Protein 2KEO (pdb70)

Nearest PDB structures (foldseek):
  2keo-assembly1_A  TM=9.109E-01  e=2.434E-16  Homo sapiens
  1do9-assembly1_A  TM=5.470E-01  e=1.059E-03  Oryctolagus cuniculus
  1eue-assembly2_B  TM=5.794E-01  e=2.901E-03  Rattus norvegicus
  2m33-assembly1_A  TM=5.632E-01  e=4.644E-03  Oryctolagus cuniculus
  1j0q-assembly1_A  TM=6.008E-01  e=1.361E-02  Bos taurus

Solvent-accessible surface area: 6400 Å² total; per-residue (Å²): 212,137,86,50,64,6,63,93,58,65,34,106,106,61,76,141,104,40,5,88,21,20,55,31,113,40,75,0,11,28,2,93,57,0,65,67,60,8,150,68,139,146,31,52,1,30,128,37,50,92,81,93,39,50,74,0,0,85,36,0,43,161,100,122,79,0,111,101,41,4,134,87,9,42,62,11,65,36,39,90,81,109,87,105,67,72,127,124,102,157,170,139

Radius of gyration: 15.05 Å; Cα contacts (8 Å, |Δi|>4): 119; chains: 1; bounding box: 43×25×36 Å

CATH classification: 3.10.120.10

GO terms:
  GO:0032183 SUMO binding (F, IDA)
  GO:0006974 DNA damage response (P, IDA)
  GO:0005515 protein binding (F, IPI)
  GO:0031625 ubiquitin protein ligase binding (F, IPI)
  GO:0005654 nucleoplasm (C, TAS)
  GO:0005829 cytosol (C, IDA)
  GO:0050821 protein stabilization (P, EXP)
  GO:0061630 ubiquitin protein ligase activity (F, IDA)
  GO:0005634 nucleus (C, IDA)
  GO:0005737 cytoplasm (C, IDA)
  GO:0016567 protein ubiquitination (P, IDA)
  GO:0016020 membrane (C, HDA)

InterPro domains:
  IPR000408 Regulator of chromosome condensation, RCC1 [PF00415] (514-566)
  IPR000408 Regulator of chromosome condensation, RCC1 [PF00415] (569-612)
  IPR000408 Regulator of chromosome condensation, RCC1 [PF00415] (623-672)
  IPR000408 Regulator of chromosome condensation, RCC1 [PF00415] (675-724)
  IPR000408 Regulator of chromosome condensation, RCC1 [PF00415] (4163-4212)
  IPR000408 Regulator of chromosome condensation, RCC1 [PF00415] (4215-4263)
  IPR000408 Regulator of chromosome condensation, RCC1 [PF00415] (4267-4316)
  IPR000408 Regulator of chromosome condensation, RCC1 [PR00633] (2960-2976)
  IPR000408 Regulator of chromosome condensation, RCC1 [PR00633] (3104-3120)
  IPR000408 Regulator of chromosome condensation, RCC1 [PR00633] (3120-3134)
  IPR000408 Regulator of chromosome condensation, RCC1 [PR00633] (3213-3231)
  IPR000408 Regulator of chromosome condensation, RCC1 [PR00633] (3271-3292)
  IPR000408 Regulator of chromosome condensation, RCC1 [PS00626] (3104-3114)
  IPR000408 Regulator of chromosome condensation, RCC1 [PS50012] (514-569)
  IPR000408 Regulator of chromosome condensation, RCC1 [PS50012] (570-621)
  IPR000408 Regulator of chromosome condensation, RCC1 [PS50012] (624-675)
  IPR000408 Regulator of chromosome condensation, RCC1 [PS50012] (676-727)
  IPR000408 Regulator of chromosome condensation, RCC1 [PS50012] (2959-3010)
  IPR000408 Regulator of chromosome condensation, RCC1 [PS50012] (3011-3065)
  IPR000408 Regulator of chromosome condensation, RCC1 [PS50012] (3066-3117)

Secondary structure (DSSP, 8-state):
----EE-HHHHHHHHHHT--EEEETTEEEEHHHHHHHHTSTTSTTGGGTTS-HHHHHHHHHHSTTGGGTHHHHEEEEE--HHHHSS---TT-

Foldseek 3Di:
DDFDEDEVVNQVVCVVVVFHWDADPQFIFTQVVQLVQCCDDPHPNVVCVVPRSVVVVVVLCPVPVNVVCRVVRGPGGYDYPVVVPDDDDPPD

Organism: Homo sapiens (NCBI:txid9606)

Structure (mmCIF, N/CA/C/O backbone):
data_2KEO
#
_entry.id   2KEO
#
_cell.length_a   1.000
_cell.length_b   1.000
_cell.length_c   1.000
_cell.angle_alpha   90.00
_cell.angle_beta   90.00
_cell.angle_gamma   90.00
#
_symmetry.space_group_name_H-M   'P 1'
#
loop_
_atom_site.group_PDB
_atom_site.id
_atom_site.type_symbol
_atom_site.label_atom_id
_atom_site.label_alt_id
_atom_site.label_comp_id
_atom_site.label_asym_id
_atom_site.label_entity_id
_atom_site.label_seq_id
_atom_site.pdbx_PDB_ins_code
_atom_site.Cartn_x
_atom_site.Cartn_y
_atom_site.Cartn_z
_atom_site.occupancy
_atom_site.B_iso_or_equiv
_atom_site.auth_seq_id
_atom_site.auth_comp_id
_atom_site.auth_asym_id
_atom_site.auth_atom_id
_atom_site.pdbx_PDB_model_num
ATOM 1 N N . GLU A 1 21 ? 3.740 -2.132 -0.338 1.00 0.00 21 GLU A N 1
ATOM 2 C CA . GLU A 1 21 ? 5.204 -1.983 -0.157 1.00 0.00 21 GLU A CA 1
ATOM 3 C C . GLU A 1 21 ? 5.893 -3.348 -0.359 1.00 0.00 21 GLU A C 1
ATOM 4 O O . GLU A 1 21 ? 6.949 -3.432 -0.996 1.00 0.00 21 GLU A O 1
ATOM 16 N N . LYS A 1 22 ? 5.268 -4.421 0.162 1.00 0.00 22 LYS A N 1
ATOM 17 C CA . LYS A 1 22 ? 5.754 -5.809 0.023 1.00 0.00 22 LYS A CA 1
ATOM 18 C C . LYS A 1 22 ? 4.626 -6.702 -0.514 1.00 0.00 22 LYS A C 1
ATOM 19 O O . LYS A 1 22 ? 3.438 -6.426 -0.281 1.00 0.00 22 LYS A O 1
ATOM 38 N N . VAL A 1 23 ? 5.003 -7.765 -1.236 1.00 0.00 23 VAL A N 1
ATOM 39 C CA . VAL A 1 23 ? 4.048 -8.706 -1.822 1.00 0.00 23 VAL A CA 1
ATOM 40 C C . VAL A 1 23 ? 3.831 -9.900 -0.865 1.00 0.00 23 VAL A C 1
ATOM 41 O O . VAL A 1 23 ? 4.759 -10.666 -0.575 1.00 0.00 23 VAL A O 1
ATOM 54 N N . THR A 1 24 ? 2.607 -9.995 -0.316 1.00 0.00 24 THR A N 1
ATOM 55 C CA . THR A 1 24 ? 2.178 -11.136 0.500 1.00 0.00 24 THR A CA 1
ATOM 56 C C . THR A 1 24 ? 2.000 -12.363 -0.411 1.00 0.00 24 THR A C 1
ATOM 57 O O . THR A 1 24 ? 1.086 -12.391 -1.230 1.00 0.00 24 THR A O 1
ATOM 68 N N . LEU A 1 25 ? 2.909 -13.345 -0.287 1.00 0.00 25 LEU A N 1
ATOM 69 C CA . LEU A 1 25 ? 2.898 -14.560 -1.118 1.00 0.00 25 LEU A CA 1
ATOM 70 C C . LEU A 1 25 ? 2.237 -15.714 -0.359 1.00 0.00 25 LEU A C 1
ATOM 71 O O . LEU A 1 25 ? 2.787 -16.235 0.620 1.00 0.00 25 LEU A O 1
ATOM 87 N N . VAL A 1 26 ? 1.034 -16.069 -0.817 1.00 0.00 26 VAL A N 1
ATOM 88 C CA . VAL A 1 26 ? 0.231 -17.163 -0.271 1.00 0.00 26 VAL A CA 1
ATOM 89 C C . VAL A 1 26 ? 0.510 -18.428 -1.092 1.00 0.00 26 VAL A C 1
ATOM 90 O O . VAL A 1 26 ? 0.549 -18.380 -2.331 1.00 0.00 26 VAL A O 1
ATOM 103 N N . ARG A 1 27 ? 0.752 -19.540 -0.390 1.00 0.00 27 ARG A N 1
ATOM 104 C CA . ARG A 1 27 ? 1.014 -20.850 -1.008 1.00 0.00 27 ARG A CA 1
ATOM 105 C C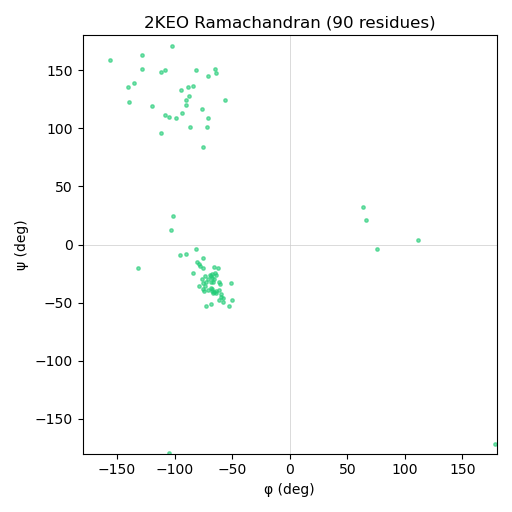 . ARG A 1 27 ? -0.244 -21.718 -0.924 1.00 0.00 27 ARG A C 1
ATOM 106 O O . ARG A 1 27 ? -1.224 -21.350 -0.256 1.00 0.00 27 ARG A O 1
ATOM 127 N N . ILE A 1 28 ? -0.206 -22.872 -1.612 1.00 0.00 28 ILE A N 1
ATOM 128 C CA . ILE A 1 28 ? -1.282 -23.880 -1.553 1.00 0.00 28 ILE A CA 1
ATOM 129 C C . ILE A 1 28 ? -1.465 -24.406 -0.110 1.00 0.00 28 ILE A C 1
ATOM 130 O O . ILE A 1 28 ? -2.589 -24.671 0.315 1.00 0.00 28 ILE A O 1
ATOM 146 N N . ALA A 1 29 ? -0.346 -24.497 0.640 1.00 0.00 29 ALA A N 1
ATOM 147 C CA . ALA A 1 29 ? -0.352 -24.895 2.065 1.00 0.00 29 ALA A CA 1
ATOM 148 C C . ALA A 1 29 ? -1.231 -23.936 2.897 1.00 0.00 29 ALA A C 1
ATOM 149 O O . ALA A 1 29 ? -2.117 -24.379 3.633 1.00 0.00 29 ALA A O 1
ATOM 156 N N . ASP A 1 30 ? -0.998 -22.619 2.724 1.00 0.00 30 ASP A N 1
ATOM 157 C CA . ASP A 1 30 ? -1.757 -21.550 3.424 1.00 0.00 30 ASP A CA 1
ATOM 158 C C . ASP A 1 30 ? -3.249 -21.629 3.086 1.00 0.00 30 ASP A C 1
ATOM 159 O O . ASP A 1 30 ? -4.101 -21.507 3.965 1.00 0.00 30 ASP A O 1
ATOM 168 N N . LEU A 1 31 ? -3.529 -21.853 1.796 1.00 0.00 31 LEU A N 1
ATOM 169 C CA . LEU A 1 31 ? -4.897 -21.941 1.253 1.00 0.00 31 LEU A CA 1
ATOM 170 C C . LEU A 1 31 ? -5.711 -23.063 1.952 1.00 0.00 31 LEU A C 1
ATOM 171 O O . LEU A 1 31 ? -6.864 -22.851 2.366 1.00 0.00 31 LEU A O 1
ATOM 187 N N . GLU A 1 32 ? -5.074 -24.238 2.100 1.00 0.00 32 GLU A N 1
ATOM 188 C CA . GLU A 1 32 ? -5.697 -25.433 2.700 1.00 0.00 32 GLU A CA 1
ATOM 189 C C . GLU A 1 32 ? -5.871 -25.301 4.231 1.00 0.00 32 GLU A C 1
ATOM 190 O O . GLU A 1 32 ? -6.975 -25.481 4.759 1.00 0.00 32 GLU A O 1
ATOM 202 N N . ASN A 1 33 ? -4.770 -24.976 4.933 1.00 0.00 33 ASN A N 1
ATOM 203 C CA . ASN A 1 33 ? -4.738 -24.967 6.413 1.00 0.00 33 ASN A CA 1
ATOM 204 C C . ASN A 1 33 ? -5.551 -23.797 7.014 1.00 0.00 33 ASN A C 1
ATOM 205 O O . ASN A 1 33 ? -6.109 -23.930 8.116 1.00 0.00 33 ASN A O 1
ATOM 216 N N . HIS A 1 34 ? -5.640 -22.664 6.284 1.00 0.00 34 HIS A N 1
ATOM 217 C CA . HIS A 1 34 ? -6.402 -21.479 6.751 1.00 0.00 34 HIS A CA 1
ATOM 218 C C . HIS A 1 34 ? -7.921 -21.737 6.646 1.00 0.00 34 HIS A C 1
ATOM 219 O O . HIS A 1 34 ? -8.708 -21.163 7.402 1.00 0.00 34 HIS A O 1
ATOM 234 N N . ASN A 1 35 ? -8.322 -22.609 5.705 1.00 0.00 35 ASN A N 1
ATOM 235 C CA . ASN A 1 35 ? -9.722 -23.071 5.593 1.00 0.00 35 ASN A CA 1
ATOM 236 C C . ASN A 1 35 ? -10.147 -23.809 6.887 1.00 0.00 35 ASN A C 1
ATOM 237 O O . ASN A 1 35 ? -11.265 -23.636 7.378 1.00 0.00 35 ASN A O 1
ATOM 248 N N . ASN A 1 36 ? -9.211 -24.605 7.441 1.00 0.00 36 ASN A N 1
ATOM 249 C CA . ASN A 1 36 ? -9.396 -25.311 8.730 1.00 0.00 36 ASN A CA 1
ATOM 250 C C . ASN A 1 36 ? -9.435 -24.304 9.908 1.00 0.00 36 ASN A C 1
ATOM 251 O O . ASN A 1 36 ? -10.123 -24.526 10.911 1.00 0.00 36 ASN A O 1
ATOM 262 N N . ASP A 1 37 ? -8.682 -23.198 9.764 1.00 0.00 37 ASP A N 1
ATOM 263 C CA . ASP A 1 37 ? -8.676 -22.067 10.730 1.00 0.00 37 ASP A CA 1
ATOM 264 C C . ASP A 1 37 ? -10.048 -21.343 10.763 1.00 0.00 37 ASP A C 1
ATOM 265 O O . ASP A 1 37 ? -10.375 -20.656 11.736 1.00 0.00 37 ASP A O 1
ATOM 274 N N . GLY A 1 38 ? -10.855 -21.531 9.706 1.00 0.00 38 GLY A N 1
ATOM 275 C CA . GLY A 1 38 ? -12.218 -20.973 9.635 1.00 0.00 38 GLY A CA 1
ATOM 276 C C . GLY A 1 38 ? -12.353 -19.882 8.585 1.00 0.00 38 GLY A C 1
ATOM 277 O O . GLY A 1 38 ? -13.415 -19.263 8.459 1.00 0.00 38 GLY A O 1
ATOM 281 N N . GLY A 1 39 ? -11.268 -19.649 7.834 1.00 0.00 39 GLY A N 1
ATOM 282 C CA . GLY A 1 39 ? -11.249 -18.676 6.748 1.00 0.00 39 GLY A CA 1
ATOM 283 C C . GLY A 1 39 ? -11.119 -19.357 5.400 1.00 0.00 39 GLY A C 1
ATOM 284 O O . GLY A 1 39 ? -10.001 -19.686 4.978 1.00 0.00 39 GLY A O 1
ATOM 288 N N . PHE A 1 40 ? -12.263 -19.586 4.726 1.00 0.00 40 PHE A N 1
ATOM 289 C CA . PHE A 1 40 ? -12.278 -20.185 3.387 1.00 0.00 40 PHE A CA 1
ATOM 290 C C . PHE A 1 40 ? -11.845 -19.122 2.367 1.00 0.00 40 PHE A C 1
ATOM 291 O O . PHE A 1 40 ? -12.505 -18.084 2.217 1.00 0.00 40 PHE A O 1
ATOM 308 N N . TRP A 1 41 ? -10.715 -19.388 1.714 1.00 0.00 41 TRP A N 1
ATOM 309 C CA . TRP A 1 41 ? -10.136 -18.525 0.682 1.00 0.00 41 TRP A CA 1
ATOM 310 C C . TRP A 1 41 ? -10.379 -19.136 -0.712 1.00 0.00 41 TRP A C 1
ATOM 311 O O . TRP A 1 41 ? -11.007 -20.195 -0.840 1.00 0.00 41 TRP A O 1
ATOM 332 N N . THR A 1 42 ? -9.889 -18.438 -1.748 1.00 0.00 42 THR A N 1
ATOM 333 C CA . THR A 1 42 ? -9.846 -18.948 -3.131 1.00 0.00 42 THR A CA 1
ATOM 334 C C . THR A 1 42 ? -8.738 -18.219 -3.904 1.00 0.00 42 THR A C 1
ATOM 335 O O . THR A 1 42 ? -8.318 -17.120 -3.512 1.00 0.00 42 THR A O 1
ATOM 346 N N . VAL A 1 43 ? -8.279 -18.834 -4.999 1.00 0.00 43 VAL A N 1
ATOM 347 C CA . VAL A 1 43 ? -7.263 -18.257 -5.889 1.00 0.00 43 VAL A CA 1
ATOM 348 C C . VAL A 1 43 ? -7.927 -17.829 -7.205 1.00 0.00 43 VAL A C 1
ATOM 349 O O . VAL A 1 43 ? -8.401 -18.679 -7.970 1.00 0.00 43 VAL A O 1
ATOM 362 N N . ILE A 1 44 ? -7.994 -16.507 -7.440 1.00 0.00 44 ILE A N 1
ATOM 363 C CA . ILE A 1 44 ? -8.514 -15.908 -8.689 1.00 0.00 44 ILE A CA 1
ATOM 364 C C . ILE A 1 44 ? -7.631 -14.696 -9.060 1.00 0.00 44 ILE A C 1
ATOM 365 O O . ILE A 1 44 ? -7.271 -13.906 -8.179 1.00 0.00 44 ILE A O 1
ATOM 381 N N . ASP A 1 45 ? -7.265 -14.589 -10.361 1.00 0.00 45 ASP A N 1
ATOM 382 C CA . ASP A 1 45 ? -6.487 -13.452 -10.933 1.00 0.00 45 ASP A CA 1
ATOM 383 C C . ASP A 1 45 ? -5.066 -13.375 -10.305 1.00 0.00 45 ASP A C 1
ATOM 384 O O . ASP A 1 45 ? -4.458 -12.304 -10.189 1.00 0.00 45 ASP A O 1
ATOM 393 N N . GLY A 1 46 ? -4.521 -14.562 -9.955 1.00 0.00 46 GLY A N 1
ATOM 394 C CA . GLY A 1 46 ? -3.203 -14.680 -9.311 1.00 0.00 46 GLY A CA 1
ATOM 395 C C . GLY A 1 46 ? -3.172 -14.083 -7.905 1.00 0.00 46 GLY A C 1
ATOM 396 O O . GLY A 1 46 ? -2.111 -13.736 -7.384 1.00 0.00 46 GLY A O 1
ATOM 400 N N . LYS A 1 47 ? -4.363 -13.951 -7.305 1.00 0.00 47 LYS A N 1
ATOM 401 C CA . LYS A 1 47 ? -4.572 -13.353 -5.982 1.00 0.00 47 LYS A CA 1
ATOM 402 C C . LYS A 1 47 ? -5.399 -14.307 -5.124 1.00 0.00 47 LYS A C 1
ATOM 403 O O . LYS A 1 47 ? -6.045 -15.224 -5.643 1.00 0.00 47 LYS A O 1
ATOM 422 N N . VAL A 1 48 ? -5.379 -14.081 -3.807 1.00 0.00 48 VAL A N 1
ATOM 423 C CA . VAL A 1 48 ? -6.141 -14.869 -2.838 1.00 0.00 48 VAL A CA 1
ATOM 424 C C . VAL A 1 48 ? -7.117 -13.948 -2.103 1.00 0.00 48 VAL A C 1
ATOM 425 O O . VAL A 1 48 ? -6.698 -12.984 -1.454 1.00 0.00 48 VAL A O 1
ATOM 438 N N . TYR A 1 49 ? -8.416 -14.245 -2.237 1.00 0.00 49 TYR A N 1
ATOM 439 C CA . TYR A 1 49 ? -9.496 -13.458 -1.625 1.00 0.00 49 TYR A CA 1
ATOM 440 C C . TYR A 1 49 ? -10.186 -14.280 -0.534 1.00 0.00 49 TYR A C 1
ATOM 441 O O . TYR A 1 49 ? -10.287 -15.509 -0.646 1.00 0.00 49 TYR A O 1
ATOM 459 N N . ASP A 1 50 ? -10.674 -13.585 0.504 1.00 0.00 50 ASP A N 1
ATOM 460 C CA . ASP A 1 50 ? -11.364 -14.207 1.643 1.00 0.00 50 ASP A CA 1
ATOM 461 C C . ASP A 1 50 ? -12.857 -14.357 1.306 1.00 0.00 50 ASP A C 1
ATOM 462 O O . ASP A 1 50 ? -13.618 -13.384 1.377 1.00 0.00 50 ASP A O 1
ATOM 471 N N . ILE A 1 51 ? -13.251 -15.577 0.921 1.00 0.00 51 ILE A N 1
ATOM 472 C CA . ILE A 1 51 ? -14.637 -15.897 0.527 1.00 0.00 51 ILE A CA 1
ATOM 473 C C . ILE A 1 51 ? -15.559 -16.021 1.747 1.00 0.00 51 ILE A C 1
ATOM 474 O O . ILE A 1 51 ? -16.754 -15.729 1.644 1.00 0.00 51 ILE A O 1
ATOM 490 N N . LYS A 1 52 ? -14.997 -16.440 2.897 1.00 0.00 52 LYS A N 1
ATOM 491 C CA . LYS A 1 52 ? -15.769 -16.624 4.142 1.00 0.00 52 LYS A CA 1
ATOM 492 C C . LYS A 1 52 ? -16.374 -15.268 4.567 1.00 0.00 52 LYS A C 1
ATOM 493 O O . LYS A 1 52 ? -17.566 -15.174 4.882 1.00 0.00 52 LYS A O 1
ATOM 512 N N . ASP A 1 53 ? -15.536 -14.226 4.561 1.00 0.00 53 ASP A N 1
ATOM 513 C CA . ASP A 1 53 ? -15.965 -12.863 4.905 1.00 0.00 53 ASP A CA 1
ATOM 514 C C . ASP A 1 53 ? -16.802 -12.254 3.760 1.00 0.00 53 ASP A C 1
ATOM 515 O O . ASP A 1 53 ? -17.759 -11.525 4.015 1.00 0.00 53 ASP A O 1
ATOM 524 N N . PHE A 1 54 ? -16.425 -12.582 2.499 1.00 0.00 54 PHE A N 1
ATOM 525 C CA . PHE A 1 54 ? -17.134 -12.125 1.275 1.00 0.00 54 PHE A CA 1
ATOM 526 C C . PHE A 1 54 ? -18.639 -12.443 1.353 1.00 0.00 54 PHE A C 1
ATOM 527 O O . PHE A 1 54 ? -19.490 -11.558 1.194 1.00 0.00 54 PHE A O 1
ATOM 544 N N . GLN A 1 55 ? -18.937 -13.722 1.620 1.00 0.00 55 GLN A N 1
ATOM 545 C CA . GLN A 1 55 ? -20.313 -14.234 1.672 1.00 0.00 55 GLN A CA 1
ATOM 546 C C . GLN A 1 55 ? -21.084 -13.641 2.866 1.00 0.00 55 GLN A C 1
ATOM 547 O O . GLN A 1 55 ? -22.297 -13.482 2.787 1.00 0.00 55 GLN A O 1
ATOM 561 N N . THR A 1 56 ? -20.366 -13.286 3.953 1.00 0.00 56 THR A N 1
ATOM 562 C CA . THR A 1 56 ? -20.973 -12.621 5.127 1.00 0.00 56 THR A CA 1
ATOM 563 C C . THR A 1 56 ? -21.526 -11.228 4.733 1.00 0.00 56 THR A C 1
ATOM 564 O O . THR A 1 56 ? -22.620 -10.832 5.157 1.00 0.00 56 THR A O 1
ATOM 575 N N . GLN A 1 57 ? -20.759 -10.507 3.887 1.00 0.00 57 GLN A N 1
ATOM 576 C CA . GLN A 1 57 ? -21.155 -9.187 3.359 1.00 0.00 57 GLN A CA 1
ATOM 577 C C . GLN A 1 57 ? -22.280 -9.352 2.319 1.00 0.00 57 GLN A C 1
ATOM 578 O O . GLN A 1 57 ? -23.166 -8.510 2.196 1.00 0.00 57 GLN A O 1
ATOM 592 N N . SER A 1 58 ? -22.238 -10.481 1.599 1.00 0.00 58 SER A N 1
ATOM 593 C CA . SER A 1 58 ? -23.246 -10.845 0.591 1.00 0.00 58 SER A CA 1
ATOM 594 C C . SER A 1 58 ? -24.606 -11.153 1.246 1.00 0.00 58 SER A C 1
ATOM 595 O O . SER A 1 58 ? -25.652 -10.975 0.625 1.00 0.00 58 SER A O 1
ATOM 603 N N . LEU A 1 59 ? -24.570 -11.603 2.512 1.00 0.00 59 LEU A N 1
ATOM 604 C CA . LEU A 1 59 ? -25.783 -11.862 3.321 1.00 0.00 59 LEU A CA 1
ATOM 605 C C . LEU A 1 59 ? -26.351 -10.558 3.929 1.00 0.00 59 LEU A C 1
ATOM 606 O O . LEU A 1 59 ? -27.502 -10.531 4.392 1.00 0.00 59 LEU A O 1
ATOM 622 N N . THR A 1 60 ? -25.537 -9.488 3.924 1.00 0.00 60 THR A N 1
ATOM 623 C CA . THR A 1 60 ? -25.915 -8.186 4.493 1.00 0.00 60 THR A CA 1
ATOM 624 C C . THR A 1 60 ? -26.587 -7.307 3.419 1.00 0.00 60 THR A C 1
ATOM 625 O O . THR A 1 60 ? -25.999 -7.080 2.358 1.00 0.00 60 THR A O 1
ATOM 636 N N . GLU A 1 61 ? -27.814 -6.827 3.712 1.00 0.00 61 GLU A N 1
ATOM 637 C CA . GLU A 1 61 ? -28.561 -5.889 2.848 1.00 0.00 61 GLU A CA 1
ATOM 638 C C . GLU A 1 61 ? -27.811 -4.538 2.748 1.00 0.00 61 GLU A C 1
ATOM 639 O O . GLU A 1 61 ? -27.115 -4.132 3.695 1.00 0.00 61 GLU A O 1
ATOM 651 N N . ASN A 1 62 ? -27.948 -3.882 1.574 1.00 0.00 62 ASN A N 1
ATOM 652 C CA . ASN A 1 62 ? -27.313 -2.579 1.236 1.00 0.00 62 ASN A CA 1
ATOM 653 C C . ASN A 1 62 ? -25.809 -2.709 0.924 1.00 0.00 62 ASN A C 1
ATOM 654 O O . ASN A 1 62 ? -25.166 -1.716 0.556 1.00 0.00 62 ASN A O 1
ATOM 665 N N . SER A 1 63 ? -25.254 -3.929 1.064 1.00 0.00 63 SER A N 1
ATOM 666 C CA . SER A 1 63 ? -23.881 -4.241 0.644 1.00 0.00 63 SER A CA 1
ATOM 667 C C . SER A 1 63 ? -23.870 -4.502 -0.868 1.00 0.00 63 SER A C 1
ATOM 668 O O . SER A 1 63 ? -24.855 -4.995 -1.425 1.00 0.00 63 SER A O 1
ATOM 676 N N . ILE A 1 64 ? -22.745 -4.191 -1.513 1.00 0.00 64 ILE A N 1
ATOM 677 C CA . ILE A 1 64 ? -22.567 -4.354 -2.970 1.00 0.00 64 ILE A CA 1
ATOM 678 C C . ILE A 1 64 ? -22.693 -5.829 -3.420 1.00 0.00 64 ILE A C 1
ATOM 679 O O . ILE A 1 64 ? -22.901 -6.106 -4.596 1.00 0.00 64 ILE A O 1
ATOM 695 N N . LEU A 1 65 ? -22.522 -6.764 -2.468 1.00 0.00 65 LEU A N 1
ATOM 696 C CA . LEU A 1 65 ? -22.539 -8.211 -2.736 1.00 0.00 65 LEU A CA 1
ATOM 697 C C . LEU A 1 65 ? -23.932 -8.820 -2.490 1.00 0.00 65 LEU A C 1
ATOM 698 O O . LEU A 1 65 ? -24.157 -9.987 -2.811 1.00 0.00 65 LEU A O 1
ATOM 714 N N . ALA A 1 66 ? -24.856 -8.026 -1.911 1.00 0.00 66 ALA A N 1
ATOM 715 C CA . ALA A 1 66 ? -26.238 -8.475 -1.602 1.00 0.00 66 ALA A CA 1
ATOM 716 C C . ALA A 1 66 ? -27.054 -8.726 -2.889 1.00 0.00 66 ALA A C 1
ATOM 717 O O . ALA A 1 66 ? -28.011 -9.508 -2.891 1.00 0.00 66 ALA A O 1
ATOM 724 N N . GLN A 1 67 ? -26.663 -8.037 -3.975 1.00 0.00 67 GLN A N 1
ATOM 725 C CA . GLN A 1 67 ? -27.222 -8.248 -5.330 1.00 0.00 67 GLN A CA 1
ATOM 726 C C . GLN A 1 67 ? -26.662 -9.544 -5.967 1.00 0.00 67 GLN A C 1
ATOM 727 O O . GLN A 1 67 ? -27.253 -10.095 -6.900 1.00 0.00 67 GLN A O 1
ATOM 741 N N . PHE A 1 68 ? -25.509 -10.014 -5.448 1.00 0.00 68 PHE A N 1
ATOM 742 C CA . PHE A 1 68 ? -24.841 -11.258 -5.892 1.00 0.00 68 PHE A CA 1
ATOM 743 C C . PHE A 1 68 ? -25.086 -12.409 -4.885 1.00 0.00 68 PHE A C 1
ATOM 744 O O . PHE A 1 68 ? -24.435 -13.453 -4.964 1.00 0.00 68 PHE A O 1
ATOM 761 N N . ALA A 1 69 ? -26.042 -12.210 -3.952 1.00 0.00 69 ALA A N 1
ATOM 762 C CA . ALA A 1 69 ? -26.322 -13.168 -2.855 1.00 0.00 69 ALA A CA 1
ATOM 763 C C . ALA A 1 69 ? -26.961 -14.474 -3.361 1.00 0.00 69 ALA A C 1
ATOM 764 O O . ALA A 1 69 ? -26.828 -15.528 -2.719 1.00 0.00 69 ALA A O 1
ATOM 771 N N . GLY A 1 70 ? -27.659 -14.395 -4.511 1.00 0.00 70 GLY A N 1
ATOM 772 C CA . GLY A 1 70 ? -28.252 -15.577 -5.150 1.00 0.00 70 GLY A CA 1
ATOM 773 C C . GLY A 1 70 ? -27.239 -16.368 -5.981 1.00 0.00 70 GLY A C 1
ATOM 774 O O . GLY A 1 70 ? -27.565 -17.425 -6.528 1.00 0.00 70 GLY A O 1
ATOM 778 N N . GLU A 1 71 ? -26.003 -15.845 -6.078 1.00 0.00 71 GLU A N 1
ATOM 779 C CA . GLU A 1 71 ? -24.904 -16.458 -6.839 1.00 0.00 71 GLU A CA 1
ATOM 780 C C . GLU A 1 71 ? -23.852 -17.042 -5.875 1.00 0.00 71 GLU A C 1
ATOM 781 O O . GLU A 1 71 ? -23.702 -16.557 -4.748 1.00 0.00 71 GLU A O 1
ATOM 793 N N . ASP A 1 72 ? -23.161 -18.109 -6.326 1.00 0.00 72 ASP A N 1
ATOM 794 C CA . ASP A 1 72 ? -22.034 -18.720 -5.600 1.00 0.00 72 ASP A CA 1
ATOM 795 C C . ASP A 1 72 ? -20.941 -17.664 -5.307 1.00 0.00 72 ASP A C 1
ATOM 796 O O . ASP A 1 72 ? -20.471 -17.028 -6.241 1.00 0.00 72 ASP A O 1
ATOM 805 N N . PRO A 1 73 ? -20.527 -17.471 -4.005 1.00 0.00 73 PRO A N 1
ATOM 806 C CA . PRO A 1 73 ? -19.585 -16.385 -3.589 1.00 0.00 73 PRO A CA 1
ATOM 807 C C . PRO A 1 73 ? -18.268 -16.300 -4.414 1.00 0.00 73 PRO A C 1
ATOM 808 O O . PRO A 1 73 ? -17.740 -15.209 -4.641 1.00 0.00 73 PRO A O 1
ATOM 819 N N . VAL A 1 74 ? -17.763 -17.461 -4.866 1.00 0.00 74 VAL A N 1
ATOM 820 C CA . VAL A 1 74 ? -16.515 -17.546 -5.664 1.00 0.00 74 VAL A CA 1
ATOM 821 C C . VAL A 1 74 ? -16.740 -16.969 -7.088 1.00 0.00 74 VAL A C 1
ATOM 822 O O . VAL A 1 74 ? -15.882 -16.266 -7.629 1.00 0.00 74 VAL A O 1
ATOM 835 N N . VAL A 1 75 ? -17.929 -17.253 -7.653 1.00 0.00 75 VAL A N 1
ATOM 836 C CA . VAL A 1 75 ? -18.352 -16.756 -8.989 1.00 0.00 75 VAL A CA 1
ATOM 837 C C . VAL A 1 75 ? -18.711 -15.256 -8.907 1.00 0.00 75 VAL A C 1
ATOM 838 O O . VAL A 1 75 ? -18.380 -14.459 -9.793 1.00 0.00 75 VAL A O 1
ATOM 851 N N . ALA A 1 76 ? -19.380 -14.905 -7.804 1.00 0.00 76 ALA A N 1
ATOM 852 C CA . ALA A 1 76 ? -19.831 -13.538 -7.493 1.00 0.00 76 ALA A CA 1
ATOM 853 C C . ALA A 1 76 ? -18.632 -12.601 -7.277 1.00 0.00 76 ALA A C 1
ATOM 854 O O . ALA A 1 76 ? -18.718 -11.395 -7.526 1.00 0.00 76 ALA A O 1
ATOM 861 N N . LEU A 1 77 ? -17.520 -13.187 -6.799 1.00 0.00 77 LEU A N 1
ATOM 862 C CA . LEU A 1 77 ? -16.235 -12.493 -6.629 1.00 0.00 77 LEU A CA 1
ATOM 863 C C . LEU A 1 77 ? -15.681 -12.041 -7.992 1.00 0.00 77 LEU A C 1
ATOM 864 O O . LEU A 1 77 ? -15.185 -10.927 -8.123 1.00 0.00 77 LEU A O 1
ATOM 880 N N . GLU A 1 78 ? -15.801 -12.925 -8.998 1.00 0.00 78 GLU A N 1
ATOM 881 C CA . GLU A 1 78 ? -15.343 -12.660 -10.383 1.00 0.00 78 GLU A CA 1
ATOM 882 C C . GLU A 1 78 ? -16.163 -11.529 -11.028 1.00 0.00 78 GLU A C 1
ATOM 883 O O . GLU A 1 78 ? -15.613 -10.662 -11.718 1.00 0.00 78 GLU A O 1
ATOM 895 N N . ALA A 1 79 ? -17.483 -11.553 -10.773 1.00 0.00 79 ALA A N 1
ATOM 896 C CA . ALA A 1 79 ? -18.426 -10.507 -11.222 1.00 0.00 79 ALA A CA 1
ATOM 897 C C . ALA A 1 79 ? -18.133 -9.167 -10.512 1.00 0.00 79 ALA A C 1
ATOM 898 O O . ALA A 1 79 ? -18.328 -8.084 -11.085 1.00 0.00 79 ALA A O 1
ATOM 905 N N . ALA A 1 80 ? -17.652 -9.268 -9.262 1.00 0.00 80 ALA A N 1
ATOM 906 C CA . ALA A 1 80 ? -17.273 -8.107 -8.445 1.00 0.00 80 ALA A CA 1
ATOM 907 C C . ALA A 1 80 ? -15.931 -7.504 -8.909 1.00 0.00 80 ALA A C 1
ATOM 908 O O . ALA A 1 80 ? -15.729 -6.291 -8.832 1.00 0.00 80 ALA A O 1
ATOM 915 N N . LEU A 1 81 ? -15.015 -8.367 -9.391 1.00 0.00 81 LEU A N 1
ATOM 916 C CA . LEU A 1 81 ? -13.734 -7.935 -9.993 1.00 0.00 81 LEU A CA 1
ATOM 917 C C . LEU A 1 81 ? -14.001 -7.204 -11.324 1.00 0.00 81 LEU A C 1
ATOM 918 O O . LEU A 1 81 ? -13.368 -6.187 -11.634 1.00 0.00 81 LEU A O 1
ATOM 934 N N . GLN A 1 82 ? -14.965 -7.748 -12.084 1.00 0.00 82 GLN A N 1
ATOM 935 C CA . GLN A 1 82 ? -15.354 -7.248 -13.412 1.00 0.00 82 GLN A CA 1
ATOM 936 C C . GLN A 1 82 ? -15.996 -5.850 -13.333 1.00 0.00 82 GLN A C 1
ATOM 937 O O . GLN A 1 82 ? -15.712 -4.982 -14.167 1.00 0.00 82 GLN A O 1
ATOM 951 N N . PHE A 1 83 ? -16.858 -5.638 -12.326 1.00 0.00 83 PHE A N 1
ATOM 952 C CA . PHE A 1 83 ? -17.614 -4.384 -12.179 1.00 0.00 83 PHE A CA 1
ATOM 953 C C . PHE A 1 83 ? -16.794 -3.344 -11.375 1.00 0.00 83 PHE A C 1
ATOM 954 O O . PHE A 1 83 ? -16.321 -3.625 -10.265 1.00 0.00 83 PHE A O 1
ATOM 971 N N . GLU A 1 84 ? -16.660 -2.135 -11.964 1.00 0.00 84 GLU A N 1
ATOM 972 C CA . GLU A 1 84 ? -15.767 -1.054 -11.486 1.00 0.00 84 GLU A CA 1
ATOM 973 C C . GLU A 1 84 ? -16.114 -0.546 -10.079 1.00 0.00 84 GLU A C 1
ATOM 974 O O . GLU A 1 84 ? -15.226 -0.132 -9.323 1.00 0.00 84 GLU A O 1
ATOM 986 N N . ASP A 1 85 ? -17.407 -0.575 -9.745 1.00 0.00 85 ASP A N 1
ATOM 987 C CA . ASP A 1 85 ? -17.894 -0.170 -8.422 1.00 0.00 85 ASP A CA 1
ATOM 988 C C . ASP A 1 85 ? -17.434 -1.182 -7.365 1.00 0.00 85 ASP A C 1
ATOM 989 O O . ASP A 1 85 ? -16.823 -0.819 -6.358 1.00 0.00 85 ASP A O 1
ATOM 998 N N . THR A 1 86 ? -17.704 -2.458 -7.645 1.00 0.00 86 THR A N 1
ATOM 999 C CA . THR A 1 86 ? -17.572 -3.547 -6.675 1.00 0.00 86 THR A CA 1
ATOM 1000 C C . THR A 1 86 ? -16.110 -4.010 -6.476 1.00 0.00 86 THR A C 1
ATOM 1001 O O . THR A 1 86 ? -15.800 -4.657 -5.459 1.00 0.00 86 THR A O 1
ATOM 1012 N N . ARG A 1 87 ? -15.203 -3.644 -7.420 1.00 0.00 87 ARG A N 1
ATOM 1013 C CA . ARG A 1 87 ? -13.784 -4.091 -7.377 1.00 0.00 87 ARG A CA 1
ATOM 1014 C C . ARG A 1 87 ? -12.972 -3.340 -6.301 1.00 0.00 87 ARG A C 1
ATOM 1015 O O . ARG A 1 87 ? -11.852 -3.739 -5.956 1.00 0.00 87 ARG A O 1
ATOM 1036 N N . GLU A 1 88 ? -13.569 -2.275 -5.758 1.00 0.00 88 GLU A N 1
ATOM 1037 C CA . GLU A 1 88 ? -12.953 -1.419 -4.733 1.00 0.00 88 GLU A CA 1
ATOM 1038 C C . GLU A 1 88 ? -12.955 -2.108 -3.355 1.00 0.00 88 GLU A C 1
ATOM 1039 O O . GLU A 1 88 ? -11.983 -2.007 -2.594 1.00 0.00 88 GLU A O 1
ATOM 1051 N N . SER A 1 89 ? -14.044 -2.832 -3.051 1.00 0.00 89 SER A N 1
ATOM 1052 C CA . SER A 1 89 ? -14.159 -3.627 -1.811 1.00 0.00 89 SER A CA 1
ATOM 1053 C C . SER A 1 89 ? -13.365 -4.941 -1.930 1.00 0.00 89 SER A C 1
ATOM 1054 O O . SER A 1 89 ? -13.053 -5.564 -0.915 1.00 0.00 89 SER A O 1
ATOM 1062 N N . MET A 1 90 ? -13.041 -5.359 -3.174 1.00 0.00 90 MET A N 1
ATOM 1063 C CA . MET A 1 90 ? -12.213 -6.566 -3.421 1.00 0.00 90 MET A CA 1
ATOM 1064 C C . MET A 1 90 ? -10.781 -6.372 -2.877 1.00 0.00 90 MET A C 1
ATOM 1065 O O . MET A 1 90 ? -10.094 -7.347 -2.568 1.00 0.00 90 MET A O 1
ATOM 1079 N N . HIS A 1 91 ? -10.357 -5.089 -2.760 1.00 0.00 91 HIS A N 1
ATOM 1080 C CA . HIS A 1 91 ? -9.076 -4.697 -2.122 1.00 0.00 91 HIS A CA 1
ATOM 1081 C C . HIS A 1 91 ? -9.058 -5.049 -0.619 1.00 0.00 91 HIS A C 1
ATOM 1082 O O . HIS A 1 91 ? -7.988 -5.250 -0.033 1.00 0.00 91 HIS A O 1
ATOM 1097 N N . ALA A 1 92 ? -10.254 -5.103 -0.010 1.00 0.00 92 ALA A N 1
ATOM 1098 C CA . ALA A 1 92 ? -10.432 -5.499 1.399 1.00 0.00 92 ALA A CA 1
ATOM 1099 C C . ALA A 1 92 ? -10.354 -7.031 1.552 1.00 0.00 92 ALA A C 1
ATOM 1100 O O . ALA A 1 92 ? -9.826 -7.532 2.550 1.00 0.00 92 ALA A O 1
ATOM 1107 N N . PHE A 1 93 ? -10.878 -7.772 0.549 1.00 0.00 93 PHE A N 1
ATOM 1108 C CA . PHE A 1 93 ? -10.935 -9.249 0.599 1.00 0.00 93 PHE A CA 1
ATOM 1109 C C . PHE A 1 93 ? -9.609 -9.883 0.143 1.00 0.00 93 PHE A C 1
ATOM 1110 O O . PHE A 1 93 ? -9.301 -11.010 0.540 1.00 0.00 93 PHE A O 1
ATOM 1127 N N . CYS A 1 94 ? -8.819 -9.152 -0.677 1.00 0.00 94 CYS A N 1
ATOM 1128 C CA . CYS A 1 94 ? -7.535 -9.658 -1.195 1.00 0.00 94 CYS A CA 1
ATOM 1129 C C . CYS A 1 94 ? -6.493 -9.694 -0.065 1.00 0.00 94 CYS A C 1
ATOM 1130 O O . CYS A 1 94 ? -5.948 -8.655 0.334 1.00 0.00 94 CYS A O 1
ATOM 1138 N N . VAL A 1 95 ? -6.273 -10.903 0.471 1.00 0.00 95 VAL A N 1
ATOM 1139 C CA . VAL A 1 95 ? -5.312 -11.151 1.557 1.00 0.00 95 VAL A CA 1
ATOM 1140 C C . VAL A 1 95 ? -3.868 -10.959 1.041 1.00 0.00 95 VAL A C 1
ATOM 1141 O O . VAL A 1 95 ? -3.004 -10.425 1.750 1.00 0.00 95 VAL A O 1
ATOM 1154 N N . GLY A 1 96 ? -3.638 -11.389 -0.214 1.00 0.00 96 GLY A N 1
ATOM 1155 C CA . GLY A 1 96 ? -2.343 -11.229 -0.872 1.00 0.00 96 GLY A CA 1
ATOM 1156 C C . GLY A 1 96 ? -2.318 -11.836 -2.264 1.00 0.00 96 GLY A C 1
ATOM 1157 O O . GLY A 1 96 ? -3.359 -12.235 -2.790 1.00 0.00 96 GLY A O 1
ATOM 1161 N N . GLN A 1 97 ? -1.120 -11.883 -2.861 1.00 0.00 97 GLN A N 1
ATOM 1162 C CA . GLN A 1 97 ? -0.881 -12.502 -4.175 1.00 0.00 97 GLN A CA 1
ATOM 1163 C C . GLN A 1 97 ? -0.555 -13.990 -3.997 1.00 0.00 97 GLN A C 1
ATOM 1164 O O . GLN A 1 97 ? 0.230 -14.352 -3.118 1.00 0.00 97 GLN A O 1
ATOM 1178 N N . TYR A 1 98 ? -1.155 -14.840 -4.832 1.00 0.00 98 TYR A N 1
ATOM 1179 C CA . TYR A 1 98 ? -0.846 -16.270 -4.854 1.00 0.00 98 TYR A CA 1
ATOM 1180 C C . TYR A 1 98 ? 0.391 -16.509 -5.727 1.00 0.00 98 TYR A C 1
ATOM 1181 O O . TYR A 1 98 ? 0.510 -15.931 -6.815 1.00 0.00 98 TYR A O 1
ATOM 1199 N N . LEU A 1 99 ? 1.303 -17.355 -5.243 1.00 0.00 99 LEU A N 1
ATOM 1200 C CA . LEU A 1 99 ? 2.471 -17.794 -6.005 1.00 0.00 99 LEU A CA 1
ATOM 1201 C C . LEU A 1 99 ? 2.661 -19.291 -5.714 1.00 0.00 99 LEU A C 1
ATOM 1202 O O . LEU A 1 99 ? 2.796 -19.694 -4.553 1.00 0.00 99 LEU A O 1
ATOM 1218 N N . GLU A 1 100 ? 2.657 -20.095 -6.784 1.00 0.00 100 GLU A N 1
ATOM 1219 C CA . GLU A 1 100 ? 2.749 -21.557 -6.711 1.00 0.00 100 GLU A CA 1
ATOM 1220 C C . GLU A 1 100 ? 4.162 -22.029 -6.275 1.00 0.00 100 GLU A C 1
ATOM 1221 O O . GLU A 1 100 ? 5.161 -21.376 -6.621 1.00 0.00 100 GLU A O 1
ATOM 1233 N N . PRO A 1 101 ? 4.257 -23.157 -5.483 1.00 0.00 101 PRO A N 1
ATOM 1234 C CA . PRO A 1 101 ? 5.549 -23.794 -5.123 1.00 0.00 101 PRO A CA 1
ATOM 1235 C C . PRO A 1 101 ? 6.445 -24.051 -6.364 1.00 0.00 101 PRO A C 1
ATOM 1236 O O . PRO A 1 101 ? 7.626 -23.696 -6.376 1.00 0.00 101 PRO A O 1
ATOM 1247 N N . ASP A 1 102 ? 5.830 -24.633 -7.409 1.00 0.00 102 ASP A N 1
ATOM 1248 C CA . ASP A 1 102 ? 6.509 -25.013 -8.668 1.00 0.00 102 ASP A CA 1
ATOM 1249 C C . ASP A 1 102 ? 6.974 -23.777 -9.465 1.00 0.00 102 ASP A C 1
ATOM 1250 O O . ASP A 1 102 ? 8.066 -23.776 -10.038 1.00 0.00 102 ASP A O 1
ATOM 1259 N N . GLN A 1 103 ? 6.129 -22.724 -9.453 1.00 0.00 103 GLN A N 1
ATOM 1260 C CA . GLN A 1 103 ? 6.263 -21.544 -10.337 1.00 0.00 103 GLN A CA 1
ATOM 1261 C C . GLN A 1 103 ? 7.601 -20.801 -10.146 1.00 0.00 103 GLN A C 1
ATOM 1262 O O . GLN A 1 103 ? 8.263 -20.448 -11.126 1.00 0.00 103 GLN A O 1
ATOM 1276 N N . GLU A 1 104 ? 8.000 -20.570 -8.887 1.00 0.00 104 GLU A N 1
ATOM 1277 C CA . GLU A 1 104 ? 9.269 -19.869 -8.579 1.00 0.00 104 GLU A CA 1
ATOM 1278 C C . GLU A 1 104 ? 10.446 -20.853 -8.446 1.00 0.00 104 GLU A C 1
ATOM 1279 O O . GLU A 1 104 ? 11.604 -20.428 -8.334 1.00 0.00 104 GLU A O 1
ATOM 1291 N N . GLY A 1 105 ? 10.139 -22.164 -8.448 1.00 0.00 105 GLY A N 1
ATOM 1292 C CA . GLY A 1 105 ? 11.152 -23.217 -8.304 1.00 0.00 105 GLY A CA 1
ATOM 1293 C C . GLY A 1 105 ? 11.521 -23.880 -9.624 1.00 0.00 105 GLY A C 1
ATOM 1294 O O . GLY A 1 105 ? 11.996 -25.022 -9.643 1.00 0.00 105 GLY A O 1
ATOM 1298 N N . VAL A 1 106 ? 11.326 -23.147 -10.730 1.00 0.00 106 VAL A N 1
ATOM 1299 C CA . VAL A 1 106 ? 11.637 -23.630 -12.087 1.00 0.00 106 VAL A CA 1
ATOM 1300 C C . VAL A 1 106 ? 12.372 -22.539 -12.890 1.00 0.00 106 VAL A C 1
ATOM 1301 O O . VAL A 1 106 ? 12.039 -21.350 -12.794 1.00 0.00 106 VAL A O 1
ATOM 1314 N N . THR A 1 107 ? 13.396 -22.954 -13.656 1.00 0.00 107 THR A N 1
ATOM 1315 C CA . THR A 1 107 ? 14.030 -22.104 -14.671 1.00 0.00 107 THR A CA 1
ATOM 1316 C C . THR A 1 107 ? 13.286 -22.310 -16.004 1.00 0.00 107 THR A C 1
ATOM 1317 O O . THR A 1 107 ? 13.163 -23.439 -16.501 1.00 0.00 107 THR A O 1
ATOM 1328 N N . ILE A 1 108 ? 12.717 -21.223 -16.532 1.00 0.00 108 ILE A N 1
ATOM 1329 C CA . ILE A 1 108 ? 11.925 -21.251 -17.770 1.00 0.00 108 ILE A CA 1
ATOM 1330 C C . ILE A 1 108 ? 12.757 -20.647 -18.920 1.00 0.00 108 ILE A C 1
ATOM 1331 O O . ILE A 1 108 ? 13.023 -19.438 -18.910 1.00 0.00 108 ILE A O 1
ATOM 1347 N N . PRO A 1 109 ? 13.224 -21.480 -19.909 1.00 0.00 109 PRO A N 1
ATOM 1348 C CA . PRO A 1 109 ? 13.814 -20.977 -21.170 1.00 0.00 109 PRO A CA 1
ATOM 1349 C C . PRO A 1 109 ? 12.762 -20.223 -22.007 1.00 0.00 109 PRO A C 1
ATOM 1350 O O . PRO A 1 109 ? 11.558 -20.526 -21.917 1.00 0.00 109 PRO A O 1
ATOM 1361 N N . ASP A 1 110 ? 13.211 -19.245 -22.802 1.00 0.00 110 ASP A N 1
ATOM 1362 C CA . ASP A 1 110 ? 12.320 -18.422 -23.635 1.00 0.00 110 ASP A CA 1
ATOM 1363 C C . ASP A 1 110 ? 11.842 -19.233 -24.861 1.00 0.00 110 ASP A C 1
ATOM 1364 O O . ASP A 1 110 ? 12.439 -19.206 -25.941 1.00 0.00 110 ASP A O 1
ATOM 1373 N N . LEU A 1 111 ? 10.780 -20.018 -24.633 1.00 0.00 111 LEU A N 1
ATOM 1374 C CA . LEU A 1 111 ? 10.149 -20.882 -25.651 1.00 0.00 111 LEU A CA 1
ATOM 1375 C C . LEU A 1 111 ? 8.615 -20.688 -25.639 1.00 0.00 111 LEU A C 1
ATOM 1376 O O . LEU A 1 111 ? 7.935 -21.021 -26.618 1.00 0.00 111 LEU A O 1
ATOM 1392 N N . GLY A 1 112 ? 8.077 -20.157 -24.520 1.00 0.00 112 GLY A N 1
ATOM 1393 C CA . GLY A 1 112 ? 6.654 -19.838 -24.417 1.00 0.00 112 GLY A CA 1
ATOM 1394 C C . GLY A 1 112 ? 6.324 -18.510 -25.115 1.00 0.00 112 GLY A C 1
ATOM 1395 O O . GLY A 1 112 ? 6.038 -18.517 -26.334 1.00 0.00 112 GLY A O 1
ATOM 1400 N N . GLU A 1 21 ? 6.197 -2.534 -0.897 1.00 0.00 21 GLU A N 2
ATOM 1401 C CA . GLU A 1 21 ? 7.426 -3.085 -1.523 1.00 0.00 21 GLU A CA 2
ATOM 1402 C C . GLU A 1 21 ? 7.496 -4.611 -1.344 1.00 0.00 21 GLU A C 2
ATOM 1403 O O . GLU A 1 21 ? 7.807 -5.340 -2.293 1.00 0.00 21 GLU A O 2
ATOM 1415 N N . LYS A 1 22 ? 7.217 -5.083 -0.114 1.00 0.00 22 LYS A N 2
ATOM 1416 C CA . LYS A 1 22 ? 7.186 -6.514 0.226 1.00 0.00 22 LYS A CA 2
ATOM 1417 C C . LYS A 1 22 ? 5.729 -6.950 0.443 1.00 0.00 22 LYS A C 2
ATOM 1418 O O . LYS A 1 22 ? 5.189 -6.825 1.549 1.00 0.00 22 LYS A O 2
ATOM 1437 N N . VAL A 1 23 ? 5.086 -7.396 -0.649 1.00 0.00 23 VAL A N 2
ATOM 1438 C CA . VAL A 1 23 ? 3.689 -7.870 -0.628 1.00 0.00 23 VAL A CA 2
ATOM 1439 C C . VAL A 1 23 ? 3.617 -9.277 -0.003 1.00 0.00 23 VAL A C 2
ATOM 1440 O O . VAL A 1 23 ? 4.544 -10.081 -0.171 1.00 0.00 23 VAL A O 2
ATOM 1453 N N . THR A 1 24 ? 2.534 -9.547 0.755 1.00 0.00 24 THR A N 2
ATOM 1454 C CA . THR A 1 24 ? 2.297 -10.867 1.355 1.00 0.00 24 THR A CA 2
ATOM 1455 C C . THR A 1 24 ? 2.063 -11.914 0.245 1.00 0.00 24 THR A C 2
ATOM 1456 O O . THR A 1 24 ? 1.039 -11.880 -0.444 1.00 0.00 24 THR A O 2
ATOM 1467 N N . LEU A 1 25 ? 3.048 -12.807 0.068 1.00 0.00 25 LEU A N 2
ATOM 1468 C CA . LEU A 1 25 ? 3.008 -13.884 -0.930 1.00 0.00 25 LEU A CA 2
ATOM 1469 C C . LEU A 1 25 ? 2.442 -15.156 -0.292 1.00 0.00 25 LEU A C 2
ATOM 1470 O O . LEU A 1 25 ? 3.107 -15.808 0.519 1.00 0.00 25 LEU A O 2
ATOM 1486 N N . VAL A 1 26 ? 1.195 -15.466 -0.643 1.00 0.00 26 VAL A N 2
ATOM 1487 C CA . VAL A 1 26 ? 0.449 -16.609 -0.117 1.00 0.00 26 VAL A CA 2
ATOM 1488 C C . VAL A 1 26 ? 0.629 -17.795 -1.073 1.00 0.00 26 VAL A C 2
ATOM 1489 O O . VAL A 1 26 ? 0.392 -17.653 -2.272 1.00 0.00 26 VAL A O 2
ATOM 1502 N N . ARG A 1 27 ? 1.071 -18.946 -0.544 1.00 0.00 27 ARG A N 2
ATOM 1503 C CA . ARG A 1 27 ? 1.265 -20.178 -1.341 1.00 0.00 27 ARG A CA 2
ATOM 1504 C C . ARG A 1 27 ? 0.011 -21.067 -1.286 1.00 0.00 27 ARG A C 2
ATOM 1505 O O . ARG A 1 27 ? -0.914 -20.816 -0.501 1.00 0.00 27 ARG A O 2
ATOM 1526 N N . ILE A 1 28 ? 0.012 -22.106 -2.140 1.00 0.00 28 ILE A N 2
ATOM 1527 C CA . ILE A 1 28 ? -1.085 -23.096 -2.248 1.00 0.00 28 ILE A CA 2
ATOM 1528 C C . ILE A 1 28 ? -1.369 -23.815 -0.902 1.00 0.00 28 ILE A C 2
ATOM 1529 O O . ILE A 1 28 ? -2.528 -24.085 -0.567 1.00 0.00 28 ILE A O 2
ATOM 1545 N N . ALA A 1 29 ? -0.297 -24.083 -0.140 1.00 0.00 29 ALA A N 2
ATOM 1546 C CA . ALA A 1 29 ? -0.381 -24.752 1.175 1.00 0.00 29 ALA A CA 2
ATOM 1547 C C . ALA A 1 29 ? -1.163 -23.893 2.193 1.00 0.00 29 ALA A C 2
ATOM 1548 O O . ALA A 1 29 ? -1.980 -24.417 2.955 1.00 0.00 29 ALA A O 2
ATOM 1555 N N . ASP A 1 30 ? -0.926 -22.567 2.153 1.00 0.00 30 ASP A N 2
ATOM 1556 C CA . ASP A 1 30 ? -1.565 -21.576 3.057 1.00 0.00 30 ASP A CA 2
ATOM 1557 C C . ASP A 1 30 ? -3.089 -21.542 2.875 1.00 0.00 30 ASP A C 2
ATOM 1558 O O . ASP A 1 30 ? -3.826 -21.313 3.843 1.00 0.00 30 ASP A O 2
ATOM 1567 N N . LEU A 1 31 ? -3.537 -21.748 1.621 1.00 0.00 31 LEU A N 2
ATOM 1568 C CA . LEU A 1 31 ? -4.970 -21.811 1.275 1.00 0.00 31 LEU A CA 2
ATOM 1569 C C . LEU A 1 31 ? -5.656 -22.940 2.071 1.00 0.00 31 LEU A C 2
ATOM 1570 O O . LEU A 1 31 ? -6.705 -22.741 2.689 1.00 0.00 31 LEU A O 2
ATOM 1586 N N . GLU A 1 32 ? -4.993 -24.109 2.058 1.00 0.00 32 GLU A N 2
ATOM 1587 C CA . GLU A 1 32 ? -5.501 -25.360 2.645 1.00 0.00 32 GLU A CA 2
ATOM 1588 C C . GLU A 1 32 ? -5.481 -25.291 4.182 1.00 0.00 32 GLU A C 2
ATOM 1589 O O . GLU A 1 32 ? -6.394 -25.787 4.858 1.00 0.00 32 GLU A O 2
ATOM 1601 N N . ASN A 1 33 ? -4.403 -24.675 4.703 1.00 0.00 33 ASN A N 2
ATOM 1602 C CA . ASN A 1 33 ? -4.194 -24.461 6.143 1.00 0.00 33 ASN A CA 2
ATOM 1603 C C . ASN A 1 33 ? -5.310 -23.565 6.710 1.00 0.00 33 ASN A C 2
ATOM 1604 O O . ASN A 1 33 ? -5.921 -23.895 7.731 1.00 0.00 33 ASN A O 2
ATOM 1615 N N . HIS A 1 34 ? -5.593 -22.452 5.997 1.00 0.00 34 HIS A N 2
ATOM 1616 C CA . HIS A 1 34 ? -6.640 -21.483 6.385 1.00 0.00 34 HIS A CA 2
ATOM 1617 C C . HIS A 1 34 ? -8.041 -22.106 6.246 1.00 0.00 34 HIS A C 2
ATOM 1618 O O . HIS A 1 34 ? -8.946 -21.809 7.043 1.00 0.00 34 HIS A O 2
ATOM 1633 N N . ASN A 1 35 ? -8.201 -22.959 5.220 1.00 0.00 35 ASN A N 2
ATOM 1634 C CA . ASN A 1 35 ? -9.461 -23.677 4.963 1.00 0.00 35 ASN A CA 2
ATOM 1635 C C . ASN A 1 35 ? -9.818 -24.570 6.160 1.00 0.00 35 ASN A C 2
ATOM 1636 O O . ASN A 1 35 ? -10.961 -24.611 6.607 1.00 0.00 35 ASN A O 2
ATOM 1647 N N . ASN A 1 36 ? -8.794 -25.254 6.686 1.00 0.00 36 ASN A N 2
ATOM 1648 C CA . ASN A 1 36 ? -8.924 -26.150 7.841 1.00 0.00 36 ASN A CA 2
ATOM 1649 C C . ASN A 1 36 ? -8.987 -25.337 9.164 1.00 0.00 36 ASN A C 2
ATOM 1650 O O . ASN A 1 36 ? -9.518 -25.813 10.169 1.00 0.00 36 ASN A O 2
ATOM 1661 N N . ASP A 1 37 ? -8.451 -24.098 9.130 1.00 0.00 37 ASP A N 2
ATOM 1662 C CA . ASP A 1 37 ? -8.362 -23.200 10.312 1.00 0.00 37 ASP A CA 2
ATOM 1663 C C . ASP A 1 37 ? -9.746 -22.623 10.704 1.00 0.00 37 ASP A C 2
ATOM 1664 O O . ASP A 1 37 ? -10.052 -22.488 11.900 1.00 0.00 37 ASP A O 2
ATOM 1673 N N . GLY A 1 38 ? -10.591 -22.319 9.695 1.00 0.00 38 GLY A N 2
ATOM 1674 C CA . GLY A 1 38 ? -11.944 -21.770 9.937 1.00 0.00 38 GLY A CA 2
ATOM 1675 C C . GLY A 1 38 ? -12.332 -20.671 8.947 1.00 0.00 38 GLY A C 2
ATOM 1676 O O . GLY A 1 38 ? -13.068 -19.736 9.302 1.00 0.00 38 GLY A O 2
ATOM 1680 N N . GLY A 1 39 ? -11.846 -20.794 7.701 1.00 0.00 39 GLY A N 2
ATOM 1681 C CA . GLY A 1 39 ? -12.153 -19.844 6.628 1.00 0.00 39 GLY A CA 2
ATOM 1682 C C . GLY A 1 39 ? -12.122 -20.520 5.271 1.00 0.00 39 GLY A C 2
ATOM 1683 O O . GLY A 1 39 ? -11.944 -21.738 5.201 1.00 0.00 39 GLY A O 2
ATOM 1687 N N . PHE A 1 40 ? -12.352 -19.756 4.190 1.00 0.00 40 PHE A N 2
ATOM 1688 C CA . PHE A 1 40 ? -12.246 -20.275 2.814 1.00 0.00 40 PHE A CA 2
ATOM 1689 C C . PHE A 1 40 ? -11.465 -19.273 1.945 1.00 0.00 40 PHE A C 2
ATOM 1690 O O . PHE A 1 40 ? -11.982 -18.203 1.647 1.00 0.00 40 PHE A O 2
ATOM 1707 N N . TRP A 1 41 ? -10.239 -19.626 1.535 1.00 0.00 41 TRP A N 2
ATOM 1708 C CA . TRP A 1 41 ? -9.433 -18.811 0.600 1.00 0.00 41 TRP A CA 2
ATOM 1709 C C . TRP A 1 41 ? -9.560 -19.353 -0.835 1.00 0.00 41 TRP A C 2
ATOM 1710 O O . TRP A 1 41 ? -9.658 -20.566 -1.057 1.00 0.00 41 TRP A O 2
ATOM 1731 N N . THR A 1 42 ? -9.560 -18.422 -1.797 1.00 0.00 42 THR A N 2
ATOM 1732 C CA . THR A 1 42 ? -9.630 -18.719 -3.231 1.00 0.00 42 THR A CA 2
ATOM 1733 C C . THR A 1 42 ? -8.627 -17.823 -3.974 1.00 0.00 42 THR A C 2
ATOM 1734 O O . THR A 1 42 ? -8.431 -16.653 -3.610 1.00 0.00 42 THR A O 2
ATOM 1745 N N . VAL A 1 43 ? -7.975 -18.382 -4.996 1.00 0.00 43 VAL A N 2
ATOM 1746 C CA . VAL A 1 43 ? -7.054 -17.631 -5.853 1.00 0.00 43 VAL A CA 2
ATOM 1747 C C . VAL A 1 43 ? -7.792 -17.170 -7.115 1.00 0.00 43 VAL A C 2
ATOM 1748 O O . VAL A 1 43 ? -8.176 -17.992 -7.950 1.00 0.00 43 VAL A O 2
ATOM 1761 N N . ILE A 1 44 ? -8.012 -15.853 -7.221 1.00 0.00 44 ILE A N 2
ATOM 1762 C CA . ILE A 1 44 ? -8.631 -15.208 -8.391 1.00 0.00 44 ILE A CA 2
ATOM 1763 C C . ILE A 1 44 ? -7.751 -14.012 -8.791 1.00 0.00 44 ILE A C 2
ATOM 1764 O O . ILE A 1 44 ? -7.362 -13.218 -7.932 1.00 0.00 44 ILE A O 2
ATOM 1780 N N . ASP A 1 45 ? -7.413 -13.935 -10.088 1.00 0.00 45 ASP A N 2
ATOM 1781 C CA . ASP A 1 45 ? -6.649 -12.820 -10.694 1.00 0.00 45 ASP A CA 2
ATOM 1782 C C . ASP A 1 45 ? -5.213 -12.703 -10.079 1.00 0.00 45 ASP A C 2
ATOM 1783 O O . ASP A 1 45 ? -4.618 -11.622 -10.032 1.00 0.00 45 ASP A O 2
ATOM 1792 N N . GLY A 1 46 ? -4.647 -13.856 -9.663 1.00 0.00 46 GLY A N 2
ATOM 1793 C CA . GLY A 1 46 ? -3.308 -13.907 -9.037 1.00 0.00 46 GLY A CA 2
ATOM 1794 C C . GLY A 1 46 ? -3.282 -13.348 -7.611 1.00 0.00 46 GLY A C 2
ATOM 1795 O O . GLY A 1 46 ? -2.213 -13.096 -7.054 1.00 0.00 46 GLY A O 2
ATOM 1799 N N . LYS A 1 47 ? -4.476 -13.146 -7.032 1.00 0.00 47 LYS A N 2
ATOM 1800 C CA . LYS A 1 47 ? -4.669 -12.653 -5.660 1.00 0.00 47 LYS A CA 2
ATOM 1801 C C . LYS A 1 47 ? -5.425 -13.708 -4.855 1.00 0.00 47 LYS A C 2
ATOM 1802 O O . LYS A 1 47 ? -6.079 -14.579 -5.431 1.00 0.00 47 LYS A O 2
ATOM 1821 N N . VAL A 1 48 ? -5.337 -13.623 -3.522 1.00 0.00 48 VAL A N 2
ATOM 1822 C CA . VAL A 1 48 ? -6.063 -14.521 -2.609 1.00 0.00 48 VAL A CA 2
ATOM 1823 C C . VAL A 1 48 ? -7.140 -13.725 -1.854 1.00 0.00 48 VAL A C 2
ATOM 1824 O O . VAL A 1 48 ? -6.818 -12.798 -1.101 1.00 0.00 48 VAL A O 2
ATOM 1837 N N . TYR A 1 49 ? -8.410 -14.092 -2.083 1.00 0.00 49 TYR A N 2
ATOM 1838 C CA . TYR A 1 49 ? -9.577 -13.486 -1.413 1.00 0.00 49 TYR A CA 2
ATOM 1839 C C . TYR A 1 49 ? -10.226 -14.522 -0.487 1.00 0.00 49 TYR A C 2
ATOM 1840 O O . TYR A 1 49 ? -10.137 -15.725 -0.748 1.00 0.00 49 TYR A O 2
ATOM 1858 N N . ASP A 1 50 ? -10.896 -14.058 0.580 1.00 0.00 50 ASP A N 2
ATOM 1859 C CA . ASP A 1 50 ? -11.590 -14.948 1.531 1.00 0.00 50 ASP A CA 2
ATOM 1860 C C . ASP A 1 50 ? -13.108 -14.968 1.242 1.00 0.00 50 ASP A C 2
ATOM 1861 O O . ASP A 1 50 ? -13.814 -13.988 1.505 1.00 0.00 50 ASP A O 2
ATOM 1870 N N . ILE A 1 51 ? -13.574 -16.103 0.679 1.00 0.00 51 ILE A N 2
ATOM 1871 C CA . ILE A 1 51 ? -15.006 -16.378 0.382 1.00 0.00 51 ILE A CA 2
ATOM 1872 C C . ILE A 1 51 ? -15.866 -16.352 1.655 1.00 0.00 51 ILE A C 2
ATOM 1873 O O . ILE A 1 51 ? -17.018 -15.891 1.621 1.00 0.00 51 ILE A O 2
ATOM 1889 N N . LYS A 1 52 ? -15.286 -16.841 2.764 1.00 0.00 52 LYS A N 2
ATOM 1890 C CA . LYS A 1 52 ? -15.976 -16.932 4.060 1.00 0.00 52 LYS A CA 2
ATOM 1891 C C . LYS A 1 52 ? -16.443 -15.515 4.490 1.00 0.00 52 LYS A C 2
ATOM 1892 O O . LYS A 1 52 ? -17.600 -15.326 4.877 1.00 0.00 52 LYS A O 2
ATOM 1911 N N . ASP A 1 53 ? -15.535 -14.528 4.392 1.00 0.00 53 ASP A N 2
ATOM 1912 C CA . ASP A 1 53 ? -15.831 -13.131 4.769 1.00 0.00 53 ASP A CA 2
ATOM 1913 C C . ASP A 1 53 ? -16.722 -12.456 3.710 1.00 0.00 53 ASP A C 2
ATOM 1914 O O . ASP A 1 53 ? -17.568 -11.642 4.056 1.00 0.00 53 ASP A O 2
ATOM 1923 N N . PHE A 1 54 ? -16.521 -12.825 2.423 1.00 0.00 54 PHE A N 2
ATOM 1924 C CA . PHE A 1 54 ? -17.316 -12.312 1.281 1.00 0.00 54 PHE A CA 2
ATOM 1925 C C . PHE A 1 54 ? -18.828 -12.499 1.531 1.00 0.00 54 PHE A C 2
ATOM 1926 O O . PHE A 1 54 ? -19.596 -11.530 1.524 1.00 0.00 54 PHE A O 2
ATOM 1943 N N . GLN A 1 55 ? -19.225 -13.753 1.792 1.00 0.00 55 GLN A N 2
ATOM 1944 C CA . GLN A 1 55 ? -20.633 -14.125 2.045 1.00 0.00 55 GLN A CA 2
ATOM 1945 C C . GLN A 1 55 ? -21.142 -13.526 3.383 1.00 0.00 55 GLN A C 2
ATOM 1946 O O . GLN A 1 55 ? -22.340 -13.257 3.534 1.00 0.00 55 GLN A O 2
ATOM 1960 N N . THR A 1 56 ? -20.211 -13.315 4.343 1.00 0.00 56 THR A N 2
ATOM 1961 C CA . THR A 1 56 ? -20.507 -12.661 5.641 1.00 0.00 56 THR A CA 2
ATOM 1962 C C . THR A 1 56 ? -20.862 -11.157 5.437 1.00 0.00 56 THR A C 2
ATOM 1963 O O . THR A 1 56 ? -21.730 -10.616 6.126 1.00 0.00 56 THR A O 2
ATOM 1974 N N . GLN A 1 57 ? -20.172 -10.491 4.485 1.00 0.00 57 GLN A N 2
ATOM 1975 C CA . GLN A 1 57 ? -20.428 -9.074 4.131 1.00 0.00 57 GLN A CA 2
ATOM 1976 C C . GLN A 1 57 ? -21.690 -8.951 3.247 1.00 0.00 57 GLN A C 2
ATOM 1977 O O . GLN A 1 57 ? -22.389 -7.930 3.273 1.00 0.00 57 GLN A O 2
ATOM 1991 N N . SER A 1 58 ? -21.974 -10.032 2.486 1.00 0.00 58 SER A N 2
ATOM 1992 C CA . SER A 1 58 ? -23.157 -10.128 1.606 1.00 0.00 58 SER A CA 2
ATOM 1993 C C . SER A 1 58 ? -24.459 -10.352 2.422 1.00 0.00 58 SER A C 2
ATOM 1994 O O . SER A 1 58 ? -25.548 -10.382 1.852 1.00 0.00 58 SER A O 2
ATOM 2002 N N . LEU A 1 59 ? -24.318 -10.500 3.762 1.00 0.00 59 LEU A N 2
ATOM 2003 C CA . LEU A 1 59 ? -25.447 -10.567 4.717 1.00 0.00 59 LEU A CA 2
ATOM 2004 C C . LEU A 1 59 ? -26.236 -9.236 4.703 1.00 0.00 59 LEU A C 2
ATOM 2005 O O . LEU A 1 59 ? -27.471 -9.226 4.795 1.00 0.00 59 LEU A O 2
ATOM 2021 N N . THR A 1 60 ? -25.497 -8.119 4.584 1.00 0.00 60 THR A N 2
ATOM 2022 C CA . THR A 1 60 ? -26.067 -6.762 4.603 1.00 0.00 60 THR A CA 2
ATOM 2023 C C . THR A 1 60 ? -26.738 -6.424 3.254 1.00 0.00 60 THR A C 2
ATOM 2024 O O . THR A 1 60 ? -26.173 -6.685 2.190 1.00 0.00 60 THR A O 2
ATOM 2035 N N . GLU A 1 61 ? -27.946 -5.830 3.332 1.00 0.00 61 GLU A N 2
ATOM 2036 C CA . GLU A 1 61 ? -28.765 -5.467 2.158 1.00 0.00 61 GLU A CA 2
ATOM 2037 C C . GLU A 1 61 ? -28.162 -4.242 1.440 1.00 0.00 61 GLU A C 2
ATOM 2038 O O . GLU A 1 61 ? -28.207 -4.142 0.212 1.00 0.00 61 GLU A O 2
ATOM 2050 N N . ASN A 1 62 ? -27.585 -3.312 2.232 1.00 0.00 62 ASN A N 2
ATOM 2051 C CA . ASN A 1 62 ? -26.898 -2.112 1.706 1.00 0.00 62 ASN A CA 2
ATOM 2052 C C . ASN A 1 62 ? -25.422 -2.446 1.424 1.00 0.00 62 ASN A C 2
ATOM 2053 O O . ASN A 1 62 ? -24.502 -1.855 2.005 1.00 0.00 62 ASN A O 2
ATOM 2064 N N . SER A 1 63 ? -25.211 -3.414 0.527 1.00 0.00 63 SER A N 2
ATOM 2065 C CA . SER A 1 63 ? -23.876 -3.884 0.130 1.00 0.00 63 SER A CA 2
ATOM 2066 C C . SER A 1 63 ? -23.801 -3.974 -1.399 1.00 0.00 63 SER A C 2
ATOM 2067 O O . SER A 1 63 ? -24.823 -4.134 -2.081 1.00 0.00 63 SER A O 2
ATOM 2075 N N . ILE A 1 64 ? -22.571 -3.876 -1.928 1.00 0.00 64 ILE A N 2
ATOM 2076 C CA . ILE A 1 64 ? -22.279 -4.080 -3.364 1.00 0.00 64 ILE A CA 2
ATOM 2077 C C . ILE A 1 64 ? -22.317 -5.585 -3.719 1.00 0.00 64 ILE A C 2
ATOM 2078 O O . ILE A 1 64 ? -22.289 -5.952 -4.891 1.00 0.00 64 ILE A O 2
ATOM 2094 N N . LEU A 1 65 ? -22.374 -6.441 -2.679 1.00 0.00 65 LEU A N 2
ATOM 2095 C CA . LEU A 1 65 ? -22.483 -7.905 -2.823 1.00 0.00 65 LEU A CA 2
ATOM 2096 C C . LEU A 1 65 ? -23.958 -8.349 -2.781 1.00 0.00 65 LEU A C 2
ATOM 2097 O O . LEU A 1 65 ? -24.256 -9.513 -3.037 1.00 0.00 65 LEU A O 2
ATOM 2113 N N . ALA A 1 66 ? -24.867 -7.404 -2.442 1.00 0.00 66 ALA A N 2
ATOM 2114 C CA . ALA A 1 66 ? -26.326 -7.659 -2.350 1.00 0.00 66 ALA A CA 2
ATOM 2115 C C . ALA A 1 66 ? -26.944 -7.916 -3.743 1.00 0.00 66 ALA A C 2
ATOM 2116 O O . ALA A 1 66 ? -27.971 -8.590 -3.870 1.00 0.00 66 ALA A O 2
ATOM 2123 N N . GLN A 1 67 ? -26.297 -7.361 -4.785 1.00 0.00 67 GLN A N 2
ATOM 2124 C CA . GLN A 1 67 ? -26.668 -7.603 -6.201 1.00 0.00 67 GLN A CA 2
ATOM 2125 C C . GLN A 1 67 ? -26.221 -9.016 -6.658 1.00 0.00 67 GLN A C 2
ATOM 2126 O O . GLN A 1 67 ? -26.644 -9.497 -7.710 1.00 0.00 67 GLN A O 2
ATOM 2140 N N . PHE A 1 68 ? -25.356 -9.659 -5.847 1.00 0.00 68 PHE A N 2
ATOM 2141 C CA . PHE A 1 68 ? -24.856 -11.031 -6.070 1.00 0.00 68 PHE A CA 2
ATOM 2142 C C . PHE A 1 68 ? -25.329 -11.984 -4.942 1.00 0.00 68 PHE A C 2
ATOM 2143 O O . PHE A 1 68 ? -24.840 -13.118 -4.839 1.00 0.00 68 PHE A O 2
ATOM 2160 N N . ALA A 1 69 ? -26.293 -11.521 -4.110 1.00 0.00 69 ALA A N 2
ATOM 2161 C CA . ALA A 1 69 ? -26.788 -12.274 -2.927 1.00 0.00 69 ALA A CA 2
ATOM 2162 C C . ALA A 1 69 ? -27.522 -13.574 -3.330 1.00 0.00 69 ALA A C 2
ATOM 2163 O O . ALA A 1 69 ? -27.529 -14.556 -2.573 1.00 0.00 69 ALA A O 2
ATOM 2170 N N . GLY A 1 70 ? -28.128 -13.565 -4.539 1.00 0.00 70 GLY A N 2
ATOM 2171 C CA . GLY A 1 70 ? -28.828 -14.735 -5.093 1.00 0.00 70 GLY A CA 2
ATOM 2172 C C . GLY A 1 70 ? -27.944 -15.567 -6.023 1.00 0.00 70 GLY A C 2
ATOM 2173 O O . GLY A 1 70 ? -28.449 -16.247 -6.926 1.00 0.00 70 GLY A O 2
ATOM 2177 N N . GLU A 1 71 ? -26.620 -15.518 -5.789 1.00 0.00 71 GLU A N 2
ATOM 2178 C CA . GLU A 1 71 ? -25.611 -16.221 -6.606 1.00 0.00 71 GLU A CA 2
ATOM 2179 C C . GLU A 1 71 ? -24.623 -16.956 -5.682 1.00 0.00 71 GLU A C 2
ATOM 2180 O O . GLU A 1 71 ? -24.461 -16.573 -4.514 1.00 0.00 71 GLU A O 2
ATOM 2192 N N . ASP A 1 72 ? -23.995 -18.026 -6.220 1.00 0.00 72 ASP A N 2
ATOM 2193 C CA . ASP A 1 72 ? -22.896 -18.764 -5.563 1.00 0.00 72 ASP A CA 2
ATOM 2194 C C . ASP A 1 72 ? -21.769 -17.776 -5.179 1.00 0.00 72 ASP A C 2
ATOM 2195 O O . ASP A 1 72 ? -21.337 -17.023 -6.048 1.00 0.00 72 ASP A O 2
ATOM 2204 N N . PRO A 1 73 ? -21.275 -17.777 -3.886 1.00 0.00 73 PRO A N 2
ATOM 2205 C CA . PRO A 1 73 ? -20.307 -16.761 -3.374 1.00 0.00 73 PRO A CA 2
ATOM 2206 C C . PRO A 1 73 ? -19.010 -16.631 -4.212 1.00 0.00 73 PRO A C 2
ATOM 2207 O O . PRO A 1 73 ? -18.462 -15.530 -4.359 1.00 0.00 73 PRO A O 2
ATOM 2218 N N . VAL A 1 74 ? -18.528 -17.762 -4.755 1.00 0.00 74 VAL A N 2
ATOM 2219 C CA . VAL A 1 74 ? -17.272 -17.801 -5.529 1.00 0.00 74 VAL A CA 2
ATOM 2220 C C . VAL A 1 74 ? -17.480 -17.184 -6.921 1.00 0.00 74 VAL A C 2
ATOM 2221 O O . VAL A 1 74 ? -16.718 -16.314 -7.339 1.00 0.00 74 VAL A O 2
ATOM 2234 N N . VAL A 1 75 ? -18.553 -17.631 -7.601 1.00 0.00 75 VAL A N 2
ATOM 2235 C CA . VAL A 1 75 ? -18.946 -17.130 -8.944 1.00 0.00 75 VAL A CA 2
ATOM 2236 C C . VAL A 1 75 ? -19.308 -15.627 -8.883 1.00 0.00 75 VAL A C 2
ATOM 2237 O O . VAL A 1 75 ? -19.046 -14.860 -9.821 1.00 0.00 75 VAL A O 2
ATOM 2250 N N . ALA A 1 76 ? -19.888 -15.241 -7.740 1.00 0.00 76 ALA A N 2
ATOM 2251 C CA . ALA A 1 76 ? -20.257 -13.857 -7.415 1.00 0.00 76 ALA A CA 2
ATOM 2252 C C . ALA A 1 76 ? -19.003 -12.978 -7.309 1.00 0.00 76 ALA A C 2
ATOM 2253 O O . ALA A 1 76 ? -18.965 -11.876 -7.853 1.00 0.00 76 ALA A O 2
ATOM 2260 N N . LEU A 1 77 ? -17.978 -13.513 -6.621 1.00 0.00 77 LEU A N 2
ATOM 2261 C CA . LEU A 1 77 ? -16.688 -12.834 -6.411 1.00 0.00 77 LEU A CA 2
ATOM 2262 C C . LEU A 1 77 ? -15.917 -12.671 -7.739 1.00 0.00 77 LEU A C 2
ATOM 2263 O O . LEU A 1 77 ? -15.363 -11.600 -8.004 1.00 0.00 77 LEU A O 2
ATOM 2279 N N . GLU A 1 78 ? -15.909 -13.738 -8.565 1.00 0.00 78 GLU A N 2
ATOM 2280 C CA . GLU A 1 78 ? -15.229 -13.743 -9.881 1.00 0.00 78 GLU A CA 2
ATOM 2281 C C . GLU A 1 78 ? -15.801 -12.632 -10.781 1.00 0.00 78 GLU A C 2
ATOM 2282 O O . GLU A 1 78 ? -15.059 -11.783 -11.285 1.00 0.00 78 GLU A O 2
ATOM 2294 N N . ALA A 1 79 ? -17.140 -12.619 -10.916 1.00 0.00 79 ALA A N 2
ATOM 2295 C CA . ALA A 1 79 ? -17.877 -11.606 -11.707 1.00 0.00 79 ALA A CA 2
ATOM 2296 C C . ALA A 1 79 ? -17.671 -10.189 -11.131 1.00 0.00 79 ALA A C 2
ATOM 2297 O O . ALA A 1 79 ? -17.585 -9.210 -11.878 1.00 0.00 79 ALA A O 2
ATOM 2304 N N . ALA A 1 80 ? -17.561 -10.115 -9.794 1.00 0.00 80 ALA A N 2
ATOM 2305 C CA . ALA A 1 80 ? -17.371 -8.852 -9.057 1.00 0.00 80 ALA A CA 2
ATOM 2306 C C . ALA A 1 80 ? -15.957 -8.271 -9.248 1.00 0.00 80 ALA A C 2
ATOM 2307 O O . ALA A 1 80 ? -15.759 -7.069 -9.076 1.00 0.00 80 ALA A O 2
ATOM 2314 N N . LEU A 1 81 ? -14.974 -9.130 -9.582 1.00 0.00 81 LEU A N 2
ATOM 2315 C CA . LEU A 1 81 ? -13.615 -8.678 -9.942 1.00 0.00 81 LEU A CA 2
ATOM 2316 C C . LEU A 1 81 ? -13.633 -7.981 -11.319 1.00 0.00 81 LEU A C 2
ATOM 2317 O O . LEU A 1 81 ? -12.979 -6.946 -11.507 1.00 0.00 81 LEU A O 2
ATOM 2333 N N . GLN A 1 82 ? -14.382 -8.567 -12.272 1.00 0.00 82 GLN A N 2
ATOM 2334 C CA . GLN A 1 82 ? -14.522 -8.019 -13.638 1.00 0.00 82 GLN A CA 2
ATOM 2335 C C . GLN A 1 82 ? -15.418 -6.761 -13.642 1.00 0.00 82 GLN A C 2
ATOM 2336 O O . GLN A 1 82 ? -15.251 -5.880 -14.495 1.00 0.00 82 GLN A O 2
ATOM 2350 N N . PHE A 1 83 ? -16.359 -6.680 -12.683 1.00 0.00 83 PHE A N 2
ATOM 2351 C CA . PHE A 1 83 ? -17.249 -5.515 -12.538 1.00 0.00 83 PHE A CA 2
ATOM 2352 C C . PHE A 1 83 ? -16.550 -4.431 -11.685 1.00 0.00 83 PHE A C 2
ATOM 2353 O O . PHE A 1 83 ? -16.243 -4.656 -10.507 1.00 0.00 83 PHE A O 2
ATOM 2370 N N . GLU A 1 84 ? -16.317 -3.255 -12.303 1.00 0.00 84 GLU A N 2
ATOM 2371 C CA . GLU A 1 84 ? -15.473 -2.184 -11.742 1.00 0.00 84 GLU A CA 2
ATOM 2372 C C . GLU A 1 84 ? -16.062 -1.554 -10.463 1.00 0.00 84 GLU A C 2
ATOM 2373 O O . GLU A 1 84 ? -15.320 -1.070 -9.603 1.00 0.00 84 GLU A O 2
ATOM 2385 N N . ASP A 1 85 ? -17.393 -1.593 -10.345 1.00 0.00 85 ASP A N 2
ATOM 2386 C CA . ASP A 1 85 ? -18.126 -1.002 -9.206 1.00 0.00 85 ASP A CA 2
ATOM 2387 C C . ASP A 1 85 ? -18.027 -1.862 -7.935 1.00 0.00 85 ASP A C 2
ATOM 2388 O O . ASP A 1 85 ? -18.232 -1.364 -6.829 1.00 0.00 85 ASP A O 2
ATOM 2397 N N . THR A 1 86 ? -17.733 -3.159 -8.100 1.00 0.00 86 THR A N 2
ATOM 2398 C CA . THR A 1 86 ? -17.722 -4.126 -6.985 1.00 0.00 86 THR A CA 2
ATOM 2399 C C . THR A 1 86 ? -16.299 -4.594 -6.613 1.00 0.00 86 THR A C 2
ATOM 2400 O O . THR A 1 86 ? -16.080 -5.050 -5.482 1.00 0.00 86 THR A O 2
ATOM 2411 N N . ARG A 1 87 ? -15.331 -4.453 -7.550 1.00 0.00 87 ARG A N 2
ATOM 2412 C CA . ARG A 1 87 ? -13.912 -4.867 -7.317 1.00 0.00 87 ARG A CA 2
ATOM 2413 C C . ARG A 1 87 ? -13.210 -3.980 -6.252 1.00 0.00 87 ARG A C 2
ATOM 2414 O O . ARG A 1 87 ? -12.122 -4.329 -5.770 1.00 0.00 87 ARG A O 2
ATOM 2435 N N . GLU A 1 88 ? -13.846 -2.834 -5.917 1.00 0.00 88 GLU A N 2
ATOM 2436 C CA . GLU A 1 88 ? -13.365 -1.879 -4.895 1.00 0.00 88 GLU A CA 2
ATOM 2437 C C . GLU A 1 88 ? -13.138 -2.556 -3.514 1.00 0.00 88 GLU A C 2
ATOM 2438 O O . GLU A 1 88 ? -12.065 -2.417 -2.914 1.00 0.00 88 GLU A O 2
ATOM 2450 N N . SER A 1 89 ? -14.139 -3.319 -3.035 1.00 0.00 89 SER A N 2
ATOM 2451 C CA . SER A 1 89 ? -14.093 -3.965 -1.700 1.00 0.00 89 SER A CA 2
ATOM 2452 C C . SER A 1 89 ? -13.202 -5.214 -1.723 1.00 0.00 89 SER A C 2
ATOM 2453 O O . SER A 1 89 ? -12.808 -5.715 -0.666 1.00 0.00 89 SER A O 2
ATOM 2461 N N . MET A 1 90 ? -12.889 -5.711 -2.939 1.00 0.00 90 MET A N 2
ATOM 2462 C CA . MET A 1 90 ? -12.031 -6.903 -3.122 1.00 0.00 90 MET A CA 2
ATOM 2463 C C . MET A 1 90 ? -10.576 -6.608 -2.725 1.00 0.00 90 MET A C 2
ATOM 2464 O O . MET A 1 90 ? -9.803 -7.529 -2.505 1.00 0.00 90 MET A O 2
ATOM 2478 N N . HIS A 1 91 ? -10.225 -5.308 -2.626 1.00 0.00 91 HIS A N 2
ATOM 2479 C CA . HIS A 1 91 ? -8.938 -4.863 -2.041 1.00 0.00 91 HIS A CA 2
ATOM 2480 C C . HIS A 1 91 ? -8.861 -5.292 -0.556 1.00 0.00 91 HIS A C 2
ATOM 2481 O O . HIS A 1 91 ? -7.812 -5.728 -0.079 1.00 0.00 91 HIS A O 2
ATOM 2496 N N . ALA A 1 92 ? -10.006 -5.175 0.150 1.00 0.00 92 ALA A N 2
ATOM 2497 C CA . ALA A 1 92 ? -10.139 -5.565 1.572 1.00 0.00 92 ALA A CA 2
ATOM 2498 C C . ALA A 1 92 ? -10.198 -7.099 1.723 1.00 0.00 92 ALA A C 2
ATOM 2499 O O . ALA A 1 92 ? -9.657 -7.651 2.688 1.00 0.00 92 ALA A O 2
ATOM 2506 N N . PHE A 1 93 ? -10.871 -7.776 0.762 1.00 0.00 93 PHE A N 2
ATOM 2507 C CA . PHE A 1 93 ? -10.966 -9.257 0.732 1.00 0.00 93 PHE A CA 2
ATOM 2508 C C . PHE A 1 93 ? -9.616 -9.895 0.350 1.00 0.00 93 PHE A C 2
ATOM 2509 O O . PHE A 1 93 ? -9.360 -11.054 0.698 1.00 0.00 93 PHE A O 2
ATOM 2526 N N . CYS A 1 94 ? -8.760 -9.123 -0.356 1.00 0.00 94 CYS A N 2
ATOM 2527 C CA . CYS A 1 94 ? -7.409 -9.557 -0.734 1.00 0.00 94 CYS A CA 2
ATOM 2528 C C . CYS A 1 94 ? -6.518 -9.571 0.513 1.00 0.00 94 CYS A C 2
ATOM 2529 O O . CYS A 1 94 ? -6.072 -8.515 0.982 1.00 0.00 94 CYS A O 2
ATOM 2537 N N . VAL A 1 95 ? -6.326 -10.773 1.078 1.00 0.00 95 VAL A N 2
ATOM 2538 C CA . VAL A 1 95 ? -5.443 -10.993 2.239 1.00 0.00 95 VAL A CA 2
ATOM 2539 C C . VAL A 1 95 ? -3.960 -10.845 1.820 1.00 0.00 95 VAL A C 2
ATOM 2540 O O . VAL A 1 95 ? -3.096 -10.508 2.636 1.00 0.00 95 VAL A O 2
ATOM 2553 N N . GLY A 1 96 ? -3.701 -11.104 0.530 1.00 0.00 96 GLY A N 2
ATOM 2554 C CA . GLY A 1 96 ? -2.371 -10.985 -0.059 1.00 0.00 96 GLY A CA 2
ATOM 2555 C C . GLY A 1 96 ? -2.364 -11.449 -1.505 1.00 0.00 96 GLY A C 2
ATOM 2556 O O . GLY A 1 96 ? -3.389 -11.925 -2.017 1.00 0.00 96 GLY A O 2
ATOM 2560 N N . GLN A 1 97 ? -1.214 -11.286 -2.170 1.00 0.00 97 GLN A N 2
ATOM 2561 C CA . GLN A 1 97 ? -1.014 -11.736 -3.556 1.00 0.00 97 GLN A CA 2
ATOM 2562 C C . GLN A 1 97 ? -0.601 -13.208 -3.544 1.00 0.00 97 GLN A C 2
ATOM 2563 O O . GLN A 1 97 ? 0.227 -13.607 -2.726 1.00 0.00 97 GLN A O 2
ATOM 2577 N N . TYR A 1 98 ? -1.177 -14.010 -4.445 1.00 0.00 98 TYR A N 2
ATOM 2578 C CA . TYR A 1 98 ? -0.811 -15.423 -4.582 1.00 0.00 98 TYR A CA 2
ATOM 2579 C C . TYR A 1 98 ? 0.525 -15.548 -5.327 1.00 0.00 98 TYR A C 2
ATOM 2580 O O . TYR A 1 98 ? 0.720 -14.920 -6.377 1.00 0.00 98 TYR A O 2
ATOM 2598 N N . LEU A 1 99 ? 1.430 -16.367 -4.776 1.00 0.00 99 LEU A N 2
ATOM 2599 C CA . LEU A 1 99 ? 2.672 -16.759 -5.438 1.00 0.00 99 LEU A CA 2
ATOM 2600 C C . LEU A 1 99 ? 2.803 -18.283 -5.299 1.00 0.00 99 LEU A C 2
ATOM 2601 O O . LEU A 1 99 ? 2.714 -18.818 -4.186 1.00 0.00 99 LEU A O 2
ATOM 2617 N N . GLU A 1 100 ? 2.984 -18.961 -6.441 1.00 0.00 100 GLU A N 2
ATOM 2618 C CA . GLU A 1 100 ? 3.188 -20.412 -6.494 1.00 0.00 100 GLU A CA 2
ATOM 2619 C C . GLU A 1 100 ? 4.579 -20.780 -5.923 1.00 0.00 100 GLU A C 2
ATOM 2620 O O . GLU A 1 100 ? 5.569 -20.104 -6.263 1.00 0.00 100 GLU A O 2
ATOM 2632 N N . PRO A 1 101 ? 4.679 -21.853 -5.067 1.00 0.00 101 PRO A N 2
ATOM 2633 C CA . PRO A 1 101 ? 5.978 -22.345 -4.544 1.00 0.00 101 PRO A CA 2
ATOM 2634 C C . PRO A 1 101 ? 6.952 -22.781 -5.676 1.00 0.00 101 PRO A C 2
ATOM 2635 O O . PRO A 1 101 ? 8.169 -22.823 -5.472 1.00 0.00 101 PRO A O 2
ATOM 2646 N N . ASP A 1 102 ? 6.381 -23.098 -6.860 1.00 0.00 102 ASP A N 2
ATOM 2647 C CA . ASP A 1 102 ? 7.124 -23.509 -8.075 1.00 0.00 102 ASP A CA 2
ATOM 2648 C C . ASP A 1 102 ? 7.568 -22.277 -8.905 1.00 0.00 102 ASP A C 2
ATOM 2649 O O . ASP A 1 102 ? 8.681 -22.256 -9.446 1.00 0.00 102 ASP A O 2
ATOM 2658 N N . GLN A 1 103 ? 6.681 -21.257 -8.979 1.00 0.00 103 GLN A N 2
ATOM 2659 C CA . GLN A 1 103 ? 6.884 -20.023 -9.792 1.00 0.00 103 GLN A CA 2
ATOM 2660 C C . GLN A 1 103 ? 8.125 -19.229 -9.321 1.00 0.00 103 GLN A C 2
ATOM 2661 O O . GLN A 1 103 ? 8.793 -18.552 -10.116 1.00 0.00 103 GLN A O 2
ATOM 2675 N N . GLU A 1 104 ? 8.412 -19.330 -8.010 1.00 0.00 104 GLU A N 2
ATOM 2676 C CA . GLU A 1 104 ? 9.584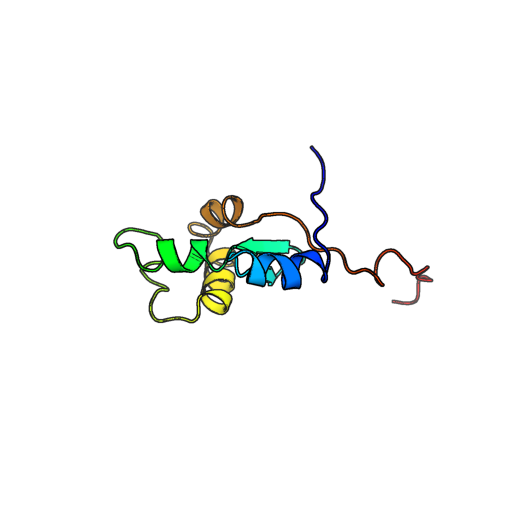 -18.692 -7.371 1.00 0.00 104 GLU A CA 2
ATOM 2677 C C . GLU A 1 104 ? 10.916 -19.207 -7.957 1.00 0.00 104 GLU A C 2
ATOM 2678 O O . GLU A 1 104 ? 11.887 -18.453 -8.050 1.00 0.00 104 GLU A O 2
ATOM 2690 N N . GLY A 1 105 ? 10.946 -20.495 -8.330 1.00 0.00 105 GLY A N 2
ATOM 2691 C CA . GLY A 1 105 ? 12.110 -21.099 -8.986 1.00 0.00 105 GLY A CA 2
ATOM 2692 C C . GLY A 1 105 ? 12.076 -20.848 -10.479 1.00 0.00 105 GLY A C 2
ATOM 2693 O O . GLY A 1 105 ? 12.726 -19.925 -10.976 1.00 0.00 105 GLY A O 2
ATOM 2697 N N . VAL A 1 106 ? 11.284 -21.661 -11.196 1.00 0.00 106 VAL A N 2
ATOM 2698 C CA . VAL A 1 106 ? 11.059 -21.484 -12.636 1.00 0.00 106 VAL A CA 2
ATOM 2699 C C . VAL A 1 106 ? 9.883 -20.505 -12.848 1.00 0.00 106 VAL A C 2
ATOM 2700 O O . VAL A 1 106 ? 8.729 -20.820 -12.552 1.00 0.00 106 VAL A O 2
ATOM 2713 N N . THR A 1 107 ? 10.203 -19.283 -13.303 1.00 0.00 107 THR A N 2
ATOM 2714 C CA . THR A 1 107 ? 9.196 -18.255 -13.604 1.00 0.00 107 THR A CA 2
ATOM 2715 C C . THR A 1 107 ? 8.851 -18.280 -15.105 1.00 0.00 107 THR A C 2
ATOM 2716 O O . THR A 1 107 ? 9.745 -18.295 -15.964 1.00 0.00 107 THR A O 2
ATOM 2727 N N . ILE A 1 108 ? 7.547 -18.329 -15.415 1.00 0.00 108 ILE A N 2
ATOM 2728 C CA . ILE A 1 108 ? 7.054 -18.373 -16.800 1.00 0.00 108 ILE A CA 2
ATOM 2729 C C . ILE A 1 108 ? 6.505 -16.981 -17.191 1.00 0.00 108 ILE A C 2
ATOM 2730 O O . ILE A 1 108 ? 5.474 -16.555 -16.657 1.00 0.00 108 ILE A O 2
ATOM 2746 N N . PRO A 1 109 ? 7.194 -16.238 -18.121 1.00 0.00 109 PRO A N 2
ATOM 2747 C CA . PRO A 1 109 ? 6.730 -14.910 -18.589 1.00 0.00 109 PRO A CA 2
ATOM 2748 C C . PRO A 1 109 ? 5.605 -15.032 -19.644 1.00 0.00 109 PRO A C 2
ATOM 2749 O O . PRO A 1 109 ? 5.285 -16.143 -20.098 1.00 0.00 109 PRO A O 2
ATOM 2760 N N . ASP A 1 110 ? 5.002 -13.882 -20.008 1.00 0.00 110 ASP A N 2
ATOM 2761 C CA . ASP A 1 110 ? 3.939 -13.808 -21.033 1.00 0.00 110 ASP A CA 2
ATOM 2762 C C . ASP A 1 110 ? 4.527 -14.075 -22.430 1.00 0.00 110 ASP A C 2
ATOM 2763 O O . ASP A 1 110 ? 4.894 -13.140 -23.157 1.00 0.00 110 ASP A O 2
ATOM 2772 N N . LEU A 1 111 ? 4.652 -15.376 -22.744 1.00 0.00 111 LEU A N 2
ATOM 2773 C CA . LEU A 1 111 ? 5.217 -15.891 -23.998 1.00 0.00 111 LEU A CA 2
ATOM 2774 C C . LEU A 1 111 ? 5.094 -17.422 -23.975 1.00 0.00 111 LEU A C 2
ATOM 2775 O O . LEU A 1 111 ? 4.449 -18.029 -24.841 1.00 0.00 111 LEU A O 2
ATOM 2791 N N . GLY A 1 112 ? 5.696 -18.025 -22.928 1.00 0.00 112 GLY A N 2
ATOM 2792 C CA . GLY A 1 112 ? 5.747 -19.472 -22.763 1.00 0.00 112 GLY A CA 2
ATOM 2793 C C . GLY A 1 112 ? 6.823 -20.096 -23.657 1.00 0.00 112 GLY A C 2
ATOM 2794 O O . GLY A 1 112 ? 6.504 -20.529 -24.781 1.00 0.00 112 GLY A O 2
ATOM 2799 N N . GLU A 1 21 ? 3.000 -1.456 -0.867 1.00 0.00 21 GLU A N 3
ATOM 2800 C CA . GLU A 1 21 ? 4.471 -1.654 -0.803 1.00 0.00 21 GLU A CA 3
ATOM 2801 C C . GLU A 1 21 ? 4.791 -3.159 -0.807 1.00 0.00 21 GLU A C 3
ATOM 2802 O O . GLU A 1 21 ? 5.220 -3.719 -1.822 1.00 0.00 21 GLU A O 3
ATOM 2814 N N . LYS A 1 22 ? 4.533 -3.806 0.346 1.00 0.00 22 LYS A N 3
ATOM 2815 C CA . LYS A 1 22 ? 4.872 -5.211 0.595 1.00 0.00 22 LYS A CA 3
ATOM 2816 C C . LYS A 1 22 ? 3.720 -6.101 0.130 1.00 0.00 22 LYS A C 3
ATOM 2817 O O . LYS A 1 22 ? 2.699 -6.233 0.827 1.00 0.00 22 LYS A O 3
ATOM 2836 N N . VAL A 1 23 ? 3.867 -6.645 -1.085 1.00 0.00 23 VAL A N 3
ATOM 2837 C CA . VAL A 1 23 ? 2.915 -7.600 -1.648 1.00 0.00 23 VAL A CA 3
ATOM 2838 C C . VAL A 1 23 ? 2.997 -8.928 -0.859 1.00 0.00 23 VAL A C 3
ATOM 2839 O O . VAL A 1 23 ? 4.028 -9.612 -0.879 1.00 0.00 23 VAL A O 3
ATOM 2852 N N . THR A 1 24 ? 1.929 -9.231 -0.096 1.00 0.00 24 THR A N 3
ATOM 2853 C CA . THR A 1 24 ? 1.859 -10.447 0.723 1.00 0.00 24 THR A CA 3
ATOM 2854 C C . THR A 1 24 ? 1.704 -11.675 -0.190 1.00 0.00 24 THR A C 3
ATOM 2855 O O . THR A 1 24 ? 0.658 -11.884 -0.809 1.00 0.00 24 THR A O 3
ATOM 2866 N N . LEU A 1 25 ? 2.782 -12.455 -0.280 1.00 0.00 25 LEU A N 3
ATOM 2867 C CA . LEU A 1 25 ? 2.849 -13.644 -1.130 1.00 0.00 25 LEU A CA 3
ATOM 2868 C C . LEU A 1 25 ? 2.275 -14.845 -0.365 1.00 0.00 25 LEU A C 3
ATOM 2869 O O . LEU A 1 25 ? 2.874 -15.326 0.604 1.00 0.00 25 LEU A O 3
ATOM 2885 N N . VAL A 1 26 ? 1.068 -15.260 -0.765 1.00 0.00 26 VAL A N 3
ATOM 2886 C CA . VAL A 1 26 ? 0.339 -16.382 -0.160 1.00 0.00 26 VAL A CA 3
ATOM 2887 C C . VAL A 1 26 ? 0.471 -17.613 -1.068 1.00 0.00 26 VAL A C 3
ATOM 2888 O O . VAL A 1 26 ? 0.225 -17.525 -2.276 1.00 0.00 26 VAL A O 3
ATOM 2901 N N . ARG A 1 27 ? 0.875 -18.747 -0.480 1.00 0.00 27 ARG A N 3
ATOM 2902 C CA . ARG A 1 27 ? 1.029 -20.025 -1.201 1.00 0.00 27 ARG A CA 3
ATOM 2903 C C . ARG A 1 27 ? -0.173 -20.943 -0.912 1.00 0.00 27 ARG A C 3
ATOM 2904 O O . ARG A 1 27 ? -0.986 -20.660 -0.020 1.00 0.00 27 ARG A O 3
ATOM 2925 N N . ILE A 1 28 ? -0.256 -22.056 -1.667 1.00 0.00 28 ILE A N 3
ATOM 2926 C CA . ILE A 1 28 ? -1.406 -22.984 -1.623 1.00 0.00 28 ILE A CA 3
ATOM 2927 C C . ILE A 1 28 ? -1.493 -23.732 -0.277 1.00 0.00 28 ILE A C 3
ATOM 2928 O O . ILE A 1 28 ? -2.591 -24.009 0.200 1.00 0.00 28 ILE A O 3
ATOM 2944 N N . ALA A 1 29 ? -0.325 -24.002 0.340 1.00 0.00 29 ALA A N 3
ATOM 2945 C CA . ALA A 1 29 ? -0.240 -24.670 1.663 1.00 0.00 29 ALA A CA 3
ATOM 2946 C C . ALA A 1 29 ? -0.992 -23.874 2.745 1.00 0.00 29 ALA A C 3
ATOM 2947 O O . ALA A 1 29 ? -1.619 -24.458 3.638 1.00 0.00 29 ALA A O 3
ATOM 2954 N N . ASP A 1 30 ? -0.935 -22.534 2.623 1.00 0.00 30 ASP A N 3
ATOM 2955 C CA . ASP A 1 30 ? -1.605 -21.606 3.546 1.00 0.00 30 ASP A CA 3
ATOM 2956 C C . ASP A 1 30 ? -3.136 -21.717 3.379 1.00 0.00 30 ASP A C 3
ATOM 2957 O O . ASP A 1 30 ? -3.869 -21.775 4.369 1.00 0.00 30 ASP A O 3
ATOM 2966 N N . LEU A 1 31 ? -3.592 -21.803 2.106 1.00 0.00 31 LEU A N 3
ATOM 2967 C CA . LEU A 1 31 ? -5.030 -21.959 1.750 1.00 0.00 31 LEU A CA 3
ATOM 2968 C C . LEU A 1 31 ? -5.654 -23.188 2.448 1.00 0.00 31 LEU A C 3
ATOM 2969 O O . LEU A 1 31 ? -6.793 -23.126 2.942 1.00 0.00 31 LEU A O 3
ATOM 2985 N N . GLU A 1 32 ? -4.872 -24.282 2.490 1.00 0.00 32 GLU A N 3
ATOM 2986 C CA . GLU A 1 32 ? -5.295 -25.566 3.076 1.00 0.00 32 GLU A CA 3
ATOM 2987 C C . GLU A 1 32 ? -5.505 -25.421 4.594 1.00 0.00 32 GLU A C 3
ATOM 2988 O O . GLU A 1 32 ? -6.469 -25.951 5.151 1.00 0.00 32 GLU A O 3
ATOM 3000 N N . ASN A 1 33 ? -4.577 -24.686 5.233 1.00 0.00 33 ASN A N 3
ATOM 3001 C CA . ASN A 1 33 ? -4.604 -24.413 6.682 1.00 0.00 33 ASN A CA 3
ATOM 3002 C C . ASN A 1 33 ? -5.900 -23.684 7.070 1.00 0.00 33 ASN A C 3
ATOM 3003 O O . ASN A 1 33 ? -6.626 -24.111 7.976 1.00 0.00 33 ASN A O 3
ATOM 3014 N N . HIS A 1 34 ? -6.196 -22.598 6.332 1.00 0.00 34 HIS A N 3
ATOM 3015 C CA . HIS A 1 34 ? -7.387 -21.754 6.574 1.00 0.00 34 HIS A CA 3
ATOM 3016 C C . HIS A 1 34 ? -8.685 -22.541 6.327 1.00 0.00 34 HIS A C 3
ATOM 3017 O O . HIS A 1 34 ? -9.675 -22.340 7.038 1.00 0.00 34 HIS A O 3
ATOM 3032 N N . ASN A 1 35 ? -8.653 -23.455 5.338 1.00 0.00 35 ASN A N 3
ATOM 3033 C CA . ASN A 1 35 ? -9.777 -24.374 5.051 1.00 0.00 35 ASN A CA 3
ATOM 3034 C C . ASN A 1 35 ? -10.093 -25.244 6.291 1.00 0.00 35 ASN A C 3
ATOM 3035 O O . ASN A 1 35 ? -11.261 -25.481 6.615 1.00 0.00 35 ASN A O 3
ATOM 3046 N N . ASN A 1 36 ? -9.022 -25.680 6.995 1.00 0.00 36 ASN A N 3
ATOM 3047 C CA . ASN A 1 36 ? -9.115 -26.533 8.197 1.00 0.00 36 ASN A CA 3
ATOM 3048 C C . ASN A 1 36 ? -9.563 -25.729 9.442 1.00 0.00 36 ASN A C 3
ATOM 3049 O O . ASN A 1 36 ? -10.017 -26.310 10.427 1.00 0.00 36 ASN A O 3
ATOM 3060 N N . ASP A 1 37 ? -9.414 -24.393 9.398 1.00 0.00 37 ASP A N 3
ATOM 3061 C CA . ASP A 1 37 ? -9.981 -23.488 10.432 1.00 0.00 37 ASP A CA 3
ATOM 3062 C C . ASP A 1 37 ? -11.452 -23.158 10.123 1.00 0.00 37 ASP A C 3
ATOM 3063 O O . ASP A 1 37 ? -12.198 -22.744 11.013 1.00 0.00 37 ASP A O 3
ATOM 3072 N N . GLY A 1 38 ? -11.853 -23.344 8.856 1.00 0.00 38 GLY A N 3
ATOM 3073 C CA . GLY A 1 38 ? -13.196 -22.981 8.389 1.00 0.00 38 GLY A CA 3
ATOM 3074 C C . GLY A 1 38 ? -13.198 -21.701 7.567 1.00 0.00 38 GLY A C 3
ATOM 3075 O O . GLY A 1 38 ? -14.197 -21.383 6.909 1.00 0.00 38 GLY A O 3
ATOM 3079 N N . GLY A 1 39 ? -12.076 -20.953 7.621 1.00 0.00 39 GLY A N 3
ATOM 3080 C CA . GLY A 1 39 ? -11.902 -19.734 6.834 1.00 0.00 39 GLY A CA 3
ATOM 3081 C C . GLY A 1 39 ? -11.590 -20.055 5.384 1.00 0.00 39 GLY A C 3
ATOM 3082 O O . GLY A 1 39 ? -10.424 -20.169 5.000 1.00 0.00 39 GLY A O 3
ATOM 3086 N N . PHE A 1 40 ? -12.642 -20.204 4.577 1.00 0.00 40 PHE A N 3
ATOM 3087 C CA . PHE A 1 40 ? -12.524 -20.657 3.189 1.00 0.00 40 PHE A CA 3
ATOM 3088 C C . PHE A 1 40 ? -11.989 -19.505 2.318 1.00 0.00 40 PHE A C 3
ATOM 3089 O O . PHE A 1 40 ? -12.661 -18.481 2.152 1.00 0.00 40 PHE A O 3
ATOM 3106 N N . TRP A 1 41 ? -10.748 -19.665 1.839 1.00 0.00 41 TRP A N 3
ATOM 3107 C CA . TRP A 1 41 ? -10.096 -18.723 0.912 1.00 0.00 41 TRP A CA 3
ATOM 3108 C C . TRP A 1 41 ? -10.183 -19.255 -0.529 1.00 0.00 41 TRP A C 3
ATOM 3109 O O . TRP A 1 41 ? -10.701 -20.357 -0.771 1.00 0.00 41 TRP A O 3
ATOM 3130 N N . THR A 1 42 ? -9.664 -18.460 -1.477 1.00 0.00 42 THR A N 3
ATOM 3131 C CA . THR A 1 42 ? -9.689 -18.778 -2.912 1.00 0.00 42 THR A CA 3
ATOM 3132 C C . THR A 1 42 ? -8.574 -18.002 -3.640 1.00 0.00 42 THR A C 3
ATOM 3133 O O . THR A 1 42 ? -8.172 -16.923 -3.194 1.00 0.00 42 THR A O 3
ATOM 3144 N N . VAL A 1 43 ? -8.070 -18.570 -4.744 1.00 0.00 43 VAL A N 3
ATOM 3145 C CA . VAL A 1 43 ? -7.135 -17.885 -5.652 1.00 0.00 43 VAL A CA 3
ATOM 3146 C C . VAL A 1 43 ? -7.908 -17.423 -6.910 1.00 0.00 43 VAL A C 3
ATOM 3147 O O . VAL A 1 43 ? -8.399 -18.244 -7.694 1.00 0.00 43 VAL A O 3
ATOM 3160 N N . ILE A 1 44 ? -8.048 -16.089 -7.058 1.00 0.00 44 ILE A N 3
ATOM 3161 C CA . ILE A 1 44 ? -8.772 -15.445 -8.174 1.00 0.00 44 ILE A CA 3
ATOM 3162 C C . ILE A 1 44 ? -7.832 -14.454 -8.883 1.00 0.00 44 ILE A C 3
ATOM 3163 O O . ILE A 1 44 ? -7.354 -13.490 -8.265 1.00 0.00 44 ILE A O 3
ATOM 3179 N N . ASP A 1 45 ? -7.557 -14.742 -10.167 1.00 0.00 45 ASP A N 3
ATOM 3180 C CA . ASP A 1 45 ? -6.757 -13.897 -11.079 1.00 0.00 45 ASP A CA 3
ATOM 3181 C C . ASP A 1 45 ? -5.371 -13.546 -10.474 1.00 0.00 45 ASP A C 3
ATOM 3182 O O . ASP A 1 45 ? -5.009 -12.372 -10.316 1.00 0.00 45 ASP A O 3
ATOM 3191 N N . GLY A 1 46 ? -4.630 -14.592 -10.064 1.00 0.00 46 GLY A N 3
ATOM 3192 C CA . GLY A 1 46 ? -3.258 -14.447 -9.542 1.00 0.00 46 GLY A CA 3
ATOM 3193 C C . GLY A 1 46 ? -3.167 -13.877 -8.126 1.00 0.00 46 GLY A C 3
ATOM 3194 O O . GLY A 1 46 ? -2.065 -13.722 -7.596 1.00 0.00 46 GLY A O 3
ATOM 3198 N N . LYS A 1 47 ? -4.323 -13.562 -7.514 1.00 0.00 47 LYS A N 3
ATOM 3199 C CA . LYS A 1 47 ? -4.415 -13.037 -6.139 1.00 0.00 47 LYS A CA 3
ATOM 3200 C C . LYS A 1 47 ? -5.086 -14.071 -5.245 1.00 0.00 47 LYS A C 3
ATOM 3201 O O . LYS A 1 47 ? -5.662 -15.042 -5.736 1.00 0.00 47 LYS A O 3
ATOM 3220 N N . VAL A 1 48 ? -5.014 -13.846 -3.927 1.00 0.00 48 VAL A N 3
ATOM 3221 C CA . VAL A 1 48 ? -5.756 -14.634 -2.940 1.00 0.00 48 VAL A CA 3
ATOM 3222 C C . VAL A 1 48 ? -6.764 -13.726 -2.230 1.00 0.00 48 VAL A C 3
ATOM 3223 O O . VAL A 1 48 ? -6.391 -12.700 -1.644 1.00 0.00 48 VAL A O 3
ATOM 3236 N N . TYR A 1 49 ? -8.035 -14.110 -2.323 1.00 0.00 49 TYR A N 3
ATOM 3237 C CA . TYR A 1 49 ? -9.156 -13.462 -1.641 1.00 0.00 49 TYR A CA 3
ATOM 3238 C C . TYR A 1 49 ? -9.769 -14.440 -0.632 1.00 0.00 49 TYR A C 3
ATOM 3239 O O . TYR A 1 49 ? -9.423 -15.629 -0.610 1.00 0.00 49 TYR A O 3
ATOM 3257 N N . ASP A 1 50 ? -10.673 -13.929 0.200 1.00 0.00 50 ASP A N 3
ATOM 3258 C CA . ASP A 1 50 ? -11.496 -14.751 1.100 1.00 0.00 50 ASP A CA 3
ATOM 3259 C C . ASP A 1 50 ? -12.890 -14.964 0.484 1.00 0.00 50 ASP A C 3
ATOM 3260 O O . ASP A 1 50 ? -13.328 -14.203 -0.379 1.00 0.00 50 ASP A O 3
ATOM 3269 N N . ILE A 1 51 ? -13.564 -16.004 0.960 1.00 0.00 51 ILE A N 3
ATOM 3270 C CA . ILE A 1 51 ? -14.992 -16.264 0.693 1.00 0.00 51 ILE A CA 3
ATOM 3271 C C . ILE A 1 51 ? -15.766 -16.217 2.024 1.00 0.00 51 ILE A C 3
ATOM 3272 O O . ILE A 1 51 ? -16.950 -15.857 2.058 1.00 0.00 51 ILE A O 3
ATOM 3288 N N . LYS A 1 52 ? -15.057 -16.573 3.111 1.00 0.00 52 LYS A N 3
ATOM 3289 C CA . LYS A 1 52 ? -15.590 -16.599 4.479 1.00 0.00 52 LYS A CA 3
ATOM 3290 C C . LYS A 1 52 ? -16.227 -15.241 4.880 1.00 0.00 52 LYS A C 3
ATOM 3291 O O . LYS A 1 52 ? -17.408 -15.180 5.235 1.00 0.00 52 LYS A O 3
ATOM 3310 N N . ASP A 1 53 ? -15.424 -14.164 4.816 1.00 0.00 53 ASP A N 3
ATOM 3311 C CA . ASP A 1 53 ? -15.872 -12.803 5.180 1.00 0.00 53 ASP A CA 3
ATOM 3312 C C . ASP A 1 53 ? -16.788 -12.233 4.077 1.00 0.00 53 ASP A C 3
ATOM 3313 O O . ASP A 1 53 ? -17.754 -11.545 4.378 1.00 0.00 53 ASP A O 3
ATOM 3322 N N . PHE A 1 54 ? -16.475 -12.575 2.806 1.00 0.00 54 PHE A N 3
ATOM 3323 C CA . PHE A 1 54 ? -17.234 -12.154 1.604 1.00 0.00 54 PHE A CA 3
ATOM 3324 C C . PHE A 1 54 ? -18.745 -12.445 1.749 1.00 0.00 54 PHE A C 3
ATOM 3325 O O . PHE A 1 54 ? -19.585 -11.549 1.593 1.00 0.00 54 PHE A O 3
ATOM 3342 N N . GLN A 1 55 ? -19.061 -13.710 2.067 1.00 0.00 55 GLN A N 3
ATOM 3343 C CA . GLN A 1 55 ? -20.449 -14.202 2.185 1.00 0.00 55 GLN A CA 3
ATOM 3344 C C . GLN A 1 55 ? -21.161 -13.559 3.395 1.00 0.00 55 GLN A C 3
ATOM 3345 O O . GLN A 1 55 ? -22.393 -13.403 3.399 1.00 0.00 55 GLN A O 3
ATOM 3359 N N . THR A 1 56 ? -20.363 -13.185 4.419 1.00 0.00 56 THR A N 3
ATOM 3360 C CA . THR A 1 56 ? -20.857 -12.455 5.598 1.00 0.00 56 THR A CA 3
ATOM 3361 C C . THR A 1 56 ? -21.281 -11.026 5.193 1.00 0.00 56 THR A C 3
ATOM 3362 O O . THR A 1 56 ? -22.331 -10.544 5.616 1.00 0.00 56 THR A O 3
ATOM 3373 N N . GLN A 1 57 ? -20.463 -10.375 4.336 1.00 0.00 57 GLN A N 3
ATOM 3374 C CA . GLN A 1 57 ? -20.746 -9.025 3.823 1.00 0.00 57 GLN A CA 3
ATOM 3375 C C . GLN A 1 57 ? -21.961 -9.051 2.875 1.00 0.00 57 GLN A C 3
ATOM 3376 O O . GLN A 1 57 ? -22.680 -8.069 2.755 1.00 0.00 57 GLN A O 3
ATOM 3390 N N . SER A 1 58 ? -22.172 -10.203 2.219 1.00 0.00 58 SER A N 3
ATOM 3391 C CA . SER A 1 58 ? -23.332 -10.444 1.345 1.00 0.00 58 SER A CA 3
ATOM 3392 C C . SER A 1 58 ? -24.623 -10.622 2.175 1.00 0.00 58 SER A C 3
ATOM 3393 O O . SER A 1 58 ? -25.718 -10.335 1.692 1.00 0.00 58 SER A O 3
ATOM 3401 N N . LEU A 1 59 ? -24.469 -11.090 3.432 1.00 0.00 59 LEU A N 3
ATOM 3402 C CA . LEU A 1 59 ? -25.594 -11.371 4.351 1.00 0.00 59 LEU A CA 3
ATOM 3403 C C . LEU A 1 59 ? -26.335 -10.076 4.780 1.00 0.00 59 LEU A C 3
ATOM 3404 O O . LEU A 1 59 ? -27.537 -10.117 5.091 1.00 0.00 59 LEU A O 3
ATOM 3420 N N . THR A 1 60 ? -25.626 -8.929 4.787 1.00 0.00 60 THR A N 3
ATOM 3421 C CA . THR A 1 60 ? -26.222 -7.633 5.180 1.00 0.00 60 THR A CA 3
ATOM 3422 C C . THR A 1 60 ? -26.867 -6.919 3.974 1.00 0.00 60 THR A C 3
ATOM 3423 O O . THR A 1 60 ? -26.454 -7.107 2.819 1.00 0.00 60 THR A O 3
ATOM 3434 N N . GLU A 1 61 ? -27.896 -6.106 4.278 1.00 0.00 61 GLU A N 3
ATOM 3435 C CA . GLU A 1 61 ? -28.605 -5.264 3.305 1.00 0.00 61 GLU A CA 3
ATOM 3436 C C . GLU A 1 61 ? -27.778 -3.989 3.008 1.00 0.00 61 GLU A C 3
ATOM 3437 O O . GLU A 1 61 ? -26.936 -3.587 3.822 1.00 0.00 61 GLU A O 3
ATOM 3449 N N . ASN A 1 62 ? -28.011 -3.397 1.812 1.00 0.00 62 ASN A N 3
ATOM 3450 C CA . ASN A 1 62 ? -27.312 -2.184 1.309 1.00 0.00 62 ASN A CA 3
ATOM 3451 C C . ASN A 1 62 ? -25.849 -2.479 0.913 1.00 0.00 62 ASN A C 3
ATOM 3452 O O . ASN A 1 62 ? -25.107 -1.561 0.550 1.00 0.00 62 ASN A O 3
ATOM 3463 N N . SER A 1 63 ? -25.459 -3.760 0.957 1.00 0.00 63 SER A N 3
ATOM 3464 C CA . SER A 1 63 ? -24.124 -4.213 0.545 1.00 0.00 63 SER A CA 3
ATOM 3465 C C . SER A 1 63 ? -24.024 -4.202 -0.988 1.00 0.00 63 SER A C 3
ATOM 3466 O O . SER A 1 63 ? -25.038 -4.313 -1.679 1.00 0.00 63 SER A O 3
ATOM 3474 N N . ILE A 1 64 ? -22.793 -4.085 -1.510 1.00 0.00 64 ILE A N 3
ATOM 3475 C CA . ILE A 1 64 ? -22.514 -4.261 -2.954 1.00 0.00 64 ILE A CA 3
ATOM 3476 C C . ILE A 1 64 ? -22.709 -5.744 -3.369 1.00 0.00 64 ILE A C 3
ATOM 3477 O O . ILE A 1 64 ? -22.889 -6.054 -4.550 1.00 0.00 64 ILE A O 3
ATOM 3493 N N . LEU A 1 65 ? -22.671 -6.638 -2.362 1.00 0.00 65 LEU A N 3
ATOM 3494 C CA . LEU A 1 65 ? -22.819 -8.092 -2.525 1.00 0.00 65 LEU A CA 3
ATOM 3495 C C . LEU A 1 65 ? -24.261 -8.548 -2.254 1.00 0.00 65 LEU A C 3
ATOM 3496 O O . LEU A 1 65 ? -24.548 -9.744 -2.346 1.00 0.00 65 LEU A O 3
ATOM 3512 N N . ALA A 1 66 ? -25.158 -7.597 -1.925 1.00 0.00 66 ALA A N 3
ATOM 3513 C CA . ALA A 1 66 ? -26.597 -7.883 -1.716 1.00 0.00 66 ALA A CA 3
ATOM 3514 C C . ALA A 1 66 ? -27.265 -8.357 -3.033 1.00 0.00 66 ALA A C 3
ATOM 3515 O O . ALA A 1 66 ? -28.247 -9.107 -3.012 1.00 0.00 66 ALA A O 3
ATOM 3522 N N . GLN A 1 67 ? -26.706 -7.908 -4.180 1.00 0.00 67 GLN A N 3
ATOM 3523 C CA . GLN A 1 67 ? -27.112 -8.366 -5.534 1.00 0.00 67 GLN A CA 3
ATOM 3524 C C . GLN A 1 67 ? -26.431 -9.704 -5.904 1.00 0.00 67 GLN A C 3
ATOM 3525 O O . GLN A 1 67 ? -26.943 -10.462 -6.730 1.00 0.00 67 GLN A O 3
ATOM 3539 N N . PHE A 1 68 ? -25.271 -9.976 -5.281 1.00 0.00 68 PHE A N 3
ATOM 3540 C CA . PHE A 1 68 ? -24.466 -11.192 -5.527 1.00 0.00 68 PHE A CA 3
ATOM 3541 C C . PHE A 1 68 ? -24.834 -12.336 -4.560 1.00 0.00 68 PHE A C 3
ATOM 3542 O O . PHE A 1 68 ? -24.227 -13.415 -4.614 1.00 0.00 68 PHE A O 3
ATOM 3559 N N . ALA A 1 69 ? -25.839 -12.101 -3.690 1.00 0.00 69 ALA A N 3
ATOM 3560 C CA . ALA A 1 69 ? -26.340 -13.113 -2.731 1.00 0.00 69 ALA A CA 3
ATOM 3561 C C . ALA A 1 69 ? -27.029 -14.283 -3.467 1.00 0.00 69 ALA A C 3
ATOM 3562 O O . ALA A 1 69 ? -27.013 -15.424 -2.988 1.00 0.00 69 ALA A O 3
ATOM 3569 N N . GLY A 1 70 ? -27.621 -13.977 -4.645 1.00 0.00 70 GLY A N 3
ATOM 3570 C CA . GLY A 1 70 ? -28.276 -14.980 -5.498 1.00 0.00 70 GLY A CA 3
ATOM 3571 C C . GLY A 1 70 ? -27.327 -15.610 -6.523 1.00 0.00 70 GLY A C 3
ATOM 3572 O O . GLY A 1 70 ? -27.766 -16.056 -7.589 1.00 0.00 70 GLY A O 3
ATOM 3576 N N . GLU A 1 71 ? -26.026 -15.635 -6.192 1.00 0.00 71 GLU A N 3
ATOM 3577 C CA . GLU A 1 71 ? -24.973 -16.257 -7.011 1.00 0.00 71 GLU A CA 3
ATOM 3578 C C . GLU A 1 71 ? -23.968 -16.947 -6.076 1.00 0.00 71 GLU A C 3
ATOM 3579 O O . GLU A 1 71 ? -23.813 -16.522 -4.922 1.00 0.00 71 GLU A O 3
ATOM 3591 N N . ASP A 1 72 ? -23.305 -18.006 -6.589 1.00 0.00 72 ASP A N 3
ATOM 3592 C CA . ASP A 1 72 ? -22.224 -18.723 -5.881 1.00 0.00 72 ASP A CA 3
ATOM 3593 C C . ASP A 1 72 ? -21.151 -17.720 -5.409 1.00 0.00 72 ASP A C 3
ATOM 3594 O O . ASP A 1 72 ? -20.682 -16.946 -6.234 1.00 0.00 72 ASP A O 3
ATOM 3603 N N . PRO A 1 73 ? -20.753 -17.720 -4.088 1.00 0.00 73 PRO A N 3
ATOM 3604 C CA . PRO A 1 73 ? -19.845 -16.686 -3.507 1.00 0.00 73 PRO A CA 3
ATOM 3605 C C . PRO A 1 73 ? -18.495 -16.525 -4.252 1.00 0.00 73 PRO A C 3
ATOM 3606 O O . PRO A 1 73 ? -17.965 -15.412 -4.351 1.00 0.00 73 PRO A O 3
ATOM 3617 N N . VAL A 1 74 ? -17.959 -17.636 -4.785 1.00 0.00 74 VAL A N 3
ATOM 3618 C CA . VAL A 1 74 ? -16.672 -17.626 -5.511 1.00 0.00 74 VAL A CA 3
ATOM 3619 C C . VAL A 1 74 ? -16.861 -16.960 -6.884 1.00 0.00 74 VAL A C 3
ATOM 3620 O O . VAL A 1 74 ? -16.114 -16.054 -7.253 1.00 0.00 74 VAL A O 3
ATOM 3633 N N . VAL A 1 75 ? -17.915 -17.406 -7.601 1.00 0.00 75 VAL A N 3
ATOM 3634 C CA . VAL A 1 75 ? -18.292 -16.878 -8.935 1.00 0.00 75 VAL A CA 3
ATOM 3635 C C . VAL A 1 75 ? -18.669 -15.383 -8.846 1.00 0.00 75 VAL A C 3
ATOM 3636 O O . VAL A 1 75 ? -18.386 -14.600 -9.757 1.00 0.00 75 VAL A O 3
ATOM 3649 N N . ALA A 1 76 ? -19.287 -15.023 -7.716 1.00 0.00 76 ALA A N 3
ATOM 3650 C CA . ALA A 1 76 ? -19.772 -13.668 -7.415 1.00 0.00 76 ALA A CA 3
ATOM 3651 C C . ALA A 1 76 ? -18.601 -12.715 -7.150 1.00 0.00 76 ALA A C 3
ATOM 3652 O O . ALA A 1 76 ? -18.668 -11.528 -7.479 1.00 0.00 76 ALA A O 3
ATOM 3659 N N . LEU A 1 77 ? -17.546 -13.253 -6.524 1.00 0.00 77 LEU A N 3
ATOM 3660 C CA . LEU A 1 77 ? -16.301 -12.515 -6.255 1.00 0.00 77 LEU A CA 3
ATOM 3661 C C . LEU A 1 77 ? -15.491 -12.323 -7.552 1.00 0.00 77 LEU A C 3
ATOM 3662 O O . LEU A 1 77 ? -14.947 -11.246 -7.788 1.00 0.00 77 LEU A O 3
ATOM 3678 N N . GLU A 1 78 ? -15.456 -13.364 -8.401 1.00 0.00 78 GLU A N 3
ATOM 3679 C CA . GLU A 1 78 ? -14.850 -13.289 -9.755 1.00 0.00 78 GLU A CA 3
ATOM 3680 C C . GLU A 1 78 ? -15.605 -12.257 -10.623 1.00 0.00 78 GLU A C 3
ATOM 3681 O O . GLU A 1 78 ? -15.002 -11.523 -11.422 1.00 0.00 78 GLU A O 3
ATOM 3693 N N . ALA A 1 79 ? -16.935 -12.204 -10.428 1.00 0.00 79 ALA A N 3
ATOM 3694 C CA . ALA A 1 79 ? -17.831 -11.241 -11.095 1.00 0.00 79 ALA A CA 3
ATOM 3695 C C . ALA A 1 79 ? -17.617 -9.825 -10.535 1.00 0.00 79 ALA A C 3
ATOM 3696 O O . ALA A 1 79 ? -17.740 -8.839 -11.266 1.00 0.00 79 ALA A O 3
ATOM 3703 N N . ALA A 1 80 ? -17.278 -9.752 -9.234 1.00 0.00 80 ALA A N 3
ATOM 3704 C CA . ALA A 1 80 ? -17.020 -8.485 -8.530 1.00 0.00 80 ALA A CA 3
ATOM 3705 C C . ALA A 1 80 ? -15.761 -7.792 -9.078 1.00 0.00 80 ALA A C 3
ATOM 3706 O O . ALA A 1 80 ? -15.769 -6.589 -9.302 1.00 0.00 80 ALA A O 3
ATOM 3713 N N . LEU A 1 81 ? -14.684 -8.573 -9.306 1.00 0.00 81 LEU A N 3
ATOM 3714 C CA . LEU A 1 81 ? -13.428 -8.047 -9.892 1.00 0.00 81 LEU A CA 3
ATOM 3715 C C . LEU A 1 81 ? -13.618 -7.646 -11.373 1.00 0.00 81 LEU A C 3
ATOM 3716 O O . LEU A 1 81 ? -12.952 -6.719 -11.857 1.00 0.00 81 LEU A O 3
ATOM 3732 N N . GLN A 1 82 ? -14.526 -8.344 -12.072 1.00 0.00 82 GLN A N 3
ATOM 3733 C CA . GLN A 1 82 ? -14.874 -8.035 -13.473 1.00 0.00 82 GLN A CA 3
ATOM 3734 C C . GLN A 1 82 ? -15.720 -6.741 -13.555 1.00 0.00 82 GLN A C 3
ATOM 3735 O O . GLN A 1 82 ? -15.697 -6.025 -14.566 1.00 0.00 82 GLN A O 3
ATOM 3749 N N . PHE A 1 83 ? -16.464 -6.450 -12.477 1.00 0.00 83 PHE A N 3
ATOM 3750 C CA . PHE A 1 83 ? -17.376 -5.296 -12.412 1.00 0.00 83 PHE A CA 3
ATOM 3751 C C . PHE A 1 83 ? -16.671 -4.101 -11.729 1.00 0.00 83 PHE A C 3
ATOM 3752 O O . PHE A 1 83 ? -16.277 -4.187 -10.564 1.00 0.00 83 PHE A O 3
ATOM 3769 N N . GLU A 1 84 ? -16.540 -2.982 -12.468 1.00 0.00 84 GLU A N 3
ATOM 3770 C CA . GLU A 1 84 ? -15.818 -1.757 -12.024 1.00 0.00 84 GLU A CA 3
ATOM 3771 C C . GLU A 1 84 ? -16.397 -1.150 -10.730 1.00 0.00 84 GLU A C 3
ATOM 3772 O O . GLU A 1 84 ? -15.678 -0.517 -9.947 1.00 0.00 84 GLU A O 3
ATOM 3784 N N . ASP A 1 85 ? -17.696 -1.380 -10.523 1.00 0.00 85 ASP A N 3
ATOM 3785 C CA . ASP A 1 85 ? -18.469 -0.798 -9.414 1.00 0.00 85 ASP A CA 3
ATOM 3786 C C . ASP A 1 85 ? -18.241 -1.551 -8.083 1.00 0.00 85 ASP A C 3
ATOM 3787 O O . ASP A 1 85 ? -18.511 -1.008 -7.009 1.00 0.00 85 ASP A O 3
ATOM 3796 N N . THR A 1 86 ? -17.757 -2.806 -8.151 1.00 0.00 86 THR A N 3
ATOM 3797 C CA . THR A 1 86 ? -17.627 -3.680 -6.956 1.00 0.00 86 THR A CA 3
ATOM 3798 C C . THR A 1 86 ? -16.183 -4.195 -6.745 1.00 0.00 86 THR A C 3
ATOM 3799 O O . THR A 1 86 ? -15.868 -4.724 -5.665 1.00 0.00 86 THR A O 3
ATOM 3810 N N . ARG A 1 87 ? -15.309 -4.017 -7.766 1.00 0.00 87 ARG A N 3
ATOM 3811 C CA . ARG A 1 87 ? -13.886 -4.464 -7.721 1.00 0.00 87 ARG A CA 3
ATOM 3812 C C . ARG A 1 87 ? -13.075 -3.636 -6.711 1.00 0.00 87 ARG A C 3
ATOM 3813 O O . ARG A 1 87 ? -12.066 -4.111 -6.169 1.00 0.00 87 ARG A O 3
ATOM 3834 N N . GLU A 1 88 ? -13.539 -2.395 -6.485 1.00 0.00 88 GLU A N 3
ATOM 3835 C CA . GLU A 1 88 ? -12.841 -1.386 -5.680 1.00 0.00 88 GLU A CA 3
ATOM 3836 C C . GLU A 1 88 ? -12.643 -1.888 -4.244 1.00 0.00 88 GLU A C 3
ATOM 3837 O O . GLU A 1 88 ? -11.515 -1.982 -3.770 1.00 0.00 88 GLU A O 3
ATOM 3849 N N . SER A 1 89 ? -13.759 -2.290 -3.605 1.00 0.00 89 SER A N 3
ATOM 3850 C CA . SER A 1 89 ? -13.780 -2.777 -2.211 1.00 0.00 89 SER A CA 3
ATOM 3851 C C . SER A 1 89 ? -12.986 -4.092 -2.032 1.00 0.00 89 SER A C 3
ATOM 3852 O O . SER A 1 89 ? -12.560 -4.415 -0.918 1.00 0.00 89 SER A O 3
ATOM 3860 N N . MET A 1 90 ? -12.755 -4.823 -3.144 1.00 0.00 90 MET A N 3
ATOM 3861 C CA . MET A 1 90 ? -12.043 -6.123 -3.130 1.00 0.00 90 MET A CA 3
ATOM 3862 C C . MET A 1 90 ? -10.528 -5.962 -2.918 1.00 0.00 90 MET A C 3
ATOM 3863 O O . MET A 1 90 ? -9.814 -6.960 -2.775 1.00 0.00 90 MET A O 3
ATOM 3877 N N . HIS A 1 91 ? -10.050 -4.699 -2.861 1.00 0.00 91 HIS A N 3
ATOM 3878 C CA . HIS A 1 91 ? -8.670 -4.384 -2.432 1.00 0.00 91 HIS A CA 3
ATOM 3879 C C . HIS A 1 91 ? -8.483 -4.698 -0.925 1.00 0.00 91 HIS A C 3
ATOM 3880 O O . HIS A 1 91 ? -7.358 -4.863 -0.452 1.00 0.00 91 HIS A O 3
ATOM 3895 N N . ALA A 1 92 ? -9.615 -4.747 -0.192 1.00 0.00 92 ALA A N 3
ATOM 3896 C CA . ALA A 1 92 ? -9.653 -5.126 1.229 1.00 0.00 92 ALA A CA 3
ATOM 3897 C C . ALA A 1 92 ? -9.825 -6.646 1.392 1.00 0.00 92 ALA A C 3
ATOM 3898 O O . ALA A 1 92 ? -9.363 -7.217 2.379 1.00 0.00 92 ALA A O 3
ATOM 3905 N N . PHE A 1 93 ? -10.500 -7.287 0.413 1.00 0.00 93 PHE A N 3
ATOM 3906 C CA . PHE A 1 93 ? -10.777 -8.745 0.438 1.00 0.00 93 PHE A CA 3
ATOM 3907 C C . PHE A 1 93 ? -9.558 -9.557 -0.031 1.00 0.00 93 PHE A C 3
ATOM 3908 O O . PHE A 1 93 ? -9.421 -10.735 0.320 1.00 0.00 93 PHE A O 3
ATOM 3925 N N . CYS A 1 94 ? -8.674 -8.923 -0.831 1.00 0.00 94 CYS A N 3
ATOM 3926 C CA . CYS A 1 94 ? -7.405 -9.534 -1.234 1.00 0.00 94 CYS A CA 3
ATOM 3927 C C . CYS A 1 94 ? -6.423 -9.470 -0.058 1.00 0.00 94 CYS A C 3
ATOM 3928 O O . CYS A 1 94 ? -6.011 -8.380 0.357 1.00 0.00 94 CYS A O 3
ATOM 3936 N N . VAL A 1 95 ? -6.110 -10.641 0.518 1.00 0.00 95 VAL A N 3
ATOM 3937 C CA . VAL A 1 95 ? -5.100 -10.770 1.586 1.00 0.00 95 VAL A CA 3
ATOM 3938 C C . VAL A 1 95 ? -3.682 -10.538 1.009 1.00 0.00 95 VAL A C 3
ATOM 3939 O O . VAL A 1 95 ? -2.760 -10.140 1.728 1.00 0.00 95 VAL A O 3
ATOM 3952 N N . GLY A 1 96 ? -3.547 -10.789 -0.308 1.00 0.00 96 GLY A N 3
ATOM 3953 C CA . GLY A 1 96 ? -2.307 -10.559 -1.035 1.00 0.00 96 GLY A CA 3
ATOM 3954 C C . GLY A 1 96 ? -2.338 -11.202 -2.413 1.00 0.00 96 GLY A C 3
ATOM 3955 O O . GLY A 1 96 ? -3.413 -11.477 -2.957 1.00 0.00 96 GLY A O 3
ATOM 3959 N N . GLN A 1 97 ? -1.145 -11.427 -2.981 1.00 0.00 97 GLN A N 3
ATOM 3960 C CA . GLN A 1 97 ? -0.964 -12.066 -4.294 1.00 0.00 97 GLN A CA 3
ATOM 3961 C C . GLN A 1 97 ? -0.542 -13.524 -4.107 1.00 0.00 97 GLN A C 3
ATOM 3962 O O . GLN A 1 97 ? 0.271 -13.827 -3.236 1.00 0.00 97 GLN A O 3
ATOM 3976 N N . TYR A 1 98 ? -1.092 -14.408 -4.943 1.00 0.00 98 TYR A N 3
ATOM 3977 C CA . TYR A 1 98 ? -0.779 -15.834 -4.924 1.00 0.00 98 TYR A CA 3
ATOM 3978 C C . TYR A 1 98 ? 0.565 -16.098 -5.631 1.00 0.00 98 TYR A C 3
ATOM 3979 O O . TYR A 1 98 ? 0.735 -15.722 -6.794 1.00 0.00 98 TYR A O 3
ATOM 3997 N N . LEU A 1 99 ? 1.499 -16.745 -4.919 1.00 0.00 99 LEU A N 3
ATOM 3998 C CA . LEU A 1 99 ? 2.765 -17.226 -5.484 1.00 0.00 99 LEU A CA 3
ATOM 3999 C C . LEU A 1 99 ? 2.761 -18.759 -5.388 1.00 0.00 99 LEU A C 3
ATOM 4000 O O . LEU A 1 99 ? 2.604 -19.314 -4.294 1.00 0.00 99 LEU A O 3
ATOM 4016 N N . GLU A 1 100 ? 2.881 -19.429 -6.547 1.00 0.00 100 GLU A N 3
ATOM 4017 C CA . GLU A 1 100 ? 2.912 -20.902 -6.640 1.00 0.00 100 GLU A CA 3
ATOM 4018 C C . GLU A 1 100 ? 4.221 -21.459 -6.027 1.00 0.00 100 GLU A C 3
ATOM 4019 O O . GLU A 1 100 ? 5.278 -20.841 -6.201 1.00 0.00 100 GLU A O 3
ATOM 4031 N N . PRO A 1 101 ? 4.183 -22.640 -5.326 1.00 0.00 101 PRO A N 3
ATOM 4032 C CA . PRO A 1 101 ? 5.407 -23.296 -4.777 1.00 0.00 101 PRO A CA 3
ATOM 4033 C C . PRO A 1 101 ? 6.498 -23.548 -5.855 1.00 0.00 101 PRO A C 3
ATOM 4034 O O . PRO A 1 101 ? 7.689 -23.508 -5.547 1.00 0.00 101 PRO A O 3
ATOM 4045 N N . ASP A 1 102 ? 6.061 -23.786 -7.113 1.00 0.00 102 ASP A N 3
ATOM 4046 C CA . ASP A 1 102 ? 6.963 -23.989 -8.280 1.00 0.00 102 ASP A CA 3
ATOM 4047 C C . ASP A 1 102 ? 7.429 -22.636 -8.870 1.00 0.00 102 ASP A C 3
ATOM 4048 O O . ASP A 1 102 ? 8.534 -22.532 -9.408 1.00 0.00 102 ASP A O 3
ATOM 4057 N N . GLN A 1 103 ? 6.578 -21.602 -8.721 1.00 0.00 103 GLN A N 3
ATOM 4058 C CA . GLN A 1 103 ? 6.800 -20.261 -9.313 1.00 0.00 103 GLN A CA 3
ATOM 4059 C C . GLN A 1 103 ? 7.993 -19.532 -8.663 1.00 0.00 103 GLN A C 3
ATOM 4060 O O . GLN A 1 103 ? 8.571 -18.621 -9.260 1.00 0.00 103 GLN A O 3
ATOM 4074 N N . GLU A 1 104 ? 8.347 -19.929 -7.425 1.00 0.00 104 GLU A N 3
ATOM 4075 C CA . GLU A 1 104 ? 9.557 -19.418 -6.745 1.00 0.00 104 GLU A CA 3
ATOM 4076 C C . GLU A 1 104 ? 10.827 -19.794 -7.551 1.00 0.00 104 GLU A C 3
ATOM 4077 O O . GLU A 1 104 ? 11.793 -19.028 -7.606 1.00 0.00 104 GLU A O 3
ATOM 4089 N N . GLY A 1 105 ? 10.789 -20.977 -8.185 1.00 0.00 105 GLY A N 3
ATOM 4090 C CA . GLY A 1 105 ? 11.878 -21.449 -9.038 1.00 0.00 105 GLY A CA 3
ATOM 4091 C C . GLY A 1 105 ? 11.843 -20.808 -10.420 1.00 0.00 105 GLY A C 3
ATOM 4092 O O . GLY A 1 105 ? 12.749 -20.055 -10.781 1.00 0.00 105 GLY A O 3
ATOM 4096 N N . VAL A 1 106 ? 10.772 -21.088 -11.187 1.00 0.00 106 VAL A N 3
ATOM 4097 C CA . VAL A 1 106 ? 10.659 -20.644 -12.594 1.00 0.00 106 VAL A CA 3
ATOM 4098 C C . VAL A 1 106 ? 9.756 -19.396 -12.724 1.00 0.00 106 VAL A C 3
ATOM 4099 O O . VAL A 1 106 ? 8.802 -19.218 -11.964 1.00 0.00 106 VAL A O 3
ATOM 4112 N N . THR A 1 107 ? 10.087 -18.529 -13.694 1.00 0.00 107 THR A N 3
ATOM 4113 C CA . THR A 1 107 ? 9.219 -17.425 -14.121 1.00 0.00 107 THR A CA 3
ATOM 4114 C C . THR A 1 107 ? 8.651 -17.777 -15.514 1.00 0.00 107 THR A C 3
ATOM 4115 O O . THR A 1 107 ? 9.394 -18.222 -16.401 1.00 0.00 107 THR A O 3
ATOM 4126 N N . ILE A 1 108 ? 7.330 -17.626 -15.684 1.00 0.00 108 ILE A N 3
ATOM 4127 C CA . ILE A 1 108 ? 6.632 -18.008 -16.926 1.00 0.00 108 ILE A CA 3
ATOM 4128 C C . ILE A 1 108 ? 6.779 -16.881 -17.979 1.00 0.00 108 ILE A C 3
ATOM 4129 O O . ILE A 1 108 ? 6.420 -15.728 -17.696 1.00 0.00 108 ILE A O 3
ATOM 4145 N N . PRO A 1 109 ? 7.338 -17.185 -19.198 1.00 0.00 109 PRO A N 3
ATOM 4146 C CA . PRO A 1 109 ? 7.517 -16.180 -20.266 1.00 0.00 109 PRO A CA 3
ATOM 4147 C C . PRO A 1 109 ? 6.180 -15.780 -20.919 1.00 0.00 109 PRO A C 3
ATOM 4148 O O . PRO A 1 109 ? 5.408 -16.640 -21.371 1.00 0.00 109 PRO A O 3
ATOM 4159 N N . ASP A 1 110 ? 5.906 -14.469 -20.946 1.00 0.00 110 ASP A N 3
ATOM 4160 C CA . ASP A 1 110 ? 4.688 -13.919 -21.550 1.00 0.00 110 ASP A CA 3
ATOM 4161 C C . ASP A 1 110 ? 4.880 -13.799 -23.067 1.00 0.00 110 ASP A C 3
ATOM 4162 O O . ASP A 1 110 ? 5.662 -12.965 -23.533 1.00 0.00 110 ASP A O 3
ATOM 4171 N N . LEU A 1 111 ? 4.202 -14.671 -23.821 1.00 0.00 111 LEU A N 3
ATOM 4172 C CA . LEU A 1 111 ? 4.187 -14.627 -25.301 1.00 0.00 111 LEU A CA 3
ATOM 4173 C C . LEU A 1 111 ? 2.938 -13.877 -25.819 1.00 0.00 111 LEU A C 3
ATOM 4174 O O . LEU A 1 111 ? 2.858 -13.535 -27.002 1.00 0.00 111 LEU A O 3
ATOM 4190 N N . GLY A 1 112 ? 1.973 -13.631 -24.906 1.00 0.00 112 GLY A N 3
ATOM 4191 C CA . GLY A 1 112 ? 0.737 -12.924 -25.235 1.00 0.00 112 GLY A CA 3
ATOM 4192 C C . GLY A 1 112 ? -0.161 -12.724 -24.014 1.00 0.00 112 GLY A C 3
ATOM 4193 O O . GLY A 1 112 ? -0.134 -13.570 -23.101 1.00 0.00 112 GLY A O 3
ATOM 4198 N N . GLU A 1 21 ? 6.336 -1.430 -1.503 1.00 0.00 21 GLU A N 4
ATOM 4199 C CA . GLU A 1 21 ? 7.059 -1.686 -0.231 1.00 0.00 21 GLU A CA 4
ATOM 4200 C C . GLU A 1 21 ? 7.292 -3.202 -0.063 1.00 0.00 21 GLU A C 4
ATOM 4201 O O . GLU A 1 21 ? 8.365 -3.717 -0.411 1.00 0.00 21 GLU A O 4
ATOM 4213 N N . LYS A 1 22 ? 6.265 -3.916 0.453 1.00 0.00 22 LYS A N 4
ATOM 4214 C CA . LYS A 1 22 ? 6.311 -5.365 0.754 1.00 0.00 22 LYS A CA 4
ATOM 4215 C C . LYS A 1 22 ? 4.960 -6.009 0.394 1.00 0.00 22 LYS A C 4
ATOM 4216 O O . LYS A 1 22 ? 3.930 -5.323 0.373 1.00 0.00 22 LYS A O 4
ATOM 4235 N N . VAL A 1 23 ? 4.963 -7.335 0.146 1.00 0.00 23 VAL A N 4
ATOM 4236 C CA . VAL A 1 23 ? 3.749 -8.070 -0.265 1.00 0.00 23 VAL A CA 4
ATOM 4237 C C . VAL A 1 23 ? 3.761 -9.522 0.276 1.00 0.00 23 VAL A C 4
ATOM 4238 O O . VAL A 1 23 ? 4.732 -10.261 0.081 1.00 0.00 23 VAL A O 4
ATOM 4251 N N . THR A 1 24 ? 2.681 -9.907 0.984 1.00 0.00 24 THR A N 4
ATOM 4252 C CA . THR A 1 24 ? 2.515 -11.259 1.535 1.00 0.00 24 THR A CA 4
ATOM 4253 C C . THR A 1 24 ? 2.224 -12.270 0.409 1.00 0.00 24 THR A C 4
ATOM 4254 O O . THR A 1 24 ? 1.205 -12.168 -0.284 1.00 0.00 24 THR A O 4
ATOM 4265 N N . LEU A 1 25 ? 3.151 -13.222 0.223 1.00 0.00 25 LEU A N 4
ATOM 4266 C CA . LEU A 1 25 ? 3.049 -14.271 -0.798 1.00 0.00 25 LEU A CA 4
ATOM 4267 C C . LEU A 1 25 ? 2.462 -15.545 -0.175 1.00 0.00 25 LEU A C 4
ATOM 4268 O O . LEU A 1 25 ? 3.129 -16.244 0.592 1.00 0.00 25 LEU A O 4
ATOM 4284 N N . VAL A 1 26 ? 1.183 -15.790 -0.477 1.00 0.00 26 VAL A N 4
ATOM 4285 C CA . VAL A 1 26 ? 0.431 -16.966 -0.024 1.00 0.00 26 VAL A CA 4
ATOM 4286 C C . VAL A 1 26 ? 0.484 -18.041 -1.127 1.00 0.00 26 VAL A C 4
ATOM 4287 O O . VAL A 1 26 ? 0.080 -17.787 -2.268 1.00 0.00 26 VAL A O 4
ATOM 4300 N N . ARG A 1 27 ? 1.005 -19.227 -0.781 1.00 0.00 27 ARG A N 4
ATOM 4301 C CA . ARG A 1 27 ? 1.064 -20.383 -1.694 1.00 0.00 27 ARG A CA 4
ATOM 4302 C C . ARG A 1 27 ? -0.308 -21.071 -1.773 1.00 0.00 27 ARG A C 4
ATOM 4303 O O . ARG A 1 27 ? -1.212 -20.780 -0.970 1.00 0.00 27 ARG A O 4
ATOM 4324 N N . ILE A 1 28 ? -0.441 -21.993 -2.746 1.00 0.00 28 ILE A N 4
ATOM 4325 C CA . ILE A 1 28 ? -1.647 -22.830 -2.903 1.00 0.00 28 ILE A CA 4
ATOM 4326 C C . ILE A 1 28 ? -1.944 -23.615 -1.608 1.00 0.00 28 ILE A C 4
ATOM 4327 O O . ILE A 1 28 ? -3.069 -23.597 -1.113 1.00 0.00 28 ILE A O 4
ATOM 4343 N N . ALA A 1 29 ? -0.894 -24.227 -1.034 1.00 0.00 29 ALA A N 4
ATOM 4344 C CA . ALA A 1 29 ? -0.990 -25.048 0.188 1.00 0.00 29 ALA A CA 4
ATOM 4345 C C . ALA A 1 29 ? -1.524 -24.232 1.383 1.00 0.00 29 ALA A C 4
ATOM 4346 O O . ALA A 1 29 ? -2.324 -24.732 2.170 1.00 0.00 29 ALA A O 4
ATOM 4353 N N . ASP A 1 30 ? -1.098 -22.954 1.472 1.00 0.00 30 ASP A N 4
ATOM 4354 C CA . ASP A 1 30 ? -1.459 -22.061 2.593 1.00 0.00 30 ASP A CA 4
ATOM 4355 C C . ASP A 1 30 ? -2.966 -21.742 2.601 1.00 0.00 30 ASP A C 4
ATOM 4356 O O . ASP A 1 30 ? -3.613 -21.826 3.647 1.00 0.00 30 ASP A O 4
ATOM 4365 N N . LEU A 1 31 ? -3.525 -21.385 1.426 1.00 0.00 31 LEU A N 4
ATOM 4366 C CA . LEU A 1 31 ? -4.960 -21.036 1.306 1.00 0.00 31 LEU A CA 4
ATOM 4367 C C . LEU A 1 31 ? -5.867 -22.291 1.436 1.00 0.00 31 LEU A C 4
ATOM 4368 O O . LEU A 1 31 ? -6.985 -22.200 1.972 1.00 0.00 31 LEU A O 4
ATOM 4384 N N . GLU A 1 32 ? -5.364 -23.459 0.965 1.00 0.00 32 GLU A N 4
ATOM 4385 C CA . GLU A 1 32 ? -6.052 -24.766 1.129 1.00 0.00 32 GLU A CA 4
ATOM 4386 C C . GLU A 1 32 ? -6.163 -25.143 2.618 1.00 0.00 32 GLU A C 4
ATOM 4387 O O . GLU A 1 32 ? -7.231 -25.528 3.102 1.00 0.00 32 GLU A O 4
ATOM 4399 N N . ASN A 1 33 ? -5.033 -25.014 3.326 1.00 0.00 33 ASN A N 4
ATOM 4400 C CA . ASN A 1 33 ? -4.902 -25.413 4.738 1.00 0.00 33 ASN A CA 4
ATOM 4401 C C . ASN A 1 33 ? -5.546 -24.382 5.673 1.00 0.00 33 ASN A C 4
ATOM 4402 O O . ASN A 1 33 ? -5.945 -24.726 6.793 1.00 0.00 33 ASN A O 4
ATOM 4413 N N . HIS A 1 34 ? -5.670 -23.119 5.201 1.00 0.00 34 HIS A N 4
ATOM 4414 C CA . HIS A 1 34 ? -6.361 -22.064 5.965 1.00 0.00 34 HIS A CA 4
ATOM 4415 C C . HIS A 1 34 ? -7.884 -22.313 5.950 1.00 0.00 34 HIS A C 4
ATOM 4416 O O . HIS A 1 34 ? -8.585 -21.916 6.882 1.00 0.00 34 HIS A O 4
ATOM 4431 N N . ASN A 1 35 ? -8.383 -22.969 4.876 1.00 0.00 35 ASN A N 4
ATOM 4432 C CA . ASN A 1 35 ? -9.800 -23.397 4.774 1.00 0.00 35 ASN A CA 4
ATOM 4433 C C . ASN A 1 35 ? -10.148 -24.360 5.935 1.00 0.00 35 ASN A C 4
ATOM 4434 O O . ASN A 1 35 ? -11.158 -24.175 6.627 1.00 0.00 35 ASN A O 4
ATOM 4445 N N . ASN A 1 36 ? -9.266 -25.353 6.149 1.00 0.00 36 ASN A N 4
ATOM 4446 C CA . ASN A 1 36 ? -9.399 -26.341 7.245 1.00 0.00 36 ASN A CA 4
ATOM 4447 C C . ASN A 1 36 ? -9.128 -25.684 8.626 1.00 0.00 36 ASN A C 4
ATOM 4448 O O . ASN A 1 36 ? -9.636 -26.142 9.657 1.00 0.00 36 ASN A O 4
ATOM 4459 N N . ASP A 1 37 ? -8.319 -24.605 8.620 1.00 0.00 37 ASP A N 4
ATOM 4460 C CA . ASP A 1 37 ? -7.999 -23.802 9.829 1.00 0.00 37 ASP A CA 4
ATOM 4461 C C . ASP A 1 37 ? -9.243 -23.042 10.343 1.00 0.00 37 ASP A C 4
ATOM 4462 O O . ASP A 1 37 ? -9.366 -22.769 11.541 1.00 0.00 37 ASP A O 4
ATOM 4471 N N . GLY A 1 38 ? -10.144 -22.688 9.409 1.00 0.00 38 GLY A N 4
ATOM 4472 C CA . GLY A 1 38 ? -11.385 -21.967 9.728 1.00 0.00 38 GLY A CA 4
ATOM 4473 C C . GLY A 1 38 ? -11.528 -20.673 8.933 1.00 0.00 38 GLY A C 4
ATOM 4474 O O . GLY A 1 38 ? -12.079 -19.679 9.440 1.00 0.00 38 GLY A O 4
ATOM 4478 N N . GLY A 1 39 ? -11.046 -20.690 7.676 1.00 0.00 39 GLY A N 4
ATOM 4479 C CA . GLY A 1 39 ? -11.092 -19.517 6.814 1.00 0.00 39 GLY A CA 4
ATOM 4480 C C . GLY A 1 39 ? -10.904 -19.861 5.351 1.00 0.00 39 GLY A C 4
ATOM 4481 O O . GLY A 1 39 ? -9.769 -20.036 4.898 1.00 0.00 39 GLY A O 4
ATOM 4485 N N . PHE A 1 40 ? -12.013 -19.931 4.594 1.00 0.00 40 PHE A N 4
ATOM 4486 C CA . PHE A 1 40 ? -11.976 -20.335 3.179 1.00 0.00 40 PHE A CA 4
ATOM 4487 C C . PHE A 1 40 ? -11.437 -19.178 2.333 1.00 0.00 40 PHE A C 4
ATOM 4488 O O . PHE A 1 40 ? -12.080 -18.127 2.209 1.00 0.00 40 PHE A O 4
ATOM 4505 N N . TRP A 1 41 ? -10.219 -19.378 1.821 1.00 0.00 41 TRP A N 4
ATOM 4506 C CA . TRP A 1 41 ? -9.558 -18.459 0.893 1.00 0.00 41 TRP A CA 4
ATOM 4507 C C . TRP A 1 41 ? -9.631 -19.026 -0.531 1.00 0.00 41 TRP A C 4
ATOM 4508 O O . TRP A 1 41 ? -9.769 -20.246 -0.725 1.00 0.00 41 TRP A O 4
ATOM 4529 N N . THR A 1 42 ? -9.511 -18.129 -1.513 1.00 0.00 42 THR A N 4
ATOM 4530 C CA . THR A 1 42 ? -9.585 -18.469 -2.933 1.00 0.00 42 THR A CA 4
ATOM 4531 C C . THR A 1 42 ? -8.682 -17.518 -3.741 1.00 0.00 42 THR A C 4
ATOM 4532 O O . THR A 1 42 ? -8.549 -16.334 -3.397 1.00 0.00 42 THR A O 4
ATOM 4543 N N . VAL A 1 43 ? -8.032 -18.047 -4.797 1.00 0.00 43 VAL A N 4
ATOM 4544 C CA . VAL A 1 43 ? -7.156 -17.249 -5.677 1.00 0.00 43 VAL A CA 4
ATOM 4545 C C . VAL A 1 43 ? -7.922 -16.789 -6.933 1.00 0.00 43 VAL A C 4
ATOM 4546 O O . VAL A 1 43 ? -8.457 -17.606 -7.686 1.00 0.00 43 VAL A O 4
ATOM 4559 N N . ILE A 1 44 ? -7.997 -15.459 -7.106 1.00 0.00 44 ILE A N 4
ATOM 4560 C CA . ILE A 1 44 ? -8.607 -14.793 -8.271 1.00 0.00 44 ILE A CA 4
ATOM 4561 C C . ILE A 1 44 ? -7.684 -13.630 -8.700 1.00 0.00 44 ILE A C 4
ATOM 4562 O O . ILE A 1 44 ? -7.308 -12.801 -7.864 1.00 0.00 44 ILE A O 4
ATOM 4578 N N . ASP A 1 45 ? -7.280 -13.631 -9.985 1.00 0.00 45 ASP A N 4
ATOM 4579 C CA . ASP A 1 45 ? -6.450 -12.563 -10.606 1.00 0.00 45 ASP A CA 4
ATOM 4580 C C . ASP A 1 45 ? -5.051 -12.456 -9.925 1.00 0.00 45 ASP A C 4
ATOM 4581 O O . ASP A 1 45 ? -4.456 -11.373 -9.834 1.00 0.00 45 ASP A O 4
ATOM 4590 N N . GLY A 1 46 ? -4.532 -13.612 -9.465 1.00 0.00 46 GLY A N 4
ATOM 4591 C CA . GLY A 1 46 ? -3.219 -13.685 -8.800 1.00 0.00 46 GLY A CA 4
ATOM 4592 C C . GLY A 1 46 ? -3.210 -13.063 -7.406 1.00 0.00 46 GLY A C 4
ATOM 4593 O O . GLY A 1 46 ? -2.151 -12.712 -6.871 1.00 0.00 46 GLY A O 4
ATOM 4597 N N . LYS A 1 47 ? -4.408 -12.922 -6.826 1.00 0.00 47 LYS A N 4
ATOM 4598 C CA . LYS A 1 47 ? -4.613 -12.379 -5.476 1.00 0.00 47 LYS A CA 4
ATOM 4599 C C . LYS A 1 47 ? -5.412 -13.386 -4.662 1.00 0.00 47 LYS A C 4
ATOM 4600 O O . LYS A 1 47 ? -6.283 -14.066 -5.209 1.00 0.00 47 LYS A O 4
ATOM 4619 N N . VAL A 1 48 ? -5.125 -13.476 -3.365 1.00 0.00 48 VAL A N 4
ATOM 4620 C CA . VAL A 1 48 ? -5.875 -14.349 -2.451 1.00 0.00 48 VAL A CA 4
ATOM 4621 C C . VAL A 1 48 ? -6.894 -13.495 -1.681 1.00 0.00 48 VAL A C 4
ATOM 4622 O O . VAL A 1 48 ? -6.515 -12.530 -1.005 1.00 0.00 48 VAL A O 4
ATOM 4635 N N . TYR A 1 49 ? -8.183 -13.827 -1.845 1.00 0.00 49 TYR A N 4
ATOM 4636 C CA . TYR A 1 49 ? -9.301 -13.182 -1.126 1.00 0.00 49 TYR A CA 4
ATOM 4637 C C . TYR A 1 49 ? -9.933 -14.200 -0.165 1.00 0.00 49 TYR A C 4
ATOM 4638 O O . TYR A 1 49 ? -9.679 -15.404 -0.275 1.00 0.00 49 TYR A O 4
ATOM 4656 N N . ASP A 1 50 ? -10.759 -13.715 0.771 1.00 0.00 50 ASP A N 4
ATOM 4657 C CA . ASP A 1 50 ? -11.588 -14.582 1.633 1.00 0.00 50 ASP A CA 4
ATOM 4658 C C . ASP A 1 50 ? -12.987 -14.760 1.014 1.00 0.00 50 ASP A C 4
ATOM 4659 O O . ASP A 1 50 ? -13.413 -13.990 0.140 1.00 0.00 50 ASP A O 4
ATOM 4668 N N . ILE A 1 51 ? -13.677 -15.797 1.476 1.00 0.00 51 ILE A N 4
ATOM 4669 C CA . ILE A 1 51 ? -15.084 -16.078 1.143 1.00 0.00 51 ILE A CA 4
ATOM 4670 C C . ILE A 1 51 ? -15.950 -15.982 2.416 1.00 0.00 51 ILE A C 4
ATOM 4671 O O . ILE A 1 51 ? -17.126 -15.613 2.349 1.00 0.00 51 ILE A O 4
ATOM 4687 N N . LYS A 1 52 ? -15.332 -16.297 3.569 1.00 0.00 52 LYS A N 4
ATOM 4688 C CA . LYS A 1 52 ? -16.006 -16.328 4.883 1.00 0.00 52 LYS A CA 4
ATOM 4689 C C . LYS A 1 52 ? -16.670 -14.965 5.250 1.00 0.00 52 LYS A C 4
ATOM 4690 O O . LYS A 1 52 ? -17.862 -14.911 5.588 1.00 0.00 52 LYS A O 4
ATOM 4709 N N . ASP A 1 53 ? -15.884 -13.880 5.173 1.00 0.00 53 ASP A N 4
ATOM 4710 C CA . ASP A 1 53 ? -16.316 -12.515 5.525 1.00 0.00 53 ASP A CA 4
ATOM 4711 C C . ASP A 1 53 ? -17.163 -11.910 4.380 1.00 0.00 53 ASP A C 4
ATOM 4712 O O . ASP A 1 53 ? -18.066 -11.095 4.614 1.00 0.00 53 ASP A O 4
ATOM 4721 N N . PHE A 1 54 ? -16.829 -12.333 3.141 1.00 0.00 54 PHE A N 4
ATOM 4722 C CA . PHE A 1 54 ? -17.548 -11.968 1.901 1.00 0.00 54 PHE A CA 4
ATOM 4723 C C . PHE A 1 54 ? -19.060 -12.252 2.024 1.00 0.00 54 PHE A C 4
ATOM 4724 O O . PHE A 1 54 ? -19.887 -11.333 1.942 1.00 0.00 54 PHE A O 4
ATOM 4741 N N . GLN A 1 55 ? -19.392 -13.532 2.244 1.00 0.00 55 GLN A N 4
ATOM 4742 C CA . GLN A 1 55 ? -20.786 -14.020 2.274 1.00 0.00 55 GLN A CA 4
ATOM 4743 C C . GLN A 1 55 ? -21.590 -13.417 3.448 1.00 0.00 55 GLN A C 4
ATOM 4744 O O . GLN A 1 55 ? -22.814 -13.260 3.353 1.00 0.00 55 GLN A O 4
ATOM 4758 N N . THR A 1 56 ? -20.885 -13.079 4.544 1.00 0.00 56 THR A N 4
ATOM 4759 C CA . THR A 1 56 ? -21.477 -12.392 5.708 1.00 0.00 56 THR A CA 4
ATOM 4760 C C . THR A 1 56 ? -21.987 -10.989 5.294 1.00 0.00 56 THR A C 4
ATOM 4761 O O . THR A 1 56 ? -23.103 -10.586 5.635 1.00 0.00 56 THR A O 4
ATOM 4772 N N . GLN A 1 57 ? -21.148 -10.269 4.527 1.00 0.00 57 GLN A N 4
ATOM 4773 C CA . GLN A 1 57 ? -21.468 -8.926 4.009 1.00 0.00 57 GLN A CA 4
ATOM 4774 C C . GLN A 1 57 ? -22.422 -8.976 2.796 1.00 0.00 57 GLN A C 4
ATOM 4775 O O . GLN A 1 57 ? -22.977 -7.949 2.405 1.00 0.00 57 GLN A O 4
ATOM 4789 N N . SER A 1 58 ? -22.602 -10.176 2.208 1.00 0.00 58 SER A N 4
ATOM 4790 C CA . SER A 1 58 ? -23.610 -10.404 1.148 1.00 0.00 58 SER A CA 4
ATOM 4791 C C . SER A 1 58 ? -25.044 -10.369 1.729 1.00 0.00 58 SER A C 4
ATOM 4792 O O . SER A 1 58 ? -26.020 -10.173 0.990 1.00 0.00 58 SER A O 4
ATOM 4800 N N . LEU A 1 59 ? -25.145 -10.559 3.062 1.00 0.00 59 LEU A N 4
ATOM 4801 C CA . LEU A 1 59 ? -26.417 -10.498 3.811 1.00 0.00 59 LEU A CA 4
ATOM 4802 C C . LEU A 1 59 ? -26.808 -9.037 4.148 1.00 0.00 59 LEU A C 4
ATOM 4803 O O . LEU A 1 59 ? -27.892 -8.790 4.683 1.00 0.00 59 LEU A O 4
ATOM 4819 N N . THR A 1 60 ? -25.913 -8.081 3.838 1.00 0.00 60 THR A N 4
ATOM 4820 C CA . THR A 1 60 ? -26.124 -6.646 4.099 1.00 0.00 60 THR A CA 4
ATOM 4821 C C . THR A 1 60 ? -26.772 -5.985 2.871 1.00 0.00 60 THR A C 4
ATOM 4822 O O . THR A 1 60 ? -26.329 -6.219 1.742 1.00 0.00 60 THR A O 4
ATOM 4833 N N . GLU A 1 61 ? -27.825 -5.175 3.117 1.00 0.00 61 GLU A N 4
ATOM 4834 C CA . GLU A 1 61 ? -28.612 -4.486 2.066 1.00 0.00 61 GLU A CA 4
ATOM 4835 C C . GLU A 1 61 ? -27.749 -3.488 1.273 1.00 0.00 61 GLU A C 4
ATOM 4836 O O . GLU A 1 61 ? -27.740 -3.510 0.035 1.00 0.00 61 GLU A O 4
ATOM 4848 N N . ASN A 1 62 ? -27.008 -2.624 1.994 1.00 0.00 62 ASN A N 4
ATOM 4849 C CA . ASN A 1 62 ? -26.164 -1.577 1.373 1.00 0.00 62 ASN A CA 4
ATOM 4850 C C . ASN A 1 62 ? -24.757 -2.143 1.022 1.00 0.00 62 ASN A C 4
ATOM 4851 O O . ASN A 1 62 ? -23.719 -1.517 1.272 1.00 0.00 62 ASN A O 4
ATOM 4862 N N . SER A 1 63 ? -24.743 -3.339 0.422 1.00 0.00 63 SER A N 4
ATOM 4863 C CA . SER A 1 63 ? -23.541 -3.966 -0.138 1.00 0.00 63 SER A CA 4
ATOM 4864 C C . SER A 1 63 ? -23.772 -4.268 -1.624 1.00 0.00 63 SER A C 4
ATOM 4865 O O . SER A 1 63 ? -24.892 -4.600 -2.035 1.00 0.00 63 SER A O 4
ATOM 4873 N N . ILE A 1 64 ? -22.702 -4.132 -2.415 1.00 0.00 64 ILE A N 4
ATOM 4874 C CA . ILE A 1 64 ? -22.649 -4.586 -3.815 1.00 0.00 64 ILE A CA 4
ATOM 4875 C C . ILE A 1 64 ? -22.907 -6.112 -3.908 1.00 0.00 64 ILE A C 4
ATOM 4876 O O . ILE A 1 64 ? -23.371 -6.617 -4.926 1.00 0.00 64 ILE A O 4
ATOM 4892 N N . LEU A 1 65 ? -22.594 -6.822 -2.808 1.00 0.00 65 LEU A N 4
ATOM 4893 C CA . LEU A 1 65 ? -22.722 -8.286 -2.701 1.00 0.00 65 LEU A CA 4
ATOM 4894 C C . LEU A 1 65 ? -24.187 -8.722 -2.499 1.00 0.00 65 LEU A C 4
ATOM 4895 O O . LEU A 1 65 ? -24.499 -9.913 -2.561 1.00 0.00 65 LEU A O 4
ATOM 4911 N N . ALA A 1 66 ? -25.075 -7.742 -2.240 1.00 0.00 66 ALA A N 4
ATOM 4912 C CA . ALA A 1 66 ? -26.517 -7.987 -2.055 1.00 0.00 66 ALA A CA 4
ATOM 4913 C C . ALA A 1 66 ? -27.220 -8.274 -3.399 1.00 0.00 66 ALA A C 4
ATOM 4914 O O . ALA A 1 66 ? -28.313 -8.853 -3.413 1.00 0.00 66 ALA A O 4
ATOM 4921 N N . GLN A 1 67 ? -26.600 -7.860 -4.528 1.00 0.00 67 GLN A N 4
ATOM 4922 C CA . GLN A 1 67 ? -27.078 -8.245 -5.878 1.00 0.00 67 GLN A CA 4
ATOM 4923 C C . GLN A 1 67 ? -26.652 -9.699 -6.176 1.00 0.00 67 GLN A C 4
ATOM 4924 O O . GLN A 1 67 ? -27.331 -10.427 -6.907 1.00 0.00 67 GLN A O 4
ATOM 4938 N N . PHE A 1 68 ? -25.515 -10.101 -5.571 1.00 0.00 68 PHE A N 4
ATOM 4939 C CA . PHE A 1 68 ? -24.948 -11.456 -5.681 1.00 0.00 68 PHE A CA 4
ATOM 4940 C C . PHE A 1 68 ? -25.532 -12.396 -4.599 1.00 0.00 68 PHE A C 4
ATOM 4941 O O . PHE A 1 68 ? -25.109 -13.555 -4.486 1.00 0.00 68 PHE A O 4
ATOM 4958 N N . ALA A 1 69 ? -26.478 -11.883 -3.784 1.00 0.00 69 ALA A N 4
ATOM 4959 C CA . ALA A 1 69 ? -27.153 -12.680 -2.744 1.00 0.00 69 ALA A CA 4
ATOM 4960 C C . ALA A 1 69 ? -28.043 -13.755 -3.395 1.00 0.00 69 ALA A C 4
ATOM 4961 O O . ALA A 1 69 ? -28.881 -13.436 -4.255 1.00 0.00 69 ALA A O 4
ATOM 4968 N N . GLY A 1 70 ? -27.836 -15.022 -2.995 1.00 0.00 70 GLY A N 4
ATOM 4969 C CA . GLY A 1 70 ? -28.506 -16.179 -3.608 1.00 0.00 70 GLY A CA 4
ATOM 4970 C C . GLY A 1 70 ? -27.587 -16.956 -4.552 1.00 0.00 70 GLY A C 4
ATOM 4971 O O . GLY A 1 70 ? -27.826 -18.138 -4.836 1.00 0.00 70 GLY A O 4
ATOM 4975 N N . GLU A 1 71 ? -26.533 -16.275 -5.035 1.00 0.00 71 GLU A N 4
ATOM 4976 C CA . GLU A 1 71 ? -25.504 -16.856 -5.920 1.00 0.00 71 GLU A CA 4
ATOM 4977 C C . GLU A 1 71 ? -24.358 -17.450 -5.071 1.00 0.00 71 GLU A C 4
ATOM 4978 O O . GLU A 1 71 ? -24.194 -17.078 -3.897 1.00 0.00 71 GLU A O 4
ATOM 4990 N N . ASP A 1 72 ? -23.590 -18.384 -5.665 1.00 0.00 72 ASP A N 4
ATOM 4991 C CA . ASP A 1 72 ? -22.377 -18.950 -5.041 1.00 0.00 72 ASP A CA 4
ATOM 4992 C C . ASP A 1 72 ? -21.340 -17.824 -4.791 1.00 0.00 72 ASP A C 4
ATOM 4993 O O . ASP A 1 72 ? -21.082 -17.028 -5.701 1.00 0.00 72 ASP A O 4
ATOM 5002 N N . PRO A 1 73 ? -20.731 -17.747 -3.563 1.00 0.00 73 PRO A N 4
ATOM 5003 C CA . PRO A 1 73 ? -19.844 -16.617 -3.167 1.00 0.00 73 PRO A CA 4
ATOM 5004 C C . PRO A 1 73 ? -18.547 -16.514 -4.006 1.00 0.00 73 PRO A C 4
ATOM 5005 O O . PRO A 1 73 ? -18.047 -15.408 -4.235 1.00 0.00 73 PRO A O 4
ATOM 5016 N N . VAL A 1 74 ? -18.014 -17.666 -4.465 1.00 0.00 74 VAL A N 4
ATOM 5017 C CA . VAL A 1 74 ? -16.767 -17.703 -5.262 1.00 0.00 74 VAL A CA 4
ATOM 5018 C C . VAL A 1 74 ? -17.048 -17.195 -6.686 1.00 0.00 74 VAL A C 4
ATOM 5019 O O . VAL A 1 74 ? -16.314 -16.354 -7.201 1.00 0.00 74 VAL A O 4
ATOM 5032 N N . VAL A 1 75 ? -18.154 -17.691 -7.280 1.00 0.00 75 VAL A N 4
ATOM 5033 C CA . VAL A 1 75 ? -18.619 -17.273 -8.628 1.00 0.00 75 VAL A CA 4
ATOM 5034 C C . VAL A 1 75 ? -18.941 -15.765 -8.644 1.00 0.00 75 VAL A C 4
ATOM 5035 O O . VAL A 1 75 ? -18.612 -15.045 -9.598 1.00 0.00 75 VAL A O 4
ATOM 5048 N N . ALA A 1 76 ? -19.565 -15.315 -7.545 1.00 0.00 76 ALA A N 4
ATOM 5049 C CA . ALA A 1 76 ? -19.931 -13.906 -7.315 1.00 0.00 76 ALA A CA 4
ATOM 5050 C C . ALA A 1 76 ? -18.683 -13.013 -7.220 1.00 0.00 76 ALA A C 4
ATOM 5051 O O . ALA A 1 76 ? -18.664 -11.898 -7.745 1.00 0.00 76 ALA A O 4
ATOM 5058 N N . LEU A 1 77 ? -17.646 -13.538 -6.547 1.00 0.00 77 LEU A N 4
ATOM 5059 C CA . LEU A 1 77 ? -16.371 -12.834 -6.334 1.00 0.00 77 LEU A CA 4
ATOM 5060 C C . LEU A 1 77 ? -15.562 -12.746 -7.650 1.00 0.00 77 LEU A C 4
ATOM 5061 O O . LEU A 1 77 ? -14.947 -11.721 -7.935 1.00 0.00 77 LEU A O 4
ATOM 5077 N N . GLU A 1 78 ? -15.606 -13.819 -8.464 1.00 0.00 78 GLU A N 4
ATOM 5078 C CA . GLU A 1 78 ? -14.948 -13.852 -9.793 1.00 0.00 78 GLU A CA 4
ATOM 5079 C C . GLU A 1 78 ? -15.591 -12.816 -10.734 1.00 0.00 78 GLU A C 4
ATOM 5080 O O . GLU A 1 78 ? -14.892 -12.068 -11.424 1.00 0.00 78 GLU A O 4
ATOM 5092 N N . ALA A 1 79 ? -16.936 -12.776 -10.716 1.00 0.00 79 ALA A N 4
ATOM 5093 C CA . ALA A 1 79 ? -17.740 -11.800 -11.480 1.00 0.00 79 ALA A CA 4
ATOM 5094 C C . ALA A 1 79 ? -17.463 -10.364 -10.998 1.00 0.00 79 ALA A C 4
ATOM 5095 O O . ALA A 1 79 ? -17.469 -9.411 -11.788 1.00 0.00 79 ALA A O 4
ATOM 5102 N N . ALA A 1 80 ? -17.196 -10.242 -9.687 1.00 0.00 80 ALA A N 4
ATOM 5103 C CA . ALA A 1 80 ? -16.926 -8.961 -9.028 1.00 0.00 80 ALA A CA 4
ATOM 5104 C C . ALA A 1 80 ? -15.593 -8.347 -9.490 1.00 0.00 80 ALA A C 4
ATOM 5105 O O . ALA A 1 80 ? -15.524 -7.148 -9.727 1.00 0.00 80 ALA A O 4
ATOM 5112 N N . LEU A 1 81 ? -14.538 -9.174 -9.631 1.00 0.00 81 LEU A N 4
ATOM 5113 C CA . LEU A 1 81 ? -13.216 -8.696 -10.117 1.00 0.00 81 LEU A CA 4
ATOM 5114 C C . LEU A 1 81 ? -13.266 -8.270 -11.606 1.00 0.00 81 LEU A C 4
ATOM 5115 O O . LEU A 1 81 ? -12.439 -7.467 -12.056 1.00 0.00 81 LEU A O 4
ATOM 5131 N N . GLN A 1 82 ? -14.247 -8.809 -12.352 1.00 0.00 82 GLN A N 4
ATOM 5132 C CA . GLN A 1 82 ? -14.452 -8.493 -13.785 1.00 0.00 82 GLN A CA 4
ATOM 5133 C C . GLN A 1 82 ? -15.254 -7.184 -13.983 1.00 0.00 82 GLN A C 4
ATOM 5134 O O . GLN A 1 82 ? -15.355 -6.683 -15.112 1.00 0.00 82 GLN A O 4
ATOM 5148 N N . PHE A 1 83 ? -15.817 -6.626 -12.889 1.00 0.00 83 PHE A N 4
ATOM 5149 C CA . PHE A 1 83 ? -16.583 -5.362 -12.928 1.00 0.00 83 PHE A CA 4
ATOM 5150 C C . PHE A 1 83 ? -15.998 -4.364 -11.900 1.00 0.00 83 PHE A C 4
ATOM 5151 O O . PHE A 1 83 ? -15.909 -4.669 -10.713 1.00 0.00 83 PHE A O 4
ATOM 5168 N N . GLU A 1 84 ? -15.633 -3.165 -12.385 1.00 0.00 84 GLU A N 4
ATOM 5169 C CA . GLU A 1 84 ? -14.855 -2.155 -11.626 1.00 0.00 84 GLU A CA 4
ATOM 5170 C C . GLU A 1 84 ? -15.525 -1.711 -10.306 1.00 0.00 84 GLU A C 4
ATOM 5171 O O . GLU A 1 84 ? -14.849 -1.569 -9.283 1.00 0.00 84 GLU A O 4
ATOM 5183 N N . ASP A 1 85 ? -16.847 -1.501 -10.345 1.00 0.00 85 ASP A N 4
ATOM 5184 C CA . ASP A 1 85 ? -17.642 -1.077 -9.168 1.00 0.00 85 ASP A CA 4
ATOM 5185 C C . ASP A 1 85 ? -17.574 -2.117 -8.048 1.00 0.00 85 ASP A C 4
ATOM 5186 O O . ASP A 1 85 ? -17.546 -1.777 -6.857 1.00 0.00 85 ASP A O 4
ATOM 5195 N N . THR A 1 86 ? -17.537 -3.390 -8.453 1.00 0.00 86 THR A N 4
ATOM 5196 C CA . THR A 1 86 ? -17.578 -4.525 -7.535 1.00 0.00 86 THR A CA 4
ATOM 5197 C C . THR A 1 86 ? -16.173 -5.107 -7.234 1.00 0.00 86 THR A C 4
ATOM 5198 O O . THR A 1 86 ? -16.054 -5.978 -6.370 1.00 0.00 86 THR A O 4
ATOM 5209 N N . ARG A 1 87 ? -15.106 -4.616 -7.917 1.00 0.00 87 ARG A N 4
ATOM 5210 C CA . ARG A 1 87 ? -13.725 -5.145 -7.717 1.00 0.00 87 ARG A CA 4
ATOM 5211 C C . ARG A 1 87 ? -13.004 -4.358 -6.612 1.00 0.00 87 ARG A C 4
ATOM 5212 O O . ARG A 1 87 ? -12.082 -4.863 -5.970 1.00 0.00 87 ARG A O 4
ATOM 5233 N N . GLU A 1 88 ? -13.434 -3.103 -6.414 1.00 0.00 88 GLU A N 4
ATOM 5234 C CA . GLU A 1 88 ? -12.757 -2.148 -5.522 1.00 0.00 88 GLU A CA 4
ATOM 5235 C C . GLU A 1 88 ? -13.017 -2.434 -4.038 1.00 0.00 88 GLU A C 4
ATOM 5236 O O . GLU A 1 88 ? -12.202 -2.081 -3.181 1.00 0.00 88 GLU A O 4
ATOM 5248 N N . SER A 1 89 ? -14.143 -3.097 -3.746 1.00 0.00 89 SER A N 4
ATOM 5249 C CA . SER A 1 89 ? -14.439 -3.591 -2.391 1.00 0.00 89 SER A CA 4
ATOM 5250 C C . SER A 1 89 ? -13.527 -4.790 -2.051 1.00 0.00 89 SER A C 4
ATOM 5251 O O . SER A 1 89 ? -13.250 -5.053 -0.886 1.00 0.00 89 SER A O 4
ATOM 5259 N N . MET A 1 90 ? -13.030 -5.486 -3.102 1.00 0.00 90 MET A N 4
ATOM 5260 C CA . MET A 1 90 ? -12.157 -6.679 -2.950 1.00 0.00 90 MET A CA 4
ATOM 5261 C C . MET A 1 90 ? -10.728 -6.288 -2.551 1.00 0.00 90 MET A C 4
ATOM 5262 O O . MET A 1 90 ? -9.917 -7.143 -2.198 1.00 0.00 90 MET A O 4
ATOM 5276 N N . HIS A 1 91 ? -10.449 -4.975 -2.588 1.00 0.00 91 HIS A N 4
ATOM 5277 C CA . HIS A 1 91 ? -9.218 -4.385 -2.026 1.00 0.00 91 HIS A CA 4
ATOM 5278 C C . HIS A 1 91 ? -9.245 -4.445 -0.479 1.00 0.00 91 HIS A C 4
ATOM 5279 O O . HIS A 1 91 ? -8.215 -4.269 0.176 1.00 0.00 91 HIS A O 4
ATOM 5294 N N . ALA A 1 92 ? -10.447 -4.665 0.085 1.00 0.00 92 ALA A N 4
ATOM 5295 C CA . ALA A 1 92 ? -10.645 -4.946 1.519 1.00 0.00 92 ALA A CA 4
ATOM 5296 C C . ALA A 1 92 ? -10.548 -6.462 1.801 1.00 0.00 92 ALA A C 4
ATOM 5297 O O . ALA A 1 92 ? -10.006 -6.873 2.830 1.00 0.00 92 ALA A O 4
ATOM 5304 N N . PHE A 1 93 ? -11.071 -7.289 0.866 1.00 0.00 93 PHE A N 4
ATOM 5305 C CA . PHE A 1 93 ? -11.135 -8.767 1.022 1.00 0.00 93 PHE A CA 4
ATOM 5306 C C . PHE A 1 93 ? -9.789 -9.449 0.683 1.00 0.00 93 PHE A C 4
ATOM 5307 O O . PHE A 1 93 ? -9.602 -10.632 0.991 1.00 0.00 93 PHE A O 4
ATOM 5324 N N . CYS A 1 94 ? -8.869 -8.709 0.031 1.00 0.00 94 CYS A N 4
ATOM 5325 C CA . CYS A 1 94 ? -7.546 -9.235 -0.347 1.00 0.00 94 CYS A CA 4
ATOM 5326 C C . CYS A 1 94 ? -6.674 -9.458 0.901 1.00 0.00 94 CYS A C 4
ATOM 5327 O O . CYS A 1 94 ? -6.156 -8.507 1.491 1.00 0.00 94 CYS A O 4
ATOM 5335 N N . VAL A 1 95 ? -6.562 -10.731 1.316 1.00 0.00 95 VAL A N 4
ATOM 5336 C CA . VAL A 1 95 ? -5.745 -11.137 2.475 1.00 0.00 95 VAL A CA 4
ATOM 5337 C C . VAL A 1 95 ? -4.240 -11.173 2.114 1.00 0.00 95 VAL A C 4
ATOM 5338 O O . VAL A 1 95 ? -3.378 -11.228 3.000 1.00 0.00 95 VAL A O 4
ATOM 5351 N N . GLY A 1 96 ? -3.948 -11.155 0.799 1.00 0.00 96 GLY A N 4
ATOM 5352 C CA . GLY A 1 96 ? -2.581 -11.107 0.289 1.00 0.00 96 GLY A CA 4
ATOM 5353 C C . GLY A 1 96 ? -2.527 -11.369 -1.208 1.00 0.00 96 GLY A C 4
ATOM 5354 O O . GLY A 1 96 ? -3.569 -11.419 -1.876 1.00 0.00 96 GLY A O 4
ATOM 5358 N N . GLN A 1 97 ? -1.307 -11.507 -1.736 1.00 0.00 97 GLN A N 4
ATOM 5359 C CA . GLN A 1 97 ? -1.064 -11.875 -3.141 1.00 0.00 97 GLN A CA 4
ATOM 5360 C C . GLN A 1 97 ? -0.751 -13.374 -3.208 1.00 0.00 97 GLN A C 4
ATOM 5361 O O . GLN A 1 97 ? -0.217 -13.935 -2.252 1.00 0.00 97 GLN A O 4
ATOM 5375 N N . TYR A 1 98 ? -1.090 -14.009 -4.328 1.00 0.00 98 TYR A N 4
ATOM 5376 C CA . TYR A 1 98 ? -0.812 -15.432 -4.554 1.00 0.00 98 TYR A CA 4
ATOM 5377 C C . TYR A 1 98 ? 0.600 -15.621 -5.129 1.00 0.00 98 TYR A C 4
ATOM 5378 O O . TYR A 1 98 ? 1.140 -14.728 -5.790 1.00 0.00 98 TYR A O 4
ATOM 5396 N N . LEU A 1 99 ? 1.187 -16.790 -4.850 1.00 0.00 99 LEU A N 4
ATOM 5397 C CA . LEU A 1 99 ? 2.457 -17.223 -5.424 1.00 0.00 99 LEU A CA 4
ATOM 5398 C C . LEU A 1 99 ? 2.412 -18.751 -5.593 1.00 0.00 99 LEU A C 4
ATOM 5399 O O . LEU A 1 99 ? 2.189 -19.484 -4.625 1.00 0.00 99 LEU A O 4
ATOM 5415 N N . GLU A 1 100 ? 2.586 -19.222 -6.838 1.00 0.00 100 GLU A N 4
ATOM 5416 C CA . GLU A 1 100 ? 2.709 -20.650 -7.147 1.00 0.00 100 GLU A CA 4
ATOM 5417 C C . GLU A 1 100 ? 4.073 -21.173 -6.648 1.00 0.00 100 GLU A C 4
ATOM 5418 O O . GLU A 1 100 ? 5.100 -20.553 -6.949 1.00 0.00 100 GLU A O 4
ATOM 5430 N N . PRO A 1 101 ? 4.106 -22.300 -5.865 1.00 0.00 101 PRO A N 4
ATOM 5431 C CA . PRO A 1 101 ? 5.375 -22.925 -5.403 1.00 0.00 101 PRO A CA 4
ATOM 5432 C C . PRO A 1 101 ? 6.362 -23.219 -6.576 1.00 0.00 101 PRO A C 4
ATOM 5433 O O . PRO A 1 101 ? 7.581 -23.135 -6.403 1.00 0.00 101 PRO A O 4
ATOM 5444 N N . ASP A 1 102 ? 5.804 -23.534 -7.770 1.00 0.00 102 ASP A N 4
ATOM 5445 C CA . ASP A 1 102 ? 6.591 -23.784 -9.006 1.00 0.00 102 ASP A CA 4
ATOM 5446 C C . ASP A 1 102 ? 7.096 -22.468 -9.632 1.00 0.00 102 ASP A C 4
ATOM 5447 O O . ASP A 1 102 ? 8.179 -22.439 -10.232 1.00 0.00 102 ASP A O 4
ATOM 5456 N N . GLN A 1 103 ? 6.302 -21.382 -9.483 1.00 0.00 103 GLN A N 4
ATOM 5457 C CA . GLN A 1 103 ? 6.665 -20.046 -10.003 1.00 0.00 103 GLN A CA 4
ATOM 5458 C C . GLN A 1 103 ? 7.935 -19.529 -9.304 1.00 0.00 103 GLN A C 4
ATOM 5459 O O . GLN A 1 103 ? 8.734 -18.792 -9.899 1.00 0.00 103 GLN A O 4
ATOM 5473 N N . GLU A 1 104 ? 8.114 -19.934 -8.032 1.00 0.00 104 GLU A N 4
ATOM 5474 C CA . GLU A 1 104 ? 9.378 -19.750 -7.324 1.00 0.00 104 GLU A CA 4
ATOM 5475 C C . GLU A 1 104 ? 10.417 -20.730 -7.913 1.00 0.00 104 GLU A C 4
ATOM 5476 O O . GLU A 1 104 ? 10.398 -21.928 -7.602 1.00 0.00 104 GLU A O 4
ATOM 5488 N N . GLY A 1 105 ? 11.265 -20.218 -8.825 1.00 0.00 105 GLY A N 4
ATOM 5489 C CA . GLY A 1 105 ? 12.281 -21.015 -9.499 1.00 0.00 105 GLY A CA 4
ATOM 5490 C C . GLY A 1 105 ? 13.169 -20.158 -10.387 1.00 0.00 105 GLY A C 4
ATOM 5491 O O . GLY A 1 105 ? 13.129 -18.917 -10.318 1.00 0.00 105 GLY A O 4
ATOM 5495 N N . VAL A 1 106 ? 13.970 -20.828 -11.215 1.00 0.00 106 VAL A N 4
ATOM 5496 C CA . VAL A 1 106 ? 14.884 -20.191 -12.173 1.00 0.00 106 VAL A CA 4
ATOM 5497 C C . VAL A 1 106 ? 14.099 -19.567 -13.348 1.00 0.00 106 VAL A C 4
ATOM 5498 O O . VAL A 1 106 ? 13.031 -20.068 -13.730 1.00 0.00 106 VAL A O 4
ATOM 5511 N N . THR A 1 107 ? 14.624 -18.456 -13.890 1.00 0.00 107 THR A N 4
ATOM 5512 C CA . THR A 1 107 ? 14.123 -17.852 -15.133 1.00 0.00 107 THR A CA 4
ATOM 5513 C C . THR A 1 107 ? 15.109 -18.176 -16.272 1.00 0.00 107 THR A C 4
ATOM 5514 O O . THR A 1 107 ? 16.326 -17.991 -16.125 1.00 0.00 107 THR A O 4
ATOM 5525 N N . ILE A 1 108 ? 14.591 -18.710 -17.388 1.00 0.00 108 ILE A N 4
ATOM 5526 C CA . ILE A 1 108 ? 15.404 -19.025 -18.573 1.00 0.00 108 ILE A CA 4
ATOM 5527 C C . ILE A 1 108 ? 15.508 -17.775 -19.472 1.00 0.00 108 ILE A C 4
ATOM 5528 O O . ILE A 1 108 ? 14.471 -17.241 -19.879 1.00 0.00 108 ILE A O 4
ATOM 5544 N N . PRO A 1 109 ? 16.754 -17.257 -19.751 1.00 0.00 109 PRO A N 4
ATOM 5545 C CA . PRO A 1 109 ? 16.961 -16.175 -20.741 1.00 0.00 109 PRO A CA 4
ATOM 5546 C C . PRO A 1 109 ? 16.529 -16.614 -22.158 1.00 0.00 109 PRO A C 4
ATOM 5547 O O . PRO A 1 109 ? 17.226 -17.396 -22.817 1.00 0.00 109 PRO A O 4
ATOM 5558 N N . ASP A 1 110 ? 15.347 -16.135 -22.586 1.00 0.00 110 ASP A N 4
ATOM 5559 C CA . ASP A 1 110 ? 14.763 -16.468 -23.892 1.00 0.00 110 ASP A CA 4
ATOM 5560 C C . ASP A 1 110 ? 15.493 -15.691 -24.998 1.00 0.00 110 ASP A C 4
ATOM 5561 O O . ASP A 1 110 ? 15.129 -14.558 -25.337 1.00 0.00 110 ASP A O 4
ATOM 5570 N N . LEU A 1 111 ? 16.591 -16.293 -25.475 1.00 0.00 111 LEU A N 4
ATOM 5571 C CA . LEU A 1 111 ? 17.449 -15.726 -26.533 1.00 0.00 111 LEU A CA 4
ATOM 5572 C C . LEU A 1 111 ? 16.747 -15.844 -27.903 1.00 0.00 111 LEU A C 4
ATOM 5573 O O . LEU A 1 111 ? 16.812 -14.932 -28.735 1.00 0.00 111 LEU A O 4
ATOM 5589 N N . GLY A 1 112 ? 16.047 -16.968 -28.091 1.00 0.00 112 GLY A N 4
ATOM 5590 C CA . GLY A 1 112 ? 15.378 -17.311 -29.351 1.00 0.00 112 GLY A CA 4
ATOM 5591 C C . GLY A 1 112 ? 16.017 -18.542 -29.999 1.00 0.00 112 GLY A C 4
ATOM 5592 O O . GLY A 1 112 ? 16.550 -19.401 -29.254 1.00 0.00 112 GLY A O 4
ATOM 5597 N N . GLU A 1 21 ? -0.045 -1.277 0.042 1.00 0.00 21 GLU A N 5
ATOM 5598 C CA . GLU A 1 21 ? 1.186 -1.038 -0.756 1.00 0.00 21 GLU A CA 5
ATOM 5599 C C . GLU A 1 21 ? 1.823 -2.391 -1.112 1.00 0.00 21 GLU A C 5
ATOM 5600 O O . GLU A 1 21 ? 1.760 -2.833 -2.271 1.00 0.00 21 GLU A O 5
ATOM 5612 N N . LYS A 1 22 ? 2.418 -3.060 -0.097 1.00 0.00 22 LYS A N 5
ATOM 5613 C CA . LYS A 1 22 ? 3.006 -4.405 -0.262 1.00 0.00 22 LYS A CA 5
ATOM 5614 C C . LYS A 1 22 ? 1.900 -5.461 -0.355 1.00 0.00 22 LYS A C 5
ATOM 5615 O O . LYS A 1 22 ? 0.829 -5.305 0.248 1.00 0.00 22 LYS A O 5
ATOM 5634 N N . VAL A 1 23 ? 2.165 -6.535 -1.115 1.00 0.00 23 VAL A N 5
ATOM 5635 C CA . VAL A 1 23 ? 1.225 -7.649 -1.282 1.00 0.00 23 VAL A CA 5
ATOM 5636 C C . VAL A 1 23 ? 1.765 -8.883 -0.517 1.00 0.00 23 VAL A C 5
ATOM 5637 O O . VAL A 1 23 ? 2.955 -9.215 -0.609 1.00 0.00 23 VAL A O 5
ATOM 5650 N N . THR A 1 24 ? 0.892 -9.507 0.293 1.00 0.00 24 THR A N 5
ATOM 5651 C CA . THR A 1 24 ? 1.245 -10.653 1.140 1.00 0.00 24 THR A CA 5
ATOM 5652 C C . THR A 1 24 ? 1.261 -11.943 0.306 1.00 0.00 24 THR A C 5
ATOM 5653 O O . THR A 1 24 ? 0.238 -12.329 -0.258 1.00 0.00 24 THR A O 5
ATOM 5664 N N . LEU A 1 25 ? 2.428 -12.600 0.221 1.00 0.00 25 LEU A N 5
ATOM 5665 C CA . LEU A 1 25 ? 2.559 -13.842 -0.546 1.00 0.00 25 LEU A CA 5
ATOM 5666 C C . LEU A 1 25 ? 1.984 -15.015 0.267 1.00 0.00 25 LEU A C 5
ATOM 5667 O O . LEU A 1 25 ? 2.623 -15.534 1.183 1.00 0.00 25 LEU A O 5
ATOM 5683 N N . VAL A 1 26 ? 0.751 -15.390 -0.087 1.00 0.00 26 VAL A N 5
ATOM 5684 C CA . VAL A 1 26 ? 0.047 -16.532 0.492 1.00 0.00 26 VAL A CA 5
ATOM 5685 C C . VAL A 1 26 ? 0.332 -17.748 -0.391 1.00 0.00 26 VAL A C 5
ATOM 5686 O O . VAL A 1 26 ? -0.071 -17.795 -1.560 1.00 0.00 26 VAL A O 5
ATOM 5699 N N . ARG A 1 27 ? 1.039 -18.715 0.189 1.00 0.00 27 ARG A N 5
ATOM 5700 C CA . ARG A 1 27 ? 1.491 -19.921 -0.514 1.00 0.00 27 ARG A CA 5
ATOM 5701 C C . ARG A 1 27 ? 0.405 -21.001 -0.494 1.00 0.00 27 ARG A C 5
ATOM 5702 O O . ARG A 1 27 ? -0.651 -20.819 0.117 1.00 0.00 27 ARG A O 5
ATOM 5723 N N . ILE A 1 28 ? 0.684 -22.126 -1.179 1.00 0.00 28 ILE A N 5
ATOM 5724 C CA . ILE A 1 28 ? -0.199 -23.309 -1.184 1.00 0.00 28 ILE A CA 5
ATOM 5725 C C . ILE A 1 28 ? -0.422 -23.831 0.253 1.00 0.00 28 ILE A C 5
ATOM 5726 O O . ILE A 1 28 ? -1.523 -24.225 0.617 1.00 0.00 28 ILE A O 5
ATOM 5742 N N . ALA A 1 29 ? 0.642 -23.764 1.063 1.00 0.00 29 ALA A N 5
ATOM 5743 C CA . ALA A 1 29 ? 0.630 -24.199 2.467 1.00 0.00 29 ALA A CA 5
ATOM 5744 C C . ALA A 1 29 ? -0.321 -23.326 3.316 1.00 0.00 29 ALA A C 5
ATOM 5745 O O . ALA A 1 29 ? -1.061 -23.837 4.161 1.00 0.00 29 ALA A O 5
ATOM 5752 N N . ASP A 1 30 ? -0.310 -22.008 3.050 1.00 0.00 30 ASP A N 5
ATOM 5753 C CA . ASP A 1 30 ? -1.162 -21.030 3.765 1.00 0.00 30 ASP A CA 5
ATOM 5754 C C . ASP A 1 30 ? -2.622 -21.139 3.303 1.00 0.00 30 ASP A C 5
ATOM 5755 O O . ASP A 1 30 ? -3.547 -21.061 4.120 1.00 0.00 30 ASP A O 5
ATOM 5764 N N . LEU A 1 31 ? -2.812 -21.339 1.985 1.00 0.00 31 LEU A N 5
ATOM 5765 C CA . LEU A 1 31 ? -4.151 -21.402 1.365 1.00 0.00 31 LEU A CA 5
ATOM 5766 C C . LEU A 1 31 ? -4.917 -22.653 1.851 1.00 0.00 31 LEU A C 5
ATOM 5767 O O . LEU A 1 31 ? -6.054 -22.543 2.319 1.00 0.00 31 LEU A O 5
ATOM 5783 N N . GLU A 1 32 ? -4.250 -23.824 1.768 1.00 0.00 32 GLU A N 5
ATOM 5784 C CA . GLU A 1 32 ? -4.844 -25.132 2.121 1.00 0.00 32 GLU A CA 5
ATOM 5785 C C . GLU A 1 32 ? -5.193 -25.224 3.619 1.00 0.00 32 GLU A C 5
ATOM 5786 O O . GLU A 1 32 ? -6.305 -25.624 3.972 1.00 0.00 32 GLU A O 5
ATOM 5798 N N . ASN A 1 33 ? -4.233 -24.836 4.483 1.00 0.00 33 ASN A N 5
ATOM 5799 C CA . ASN A 1 33 ? -4.391 -24.940 5.951 1.00 0.00 33 ASN A CA 5
ATOM 5800 C C . ASN A 1 33 ? -5.479 -23.982 6.475 1.00 0.00 33 ASN A C 5
ATOM 5801 O O . ASN A 1 33 ? -6.361 -24.408 7.228 1.00 0.00 33 ASN A O 5
ATOM 5812 N N . HIS A 1 34 ? -5.429 -22.701 6.043 1.00 0.00 34 HIS A N 5
ATOM 5813 C CA . HIS A 1 34 ? -6.392 -21.668 6.497 1.00 0.00 34 HIS A CA 5
ATOM 5814 C C . HIS A 1 34 ? -7.823 -22.019 6.036 1.00 0.00 34 HIS A C 5
ATOM 5815 O O . HIS A 1 34 ? -8.796 -21.791 6.764 1.00 0.00 34 HIS A O 5
ATOM 5830 N N . ASN A 1 35 ? -7.922 -22.588 4.818 1.00 0.00 35 ASN A N 5
ATOM 5831 C CA . ASN A 1 35 ? -9.198 -23.065 4.248 1.00 0.00 35 ASN A CA 5
ATOM 5832 C C . ASN A 1 35 ? -9.738 -24.245 5.076 1.00 0.00 35 ASN A C 5
ATOM 5833 O O . ASN A 1 35 ? -10.941 -24.330 5.349 1.00 0.00 35 ASN A O 5
ATOM 5844 N N . ASN A 1 36 ? -8.809 -25.126 5.502 1.00 0.00 36 ASN A N 5
ATOM 5845 C CA . ASN A 1 36 ? -9.125 -26.328 6.300 1.00 0.00 36 ASN A CA 5
ATOM 5846 C C . ASN A 1 36 ? -9.621 -25.954 7.718 1.00 0.00 36 ASN A C 5
ATOM 5847 O O . ASN A 1 36 ? -10.429 -26.684 8.309 1.00 0.00 36 ASN A O 5
ATOM 5858 N N . ASP A 1 37 ? -9.155 -24.798 8.246 1.00 0.00 37 ASP A N 5
ATOM 5859 C CA . ASP A 1 37 ? -9.619 -24.253 9.552 1.00 0.00 37 ASP A CA 5
ATOM 5860 C C . ASP A 1 37 ? -11.109 -23.852 9.503 1.00 0.00 37 ASP A C 5
ATOM 5861 O O . ASP A 1 37 ? -11.778 -23.791 10.541 1.00 0.00 37 ASP A O 5
ATOM 5870 N N . GLY A 1 38 ? -11.607 -23.584 8.288 1.00 0.00 38 GLY A N 5
ATOM 5871 C CA . GLY A 1 38 ? -12.981 -23.131 8.064 1.00 0.00 38 GLY A CA 5
ATOM 5872 C C . GLY A 1 38 ? -13.010 -21.808 7.328 1.00 0.00 38 GLY A C 5
ATOM 5873 O O . GLY A 1 38 ? -13.987 -21.490 6.637 1.00 0.00 38 GLY A O 5
ATOM 5877 N N . GLY A 1 39 ? -11.927 -21.028 7.497 1.00 0.00 39 GLY A N 5
ATOM 5878 C CA . GLY A 1 39 ? -11.745 -19.762 6.801 1.00 0.00 39 GLY A CA 5
ATOM 5879 C C . GLY A 1 39 ? -11.498 -19.971 5.320 1.00 0.00 39 GLY A C 5
ATOM 5880 O O . GLY A 1 39 ? -10.342 -20.079 4.895 1.00 0.00 39 GLY A O 5
ATOM 5884 N N . PHE A 1 40 ? -12.581 -20.006 4.531 1.00 0.00 40 PHE A N 5
ATOM 5885 C CA . PHE A 1 40 ? -12.512 -20.372 3.114 1.00 0.00 40 PHE A CA 5
ATOM 5886 C C . PHE A 1 40 ? -11.893 -19.200 2.342 1.00 0.00 40 PHE A C 5
ATOM 5887 O O . PHE A 1 40 ? -12.457 -18.101 2.292 1.00 0.00 40 PHE A O 5
ATOM 5904 N N . TRP A 1 41 ? -10.691 -19.446 1.821 1.00 0.00 41 TRP A N 5
ATOM 5905 C CA . TRP A 1 41 ? -9.999 -18.545 0.902 1.00 0.00 41 TRP A CA 5
ATOM 5906 C C . TRP A 1 41 ? -10.076 -19.132 -0.513 1.00 0.00 41 TRP A C 5
ATOM 5907 O O . TRP A 1 41 ? -10.229 -20.342 -0.680 1.00 0.00 41 TRP A O 5
ATOM 5928 N N . THR A 1 42 ? -9.973 -18.264 -1.520 1.00 0.00 42 THR A N 5
ATOM 5929 C CA . THR A 1 42 ? -9.976 -18.661 -2.942 1.00 0.00 42 THR A CA 5
ATOM 5930 C C . THR A 1 42 ? -8.781 -18.017 -3.653 1.00 0.00 42 THR A C 5
ATOM 5931 O O . THR A 1 42 ? -8.218 -17.040 -3.156 1.00 0.00 42 THR A O 5
ATOM 5942 N N . VAL A 1 43 ? -8.401 -18.567 -4.814 1.00 0.00 43 VAL A N 5
ATOM 5943 C CA . VAL A 1 43 ? -7.375 -17.972 -5.680 1.00 0.00 43 VAL A CA 5
ATOM 5944 C C . VAL A 1 43 ? -8.021 -17.573 -7.021 1.00 0.00 43 VAL A C 5
ATOM 5945 O O . VAL A 1 43 ? -8.430 -18.425 -7.814 1.00 0.00 43 VAL A O 5
ATOM 5958 N N . ILE A 1 44 ? -8.151 -16.250 -7.235 1.00 0.00 44 ILE A N 5
ATOM 5959 C CA . ILE A 1 44 ? -8.715 -15.641 -8.456 1.00 0.00 44 ILE A CA 5
ATOM 5960 C C . ILE A 1 44 ? -7.783 -14.488 -8.878 1.00 0.00 44 ILE A C 5
ATOM 5961 O O . ILE A 1 44 ? -7.373 -13.700 -8.026 1.00 0.00 44 ILE A O 5
ATOM 5977 N N . ASP A 1 45 ? -7.441 -14.412 -10.179 1.00 0.00 45 ASP A N 5
ATOM 5978 C CA . ASP A 1 45 ? -6.564 -13.351 -10.763 1.00 0.00 45 ASP A CA 5
ATOM 5979 C C . ASP A 1 45 ? -5.129 -13.424 -10.150 1.00 0.00 45 ASP A C 5
ATOM 5980 O O . ASP A 1 45 ? -4.378 -12.437 -10.108 1.00 0.00 45 ASP A O 5
ATOM 5989 N N . GLY A 1 46 ? -4.734 -14.657 -9.758 1.00 0.00 46 GLY A N 5
ATOM 5990 C CA . GLY A 1 46 ? -3.469 -14.910 -9.053 1.00 0.00 46 GLY A CA 5
ATOM 5991 C C . GLY A 1 46 ? -3.401 -14.260 -7.670 1.00 0.00 46 GLY A C 5
ATOM 5992 O O . GLY A 1 46 ? -2.320 -14.079 -7.116 1.00 0.00 46 GLY A O 5
ATOM 5996 N N . LYS A 1 47 ? -4.574 -13.905 -7.117 1.00 0.00 47 LYS A N 5
ATOM 5997 C CA . LYS A 1 47 ? -4.713 -13.259 -5.800 1.00 0.00 47 LYS A CA 5
ATOM 5998 C C . LYS A 1 47 ? -5.495 -14.195 -4.881 1.00 0.00 47 LYS A C 5
ATOM 5999 O O . LYS A 1 47 ? -6.320 -14.979 -5.351 1.00 0.00 47 LYS A O 5
ATOM 6018 N N . VAL A 1 48 ? -5.257 -14.097 -3.572 1.00 0.00 48 VAL A N 5
ATOM 6019 C CA . VAL A 1 48 ? -6.034 -14.835 -2.566 1.00 0.00 48 VAL A CA 5
ATOM 6020 C C . VAL A 1 48 ? -7.054 -13.892 -1.905 1.00 0.00 48 VAL A C 5
ATOM 6021 O O . VAL A 1 48 ? -6.679 -12.847 -1.354 1.00 0.00 48 VAL A O 5
ATOM 6034 N N . TYR A 1 49 ? -8.343 -14.269 -1.991 1.00 0.00 49 TYR A N 5
ATOM 6035 C CA . TYR A 1 49 ? -9.465 -13.498 -1.426 1.00 0.00 49 TYR A CA 5
ATOM 6036 C C . TYR A 1 49 ? -10.140 -14.286 -0.291 1.00 0.00 49 TYR A C 5
ATOM 6037 O O . TYR A 1 49 ? -10.087 -15.516 -0.269 1.00 0.00 49 TYR A O 5
ATOM 6055 N N . ASP A 1 50 ? -10.798 -13.557 0.627 1.00 0.00 50 ASP A N 5
ATOM 6056 C CA . ASP A 1 50 ? -11.525 -14.147 1.761 1.00 0.00 50 ASP A CA 5
ATOM 6057 C C . ASP A 1 50 ? -13.012 -14.315 1.387 1.00 0.00 50 ASP A C 5
ATOM 6058 O O . ASP A 1 50 ? -13.760 -13.330 1.294 1.00 0.00 50 ASP A O 5
ATOM 6067 N N . ILE A 1 51 ? -13.414 -15.575 1.160 1.00 0.00 51 ILE A N 5
ATOM 6068 C CA . ILE A 1 51 ? -14.783 -15.941 0.733 1.00 0.00 51 ILE A CA 5
ATOM 6069 C C . ILE A 1 51 ? -15.794 -15.864 1.888 1.00 0.00 51 ILE A C 5
ATOM 6070 O O . ILE A 1 51 ? -16.936 -15.416 1.681 1.00 0.00 51 ILE A O 5
ATOM 6086 N N . LYS A 1 52 ? -15.392 -16.301 3.095 1.00 0.00 52 LYS A N 5
ATOM 6087 C CA . LYS A 1 52 ? -16.329 -16.367 4.235 1.00 0.00 52 LYS A CA 5
ATOM 6088 C C . LYS A 1 52 ? -16.764 -14.952 4.675 1.00 0.00 52 LYS A C 5
ATOM 6089 O O . LYS A 1 52 ? -17.896 -14.762 5.121 1.00 0.00 52 LYS A O 5
ATOM 6108 N N . ASP A 1 53 ? -15.857 -13.966 4.521 1.00 0.00 53 ASP A N 5
ATOM 6109 C CA . ASP A 1 53 ? -16.160 -12.558 4.822 1.00 0.00 53 ASP A CA 5
ATOM 6110 C C . ASP A 1 53 ? -17.071 -11.978 3.727 1.00 0.00 53 ASP A C 5
ATOM 6111 O O . ASP A 1 53 ? -17.982 -11.213 4.022 1.00 0.00 53 ASP A O 5
ATOM 6120 N N . PHE A 1 54 ? -16.794 -12.388 2.469 1.00 0.00 54 PHE A N 5
ATOM 6121 C CA . PHE A 1 54 ? -17.544 -11.965 1.265 1.00 0.00 54 PHE A CA 5
ATOM 6122 C C . PHE A 1 54 ? -19.053 -12.211 1.437 1.00 0.00 54 PHE A C 5
ATOM 6123 O O . PHE A 1 54 ? -19.861 -11.293 1.292 1.00 0.00 54 PHE A O 5
ATOM 6140 N N . GLN A 1 55 ? -19.404 -13.458 1.769 1.00 0.00 55 GLN A N 5
ATOM 6141 C CA . GLN A 1 55 ? -20.808 -13.890 1.905 1.00 0.00 55 GLN A CA 5
ATOM 6142 C C . GLN A 1 55 ? -21.498 -13.276 3.153 1.00 0.00 55 GLN A C 5
ATOM 6143 O O . GLN A 1 55 ? -22.723 -13.088 3.156 1.00 0.00 55 GLN A O 5
ATOM 6157 N N . THR A 1 56 ? -20.712 -12.955 4.202 1.00 0.00 56 THR A N 5
ATOM 6158 C CA . THR A 1 56 ? -21.225 -12.240 5.396 1.00 0.00 56 THR A CA 5
ATOM 6159 C C . THR A 1 56 ? -21.508 -10.752 5.051 1.00 0.00 56 THR A C 5
ATOM 6160 O O . THR A 1 56 ? -22.424 -10.131 5.610 1.00 0.00 56 THR A O 5
ATOM 6171 N N . GLN A 1 57 ? -20.698 -10.180 4.139 1.00 0.00 57 GLN A N 5
ATOM 6172 C CA . GLN A 1 57 ? -20.940 -8.833 3.592 1.00 0.00 57 GLN A CA 5
ATOM 6173 C C . GLN A 1 57 ? -22.188 -8.860 2.682 1.00 0.00 57 GLN A C 5
ATOM 6174 O O . GLN A 1 57 ? -22.960 -7.907 2.660 1.00 0.00 57 GLN A O 5
ATOM 6188 N N . SER A 1 58 ? -22.382 -9.987 1.955 1.00 0.00 58 SER A N 5
ATOM 6189 C CA . SER A 1 58 ? -23.548 -10.190 1.066 1.00 0.00 58 SER A CA 5
ATOM 6190 C C . SER A 1 58 ? -24.864 -10.249 1.878 1.00 0.00 58 SER A C 5
ATOM 6191 O O . SER A 1 58 ? -25.938 -9.919 1.364 1.00 0.00 58 SER A O 5
ATOM 6199 N N . LEU A 1 59 ? -24.742 -10.679 3.156 1.00 0.00 59 LEU A N 5
ATOM 6200 C CA . LEU A 1 59 ? -25.846 -10.684 4.142 1.00 0.00 59 LEU A CA 5
ATOM 6201 C C . LEU A 1 59 ? -26.330 -9.237 4.373 1.00 0.00 59 LEU A C 5
ATOM 6202 O O . LEU A 1 59 ? -27.538 -8.968 4.416 1.00 0.00 59 LEU A O 5
ATOM 6218 N N . THR A 1 60 ? -25.362 -8.321 4.530 1.00 0.00 60 THR A N 5
ATOM 6219 C CA . THR A 1 60 ? -25.632 -6.892 4.709 1.00 0.00 60 THR A CA 5
ATOM 6220 C C . THR A 1 60 ? -26.241 -6.293 3.419 1.00 0.00 60 THR A C 5
ATOM 6221 O O . THR A 1 60 ? -25.628 -6.337 2.349 1.00 0.00 60 THR A O 5
ATOM 6232 N N . GLU A 1 61 ? -27.462 -5.746 3.560 1.00 0.00 61 GLU A N 5
ATOM 6233 C CA . GLU A 1 61 ? -28.241 -5.169 2.446 1.00 0.00 61 GLU A CA 5
ATOM 6234 C C . GLU A 1 61 ? -27.547 -3.917 1.865 1.00 0.00 61 GLU A C 5
ATOM 6235 O O . GLU A 1 61 ? -27.642 -3.632 0.666 1.00 0.00 61 GLU A O 5
ATOM 6247 N N . ASN A 1 62 ? -26.837 -3.192 2.749 1.00 0.00 62 ASN A N 5
ATOM 6248 C CA . ASN A 1 62 ? -26.124 -1.944 2.419 1.00 0.00 62 ASN A CA 5
ATOM 6249 C C . ASN A 1 62 ? -24.899 -2.206 1.515 1.00 0.00 62 ASN A C 5
ATOM 6250 O O . ASN A 1 62 ? -24.373 -1.273 0.890 1.00 0.00 62 ASN A O 5
ATOM 6261 N N . SER A 1 63 ? -24.432 -3.469 1.469 1.00 0.00 63 SER A N 5
ATOM 6262 C CA . SER A 1 63 ? -23.263 -3.860 0.664 1.00 0.00 63 SER A CA 5
ATOM 6263 C C . SER A 1 63 ? -23.632 -3.947 -0.827 1.00 0.00 63 SER A C 5
ATOM 6264 O O . SER A 1 63 ? -24.785 -4.205 -1.184 1.00 0.00 63 SER A O 5
ATOM 6272 N N . ILE A 1 64 ? -22.618 -3.725 -1.684 1.00 0.00 64 ILE A N 5
ATOM 6273 C CA . ILE A 1 64 ? -22.710 -3.964 -3.139 1.00 0.00 64 ILE A CA 5
ATOM 6274 C C . ILE A 1 64 ? -22.999 -5.454 -3.431 1.00 0.00 64 ILE A C 5
ATOM 6275 O O . ILE A 1 64 ? -23.609 -5.791 -4.441 1.00 0.00 64 ILE A O 5
ATOM 6291 N N . LEU A 1 65 ? -22.574 -6.329 -2.493 1.00 0.00 65 LEU A N 5
ATOM 6292 C CA . LEU A 1 65 ? -22.695 -7.792 -2.612 1.00 0.00 65 LEU A CA 5
ATOM 6293 C C . LEU A 1 65 ? -24.132 -8.278 -2.325 1.00 0.00 65 LEU A C 5
ATOM 6294 O O . LEU A 1 65 ? -24.391 -9.483 -2.358 1.00 0.00 65 LEU A O 5
ATOM 6310 N N . ALA A 1 66 ? -25.050 -7.337 -2.032 1.00 0.00 66 ALA A N 5
ATOM 6311 C CA . ALA A 1 66 ? -26.496 -7.625 -1.894 1.00 0.00 66 ALA A CA 5
ATOM 6312 C C . ALA A 1 66 ? -27.090 -8.161 -3.221 1.00 0.00 66 ALA A C 5
ATOM 6313 O O . ALA A 1 66 ? -28.034 -8.959 -3.216 1.00 0.00 66 ALA A O 5
ATOM 6320 N N . GLN A 1 67 ? -26.504 -7.711 -4.355 1.00 0.00 67 GLN A N 5
ATOM 6321 C CA . GLN A 1 67 ? -26.868 -8.197 -5.708 1.00 0.00 67 GLN A CA 5
ATOM 6322 C C . GLN A 1 67 ? -26.310 -9.624 -5.946 1.00 0.00 67 GLN A C 5
ATOM 6323 O O . GLN A 1 67 ? -26.855 -10.389 -6.746 1.00 0.00 67 GLN A O 5
ATOM 6337 N N . PHE A 1 68 ? -25.202 -9.947 -5.248 1.00 0.00 68 PHE A N 5
ATOM 6338 C CA . PHE A 1 68 ? -24.508 -11.249 -5.344 1.00 0.00 68 PHE A CA 5
ATOM 6339 C C . PHE A 1 68 ? -25.016 -12.240 -4.274 1.00 0.00 68 PHE A C 5
ATOM 6340 O O . PHE A 1 68 ? -24.619 -13.412 -4.269 1.00 0.00 68 PHE A O 5
ATOM 6357 N N . ALA A 1 69 ? -25.879 -11.754 -3.359 1.00 0.00 69 ALA A N 5
ATOM 6358 C CA . ALA A 1 69 ? -26.544 -12.598 -2.350 1.00 0.00 69 ALA A CA 5
ATOM 6359 C C . ALA A 1 69 ? -27.497 -13.596 -3.047 1.00 0.00 69 ALA A C 5
ATOM 6360 O O . ALA A 1 69 ? -28.560 -13.211 -3.546 1.00 0.00 69 ALA A O 5
ATOM 6367 N N . GLY A 1 70 ? -27.068 -14.868 -3.127 1.00 0.00 70 GLY A N 5
ATOM 6368 C CA . GLY A 1 70 ? -27.798 -15.921 -3.851 1.00 0.00 70 GLY A CA 5
ATOM 6369 C C . GLY A 1 70 ? -26.894 -16.633 -4.841 1.00 0.00 70 GLY A C 5
ATOM 6370 O O . GLY A 1 70 ? -27.058 -17.826 -5.113 1.00 0.00 70 GLY A O 5
ATOM 6374 N N . GLU A 1 71 ? -25.935 -15.874 -5.386 1.00 0.00 71 GLU A N 5
ATOM 6375 C CA . GLU A 1 71 ? -24.896 -16.402 -6.285 1.00 0.00 71 GLU A CA 5
ATOM 6376 C C . GLU A 1 71 ? -23.816 -17.128 -5.459 1.00 0.00 71 GLU A C 5
ATOM 6377 O O . GLU A 1 71 ? -23.602 -16.785 -4.288 1.00 0.00 71 GLU A O 5
ATOM 6389 N N . ASP A 1 72 ? -23.158 -18.139 -6.071 1.00 0.00 72 ASP A N 5
ATOM 6390 C CA . ASP A 1 72 ? -21.981 -18.814 -5.479 1.00 0.00 72 ASP A CA 5
ATOM 6391 C C . ASP A 1 72 ? -20.909 -17.754 -5.148 1.00 0.00 72 ASP A C 5
ATOM 6392 O O . ASP A 1 72 ? -20.563 -16.977 -6.031 1.00 0.00 72 ASP A O 5
ATOM 6401 N N . PRO A 1 73 ? -20.369 -17.716 -3.888 1.00 0.00 73 PRO A N 5
ATOM 6402 C CA . PRO A 1 73 ? -19.487 -16.610 -3.420 1.00 0.00 73 PRO A CA 5
ATOM 6403 C C . PRO A 1 73 ? -18.214 -16.408 -4.287 1.00 0.00 73 PRO A C 5
ATOM 6404 O O . PRO A 1 73 ? -17.734 -15.281 -4.423 1.00 0.00 73 PRO A O 5
ATOM 6415 N N . VAL A 1 74 ? -17.687 -17.506 -4.872 1.00 0.00 74 VAL A N 5
ATOM 6416 C CA . VAL A 1 74 ? -16.485 -17.462 -5.742 1.00 0.00 74 VAL A CA 5
ATOM 6417 C C . VAL A 1 74 ? -16.851 -16.881 -7.122 1.00 0.00 74 VAL A C 5
ATOM 6418 O O . VAL A 1 74 ? -16.212 -15.941 -7.597 1.00 0.00 74 VAL A O 5
ATOM 6431 N N . VAL A 1 75 ? -17.924 -17.443 -7.723 1.00 0.00 75 VAL A N 5
ATOM 6432 C CA . VAL A 1 75 ? -18.475 -16.996 -9.030 1.00 0.00 75 VAL A CA 5
ATOM 6433 C C . VAL A 1 75 ? -18.891 -15.503 -8.977 1.00 0.00 75 VAL A C 5
ATOM 6434 O O . VAL A 1 75 ? -18.718 -14.747 -9.948 1.00 0.00 75 VAL A O 5
ATOM 6447 N N . ALA A 1 76 ? -19.393 -15.103 -7.804 1.00 0.00 76 ALA A N 5
ATOM 6448 C CA . ALA A 1 76 ? -19.849 -13.736 -7.511 1.00 0.00 76 ALA A CA 5
ATOM 6449 C C . ALA A 1 76 ? -18.662 -12.776 -7.356 1.00 0.00 76 ALA A C 5
ATOM 6450 O O . ALA A 1 76 ? -18.750 -11.604 -7.729 1.00 0.00 76 ALA A O 5
ATOM 6457 N N . LEU A 1 77 ? -17.559 -13.294 -6.791 1.00 0.00 77 LEU A N 5
ATOM 6458 C CA . LEU A 1 77 ? -16.322 -12.524 -6.565 1.00 0.00 77 LEU A CA 5
ATOM 6459 C C . LEU A 1 77 ? -15.618 -12.254 -7.912 1.00 0.00 77 LEU A C 5
ATOM 6460 O O . LEU A 1 77 ? -15.041 -11.185 -8.108 1.00 0.00 77 LEU A O 5
ATOM 6476 N N . GLU A 1 78 ? -15.695 -13.231 -8.832 1.00 0.00 78 GLU A N 5
ATOM 6477 C CA . GLU A 1 78 ? -15.172 -13.097 -10.207 1.00 0.00 78 GLU A CA 5
ATOM 6478 C C . GLU A 1 78 ? -15.982 -12.042 -10.989 1.00 0.00 78 GLU A C 5
ATOM 6479 O O . GLU A 1 78 ? -15.415 -11.241 -11.737 1.00 0.00 78 GLU A O 5
ATOM 6491 N N . ALA A 1 79 ? -17.314 -12.063 -10.789 1.00 0.00 79 ALA A N 5
ATOM 6492 C CA . ALA A 1 79 ? -18.244 -11.079 -11.375 1.00 0.00 79 ALA A CA 5
ATOM 6493 C C . ALA A 1 79 ? -18.008 -9.681 -10.769 1.00 0.00 79 ALA A C 5
ATOM 6494 O O . ALA A 1 79 ? -18.171 -8.658 -11.446 1.00 0.00 79 ALA A O 5
ATOM 6501 N N . ALA A 1 80 ? -17.614 -9.660 -9.485 1.00 0.00 80 ALA A N 5
ATOM 6502 C CA . ALA A 1 80 ? -17.300 -8.420 -8.758 1.00 0.00 80 ALA A CA 5
ATOM 6503 C C . ALA A 1 80 ? -15.992 -7.796 -9.277 1.00 0.00 80 ALA A C 5
ATOM 6504 O O . ALA A 1 80 ? -15.904 -6.584 -9.441 1.00 0.00 80 ALA A O 5
ATOM 6511 N N . LEU A 1 81 ? -14.986 -8.651 -9.548 1.00 0.00 81 LEU A N 5
ATOM 6512 C CA . LEU A 1 81 ? -13.715 -8.234 -10.181 1.00 0.00 81 LEU A CA 5
ATOM 6513 C C . LEU A 1 81 ? -13.957 -7.727 -11.614 1.00 0.00 81 LEU A C 5
ATOM 6514 O O . LEU A 1 81 ? -13.312 -6.774 -12.064 1.00 0.00 81 LEU A O 5
ATOM 6530 N N . GLN A 1 82 ? -14.905 -8.378 -12.307 1.00 0.00 82 GLN A N 5
ATOM 6531 C CA . GLN A 1 82 ? -15.275 -8.046 -13.694 1.00 0.00 82 GLN A CA 5
ATOM 6532 C C . GLN A 1 82 ? -15.919 -6.642 -13.777 1.00 0.00 82 GLN A C 5
ATOM 6533 O O . GLN A 1 82 ? -15.679 -5.891 -14.738 1.00 0.00 82 GLN A O 5
ATOM 6547 N N . PHE A 1 83 ? -16.717 -6.283 -12.752 1.00 0.00 83 PHE A N 5
ATOM 6548 C CA . PHE A 1 83 ? -17.454 -5.007 -12.726 1.00 0.00 83 PHE A CA 5
ATOM 6549 C C . PHE A 1 83 ? -16.648 -3.955 -11.929 1.00 0.00 83 PHE A C 5
ATOM 6550 O O . PHE A 1 83 ? -16.198 -4.215 -10.811 1.00 0.00 83 PHE A O 5
ATOM 6567 N N . GLU A 1 84 ? -16.512 -2.757 -12.515 1.00 0.00 84 GLU A N 5
ATOM 6568 C CA . GLU A 1 84 ? -15.583 -1.705 -12.049 1.00 0.00 84 GLU A CA 5
ATOM 6569 C C . GLU A 1 84 ? -15.951 -1.141 -10.665 1.00 0.00 84 GLU A C 5
ATOM 6570 O O . GLU A 1 84 ? -15.065 -0.846 -9.856 1.00 0.00 84 GLU A O 5
ATOM 6582 N N . ASP A 1 85 ? -17.255 -1.014 -10.400 1.00 0.00 85 ASP A N 5
ATOM 6583 C CA . ASP A 1 85 ? -17.760 -0.438 -9.139 1.00 0.00 85 ASP A CA 5
ATOM 6584 C C . ASP A 1 85 ? -17.606 -1.432 -7.977 1.00 0.00 85 ASP A C 5
ATOM 6585 O O . ASP A 1 85 ? -17.401 -1.029 -6.835 1.00 0.00 85 ASP A O 5
ATOM 6594 N N . THR A 1 86 ? -17.715 -2.731 -8.281 1.00 0.00 86 THR A N 5
ATOM 6595 C CA . THR A 1 86 ? -17.755 -3.789 -7.260 1.00 0.00 86 THR A CA 5
ATOM 6596 C C . THR A 1 86 ? -16.358 -4.399 -6.952 1.00 0.00 86 THR A C 5
ATOM 6597 O O . THR A 1 86 ? -16.211 -5.139 -5.965 1.00 0.00 86 THR A O 5
ATOM 6608 N N . ARG A 1 87 ? -15.330 -4.076 -7.774 1.00 0.00 87 ARG A N 5
ATOM 6609 C CA . ARG A 1 87 ? -13.965 -4.673 -7.628 1.00 0.00 87 ARG A CA 5
ATOM 6610 C C . ARG A 1 87 ? -13.147 -4.027 -6.488 1.00 0.00 87 ARG A C 5
ATOM 6611 O O . ARG A 1 87 ? -12.135 -4.585 -6.049 1.00 0.00 87 ARG A O 5
ATOM 6632 N N . GLU A 1 88 ? -13.596 -2.863 -6.004 1.00 0.00 88 GLU A N 5
ATOM 6633 C CA . GLU A 1 88 ? -12.897 -2.109 -4.937 1.00 0.00 88 GLU A CA 5
ATOM 6634 C C . GLU A 1 88 ? -13.117 -2.734 -3.540 1.00 0.00 88 GLU A C 5
ATOM 6635 O O . GLU A 1 88 ? -12.284 -2.562 -2.640 1.00 0.00 88 GLU A O 5
ATOM 6647 N N . SER A 1 89 ? -14.244 -3.447 -3.359 1.00 0.00 89 SER A N 5
ATOM 6648 C CA . SER A 1 89 ? -14.489 -4.241 -2.137 1.00 0.00 89 SER A CA 5
ATOM 6649 C C . SER A 1 89 ? -13.623 -5.507 -2.140 1.00 0.00 89 SER A C 5
ATOM 6650 O O . SER A 1 89 ? -13.224 -5.995 -1.077 1.00 0.00 89 SER A O 5
ATOM 6658 N N . MET A 1 90 ? -13.312 -6.020 -3.351 1.00 0.00 90 MET A N 5
ATOM 6659 C CA . MET A 1 90 ? -12.450 -7.207 -3.526 1.00 0.00 90 MET A CA 5
ATOM 6660 C C . MET A 1 90 ? -11.019 -6.908 -3.040 1.00 0.00 90 MET A C 5
ATOM 6661 O O . MET A 1 90 ? -10.295 -7.816 -2.639 1.00 0.00 90 MET A O 5
ATOM 6675 N N . HIS A 1 91 ? -10.642 -5.613 -3.077 1.00 0.00 91 HIS A N 5
ATOM 6676 C CA . HIS A 1 91 ? -9.355 -5.117 -2.542 1.00 0.00 91 HIS A CA 5
ATOM 6677 C C . HIS A 1 91 ? -9.240 -5.421 -1.031 1.00 0.00 91 HIS A C 5
ATOM 6678 O O . HIS A 1 91 ? -8.161 -5.761 -0.530 1.00 0.00 91 HIS A O 5
ATOM 6693 N N . ALA A 1 92 ? -10.384 -5.311 -0.326 1.00 0.00 92 ALA A N 5
ATOM 6694 C CA . ALA A 1 92 ? -10.474 -5.594 1.118 1.00 0.00 92 ALA A CA 5
ATOM 6695 C C . ALA A 1 92 ? -10.455 -7.109 1.408 1.00 0.00 92 ALA A C 5
ATOM 6696 O O . ALA A 1 92 ? -9.948 -7.533 2.448 1.00 0.00 92 ALA A O 5
ATOM 6703 N N . PHE A 1 93 ? -11.024 -7.921 0.493 1.00 0.00 93 PHE A N 5
ATOM 6704 C CA . PHE A 1 93 ? -11.012 -9.398 0.629 1.00 0.00 93 PHE A CA 5
ATOM 6705 C C . PHE A 1 93 ? -9.651 -9.980 0.227 1.00 0.00 93 PHE A C 5
ATOM 6706 O O . PHE A 1 93 ? -9.284 -11.065 0.684 1.00 0.00 93 PHE A O 5
ATOM 6723 N N . CYS A 1 94 ? -8.906 -9.236 -0.616 1.00 0.00 94 CYS A N 5
ATOM 6724 C CA . CYS A 1 94 ? -7.581 -9.650 -1.086 1.00 0.00 94 CYS A CA 5
ATOM 6725 C C . CYS A 1 94 ? -6.588 -9.560 0.076 1.00 0.00 94 CYS A C 5
ATOM 6726 O O . CYS A 1 94 ? -6.089 -8.476 0.399 1.00 0.00 94 CYS A O 5
ATOM 6734 N N . VAL A 1 95 ? -6.381 -10.704 0.750 1.00 0.00 95 VAL A N 5
ATOM 6735 C CA . VAL A 1 95 ? -5.413 -10.834 1.850 1.00 0.00 95 VAL A CA 5
ATOM 6736 C C . VAL A 1 95 ? -3.967 -10.780 1.300 1.00 0.00 95 VAL A C 5
ATOM 6737 O O . VAL A 1 95 ? -3.025 -10.447 2.024 1.00 0.00 95 VAL A O 5
ATOM 6750 N N . GLY A 1 96 ? -3.825 -11.108 -0.003 1.00 0.00 96 GLY A N 5
ATOM 6751 C CA . GLY A 1 96 ? -2.553 -11.001 -0.705 1.00 0.00 96 GLY A CA 5
ATOM 6752 C C . GLY A 1 96 ? -2.580 -11.656 -2.082 1.00 0.00 96 GLY A C 5
ATOM 6753 O O . GLY A 1 96 ? -3.649 -11.855 -2.658 1.00 0.00 96 GLY A O 5
ATOM 6757 N N . GLN A 1 97 ? -1.382 -11.955 -2.608 1.00 0.00 97 GLN A N 5
ATOM 6758 C CA . GLN A 1 97 ? -1.180 -12.667 -3.888 1.00 0.00 97 GLN A CA 5
ATOM 6759 C C . GLN A 1 97 ? -0.938 -14.155 -3.603 1.00 0.00 97 GLN A C 5
ATOM 6760 O O . GLN A 1 97 ? -0.325 -14.491 -2.590 1.00 0.00 97 GLN A O 5
ATOM 6774 N N . TYR A 1 98 ? -1.413 -15.034 -4.494 1.00 0.00 98 TYR A N 5
ATOM 6775 C CA . TYR A 1 98 ? -1.125 -16.464 -4.408 1.00 0.00 98 TYR A CA 5
ATOM 6776 C C . TYR A 1 98 ? 0.269 -16.750 -4.977 1.00 0.00 98 TYR A C 5
ATOM 6777 O O . TYR A 1 98 ? 0.495 -16.641 -6.191 1.00 0.00 98 TYR A O 5
ATOM 6795 N N . LEU A 1 99 ? 1.200 -17.081 -4.083 1.00 0.00 99 LEU A N 5
ATOM 6796 C CA . LEU A 1 99 ? 2.549 -17.508 -4.443 1.00 0.00 99 LEU A CA 5
ATOM 6797 C C . LEU A 1 99 ? 2.557 -19.041 -4.549 1.00 0.00 99 LEU A C 5
ATOM 6798 O O . LEU A 1 99 ? 2.332 -19.742 -3.558 1.00 0.00 99 LEU A O 5
ATOM 6814 N N . GLU A 1 100 ? 2.785 -19.549 -5.763 1.00 0.00 100 GLU A N 5
ATOM 6815 C CA . GLU A 1 100 ? 2.942 -20.994 -6.006 1.00 0.00 100 GLU A CA 5
ATOM 6816 C C . GLU A 1 100 ? 4.392 -21.394 -5.617 1.00 0.00 100 GLU A C 5
ATOM 6817 O O . GLU A 1 100 ? 5.302 -20.598 -5.860 1.00 0.00 100 GLU A O 5
ATOM 6829 N N . PRO A 1 101 ? 4.628 -22.597 -4.971 1.00 0.00 101 PRO A N 5
ATOM 6830 C CA . PRO A 1 101 ? 5.981 -23.081 -4.556 1.00 0.00 101 PRO A CA 5
ATOM 6831 C C . PRO A 1 101 ? 7.118 -22.784 -5.577 1.00 0.00 101 PRO A C 5
ATOM 6832 O O . PRO A 1 101 ? 8.143 -22.188 -5.219 1.00 0.00 101 PRO A O 5
ATOM 6843 N N . ASP A 1 102 ? 6.894 -23.157 -6.853 1.00 0.00 102 ASP A N 5
ATOM 6844 C CA . ASP A 1 102 ? 7.913 -23.041 -7.927 1.00 0.00 102 ASP A CA 5
ATOM 6845 C C . ASP A 1 102 ? 7.632 -21.823 -8.857 1.00 0.00 102 ASP A C 5
ATOM 6846 O O . ASP A 1 102 ? 8.083 -21.777 -10.006 1.00 0.00 102 ASP A O 5
ATOM 6855 N N . GLN A 1 103 ? 6.888 -20.821 -8.343 1.00 0.00 103 GLN A N 5
ATOM 6856 C CA . GLN A 1 103 ? 6.634 -19.551 -9.070 1.00 0.00 103 GLN A CA 5
ATOM 6857 C C . GLN A 1 103 ? 7.842 -18.600 -8.915 1.00 0.00 103 GLN A C 5
ATOM 6858 O O . GLN A 1 103 ? 8.110 -17.757 -9.789 1.00 0.00 103 GLN A O 5
ATOM 6872 N N . GLU A 1 104 ? 8.564 -18.762 -7.797 1.00 0.00 104 GLU A N 5
ATOM 6873 C CA . GLU A 1 104 ? 9.777 -17.991 -7.491 1.00 0.00 104 GLU A CA 5
ATOM 6874 C C . GLU A 1 104 ? 10.907 -18.414 -8.445 1.00 0.00 104 GLU A C 5
ATOM 6875 O O . GLU A 1 104 ? 11.558 -19.442 -8.241 1.00 0.00 104 GLU A O 5
ATOM 6887 N N . GLY A 1 105 ? 11.069 -17.631 -9.522 1.00 0.00 105 GLY A N 5
ATOM 6888 C CA . GLY A 1 105 ? 12.006 -17.932 -10.604 1.00 0.00 105 GLY A CA 5
ATOM 6889 C C . GLY A 1 105 ? 11.278 -18.148 -11.923 1.00 0.00 105 GLY A C 5
ATOM 6890 O O . GLY A 1 105 ? 11.640 -19.045 -12.700 1.00 0.00 105 GLY A O 5
ATOM 6894 N N . VAL A 1 106 ? 10.228 -17.333 -12.163 1.00 0.00 106 VAL A N 5
ATOM 6895 C CA . VAL A 1 106 ? 9.409 -17.400 -13.395 1.00 0.00 106 VAL A CA 5
ATOM 6896 C C . VAL A 1 106 ? 10.268 -17.116 -14.646 1.00 0.00 106 VAL A C 5
ATOM 6897 O O . VAL A 1 106 ? 10.962 -16.092 -14.713 1.00 0.00 106 VAL A O 5
ATOM 6910 N N . THR A 1 107 ? 10.255 -18.052 -15.616 1.00 0.00 107 THR A N 5
ATOM 6911 C CA . THR A 1 107 ? 11.053 -17.907 -16.839 1.00 0.00 107 THR A CA 5
ATOM 6912 C C . THR A 1 107 ? 10.367 -16.917 -17.806 1.00 0.00 107 THR A C 5
ATOM 6913 O O . THR A 1 107 ? 9.169 -17.038 -18.109 1.00 0.00 107 THR A O 5
ATOM 6924 N N . ILE A 1 108 ? 11.130 -15.898 -18.226 1.00 0.00 108 ILE A N 5
ATOM 6925 C CA . ILE A 1 108 ? 10.704 -14.896 -19.210 1.00 0.00 108 ILE A CA 5
ATOM 6926 C C . ILE A 1 108 ? 11.541 -15.107 -20.495 1.00 0.00 108 ILE A C 5
ATOM 6927 O O . ILE A 1 108 ? 12.679 -14.627 -20.580 1.00 0.00 108 ILE A O 5
ATOM 6943 N N . PRO A 1 109 ? 11.029 -15.899 -21.488 1.00 0.00 109 PRO A N 5
ATOM 6944 C CA . PRO A 1 109 ? 11.756 -16.174 -22.740 1.00 0.00 109 PRO A CA 5
ATOM 6945 C C . PRO A 1 109 ? 11.688 -14.974 -23.704 1.00 0.00 109 PRO A C 5
ATOM 6946 O O . PRO A 1 109 ? 10.773 -14.853 -24.529 1.00 0.00 109 PRO A O 5
ATOM 6957 N N . ASP A 1 110 ? 12.638 -14.052 -23.531 1.00 0.00 110 ASP A N 5
ATOM 6958 C CA . ASP A 1 110 ? 12.767 -12.861 -24.377 1.00 0.00 110 ASP A CA 5
ATOM 6959 C C . ASP A 1 110 ? 13.513 -13.214 -25.676 1.00 0.00 110 ASP A C 5
ATOM 6960 O O . ASP A 1 110 ? 14.752 -13.243 -25.709 1.00 0.00 110 ASP A O 5
ATOM 6969 N N . LEU A 1 111 ? 12.738 -13.541 -26.727 1.00 0.00 111 LEU A N 5
ATOM 6970 C CA . LEU A 1 111 ? 13.278 -13.743 -28.094 1.00 0.00 111 LEU A CA 5
ATOM 6971 C C . LEU A 1 111 ? 13.576 -12.377 -28.753 1.00 0.00 111 LEU A C 5
ATOM 6972 O O . LEU A 1 111 ? 14.274 -12.312 -29.773 1.00 0.00 111 LEU A O 5
ATOM 6988 N N . GLY A 1 112 ? 13.017 -11.304 -28.161 1.00 0.00 112 GLY A N 5
ATOM 6989 C CA . GLY A 1 112 ? 13.306 -9.931 -28.546 1.00 0.00 112 GLY A CA 5
ATOM 6990 C C . GLY A 1 112 ? 12.428 -9.444 -29.700 1.00 0.00 112 GLY A C 5
ATOM 6991 O O . GLY A 1 112 ? 11.304 -8.967 -29.442 1.00 0.00 112 GLY A O 5
ATOM 6996 N N . GLU A 1 21 ? 0.198 -1.217 0.093 1.00 0.00 21 GLU A N 6
ATOM 6997 C CA . GLU A 1 21 ? 1.301 -1.182 -0.894 1.00 0.00 21 GLU A CA 6
ATOM 6998 C C . GLU A 1 21 ? 2.095 -2.494 -0.832 1.00 0.00 21 GLU A C 6
ATOM 6999 O O . GLU A 1 21 ? 2.230 -3.189 -1.847 1.00 0.00 21 GLU A O 6
ATOM 7011 N N . LYS A 1 22 ? 2.635 -2.823 0.363 1.00 0.00 22 LYS A N 6
ATOM 7012 C CA . LYS A 1 22 ? 3.284 -4.127 0.599 1.00 0.00 22 LYS A CA 6
ATOM 7013 C C . LYS A 1 22 ? 2.205 -5.229 0.595 1.00 0.00 22 LYS A C 6
ATOM 7014 O O . LYS A 1 22 ? 1.029 -4.953 0.893 1.00 0.00 22 LYS A O 6
ATOM 7033 N N . VAL A 1 23 ? 2.598 -6.460 0.260 1.00 0.00 23 VAL A N 6
ATOM 7034 C CA . VAL A 1 23 ? 1.652 -7.569 0.080 1.00 0.00 23 VAL A CA 6
ATOM 7035 C C . VAL A 1 23 ? 2.132 -8.827 0.830 1.00 0.00 23 VAL A C 6
ATOM 7036 O O . VAL A 1 23 ? 3.333 -9.011 1.060 1.00 0.00 23 VAL A O 6
ATOM 7049 N N . THR A 1 24 ? 1.168 -9.650 1.255 1.00 0.00 24 THR A N 6
ATOM 7050 C CA . THR A 1 24 ? 1.421 -10.952 1.870 1.00 0.00 24 THR A CA 6
ATOM 7051 C C . THR A 1 24 ? 1.441 -12.022 0.768 1.00 0.00 24 THR A C 6
ATOM 7052 O O . THR A 1 24 ? 0.435 -12.234 0.086 1.00 0.00 24 THR A O 6
ATOM 7063 N N . LEU A 1 25 ? 2.606 -12.655 0.562 1.00 0.00 25 LEU A N 6
ATOM 7064 C CA . LEU A 1 25 ? 2.743 -13.740 -0.413 1.00 0.00 25 LEU A CA 6
ATOM 7065 C C . LEU A 1 25 ? 2.196 -15.041 0.189 1.00 0.00 25 LEU A C 6
ATOM 7066 O O . LEU A 1 25 ? 2.776 -15.605 1.127 1.00 0.00 25 LEU A O 6
ATOM 7082 N N . VAL A 1 26 ? 1.065 -15.487 -0.359 1.00 0.00 26 VAL A N 6
ATOM 7083 C CA . VAL A 1 26 ? 0.338 -16.662 0.109 1.00 0.00 26 VAL A CA 6
ATOM 7084 C C . VAL A 1 26 ? 0.830 -17.884 -0.673 1.00 0.00 26 VAL A C 6
ATOM 7085 O O . VAL A 1 26 ? 0.743 -17.920 -1.908 1.00 0.00 26 VAL A O 6
ATOM 7098 N N . ARG A 1 27 ? 1.382 -18.858 0.058 1.00 0.00 27 ARG A N 6
ATOM 7099 C CA . ARG A 1 27 ? 1.911 -20.092 -0.533 1.00 0.00 27 ARG A CA 6
ATOM 7100 C C . ARG A 1 27 ? 0.767 -21.092 -0.806 1.00 0.00 27 ARG A C 6
ATOM 7101 O O . ARG A 1 27 ? -0.332 -20.967 -0.244 1.00 0.00 27 ARG A O 6
ATOM 7122 N N . ILE A 1 28 ? 1.051 -22.079 -1.669 1.00 0.00 28 ILE A N 6
ATOM 7123 C CA . ILE A 1 28 ? 0.071 -23.103 -2.100 1.00 0.00 28 ILE A CA 6
ATOM 7124 C C . ILE A 1 28 ? -0.465 -23.931 -0.900 1.00 0.00 28 ILE A C 6
ATOM 7125 O O . ILE A 1 28 ? -1.657 -24.262 -0.841 1.00 0.00 28 ILE A O 6
ATOM 7141 N N . ALA A 1 29 ? 0.422 -24.211 0.073 1.00 0.00 29 ALA A N 6
ATOM 7142 C CA . ALA A 1 29 ? 0.083 -24.977 1.288 1.00 0.00 29 ALA A CA 6
ATOM 7143 C C . ALA A 1 29 ? -0.777 -24.151 2.269 1.00 0.00 29 ALA A C 6
ATOM 7144 O O . ALA A 1 29 ? -1.635 -24.709 2.963 1.00 0.00 29 ALA A O 6
ATOM 7151 N N . ASP A 1 30 ? -0.556 -22.814 2.295 1.00 0.00 30 ASP A N 6
ATOM 7152 C CA . ASP A 1 30 ? -1.241 -21.888 3.239 1.00 0.00 30 ASP A CA 6
ATOM 7153 C C . ASP A 1 30 ? -2.765 -21.964 3.055 1.00 0.00 30 ASP A C 6
ATOM 7154 O O . ASP A 1 30 ? -3.515 -22.044 4.032 1.00 0.00 30 ASP A O 6
ATOM 7163 N N . LEU A 1 31 ? -3.180 -21.988 1.780 1.00 0.00 31 LEU A N 6
ATOM 7164 C CA . LEU A 1 31 ? -4.591 -22.123 1.361 1.00 0.00 31 LEU A CA 6
ATOM 7165 C C . LEU A 1 31 ? -5.269 -23.341 2.024 1.00 0.00 31 LEU A C 6
ATOM 7166 O O . LEU A 1 31 ? -6.398 -23.249 2.517 1.00 0.00 31 LEU A O 6
ATOM 7182 N N . GLU A 1 32 ? -4.537 -24.467 2.042 1.00 0.00 32 GLU A N 6
ATOM 7183 C CA . GLU A 1 32 ? -5.038 -25.759 2.542 1.00 0.00 32 GLU A CA 6
ATOM 7184 C C . GLU A 1 32 ? -5.170 -25.758 4.084 1.00 0.00 32 GLU A C 6
ATOM 7185 O O . GLU A 1 32 ? -6.125 -26.327 4.633 1.00 0.00 32 GLU A O 6
ATOM 7197 N N . ASN A 1 33 ? -4.206 -25.103 4.770 1.00 0.00 33 ASN A N 6
ATOM 7198 C CA . ASN A 1 33 ? -4.215 -24.972 6.249 1.00 0.00 33 ASN A CA 6
ATOM 7199 C C . ASN A 1 33 ? -5.356 -24.050 6.709 1.00 0.00 33 ASN A C 6
ATOM 7200 O O . ASN A 1 33 ? -6.020 -24.326 7.717 1.00 0.00 33 ASN A O 6
ATOM 7211 N N . HIS A 1 34 ? -5.573 -22.958 5.952 1.00 0.00 34 HIS A N 6
ATOM 7212 C CA . HIS A 1 34 ? -6.662 -21.996 6.215 1.00 0.00 34 HIS A CA 6
ATOM 7213 C C . HIS A 1 34 ? -8.023 -22.664 5.977 1.00 0.00 34 HIS A C 6
ATOM 7214 O O . HIS A 1 34 ? -8.946 -22.487 6.767 1.00 0.00 34 HIS A O 6
ATOM 7229 N N . ASN A 1 35 ? -8.106 -23.480 4.909 1.00 0.00 35 ASN A N 6
ATOM 7230 C CA . ASN A 1 35 ? -9.319 -24.256 4.583 1.00 0.00 35 ASN A CA 6
ATOM 7231 C C . ASN A 1 35 ? -9.669 -25.212 5.748 1.00 0.00 35 ASN A C 6
ATOM 7232 O O . ASN A 1 35 ? -10.840 -25.361 6.120 1.00 0.00 35 ASN A O 6
ATOM 7243 N N . ASN A 1 36 ? -8.620 -25.823 6.329 1.00 0.00 36 ASN A N 6
ATOM 7244 C CA . ASN A 1 36 ? -8.739 -26.739 7.483 1.00 0.00 36 ASN A CA 6
ATOM 7245 C C . ASN A 1 36 ? -9.150 -25.977 8.770 1.00 0.00 36 ASN A C 6
ATOM 7246 O O . ASN A 1 36 ? -9.844 -26.523 9.633 1.00 0.00 36 ASN A O 6
ATOM 7257 N N . ASP A 1 37 ? -8.714 -24.712 8.870 1.00 0.00 37 ASP A N 6
ATOM 7258 C CA . ASP A 1 37 ? -9.032 -23.817 10.011 1.00 0.00 37 ASP A CA 6
ATOM 7259 C C . ASP A 1 37 ? -10.494 -23.321 9.944 1.00 0.00 37 ASP A C 6
ATOM 7260 O O . ASP A 1 37 ? -11.134 -23.073 10.978 1.00 0.00 37 ASP A O 6
ATOM 7269 N N . GLY A 1 38 ? -11.007 -23.195 8.712 1.00 0.00 38 GLY A N 6
ATOM 7270 C CA . GLY A 1 38 ? -12.319 -22.590 8.449 1.00 0.00 38 GLY A CA 6
ATOM 7271 C C . GLY A 1 38 ? -12.189 -21.258 7.709 1.00 0.00 38 GLY A C 6
ATOM 7272 O O . GLY A 1 38 ? -13.198 -20.662 7.311 1.00 0.00 38 GLY A O 6
ATOM 7276 N N . GLY A 1 39 ? -10.934 -20.788 7.556 1.00 0.00 39 GLY A N 6
ATOM 7277 C CA . GLY A 1 39 ? -10.612 -19.624 6.734 1.00 0.00 39 GLY A CA 6
ATOM 7278 C C . GLY A 1 39 ? -10.664 -19.964 5.251 1.00 0.00 39 GLY A C 6
ATOM 7279 O O . GLY A 1 39 ? -9.629 -20.261 4.645 1.00 0.00 39 GLY A O 6
ATOM 7283 N N . PHE A 1 40 ? -11.873 -19.929 4.662 1.00 0.00 40 PHE A N 6
ATOM 7284 C CA . PHE A 1 40 ? -12.084 -20.380 3.281 1.00 0.00 40 PHE A CA 6
ATOM 7285 C C . PHE A 1 40 ? -11.542 -19.310 2.313 1.00 0.00 40 PHE A C 6
ATOM 7286 O O . PHE A 1 40 ? -12.124 -18.225 2.185 1.00 0.00 40 PHE A O 6
ATOM 7303 N N . TRP A 1 41 ? -10.400 -19.630 1.679 1.00 0.00 41 TRP A N 6
ATOM 7304 C CA . TRP A 1 41 ? -9.686 -18.745 0.741 1.00 0.00 41 TRP A CA 6
ATOM 7305 C C . TRP A 1 41 ? -9.767 -19.302 -0.689 1.00 0.00 41 TRP A C 6
ATOM 7306 O O . TRP A 1 41 ? -10.024 -20.492 -0.886 1.00 0.00 41 TRP A O 6
ATOM 7327 N N . THR A 1 42 ? -9.522 -18.421 -1.666 1.00 0.00 42 THR A N 6
ATOM 7328 C CA . THR A 1 42 ? -9.593 -18.730 -3.098 1.00 0.00 42 THR A CA 6
ATOM 7329 C C . THR A 1 42 ? -8.582 -17.849 -3.855 1.00 0.00 42 THR A C 6
ATOM 7330 O O . THR A 1 42 ? -8.329 -16.703 -3.460 1.00 0.00 42 THR A O 6
ATOM 7341 N N . VAL A 1 43 ? -7.973 -18.404 -4.917 1.00 0.00 43 VAL A N 6
ATOM 7342 C CA . VAL A 1 43 ? -7.009 -17.680 -5.768 1.00 0.00 43 VAL A CA 6
ATOM 7343 C C . VAL A 1 43 ? -7.613 -17.443 -7.156 1.00 0.00 43 VAL A C 6
ATOM 7344 O O . VAL A 1 43 ? -7.964 -18.394 -7.865 1.00 0.00 43 VAL A O 6
ATOM 7357 N N . ILE A 1 44 ? -7.748 -16.163 -7.521 1.00 0.00 44 ILE A N 6
ATOM 7358 C CA . ILE A 1 44 ? -8.276 -15.730 -8.823 1.00 0.00 44 ILE A CA 6
ATOM 7359 C C . ILE A 1 44 ? -7.279 -14.745 -9.467 1.00 0.00 44 ILE A C 6
ATOM 7360 O O . ILE A 1 44 ? -7.149 -13.596 -9.014 1.00 0.00 44 ILE A O 6
ATOM 7376 N N . ASP A 1 45 ? -6.557 -15.235 -10.499 1.00 0.00 45 ASP A N 6
ATOM 7377 C CA . ASP A 1 45 ? -5.555 -14.462 -11.265 1.00 0.00 45 ASP A CA 6
ATOM 7378 C C . ASP A 1 45 ? -4.458 -13.863 -10.334 1.00 0.00 45 ASP A C 6
ATOM 7379 O O . ASP A 1 45 ? -4.249 -12.644 -10.267 1.00 0.00 45 ASP A O 6
ATOM 7388 N N . GLY A 1 46 ? -3.827 -14.757 -9.545 1.00 0.00 46 GLY A N 6
ATOM 7389 C CA . GLY A 1 46 ? -2.706 -14.404 -8.653 1.00 0.00 46 GLY A CA 6
ATOM 7390 C C . GLY A 1 46 ? -3.100 -13.538 -7.453 1.00 0.00 46 GLY A C 6
ATOM 7391 O O . GLY A 1 46 ? -2.238 -13.041 -6.733 1.00 0.00 46 GLY A O 6
ATOM 7395 N N . LYS A 1 47 ? -4.407 -13.364 -7.236 1.00 0.00 47 LYS A N 6
ATOM 7396 C CA . LYS A 1 47 ? -4.952 -12.543 -6.145 1.00 0.00 47 LYS A CA 6
ATOM 7397 C C . LYS A 1 47 ? -5.771 -13.439 -5.213 1.00 0.00 47 LYS A C 6
ATOM 7398 O O . LYS A 1 47 ? -6.692 -14.125 -5.667 1.00 0.00 47 LYS A O 6
ATOM 7417 N N . VAL A 1 48 ? -5.431 -13.438 -3.916 1.00 0.00 48 VAL A N 6
ATOM 7418 C CA . VAL A 1 48 ? -6.117 -14.274 -2.914 1.00 0.00 48 VAL A CA 6
ATOM 7419 C C . VAL A 1 48 ? -7.185 -13.447 -2.189 1.00 0.00 48 VAL A C 6
ATOM 7420 O O . VAL A 1 48 ? -6.899 -12.351 -1.683 1.00 0.00 48 VAL A O 6
ATOM 7433 N N . TYR A 1 49 ? -8.413 -13.982 -2.169 1.00 0.00 49 TYR A N 6
ATOM 7434 C CA . TYR A 1 49 ? -9.560 -13.397 -1.459 1.00 0.00 49 TYR A CA 6
ATOM 7435 C C . TYR A 1 49 ? -10.186 -14.465 -0.555 1.00 0.00 49 TYR A C 6
ATOM 7436 O O . TYR A 1 49 ? -9.911 -15.660 -0.708 1.00 0.00 49 TYR A O 6
ATOM 7454 N N . ASP A 1 50 ? -11.011 -14.025 0.398 1.00 0.00 50 ASP A N 6
ATOM 7455 C CA . ASP A 1 50 ? -11.838 -14.927 1.218 1.00 0.00 50 ASP A CA 6
ATOM 7456 C C . ASP A 1 50 ? -13.228 -15.085 0.588 1.00 0.00 50 ASP A C 6
ATOM 7457 O O . ASP A 1 50 ? -13.659 -14.273 -0.242 1.00 0.00 50 ASP A O 6
ATOM 7466 N N . ILE A 1 51 ? -13.902 -16.160 0.987 1.00 0.00 51 ILE A N 6
ATOM 7467 C CA . ILE A 1 51 ? -15.297 -16.446 0.622 1.00 0.00 51 ILE A CA 6
ATOM 7468 C C . ILE A 1 51 ? -16.185 -16.365 1.880 1.00 0.00 51 ILE A C 6
ATOM 7469 O O . ILE A 1 51 ? -17.368 -16.018 1.794 1.00 0.00 51 ILE A O 6
ATOM 7485 N N . LYS A 1 52 ? -15.580 -16.642 3.057 1.00 0.00 52 LYS A N 6
ATOM 7486 C CA . LYS A 1 52 ? -16.313 -16.744 4.336 1.00 0.00 52 LYS A CA 6
ATOM 7487 C C . LYS A 1 52 ? -16.830 -15.369 4.827 1.00 0.00 52 LYS A C 6
ATOM 7488 O O . LYS A 1 52 ? -18.002 -15.242 5.192 1.00 0.00 52 LYS A O 6
ATOM 7507 N N . ASP A 1 53 ? -15.945 -14.345 4.836 1.00 0.00 53 ASP A N 6
ATOM 7508 C CA . ASP A 1 53 ? -16.310 -12.975 5.253 1.00 0.00 53 ASP A CA 6
ATOM 7509 C C . ASP A 1 53 ? -17.132 -12.310 4.137 1.00 0.00 53 ASP A C 6
ATOM 7510 O O . ASP A 1 53 ? -18.076 -11.575 4.409 1.00 0.00 53 ASP A O 6
ATOM 7519 N N . PHE A 1 54 ? -16.747 -12.621 2.882 1.00 0.00 54 PHE A N 6
ATOM 7520 C CA . PHE A 1 54 ? -17.431 -12.173 1.652 1.00 0.00 54 PHE A CA 6
ATOM 7521 C C . PHE A 1 54 ? -18.956 -12.432 1.703 1.00 0.00 54 PHE A C 6
ATOM 7522 O O . PHE A 1 54 ? -19.762 -11.506 1.547 1.00 0.00 54 PHE A O 6
ATOM 7539 N N . GLN A 1 55 ? -19.329 -13.701 1.944 1.00 0.00 55 GLN A N 6
ATOM 7540 C CA . GLN A 1 55 ? -20.744 -14.128 1.996 1.00 0.00 55 GLN A CA 6
ATOM 7541 C C . GLN A 1 55 ? -21.468 -13.515 3.224 1.00 0.00 55 GLN A C 6
ATOM 7542 O O . GLN A 1 55 ? -22.689 -13.310 3.200 1.00 0.00 55 GLN A O 6
ATOM 7556 N N . THR A 1 56 ? -20.696 -13.222 4.290 1.00 0.00 56 THR A N 6
ATOM 7557 C CA . THR A 1 56 ? -21.194 -12.494 5.478 1.00 0.00 56 THR A CA 6
ATOM 7558 C C . THR A 1 56 ? -21.514 -11.012 5.127 1.00 0.00 56 THR A C 6
ATOM 7559 O O . THR A 1 56 ? -22.404 -10.403 5.719 1.00 0.00 56 THR A O 6
ATOM 7570 N N . GLN A 1 57 ? -20.757 -10.423 4.174 1.00 0.00 57 GLN A N 6
ATOM 7571 C CA . GLN A 1 57 ? -20.990 -9.034 3.722 1.00 0.00 57 GLN A CA 6
ATOM 7572 C C . GLN A 1 57 ? -22.218 -8.951 2.788 1.00 0.00 57 GLN A C 6
ATOM 7573 O O . GLN A 1 57 ? -22.811 -7.880 2.632 1.00 0.00 57 GLN A O 6
ATOM 7587 N N . SER A 1 58 ? -22.593 -10.097 2.180 1.00 0.00 58 SER A N 6
ATOM 7588 C CA . SER A 1 58 ? -23.837 -10.223 1.389 1.00 0.00 58 SER A CA 6
ATOM 7589 C C . SER A 1 58 ? -25.090 -10.141 2.302 1.00 0.00 58 SER A C 6
ATOM 7590 O O . SER A 1 58 ? -26.204 -9.912 1.822 1.00 0.00 58 SER A O 6
ATOM 7598 N N . LEU A 1 59 ? -24.879 -10.346 3.622 1.00 0.00 59 LEU A N 6
ATOM 7599 C CA . LEU A 1 59 ? -25.922 -10.175 4.656 1.00 0.00 59 LEU A CA 6
ATOM 7600 C C . LEU A 1 59 ? -26.281 -8.680 4.829 1.00 0.00 59 LEU A C 6
ATOM 7601 O O . LEU A 1 59 ? -27.392 -8.345 5.253 1.00 0.00 59 LEU A O 6
ATOM 7617 N N . THR A 1 60 ? -25.335 -7.785 4.497 1.00 0.00 60 THR A N 6
ATOM 7618 C CA . THR A 1 60 ? -25.549 -6.339 4.590 1.00 0.00 60 THR A CA 6
ATOM 7619 C C . THR A 1 60 ? -26.206 -5.863 3.282 1.00 0.00 60 THR A C 6
ATOM 7620 O O . THR A 1 60 ? -25.630 -6.019 2.202 1.00 0.00 60 THR A O 6
ATOM 7631 N N . GLU A 1 61 ? -27.434 -5.328 3.393 1.00 0.00 61 GLU A N 6
ATOM 7632 C CA . GLU A 1 61 ? -28.233 -4.877 2.234 1.00 0.00 61 GLU A CA 6
ATOM 7633 C C . GLU A 1 61 ? -27.590 -3.642 1.557 1.00 0.00 61 GLU A C 6
ATOM 7634 O O . GLU A 1 61 ? -27.746 -3.436 0.347 1.00 0.00 61 GLU A O 6
ATOM 7646 N N . ASN A 1 62 ? -26.853 -2.829 2.344 1.00 0.00 62 ASN A N 6
ATOM 7647 C CA . ASN A 1 62 ? -26.067 -1.699 1.813 1.00 0.00 62 ASN A CA 6
ATOM 7648 C C . ASN A 1 62 ? -24.654 -2.204 1.434 1.00 0.00 62 ASN A C 6
ATOM 7649 O O . ASN A 1 62 ? -23.639 -1.835 2.046 1.00 0.00 62 ASN A O 6
ATOM 7660 N N . SER A 1 63 ? -24.631 -3.115 0.455 1.00 0.00 63 SER A N 6
ATOM 7661 C CA . SER A 1 63 ? -23.412 -3.727 -0.098 1.00 0.00 63 SER A CA 6
ATOM 7662 C C . SER A 1 63 ? -23.651 -4.019 -1.580 1.00 0.00 63 SER A C 6
ATOM 7663 O O . SER A 1 63 ? -24.799 -4.220 -2.001 1.00 0.00 63 SER A O 6
ATOM 7671 N N . ILE A 1 64 ? -22.564 -4.042 -2.355 1.00 0.00 64 ILE A N 6
ATOM 7672 C CA . ILE A 1 64 ? -22.574 -4.502 -3.759 1.00 0.00 64 ILE A CA 6
ATOM 7673 C C . ILE A 1 64 ? -23.006 -5.985 -3.851 1.00 0.00 64 ILE A C 6
ATOM 7674 O O . ILE A 1 64 ? -23.542 -6.423 -4.861 1.00 0.00 64 ILE A O 6
ATOM 7690 N N . LEU A 1 65 ? -22.779 -6.734 -2.754 1.00 0.00 65 LEU A N 6
ATOM 7691 C CA . LEU A 1 65 ? -23.024 -8.186 -2.672 1.00 0.00 65 LEU A CA 6
ATOM 7692 C C . LEU A 1 65 ? -24.490 -8.513 -2.330 1.00 0.00 65 LEU A C 6
ATOM 7693 O O . LEU A 1 65 ? -24.850 -9.688 -2.217 1.00 0.00 65 LEU A O 6
ATOM 7709 N N . ALA A 1 66 ? -25.323 -7.467 -2.165 1.00 0.00 66 ALA A N 6
ATOM 7710 C CA . ALA A 1 66 ? -26.771 -7.623 -1.909 1.00 0.00 66 ALA A CA 6
ATOM 7711 C C . ALA A 1 66 ? -27.515 -8.034 -3.202 1.00 0.00 66 ALA A C 6
ATOM 7712 O O . ALA A 1 66 ? -28.540 -8.723 -3.145 1.00 0.00 66 ALA A O 6
ATOM 7719 N N . GLN A 1 67 ? -26.983 -7.601 -4.369 1.00 0.00 67 GLN A N 6
ATOM 7720 C CA . GLN A 1 67 ? -27.486 -8.028 -5.702 1.00 0.00 67 GLN A CA 6
ATOM 7721 C C . GLN A 1 67 ? -26.832 -9.360 -6.136 1.00 0.00 67 GLN A C 6
ATOM 7722 O O . GLN A 1 67 ? -27.184 -9.927 -7.178 1.00 0.00 67 GLN A O 6
ATOM 7736 N N . PHE A 1 68 ? -25.848 -9.823 -5.344 1.00 0.00 68 PHE A N 6
ATOM 7737 C CA . PHE A 1 68 ? -25.188 -11.131 -5.524 1.00 0.00 68 PHE A CA 6
ATOM 7738 C C . PHE A 1 68 ? -25.606 -12.107 -4.400 1.00 0.00 68 PHE A C 6
ATOM 7739 O O . PHE A 1 68 ? -25.050 -13.204 -4.283 1.00 0.00 68 PHE A O 6
ATOM 7756 N N . ALA A 1 69 ? -26.589 -11.692 -3.574 1.00 0.00 69 ALA A N 6
ATOM 7757 C CA . ALA A 1 69 ? -27.136 -12.529 -2.489 1.00 0.00 69 ALA A CA 6
ATOM 7758 C C . ALA A 1 69 ? -27.997 -13.661 -3.087 1.00 0.00 69 ALA A C 6
ATOM 7759 O O . ALA A 1 69 ? -28.894 -13.395 -3.898 1.00 0.00 69 ALA A O 6
ATOM 7766 N N . GLY A 1 70 ? -27.697 -14.920 -2.711 1.00 0.00 70 GLY A N 6
ATOM 7767 C CA . GLY A 1 70 ? -28.338 -16.107 -3.306 1.00 0.00 70 GLY A CA 6
ATOM 7768 C C . GLY A 1 70 ? -27.441 -16.767 -4.349 1.00 0.00 70 GLY A C 6
ATOM 7769 O O . GLY A 1 70 ? -27.474 -17.990 -4.530 1.00 0.00 70 GLY A O 6
ATOM 7773 N N . GLU A 1 71 ? -26.634 -15.937 -5.036 1.00 0.00 71 GLU A N 6
ATOM 7774 C CA . GLU A 1 71 ? -25.654 -16.387 -6.043 1.00 0.00 71 GLU A CA 6
ATOM 7775 C C . GLU A 1 71 ? -24.431 -17.016 -5.343 1.00 0.00 71 GLU A C 6
ATOM 7776 O O . GLU A 1 71 ? -24.131 -16.684 -4.187 1.00 0.00 71 GLU A O 6
ATOM 7788 N N . ASP A 1 72 ? -23.759 -17.942 -6.053 1.00 0.00 72 ASP A N 6
ATOM 7789 C CA . ASP A 1 72 ? -22.515 -18.590 -5.593 1.00 0.00 72 ASP A CA 6
ATOM 7790 C C . ASP A 1 72 ? -21.453 -17.513 -5.271 1.00 0.00 72 ASP A C 6
ATOM 7791 O O . ASP A 1 72 ? -21.149 -16.696 -6.139 1.00 0.00 72 ASP A O 6
ATOM 7800 N N . PRO A 1 73 ? -20.880 -17.495 -4.027 1.00 0.00 73 PRO A N 6
ATOM 7801 C CA . PRO A 1 73 ? -19.974 -16.407 -3.568 1.00 0.00 73 PRO A CA 6
ATOM 7802 C C . PRO A 1 73 ? -18.633 -16.339 -4.339 1.00 0.00 73 PRO A C 6
ATOM 7803 O O . PRO A 1 73 ? -18.011 -15.282 -4.386 1.00 0.00 73 PRO A O 6
ATOM 7814 N N . VAL A 1 74 ? -18.198 -17.464 -4.938 1.00 0.00 74 VAL A N 6
ATOM 7815 C CA . VAL A 1 74 ? -16.969 -17.495 -5.762 1.00 0.00 74 VAL A CA 6
ATOM 7816 C C . VAL A 1 74 ? -17.251 -16.816 -7.112 1.00 0.00 74 VAL A C 6
ATOM 7817 O O . VAL A 1 74 ? -16.503 -15.949 -7.541 1.00 0.00 74 VAL A O 6
ATOM 7830 N N . VAL A 1 75 ? -18.379 -17.205 -7.731 1.00 0.00 75 VAL A N 6
ATOM 7831 C CA . VAL A 1 75 ? -18.853 -16.637 -9.013 1.00 0.00 75 VAL A CA 6
ATOM 7832 C C . VAL A 1 75 ? -19.215 -15.145 -8.859 1.00 0.00 75 VAL A C 6
ATOM 7833 O O . VAL A 1 75 ? -19.004 -14.344 -9.774 1.00 0.00 75 VAL A O 6
ATOM 7846 N N . ALA A 1 76 ? -19.731 -14.796 -7.675 1.00 0.00 76 ALA A N 6
ATOM 7847 C CA . ALA A 1 76 ? -20.099 -13.417 -7.307 1.00 0.00 76 ALA A CA 6
ATOM 7848 C C . ALA A 1 76 ? -18.840 -12.559 -7.106 1.00 0.00 76 ALA A C 6
ATOM 7849 O O . ALA A 1 76 ? -18.824 -11.370 -7.438 1.00 0.00 76 ALA A O 6
ATOM 7856 N N . LEU A 1 77 ? -17.792 -13.198 -6.559 1.00 0.00 77 LEU A N 6
ATOM 7857 C CA . LEU A 1 77 ? -16.471 -12.584 -6.357 1.00 0.00 77 LEU A CA 6
ATOM 7858 C C . LEU A 1 77 ? -15.779 -12.337 -7.711 1.00 0.00 77 LEU A C 6
ATOM 7859 O O . LEU A 1 77 ? -15.206 -11.277 -7.928 1.00 0.00 77 LEU A O 6
ATOM 7875 N N . GLU A 1 78 ? -15.875 -13.328 -8.620 1.00 0.00 78 GLU A N 6
ATOM 7876 C CA . GLU A 1 78 ? -15.294 -13.252 -9.979 1.00 0.00 78 GLU A CA 6
ATOM 7877 C C . GLU A 1 78 ? -15.999 -12.165 -10.805 1.00 0.00 78 GLU A C 6
ATOM 7878 O O . GLU A 1 78 ? -15.343 -11.380 -11.486 1.00 0.00 78 GLU A O 6
ATOM 7890 N N . ALA A 1 79 ? -17.338 -12.111 -10.688 1.00 0.00 79 ALA A N 6
ATOM 7891 C CA . ALA A 1 79 ? -18.175 -11.081 -11.338 1.00 0.00 79 ALA A CA 6
ATOM 7892 C C . ALA A 1 79 ? -17.820 -9.685 -10.798 1.00 0.00 79 ALA A C 6
ATOM 7893 O O . ALA A 1 79 ? -17.780 -8.703 -11.549 1.00 0.00 79 ALA A O 6
ATOM 7900 N N . ALA A 1 80 ? -17.527 -9.632 -9.485 1.00 0.00 80 ALA A N 6
ATOM 7901 C CA . ALA A 1 80 ? -17.107 -8.401 -8.803 1.00 0.00 80 ALA A CA 6
ATOM 7902 C C . ALA A 1 80 ? -15.737 -7.919 -9.313 1.00 0.00 80 ALA A C 6
ATOM 7903 O O . ALA A 1 80 ? -15.542 -6.730 -9.560 1.00 0.00 80 ALA A O 6
ATOM 7910 N N . LEU A 1 81 ? -14.809 -8.872 -9.492 1.00 0.00 81 LEU A N 6
ATOM 7911 C CA . LEU A 1 81 ? -13.438 -8.606 -9.969 1.00 0.00 81 LEU A CA 6
ATOM 7912 C C . LEU A 1 81 ? -13.423 -8.132 -11.429 1.00 0.00 81 LEU A C 6
ATOM 7913 O O . LEU A 1 81 ? -12.575 -7.325 -11.817 1.00 0.00 81 LEU A O 6
ATOM 7929 N N . GLN A 1 82 ? -14.370 -8.650 -12.230 1.00 0.00 82 GLN A N 6
ATOM 7930 C CA . GLN A 1 82 ? -14.462 -8.354 -13.675 1.00 0.00 82 GLN A CA 6
ATOM 7931 C C . GLN A 1 82 ? -15.331 -7.109 -13.951 1.00 0.00 82 GLN A C 6
ATOM 7932 O O . GLN A 1 82 ? -15.529 -6.740 -15.116 1.00 0.00 82 GLN A O 6
ATOM 7946 N N . PHE A 1 83 ? -15.828 -6.447 -12.888 1.00 0.00 83 PHE A N 6
ATOM 7947 C CA . PHE A 1 83 ? -16.687 -5.252 -13.016 1.00 0.00 83 PHE A CA 6
ATOM 7948 C C . PHE A 1 83 ? -16.145 -4.119 -12.118 1.00 0.00 83 PHE A C 6
ATOM 7949 O O . PHE A 1 83 ? -15.976 -4.303 -10.906 1.00 0.00 83 PHE A O 6
ATOM 7966 N N . GLU A 1 84 ? -15.903 -2.947 -12.738 1.00 0.00 84 GLU A N 6
ATOM 7967 C CA . GLU A 1 84 ? -15.170 -1.805 -12.134 1.00 0.00 84 GLU A CA 6
ATOM 7968 C C . GLU A 1 84 ? -15.807 -1.278 -10.826 1.00 0.00 84 GLU A C 6
ATOM 7969 O O . GLU A 1 84 ? -15.094 -0.939 -9.879 1.00 0.00 84 GLU A O 6
ATOM 7981 N N . ASP A 1 85 ? -17.149 -1.235 -10.784 1.00 0.00 85 ASP A N 6
ATOM 7982 C CA . ASP A 1 85 ? -17.910 -0.690 -9.638 1.00 0.00 85 ASP A CA 6
ATOM 7983 C C . ASP A 1 85 ? -17.831 -1.619 -8.418 1.00 0.00 85 ASP A C 6
ATOM 7984 O O . ASP A 1 85 ? -17.895 -1.164 -7.272 1.00 0.00 85 ASP A O 6
ATOM 7993 N N . THR A 1 86 ? -17.709 -2.921 -8.686 1.00 0.00 86 THR A N 6
ATOM 7994 C CA . THR A 1 86 ? -17.763 -3.965 -7.657 1.00 0.00 86 THR A CA 6
ATOM 7995 C C . THR A 1 86 ? -16.360 -4.497 -7.272 1.00 0.00 86 THR A C 6
ATOM 7996 O O . THR A 1 86 ? -16.239 -5.261 -6.307 1.00 0.00 86 THR A O 6
ATOM 8007 N N . ARG A 1 87 ? -15.293 -4.089 -8.006 1.00 0.00 87 ARG A N 6
ATOM 8008 C CA . ARG A 1 87 ? -13.899 -4.499 -7.672 1.00 0.00 87 ARG A CA 6
ATOM 8009 C C . ARG A 1 87 ? -13.265 -3.543 -6.640 1.00 0.00 87 ARG A C 6
ATOM 8010 O O . ARG A 1 87 ? -12.115 -3.729 -6.227 1.00 0.00 87 ARG A O 6
ATOM 8031 N N . GLU A 1 88 ? -14.053 -2.543 -6.208 1.00 0.00 88 GLU A N 6
ATOM 8032 C CA . GLU A 1 88 ? -13.636 -1.533 -5.219 1.00 0.00 88 GLU A CA 6
ATOM 8033 C C . GLU A 1 88 ? -13.556 -2.149 -3.809 1.00 0.00 88 GLU A C 6
ATOM 8034 O O . GLU A 1 88 ? -12.543 -2.012 -3.108 1.00 0.00 88 GLU A O 6
ATOM 8046 N N . SER A 1 89 ? -14.633 -2.855 -3.419 1.00 0.00 89 SER A N 6
ATOM 8047 C CA . SER A 1 89 ? -14.748 -3.510 -2.098 1.00 0.00 89 SER A CA 6
ATOM 8048 C C . SER A 1 89 ? -13.820 -4.739 -2.003 1.00 0.00 89 SER A C 6
ATOM 8049 O O . SER A 1 89 ? -13.487 -5.191 -0.903 1.00 0.00 89 SER A O 6
ATOM 8057 N N . MET A 1 90 ? -13.386 -5.251 -3.174 1.00 0.00 90 MET A N 6
ATOM 8058 C CA . MET A 1 90 ? -12.490 -6.425 -3.269 1.00 0.00 90 MET A CA 6
ATOM 8059 C C . MET A 1 90 ? -11.104 -6.143 -2.660 1.00 0.00 90 MET A C 6
ATOM 8060 O O . MET A 1 90 ? -10.390 -7.075 -2.297 1.00 0.00 90 MET A O 6
ATOM 8074 N N . HIS A 1 91 ? -10.741 -4.846 -2.546 1.00 0.00 91 HIS A N 6
ATOM 8075 C CA . HIS A 1 91 ? -9.483 -4.404 -1.901 1.00 0.00 91 HIS A CA 6
ATOM 8076 C C . HIS A 1 91 ? -9.435 -4.851 -0.423 1.00 0.00 91 HIS A C 6
ATOM 8077 O O . HIS A 1 91 ? -8.364 -5.188 0.098 1.00 0.00 91 HIS A O 6
ATOM 8092 N N . ALA A 1 92 ? -10.615 -4.866 0.230 1.00 0.00 92 ALA A N 6
ATOM 8093 C CA . ALA A 1 92 ? -10.760 -5.331 1.624 1.00 0.00 92 ALA A CA 6
ATOM 8094 C C . ALA A 1 92 ? -10.536 -6.852 1.724 1.00 0.00 92 ALA A C 6
ATOM 8095 O O . ALA A 1 92 ? -9.796 -7.323 2.596 1.00 0.00 92 ALA A O 6
ATOM 8102 N N . PHE A 1 93 ? -11.160 -7.605 0.796 1.00 0.00 93 PHE A N 6
ATOM 8103 C CA . PHE A 1 93 ? -11.068 -9.086 0.752 1.00 0.00 93 PHE A CA 6
ATOM 8104 C C . PHE A 1 93 ? -9.688 -9.549 0.243 1.00 0.00 93 PHE A C 6
ATOM 8105 O O . PHE A 1 93 ? -9.327 -10.718 0.399 1.00 0.00 93 PHE A O 6
ATOM 8122 N N . CYS A 1 94 ? -8.938 -8.619 -0.385 1.00 0.00 94 CYS A N 6
ATOM 8123 C CA . CYS A 1 94 ? -7.582 -8.880 -0.896 1.00 0.00 94 CYS A CA 6
ATOM 8124 C C . CYS A 1 94 ? -6.607 -9.038 0.284 1.00 0.00 94 CYS A C 6
ATOM 8125 O O . CYS A 1 94 ? -6.026 -8.061 0.772 1.00 0.00 94 CYS A O 6
ATOM 8133 N N . VAL A 1 95 ? -6.499 -10.282 0.771 1.00 0.00 95 VAL A N 6
ATOM 8134 C CA . VAL A 1 95 ? -5.672 -10.639 1.941 1.00 0.00 95 VAL A CA 6
ATOM 8135 C C . VAL A 1 95 ? -4.175 -10.704 1.573 1.00 0.00 95 VAL A C 6
ATOM 8136 O O . VAL A 1 95 ? -3.300 -10.524 2.434 1.00 0.00 95 VAL A O 6
ATOM 8149 N N . GLY A 1 96 ? -3.909 -10.969 0.284 1.00 0.00 96 GLY A N 6
ATOM 8150 C CA . GLY A 1 96 ? -2.551 -11.062 -0.234 1.00 0.00 96 GLY A CA 6
ATOM 8151 C C . GLY A 1 96 ? -2.511 -11.541 -1.677 1.00 0.00 96 GLY A C 6
ATOM 8152 O O . GLY A 1 96 ? -3.550 -11.821 -2.276 1.00 0.00 96 GLY A O 6
ATOM 8156 N N . GLN A 1 97 ? -1.295 -11.604 -2.233 1.00 0.00 97 GLN A N 6
ATOM 8157 C CA . GLN A 1 97 ? -1.041 -12.087 -3.599 1.00 0.00 97 GLN A CA 6
ATOM 8158 C C . GLN A 1 97 ? -0.586 -13.541 -3.518 1.00 0.00 97 GLN A C 6
ATOM 8159 O O . GLN A 1 97 ? 0.266 -13.872 -2.690 1.00 0.00 97 GLN A O 6
ATOM 8173 N N . TYR A 1 98 ? -1.155 -14.398 -4.371 1.00 0.00 98 TYR A N 6
ATOM 8174 C CA . TYR A 1 98 ? -0.713 -15.788 -4.492 1.00 0.00 98 TYR A CA 6
ATOM 8175 C C . TYR A 1 98 ? 0.637 -15.832 -5.201 1.00 0.00 98 TYR A C 6
ATOM 8176 O O . TYR A 1 98 ? 0.806 -15.247 -6.278 1.00 0.00 98 TYR A O 6
ATOM 8194 N N . LEU A 1 99 ? 1.575 -16.537 -4.588 1.00 0.00 99 LEU A N 6
ATOM 8195 C CA . LEU A 1 99 ? 2.914 -16.719 -5.110 1.00 0.00 99 LEU A CA 6
ATOM 8196 C C . LEU A 1 99 ? 3.242 -18.213 -5.006 1.00 0.00 99 LEU A C 6
ATOM 8197 O O . LEU A 1 99 ? 3.067 -18.826 -3.945 1.00 0.00 99 LEU A O 6
ATOM 8213 N N . GLU A 1 100 ? 3.675 -18.790 -6.134 1.00 0.00 100 GLU A N 6
ATOM 8214 C CA . GLU A 1 100 ? 4.015 -20.211 -6.242 1.00 0.00 100 GLU A CA 6
ATOM 8215 C C . GLU A 1 100 ? 5.449 -20.462 -5.727 1.00 0.00 100 GLU A C 6
ATOM 8216 O O . GLU A 1 100 ? 6.334 -19.631 -5.966 1.00 0.00 100 GLU A O 6
ATOM 8228 N N . PRO A 1 101 ? 5.704 -21.610 -5.015 1.00 0.00 101 PRO A N 6
ATOM 8229 C CA . PRO A 1 101 ? 7.060 -21.950 -4.487 1.00 0.00 101 PRO A CA 6
ATOM 8230 C C . PRO A 1 101 ? 8.105 -22.050 -5.621 1.00 0.00 101 PRO A C 6
ATOM 8231 O O . PRO A 1 101 ? 9.279 -21.692 -5.455 1.00 0.00 101 PRO A O 6
ATOM 8242 N N . ASP A 1 102 ? 7.626 -22.542 -6.777 1.00 0.00 102 ASP A N 6
ATOM 8243 C CA . ASP A 1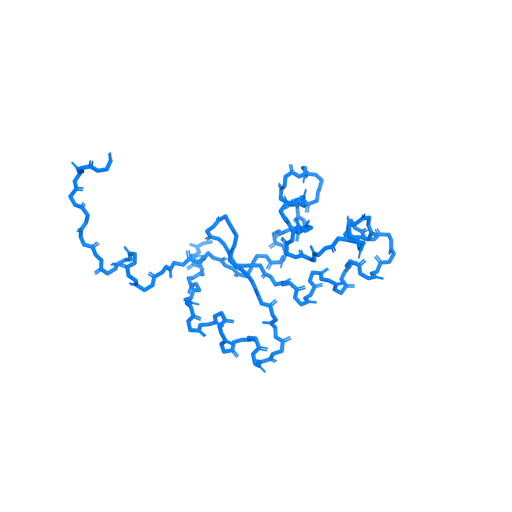 102 ? 8.403 -22.650 -8.015 1.00 0.00 102 ASP A CA 6
ATOM 8244 C C . ASP A 1 102 ? 8.661 -21.251 -8.605 1.00 0.00 102 ASP A C 6
ATOM 8245 O O . ASP A 1 102 ? 9.759 -20.971 -9.060 1.00 0.00 102 ASP A O 6
ATOM 8254 N N . GLN A 1 103 ? 7.636 -20.371 -8.536 1.00 0.00 103 GLN A N 6
ATOM 8255 C CA . GLN A 1 103 ? 7.690 -19.012 -9.124 1.00 0.00 103 GLN A CA 6
ATOM 8256 C C . GLN A 1 103 ? 8.710 -18.114 -8.396 1.00 0.00 103 GLN A C 6
ATOM 8257 O O . GLN A 1 103 ? 9.335 -17.246 -9.015 1.00 0.00 103 GLN A O 6
ATOM 8271 N N . GLU A 1 104 ? 8.875 -18.338 -7.077 1.00 0.00 104 GLU A N 6
ATOM 8272 C CA . GLU A 1 104 ? 9.856 -17.598 -6.257 1.00 0.00 104 GLU A CA 6
ATOM 8273 C C . GLU A 1 104 ? 11.278 -17.948 -6.739 1.00 0.00 104 GLU A C 6
ATOM 8274 O O . GLU A 1 104 ? 12.096 -17.060 -7.030 1.00 0.00 104 GLU A O 6
ATOM 8286 N N . GLY A 1 105 ? 11.526 -19.263 -6.859 1.00 0.00 105 GLY A N 6
ATOM 8287 C CA . GLY A 1 105 ? 12.830 -19.791 -7.256 1.00 0.00 105 GLY A CA 6
ATOM 8288 C C . GLY A 1 105 ? 13.191 -19.511 -8.711 1.00 0.00 105 GLY A C 6
ATOM 8289 O O . GLY A 1 105 ? 14.351 -19.219 -9.023 1.00 0.00 105 GLY A O 6
ATOM 8293 N N . VAL A 1 106 ? 12.189 -19.579 -9.599 1.00 0.00 106 VAL A N 6
ATOM 8294 C CA . VAL A 1 106 ? 12.381 -19.430 -11.053 1.00 0.00 106 VAL A CA 6
ATOM 8295 C C . VAL A 1 106 ? 11.121 -18.821 -11.701 1.00 0.00 106 VAL A C 6
ATOM 8296 O O . VAL A 1 106 ? 9.990 -19.189 -11.375 1.00 0.00 106 VAL A O 6
ATOM 8309 N N . THR A 1 107 ? 11.341 -17.864 -12.605 1.00 0.00 107 THR A N 6
ATOM 8310 C CA . THR A 1 107 ? 10.296 -17.280 -13.446 1.00 0.00 107 THR A CA 6
ATOM 8311 C C . THR A 1 107 ? 10.473 -17.826 -14.872 1.00 0.00 107 THR A C 6
ATOM 8312 O O . THR A 1 107 ? 11.567 -17.737 -15.454 1.00 0.00 107 THR A O 6
ATOM 8323 N N . ILE A 1 108 ? 9.399 -18.419 -15.405 1.00 0.00 108 ILE A N 6
ATOM 8324 C CA . ILE A 1 108 ? 9.404 -19.081 -16.717 1.00 0.00 108 ILE A CA 6
ATOM 8325 C C . ILE A 1 108 ? 9.498 -18.025 -17.840 1.00 0.00 108 ILE A C 6
ATOM 8326 O O . ILE A 1 108 ? 8.712 -17.062 -17.841 1.00 0.00 108 ILE A O 6
ATOM 8342 N N . PRO A 1 109 ? 10.483 -18.163 -18.796 1.00 0.00 109 PRO A N 6
ATOM 8343 C CA . PRO A 1 109 ? 10.611 -17.247 -19.953 1.00 0.00 109 PRO A CA 6
ATOM 8344 C C . PRO A 1 109 ? 9.395 -17.314 -20.897 1.00 0.00 109 PRO A C 6
ATOM 8345 O O . PRO A 1 109 ? 8.546 -18.206 -20.786 1.00 0.00 109 PRO A O 6
ATOM 8356 N N . ASP A 1 110 ? 9.352 -16.379 -21.852 1.00 0.00 110 ASP A N 6
ATOM 8357 C CA . ASP A 1 110 ? 8.292 -16.312 -22.885 1.00 0.00 110 ASP A CA 6
ATOM 8358 C C . ASP A 1 110 ? 8.627 -17.207 -24.110 1.00 0.00 110 ASP A C 6
ATOM 8359 O O . ASP A 1 110 ? 8.095 -17.002 -25.210 1.00 0.00 110 ASP A O 6
ATOM 8368 N N . LEU A 1 111 ? 9.483 -18.225 -23.883 1.00 0.00 111 LEU A N 6
ATOM 8369 C CA . LEU A 1 111 ? 9.875 -19.218 -24.896 1.00 0.00 111 LEU A CA 6
ATOM 8370 C C . LEU A 1 111 ? 8.760 -20.276 -25.055 1.00 0.00 111 LEU A C 6
ATOM 8371 O O . LEU A 1 111 ? 8.756 -21.312 -24.372 1.00 0.00 111 LEU A O 6
ATOM 8387 N N . GLY A 1 112 ? 7.785 -19.947 -25.911 1.00 0.00 112 GLY A N 6
ATOM 8388 C CA . GLY A 1 112 ? 6.659 -20.827 -26.232 1.00 0.00 112 GLY A CA 6
ATOM 8389 C C . GLY A 1 112 ? 5.696 -20.179 -27.232 1.00 0.00 112 GLY A C 6
ATOM 8390 O O . GLY A 1 112 ? 6.137 -19.312 -28.017 1.00 0.00 112 GLY A O 6
ATOM 8395 N N . GLU A 1 21 ? 5.372 -1.434 -2.323 1.00 0.00 21 GLU A N 7
ATOM 8396 C CA . GLU A 1 21 ? 4.236 -2.266 -1.886 1.00 0.00 21 GLU A CA 7
ATOM 8397 C C . GLU A 1 21 ? 4.735 -3.679 -1.564 1.00 0.00 21 GLU A C 7
ATOM 8398 O O . GLU A 1 21 ? 5.309 -4.345 -2.431 1.00 0.00 21 GLU A O 7
ATOM 8410 N N . LYS A 1 22 ? 4.559 -4.109 -0.305 1.00 0.00 22 LYS A N 7
ATOM 8411 C CA . LYS A 1 22 ? 4.794 -5.502 0.115 1.00 0.00 22 LYS A CA 7
ATOM 8412 C C . LYS A 1 22 ? 3.498 -6.301 -0.061 1.00 0.00 22 LYS A C 7
ATOM 8413 O O . LYS A 1 22 ? 2.602 -6.232 0.789 1.00 0.00 22 LYS A O 7
ATOM 8432 N N . VAL A 1 23 ? 3.369 -7.007 -1.200 1.00 0.00 23 VAL A N 7
ATOM 8433 C CA . VAL A 1 23 ? 2.218 -7.883 -1.459 1.00 0.00 23 VAL A CA 7
ATOM 8434 C C . VAL A 1 23 ? 2.475 -9.258 -0.806 1.00 0.00 23 VAL A C 7
ATOM 8435 O O . VAL A 1 23 ? 3.525 -9.875 -1.042 1.00 0.00 23 VAL A O 7
ATOM 8448 N N . THR A 1 24 ? 1.546 -9.698 0.057 1.00 0.00 24 THR A N 7
ATOM 8449 C CA . THR A 1 24 ? 1.680 -10.962 0.790 1.00 0.00 24 THR A CA 7
ATOM 8450 C C . THR A 1 24 ? 1.547 -12.151 -0.182 1.00 0.00 24 THR A C 7
ATOM 8451 O O . THR A 1 24 ? 0.460 -12.401 -0.725 1.00 0.00 24 THR A O 7
ATOM 8462 N N . LEU A 1 25 ? 2.666 -12.854 -0.420 1.00 0.00 25 LEU A N 7
ATOM 8463 C CA . LEU A 1 25 ? 2.687 -14.044 -1.272 1.00 0.00 25 LEU A CA 7
ATOM 8464 C C . LEU A 1 25 ? 2.173 -15.238 -0.460 1.00 0.00 25 LEU A C 7
ATOM 8465 O O . LEU A 1 25 ? 2.889 -15.802 0.377 1.00 0.00 25 LEU A O 7
ATOM 8481 N N . VAL A 1 26 ? 0.901 -15.579 -0.700 1.00 0.00 26 VAL A N 7
ATOM 8482 C CA . VAL A 1 26 ? 0.211 -16.680 -0.028 1.00 0.00 26 VAL A CA 7
ATOM 8483 C C . VAL A 1 26 ? 0.338 -17.916 -0.918 1.00 0.00 26 VAL A C 7
ATOM 8484 O O . VAL A 1 26 ? -0.133 -17.909 -2.060 1.00 0.00 26 VAL A O 7
ATOM 8497 N N . ARG A 1 27 ? 1.010 -18.947 -0.403 1.00 0.00 27 ARG A N 7
ATOM 8498 C CA . ARG A 1 27 ? 1.238 -20.203 -1.131 1.00 0.00 27 ARG A CA 7
ATOM 8499 C C . ARG A 1 27 ? 0.180 -21.249 -0.759 1.00 0.00 27 ARG A C 7
ATOM 8500 O O . ARG A 1 27 ? -0.629 -21.025 0.152 1.00 0.00 27 ARG A O 7
ATOM 8521 N N . ILE A 1 28 ? 0.203 -22.392 -1.478 1.00 0.00 28 ILE A N 7
ATOM 8522 C CA . ILE A 1 28 ? -0.813 -23.455 -1.344 1.00 0.00 28 ILE A CA 7
ATOM 8523 C C . ILE A 1 28 ? -0.847 -24.026 0.090 1.00 0.00 28 ILE A C 7
ATOM 8524 O O . ILE A 1 28 ? -1.929 -24.293 0.613 1.00 0.00 28 ILE A O 7
ATOM 8540 N N . ALA A 1 29 ? 0.350 -24.132 0.723 1.00 0.00 29 ALA A N 7
ATOM 8541 C CA . ALA A 1 29 ? 0.515 -24.626 2.113 1.00 0.00 29 ALA A CA 7
ATOM 8542 C C . ALA A 1 29 ? -0.364 -23.829 3.080 1.00 0.00 29 ALA A C 7
ATOM 8543 O O . ALA A 1 29 ? -1.065 -24.401 3.923 1.00 0.00 29 ALA A O 7
ATOM 8550 N N . ASP A 1 30 ? -0.337 -22.496 2.909 1.00 0.00 30 ASP A N 7
ATOM 8551 C CA . ASP A 1 30 ? -1.088 -21.556 3.752 1.00 0.00 30 ASP A CA 7
ATOM 8552 C C . ASP A 1 30 ? -2.602 -21.801 3.597 1.00 0.00 30 ASP A C 7
ATOM 8553 O O . ASP A 1 30 ? -3.327 -21.877 4.591 1.00 0.00 30 ASP A O 7
ATOM 8562 N N . LEU A 1 31 ? -3.039 -21.967 2.328 1.00 0.00 31 LEU A N 7
ATOM 8563 C CA . LEU A 1 31 ? -4.457 -22.198 1.967 1.00 0.00 31 LEU A CA 7
ATOM 8564 C C . LEU A 1 31 ? -5.023 -23.470 2.634 1.00 0.00 31 LEU A C 7
ATOM 8565 O O . LEU A 1 31 ? -6.157 -23.455 3.122 1.00 0.00 31 LEU A O 7
ATOM 8581 N N . GLU A 1 32 ? -4.222 -24.562 2.638 1.00 0.00 32 GLU A N 7
ATOM 8582 C CA . GLU A 1 32 ? -4.670 -25.889 3.128 1.00 0.00 32 GLU A CA 7
ATOM 8583 C C . GLU A 1 32 ? -5.012 -25.841 4.628 1.00 0.00 32 GLU A C 7
ATOM 8584 O O . GLU A 1 32 ? -6.100 -26.256 5.045 1.00 0.00 32 GLU A O 7
ATOM 8596 N N . ASN A 1 33 ? -4.075 -25.296 5.424 1.00 0.00 33 ASN A N 7
ATOM 8597 C CA . ASN A 1 33 ? -4.218 -25.211 6.897 1.00 0.00 33 ASN A CA 7
ATOM 8598 C C . ASN A 1 33 ? -5.271 -24.160 7.305 1.00 0.00 33 ASN A C 7
ATOM 8599 O O . ASN A 1 33 ? -5.999 -24.349 8.292 1.00 0.00 33 ASN A O 7
ATOM 8610 N N . HIS A 1 34 ? -5.364 -23.072 6.516 1.00 0.00 34 HIS A N 7
ATOM 8611 C CA . HIS A 1 34 ? -6.284 -21.948 6.803 1.00 0.00 34 HIS A CA 7
ATOM 8612 C C . HIS A 1 34 ? -7.746 -22.365 6.532 1.00 0.00 34 HIS A C 7
ATOM 8613 O O . HIS A 1 34 ? -8.667 -21.938 7.234 1.00 0.00 34 HIS A O 7
ATOM 8628 N N . ASN A 1 35 ? -7.924 -23.211 5.497 1.00 0.00 35 ASN A N 7
ATOM 8629 C CA . ASN A 1 35 ? -9.234 -23.771 5.106 1.00 0.00 35 ASN A CA 7
ATOM 8630 C C . ASN A 1 35 ? -9.763 -24.715 6.202 1.00 0.00 35 ASN A C 7
ATOM 8631 O O . ASN A 1 35 ? -10.960 -24.714 6.504 1.00 0.00 35 ASN A O 7
ATOM 8642 N N . ASN A 1 36 ? -8.840 -25.503 6.799 1.00 0.00 36 ASN A N 7
ATOM 8643 C CA . ASN A 1 36 ? -9.156 -26.466 7.881 1.00 0.00 36 ASN A CA 7
ATOM 8644 C C . ASN A 1 36 ? -9.721 -25.750 9.131 1.00 0.00 36 ASN A C 7
ATOM 8645 O O . ASN A 1 36 ? -10.559 -26.308 9.851 1.00 0.00 36 ASN A O 7
ATOM 8656 N N . ASP A 1 37 ? -9.254 -24.514 9.372 1.00 0.00 37 ASP A N 7
ATOM 8657 C CA . ASP A 1 37 ? -9.752 -23.668 10.479 1.00 0.00 37 ASP A CA 7
ATOM 8658 C C . ASP A 1 37 ? -11.232 -23.270 10.253 1.00 0.00 37 ASP A C 7
ATOM 8659 O O . ASP A 1 37 ? -12.015 -23.161 11.205 1.00 0.00 37 ASP A O 7
ATOM 8668 N N . GLY A 1 38 ? -11.595 -23.079 8.977 1.00 0.00 38 GLY A N 7
ATOM 8669 C CA . GLY A 1 38 ? -12.928 -22.616 8.583 1.00 0.00 38 GLY A CA 7
ATOM 8670 C C . GLY A 1 38 ? -12.860 -21.361 7.735 1.00 0.00 38 GLY A C 7
ATOM 8671 O O . GLY A 1 38 ? -13.834 -21.021 7.053 1.00 0.00 38 GLY A O 7
ATOM 8675 N N . GLY A 1 39 ? -11.703 -20.663 7.806 1.00 0.00 39 GLY A N 7
ATOM 8676 C CA . GLY A 1 39 ? -11.432 -19.495 6.967 1.00 0.00 39 GLY A CA 7
ATOM 8677 C C . GLY A 1 39 ? -11.257 -19.893 5.504 1.00 0.00 39 GLY A C 7
ATOM 8678 O O . GLY A 1 39 ? -10.143 -20.212 5.065 1.00 0.00 39 GLY A O 7
ATOM 8682 N N . PHE A 1 40 ? -12.382 -19.920 4.767 1.00 0.00 40 PHE A N 7
ATOM 8683 C CA . PHE A 1 40 ? -12.418 -20.378 3.372 1.00 0.00 40 PHE A CA 7
ATOM 8684 C C . PHE A 1 40 ? -11.864 -19.274 2.452 1.00 0.00 40 PHE A C 7
ATOM 8685 O O . PHE A 1 40 ? -12.489 -18.214 2.283 1.00 0.00 40 PHE A O 7
ATOM 8702 N N . TRP A 1 41 ? -10.665 -19.523 1.915 1.00 0.00 41 TRP A N 7
ATOM 8703 C CA . TRP A 1 41 ? -10.000 -18.652 0.934 1.00 0.00 41 TRP A CA 7
ATOM 8704 C C . TRP A 1 41 ? -10.066 -19.290 -0.461 1.00 0.00 41 TRP A C 7
ATOM 8705 O O . TRP A 1 41 ? -10.380 -20.484 -0.601 1.00 0.00 41 TRP A O 7
ATOM 8726 N N . THR A 1 42 ? -9.770 -18.478 -1.480 1.00 0.00 42 THR A N 7
ATOM 8727 C CA . THR A 1 42 ? -9.722 -18.910 -2.885 1.00 0.00 42 THR A CA 7
ATOM 8728 C C . THR A 1 42 ? -8.580 -18.186 -3.615 1.00 0.00 42 THR A C 7
ATOM 8729 O O . THR A 1 42 ? -8.110 -17.140 -3.155 1.00 0.00 42 THR A O 7
ATOM 8740 N N . VAL A 1 43 ? -8.149 -18.753 -4.753 1.00 0.00 43 VAL A N 7
ATOM 8741 C CA . VAL A 1 43 ? -7.212 -18.102 -5.677 1.00 0.00 43 VAL A CA 7
ATOM 8742 C C . VAL A 1 43 ? -7.924 -17.818 -7.016 1.00 0.00 43 VAL A C 7
ATOM 8743 O O . VAL A 1 43 ? -8.326 -18.746 -7.733 1.00 0.00 43 VAL A O 7
ATOM 8756 N N . ILE A 1 44 ? -8.125 -16.518 -7.305 1.00 0.00 44 ILE A N 7
ATOM 8757 C CA . ILE A 1 44 ? -8.695 -16.015 -8.573 1.00 0.00 44 ILE A CA 7
ATOM 8758 C C . ILE A 1 44 ? -7.829 -14.832 -9.044 1.00 0.00 44 ILE A C 7
ATOM 8759 O O . ILE A 1 44 ? -7.444 -13.995 -8.224 1.00 0.00 44 ILE A O 7
ATOM 8775 N N . ASP A 1 45 ? -7.526 -14.790 -10.361 1.00 0.00 45 ASP A N 7
ATOM 8776 C CA . ASP A 1 45 ? -6.693 -13.730 -10.999 1.00 0.00 45 ASP A CA 7
ATOM 8777 C C . ASP A 1 45 ? -5.244 -13.750 -10.416 1.00 0.00 45 ASP A C 7
ATOM 8778 O O . ASP A 1 45 ? -4.517 -12.748 -10.432 1.00 0.00 45 ASP A O 7
ATOM 8787 N N . GLY A 1 46 ? -4.806 -14.959 -9.992 1.00 0.00 46 GLY A N 7
ATOM 8788 C CA . GLY A 1 46 ? -3.510 -15.157 -9.332 1.00 0.00 46 GLY A CA 7
ATOM 8789 C C . GLY A 1 46 ? -3.409 -14.444 -7.977 1.00 0.00 46 GLY A C 7
ATOM 8790 O O . GLY A 1 46 ? -2.317 -14.136 -7.510 1.00 0.00 46 GLY A O 7
ATOM 8794 N N . LYS A 1 47 ? -4.576 -14.174 -7.360 1.00 0.00 47 LYS A N 7
ATOM 8795 C CA . LYS A 1 47 ? -4.700 -13.429 -6.090 1.00 0.00 47 LYS A CA 7
ATOM 8796 C C . LYS A 1 47 ? -5.474 -14.288 -5.093 1.00 0.00 47 LYS A C 7
ATOM 8797 O O . LYS A 1 47 ? -6.296 -15.105 -5.497 1.00 0.00 47 LYS A O 7
ATOM 8816 N N . VAL A 1 48 ? -5.235 -14.080 -3.797 1.00 0.00 48 VAL A N 7
ATOM 8817 C CA . VAL A 1 48 ? -5.979 -14.770 -2.726 1.00 0.00 48 VAL A CA 7
ATOM 8818 C C . VAL A 1 48 ? -6.999 -13.808 -2.098 1.00 0.00 48 VAL A C 7
ATOM 8819 O O . VAL A 1 48 ? -6.662 -12.666 -1.783 1.00 0.00 48 VAL A O 7
ATOM 8832 N N . TYR A 1 49 ? -8.253 -14.286 -1.942 1.00 0.00 49 TYR A N 7
ATOM 8833 C CA . TYR A 1 49 ? -9.362 -13.510 -1.346 1.00 0.00 49 TYR A CA 7
ATOM 8834 C C . TYR A 1 49 ? -10.017 -14.317 -0.218 1.00 0.00 49 TYR A C 7
ATOM 8835 O O . TYR A 1 49 ? -10.003 -15.555 -0.251 1.00 0.00 49 TYR A O 7
ATOM 8853 N N . ASP A 1 50 ? -10.618 -13.606 0.754 1.00 0.00 50 ASP A N 7
ATOM 8854 C CA . ASP A 1 50 ? -11.355 -14.233 1.865 1.00 0.00 50 ASP A CA 7
ATOM 8855 C C . ASP A 1 50 ? -12.846 -14.351 1.483 1.00 0.00 50 ASP A C 7
ATOM 8856 O O . ASP A 1 50 ? -13.568 -13.346 1.453 1.00 0.00 50 ASP A O 7
ATOM 8865 N N . ILE A 1 51 ? -13.286 -15.583 1.176 1.00 0.00 51 ILE A N 7
ATOM 8866 C CA . ILE A 1 51 ? -14.681 -15.884 0.785 1.00 0.00 51 ILE A CA 7
ATOM 8867 C C . ILE A 1 51 ? -15.585 -16.059 2.013 1.00 0.00 51 ILE A C 7
ATOM 8868 O O . ILE A 1 51 ? -16.790 -15.752 1.953 1.00 0.00 51 ILE A O 7
ATOM 8884 N N . LYS A 1 52 ? -14.999 -16.528 3.132 1.00 0.00 52 LYS A N 7
ATOM 8885 C CA . LYS A 1 52 ? -15.725 -16.701 4.409 1.00 0.00 52 LYS A CA 7
ATOM 8886 C C . LYS A 1 52 ? -16.290 -15.320 4.844 1.00 0.00 52 LYS A C 7
ATOM 8887 O O . LYS A 1 52 ? -17.479 -15.182 5.146 1.00 0.00 52 LYS A O 7
ATOM 8906 N N . ASP A 1 53 ? -15.422 -14.292 4.790 1.00 0.00 53 ASP A N 7
ATOM 8907 C CA . ASP A 1 53 ? -15.794 -12.902 5.109 1.00 0.00 53 ASP A CA 7
ATOM 8908 C C . ASP A 1 53 ? -16.737 -12.331 4.027 1.00 0.00 53 ASP A C 7
ATOM 8909 O O . ASP A 1 53 ? -17.706 -11.647 4.348 1.00 0.00 53 ASP A O 7
ATOM 8918 N N . PHE A 1 54 ? -16.429 -12.651 2.749 1.00 0.00 54 PHE A N 7
ATOM 8919 C CA . PHE A 1 54 ? -17.167 -12.155 1.557 1.00 0.00 54 PHE A CA 7
ATOM 8920 C C . PHE A 1 54 ? -18.676 -12.415 1.664 1.00 0.00 54 PHE A C 7
ATOM 8921 O O . PHE A 1 54 ? -19.482 -11.486 1.557 1.00 0.00 54 PHE A O 7
ATOM 8938 N N . GLN A 1 55 ? -19.029 -13.687 1.883 1.00 0.00 55 GLN A N 7
ATOM 8939 C CA . GLN A 1 55 ? -20.430 -14.151 1.939 1.00 0.00 55 GLN A CA 7
ATOM 8940 C C . GLN A 1 55 ? -21.177 -13.562 3.162 1.00 0.00 55 GLN A C 7
ATOM 8941 O O . GLN A 1 55 ? -22.405 -13.403 3.128 1.00 0.00 55 GLN A O 7
ATOM 8955 N N . THR A 1 56 ? -20.418 -13.260 4.236 1.00 0.00 56 THR A N 7
ATOM 8956 C CA . THR A 1 56 ? -20.951 -12.567 5.426 1.00 0.00 56 THR A CA 7
ATOM 8957 C C . THR A 1 56 ? -21.351 -11.114 5.054 1.00 0.00 56 THR A C 7
ATOM 8958 O O . THR A 1 56 ? -22.361 -10.590 5.535 1.00 0.00 56 THR A O 7
ATOM 8969 N N . GLN A 1 57 ? -20.550 -10.479 4.165 1.00 0.00 57 GLN A N 7
ATOM 8970 C CA . GLN A 1 57 ? -20.831 -9.128 3.643 1.00 0.00 57 GLN A CA 7
ATOM 8971 C C . GLN A 1 57 ? -21.951 -9.176 2.572 1.00 0.00 57 GLN A C 7
ATOM 8972 O O . GLN A 1 57 ? -22.641 -8.180 2.337 1.00 0.00 57 GLN A O 7
ATOM 8986 N N . SER A 1 58 ? -22.112 -10.354 1.927 1.00 0.00 58 SER A N 7
ATOM 8987 C CA . SER A 1 58 ? -23.167 -10.596 0.921 1.00 0.00 58 SER A CA 7
ATOM 8988 C C . SER A 1 58 ? -24.534 -10.816 1.589 1.00 0.00 58 SER A C 7
ATOM 8989 O O . SER A 1 58 ? -25.574 -10.683 0.940 1.00 0.00 58 SER A O 7
ATOM 8997 N N . LEU A 1 59 ? -24.510 -11.165 2.892 1.00 0.00 59 LEU A N 7
ATOM 8998 C CA . LEU A 1 59 ? -25.721 -11.367 3.704 1.00 0.00 59 LEU A CA 7
ATOM 8999 C C . LEU A 1 59 ? -26.373 -10.005 4.045 1.00 0.00 59 LEU A C 7
ATOM 9000 O O . LEU A 1 59 ? -27.584 -9.929 4.258 1.00 0.00 59 LEU A O 7
ATOM 9016 N N . THR A 1 60 ? -25.550 -8.934 4.042 1.00 0.00 60 THR A N 7
ATOM 9017 C CA . THR A 1 60 ? -25.982 -7.561 4.380 1.00 0.00 60 THR A CA 7
ATOM 9018 C C . THR A 1 60 ? -27.120 -7.045 3.454 1.00 0.00 60 THR A C 7
ATOM 9019 O O . THR A 1 60 ? -27.061 -7.240 2.233 1.00 0.00 60 THR A O 7
ATOM 9030 N N . GLU A 1 61 ? -28.128 -6.372 4.066 1.00 0.00 61 GLU A N 7
ATOM 9031 C CA . GLU A 1 61 ? -29.316 -5.802 3.376 1.00 0.00 61 GLU A CA 7
ATOM 9032 C C . GLU A 1 61 ? -28.916 -4.858 2.213 1.00 0.00 61 GLU A C 7
ATOM 9033 O O . GLU A 1 61 ? -29.462 -4.952 1.103 1.00 0.00 61 GLU A O 7
ATOM 9045 N N . ASN A 1 62 ? -27.940 -3.967 2.486 1.00 0.00 62 ASN A N 7
ATOM 9046 C CA . ASN A 1 62 ? -27.403 -2.998 1.518 1.00 0.00 62 ASN A CA 7
ATOM 9047 C C . ASN A 1 62 ? -25.922 -3.303 1.320 1.00 0.00 62 ASN A C 7
ATOM 9048 O O . ASN A 1 62 ? -25.117 -3.138 2.240 1.00 0.00 62 ASN A O 7
ATOM 9059 N N . SER A 1 63 ? -25.588 -3.766 0.127 1.00 0.00 63 SER A N 7
ATOM 9060 C CA . SER A 1 63 ? -24.222 -4.115 -0.270 1.00 0.00 63 SER A CA 7
ATOM 9061 C C . SER A 1 63 ? -24.184 -4.203 -1.802 1.00 0.00 63 SER A C 7
ATOM 9062 O O . SER A 1 63 ? -25.229 -4.364 -2.449 1.00 0.00 63 SER A O 7
ATOM 9070 N N . ILE A 1 64 ? -22.989 -4.072 -2.380 1.00 0.00 64 ILE A N 7
ATOM 9071 C CA . ILE A 1 64 ? -22.749 -4.424 -3.794 1.00 0.00 64 ILE A CA 7
ATOM 9072 C C . ILE A 1 64 ? -22.940 -5.942 -3.990 1.00 0.00 64 ILE A C 7
ATOM 9073 O O . ILE A 1 64 ? -23.229 -6.402 -5.080 1.00 0.00 64 ILE A O 7
ATOM 9089 N N . LEU A 1 65 ? -22.759 -6.694 -2.882 1.00 0.00 65 LEU A N 7
ATOM 9090 C CA . LEU A 1 65 ? -22.893 -8.153 -2.831 1.00 0.00 65 LEU A CA 7
ATOM 9091 C C . LEU A 1 65 ? -24.322 -8.578 -2.452 1.00 0.00 65 LEU A C 7
ATOM 9092 O O . LEU A 1 65 ? -24.613 -9.773 -2.389 1.00 0.00 65 LEU A O 7
ATOM 9108 N N . ALA A 1 66 ? -25.205 -7.587 -2.187 1.00 0.00 66 ALA A N 7
ATOM 9109 C CA . ALA A 1 66 ? -26.638 -7.839 -1.902 1.00 0.00 66 ALA A CA 7
ATOM 9110 C C . ALA A 1 66 ? -27.369 -8.284 -3.182 1.00 0.00 66 ALA A C 7
ATOM 9111 O O . ALA A 1 66 ? -28.318 -9.073 -3.126 1.00 0.00 66 ALA A O 7
ATOM 9118 N N . GLN A 1 67 ? -26.908 -7.768 -4.339 1.00 0.00 67 GLN A N 7
ATOM 9119 C CA . GLN A 1 67 ? -27.389 -8.211 -5.668 1.00 0.00 67 GLN A CA 7
ATOM 9120 C C . GLN A 1 67 ? -26.769 -9.574 -6.045 1.00 0.00 67 GLN A C 7
ATOM 9121 O O . GLN A 1 67 ? -27.322 -10.306 -6.868 1.00 0.00 67 GLN A O 7
ATOM 9135 N N . PHE A 1 68 ? -25.610 -9.895 -5.437 1.00 0.00 68 PHE A N 7
ATOM 9136 C CA . PHE A 1 68 ? -24.866 -11.153 -5.668 1.00 0.00 68 PHE A CA 7
ATOM 9137 C C . PHE A 1 68 ? -25.198 -12.219 -4.596 1.00 0.00 68 PHE A C 7
ATOM 9138 O O . PHE A 1 68 ? -24.584 -13.291 -4.582 1.00 0.00 68 PHE A O 7
ATOM 9155 N N . ALA A 1 69 ? -26.186 -11.919 -3.725 1.00 0.00 69 ALA A N 7
ATOM 9156 C CA . ALA A 1 69 ? -26.581 -12.805 -2.607 1.00 0.00 69 ALA A CA 7
ATOM 9157 C C . ALA A 1 69 ? -27.275 -14.095 -3.104 1.00 0.00 69 ALA A C 7
ATOM 9158 O O . ALA A 1 69 ? -27.287 -15.110 -2.397 1.00 0.00 69 ALA A O 7
ATOM 9165 N N . GLY A 1 70 ? -27.838 -14.049 -4.330 1.00 0.00 70 GLY A N 7
ATOM 9166 C CA . GLY A 1 70 ? -28.481 -15.223 -4.950 1.00 0.00 70 GLY A CA 7
ATOM 9167 C C . GLY A 1 70 ? -27.512 -16.055 -5.785 1.00 0.00 70 GLY A C 7
ATOM 9168 O O . GLY A 1 70 ? -27.937 -16.941 -6.530 1.00 0.00 70 GLY A O 7
ATOM 9172 N N . GLU A 1 71 ? -26.198 -15.768 -5.658 1.00 0.00 71 GLU A N 7
ATOM 9173 C CA . GLU A 1 71 ? -25.121 -16.434 -6.418 1.00 0.00 71 GLU A CA 7
ATOM 9174 C C . GLU A 1 71 ? -24.072 -16.997 -5.445 1.00 0.00 71 GLU A C 7
ATOM 9175 O O . GLU A 1 71 ? -23.979 -16.542 -4.292 1.00 0.00 71 GLU A O 7
ATOM 9187 N N . ASP A 1 72 ? -23.319 -18.017 -5.917 1.00 0.00 72 ASP A N 7
ATOM 9188 C CA . ASP A 1 72 ? -22.138 -18.568 -5.223 1.00 0.00 72 ASP A CA 7
ATOM 9189 C C . ASP A 1 72 ? -21.133 -17.432 -4.944 1.00 0.00 72 ASP A C 7
ATOM 9190 O O . ASP A 1 72 ? -20.797 -16.712 -5.877 1.00 0.00 72 ASP A O 7
ATOM 9199 N N . PRO A 1 73 ? -20.638 -17.263 -3.668 1.00 0.00 73 PRO A N 7
ATOM 9200 C CA . PRO A 1 73 ? -19.775 -16.112 -3.280 1.00 0.00 73 PRO A CA 7
ATOM 9201 C C . PRO A 1 73 ? -18.452 -16.018 -4.084 1.00 0.00 73 PRO A C 7
ATOM 9202 O O . PRO A 1 73 ? -17.944 -14.918 -4.318 1.00 0.00 73 PRO A O 7
ATOM 9213 N N . VAL A 1 74 ? -17.916 -17.166 -4.520 1.00 0.00 74 VAL A N 7
ATOM 9214 C CA . VAL A 1 74 ? -16.650 -17.215 -5.280 1.00 0.00 74 VAL A CA 7
ATOM 9215 C C . VAL A 1 74 ? -16.878 -16.741 -6.738 1.00 0.00 74 VAL A C 7
ATOM 9216 O O . VAL A 1 74 ? -16.048 -16.024 -7.304 1.00 0.00 74 VAL A O 7
ATOM 9229 N N . VAL A 1 75 ? -18.030 -17.138 -7.314 1.00 0.00 75 VAL A N 7
ATOM 9230 C CA . VAL A 1 75 ? -18.452 -16.704 -8.672 1.00 0.00 75 VAL A CA 7
ATOM 9231 C C . VAL A 1 75 ? -18.824 -15.203 -8.659 1.00 0.00 75 VAL A C 7
ATOM 9232 O O . VAL A 1 75 ? -18.486 -14.446 -9.576 1.00 0.00 75 VAL A O 7
ATOM 9245 N N . ALA A 1 76 ? -19.494 -14.805 -7.574 1.00 0.00 76 ALA A N 7
ATOM 9246 C CA . ALA A 1 76 ? -19.933 -13.426 -7.309 1.00 0.00 76 ALA A CA 7
ATOM 9247 C C . ALA A 1 76 ? -18.732 -12.481 -7.164 1.00 0.00 76 ALA A C 7
ATOM 9248 O O . ALA A 1 76 ? -18.797 -11.307 -7.546 1.00 0.00 76 ALA A O 7
ATOM 9255 N N . LEU A 1 77 ? -17.646 -13.024 -6.590 1.00 0.00 77 LEU A N 7
ATOM 9256 C CA . LEU A 1 77 ? -16.365 -12.328 -6.434 1.00 0.00 77 LEU A CA 7
ATOM 9257 C C . LEU A 1 77 ? -15.782 -11.943 -7.804 1.00 0.00 77 LEU A C 7
ATOM 9258 O O . LEU A 1 77 ? -15.316 -10.826 -7.974 1.00 0.00 77 LEU A O 7
ATOM 9274 N N . GLU A 1 78 ? -15.837 -12.887 -8.765 1.00 0.00 78 GLU A N 7
ATOM 9275 C CA . GLU A 1 78 ? -15.301 -12.700 -10.138 1.00 0.00 78 GLU A CA 7
ATOM 9276 C C . GLU A 1 78 ? -16.064 -11.599 -10.893 1.00 0.00 78 GLU A C 7
ATOM 9277 O O . GLU A 1 78 ? -15.459 -10.793 -11.610 1.00 0.00 78 GLU A O 7
ATOM 9289 N N . ALA A 1 79 ? -17.397 -11.591 -10.717 1.00 0.00 79 ALA A N 7
ATOM 9290 C CA . ALA A 1 79 ? -18.287 -10.555 -11.284 1.00 0.00 79 ALA A CA 7
ATOM 9291 C C . ALA A 1 79 ? -17.954 -9.171 -10.689 1.00 0.00 79 ALA A C 7
ATOM 9292 O O . ALA A 1 79 ? -17.958 -8.151 -11.388 1.00 0.00 79 ALA A O 7
ATOM 9299 N N . ALA A 1 80 ? -17.640 -9.179 -9.385 1.00 0.00 80 ALA A N 7
ATOM 9300 C CA . ALA A 1 80 ? -17.283 -7.976 -8.625 1.00 0.00 80 ALA A CA 7
ATOM 9301 C C . ALA A 1 80 ? -15.845 -7.504 -8.942 1.00 0.00 80 ALA A C 7
ATOM 9302 O O . ALA A 1 80 ? -15.535 -6.327 -8.803 1.00 0.00 80 ALA A O 7
ATOM 9309 N N . LEU A 1 81 ? -14.974 -8.442 -9.365 1.00 0.00 81 LEU A N 7
ATOM 9310 C CA . LEU A 1 81 ? -13.599 -8.133 -9.829 1.00 0.00 81 LEU A CA 7
ATOM 9311 C C . LEU A 1 81 ? -13.651 -7.448 -11.200 1.00 0.00 81 LEU A C 7
ATOM 9312 O O . LEU A 1 81 ? -12.884 -6.516 -11.473 1.00 0.00 81 LEU A O 7
ATOM 9328 N N . GLN A 1 82 ? -14.570 -7.940 -12.049 1.00 0.00 82 GLN A N 7
ATOM 9329 C CA . GLN A 1 82 ? -14.751 -7.464 -13.426 1.00 0.00 82 GLN A CA 7
ATOM 9330 C C . GLN A 1 82 ? -15.298 -6.025 -13.448 1.00 0.00 82 GLN A C 7
ATOM 9331 O O . GLN A 1 82 ? -14.801 -5.178 -14.207 1.00 0.00 82 GLN A O 7
ATOM 9345 N N . PHE A 1 83 ? -16.309 -5.752 -12.602 1.00 0.00 83 PHE A N 7
ATOM 9346 C CA . PHE A 1 83 ? -16.967 -4.437 -12.569 1.00 0.00 83 PHE A CA 7
ATOM 9347 C C . PHE A 1 83 ? -16.175 -3.466 -11.663 1.00 0.00 83 PHE A C 7
ATOM 9348 O O . PHE A 1 83 ? -15.814 -3.808 -10.530 1.00 0.00 83 PHE A O 7
ATOM 9365 N N . GLU A 1 84 ? -15.918 -2.259 -12.189 1.00 0.00 84 GLU A N 7
ATOM 9366 C CA . GLU A 1 84 ? -15.031 -1.252 -11.568 1.00 0.00 84 GLU A CA 7
ATOM 9367 C C . GLU A 1 84 ? -15.588 -0.698 -10.241 1.00 0.00 84 GLU A C 7
ATOM 9368 O O . GLU A 1 84 ? -14.840 -0.550 -9.266 1.00 0.00 84 GLU A O 7
ATOM 9380 N N . ASP A 1 85 ? -16.903 -0.436 -10.201 1.00 0.00 85 ASP A N 7
ATOM 9381 C CA . ASP A 1 85 ? -17.572 0.170 -9.028 1.00 0.00 85 ASP A CA 7
ATOM 9382 C C . ASP A 1 85 ? -17.595 -0.799 -7.831 1.00 0.00 85 ASP A C 7
ATOM 9383 O O . ASP A 1 85 ? -17.636 -0.368 -6.682 1.00 0.00 85 ASP A O 7
ATOM 9392 N N . THR A 1 86 ? -17.560 -2.103 -8.122 1.00 0.00 86 THR A N 7
ATOM 9393 C CA . THR A 1 86 ? -17.622 -3.155 -7.103 1.00 0.00 86 THR A CA 7
ATOM 9394 C C . THR A 1 86 ? -16.208 -3.576 -6.615 1.00 0.00 86 THR A C 7
ATOM 9395 O O . THR A 1 86 ? -16.026 -3.848 -5.423 1.00 0.00 86 THR A O 7
ATOM 9406 N N . ARG A 1 87 ? -15.198 -3.556 -7.524 1.00 0.00 87 ARG A N 7
ATOM 9407 C CA . ARG A 1 87 ? -13.833 -4.113 -7.248 1.00 0.00 87 ARG A CA 7
ATOM 9408 C C . ARG A 1 87 ? -13.069 -3.317 -6.172 1.00 0.00 87 ARG A C 7
ATOM 9409 O O . ARG A 1 87 ? -12.050 -3.792 -5.662 1.00 0.00 87 ARG A O 7
ATOM 9430 N N . GLU A 1 88 ? -13.562 -2.104 -5.848 1.00 0.00 88 GLU A N 7
ATOM 9431 C CA . GLU A 1 88 ? -13.034 -1.284 -4.733 1.00 0.00 88 GLU A CA 7
ATOM 9432 C C . GLU A 1 88 ? -13.113 -2.051 -3.392 1.00 0.00 88 GLU A C 7
ATOM 9433 O O . GLU A 1 88 ? -12.225 -1.941 -2.546 1.00 0.00 88 GLU A O 7
ATOM 9445 N N . SER A 1 89 ? -14.190 -2.832 -3.216 1.00 0.00 89 SER A N 7
ATOM 9446 C CA . SER A 1 89 ? -14.399 -3.665 -2.020 1.00 0.00 89 SER A CA 7
ATOM 9447 C C . SER A 1 89 ? -13.525 -4.932 -2.087 1.00 0.00 89 SER A C 7
ATOM 9448 O O . SER A 1 89 ? -13.020 -5.400 -1.064 1.00 0.00 89 SER A O 7
ATOM 9456 N N . MET A 1 90 ? -13.346 -5.472 -3.312 1.00 0.00 90 MET A N 7
ATOM 9457 C CA . MET A 1 90 ? -12.458 -6.639 -3.580 1.00 0.00 90 MET A CA 7
ATOM 9458 C C . MET A 1 90 ? -10.984 -6.273 -3.373 1.00 0.00 90 MET A C 7
ATOM 9459 O O . MET A 1 90 ? -10.141 -7.149 -3.149 1.00 0.00 90 MET A O 7
ATOM 9473 N N . HIS A 1 91 ? -10.703 -4.959 -3.449 1.00 0.00 91 HIS A N 7
ATOM 9474 C CA . HIS A 1 91 ? -9.392 -4.372 -3.138 1.00 0.00 91 HIS A CA 7
ATOM 9475 C C . HIS A 1 91 ? -9.090 -4.507 -1.628 1.00 0.00 91 HIS A C 7
ATOM 9476 O O . HIS A 1 91 ? -7.935 -4.429 -1.217 1.00 0.00 91 HIS A O 7
ATOM 9491 N N . ALA A 1 92 ? -10.152 -4.681 -0.815 1.00 0.00 92 ALA A N 7
ATOM 9492 C CA . ALA A 1 92 ? -10.044 -4.988 0.629 1.00 0.00 92 ALA A CA 7
ATOM 9493 C C . ALA A 1 92 ? -10.068 -6.516 0.882 1.00 0.00 92 ALA A C 7
ATOM 9494 O O . ALA A 1 92 ? -9.466 -6.988 1.849 1.00 0.00 92 ALA A O 7
ATOM 9501 N N . PHE A 1 93 ? -10.767 -7.282 0.003 1.00 0.00 93 PHE A N 7
ATOM 9502 C CA . PHE A 1 93 ? -10.890 -8.764 0.136 1.00 0.00 93 PHE A CA 7
ATOM 9503 C C . PHE A 1 93 ? -9.589 -9.477 -0.270 1.00 0.00 93 PHE A C 7
ATOM 9504 O O . PHE A 1 93 ? -9.353 -10.612 0.155 1.00 0.00 93 PHE A O 7
ATOM 9521 N N . CYS A 1 94 ? -8.759 -8.808 -1.105 1.00 0.00 94 CYS A N 7
ATOM 9522 C CA . CYS A 1 94 ? -7.483 -9.362 -1.572 1.00 0.00 94 CYS A CA 7
ATOM 9523 C C . CYS A 1 94 ? -6.475 -9.425 -0.409 1.00 0.00 94 CYS A C 7
ATOM 9524 O O . CYS A 1 94 ? -5.899 -8.406 -0.008 1.00 0.00 94 CYS A O 7
ATOM 9532 N N . VAL A 1 95 ? -6.316 -10.634 0.151 1.00 0.00 95 VAL A N 7
ATOM 9533 C CA . VAL A 1 95 ? -5.364 -10.917 1.240 1.00 0.00 95 VAL A CA 7
ATOM 9534 C C . VAL A 1 95 ? -3.911 -10.786 0.726 1.00 0.00 95 VAL A C 7
ATOM 9535 O O . VAL A 1 95 ? -2.996 -10.403 1.465 1.00 0.00 95 VAL A O 7
ATOM 9548 N N . GLY A 1 96 ? -3.725 -11.097 -0.563 1.00 0.00 96 GLY A N 7
ATOM 9549 C CA . GLY A 1 96 ? -2.436 -10.943 -1.216 1.00 0.00 96 GLY A CA 7
ATOM 9550 C C . GLY A 1 96 ? -2.446 -11.536 -2.607 1.00 0.00 96 GLY A C 7
ATOM 9551 O O . GLY A 1 96 ? -3.513 -11.721 -3.199 1.00 0.00 96 GLY A O 7
ATOM 9555 N N . GLN A 1 97 ? -1.252 -11.816 -3.125 1.00 0.00 97 GLN A N 7
ATOM 9556 C CA . GLN A 1 97 ? -1.058 -12.475 -4.420 1.00 0.00 97 GLN A CA 7
ATOM 9557 C C . GLN A 1 97 ? -0.692 -13.938 -4.165 1.00 0.00 97 GLN A C 7
ATOM 9558 O O . GLN A 1 97 ? 0.150 -14.220 -3.308 1.00 0.00 97 GLN A O 7
ATOM 9572 N N . TYR A 1 98 ? -1.331 -14.856 -4.894 1.00 0.00 98 TYR A N 7
ATOM 9573 C CA . TYR A 1 98 ? -1.034 -16.286 -4.797 1.00 0.00 98 TYR A CA 7
ATOM 9574 C C . TYR A 1 98 ? 0.282 -16.611 -5.520 1.00 0.00 98 TYR A C 7
ATOM 9575 O O . TYR A 1 98 ? 0.484 -16.210 -6.669 1.00 0.00 98 TYR A O 7
ATOM 9593 N N . LEU A 1 99 ? 1.153 -17.347 -4.829 1.00 0.00 99 LEU A N 7
ATOM 9594 C CA . LEU A 1 99 ? 2.394 -17.885 -5.382 1.00 0.00 99 LEU A CA 7
ATOM 9595 C C . LEU A 1 99 ? 2.365 -19.411 -5.233 1.00 0.00 99 LEU A C 7
ATOM 9596 O O . LEU A 1 99 ? 1.947 -19.926 -4.198 1.00 0.00 99 LEU A O 7
ATOM 9612 N N . GLU A 1 100 ? 2.745 -20.129 -6.291 1.00 0.00 100 GLU A N 7
ATOM 9613 C CA . GLU A 1 100 ? 2.929 -21.578 -6.228 1.00 0.00 100 GLU A CA 7
ATOM 9614 C C . GLU A 1 100 ? 4.361 -21.878 -5.729 1.00 0.00 100 GLU A C 7
ATOM 9615 O O . GLU A 1 100 ? 5.312 -21.216 -6.183 1.00 0.00 100 GLU A O 7
ATOM 9627 N N . PRO A 1 101 ? 4.538 -22.883 -4.812 1.00 0.00 101 PRO A N 7
ATOM 9628 C CA . PRO A 1 101 ? 5.882 -23.318 -4.335 1.00 0.00 101 PRO A CA 7
ATOM 9629 C C . PRO A 1 101 ? 6.780 -23.852 -5.484 1.00 0.00 101 PRO A C 7
ATOM 9630 O O . PRO A 1 101 ? 8.010 -23.874 -5.373 1.00 0.00 101 PRO A O 7
ATOM 9641 N N . ASP A 1 102 ? 6.133 -24.288 -6.578 1.00 0.00 102 ASP A N 7
ATOM 9642 C CA . ASP A 1 102 ? 6.799 -24.768 -7.797 1.00 0.00 102 ASP A CA 7
ATOM 9643 C C . ASP A 1 102 ? 7.153 -23.588 -8.732 1.00 0.00 102 ASP A C 7
ATOM 9644 O O . ASP A 1 102 ? 8.212 -23.586 -9.365 1.00 0.00 102 ASP A O 7
ATOM 9653 N N . GLN A 1 103 ? 6.242 -22.584 -8.788 1.00 0.00 103 GLN A N 7
ATOM 9654 C CA . GLN A 1 103 ? 6.335 -21.430 -9.728 1.00 0.00 103 GLN A CA 7
ATOM 9655 C C . GLN A 1 103 ? 7.585 -20.586 -9.451 1.00 0.00 103 GLN A C 7
ATOM 9656 O O . GLN A 1 103 ? 8.262 -20.146 -10.380 1.00 0.00 103 GLN A O 7
ATOM 9670 N N . GLU A 1 104 ? 7.868 -20.363 -8.157 1.00 0.00 104 GLU A N 7
ATOM 9671 C CA . GLU A 1 104 ? 9.057 -19.606 -7.704 1.00 0.00 104 GLU A CA 7
ATOM 9672 C C . GLU A 1 104 ? 10.364 -20.301 -8.146 1.00 0.00 104 GLU A C 7
ATOM 9673 O O . GLU A 1 104 ? 11.333 -19.631 -8.529 1.00 0.00 104 GLU A O 7
ATOM 9685 N N . GLY A 1 105 ? 10.365 -21.649 -8.122 1.00 0.00 105 GLY A N 7
ATOM 9686 C CA . GLY A 1 105 ? 11.528 -22.441 -8.509 1.00 0.00 105 GLY A CA 7
ATOM 9687 C C . GLY A 1 105 ? 11.490 -22.798 -9.986 1.00 0.00 105 GLY A C 7
ATOM 9688 O O . GLY A 1 105 ? 11.107 -23.916 -10.350 1.00 0.00 105 GLY A O 7
ATOM 9692 N N . VAL A 1 106 ? 11.863 -21.834 -10.840 1.00 0.00 106 VAL A N 7
ATOM 9693 C CA . VAL A 1 106 ? 11.948 -22.037 -12.299 1.00 0.00 106 VAL A CA 7
ATOM 9694 C C . VAL A 1 106 ? 13.127 -21.229 -12.878 1.00 0.00 106 VAL A C 7
ATOM 9695 O O . VAL A 1 106 ? 13.364 -20.079 -12.485 1.00 0.00 106 VAL A O 7
ATOM 9708 N N . THR A 1 107 ? 13.878 -21.862 -13.795 1.00 0.00 107 THR A N 7
ATOM 9709 C CA . THR A 1 107 ? 14.940 -21.220 -14.576 1.00 0.00 107 THR A CA 7
ATOM 9710 C C . THR A 1 107 ? 14.662 -21.475 -16.067 1.00 0.00 107 THR A C 7
ATOM 9711 O O . THR A 1 107 ? 14.300 -22.593 -16.459 1.00 0.00 107 THR A O 7
ATOM 9722 N N . ILE A 1 108 ? 14.763 -20.419 -16.880 1.00 0.00 108 ILE A N 7
ATOM 9723 C CA . ILE A 1 108 ? 14.572 -20.510 -18.334 1.00 0.00 108 ILE A CA 7
ATOM 9724 C C . ILE A 1 108 ? 15.951 -20.648 -19.024 1.00 0.00 108 ILE A C 7
ATOM 9725 O O . ILE A 1 108 ? 16.785 -19.734 -18.907 1.00 0.00 108 ILE A O 7
ATOM 9741 N N . PRO A 1 109 ? 16.234 -21.802 -19.731 1.00 0.00 109 PRO A N 7
ATOM 9742 C CA . PRO A 1 109 ? 17.450 -21.947 -20.574 1.00 0.00 109 PRO A CA 7
ATOM 9743 C C . PRO A 1 109 ? 17.489 -20.890 -21.705 1.00 0.00 109 PRO A C 7
ATOM 9744 O O . PRO A 1 109 ? 16.432 -20.387 -22.129 1.00 0.00 109 PRO A O 7
ATOM 9755 N N . ASP A 1 110 ? 18.706 -20.564 -22.177 1.00 0.00 110 ASP A N 7
ATOM 9756 C CA . ASP A 1 110 ? 18.929 -19.491 -23.172 1.00 0.00 110 ASP A CA 7
ATOM 9757 C C . ASP A 1 110 ? 18.204 -19.808 -24.506 1.00 0.00 110 ASP A C 7
ATOM 9758 O O . ASP A 1 110 ? 18.516 -20.795 -25.179 1.00 0.00 110 ASP A O 7
ATOM 9767 N N . LEU A 1 111 ? 17.191 -18.988 -24.823 1.00 0.00 111 LEU A N 7
ATOM 9768 C CA . LEU A 1 111 ? 16.420 -19.066 -26.077 1.00 0.00 111 LEU A CA 7
ATOM 9769 C C . LEU A 1 111 ? 15.544 -17.798 -26.177 1.00 0.00 111 LEU A C 7
ATOM 9770 O O . LEU A 1 111 ? 14.533 -17.671 -25.469 1.00 0.00 111 LEU A O 7
ATOM 9786 N N . GLY A 1 112 ? 15.975 -16.854 -27.022 1.00 0.00 112 GLY A N 7
ATOM 9787 C CA . GLY A 1 112 ? 15.202 -15.650 -27.340 1.00 0.00 112 GLY A CA 7
ATOM 9788 C C . GLY A 1 112 ? 14.309 -15.842 -28.574 1.00 0.00 112 GLY A C 7
ATOM 9789 O O . GLY A 1 112 ? 13.249 -15.192 -28.660 1.00 0.00 112 GLY A O 7
ATOM 9794 N N . GLU A 1 21 ? 3.205 -1.372 -4.284 1.00 0.00 21 GLU A N 8
ATOM 9795 C CA . GLU A 1 21 ? 3.941 -1.594 -3.016 1.00 0.00 21 GLU A CA 8
ATOM 9796 C C . GLU A 1 21 ? 4.172 -3.104 -2.803 1.00 0.00 21 GLU A C 8
ATOM 9797 O O . GLU A 1 21 ? 3.912 -3.912 -3.709 1.00 0.00 21 GLU A O 8
ATOM 9809 N N . LYS A 1 22 ? 4.682 -3.478 -1.612 1.00 0.00 22 LYS A N 8
ATOM 9810 C CA . LYS A 1 22 ? 4.845 -4.888 -1.216 1.00 0.00 22 LYS A CA 8
ATOM 9811 C C . LYS A 1 22 ? 3.482 -5.556 -1.005 1.00 0.00 22 LYS A C 8
ATOM 9812 O O . LYS A 1 22 ? 2.571 -4.957 -0.422 1.00 0.00 22 LYS A O 8
ATOM 9831 N N . VAL A 1 23 ? 3.369 -6.796 -1.495 1.00 0.00 23 VAL A N 8
ATOM 9832 C CA . VAL A 1 23 ? 2.149 -7.616 -1.374 1.00 0.00 23 VAL A CA 8
ATOM 9833 C C . VAL A 1 23 ? 2.482 -8.904 -0.600 1.00 0.00 23 VAL A C 8
ATOM 9834 O O . VAL A 1 23 ? 3.571 -9.469 -0.759 1.00 0.00 23 VAL A O 8
ATOM 9847 N N . THR A 1 24 ? 1.551 -9.336 0.266 1.00 0.00 24 THR A N 8
ATOM 9848 C CA . THR A 1 24 ? 1.693 -10.573 1.032 1.00 0.00 24 THR A CA 8
ATOM 9849 C C . THR A 1 24 ? 1.525 -11.784 0.093 1.00 0.00 24 THR A C 8
ATOM 9850 O O . THR A 1 24 ? 0.424 -12.071 -0.389 1.00 0.00 24 THR A O 8
ATOM 9861 N N . LEU A 1 25 ? 2.647 -12.470 -0.178 1.00 0.00 25 LEU A N 8
ATOM 9862 C CA . LEU A 1 25 ? 2.670 -13.676 -1.011 1.00 0.00 25 LEU A CA 8
ATOM 9863 C C . LEU A 1 25 ? 2.258 -14.875 -0.151 1.00 0.00 25 LEU A C 8
ATOM 9864 O O . LEU A 1 25 ? 2.928 -15.211 0.831 1.00 0.00 25 LEU A O 8
ATOM 9880 N N . VAL A 1 26 ? 1.145 -15.502 -0.529 1.00 0.00 26 VAL A N 8
ATOM 9881 C CA . VAL A 1 26 ? 0.545 -16.603 0.214 1.00 0.00 26 VAL A CA 8
ATOM 9882 C C . VAL A 1 26 ? 1.097 -17.918 -0.337 1.00 0.00 26 VAL A C 8
ATOM 9883 O O . VAL A 1 26 ? 1.031 -18.172 -1.547 1.00 0.00 26 VAL A O 8
ATOM 9896 N N . ARG A 1 27 ? 1.656 -18.729 0.571 1.00 0.00 27 ARG A N 8
ATOM 9897 C CA . ARG A 1 27 ? 2.202 -20.056 0.246 1.00 0.00 27 ARG A CA 8
ATOM 9898 C C . ARG A 1 27 ? 1.038 -20.985 -0.141 1.00 0.00 27 ARG A C 8
ATOM 9899 O O . ARG A 1 27 ? -0.091 -20.766 0.317 1.00 0.00 27 ARG A O 8
ATOM 9920 N N . ILE A 1 28 ? 1.302 -22.001 -0.975 1.00 0.00 28 ILE A N 8
ATOM 9921 C CA . ILE A 1 28 ? 0.262 -22.968 -1.389 1.00 0.00 28 ILE A CA 8
ATOM 9922 C C . ILE A 1 28 ? -0.311 -23.714 -0.167 1.00 0.00 28 ILE A C 8
ATOM 9923 O O . ILE A 1 28 ? -1.521 -23.814 -0.014 1.00 0.00 28 ILE A O 8
ATOM 9939 N N . ALA A 1 29 ? 0.589 -24.156 0.731 1.00 0.00 29 ALA A N 8
ATOM 9940 C CA . ALA A 1 29 ? 0.222 -24.890 1.956 1.00 0.00 29 ALA A CA 8
ATOM 9941 C C . ALA A 1 29 ? -0.489 -23.962 2.949 1.00 0.00 29 ALA A C 8
ATOM 9942 O O . ALA A 1 29 ? -1.356 -24.397 3.715 1.00 0.00 29 ALA A O 8
ATOM 9949 N N . ASP A 1 30 ? -0.106 -22.672 2.917 1.00 0.00 30 ASP A N 8
ATOM 9950 C CA . ASP A 1 30 ? -0.734 -21.631 3.748 1.00 0.00 30 ASP A CA 8
ATOM 9951 C C . ASP A 1 30 ? -2.177 -21.382 3.275 1.00 0.00 30 ASP A C 8
ATOM 9952 O O . ASP A 1 30 ? -3.073 -21.181 4.084 1.00 0.00 30 ASP A O 8
ATOM 9961 N N . LEU A 1 31 ? -2.376 -21.429 1.949 1.00 0.00 31 LEU A N 8
ATOM 9962 C CA . LEU A 1 31 ? -3.700 -21.308 1.318 1.00 0.00 31 LEU A CA 8
ATOM 9963 C C . LEU A 1 31 ? -4.591 -22.507 1.713 1.00 0.00 31 LEU A C 8
ATOM 9964 O O . LEU A 1 31 ? -5.699 -22.322 2.227 1.00 0.00 31 LEU A O 8
ATOM 9980 N N . GLU A 1 32 ? -4.048 -23.720 1.520 1.00 0.00 32 GLU A N 8
ATOM 9981 C CA . GLU A 1 32 ? -4.787 -24.986 1.666 1.00 0.00 32 GLU A CA 8
ATOM 9982 C C . GLU A 1 32 ? -5.265 -25.225 3.109 1.00 0.00 32 GLU A C 8
ATOM 9983 O O . GLU A 1 32 ? -6.455 -25.459 3.336 1.00 0.00 32 GLU A O 8
ATOM 9995 N N . ASN A 1 33 ? -4.325 -25.160 4.072 1.00 0.00 33 ASN A N 8
ATOM 9996 C CA . ASN A 1 33 ? -4.605 -25.496 5.487 1.00 0.00 33 ASN A CA 8
ATOM 9997 C C . ASN A 1 33 ? -5.417 -24.395 6.198 1.00 0.00 33 ASN A C 8
ATOM 9998 O O . ASN A 1 33 ? -6.194 -24.696 7.105 1.00 0.00 33 ASN A O 8
ATOM 10009 N N . HIS A 1 34 ? -5.255 -23.123 5.773 1.00 0.00 34 HIS A N 8
ATOM 10010 C CA . HIS A 1 34 ? -6.039 -21.990 6.332 1.00 0.00 34 HIS A CA 8
ATOM 10011 C C . HIS A 1 34 ? -7.492 -22.072 5.827 1.00 0.00 34 HIS A C 8
ATOM 10012 O O . HIS A 1 34 ? -8.437 -21.783 6.567 1.00 0.00 34 HIS A O 8
ATOM 10027 N N . ASN A 1 35 ? -7.639 -22.486 4.557 1.00 0.00 35 ASN A N 8
ATOM 10028 C CA . ASN A 1 35 ? -8.947 -22.754 3.924 1.00 0.00 35 ASN A CA 8
ATOM 10029 C C . ASN A 1 35 ? -9.648 -23.922 4.661 1.00 0.00 35 ASN A C 8
ATOM 10030 O O . ASN A 1 35 ? -10.845 -23.871 4.968 1.00 0.00 35 ASN A O 8
ATOM 10041 N N . ASN A 1 36 ? -8.833 -24.951 4.968 1.00 0.00 36 ASN A N 8
ATOM 10042 C CA . ASN A 1 36 ? -9.241 -26.175 5.695 1.00 0.00 36 ASN A CA 8
ATOM 10043 C C . ASN A 1 36 ? -9.583 -25.874 7.174 1.00 0.00 36 ASN A C 8
ATOM 10044 O O . ASN A 1 36 ? -10.379 -26.585 7.792 1.00 0.00 36 ASN A O 8
ATOM 10055 N N . ASP A 1 37 ? -8.977 -24.807 7.721 1.00 0.00 37 ASP A N 8
ATOM 10056 C CA . ASP A 1 37 ? -9.197 -24.368 9.117 1.00 0.00 37 ASP A CA 8
ATOM 10057 C C . ASP A 1 37 ? -10.641 -23.864 9.332 1.00 0.00 37 ASP A C 8
ATOM 10058 O O . ASP A 1 37 ? -11.233 -24.084 10.391 1.00 0.00 37 ASP A O 8
ATOM 10067 N N . GLY A 1 38 ? -11.198 -23.216 8.302 1.00 0.00 38 GLY A N 8
ATOM 10068 C CA . GLY A 1 38 ? -12.507 -22.560 8.394 1.00 0.00 38 GLY A CA 8
ATOM 10069 C C . GLY A 1 38 ? -12.441 -21.129 7.884 1.00 0.00 38 GLY A C 8
ATOM 10070 O O . GLY A 1 38 ? -13.455 -20.568 7.448 1.00 0.00 38 GLY A O 8
ATOM 10074 N N . GLY A 1 39 ? -11.235 -20.526 7.974 1.00 0.00 39 GLY A N 8
ATOM 10075 C CA . GLY A 1 39 ? -10.946 -19.263 7.295 1.00 0.00 39 GLY A CA 8
ATOM 10076 C C . GLY A 1 39 ? -10.874 -19.494 5.792 1.00 0.00 39 GLY A C 8
ATOM 10077 O O . GLY A 1 39 ? -9.785 -19.634 5.231 1.00 0.00 39 GLY A O 8
ATOM 10081 N N . PHE A 1 40 ? -12.046 -19.537 5.142 1.00 0.00 40 PHE A N 8
ATOM 10082 C CA . PHE A 1 40 ? -12.176 -20.060 3.782 1.00 0.00 40 PHE A CA 8
ATOM 10083 C C . PHE A 1 40 ? -11.609 -19.044 2.787 1.00 0.00 40 PHE A C 8
ATOM 10084 O O . PHE A 1 40 ? -12.131 -17.936 2.657 1.00 0.00 40 PHE A O 8
ATOM 10101 N N . TRP A 1 41 ? -10.507 -19.443 2.137 1.00 0.00 41 TRP A N 8
ATOM 10102 C CA . TRP A 1 41 ? -9.823 -18.656 1.104 1.00 0.00 41 TRP A CA 8
ATOM 10103 C C . TRP A 1 41 ? -10.078 -19.256 -0.289 1.00 0.00 41 TRP A C 8
ATOM 10104 O O . TRP A 1 41 ? -10.622 -20.361 -0.428 1.00 0.00 41 TRP A O 8
ATOM 10125 N N . THR A 1 42 ? -9.646 -18.509 -1.314 1.00 0.00 42 THR A N 8
ATOM 10126 C CA . THR A 1 42 ? -9.806 -18.877 -2.726 1.00 0.00 42 THR A CA 8
ATOM 10127 C C . THR A 1 42 ? -8.752 -18.133 -3.570 1.00 0.00 42 THR A C 8
ATOM 10128 O O . THR A 1 42 ? -8.428 -16.978 -3.282 1.00 0.00 42 THR A O 8
ATOM 10139 N N . VAL A 1 43 ? -8.204 -18.807 -4.592 1.00 0.00 43 VAL A N 8
ATOM 10140 C CA . VAL A 1 43 ? -7.246 -18.201 -5.535 1.00 0.00 43 VAL A CA 8
ATOM 10141 C C . VAL A 1 43 ? -7.958 -17.901 -6.873 1.00 0.00 43 VAL A C 8
ATOM 10142 O O . VAL A 1 43 ? -8.414 -18.814 -7.557 1.00 0.00 43 VAL A O 8
ATOM 10155 N N . ILE A 1 44 ? -8.112 -16.600 -7.199 1.00 0.00 44 ILE A N 8
ATOM 10156 C CA . ILE A 1 44 ? -8.695 -16.127 -8.476 1.00 0.00 44 ILE A CA 8
ATOM 10157 C C . ILE A 1 44 ? -7.721 -15.121 -9.130 1.00 0.00 44 ILE A C 8
ATOM 10158 O O . ILE A 1 44 ? -7.388 -14.092 -8.524 1.00 0.00 44 ILE A O 8
ATOM 10174 N N . ASP A 1 45 ? -7.264 -15.456 -10.353 1.00 0.00 45 ASP A N 8
ATOM 10175 C CA . ASP A 1 45 ? -6.368 -14.618 -11.189 1.00 0.00 45 ASP A CA 8
ATOM 10176 C C . ASP A 1 45 ? -5.007 -14.391 -10.477 1.00 0.00 45 ASP A C 8
ATOM 10177 O O . ASP A 1 45 ? -4.425 -13.295 -10.503 1.00 0.00 45 ASP A O 8
ATOM 10186 N N . GLY A 1 46 ? -4.514 -15.467 -9.833 1.00 0.00 46 GLY A N 8
ATOM 10187 C CA . GLY A 1 46 ? -3.230 -15.453 -9.121 1.00 0.00 46 GLY A CA 8
ATOM 10188 C C . GLY A 1 46 ? -3.252 -14.622 -7.838 1.00 0.00 46 GLY A C 8
ATOM 10189 O O . GLY A 1 46 ? -2.202 -14.281 -7.302 1.00 0.00 46 GLY A O 8
ATOM 10193 N N . LYS A 1 47 ? -4.463 -14.291 -7.350 1.00 0.00 47 LYS A N 8
ATOM 10194 C CA . LYS A 1 47 ? -4.672 -13.514 -6.113 1.00 0.00 47 LYS A CA 8
ATOM 10195 C C . LYS A 1 47 ? -5.449 -14.358 -5.110 1.00 0.00 47 LYS A C 8
ATOM 10196 O O . LYS A 1 47 ? -6.282 -15.162 -5.511 1.00 0.00 47 LYS A O 8
ATOM 10215 N N . VAL A 1 48 ? -5.195 -14.161 -3.810 1.00 0.00 48 VAL A N 8
ATOM 10216 C CA . VAL A 1 48 ? -5.920 -14.871 -2.745 1.00 0.00 48 VAL A CA 8
ATOM 10217 C C . VAL A 1 48 ? -6.905 -13.912 -2.064 1.00 0.00 48 VAL A C 8
ATOM 10218 O O . VAL A 1 48 ? -6.513 -12.852 -1.549 1.00 0.00 48 VAL A O 8
ATOM 10231 N N . TYR A 1 49 ? -8.183 -14.288 -2.114 1.00 0.00 49 TYR A N 8
ATOM 10232 C CA . TYR A 1 49 ? -9.286 -13.610 -1.426 1.00 0.00 49 TYR A CA 8
ATOM 10233 C C . TYR A 1 49 ? -9.916 -14.578 -0.430 1.00 0.00 49 TYR A C 8
ATOM 10234 O O . TYR A 1 49 ? -9.588 -15.763 -0.415 1.00 0.00 49 TYR A O 8
ATOM 10252 N N . ASP A 1 50 ? -10.817 -14.063 0.409 1.00 0.00 50 ASP A N 8
ATOM 10253 C CA . ASP A 1 50 ? -11.658 -14.897 1.276 1.00 0.00 50 ASP A CA 8
ATOM 10254 C C . ASP A 1 50 ? -13.077 -15.017 0.692 1.00 0.00 50 ASP A C 8
ATOM 10255 O O . ASP A 1 50 ? -13.503 -14.205 -0.139 1.00 0.00 50 ASP A O 8
ATOM 10264 N N . ILE A 1 51 ? -13.782 -16.059 1.133 1.00 0.00 51 ILE A N 8
ATOM 10265 C CA . ILE A 1 51 ? -15.223 -16.244 0.906 1.00 0.00 51 ILE A CA 8
ATOM 10266 C C . ILE A 1 51 ? -15.963 -16.170 2.261 1.00 0.00 51 ILE A C 8
ATOM 10267 O O . ILE A 1 51 ? -17.146 -15.863 2.300 1.00 0.00 51 ILE A O 8
ATOM 10283 N N . LYS A 1 52 ? -15.235 -16.406 3.373 1.00 0.00 52 LYS A N 8
ATOM 10284 C CA . LYS A 1 52 ? -15.827 -16.458 4.727 1.00 0.00 52 LYS A CA 8
ATOM 10285 C C . LYS A 1 52 ? -16.336 -15.065 5.182 1.00 0.00 52 LYS A C 8
ATOM 10286 O O . LYS A 1 52 ? -17.523 -14.910 5.500 1.00 0.00 52 LYS A O 8
ATOM 10305 N N . ASP A 1 53 ? -15.451 -14.056 5.199 1.00 0.00 53 ASP A N 8
ATOM 10306 C CA . ASP A 1 53 ? -15.840 -12.676 5.566 1.00 0.00 53 ASP A CA 8
ATOM 10307 C C . ASP A 1 53 ? -16.782 -12.096 4.482 1.00 0.00 53 ASP A C 8
ATOM 10308 O O . ASP A 1 53 ? -17.753 -11.408 4.790 1.00 0.00 53 ASP A O 8
ATOM 10317 N N . PHE A 1 54 ? -16.483 -12.456 3.217 1.00 0.00 54 PHE A N 8
ATOM 10318 C CA . PHE A 1 54 ? -17.240 -12.064 2.007 1.00 0.00 54 PHE A CA 8
ATOM 10319 C C . PHE A 1 54 ? -18.746 -12.391 2.114 1.00 0.00 54 PHE A C 8
ATOM 10320 O O . PHE A 1 54 ? -19.601 -11.521 1.898 1.00 0.00 54 PHE A O 8
ATOM 10337 N N . GLN A 1 55 ? -19.050 -13.655 2.453 1.00 0.00 55 GLN A N 8
ATOM 10338 C CA . GLN A 1 55 ? -20.440 -14.155 2.523 1.00 0.00 55 GLN A CA 8
ATOM 10339 C C . GLN A 1 55 ? -21.189 -13.523 3.712 1.00 0.00 55 GLN A C 8
ATOM 10340 O O . GLN A 1 55 ? -22.409 -13.404 3.679 1.00 0.00 55 GLN A O 8
ATOM 10354 N N . THR A 1 56 ? -20.442 -13.131 4.765 1.00 0.00 56 THR A N 8
ATOM 10355 C CA . THR A 1 56 ? -21.005 -12.394 5.918 1.00 0.00 56 THR A CA 8
ATOM 10356 C C . THR A 1 56 ? -21.391 -10.948 5.501 1.00 0.00 56 THR A C 8
ATOM 10357 O O . THR A 1 56 ? -22.377 -10.387 5.987 1.00 0.00 56 THR A O 8
ATOM 10368 N N . GLN A 1 57 ? -20.594 -10.369 4.577 1.00 0.00 57 GLN A N 8
ATOM 10369 C CA . GLN A 1 57 ? -20.809 -9.006 4.049 1.00 0.00 57 GLN A CA 8
ATOM 10370 C C . GLN A 1 57 ? -22.030 -8.932 3.102 1.00 0.00 57 GLN A C 8
ATOM 10371 O O . GLN A 1 57 ? -22.612 -7.859 2.929 1.00 0.00 57 GLN A O 8
ATOM 10385 N N . SER A 1 58 ? -22.411 -10.070 2.486 1.00 0.00 58 SER A N 8
ATOM 10386 C CA . SER A 1 58 ? -23.611 -10.139 1.617 1.00 0.00 58 SER A CA 8
ATOM 10387 C C . SER A 1 58 ? -24.920 -10.205 2.438 1.00 0.00 58 SER A C 8
ATOM 10388 O O . SER A 1 58 ? -26.011 -10.124 1.866 1.00 0.00 58 SER A O 8
ATOM 10396 N N . LEU A 1 59 ? -24.801 -10.335 3.781 1.00 0.00 59 LEU A N 8
ATOM 10397 C CA . LEU A 1 59 ? -25.946 -10.171 4.707 1.00 0.00 59 LEU A CA 8
ATOM 10398 C C . LEU A 1 59 ? -26.267 -8.677 4.937 1.00 0.00 59 LEU A C 8
ATOM 10399 O O . LEU A 1 59 ? -27.222 -8.356 5.660 1.00 0.00 59 LEU A O 8
ATOM 10415 N N . THR A 1 60 ? -25.472 -7.769 4.340 1.00 0.00 60 THR A N 8
ATOM 10416 C CA . THR A 1 60 ? -25.825 -6.353 4.280 1.00 0.00 60 THR A CA 8
ATOM 10417 C C . THR A 1 60 ? -26.889 -6.172 3.178 1.00 0.00 60 THR A C 8
ATOM 10418 O O . THR A 1 60 ? -26.645 -6.522 2.016 1.00 0.00 60 THR A O 8
ATOM 10429 N N . GLU A 1 61 ? -28.068 -5.666 3.566 1.00 0.00 61 GLU A N 8
ATOM 10430 C CA . GLU A 1 61 ? -29.203 -5.457 2.649 1.00 0.00 61 GLU A CA 8
ATOM 10431 C C . GLU A 1 61 ? -28.862 -4.437 1.535 1.00 0.00 61 GLU A C 8
ATOM 10432 O O . GLU A 1 61 ? -29.269 -4.608 0.382 1.00 0.00 61 GLU A O 8
ATOM 10444 N N . ASN A 1 62 ? -28.088 -3.396 1.882 1.00 0.00 62 ASN A N 8
ATOM 10445 C CA . ASN A 1 62 ? -27.611 -2.391 0.916 1.00 0.00 62 ASN A CA 8
ATOM 10446 C C . ASN A 1 62 ? -26.096 -2.553 0.755 1.00 0.00 62 ASN A C 8
ATOM 10447 O O . ASN A 1 62 ? -25.312 -1.944 1.484 1.00 0.00 62 ASN A O 8
ATOM 10458 N N . SER A 1 63 ? -25.699 -3.438 -0.170 1.00 0.00 63 SER A N 8
ATOM 10459 C CA . SER A 1 63 ? -24.285 -3.747 -0.464 1.00 0.00 63 SER A CA 8
ATOM 10460 C C . SER A 1 63 ? -24.130 -4.081 -1.954 1.00 0.00 63 SER A C 8
ATOM 10461 O O . SER A 1 63 ? -25.118 -4.374 -2.641 1.00 0.00 63 SER A O 8
ATOM 10469 N N . ILE A 1 64 ? -22.877 -4.073 -2.444 1.00 0.00 64 ILE A N 8
ATOM 10470 C CA . ILE A 1 64 ? -22.550 -4.540 -3.808 1.00 0.00 64 ILE A CA 8
ATOM 10471 C C . ILE A 1 64 ? -22.747 -6.069 -3.933 1.00 0.00 64 ILE A C 8
ATOM 10472 O O . ILE A 1 64 ? -22.817 -6.600 -5.033 1.00 0.00 64 ILE A O 8
ATOM 10488 N N . LEU A 1 65 ? -22.802 -6.762 -2.777 1.00 0.00 65 LEU A N 8
ATOM 10489 C CA . LEU A 1 65 ? -22.936 -8.226 -2.701 1.00 0.00 65 LEU A CA 8
ATOM 10490 C C . LEU A 1 65 ? -24.401 -8.644 -2.496 1.00 0.00 65 LEU A C 8
ATOM 10491 O O . LEU A 1 65 ? -24.713 -9.831 -2.560 1.00 0.00 65 LEU A O 8
ATOM 10507 N N . ALA A 1 66 ? -25.288 -7.658 -2.234 1.00 0.00 66 ALA A N 8
ATOM 10508 C CA . ALA A 1 66 ? -26.747 -7.889 -2.077 1.00 0.00 66 ALA A CA 8
ATOM 10509 C C . ALA A 1 66 ? -27.386 -8.296 -3.425 1.00 0.00 66 ALA A C 8
ATOM 10510 O O . ALA A 1 66 ? -28.333 -9.087 -3.467 1.00 0.00 66 ALA A O 8
ATOM 10517 N N . GLN A 1 67 ? -26.838 -7.739 -4.522 1.00 0.00 67 GLN A N 8
ATOM 10518 C CA . GLN A 1 67 ? -27.250 -8.074 -5.908 1.00 0.00 67 GLN A CA 8
ATOM 10519 C C . GLN A 1 67 ? -26.669 -9.435 -6.351 1.00 0.00 67 GLN A C 8
ATOM 10520 O O . GLN A 1 67 ? -27.153 -10.036 -7.310 1.00 0.00 67 GLN A O 8
ATOM 10534 N N . PHE A 1 68 ? -25.606 -9.886 -5.655 1.00 0.00 68 PHE A N 8
ATOM 10535 C CA . PHE A 1 68 ? -24.902 -11.152 -5.945 1.00 0.00 68 PHE A CA 8
ATOM 10536 C C . PHE A 1 68 ? -25.210 -12.218 -4.871 1.00 0.00 68 PHE A C 8
ATOM 10537 O O . PHE A 1 68 ? -24.611 -13.298 -4.886 1.00 0.00 68 PHE A O 8
ATOM 10554 N N . ALA A 1 69 ? -26.153 -11.905 -3.959 1.00 0.00 69 ALA A N 8
ATOM 10555 C CA . ALA A 1 69 ? -26.499 -12.778 -2.816 1.00 0.00 69 ALA A CA 8
ATOM 10556 C C . ALA A 1 69 ? -27.124 -14.109 -3.288 1.00 0.00 69 ALA A C 8
ATOM 10557 O O . ALA A 1 69 ? -26.842 -15.178 -2.728 1.00 0.00 69 ALA A O 8
ATOM 10564 N N . GLY A 1 70 ? -27.956 -14.024 -4.348 1.00 0.00 70 GLY A N 8
ATOM 10565 C CA . GLY A 1 70 ? -28.614 -15.197 -4.939 1.00 0.00 70 GLY A CA 8
ATOM 10566 C C . GLY A 1 70 ? -27.704 -16.010 -5.859 1.00 0.00 70 GLY A C 8
ATOM 10567 O O . GLY A 1 70 ? -28.082 -17.097 -6.302 1.00 0.00 70 GLY A O 8
ATOM 10571 N N . GLU A 1 71 ? -26.505 -15.482 -6.152 1.00 0.00 71 GLU A N 8
ATOM 10572 C CA . GLU A 1 71 ? -25.477 -16.186 -6.947 1.00 0.00 71 GLU A CA 8
ATOM 10573 C C . GLU A 1 71 ? -24.486 -16.887 -5.998 1.00 0.00 71 GLU A C 8
ATOM 10574 O O . GLU A 1 71 ? -24.352 -16.485 -4.838 1.00 0.00 71 GLU A O 8
ATOM 10586 N N . ASP A 1 72 ? -23.826 -17.953 -6.506 1.00 0.00 72 ASP A N 8
ATOM 10587 C CA . ASP A 1 72 ? -22.716 -18.660 -5.817 1.00 0.00 72 ASP A CA 8
ATOM 10588 C C . ASP A 1 72 ? -21.665 -17.648 -5.310 1.00 0.00 72 ASP A C 8
ATOM 10589 O O . ASP A 1 72 ? -21.243 -16.812 -6.096 1.00 0.00 72 ASP A O 8
ATOM 10598 N N . PRO A 1 73 ? -21.211 -17.720 -4.013 1.00 0.00 73 PRO A N 8
ATOM 10599 C CA . PRO A 1 73 ? -20.325 -16.682 -3.409 1.00 0.00 73 PRO A CA 8
ATOM 10600 C C . PRO A 1 73 ? -18.955 -16.536 -4.120 1.00 0.00 73 PRO A C 8
ATOM 10601 O O . PRO A 1 73 ? -18.416 -15.432 -4.206 1.00 0.00 73 PRO A O 8
ATOM 10612 N N . VAL A 1 74 ? -18.409 -17.650 -4.646 1.00 0.00 74 VAL A N 8
ATOM 10613 C CA . VAL A 1 74 ? -17.098 -17.644 -5.334 1.00 0.00 74 VAL A CA 8
ATOM 10614 C C . VAL A 1 74 ? -17.241 -17.001 -6.730 1.00 0.00 74 VAL A C 8
ATOM 10615 O O . VAL A 1 74 ? -16.404 -16.198 -7.146 1.00 0.00 74 VAL A O 8
ATOM 10628 N N . VAL A 1 75 ? -18.350 -17.345 -7.420 1.00 0.00 75 VAL A N 8
ATOM 10629 C CA . VAL A 1 75 ? -18.712 -16.764 -8.739 1.00 0.00 75 VAL A CA 8
ATOM 10630 C C . VAL A 1 75 ? -19.100 -15.271 -8.583 1.00 0.00 75 VAL A C 8
ATOM 10631 O O . VAL A 1 75 ? -18.833 -14.449 -9.464 1.00 0.00 75 VAL A O 8
ATOM 10644 N N . ALA A 1 76 ? -19.694 -14.949 -7.428 1.00 0.00 76 ALA A N 8
ATOM 10645 C CA . ALA A 1 76 ? -20.126 -13.586 -7.060 1.00 0.00 76 ALA A CA 8
ATOM 10646 C C . ALA A 1 76 ? -18.911 -12.682 -6.829 1.00 0.00 76 ALA A C 8
ATOM 10647 O O . ALA A 1 76 ? -18.933 -11.489 -7.154 1.00 0.00 76 ALA A O 8
ATOM 10654 N N . LEU A 1 77 ? -17.862 -13.283 -6.245 1.00 0.00 77 LEU A N 8
ATOM 10655 C CA . LEU A 1 77 ? -16.570 -12.631 -6.023 1.00 0.00 77 LEU A CA 8
ATOM 10656 C C . LEU A 1 77 ? -15.906 -12.297 -7.375 1.00 0.00 77 LEU A C 8
ATOM 10657 O O . LEU A 1 77 ? -15.386 -11.203 -7.546 1.00 0.00 77 LEU A O 8
ATOM 10673 N N . GLU A 1 78 ? -15.970 -13.250 -8.335 1.00 0.00 78 GLU A N 8
ATOM 10674 C CA . GLU A 1 78 ? -15.421 -13.071 -9.705 1.00 0.00 78 GLU A CA 8
ATOM 10675 C C . GLU A 1 78 ? -16.146 -11.945 -10.463 1.00 0.00 78 GLU A C 8
ATOM 10676 O O . GLU A 1 78 ? -15.515 -11.151 -11.166 1.00 0.00 78 GLU A O 8
ATOM 10688 N N . ALA A 1 79 ? -17.477 -11.897 -10.300 1.00 0.00 79 ALA A N 8
ATOM 10689 C CA . ALA A 1 79 ? -18.339 -10.866 -10.909 1.00 0.00 79 ALA A CA 8
ATOM 10690 C C . ALA A 1 79 ? -18.024 -9.485 -10.310 1.00 0.00 79 ALA A C 8
ATOM 10691 O O . ALA A 1 79 ? -18.070 -8.459 -11.001 1.00 0.00 79 ALA A O 8
ATOM 10698 N N . ALA A 1 80 ? -17.678 -9.494 -9.016 1.00 0.00 80 ALA A N 8
ATOM 10699 C CA . ALA A 1 80 ? -17.287 -8.292 -8.280 1.00 0.00 80 ALA A CA 8
ATOM 10700 C C . ALA A 1 80 ? -15.835 -7.872 -8.618 1.00 0.00 80 ALA A C 8
ATOM 10701 O O . ALA A 1 80 ? -15.482 -6.706 -8.506 1.00 0.00 80 ALA A O 8
ATOM 10708 N N . LEU A 1 81 ? -14.997 -8.836 -9.024 1.00 0.00 81 LEU A N 8
ATOM 10709 C CA . LEU A 1 81 ? -13.629 -8.561 -9.528 1.00 0.00 81 LEU A CA 8
ATOM 10710 C C . LEU A 1 81 ? -13.682 -7.997 -10.958 1.00 0.00 81 LEU A C 8
ATOM 10711 O O . LEU A 1 81 ? -12.820 -7.205 -11.360 1.00 0.00 81 LEU A O 8
ATOM 10727 N N . GLN A 1 82 ? -14.709 -8.429 -11.705 1.00 0.00 82 GLN A N 8
ATOM 10728 C CA . GLN A 1 82 ? -14.894 -8.078 -13.117 1.00 0.00 82 GLN A CA 8
ATOM 10729 C C . GLN A 1 82 ? -15.392 -6.630 -13.257 1.00 0.00 82 GLN A C 8
ATOM 10730 O O . GLN A 1 82 ? -14.870 -5.865 -14.074 1.00 0.00 82 GLN A O 8
ATOM 10744 N N . PHE A 1 83 ? -16.392 -6.258 -12.441 1.00 0.00 83 PHE A N 8
ATOM 10745 C CA . PHE A 1 83 ? -17.048 -4.940 -12.538 1.00 0.00 83 PHE A CA 8
ATOM 10746 C C . PHE A 1 83 ? -16.212 -3.859 -11.802 1.00 0.00 83 PHE A C 8
ATOM 10747 O O . PHE A 1 83 ? -15.708 -4.093 -10.697 1.00 0.00 83 PHE A O 8
ATOM 10764 N N . GLU A 1 84 ? -16.098 -2.677 -12.434 1.00 0.00 84 GLU A N 8
ATOM 10765 C CA . GLU A 1 84 ? -15.178 -1.589 -12.017 1.00 0.00 84 GLU A CA 8
ATOM 10766 C C . GLU A 1 84 ? -15.539 -0.968 -10.653 1.00 0.00 84 GLU A C 8
ATOM 10767 O O . GLU A 1 84 ? -14.650 -0.606 -9.872 1.00 0.00 84 GLU A O 8
ATOM 10779 N N . ASP A 1 85 ? -16.841 -0.841 -10.387 1.00 0.00 85 ASP A N 8
ATOM 10780 C CA . ASP A 1 85 ? -17.358 -0.282 -9.119 1.00 0.00 85 ASP A CA 8
ATOM 10781 C C . ASP A 1 85 ? -17.010 -1.203 -7.940 1.00 0.00 85 ASP A C 8
ATOM 10782 O O . ASP A 1 85 ? -16.556 -0.752 -6.884 1.00 0.00 85 ASP A O 8
ATOM 10791 N N . THR A 1 86 ? -17.211 -2.498 -8.166 1.00 0.00 86 THR A N 8
ATOM 10792 C CA . THR A 1 86 ? -17.155 -3.526 -7.131 1.00 0.00 86 THR A CA 8
ATOM 10793 C C . THR A 1 86 ? -15.711 -3.981 -6.811 1.00 0.00 86 THR A C 8
ATOM 10794 O O . THR A 1 86 ? -15.429 -4.382 -5.672 1.00 0.00 86 THR A O 8
ATOM 10805 N N . ARG A 1 87 ? -14.800 -3.894 -7.812 1.00 0.00 87 ARG A N 8
ATOM 10806 C CA . ARG A 1 87 ? -13.413 -4.423 -7.698 1.00 0.00 87 ARG A CA 8
ATOM 10807 C C . ARG A 1 87 ? -12.595 -3.672 -6.626 1.00 0.00 87 ARG A C 8
ATOM 10808 O O . ARG A 1 87 ? -11.684 -4.238 -6.016 1.00 0.00 87 ARG A O 8
ATOM 10829 N N . GLU A 1 88 ? -12.959 -2.409 -6.383 1.00 0.00 88 GLU A N 8
ATOM 10830 C CA . GLU A 1 88 ? -12.263 -1.534 -5.419 1.00 0.00 88 GLU A CA 8
ATOM 10831 C C . GLU A 1 88 ? -12.706 -1.854 -3.971 1.00 0.00 88 GLU A C 8
ATOM 10832 O O . GLU A 1 88 ? -11.995 -1.551 -3.007 1.00 0.00 88 GLU A O 8
ATOM 10844 N N . SER A 1 89 ? -13.898 -2.453 -3.841 1.00 0.00 89 SER A N 8
ATOM 10845 C CA . SER A 1 89 ? -14.400 -3.004 -2.568 1.00 0.00 89 SER A CA 8
ATOM 10846 C C . SER A 1 89 ? -13.785 -4.400 -2.305 1.00 0.00 89 SER A C 8
ATOM 10847 O O . SER A 1 89 ? -13.594 -4.796 -1.149 1.00 0.00 89 SER A O 8
ATOM 10855 N N . MET A 1 90 ? -13.447 -5.122 -3.400 1.00 0.00 90 MET A N 8
ATOM 10856 C CA . MET A 1 90 ? -12.767 -6.446 -3.340 1.00 0.00 90 MET A CA 8
ATOM 10857 C C . MET A 1 90 ? -11.351 -6.339 -2.733 1.00 0.00 90 MET A C 8
ATOM 10858 O O . MET A 1 90 ? -10.758 -7.347 -2.336 1.00 0.00 90 MET A O 8
ATOM 10872 N N . HIS A 1 91 ? -10.832 -5.099 -2.691 1.00 0.00 91 HIS A N 8
ATOM 10873 C CA . HIS A 1 91 ? -9.550 -4.745 -2.054 1.00 0.00 91 HIS A CA 8
ATOM 10874 C C . HIS A 1 91 ? -9.533 -5.136 -0.553 1.00 0.00 91 HIS A C 8
ATOM 10875 O O . HIS A 1 91 ? -8.486 -5.509 -0.009 1.00 0.00 91 HIS A O 8
ATOM 10890 N N . ALA A 1 92 ? -10.711 -5.035 0.096 1.00 0.00 92 ALA A N 8
ATOM 10891 C CA . ALA A 1 92 ? -10.903 -5.438 1.506 1.00 0.00 92 ALA A CA 8
ATOM 10892 C C . ALA A 1 92 ? -10.747 -6.964 1.678 1.00 0.00 92 ALA A C 8
ATOM 10893 O O . ALA A 1 92 ? -10.201 -7.433 2.676 1.00 0.00 92 ALA A O 8
ATOM 10900 N N . PHE A 1 93 ? -11.232 -7.718 0.678 1.00 0.00 93 PHE A N 8
ATOM 10901 C CA . PHE A 1 93 ? -11.215 -9.199 0.688 1.00 0.00 93 PHE A CA 8
ATOM 10902 C C . PHE A 1 93 ? -9.880 -9.746 0.160 1.00 0.00 93 PHE A C 8
ATOM 10903 O O . PHE A 1 93 ? -9.598 -10.939 0.306 1.00 0.00 93 PHE A O 8
ATOM 10920 N N . CYS A 1 94 ? -9.072 -8.863 -0.467 1.00 0.00 94 CYS A N 8
ATOM 10921 C CA . CYS A 1 94 ? -7.733 -9.209 -0.965 1.00 0.00 94 CYS A CA 8
ATOM 10922 C C . CYS A 1 94 ? -6.774 -9.398 0.222 1.00 0.00 94 CYS A C 8
ATOM 10923 O O . CYS A 1 94 ? -6.203 -8.428 0.741 1.00 0.00 94 CYS A O 8
ATOM 10931 N N . VAL A 1 95 ? -6.655 -10.659 0.684 1.00 0.00 95 VAL A N 8
ATOM 10932 C CA . VAL A 1 95 ? -5.798 -11.022 1.832 1.00 0.00 95 VAL A CA 8
ATOM 10933 C C . VAL A 1 95 ? -4.332 -11.214 1.377 1.00 0.00 95 VAL A C 8
ATOM 10934 O O . VAL A 1 95 ? -3.418 -11.293 2.212 1.00 0.00 95 VAL A O 8
ATOM 10947 N N . GLY A 1 96 ? -4.130 -11.287 0.043 1.00 0.00 96 GLY A N 8
ATOM 10948 C CA . GLY A 1 96 ? -2.794 -11.312 -0.550 1.00 0.00 96 GLY A CA 8
ATOM 10949 C C . GLY A 1 96 ? -2.806 -11.736 -2.009 1.00 0.00 96 GLY A C 8
ATOM 10950 O O . GLY A 1 96 ? -3.866 -11.801 -2.639 1.00 0.00 96 GLY A O 8
ATOM 10954 N N . GLN A 1 97 ? -1.607 -11.991 -2.546 1.00 0.00 97 GLN A N 8
ATOM 10955 C CA . GLN A 1 97 ? -1.400 -12.556 -3.892 1.00 0.00 97 GLN A CA 8
ATOM 10956 C C . GLN A 1 97 ? -0.902 -13.994 -3.734 1.00 0.00 97 GLN A C 8
ATOM 10957 O O . GLN A 1 97 ? -0.085 -14.259 -2.858 1.00 0.00 97 GLN A O 8
ATOM 10971 N N . TYR A 1 98 ? -1.388 -14.910 -4.581 1.00 0.00 98 TYR A N 8
ATOM 10972 C CA . TYR A 1 98 ? -0.965 -16.321 -4.555 1.00 0.00 98 TYR A CA 8
ATOM 10973 C C . TYR A 1 98 ? 0.468 -16.460 -5.081 1.00 0.00 98 TYR A C 8
ATOM 10974 O O . TYR A 1 98 ? 0.842 -15.840 -6.090 1.00 0.00 98 TYR A O 8
ATOM 10992 N N . LEU A 1 99 ? 1.256 -17.276 -4.380 1.00 0.00 99 LEU A N 8
ATOM 10993 C CA . LEU A 1 99 ? 2.582 -17.684 -4.811 1.00 0.00 99 LEU A CA 8
ATOM 10994 C C . LEU A 1 99 ? 2.564 -19.208 -5.011 1.00 0.00 99 LEU A C 8
ATOM 10995 O O . LEU A 1 99 ? 2.237 -19.969 -4.092 1.00 0.00 99 LEU A O 8
ATOM 11011 N N . GLU A 1 100 ? 2.893 -19.619 -6.242 1.00 0.00 100 GLU A N 8
ATOM 11012 C CA . GLU A 1 100 ? 3.057 -21.021 -6.621 1.00 0.00 100 GLU A CA 8
ATOM 11013 C C . GLU A 1 100 ? 4.384 -21.561 -6.023 1.00 0.00 100 GLU A C 8
ATOM 11014 O O . GLU A 1 100 ? 5.421 -20.903 -6.171 1.00 0.00 100 GLU A O 8
ATOM 11026 N N . PRO A 1 101 ? 4.388 -22.777 -5.374 1.00 0.00 101 PRO A N 8
ATOM 11027 C CA . PRO A 1 101 ? 5.562 -23.289 -4.596 1.00 0.00 101 PRO A CA 8
ATOM 11028 C C . PRO A 1 101 ? 6.795 -23.604 -5.467 1.00 0.00 101 PRO A C 8
ATOM 11029 O O . PRO A 1 101 ? 7.895 -23.808 -4.942 1.00 0.00 101 PRO A O 8
ATOM 11040 N N . ASP A 1 102 ? 6.597 -23.666 -6.789 1.00 0.00 102 ASP A N 8
ATOM 11041 C CA . ASP A 1 102 ? 7.670 -23.995 -7.744 1.00 0.00 102 ASP A CA 8
ATOM 11042 C C . ASP A 1 102 ? 8.154 -22.727 -8.475 1.00 0.00 102 ASP A C 8
ATOM 11043 O O . ASP A 1 102 ? 9.263 -22.701 -9.004 1.00 0.00 102 ASP A O 8
ATOM 11052 N N . GLN A 1 103 ? 7.318 -21.665 -8.436 1.00 0.00 103 GLN A N 8
ATOM 11053 C CA . GLN A 1 103 ? 7.508 -20.432 -9.229 1.00 0.00 103 GLN A CA 8
ATOM 11054 C C . GLN A 1 103 ? 8.778 -19.650 -8.823 1.00 0.00 103 GLN A C 8
ATOM 11055 O O . GLN A 1 103 ? 9.381 -18.969 -9.660 1.00 0.00 103 GLN A O 8
ATOM 11069 N N . GLU A 1 104 ? 9.189 -19.768 -7.545 1.00 0.00 104 GLU A N 8
ATOM 11070 C CA . GLU A 1 104 ? 10.375 -19.055 -7.020 1.00 0.00 104 GLU A CA 8
ATOM 11071 C C . GLU A 1 104 ? 11.707 -19.705 -7.475 1.00 0.00 104 GLU A C 8
ATOM 11072 O O . GLU A 1 104 ? 12.782 -19.186 -7.159 1.00 0.00 104 GLU A O 8
ATOM 11084 N N . GLY A 1 105 ? 11.628 -20.832 -8.213 1.00 0.00 105 GLY A N 8
ATOM 11085 C CA . GLY A 1 105 ? 12.818 -21.509 -8.748 1.00 0.00 105 GLY A CA 8
ATOM 11086 C C . GLY A 1 105 ? 12.461 -22.570 -9.783 1.00 0.00 105 GLY A C 8
ATOM 11087 O O . GLY A 1 105 ? 12.894 -23.727 -9.679 1.00 0.00 105 GLY A O 8
ATOM 11091 N N . VAL A 1 106 ? 11.658 -22.171 -10.787 1.00 0.00 106 VAL A N 8
ATOM 11092 C CA . VAL A 1 106 ? 11.185 -23.076 -11.850 1.00 0.00 106 VAL A CA 8
ATOM 11093 C C . VAL A 1 106 ? 12.158 -23.085 -13.054 1.00 0.00 106 VAL A C 8
ATOM 11094 O O . VAL A 1 106 ? 12.339 -22.072 -13.739 1.00 0.00 106 VAL A O 8
ATOM 11107 N N . THR A 1 107 ? 12.818 -24.240 -13.274 1.00 0.00 107 THR A N 8
ATOM 11108 C CA . THR A 1 107 ? 13.571 -24.522 -14.515 1.00 0.00 107 THR A CA 8
ATOM 11109 C C . THR A 1 107 ? 12.672 -25.370 -15.442 1.00 0.00 107 THR A C 8
ATOM 11110 O O . THR A 1 107 ? 11.803 -26.115 -14.958 1.00 0.00 107 THR A O 8
ATOM 11121 N N . ILE A 1 108 ? 12.858 -25.247 -16.766 1.00 0.00 108 IL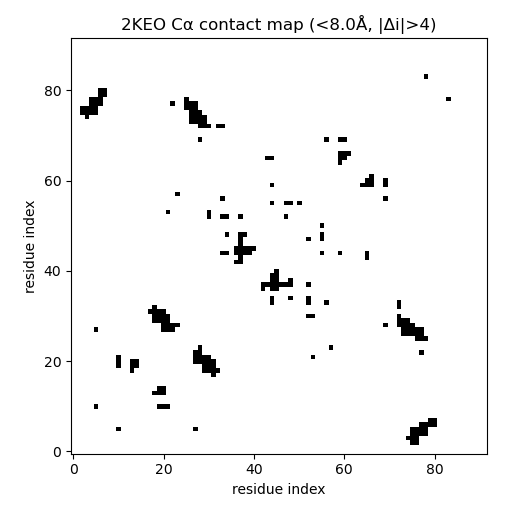E A N 8
ATOM 11122 C CA . ILE A 1 108 ? 12.000 -25.924 -17.767 1.00 0.00 108 ILE A CA 8
ATOM 11123 C C . ILE A 1 108 ? 12.870 -26.844 -18.665 1.00 0.00 108 ILE A C 8
ATOM 11124 O O . ILE A 1 108 ? 13.890 -26.388 -19.185 1.00 0.00 108 ILE A O 8
ATOM 11140 N N . PRO A 1 109 ? 12.511 -28.173 -18.819 1.00 0.00 109 PRO A N 8
ATOM 11141 C CA . PRO A 1 109 ? 13.202 -29.088 -19.769 1.00 0.00 109 PRO A CA 8
ATOM 11142 C C . PRO A 1 109 ? 12.988 -28.642 -21.232 1.00 0.00 109 PRO A C 8
ATOM 11143 O O . PRO A 1 109 ? 11.878 -28.224 -21.590 1.00 0.00 109 PRO A O 8
ATOM 11154 N N . ASP A 1 110 ? 14.064 -28.713 -22.047 1.00 0.00 110 ASP A N 8
ATOM 11155 C CA . ASP A 1 110 ? 14.064 -28.293 -23.474 1.00 0.00 110 ASP A CA 8
ATOM 11156 C C . ASP A 1 110 ? 13.719 -26.797 -23.633 1.00 0.00 110 ASP A C 8
ATOM 11157 O O . ASP A 1 110 ? 13.197 -26.380 -24.674 1.00 0.00 110 ASP A O 8
ATOM 11166 N N . LEU A 1 111 ? 14.059 -25.999 -22.604 1.00 0.00 111 LEU A N 8
ATOM 11167 C CA . LEU A 1 111 ? 13.850 -24.540 -22.607 1.00 0.00 111 LEU A CA 8
ATOM 11168 C C . LEU A 1 111 ? 14.754 -23.881 -23.670 1.00 0.00 111 LEU A C 8
ATOM 11169 O O . LEU A 1 111 ? 14.322 -22.991 -24.410 1.00 0.00 111 LEU A O 8
ATOM 11185 N N . GLY A 1 112 ? 16.005 -24.360 -23.729 1.00 0.00 112 GLY A N 8
ATOM 11186 C CA . GLY A 1 112 ? 16.990 -23.917 -24.717 1.00 0.00 112 GLY A CA 8
ATOM 11187 C C . GLY A 1 112 ? 18.084 -24.965 -24.936 1.00 0.00 112 GLY A C 8
ATOM 11188 O O . GLY A 1 112 ? 19.224 -24.594 -25.284 1.00 0.00 112 GLY A O 8
ATOM 11193 N N . GLU A 1 21 ? 3.332 -2.872 -3.874 1.00 0.00 21 GLU A N 9
ATOM 11194 C CA . GLU A 1 21 ? 4.809 -2.971 -3.898 1.00 0.00 21 GLU A CA 9
ATOM 11195 C C . GLU A 1 21 ? 5.261 -4.124 -2.984 1.00 0.00 21 GLU A C 9
ATOM 11196 O O . GLU A 1 21 ? 5.924 -5.068 -3.440 1.00 0.00 21 GLU A O 9
ATOM 11208 N N . LYS A 1 22 ? 4.892 -4.046 -1.686 1.00 0.00 22 LYS A N 9
ATOM 11209 C CA . LYS A 1 22 ? 5.060 -5.167 -0.744 1.00 0.00 22 LYS A CA 9
ATOM 11210 C C . LYS A 1 22 ? 3.863 -6.116 -0.896 1.00 0.00 22 LYS A C 9
ATOM 11211 O O . LYS A 1 22 ? 2.746 -5.662 -1.199 1.00 0.00 22 LYS A O 9
ATOM 11230 N N . VAL A 1 23 ? 4.081 -7.427 -0.685 1.00 0.00 23 VAL A N 9
ATOM 11231 C CA . VAL A 1 23 ? 3.047 -8.440 -0.947 1.00 0.00 23 VAL A CA 9
ATOM 11232 C C . VAL A 1 23 ? 3.158 -9.652 0.007 1.00 0.00 23 VAL A C 9
ATOM 11233 O O . VAL A 1 23 ? 4.257 -10.143 0.299 1.00 0.00 23 VAL A O 9
ATOM 11246 N N . THR A 1 24 ? 1.995 -10.098 0.511 1.00 0.00 24 THR A N 9
ATOM 11247 C CA . THR A 1 24 ? 1.850 -11.365 1.226 1.00 0.00 24 THR A CA 9
ATOM 11248 C C . THR A 1 24 ? 1.712 -12.492 0.183 1.00 0.00 24 THR A C 9
ATOM 11249 O O . THR A 1 24 ? 0.691 -12.583 -0.506 1.00 0.00 24 THR A O 9
ATOM 11260 N N . LEU A 1 25 ? 2.751 -13.323 0.054 1.00 0.00 25 LEU A N 9
ATOM 11261 C CA . LEU A 1 25 ? 2.781 -14.427 -0.917 1.00 0.00 25 LEU A CA 9
ATOM 11262 C C . LEU A 1 25 ? 2.275 -15.716 -0.247 1.00 0.00 25 LEU A C 9
ATOM 11263 O O . LEU A 1 25 ? 2.983 -16.345 0.551 1.00 0.00 25 LEU A O 9
ATOM 11279 N N . VAL A 1 26 ? 1.023 -16.075 -0.561 1.00 0.00 26 VAL A N 9
ATOM 11280 C CA . VAL A 1 26 ? 0.349 -17.260 -0.020 1.00 0.00 26 VAL A CA 9
ATOM 11281 C C . VAL A 1 26 ? 0.567 -18.430 -0.985 1.00 0.00 26 VAL A C 9
ATOM 11282 O O . VAL A 1 26 ? 0.121 -18.391 -2.136 1.00 0.00 26 VAL A O 9
ATOM 11295 N N . ARG A 1 27 ? 1.271 -19.454 -0.501 1.00 0.00 27 ARG A N 9
ATOM 11296 C CA . ARG A 1 27 ? 1.556 -20.684 -1.253 1.00 0.00 27 ARG A CA 9
ATOM 11297 C C . ARG A 1 27 ? 0.360 -21.647 -1.111 1.00 0.00 27 ARG A C 9
ATOM 11298 O O . ARG A 1 27 ? -0.496 -21.442 -0.235 1.00 0.00 27 ARG A O 9
ATOM 11319 N N . ILE A 1 28 ? 0.304 -22.682 -1.979 1.00 0.00 28 ILE A N 9
ATOM 11320 C CA . ILE A 1 28 ? -0.818 -23.646 -2.028 1.00 0.00 28 ILE A CA 9
ATOM 11321 C C . ILE A 1 28 ? -1.143 -24.240 -0.644 1.00 0.00 28 ILE A C 9
ATOM 11322 O O . ILE A 1 28 ? -2.301 -24.248 -0.241 1.00 0.00 28 ILE A O 9
ATOM 11338 N N . ALA A 1 29 ? -0.093 -24.641 0.100 1.00 0.00 29 ALA A N 9
ATOM 11339 C CA . ALA A 1 29 ? -0.238 -25.275 1.430 1.00 0.00 29 ALA A CA 9
ATOM 11340 C C . ALA A 1 29 ? -0.974 -24.351 2.424 1.00 0.00 29 ALA A C 9
ATOM 11341 O O . ALA A 1 29 ? -1.889 -24.790 3.130 1.00 0.00 29 ALA A O 9
ATOM 11348 N N . ASP A 1 30 ? -0.589 -23.057 2.426 1.00 0.00 30 ASP A N 9
ATOM 11349 C CA . ASP A 1 30 ? -1.199 -22.041 3.313 1.00 0.00 30 ASP A CA 9
ATOM 11350 C C . ASP A 1 30 ? -2.664 -21.778 2.914 1.00 0.00 30 ASP A C 9
ATOM 11351 O O . ASP A 1 30 ? -3.518 -21.563 3.775 1.00 0.00 30 ASP A O 9
ATOM 11360 N N . LEU A 1 31 ? -2.938 -21.836 1.598 1.00 0.00 31 LEU A N 9
ATOM 11361 C CA . LEU A 1 31 ? -4.303 -21.687 1.052 1.00 0.00 31 LEU A CA 9
ATOM 11362 C C . LEU A 1 31 ? -5.213 -22.837 1.562 1.00 0.00 31 LEU A C 9
ATOM 11363 O O . LEU A 1 31 ? -6.357 -22.594 1.968 1.00 0.00 31 LEU A O 9
ATOM 11379 N N . GLU A 1 32 ? -4.660 -24.079 1.567 1.00 0.00 32 GLU A N 9
ATOM 11380 C CA . GLU A 1 32 ? -5.406 -25.310 1.925 1.00 0.00 32 GLU A CA 9
ATOM 11381 C C . GLU A 1 32 ? -5.796 -25.323 3.416 1.00 0.00 32 GLU A C 9
ATOM 11382 O O . GLU A 1 32 ? -6.980 -25.442 3.759 1.00 0.00 32 GLU A O 9
ATOM 11394 N N . ASN A 1 33 ? -4.786 -25.172 4.294 1.00 0.00 33 ASN A N 9
ATOM 11395 C CA . ASN A 1 33 ? -4.968 -25.311 5.757 1.00 0.00 33 ASN A CA 9
ATOM 11396 C C . ASN A 1 33 ? -5.764 -24.134 6.351 1.00 0.00 33 ASN A C 9
ATOM 11397 O O . ASN A 1 33 ? -6.541 -24.332 7.289 1.00 0.00 33 ASN A O 9
ATOM 11408 N N . HIS A 1 34 ? -5.563 -22.911 5.802 1.00 0.00 34 HIS A N 9
ATOM 11409 C CA . HIS A 1 34 ? -6.275 -21.697 6.274 1.00 0.00 34 HIS A CA 9
ATOM 11410 C C . HIS A 1 34 ? -7.762 -21.768 5.885 1.00 0.00 34 HIS A C 9
ATOM 11411 O O . HIS A 1 34 ? -8.631 -21.346 6.663 1.00 0.00 34 HIS A O 9
ATOM 11426 N N . ASN A 1 35 ? -8.037 -22.329 4.688 1.00 0.00 35 ASN A N 9
ATOM 11427 C CA . ASN A 1 35 ? -9.418 -22.557 4.201 1.00 0.00 35 ASN A CA 9
ATOM 11428 C C . ASN A 1 35 ? -10.204 -23.420 5.215 1.00 0.00 35 ASN A C 9
ATOM 11429 O O . ASN A 1 35 ? -11.374 -23.155 5.507 1.00 0.00 35 ASN A O 9
ATOM 11440 N N . ASN A 1 36 ? -9.513 -24.439 5.766 1.00 0.00 36 ASN A N 9
ATOM 11441 C CA . ASN A 1 36 ? -10.075 -25.393 6.741 1.00 0.00 36 ASN A CA 9
ATOM 11442 C C . ASN A 1 36 ? -9.956 -24.873 8.192 1.00 0.00 36 ASN A C 9
ATOM 11443 O O . ASN A 1 36 ? -10.608 -25.405 9.095 1.00 0.00 36 ASN A O 9
ATOM 11454 N N . ASP A 1 37 ? -9.106 -23.846 8.408 1.00 0.00 37 ASP A N 9
ATOM 11455 C CA . ASP A 1 37 ? -8.914 -23.200 9.735 1.00 0.00 37 ASP A CA 9
ATOM 11456 C C . ASP A 1 37 ? -10.191 -22.444 10.157 1.00 0.00 37 ASP A C 9
ATOM 11457 O O . ASP A 1 37 ? -10.524 -22.362 11.347 1.00 0.00 37 ASP A O 9
ATOM 11466 N N . GLY A 1 38 ? -10.908 -21.916 9.154 1.00 0.00 38 GLY A N 9
ATOM 11467 C CA . GLY A 1 38 ? -12.145 -21.164 9.363 1.00 0.00 38 GLY A CA 9
ATOM 11468 C C . GLY A 1 38 ? -12.255 -19.998 8.400 1.00 0.00 38 GLY A C 9
ATOM 11469 O O . GLY A 1 38 ? -13.360 -19.591 8.034 1.00 0.00 38 GLY A O 9
ATOM 11473 N N . GLY A 1 39 ? -11.094 -19.470 7.979 1.00 0.00 39 GLY A N 9
ATOM 11474 C CA . GLY A 1 39 ? -11.037 -18.431 6.959 1.00 0.00 39 GLY A CA 9
ATOM 11475 C C . GLY A 1 39 ? -11.103 -19.049 5.579 1.00 0.00 39 GLY A C 9
ATOM 11476 O O . GLY A 1 39 ? -10.077 -19.494 5.059 1.00 0.00 39 GLY A O 9
ATOM 11480 N N . PHE A 1 40 ? -12.307 -19.060 4.976 1.00 0.00 40 PHE A N 9
ATOM 11481 C CA . PHE A 1 40 ? -12.545 -19.758 3.705 1.00 0.00 40 PHE A CA 9
ATOM 11482 C C . PHE A 1 40 ? -11.877 -18.938 2.597 1.00 0.00 40 PHE A C 9
ATOM 11483 O O . PHE A 1 40 ? -12.226 -17.782 2.396 1.00 0.00 40 PHE A O 9
ATOM 11500 N N . TRP A 1 41 ? -10.900 -19.544 1.915 1.00 0.00 41 TRP A N 9
ATOM 11501 C CA . TRP A 1 41 ? -10.002 -18.851 0.978 1.00 0.00 41 TRP A CA 9
ATOM 11502 C C . TRP A 1 41 ? -10.121 -19.420 -0.442 1.00 0.00 41 TRP A C 9
ATOM 11503 O O . TRP A 1 41 ? -10.494 -20.584 -0.635 1.00 0.00 41 TRP A O 9
ATOM 11524 N N . THR A 1 42 ? -9.785 -18.564 -1.417 1.00 0.00 42 THR A N 9
ATOM 11525 C CA . THR A 1 42 ? -9.750 -18.907 -2.843 1.00 0.00 42 THR A CA 9
ATOM 11526 C C . THR A 1 42 ? -8.701 -18.044 -3.563 1.00 0.00 42 THR A C 9
ATOM 11527 O O . THR A 1 42 ? -8.411 -16.922 -3.130 1.00 0.00 42 THR A O 9
ATOM 11538 N N . VAL A 1 43 ? -8.135 -18.578 -4.655 1.00 0.00 43 VAL A N 9
ATOM 11539 C CA . VAL A 1 43 ? -7.287 -17.805 -5.574 1.00 0.00 43 VAL A CA 9
ATOM 11540 C C . VAL A 1 43 ? -8.131 -17.347 -6.774 1.00 0.00 43 VAL A C 9
ATOM 11541 O O . VAL A 1 43 ? -8.701 -18.171 -7.490 1.00 0.00 43 VAL A O 9
ATOM 11554 N N . ILE A 1 44 ? -8.251 -16.016 -6.930 1.00 0.00 44 ILE A N 9
ATOM 11555 C CA . ILE A 1 44 ? -8.942 -15.365 -8.065 1.00 0.00 44 ILE A CA 9
ATOM 11556 C C . ILE A 1 44 ? -8.092 -14.156 -8.503 1.00 0.00 44 ILE A C 9
ATOM 11557 O O . ILE A 1 44 ? -7.670 -13.382 -7.643 1.00 0.00 44 ILE A O 9
ATOM 11573 N N . ASP A 1 45 ? -7.836 -14.019 -9.825 1.00 0.00 45 ASP A N 9
ATOM 11574 C CA . ASP A 1 45 ? -7.035 -12.895 -10.403 1.00 0.00 45 ASP A CA 9
ATOM 11575 C C . ASP A 1 45 ? -5.578 -12.908 -9.840 1.00 0.00 45 ASP A C 9
ATOM 11576 O O . ASP A 1 45 ? -4.891 -11.879 -9.755 1.00 0.00 45 ASP A O 9
ATOM 11585 N N . GLY A 1 46 ? -5.109 -14.128 -9.499 1.00 0.00 46 GLY A N 9
ATOM 11586 C CA . GLY A 1 46 ? -3.795 -14.335 -8.881 1.00 0.00 46 GLY A CA 9
ATOM 11587 C C . GLY A 1 46 ? -3.709 -13.868 -7.426 1.00 0.00 46 GLY A C 9
ATOM 11588 O O . GLY A 1 46 ? -2.648 -13.955 -6.812 1.00 0.00 46 GLY A O 9
ATOM 11592 N N . LYS A 1 47 ? -4.828 -13.365 -6.883 1.00 0.00 47 LYS A N 9
ATOM 11593 C CA . LYS A 1 47 ? -4.929 -12.885 -5.495 1.00 0.00 47 LYS A CA 9
ATOM 11594 C C . LYS A 1 47 ? -5.518 -14.000 -4.618 1.00 0.00 47 LYS A C 9
ATOM 11595 O O . LYS A 1 47 ? -5.966 -15.021 -5.134 1.00 0.00 47 LYS A O 9
ATOM 11614 N N . VAL A 1 48 ? -5.533 -13.773 -3.302 1.00 0.00 48 VAL A N 9
ATOM 11615 C CA . VAL A 1 48 ? -6.205 -14.642 -2.323 1.00 0.00 48 VAL A CA 9
ATOM 11616 C C . VAL A 1 48 ? -7.257 -13.808 -1.591 1.00 0.00 48 VAL A C 9
ATOM 11617 O O . VAL A 1 48 ? -6.915 -12.816 -0.946 1.00 0.00 48 VAL A O 9
ATOM 11630 N N . TYR A 1 49 ? -8.530 -14.210 -1.703 1.00 0.00 49 TYR A N 9
ATOM 11631 C CA . TYR A 1 49 ? -9.657 -13.514 -1.056 1.00 0.00 49 TYR A CA 9
ATOM 11632 C C . TYR A 1 49 ? -10.265 -14.392 0.044 1.00 0.00 49 TYR A C 9
ATOM 11633 O O . TYR A 1 49 ? -10.265 -15.625 -0.071 1.00 0.00 49 TYR A O 9
ATOM 11651 N N . ASP A 1 50 ? -10.800 -13.742 1.096 1.00 0.00 50 ASP A N 9
ATOM 11652 C CA . ASP A 1 50 ? -11.517 -14.426 2.180 1.00 0.00 50 ASP A CA 9
ATOM 11653 C C . ASP A 1 50 ? -13.020 -14.467 1.863 1.00 0.00 50 ASP A C 9
ATOM 11654 O O . ASP A 1 50 ? -13.736 -13.473 2.036 1.00 0.00 50 ASP A O 9
ATOM 11663 N N . ILE A 1 51 ? -13.452 -15.622 1.342 1.00 0.00 51 ILE A N 9
ATOM 11664 C CA . ILE A 1 51 ? -14.860 -15.940 1.046 1.00 0.00 51 ILE A CA 9
ATOM 11665 C C . ILE A 1 51 ? -15.741 -15.928 2.320 1.00 0.00 51 ILE A C 9
ATOM 11666 O O . ILE A 1 51 ? -16.942 -15.651 2.230 1.00 0.00 51 ILE A O 9
ATOM 11682 N N . LYS A 1 52 ? -15.145 -16.214 3.500 1.00 0.00 52 LYS A N 9
ATOM 11683 C CA . LYS A 1 52 ? -15.884 -16.185 4.782 1.00 0.00 52 LYS A CA 9
ATOM 11684 C C . LYS A 1 52 ? -16.475 -14.771 5.032 1.00 0.00 52 LYS A C 9
ATOM 11685 O O . LYS A 1 52 ? -17.682 -14.620 5.289 1.00 0.00 52 LYS A O 9
ATOM 11704 N N . ASP A 1 53 ? -15.601 -13.747 4.929 1.00 0.00 53 ASP A N 9
ATOM 11705 C CA . ASP A 1 53 ? -15.985 -12.328 5.098 1.00 0.00 53 ASP A CA 9
ATOM 11706 C C . ASP A 1 53 ? -16.901 -11.872 3.946 1.00 0.00 53 ASP A C 9
ATOM 11707 O O . ASP A 1 53 ? -17.858 -11.129 4.172 1.00 0.00 53 ASP A O 9
ATOM 11716 N N . PHE A 1 54 ? -16.581 -12.336 2.719 1.00 0.00 54 PHE A N 9
ATOM 11717 C CA . PHE A 1 54 ? -17.396 -12.104 1.501 1.00 0.00 54 PHE A CA 9
ATOM 11718 C C . PHE A 1 54 ? -18.879 -12.438 1.760 1.00 0.00 54 PHE A C 9
ATOM 11719 O O . PHE A 1 54 ? -19.778 -11.638 1.483 1.00 0.00 54 PHE A O 9
ATOM 11736 N N . GLN A 1 55 ? -19.106 -13.608 2.351 1.00 0.00 55 GLN A N 9
ATOM 11737 C CA . GLN A 1 55 ? -20.456 -14.108 2.648 1.00 0.00 55 GLN A CA 9
ATOM 11738 C C . GLN A 1 55 ? -21.124 -13.341 3.794 1.00 0.00 55 GLN A C 9
ATOM 11739 O O . GLN A 1 55 ? -22.349 -13.193 3.812 1.00 0.00 55 GLN A O 9
ATOM 11753 N N . THR A 1 56 ? -20.315 -12.856 4.740 1.00 0.00 56 THR A N 9
ATOM 11754 C CA . THR A 1 56 ? -20.796 -11.964 5.815 1.00 0.00 56 THR A CA 9
ATOM 11755 C C . THR A 1 56 ? -21.344 -10.641 5.207 1.00 0.00 56 THR A C 9
ATOM 11756 O O . THR A 1 56 ? -22.354 -10.095 5.671 1.00 0.00 56 THR A O 9
ATOM 11767 N N . GLN A 1 57 ? -20.667 -10.151 4.147 1.00 0.00 57 GLN A N 9
ATOM 11768 C CA . GLN A 1 57 ? -21.057 -8.925 3.437 1.00 0.00 57 GLN A CA 9
ATOM 11769 C C . GLN A 1 57 ? -22.245 -9.175 2.471 1.00 0.00 57 GLN A C 9
ATOM 11770 O O . GLN A 1 57 ? -22.992 -8.252 2.162 1.00 0.00 57 GLN A O 9
ATOM 11784 N N . SER A 1 58 ? -22.415 -10.425 1.985 1.00 0.00 58 SER A N 9
ATOM 11785 C CA . SER A 1 58 ? -23.581 -10.798 1.141 1.00 0.00 58 SER A CA 9
ATOM 11786 C C . SER A 1 58 ? -24.794 -11.197 2.016 1.00 0.00 58 SER A C 9
ATOM 11787 O O . SER A 1 58 ? -25.904 -11.388 1.504 1.00 0.00 58 SER A O 9
ATOM 11795 N N . LEU A 1 59 ? -24.557 -11.324 3.337 1.00 0.00 59 LEU A N 9
ATOM 11796 C CA . LEU A 1 59 ? -25.604 -11.588 4.341 1.00 0.00 59 LEU A CA 9
ATOM 11797 C C . LEU A 1 59 ? -26.401 -10.289 4.597 1.00 0.00 59 LEU A C 9
ATOM 11798 O O . LEU A 1 59 ? -27.634 -10.314 4.690 1.00 0.00 59 LEU A O 9
ATOM 11814 N N . THR A 1 60 ? -25.671 -9.155 4.701 1.00 0.00 60 THR A N 9
ATOM 11815 C CA . THR A 1 60 ? -26.265 -7.843 5.029 1.00 0.00 60 THR A CA 9
ATOM 11816 C C . THR A 1 60 ? -27.015 -7.228 3.825 1.00 0.00 60 THR A C 9
ATOM 11817 O O . THR A 1 60 ? -26.750 -7.575 2.665 1.00 0.00 60 THR A O 9
ATOM 11828 N N . GLU A 1 61 ? -27.955 -6.312 4.145 1.00 0.00 61 GLU A N 9
ATOM 11829 C CA . GLU A 1 61 ? -28.911 -5.729 3.184 1.00 0.00 61 GLU A CA 9
ATOM 11830 C C . GLU A 1 61 ? -28.192 -4.833 2.165 1.00 0.00 61 GLU A C 9
ATOM 11831 O O . GLU A 1 61 ? -28.026 -5.206 1.004 1.00 0.00 61 GLU A O 9
ATOM 11843 N N . ASN A 1 62 ? -27.763 -3.643 2.626 1.00 0.00 62 ASN A N 9
ATOM 11844 C CA . ASN A 1 62 ? -27.106 -2.647 1.771 1.00 0.00 62 ASN A CA 9
ATOM 11845 C C . ASN A 1 62 ? -25.599 -2.943 1.707 1.00 0.00 62 ASN A C 9
ATOM 11846 O O . ASN A 1 62 ? -24.841 -2.653 2.642 1.00 0.00 62 ASN A O 9
ATOM 11857 N N . SER A 1 63 ? -25.200 -3.577 0.593 1.00 0.00 63 SER A N 9
ATOM 11858 C CA . SER A 1 63 ? -23.824 -4.007 0.329 1.00 0.00 63 SER A CA 9
ATOM 11859 C C . SER A 1 63 ? -23.602 -4.124 -1.188 1.00 0.00 63 SER A C 9
ATOM 11860 O O . SER A 1 63 ? -24.560 -4.200 -1.967 1.00 0.00 63 SER A O 9
ATOM 11868 N N . ILE A 1 64 ? -22.322 -4.179 -1.585 1.00 0.00 64 ILE A N 9
ATOM 11869 C CA . ILE A 1 64 ? -21.910 -4.428 -2.9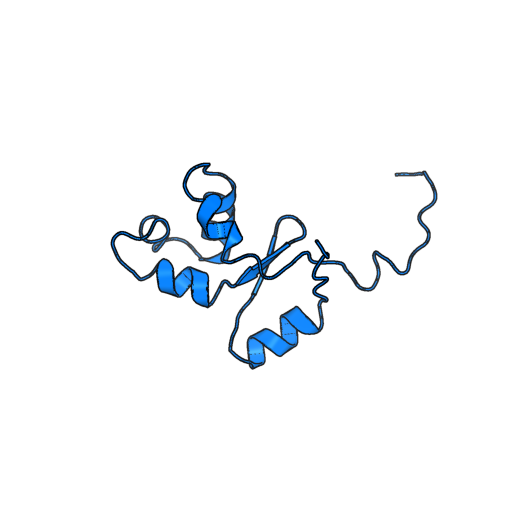81 1.00 0.00 64 ILE A CA 9
ATOM 11870 C C . ILE A 1 64 ? -22.257 -5.870 -3.426 1.00 0.00 64 ILE A C 9
ATOM 11871 O O . ILE A 1 64 ? -22.294 -6.163 -4.621 1.00 0.00 64 ILE A O 9
ATOM 11887 N N . LEU A 1 65 ? -22.493 -6.763 -2.438 1.00 0.00 65 LEU A N 9
ATOM 11888 C CA . LEU A 1 65 ? -22.731 -8.204 -2.672 1.00 0.00 65 LEU A CA 9
ATOM 11889 C C . LEU A 1 65 ? -24.212 -8.584 -2.524 1.00 0.00 65 LEU A C 9
ATOM 11890 O O . LEU A 1 65 ? -24.557 -9.770 -2.586 1.00 0.00 65 LEU A O 9
ATOM 11906 N N . ALA A 1 66 ? -25.081 -7.574 -2.343 1.00 0.00 66 ALA A N 9
ATOM 11907 C CA . ALA A 1 66 ? -26.546 -7.776 -2.321 1.00 0.00 66 ALA A CA 9
ATOM 11908 C C . ALA A 1 66 ? -27.064 -8.072 -3.748 1.00 0.00 66 ALA A C 9
ATOM 11909 O O . ALA A 1 66 ? -28.082 -8.747 -3.930 1.00 0.00 66 ALA A O 9
ATOM 11916 N N . GLN A 1 67 ? -26.330 -7.559 -4.758 1.00 0.00 67 GLN A N 9
ATOM 11917 C CA . GLN A 1 67 ? -26.582 -7.844 -6.193 1.00 0.00 67 GLN A CA 9
ATOM 11918 C C . GLN A 1 67 ? -25.995 -9.215 -6.621 1.00 0.00 67 GLN A C 9
ATOM 11919 O O . GLN A 1 67 ? -26.176 -9.645 -7.765 1.00 0.00 67 GLN A O 9
ATOM 11933 N N . PHE A 1 68 ? -25.273 -9.881 -5.693 1.00 0.00 68 PHE A N 9
ATOM 11934 C CA . PHE A 1 68 ? -24.684 -11.223 -5.904 1.00 0.00 68 PHE A CA 9
ATOM 11935 C C . PHE A 1 68 ? -25.301 -12.249 -4.920 1.00 0.00 68 PHE A C 9
ATOM 11936 O O . PHE A 1 68 ? -24.834 -13.393 -4.828 1.00 0.00 68 PHE A O 9
ATOM 11953 N N . ALA A 1 69 ? -26.364 -11.830 -4.203 1.00 0.00 69 ALA A N 9
ATOM 11954 C CA . ALA A 1 69 ? -27.047 -12.660 -3.188 1.00 0.00 69 ALA A CA 9
ATOM 11955 C C . ALA A 1 69 ? -27.819 -13.820 -3.859 1.00 0.00 69 ALA A C 9
ATOM 11956 O O . ALA A 1 69 ? -28.885 -13.603 -4.460 1.00 0.00 69 ALA A O 9
ATOM 11963 N N . GLY A 1 70 ? -27.249 -15.037 -3.783 1.00 0.00 70 GLY A N 9
ATOM 11964 C CA . GLY A 1 70 ? -27.808 -16.235 -4.428 1.00 0.00 70 GLY A CA 9
ATOM 11965 C C . GLY A 1 70 ? -26.762 -16.934 -5.293 1.00 0.00 70 GLY A C 9
ATOM 11966 O O . GLY A 1 70 ? -26.710 -18.170 -5.356 1.00 0.00 70 GLY A O 9
ATOM 11970 N N . GLU A 1 71 ? -25.922 -16.113 -5.953 1.00 0.00 71 GLU A N 9
ATOM 11971 C CA . GLU A 1 71 ? -24.815 -16.581 -6.816 1.00 0.00 71 GLU A CA 9
ATOM 11972 C C . GLU A 1 71 ? -23.698 -17.213 -5.960 1.00 0.00 71 GLU A C 9
ATOM 11973 O O . GLU A 1 71 ? -23.486 -16.791 -4.814 1.00 0.00 71 GLU A O 9
ATOM 11985 N N . ASP A 1 72 ? -23.015 -18.236 -6.522 1.00 0.00 72 ASP A N 9
ATOM 11986 C CA . ASP A 1 72 ? -21.883 -18.930 -5.860 1.00 0.00 72 ASP A CA 9
ATOM 11987 C C . ASP A 1 72 ? -20.818 -17.913 -5.401 1.00 0.00 72 ASP A C 9
ATOM 11988 O O . ASP A 1 72 ? -20.430 -17.070 -6.200 1.00 0.00 72 ASP A O 9
ATOM 11997 N N . PRO A 1 73 ? -20.337 -17.989 -4.114 1.00 0.00 73 PRO A N 9
ATOM 11998 C CA . PRO A 1 73 ? -19.374 -17.011 -3.525 1.00 0.00 73 PRO A CA 9
ATOM 11999 C C . PRO A 1 73 ? -18.157 -16.685 -4.426 1.00 0.00 73 PRO A C 9
ATOM 12000 O O . PRO A 1 73 ? -17.794 -15.516 -4.615 1.00 0.00 73 PRO A O 9
ATOM 12011 N N . VAL A 1 74 ? -17.555 -17.744 -4.990 1.00 0.00 74 VAL A N 9
ATOM 12012 C CA . VAL A 1 74 ? -16.303 -17.650 -5.758 1.00 0.00 74 VAL A CA 9
ATOM 12013 C C . VAL A 1 74 ? -16.570 -17.033 -7.155 1.00 0.00 74 VAL A C 9
ATOM 12014 O O . VAL A 1 74 ? -15.843 -16.133 -7.598 1.00 0.00 74 VAL A O 9
ATOM 12027 N N . VAL A 1 75 ? -17.652 -17.502 -7.807 1.00 0.00 75 VAL A N 9
ATOM 12028 C CA . VAL A 1 75 ? -18.086 -17.006 -9.143 1.00 0.00 75 VAL A CA 9
ATOM 12029 C C . VAL A 1 75 ? -18.554 -15.532 -9.064 1.00 0.00 75 VAL A C 9
ATOM 12030 O O . VAL A 1 75 ? -18.280 -14.726 -9.961 1.00 0.00 75 VAL A O 9
ATOM 12043 N N . ALA A 1 76 ? -19.230 -15.205 -7.951 1.00 0.00 76 ALA A N 9
ATOM 12044 C CA . ALA A 1 76 ? -19.789 -13.865 -7.671 1.00 0.00 76 ALA A CA 9
ATOM 12045 C C . ALA A 1 76 ? -18.673 -12.836 -7.469 1.00 0.00 76 ALA A C 9
ATOM 12046 O O . ALA A 1 76 ? -18.834 -11.658 -7.791 1.00 0.00 76 ALA A O 9
ATOM 12053 N N . LEU A 1 77 ? -17.545 -13.312 -6.924 1.00 0.00 77 LEU A N 9
ATOM 12054 C CA . LEU A 1 77 ? -16.348 -12.494 -6.691 1.00 0.00 77 LEU A CA 9
ATOM 12055 C C . LEU A 1 77 ? -15.656 -12.174 -8.035 1.00 0.00 77 LEU A C 9
ATOM 12056 O O . LEU A 1 77 ? -15.140 -11.073 -8.219 1.00 0.00 77 LEU A O 9
ATOM 12072 N N . GLU A 1 78 ? -15.672 -13.143 -8.972 1.00 0.00 78 GLU A N 9
ATOM 12073 C CA . GLU A 1 78 ? -15.125 -12.946 -10.334 1.00 0.00 78 GLU A CA 9
ATOM 12074 C C . GLU A 1 78 ? -15.995 -11.953 -11.135 1.00 0.00 78 GLU A C 9
ATOM 12075 O O . GLU A 1 78 ? -15.476 -11.107 -11.873 1.00 0.00 78 GLU A O 9
ATOM 12087 N N . ALA A 1 79 ? -17.323 -12.070 -10.951 1.00 0.00 79 ALA A N 9
ATOM 12088 C CA . ALA A 1 79 ? -18.317 -11.140 -11.522 1.00 0.00 79 ALA A CA 9
ATOM 12089 C C . ALA A 1 79 ? -18.159 -9.736 -10.907 1.00 0.00 79 ALA A C 9
ATOM 12090 O O . ALA A 1 79 ? -18.392 -8.718 -11.569 1.00 0.00 79 ALA A O 9
ATOM 12097 N N . ALA A 1 80 ? -17.743 -9.712 -9.627 1.00 0.00 80 ALA A N 9
ATOM 12098 C CA . ALA A 1 80 ? -17.446 -8.473 -8.893 1.00 0.00 80 ALA A CA 9
ATOM 12099 C C . ALA A 1 80 ? -16.141 -7.825 -9.390 1.00 0.00 80 ALA A C 9
ATOM 12100 O O . ALA A 1 80 ? -16.039 -6.605 -9.431 1.00 0.00 80 ALA A O 9
ATOM 12107 N N . LEU A 1 81 ? -15.147 -8.653 -9.773 1.00 0.00 81 LEU A N 9
ATOM 12108 C CA . LEU A 1 81 ? -13.866 -8.158 -10.331 1.00 0.00 81 LEU A CA 9
ATOM 12109 C C . LEU A 1 81 ? -14.040 -7.672 -11.778 1.00 0.00 81 LEU A C 9
ATOM 12110 O O . LEU A 1 81 ? -13.252 -6.847 -12.264 1.00 0.00 81 LEU A O 9
ATOM 12126 N N . GLN A 1 82 ? -15.073 -8.198 -12.457 1.00 0.00 82 GLN A N 9
ATOM 12127 C CA . GLN A 1 82 ? -15.466 -7.743 -13.795 1.00 0.00 82 GLN A CA 9
ATOM 12128 C C . GLN A 1 82 ? -16.186 -6.383 -13.698 1.00 0.00 82 GLN A C 9
ATOM 12129 O O . GLN A 1 82 ? -15.973 -5.493 -14.533 1.00 0.00 82 GLN A O 9
ATOM 12143 N N . PHE A 1 83 ? -17.028 -6.236 -12.662 1.00 0.00 83 PHE A N 9
ATOM 12144 C CA . PHE A 1 83 ? -17.785 -5.005 -12.415 1.00 0.00 83 PHE A CA 9
ATOM 12145 C C . PHE A 1 83 ? -16.893 -3.976 -11.684 1.00 0.00 83 PHE A C 9
ATOM 12146 O O . PHE A 1 83 ? -16.500 -4.183 -10.532 1.00 0.00 83 PHE A O 9
ATOM 12163 N N . GLU A 1 84 ? -16.598 -2.863 -12.385 1.00 0.00 84 GLU A N 9
ATOM 12164 C CA . GLU A 1 84 ? -15.642 -1.825 -11.944 1.00 0.00 84 GLU A CA 9
ATOM 12165 C C . GLU A 1 84 ? -15.987 -1.225 -10.563 1.00 0.00 84 GLU A C 9
ATOM 12166 O O . GLU A 1 84 ? -15.092 -0.868 -9.790 1.00 0.00 84 GLU A O 9
ATOM 12178 N N . ASP A 1 85 ? -17.289 -1.150 -10.270 1.00 0.00 85 ASP A N 9
ATOM 12179 C CA . ASP A 1 85 ? -17.811 -0.585 -9.015 1.00 0.00 85 ASP A CA 9
ATOM 12180 C C . ASP A 1 85 ? -17.455 -1.468 -7.798 1.00 0.00 85 ASP A C 9
ATOM 12181 O O . ASP A 1 85 ? -17.088 -0.960 -6.736 1.00 0.00 85 ASP A O 9
ATOM 12190 N N . THR A 1 86 ? -17.557 -2.793 -7.973 1.00 0.00 86 THR A N 9
ATOM 12191 C CA . THR A 1 86 ? -17.437 -3.769 -6.871 1.00 0.00 86 THR A CA 9
ATOM 12192 C C . THR A 1 86 ? -16.002 -4.354 -6.737 1.00 0.00 86 THR A C 9
ATOM 12193 O O . THR A 1 86 ? -15.649 -4.889 -5.675 1.00 0.00 86 THR A O 9
ATOM 12204 N N . ARG A 1 87 ? -15.173 -4.224 -7.801 1.00 0.00 87 ARG A N 9
ATOM 12205 C CA . ARG A 1 87 ? -13.791 -4.787 -7.828 1.00 0.00 87 ARG A CA 9
ATOM 12206 C C . ARG A 1 87 ? -12.848 -3.997 -6.910 1.00 0.00 87 ARG A C 9
ATOM 12207 O O . ARG A 1 87 ? -11.952 -4.565 -6.274 1.00 0.00 87 ARG A O 9
ATOM 12228 N N . GLU A 1 88 ? -13.079 -2.680 -6.854 1.00 0.00 88 GLU A N 9
ATOM 12229 C CA . GLU A 1 88 ? -12.237 -1.727 -6.113 1.00 0.00 88 GLU A CA 9
ATOM 12230 C C . GLU A 1 88 ? -12.382 -1.919 -4.591 1.00 0.00 88 GLU A C 9
ATOM 12231 O O . GLU A 1 88 ? -11.464 -1.612 -3.829 1.00 0.00 88 GLU A O 9
ATOM 12243 N N . SER A 1 89 ? -13.546 -2.453 -4.174 1.00 0.00 89 SER A N 9
ATOM 12244 C CA . SER A 1 89 ? -13.848 -2.740 -2.763 1.00 0.00 89 SER A CA 9
ATOM 12245 C C . SER A 1 89 ? -13.207 -4.081 -2.323 1.00 0.00 89 SER A C 9
ATOM 12246 O O . SER A 1 89 ? -13.026 -4.324 -1.122 1.00 0.00 89 SER A O 9
ATOM 12254 N N . MET A 1 90 ? -12.815 -4.927 -3.309 1.00 0.00 90 MET A N 9
ATOM 12255 C CA . MET A 1 90 ? -12.185 -6.249 -3.048 1.00 0.00 90 MET A CA 9
ATOM 12256 C C . MET A 1 90 ? -10.737 -6.126 -2.527 1.00 0.00 90 MET A C 9
ATOM 12257 O O . MET A 1 90 ? -10.085 -7.146 -2.252 1.00 0.00 90 MET A O 9
ATOM 12271 N N . HIS A 1 91 ? -10.253 -4.876 -2.372 1.00 0.00 91 HIS A N 9
ATOM 12272 C CA . HIS A 1 91 ? -8.964 -4.580 -1.718 1.00 0.00 91 HIS A CA 9
ATOM 12273 C C . HIS A 1 91 ? -8.982 -5.031 -0.237 1.00 0.00 91 HIS A C 9
ATOM 12274 O O . HIS A 1 91 ? -7.960 -5.461 0.309 1.00 0.00 91 HIS A O 9
ATOM 12289 N N . ALA A 1 92 ? -10.170 -4.931 0.391 1.00 0.00 92 ALA A N 9
ATOM 12290 C CA . ALA A 1 92 ? -10.377 -5.315 1.800 1.00 0.00 92 ALA A CA 9
ATOM 12291 C C . ALA A 1 92 ? -10.501 -6.841 1.949 1.00 0.00 92 ALA A C 9
ATOM 12292 O O . ALA A 1 92 ? -10.267 -7.385 3.028 1.00 0.00 92 ALA A O 9
ATOM 12299 N N . PHE A 1 93 ? -10.888 -7.517 0.853 1.00 0.00 93 PHE A N 9
ATOM 12300 C CA . PHE A 1 93 ? -11.097 -8.980 0.833 1.00 0.00 93 PHE A CA 9
ATOM 12301 C C . PHE A 1 93 ? -9.797 -9.718 0.443 1.00 0.00 93 PHE A C 9
ATOM 12302 O O . PHE A 1 93 ? -9.617 -10.882 0.817 1.00 0.00 93 PHE A O 9
ATOM 12319 N N . CYS A 1 94 ? -8.891 -9.032 -0.299 1.00 0.00 94 CYS A N 9
ATOM 12320 C CA . CYS A 1 94 ? -7.608 -9.619 -0.734 1.00 0.00 94 CYS A CA 9
ATOM 12321 C C . CYS A 1 94 ? -6.595 -9.575 0.420 1.00 0.00 94 CYS A C 9
ATOM 12322 O O . CYS A 1 94 ? -6.110 -8.504 0.802 1.00 0.00 94 CYS A O 9
ATOM 12330 N N . VAL A 1 95 ? -6.331 -10.755 0.998 1.00 0.00 95 VAL A N 9
ATOM 12331 C CA . VAL A 1 95 ? -5.363 -10.927 2.093 1.00 0.00 95 VAL A CA 9
ATOM 12332 C C . VAL A 1 95 ? -3.916 -10.870 1.544 1.00 0.00 95 VAL A C 9
ATOM 12333 O O . VAL A 1 95 ? -2.985 -10.452 2.249 1.00 0.00 95 VAL A O 9
ATOM 12346 N N . GLY A 1 96 ? -3.747 -11.286 0.276 1.00 0.00 96 GLY A N 9
ATOM 12347 C CA . GLY A 1 96 ? -2.448 -11.232 -0.399 1.00 0.00 96 GLY A CA 9
ATOM 12348 C C . GLY A 1 96 ? -2.523 -11.710 -1.840 1.00 0.00 96 GLY A C 9
ATOM 12349 O O . GLY A 1 96 ? -3.616 -11.816 -2.400 1.00 0.00 96 GLY A O 9
ATOM 12353 N N . GLN A 1 97 ? -1.354 -11.959 -2.449 1.00 0.00 97 GLN A N 9
ATOM 12354 C CA . GLN A 1 97 ? -1.236 -12.609 -3.769 1.00 0.00 97 GLN A CA 9
ATOM 12355 C C . GLN A 1 97 ? -0.916 -14.094 -3.566 1.00 0.00 97 GLN A C 9
ATOM 12356 O O . GLN A 1 97 ? -0.100 -14.442 -2.716 1.00 0.00 97 GLN A O 9
ATOM 12370 N N . TYR A 1 98 ? -1.551 -14.947 -4.363 1.00 0.00 98 TYR A N 9
ATOM 12371 C CA . TYR A 1 98 ? -1.262 -16.380 -4.408 1.00 0.00 98 TYR A CA 9
ATOM 12372 C C . TYR A 1 98 ? -0.001 -16.636 -5.240 1.00 0.00 98 TYR A C 9
ATOM 12373 O O . TYR A 1 98 ? 0.047 -16.293 -6.427 1.00 0.00 98 TYR A O 9
ATOM 12391 N N . LEU A 1 99 ? 1.021 -17.209 -4.603 1.00 0.00 99 LEU A N 9
ATOM 12392 C CA . LEU A 1 99 ? 2.212 -17.702 -5.291 1.00 0.00 99 LEU A CA 9
ATOM 12393 C C . LEU A 1 99 ? 2.055 -19.226 -5.454 1.00 0.00 99 LEU A C 9
ATOM 12394 O O . LEU A 1 99 ? 2.024 -19.960 -4.460 1.00 0.00 99 LEU A O 9
ATOM 12410 N N . GLU A 1 100 ? 1.940 -19.685 -6.707 1.00 0.00 100 GLU A N 9
ATOM 12411 C CA . GLU A 1 100 ? 1.908 -21.116 -7.032 1.00 0.00 100 GLU A CA 9
ATOM 12412 C C . GLU A 1 100 ? 3.358 -21.659 -7.050 1.00 0.00 100 GLU A C 9
ATOM 12413 O O . GLU A 1 100 ? 4.219 -21.049 -7.688 1.00 0.00 100 GLU A O 9
ATOM 12425 N N . PRO A 1 101 ? 3.655 -22.798 -6.332 1.00 0.00 101 PRO A N 9
ATOM 12426 C CA . PRO A 1 101 ? 5.024 -23.396 -6.261 1.00 0.00 101 PRO A CA 9
ATOM 12427 C C . PRO A 1 101 ? 5.659 -23.658 -7.653 1.00 0.00 101 PRO A C 9
ATOM 12428 O O . PRO A 1 101 ? 6.881 -23.541 -7.820 1.00 0.00 101 PRO A O 9
ATOM 12439 N N . ASP A 1 102 ? 4.799 -23.996 -8.637 1.00 0.00 102 ASP A N 9
ATOM 12440 C CA . ASP A 1 102 ? 5.208 -24.246 -10.039 1.00 0.00 102 ASP A CA 9
ATOM 12441 C C . ASP A 1 102 ? 5.742 -22.954 -10.683 1.00 0.00 102 ASP A C 9
ATOM 12442 O O . ASP A 1 102 ? 6.793 -22.967 -11.323 1.00 0.00 102 ASP A O 9
ATOM 12451 N N . GLN A 1 103 ? 5.014 -21.839 -10.456 1.00 0.00 103 GLN A N 9
ATOM 12452 C CA . GLN A 1 103 ? 5.361 -20.497 -10.989 1.00 0.00 103 GLN A CA 9
ATOM 12453 C C . GLN A 1 103 ? 6.762 -20.055 -10.512 1.00 0.00 103 GLN A C 9
ATOM 12454 O O . GLN A 1 103 ? 7.505 -19.386 -11.244 1.00 0.00 103 GLN A O 9
ATOM 12468 N N . GLU A 1 104 ? 7.095 -20.453 -9.279 1.00 0.00 104 GLU A N 9
ATOM 12469 C CA . GLU A 1 104 ? 8.385 -20.155 -8.652 1.00 0.00 104 GLU A CA 9
ATOM 12470 C C . GLU A 1 104 ? 9.483 -21.100 -9.171 1.00 0.00 104 GLU A C 9
ATOM 12471 O O . GLU A 1 104 ? 10.619 -20.669 -9.425 1.00 0.00 104 GLU A O 9
ATOM 12483 N N . GLY A 1 105 ? 9.124 -22.388 -9.329 1.00 0.00 105 GLY A N 9
ATOM 12484 C CA . GLY A 1 105 ? 10.071 -23.430 -9.743 1.00 0.00 105 GLY A CA 9
ATOM 12485 C C . GLY A 1 105 ? 10.549 -23.265 -11.185 1.00 0.00 105 GLY A C 9
ATOM 12486 O O . GLY A 1 105 ? 11.743 -23.027 -11.431 1.00 0.00 105 GLY A O 9
ATOM 12490 N N . VAL A 1 106 ? 9.602 -23.382 -12.128 1.00 0.00 106 VAL A N 9
ATOM 12491 C CA . VAL A 1 106 ? 9.851 -23.194 -13.567 1.00 0.00 106 VAL A CA 9
ATOM 12492 C C . VAL A 1 106 ? 8.526 -22.883 -14.300 1.00 0.00 106 VAL A C 9
ATOM 12493 O O . VAL A 1 106 ? 7.492 -23.516 -14.047 1.00 0.00 106 VAL A O 9
ATOM 12506 N N . THR A 1 107 ? 8.579 -21.888 -15.196 1.00 0.00 107 THR A N 9
ATOM 12507 C CA . THR A 1 107 ? 7.473 -21.530 -16.094 1.00 0.00 107 THR A CA 9
ATOM 12508 C C . THR A 1 107 ? 7.903 -21.804 -17.550 1.00 0.00 107 THR A C 9
ATOM 12509 O O . THR A 1 107 ? 8.962 -21.346 -17.990 1.00 0.00 107 THR A O 9
ATOM 12520 N N . ILE A 1 108 ? 7.105 -22.610 -18.276 1.00 0.00 108 ILE A N 9
ATOM 12521 C CA . ILE A 1 108 ? 7.386 -22.959 -19.683 1.00 0.00 108 ILE A CA 9
ATOM 12522 C C . ILE A 1 108 ? 6.703 -21.940 -20.628 1.00 0.00 108 ILE A C 9
ATOM 12523 O O . ILE A 1 108 ? 5.475 -21.806 -20.591 1.00 0.00 108 ILE A O 9
ATOM 12539 N N . PRO A 1 109 ? 7.486 -21.176 -21.459 1.00 0.00 109 PRO A N 9
ATOM 12540 C CA . PRO A 1 109 ? 6.926 -20.276 -22.476 1.00 0.00 109 PRO A CA 9
ATOM 12541 C C . PRO A 1 109 ? 6.673 -21.003 -23.823 1.00 0.00 109 PRO A C 9
ATOM 12542 O O . PRO A 1 109 ? 7.608 -21.274 -24.589 1.00 0.00 109 PRO A O 9
ATOM 12553 N N . ASP A 1 110 ? 5.398 -21.345 -24.073 1.00 0.00 110 ASP A N 9
ATOM 12554 C CA . ASP A 1 110 ? 4.963 -22.019 -25.320 1.00 0.00 110 ASP A CA 9
ATOM 12555 C C . ASP A 1 110 ? 4.968 -21.038 -26.517 1.00 0.00 110 ASP A C 9
ATOM 12556 O O . ASP A 1 110 ? 4.552 -19.881 -26.382 1.00 0.00 110 ASP A O 9
ATOM 12565 N N . LEU A 1 111 ? 5.437 -21.518 -27.683 1.00 0.00 111 LEU A N 9
ATOM 12566 C CA . LEU A 1 111 ? 5.427 -20.752 -28.943 1.00 0.00 111 LEU A CA 9
ATOM 12567 C C . LEU A 1 111 ? 4.113 -21.034 -29.707 1.00 0.00 111 LEU A C 9
ATOM 12568 O O . LEU A 1 111 ? 3.507 -20.124 -30.282 1.00 0.00 111 LEU A O 9
ATOM 12584 N N . GLY A 1 112 ? 3.685 -22.306 -29.689 1.00 0.00 112 GLY A N 9
ATOM 12585 C CA . GLY A 1 112 ? 2.493 -22.758 -30.415 1.00 0.00 112 GLY A CA 9
ATOM 12586 C C . GLY A 1 112 ? 2.745 -24.051 -31.195 1.00 0.00 112 GLY A C 9
ATOM 12587 O O . GLY A 1 112 ? 3.897 -24.283 -31.611 1.00 0.00 112 GLY A O 9
ATOM 12592 N N . GLU A 1 21 ? -1.831 -1.825 1.433 1.00 0.00 21 GLU A N 10
ATOM 12593 C CA . GLU A 1 21 ? -0.701 -1.705 2.388 1.00 0.00 21 GLU A CA 10
ATOM 12594 C C . GLU A 1 21 ? 0.474 -2.579 1.925 1.00 0.00 21 GLU A C 10
ATOM 12595 O O . GLU A 1 21 ? 1.540 -2.065 1.552 1.00 0.00 21 GLU A O 10
ATOM 12607 N N . LYS A 1 22 ? 0.258 -3.903 1.935 1.00 0.00 22 LYS A N 10
ATOM 12608 C CA . LYS A 1 22 ? 1.296 -4.901 1.616 1.00 0.00 22 LYS A CA 10
ATOM 12609 C C . LYS A 1 22 ? 0.779 -5.884 0.556 1.00 0.00 22 LYS A C 10
ATOM 12610 O O . LYS A 1 22 ? -0.395 -5.843 0.151 1.00 0.00 22 LYS A O 10
ATOM 12629 N N . VAL A 1 23 ? 1.680 -6.758 0.120 1.00 0.00 23 VAL A N 10
ATOM 12630 C CA . VAL A 1 23 ? 1.365 -7.894 -0.733 1.00 0.00 23 VAL A CA 10
ATOM 12631 C C . VAL A 1 23 ? 1.875 -9.166 -0.029 1.00 0.00 23 VAL A C 10
ATOM 12632 O O . VAL A 1 23 ? 3.056 -9.527 -0.115 1.00 0.00 23 VAL A O 10
ATOM 12645 N N . THR A 1 24 ? 0.971 -9.801 0.739 1.00 0.00 24 THR A N 10
ATOM 12646 C CA . THR A 1 24 ? 1.264 -11.050 1.446 1.00 0.00 24 THR A CA 10
ATOM 12647 C C . THR A 1 24 ? 1.344 -12.197 0.428 1.00 0.00 24 THR A C 10
ATOM 12648 O O . THR A 1 24 ? 0.329 -12.574 -0.173 1.00 0.00 24 THR A O 10
ATOM 12659 N N . LEU A 1 25 ? 2.563 -12.709 0.201 1.00 0.00 25 LEU A N 10
ATOM 12660 C CA . LEU A 1 25 ? 2.795 -13.811 -0.738 1.00 0.00 25 LEU A CA 10
ATOM 12661 C C . LEU A 1 25 ? 2.396 -15.134 -0.068 1.00 0.00 25 LEU A C 10
ATOM 12662 O O . LEU A 1 25 ? 3.120 -15.661 0.785 1.00 0.00 25 LEU A O 10
ATOM 12678 N N . VAL A 1 26 ? 1.203 -15.614 -0.437 1.00 0.00 26 VAL A N 10
ATOM 12679 C CA . VAL A 1 26 ? 0.604 -16.833 0.107 1.00 0.00 26 VAL A CA 10
ATOM 12680 C C . VAL A 1 26 ? 0.938 -18.003 -0.826 1.00 0.00 26 VAL A C 10
ATOM 12681 O O . VAL A 1 26 ? 0.865 -17.861 -2.050 1.00 0.00 26 VAL A O 10
ATOM 12694 N N . ARG A 1 27 ? 1.323 -19.139 -0.243 1.00 0.00 27 ARG A N 10
ATOM 12695 C CA . ARG A 1 27 ? 1.720 -20.350 -0.989 1.00 0.00 27 ARG A CA 10
ATOM 12696 C C . ARG A 1 27 ? 0.597 -21.406 -0.875 1.00 0.00 27 ARG A C 10
ATOM 12697 O O . ARG A 1 27 ? -0.320 -21.254 -0.053 1.00 0.00 27 ARG A O 10
ATOM 12718 N N . ILE A 1 28 ? 0.673 -22.457 -1.715 1.00 0.00 28 ILE A N 10
ATOM 12719 C CA . ILE A 1 28 ? -0.392 -23.472 -1.885 1.00 0.00 28 ILE A CA 10
ATOM 12720 C C . ILE A 1 28 ? -0.822 -24.144 -0.555 1.00 0.00 28 ILE A C 10
ATOM 12721 O O . ILE A 1 28 ? -2.022 -24.320 -0.315 1.00 0.00 28 ILE A O 10
ATOM 12737 N N . ALA A 1 29 ? 0.153 -24.472 0.316 1.00 0.00 29 ALA A N 10
ATOM 12738 C CA . ALA A 1 29 ? -0.133 -25.129 1.611 1.00 0.00 29 ALA A CA 10
ATOM 12739 C C . ALA A 1 29 ? -0.819 -24.163 2.591 1.00 0.00 29 ALA A C 10
ATOM 12740 O O . ALA A 1 29 ? -1.674 -24.580 3.359 1.00 0.00 29 ALA A O 10
ATOM 12747 N N . ASP A 1 30 ? -0.449 -22.861 2.538 1.00 0.00 30 ASP A N 10
ATOM 12748 C CA . ASP A 1 30 ? -1.052 -21.806 3.396 1.00 0.00 30 ASP A CA 10
ATOM 12749 C C . ASP A 1 30 ? -2.547 -21.644 3.083 1.00 0.00 30 ASP A C 10
ATOM 12750 O O . ASP A 1 30 ? -3.348 -21.355 3.976 1.00 0.00 30 ASP A O 10
ATOM 12759 N N . LEU A 1 31 ? -2.902 -21.837 1.793 1.00 0.00 31 LEU A N 10
ATOM 12760 C CA . LEU A 1 31 ? -4.304 -21.848 1.329 1.00 0.00 31 LEU A CA 10
ATOM 12761 C C . LEU A 1 31 ? -5.075 -22.998 2.006 1.00 0.00 31 LEU A C 10
ATOM 12762 O O . LEU A 1 31 ? -6.057 -22.761 2.701 1.00 0.00 31 LEU A O 10
ATOM 12778 N N . GLU A 1 32 ? -4.555 -24.233 1.820 1.00 0.00 32 GLU A N 10
ATOM 12779 C CA . GLU A 1 32 ? -5.202 -25.479 2.281 1.00 0.00 32 GLU A CA 10
ATOM 12780 C C . GLU A 1 32 ? -5.347 -25.512 3.811 1.00 0.00 32 GLU A C 10
ATOM 12781 O O . GLU A 1 32 ? -6.376 -25.928 4.336 1.00 0.00 32 GLU A O 10
ATOM 12793 N N . ASN A 1 33 ? -4.305 -25.039 4.501 1.00 0.00 33 ASN A N 10
ATOM 12794 C CA . ASN A 1 33 ? -4.219 -25.065 5.975 1.00 0.00 33 ASN A CA 10
ATOM 12795 C C . ASN A 1 33 ? -5.161 -24.030 6.609 1.00 0.00 33 ASN A C 10
ATOM 12796 O O . ASN A 1 33 ? -5.776 -24.307 7.636 1.00 0.00 33 ASN A O 10
ATOM 12807 N N . HIS A 1 34 ? -5.279 -22.845 5.975 1.00 0.00 34 HIS A N 10
ATOM 12808 C CA . HIS A 1 34 ? -6.181 -21.766 6.446 1.00 0.00 34 HIS A CA 10
ATOM 12809 C C . HIS A 1 34 ? -7.652 -22.144 6.159 1.00 0.00 34 HIS A C 10
ATOM 12810 O O . HIS A 1 34 ? -8.543 -21.909 6.985 1.00 0.00 34 HIS A O 10
ATOM 12825 N N . ASN A 1 35 ? -7.861 -22.758 4.978 1.00 0.00 35 ASN A N 10
ATOM 12826 C CA . ASN A 1 35 ? -9.194 -23.119 4.442 1.00 0.00 35 ASN A CA 10
ATOM 12827 C C . ASN A 1 35 ? -9.839 -24.223 5.288 1.00 0.00 35 ASN A C 10
ATOM 12828 O O . ASN A 1 35 ? -10.990 -24.097 5.722 1.00 0.00 35 ASN A O 10
ATOM 12839 N N . ASN A 1 36 ? -9.061 -25.289 5.525 1.00 0.00 36 ASN A N 10
ATOM 12840 C CA . ASN A 1 36 ? -9.494 -26.461 6.310 1.00 0.00 36 ASN A CA 10
ATOM 12841 C C . ASN A 1 36 ? -9.656 -26.088 7.804 1.00 0.00 36 ASN A C 10
ATOM 12842 O O . ASN A 1 36 ? -10.471 -26.681 8.513 1.00 0.00 36 ASN A O 10
ATOM 12853 N N . ASP A 1 37 ? -8.876 -25.084 8.266 1.00 0.00 37 ASP A N 10
ATOM 12854 C CA . ASP A 1 37 ? -8.939 -24.582 9.661 1.00 0.00 37 ASP A CA 10
ATOM 12855 C C . ASP A 1 37 ? -10.277 -23.846 9.933 1.00 0.00 37 ASP A C 10
ATOM 12856 O O . ASP A 1 37 ? -10.713 -23.747 11.084 1.00 0.00 37 ASP A O 10
ATOM 12865 N N . GLY A 1 38 ? -10.917 -23.331 8.856 1.00 0.00 38 GLY A N 10
ATOM 12866 C CA . GLY A 1 38 ? -12.254 -22.714 8.943 1.00 0.00 38 GLY A CA 10
ATOM 12867 C C . GLY A 1 38 ? -12.400 -21.457 8.088 1.00 0.00 38 GLY A C 10
ATOM 12868 O O . GLY A 1 38 ? -13.517 -21.099 7.687 1.00 0.00 38 GLY A O 10
ATOM 12872 N N . GLY A 1 39 ? -11.277 -20.768 7.842 1.00 0.00 39 GLY A N 10
ATOM 12873 C CA . GLY A 1 39 ? -11.272 -19.539 7.040 1.00 0.00 39 GLY A CA 10
ATOM 12874 C C 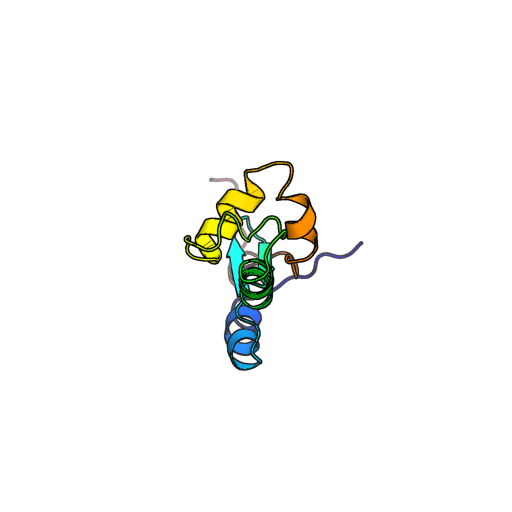. GLY A 1 39 ? -11.115 -19.868 5.569 1.00 0.00 39 GLY A C 10
ATOM 12875 O O . GLY A 1 39 ? -10.004 -20.158 5.127 1.00 0.00 39 GLY A O 10
ATOM 12879 N N . PHE A 1 40 ? -12.211 -19.797 4.793 1.00 0.00 40 PHE A N 10
ATOM 12880 C CA . PHE A 1 40 ? -12.232 -20.326 3.420 1.00 0.00 40 PHE A CA 10
ATOM 12881 C C . PHE A 1 40 ? -11.458 -19.372 2.486 1.00 0.00 40 PHE A C 10
ATOM 12882 O O . PHE A 1 40 ? -11.925 -18.273 2.194 1.00 0.00 40 PHE A O 10
ATOM 12899 N N . TRP A 1 41 ? -10.268 -19.817 2.046 1.00 0.00 41 TRP A N 10
ATOM 12900 C CA . TRP A 1 41 ? -9.390 -19.061 1.134 1.00 0.00 41 TRP A CA 10
ATOM 12901 C C . TRP A 1 41 ? -9.396 -19.702 -0.255 1.00 0.00 41 TRP A C 10
ATOM 12902 O O . TRP A 1 41 ? -9.367 -20.933 -0.380 1.00 0.00 41 TRP A O 10
ATOM 12923 N N . THR A 1 42 ? -9.440 -18.845 -1.285 1.00 0.00 42 THR A N 10
ATOM 12924 C CA . THR A 1 42 ? -9.350 -19.251 -2.692 1.00 0.00 42 THR A CA 10
ATOM 12925 C C . THR A 1 42 ? -8.590 -18.169 -3.479 1.00 0.00 42 THR A C 10
ATOM 12926 O O . THR A 1 42 ? -8.533 -17.001 -3.061 1.00 0.00 42 THR A O 10
ATOM 12937 N N . VAL A 1 43 ? -7.992 -18.568 -4.613 1.00 0.00 43 VAL A N 10
ATOM 12938 C CA . VAL A 1 43 ? -7.184 -17.673 -5.458 1.00 0.00 43 VAL A CA 10
ATOM 12939 C C . VAL A 1 43 ? -7.932 -17.356 -6.759 1.00 0.00 43 VAL A C 10
ATOM 12940 O O . VAL A 1 43 ? -8.252 -18.265 -7.532 1.00 0.00 43 VAL A O 10
ATOM 12953 N N . ILE A 1 44 ? -8.232 -16.066 -6.968 1.00 0.00 44 ILE A N 10
ATOM 12954 C CA . ILE A 1 44 ? -8.833 -15.555 -8.211 1.00 0.00 44 ILE A CA 10
ATOM 12955 C C . ILE A 1 44 ? -7.950 -14.405 -8.744 1.00 0.00 44 ILE A C 10
ATOM 12956 O O . ILE A 1 44 ? -7.620 -13.487 -7.985 1.00 0.00 44 ILE A O 10
ATOM 12972 N N . ASP A 1 45 ? -7.547 -14.499 -10.032 1.00 0.00 45 ASP A N 10
ATOM 12973 C CA . ASP A 1 45 ? -6.735 -13.467 -10.746 1.00 0.00 45 ASP A CA 10
ATOM 12974 C C . ASP A 1 45 ? -5.329 -13.302 -10.088 1.00 0.00 45 ASP A C 10
ATOM 12975 O O . ASP A 1 45 ? -4.708 -12.231 -10.126 1.00 0.00 45 ASP A O 10
ATOM 12984 N N . GLY A 1 46 ? -4.826 -14.416 -9.513 1.00 0.00 46 GLY A N 10
ATOM 12985 C CA . GLY A 1 46 ? -3.515 -14.454 -8.846 1.00 0.00 46 GLY A CA 10
ATOM 12986 C C . GLY A 1 46 ? -3.524 -13.844 -7.439 1.00 0.00 46 GLY A C 10
ATOM 12987 O O . GLY A 1 46 ? -2.487 -13.793 -6.781 1.00 0.00 46 GLY A O 10
ATOM 12991 N N . LYS A 1 47 ? -4.699 -13.390 -6.975 1.00 0.00 47 LYS A N 10
ATOM 12992 C CA . LYS A 1 47 ? -4.879 -12.780 -5.640 1.00 0.00 47 LYS A CA 10
ATOM 12993 C C . LYS A 1 47 ? -5.670 -13.735 -4.734 1.00 0.00 47 LYS A C 10
ATOM 12994 O O . LYS A 1 47 ? -6.503 -14.504 -5.213 1.00 0.00 47 LYS A O 10
ATOM 13013 N N . VAL A 1 48 ? -5.397 -13.670 -3.422 1.00 0.00 48 VAL A N 10
ATOM 13014 C CA . VAL A 1 48 ? -6.055 -14.508 -2.403 1.00 0.00 48 VAL A CA 10
ATOM 13015 C C . VAL A 1 48 ? -7.173 -13.710 -1.707 1.00 0.00 48 VAL A C 10
ATOM 13016 O O . VAL A 1 48 ? -6.970 -12.547 -1.327 1.00 0.00 48 VAL A O 10
ATOM 13029 N N . TYR A 1 49 ? -8.349 -14.352 -1.548 1.00 0.00 49 TYR A N 10
ATOM 13030 C CA . TYR A 1 49 ? -9.551 -13.742 -0.939 1.00 0.00 49 TYR A CA 10
ATOM 13031 C C . TYR A 1 49 ? -10.169 -14.721 0.073 1.00 0.00 49 TYR A C 10
ATOM 13032 O O . TYR A 1 49 ? -9.949 -15.933 -0.025 1.00 0.00 49 TYR A O 10
ATOM 13050 N N . ASP A 1 50 ? -10.962 -14.191 1.029 1.00 0.00 50 ASP A N 10
ATOM 13051 C CA . ASP A 1 50 ? -11.718 -15.016 1.992 1.00 0.00 50 ASP A CA 10
ATOM 13052 C C . ASP A 1 50 ? -13.214 -14.988 1.618 1.00 0.00 50 ASP A C 10
ATOM 13053 O O . ASP A 1 50 ? -13.853 -13.932 1.654 1.00 0.00 50 ASP A O 10
ATOM 13062 N N . ILE A 1 51 ? -13.748 -16.164 1.252 1.00 0.00 51 ILE A N 10
ATOM 13063 C CA . ILE A 1 51 ? -15.143 -16.347 0.800 1.00 0.00 51 ILE A CA 10
ATOM 13064 C C . ILE A 1 51 ? -16.154 -16.179 1.957 1.00 0.00 51 ILE A C 10
ATOM 13065 O O . ILE A 1 51 ? -17.261 -15.666 1.751 1.00 0.00 51 ILE A O 10
ATOM 13081 N N . LYS A 1 52 ? -15.753 -16.586 3.167 1.00 0.00 52 LYS A N 10
ATOM 13082 C CA . LYS A 1 52 ? -16.627 -16.548 4.358 1.00 0.00 52 LYS A CA 10
ATOM 13083 C C . LYS A 1 52 ? -16.897 -15.085 4.782 1.00 0.00 52 LYS A C 10
ATOM 13084 O O . LYS A 1 52 ? -18.042 -14.709 5.048 1.00 0.00 52 LYS A O 10
ATOM 13103 N N . ASP A 1 53 ? -15.823 -14.269 4.785 1.00 0.00 53 ASP A N 10
ATOM 13104 C CA . ASP A 1 53 ? -15.878 -12.822 5.118 1.00 0.00 53 ASP A CA 10
ATOM 13105 C C . ASP A 1 53 ? -16.679 -12.061 4.043 1.00 0.00 53 ASP A C 10
ATOM 13106 O O . ASP A 1 53 ? -17.468 -11.156 4.349 1.00 0.00 53 ASP A O 10
ATOM 13115 N N . PHE A 1 54 ? -16.442 -12.458 2.778 1.00 0.00 54 PHE A N 10
ATOM 13116 C CA . PHE A 1 54 ? -17.187 -11.993 1.587 1.00 0.00 54 PHE A CA 10
ATOM 13117 C C . PHE A 1 54 ? -18.715 -12.166 1.779 1.00 0.00 54 PHE A C 10
ATOM 13118 O O . PHE A 1 54 ? -19.487 -11.228 1.583 1.00 0.00 54 PHE A O 10
ATOM 13135 N N . GLN A 1 55 ? -19.123 -13.372 2.200 1.00 0.00 55 GLN A N 10
ATOM 13136 C CA . GLN A 1 55 ? -20.548 -13.736 2.398 1.00 0.00 55 GLN A CA 10
ATOM 13137 C C . GLN A 1 55 ? -21.161 -13.039 3.619 1.00 0.00 55 GLN A C 10
ATOM 13138 O O . GLN A 1 55 ? -22.365 -12.742 3.638 1.00 0.00 55 GLN A O 10
ATOM 13152 N N . THR A 1 56 ? -20.330 -12.787 4.638 1.00 0.00 56 THR A N 10
ATOM 13153 C CA . THR A 1 56 ? -20.740 -12.013 5.825 1.00 0.00 56 THR A CA 10
ATOM 13154 C C . THR A 1 56 ? -21.080 -10.554 5.425 1.00 0.00 56 THR A C 10
ATOM 13155 O O . THR A 1 56 ? -22.012 -9.952 5.964 1.00 0.00 56 THR A O 10
ATOM 13166 N N . GLN A 1 57 ? -20.330 -10.022 4.438 1.00 0.00 57 GLN A N 10
ATOM 13167 C CA . GLN A 1 57 ? -20.589 -8.700 3.835 1.00 0.00 57 GLN A CA 10
ATOM 13168 C C . GLN A 1 57 ? -21.807 -8.746 2.887 1.00 0.00 57 GLN A C 10
ATOM 13169 O O . GLN A 1 57 ? -22.495 -7.737 2.708 1.00 0.00 57 GLN A O 10
ATOM 13183 N N . SER A 1 58 ? -22.066 -9.931 2.287 1.00 0.00 58 SER A N 10
ATOM 13184 C CA . SER A 1 58 ? -23.232 -10.152 1.395 1.00 0.00 58 SER A CA 10
ATOM 13185 C C . SER A 1 58 ? -24.550 -10.114 2.185 1.00 0.00 58 SER A C 10
ATOM 13186 O O . SER A 1 58 ? -25.601 -9.755 1.638 1.00 0.00 58 SER A O 10
ATOM 13194 N N . LEU A 1 59 ? -24.466 -10.472 3.487 1.00 0.00 59 LEU A N 10
ATOM 13195 C CA . LEU A 1 59 ? -25.612 -10.460 4.417 1.00 0.00 59 LEU A CA 10
ATOM 13196 C C . LEU A 1 59 ? -26.163 -9.023 4.608 1.00 0.00 59 LEU A C 10
ATOM 13197 O O . LEU A 1 59 ? -27.351 -8.833 4.889 1.00 0.00 59 LEU A O 10
ATOM 13213 N N . THR A 1 60 ? -25.286 -8.017 4.430 1.00 0.00 60 THR A N 10
ATOM 13214 C CA . THR A 1 60 ? -25.661 -6.607 4.548 1.00 0.00 60 THR A CA 10
ATOM 13215 C C . THR A 1 60 ? -26.405 -6.137 3.268 1.00 0.00 60 THR A C 10
ATOM 13216 O O . THR A 1 60 ? -25.947 -6.397 2.143 1.00 0.00 60 THR A O 10
ATOM 13227 N N . GLU A 1 61 ? -27.553 -5.454 3.463 1.00 0.00 61 GLU A N 10
ATOM 13228 C CA . GLU A 1 61 ? -28.452 -5.048 2.367 1.00 0.00 61 GLU A CA 10
ATOM 13229 C C . GLU A 1 61 ? -27.894 -3.843 1.575 1.00 0.00 61 GLU A C 10
ATOM 13230 O O . GLU A 1 61 ? -28.065 -3.761 0.354 1.00 0.00 61 GLU A O 10
ATOM 13242 N N . ASN A 1 62 ? -27.216 -2.917 2.277 1.00 0.00 62 ASN A N 10
ATOM 13243 C CA . ASN A 1 62 ? -26.628 -1.701 1.652 1.00 0.00 62 ASN A CA 10
ATOM 13244 C C . ASN A 1 62 ? -25.284 -2.002 0.956 1.00 0.00 62 ASN A C 10
ATOM 13245 O O . ASN A 1 62 ? -24.736 -1.127 0.284 1.00 0.00 62 ASN A O 10
ATOM 13256 N N . SER A 1 63 ? -24.756 -3.231 1.137 1.00 0.00 63 SER A N 10
ATOM 13257 C CA . SER A 1 63 ? -23.538 -3.703 0.448 1.00 0.00 63 SER A CA 10
ATOM 13258 C C . SER A 1 63 ? -23.844 -4.047 -1.022 1.00 0.00 63 SER A C 10
ATOM 13259 O O . SER A 1 63 ? -24.970 -4.434 -1.358 1.00 0.00 63 SER A O 10
ATOM 13267 N N . ILE A 1 64 ? -22.820 -3.909 -1.880 1.00 0.00 64 ILE A N 10
ATOM 13268 C CA . ILE A 1 64 ? -22.898 -4.249 -3.316 1.00 0.00 64 ILE A CA 10
ATOM 13269 C C . ILE A 1 64 ? -23.159 -5.751 -3.545 1.00 0.00 64 ILE A C 10
ATOM 13270 O O . ILE A 1 64 ? -23.681 -6.141 -4.587 1.00 0.00 64 ILE A O 10
ATOM 13286 N N . LEU A 1 65 ? -22.803 -6.577 -2.542 1.00 0.00 65 LEU A N 10
ATOM 13287 C CA . LEU A 1 65 ? -22.943 -8.042 -2.598 1.00 0.00 65 LEU A CA 10
ATOM 13288 C C . LEU A 1 65 ? -24.391 -8.499 -2.342 1.00 0.00 65 LEU A C 10
ATOM 13289 O O . LEU A 1 65 ? -24.667 -9.705 -2.319 1.00 0.00 65 LEU A O 10
ATOM 13305 N N . ALA A 1 66 ? -25.307 -7.523 -2.149 1.00 0.00 66 ALA A N 10
ATOM 13306 C CA . ALA A 1 66 ? -26.760 -7.777 -2.061 1.00 0.00 66 ALA A CA 10
ATOM 13307 C C . ALA A 1 66 ? -27.309 -8.295 -3.411 1.00 0.00 66 ALA A C 10
ATOM 13308 O O . ALA A 1 66 ? -28.239 -9.109 -3.439 1.00 0.00 66 ALA A O 10
ATOM 13315 N N . GLN A 1 67 ? -26.712 -7.810 -4.528 1.00 0.00 67 GLN A N 10
ATOM 13316 C CA . GLN A 1 67 ? -27.070 -8.261 -5.899 1.00 0.00 67 GLN A CA 10
ATOM 13317 C C . GLN A 1 67 ? -26.445 -9.643 -6.198 1.00 0.00 67 GLN A C 10
ATOM 13318 O O . GLN A 1 67 ? -26.928 -10.384 -7.065 1.00 0.00 67 GLN A O 10
ATOM 13332 N N . PHE A 1 68 ? -25.369 -9.971 -5.461 1.00 0.00 68 PHE A N 10
ATOM 13333 C CA . PHE A 1 68 ? -24.599 -11.226 -5.617 1.00 0.00 68 PHE A CA 10
ATOM 13334 C C . PHE A 1 68 ? -25.034 -12.287 -4.584 1.00 0.00 68 PHE A C 10
ATOM 13335 O O . PHE A 1 68 ? -24.442 -13.369 -4.527 1.00 0.00 68 PHE A O 10
ATOM 13352 N N . ALA A 1 69 ? -26.073 -11.975 -3.784 1.00 0.00 69 ALA A N 10
ATOM 13353 C CA . ALA A 1 69 ? -26.611 -12.896 -2.761 1.00 0.00 69 ALA A CA 10
ATOM 13354 C C . ALA A 1 69 ? -27.407 -14.056 -3.411 1.00 0.00 69 ALA A C 10
ATOM 13355 O O . ALA A 1 69 ? -27.638 -15.095 -2.780 1.00 0.00 69 ALA A O 10
ATOM 13362 N N . GLY A 1 70 ? -27.840 -13.846 -4.674 1.00 0.00 70 GLY A N 10
ATOM 13363 C CA . GLY A 1 70 ? -28.513 -14.883 -5.476 1.00 0.00 70 GLY A CA 10
ATOM 13364 C C . GLY A 1 70 ? -27.542 -15.699 -6.328 1.00 0.00 70 GLY A C 10
ATOM 13365 O O . GLY A 1 70 ? -27.958 -16.608 -7.050 1.00 0.00 70 GLY A O 10
ATOM 13369 N N . GLU A 1 71 ? -26.239 -15.372 -6.235 1.00 0.00 71 GLU A N 10
ATOM 13370 C CA . GLU A 1 71 ? -25.165 -15.991 -7.039 1.00 0.00 71 GLU A CA 10
ATOM 13371 C C . GLU A 1 71 ? -24.285 -16.878 -6.138 1.00 0.00 71 GLU A C 10
ATOM 13372 O O . GLU A 1 71 ? -24.267 -16.700 -4.910 1.00 0.00 71 GLU A O 10
ATOM 13384 N N . ASP A 1 72 ? -23.581 -17.848 -6.768 1.00 0.00 72 ASP A N 10
ATOM 13385 C CA . ASP A 1 72 ? -22.557 -18.683 -6.107 1.00 0.00 72 ASP A CA 10
ATOM 13386 C C . ASP A 1 72 ? -21.468 -17.766 -5.492 1.00 0.00 72 ASP A C 10
ATOM 13387 O O . ASP A 1 72 ? -20.980 -16.891 -6.200 1.00 0.00 72 ASP A O 10
ATOM 13396 N N . PRO A 1 73 ? -21.081 -17.964 -4.182 1.00 0.00 73 PRO A N 10
ATOM 13397 C CA . PRO A 1 73 ? -20.079 -17.116 -3.464 1.00 0.00 73 PRO A CA 10
ATOM 13398 C C . PRO A 1 73 ? -18.785 -16.793 -4.261 1.00 0.00 73 PRO A C 10
ATOM 13399 O O . PRO A 1 73 ? -18.377 -15.627 -4.358 1.00 0.00 73 PRO A O 10
ATOM 13410 N N . VAL A 1 74 ? -18.145 -17.836 -4.829 1.00 0.00 74 VAL A N 10
ATOM 13411 C CA . VAL A 1 74 ? -16.843 -17.684 -5.520 1.00 0.00 74 VAL A CA 10
ATOM 13412 C C . VAL A 1 74 ? -17.042 -17.001 -6.893 1.00 0.00 74 VAL A C 10
ATOM 13413 O O . VAL A 1 74 ? -16.290 -16.093 -7.252 1.00 0.00 74 VAL A O 10
ATOM 13426 N N . VAL A 1 75 ? -18.102 -17.425 -7.614 1.00 0.00 75 VAL A N 10
ATOM 13427 C CA . VAL A 1 75 ? -18.483 -16.862 -8.939 1.00 0.00 75 VAL A CA 10
ATOM 13428 C C . VAL A 1 75 ? -18.910 -15.385 -8.816 1.00 0.00 75 VAL A C 10
ATOM 13429 O O . VAL A 1 75 ? -18.721 -14.588 -9.738 1.00 0.00 75 VAL A O 10
ATOM 13442 N N . ALA A 1 76 ? -19.458 -15.050 -7.648 1.00 0.00 76 ALA A N 10
ATOM 13443 C CA . ALA A 1 76 ? -19.909 -13.697 -7.293 1.00 0.00 76 ALA A CA 10
ATOM 13444 C C . ALA A 1 76 ? -18.706 -12.775 -7.072 1.00 0.00 76 ALA A C 10
ATOM 13445 O O . ALA A 1 76 ? -18.750 -11.591 -7.411 1.00 0.00 76 ALA A O 10
ATOM 13452 N N . LEU A 1 77 ? -17.632 -13.347 -6.500 1.00 0.00 77 LEU A N 10
ATOM 13453 C CA . LEU A 1 77 ? -16.367 -12.636 -6.261 1.00 0.00 77 LEU A CA 10
ATOM 13454 C C . LEU A 1 77 ? -15.641 -12.405 -7.607 1.00 0.00 77 LEU A C 10
ATOM 13455 O O . LEU A 1 77 ? -15.062 -11.341 -7.821 1.00 0.00 77 LEU A O 10
ATOM 13471 N N . GLU A 1 78 ? -15.724 -13.408 -8.516 1.00 0.00 78 GLU A N 10
ATOM 13472 C CA . GLU A 1 78 ? -15.172 -13.312 -9.889 1.00 0.00 78 GLU A CA 10
ATOM 13473 C C . GLU A 1 78 ? -15.896 -12.208 -10.682 1.00 0.00 78 GLU A C 10
ATOM 13474 O O . GLU A 1 78 ? -15.259 -11.410 -11.370 1.00 0.00 78 GLU A O 10
ATOM 13486 N N . ALA A 1 79 ? -17.233 -12.182 -10.542 1.00 0.00 79 ALA A N 10
ATOM 13487 C CA . ALA A 1 79 ? -18.116 -11.200 -11.208 1.00 0.00 79 ALA A CA 10
ATOM 13488 C C . ALA A 1 79 ? -17.876 -9.786 -10.660 1.00 0.00 79 ALA A C 10
ATOM 13489 O O . ALA A 1 79 ? -17.957 -8.797 -11.394 1.00 0.00 79 ALA A O 10
ATOM 13496 N N . ALA A 1 80 ? -17.574 -9.719 -9.352 1.00 0.00 80 ALA A N 10
ATOM 13497 C CA . ALA A 1 80 ? -17.303 -8.461 -8.642 1.00 0.00 80 ALA A CA 10
ATOM 13498 C C . ALA A 1 80 ? -15.963 -7.851 -9.083 1.00 0.00 80 ALA A C 10
ATOM 13499 O O . ALA A 1 80 ? -15.875 -6.642 -9.289 1.00 0.00 80 ALA A O 10
ATOM 13506 N N . LEU A 1 81 ? -14.928 -8.708 -9.229 1.00 0.00 81 LEU A N 10
ATOM 13507 C CA . LEU A 1 81 ? -13.604 -8.304 -9.770 1.00 0.00 81 LEU A CA 10
ATOM 13508 C C . LEU A 1 81 ? -13.746 -7.794 -11.210 1.00 0.00 81 LEU A C 10
ATOM 13509 O O . LEU A 1 81 ? -13.217 -6.736 -11.565 1.00 0.00 81 LEU A O 10
ATOM 13525 N N . GLN A 1 82 ? -14.499 -8.570 -12.006 1.00 0.00 82 GLN A N 10
ATOM 13526 C CA . GLN A 1 82 ? -14.754 -8.301 -13.427 1.00 0.00 82 GLN A CA 10
ATOM 13527 C C . GLN A 1 82 ? -15.479 -6.955 -13.621 1.00 0.00 82 GLN A C 10
ATOM 13528 O O . GLN A 1 82 ? -15.183 -6.215 -14.568 1.00 0.00 82 GLN A O 10
ATOM 13542 N N . PHE A 1 83 ? -16.409 -6.632 -12.700 1.00 0.00 83 PHE A N 10
ATOM 13543 C CA . PHE A 1 83 ? -17.203 -5.402 -12.777 1.00 0.00 83 PHE A CA 10
ATOM 13544 C C . PHE A 1 83 ? -16.475 -4.258 -12.039 1.00 0.00 83 PHE A C 10
ATOM 13545 O O . PHE A 1 83 ? -16.244 -4.323 -10.828 1.00 0.00 83 PHE A O 10
ATOM 13562 N N . GLU A 1 84 ? -16.134 -3.220 -12.815 1.00 0.00 84 GLU A N 10
ATOM 13563 C CA . GLU A 1 84 ? -15.322 -2.055 -12.400 1.00 0.00 84 GLU A CA 10
ATOM 13564 C C . GLU A 1 84 ? -15.852 -1.340 -11.143 1.00 0.00 84 GLU A C 10
ATOM 13565 O O . GLU A 1 84 ? -15.073 -0.749 -10.386 1.00 0.00 84 GLU A O 10
ATOM 13577 N N . ASP A 1 85 ? -17.175 -1.379 -10.944 1.00 0.00 85 ASP A N 10
ATOM 13578 C CA . ASP A 1 85 ? -17.827 -0.711 -9.813 1.00 0.00 85 ASP A CA 10
ATOM 13579 C C . ASP A 1 85 ? -17.645 -1.525 -8.528 1.00 0.00 85 ASP A C 10
ATOM 13580 O O . ASP A 1 85 ? -17.230 -0.989 -7.503 1.00 0.00 85 ASP A O 10
ATOM 13589 N N . THR A 1 86 ? -17.919 -2.831 -8.614 1.00 0.00 86 THR A N 10
ATOM 13590 C CA . THR A 1 86 ? -18.012 -3.716 -7.441 1.00 0.00 86 THR A CA 10
ATOM 13591 C C . THR A 1 86 ? -16.645 -4.264 -6.973 1.00 0.00 86 THR A C 10
ATOM 13592 O O . THR A 1 86 ? -16.560 -4.845 -5.888 1.00 0.00 86 THR A O 10
ATOM 13603 N N . ARG A 1 87 ? -15.578 -4.046 -7.774 1.00 0.00 87 ARG A N 10
ATOM 13604 C CA . ARG A 1 87 ? -14.204 -4.548 -7.448 1.00 0.00 87 ARG A CA 10
ATOM 13605 C C . ARG A 1 87 ? -13.611 -3.845 -6.199 1.00 0.00 87 ARG A C 10
ATOM 13606 O O . ARG A 1 87 ? -12.654 -4.342 -5.591 1.00 0.00 87 ARG A O 10
ATOM 13627 N N . GLU A 1 88 ? -14.209 -2.695 -5.818 1.00 0.00 88 GLU A N 10
ATOM 13628 C CA . GLU A 1 88 ? -13.736 -1.843 -4.704 1.00 0.00 88 GLU A CA 10
ATOM 13629 C C . GLU A 1 88 ? -13.882 -2.514 -3.320 1.00 0.00 88 GLU A C 10
ATOM 13630 O O . GLU A 1 88 ? -13.186 -2.131 -2.386 1.00 0.00 88 GLU A O 10
ATOM 13642 N N . SER A 1 89 ? -14.801 -3.492 -3.182 1.00 0.00 89 SER A N 10
ATOM 13643 C CA . SER A 1 89 ? -14.944 -4.281 -1.932 1.00 0.00 89 SER A CA 10
ATOM 13644 C C . SER A 1 89 ? -13.903 -5.422 -1.886 1.00 0.00 89 SER A C 10
ATOM 13645 O O . SER A 1 89 ? -13.419 -5.787 -0.811 1.00 0.00 89 SER A O 10
ATOM 13653 N N . MET A 1 90 ? -13.549 -5.964 -3.076 1.00 0.00 90 MET A N 10
ATOM 13654 C CA . MET A 1 90 ? -12.526 -7.030 -3.220 1.00 0.00 90 MET A CA 10
ATOM 13655 C C . MET A 1 90 ? -11.116 -6.459 -3.041 1.00 0.00 90 MET A C 10
ATOM 13656 O O . MET A 1 90 ? -10.156 -7.213 -2.847 1.00 0.00 90 MET A O 10
ATOM 13670 N N . HIS A 1 91 ? -11.019 -5.119 -3.120 1.00 0.00 91 HIS A N 10
ATOM 13671 C CA . HIS A 1 91 ? -9.823 -4.358 -2.727 1.00 0.00 91 HIS A CA 10
ATOM 13672 C C . HIS A 1 91 ? -9.482 -4.653 -1.252 1.00 0.00 91 HIS A C 10
ATOM 13673 O O . HIS A 1 91 ? -8.322 -4.878 -0.902 1.00 0.00 91 HIS A O 10
ATOM 13688 N N . ALA A 1 92 ? -10.531 -4.664 -0.402 1.00 0.00 92 ALA A N 10
ATOM 13689 C CA . ALA A 1 92 ? -10.411 -5.001 1.034 1.00 0.00 92 ALA A CA 10
ATOM 13690 C C . ALA A 1 92 ? -10.174 -6.511 1.238 1.00 0.00 92 ALA A C 10
ATOM 13691 O O . ALA A 1 92 ? -9.391 -6.907 2.107 1.00 0.00 92 ALA A O 10
ATOM 13698 N N . PHE A 1 93 ? -10.853 -7.350 0.425 1.00 0.00 93 PHE A N 10
ATOM 13699 C CA . PHE A 1 93 ? -10.735 -8.833 0.522 1.00 0.00 93 PHE A CA 10
ATOM 13700 C C . PHE A 1 93 ? -9.363 -9.339 0.013 1.00 0.00 93 PHE A C 10
ATOM 13701 O O . PHE A 1 93 ? -8.988 -10.490 0.286 1.00 0.00 93 PHE A O 10
ATOM 13718 N N . CYS A 1 94 ? -8.647 -8.476 -0.745 1.00 0.00 94 CYS A N 10
ATOM 13719 C CA . CYS A 1 94 ? -7.288 -8.752 -1.242 1.00 0.00 94 CYS A CA 10
ATOM 13720 C C . CYS A 1 94 ? -6.289 -8.703 -0.067 1.00 0.00 94 CYS A C 10
ATOM 13721 O O . CYS A 1 94 ? -5.693 -7.656 0.228 1.00 0.00 94 CYS A O 10
ATOM 13729 N N . VAL A 1 95 ? -6.185 -9.841 0.645 1.00 0.00 95 VAL A N 10
ATOM 13730 C CA . VAL A 1 95 ? -5.268 -10.006 1.792 1.00 0.00 95 VAL A CA 10
ATOM 13731 C C . VAL A 1 95 ? -3.805 -10.079 1.305 1.00 0.00 95 VAL A C 10
ATOM 13732 O O . VAL A 1 95 ? -2.876 -9.603 1.980 1.00 0.00 95 VAL A O 10
ATOM 13745 N N . GLY A 1 96 ? -3.627 -10.645 0.101 1.00 0.00 96 GLY A N 10
ATOM 13746 C CA . GLY A 1 96 ? -2.317 -10.798 -0.512 1.00 0.00 96 GLY A CA 10
ATOM 13747 C C . GLY A 1 96 ? -2.400 -11.387 -1.908 1.00 0.00 96 GLY A C 10
ATOM 13748 O O . GLY A 1 96 ? -3.493 -11.601 -2.436 1.00 0.00 96 GLY A O 10
ATOM 13752 N N . GLN A 1 97 ? -1.232 -11.640 -2.503 1.00 0.00 97 GLN A N 10
ATOM 13753 C CA . GLN A 1 97 ? -1.096 -12.290 -3.812 1.00 0.00 97 GLN A CA 10
ATOM 13754 C C . GLN A 1 97 ? -0.570 -13.710 -3.613 1.00 0.00 97 GLN A C 10
ATOM 13755 O O . GLN A 1 97 ? 0.328 -13.932 -2.806 1.00 0.00 97 GLN A O 10
ATOM 13769 N N . TYR A 1 98 ? -1.141 -14.656 -4.351 1.00 0.00 98 TYR A N 10
ATOM 13770 C CA . TYR A 1 98 ? -0.663 -16.036 -4.393 1.00 0.00 98 TYR A CA 10
ATOM 13771 C C . TYR A 1 98 ? 0.625 -16.127 -5.221 1.00 0.00 98 TYR A C 10
ATOM 13772 O O . TYR A 1 98 ? 0.642 -15.751 -6.399 1.00 0.00 98 TYR A O 10
ATOM 13790 N N . LEU A 1 99 ? 1.696 -16.609 -4.581 1.00 0.00 99 LEU A N 10
ATOM 13791 C CA . LEU A 1 99 ? 2.931 -16.999 -5.262 1.00 0.00 99 LEU A CA 10
ATOM 13792 C C . LEU A 1 99 ? 2.917 -18.535 -5.389 1.00 0.00 99 LEU A C 10
ATOM 13793 O O . LEU A 1 99 ? 2.898 -19.249 -4.376 1.00 0.00 99 LEU A O 10
ATOM 13809 N N . GLU A 1 100 ? 2.910 -19.029 -6.645 1.00 0.00 100 GLU A N 10
ATOM 13810 C CA . GLU A 1 100 ? 2.978 -20.467 -6.954 1.00 0.00 100 GLU A CA 10
ATOM 13811 C C . GLU A 1 100 ? 4.396 -21.002 -6.632 1.00 0.00 100 GLU A C 10
ATOM 13812 O O . GLU A 1 100 ? 5.373 -20.400 -7.077 1.00 0.00 100 GLU A O 10
ATOM 13824 N N . PRO A 1 101 ? 4.537 -22.129 -5.857 1.00 0.00 101 PRO A N 10
ATOM 13825 C CA . PRO A 1 101 ? 5.867 -22.679 -5.453 1.00 0.00 101 PRO A CA 10
ATOM 13826 C C . PRO A 1 101 ? 6.784 -23.006 -6.662 1.00 0.00 101 PRO A C 10
ATOM 13827 O O . PRO A 1 101 ? 8.017 -22.982 -6.547 1.00 0.00 101 PRO A O 10
ATOM 13838 N N . ASP A 1 102 ? 6.160 -23.281 -7.822 1.00 0.00 102 ASP A N 10
ATOM 13839 C CA . ASP A 1 102 ? 6.877 -23.625 -9.067 1.00 0.00 102 ASP A CA 10
ATOM 13840 C C . ASP A 1 102 ? 7.284 -22.367 -9.852 1.00 0.00 102 ASP A C 10
ATOM 13841 O O . ASP A 1 102 ? 8.286 -22.393 -10.560 1.00 0.00 102 ASP A O 10
ATOM 13850 N N . GLN A 1 103 ? 6.506 -21.269 -9.689 1.00 0.00 103 GLN A N 10
ATOM 13851 C CA . GLN A 1 103 ? 6.691 -19.986 -10.431 1.00 0.00 103 GLN A CA 10
ATOM 13852 C C . GLN A 1 103 ? 8.134 -19.433 -10.302 1.00 0.00 103 GLN A C 10
ATOM 13853 O O . GLN A 1 103 ? 8.656 -18.795 -11.225 1.00 0.00 103 GLN A O 10
ATOM 13867 N N . GLU A 1 104 ? 8.762 -19.708 -9.143 1.00 0.00 104 GLU A N 10
ATOM 13868 C CA . GLU A 1 104 ? 10.148 -19.304 -8.840 1.00 0.00 104 GLU A CA 10
ATOM 13869 C C . GLU A 1 104 ? 11.168 -20.040 -9.740 1.00 0.00 104 GLU A C 10
ATOM 13870 O O . GLU A 1 104 ? 12.142 -19.440 -10.211 1.00 0.00 104 GLU A O 10
ATOM 13882 N N . GLY A 1 105 ? 10.934 -21.342 -9.969 1.00 0.00 105 GLY A N 10
ATOM 13883 C CA . GLY A 1 105 ? 11.894 -22.205 -10.679 1.00 0.00 105 GLY A CA 10
ATOM 13884 C C . GLY A 1 105 ? 11.705 -22.249 -12.194 1.00 0.00 105 GLY A C 10
ATOM 13885 O O . GLY A 1 105 ? 12.686 -22.422 -12.934 1.00 0.00 105 GLY A O 10
ATOM 13889 N N . VAL A 1 106 ? 10.445 -22.131 -12.655 1.00 0.00 106 VAL A N 10
ATOM 13890 C CA . VAL A 1 106 ? 10.115 -22.184 -14.088 1.00 0.00 106 VAL A CA 10
ATOM 13891 C C . VAL A 1 106 ? 10.481 -20.851 -14.786 1.00 0.00 106 VAL A C 10
ATOM 13892 O O . VAL A 1 106 ? 9.886 -19.799 -14.528 1.00 0.00 106 VAL A O 10
ATOM 13905 N N . THR A 1 107 ? 11.524 -20.908 -15.622 1.00 0.00 107 THR A N 10
ATOM 13906 C CA . THR A 1 107 ? 11.977 -19.792 -16.466 1.00 0.00 107 THR A CA 10
ATOM 13907 C C . THR A 1 107 ? 12.243 -20.315 -17.892 1.00 0.00 107 THR A C 10
ATOM 13908 O O . THR A 1 107 ? 12.831 -21.391 -18.056 1.00 0.00 107 THR A O 10
ATOM 13919 N N . ILE A 1 108 ? 11.775 -19.587 -18.924 1.00 0.00 108 ILE A N 10
ATOM 13920 C CA . ILE A 1 108 ? 11.992 -19.975 -20.333 1.00 0.00 108 ILE A CA 10
ATOM 13921 C C . ILE A 1 108 ? 13.306 -19.346 -20.841 1.00 0.00 108 ILE A C 10
ATOM 13922 O O . ILE A 1 108 ? 13.385 -18.120 -20.944 1.00 0.00 108 ILE A O 10
ATOM 13938 N N . PRO A 1 109 ? 14.359 -20.161 -21.151 1.00 0.00 109 PRO A N 10
ATOM 13939 C CA . PRO A 1 109 ? 15.614 -19.650 -21.745 1.00 0.00 109 PRO A CA 10
ATOM 13940 C C . PRO A 1 109 ? 15.468 -19.406 -23.264 1.00 0.00 109 PRO A C 10
ATOM 13941 O O . PRO A 1 109 ? 14.398 -19.644 -23.839 1.00 0.00 109 PRO A O 10
ATOM 13952 N N . ASP A 1 110 ? 16.536 -18.905 -23.899 1.00 0.00 110 ASP A N 10
ATOM 13953 C CA . ASP A 1 110 ? 16.579 -18.750 -25.366 1.00 0.00 110 ASP A CA 10
ATOM 13954 C C . ASP A 1 110 ? 16.859 -20.114 -26.022 1.00 0.00 110 ASP A C 10
ATOM 13955 O O . ASP A 1 110 ? 17.750 -20.843 -25.570 1.00 0.00 110 ASP A O 10
ATOM 13964 N N . LEU A 1 111 ? 16.099 -20.435 -27.082 1.00 0.00 111 LEU A N 10
ATOM 13965 C CA . LEU A 1 111 ? 16.253 -21.680 -27.857 1.00 0.00 111 LEU A CA 10
ATOM 13966 C C . LEU A 1 111 ? 15.545 -21.505 -29.210 1.00 0.00 111 LEU A C 10
ATOM 13967 O O . LEU A 1 111 ? 16.148 -21.678 -30.267 1.00 0.00 111 LEU A O 10
ATOM 13983 N N . GLY A 1 112 ? 14.252 -21.163 -29.143 1.00 0.00 112 GLY A N 10
ATOM 13984 C CA . GLY A 1 112 ? 13.430 -20.955 -30.334 1.00 0.00 112 GLY A CA 10
ATOM 13985 C C . GLY A 1 112 ? 12.000 -20.568 -29.947 1.00 0.00 112 GLY A C 10
ATOM 13986 O O . GLY A 1 112 ? 11.721 -19.361 -29.763 1.00 0.00 112 GLY A O 10
ATOM 13991 N N . GLU A 1 21 ? 2.488 -0.568 2.695 1.00 0.00 21 GLU A N 11
ATOM 13992 C CA . GLU A 1 21 ? 3.057 -0.694 4.064 1.00 0.00 21 GLU A CA 11
ATOM 13993 C C . GLU A 1 21 ? 3.416 -2.158 4.379 1.00 0.00 21 GLU A C 11
ATOM 13994 O O . GLU A 1 21 ? 4.294 -2.425 5.215 1.00 0.00 21 GLU A O 11
ATOM 14006 N N . LYS A 1 22 ? 2.747 -3.104 3.688 1.00 0.00 22 LYS A N 11
ATOM 14007 C CA . LYS A 1 22 ? 2.933 -4.552 3.900 1.00 0.00 22 LYS A CA 11
ATOM 14008 C C . LYS A 1 22 ? 2.593 -5.350 2.626 1.00 0.00 22 LYS A C 11
ATOM 14009 O O . LYS A 1 22 ? 2.028 -4.808 1.668 1.00 0.00 22 LYS A O 11
ATOM 14028 N N . VAL A 1 23 ? 2.925 -6.648 2.645 1.00 0.00 23 VAL A N 11
ATOM 14029 C CA . VAL A 1 23 ? 2.525 -7.606 1.603 1.00 0.00 23 VAL A CA 11
ATOM 14030 C C . VAL A 1 23 ? 2.296 -8.989 2.248 1.00 0.00 23 VAL A C 11
ATOM 14031 O O . VAL A 1 23 ? 3.067 -9.418 3.119 1.00 0.00 23 VAL A O 11
ATOM 14044 N N . THR A 1 24 ? 1.198 -9.654 1.860 1.00 0.00 24 THR A N 11
ATOM 14045 C CA . THR A 1 24 ? 0.903 -11.033 2.261 1.00 0.00 24 THR A CA 11
ATOM 14046 C C . THR A 1 24 ? 1.006 -11.919 1.015 1.00 0.00 24 THR A C 11
ATOM 14047 O O . THR A 1 24 ? 0.188 -11.816 0.096 1.00 0.00 24 THR A O 11
ATOM 14058 N N . LEU A 1 25 ? 2.050 -12.749 0.975 1.00 0.00 25 LEU A N 11
ATOM 14059 C CA . LEU A 1 25 ? 2.280 -13.709 -0.107 1.00 0.00 25 LEU A CA 11
ATOM 14060 C C . LEU A 1 25 ? 1.793 -15.085 0.350 1.00 0.00 25 LEU A C 11
ATOM 14061 O O . LEU A 1 25 ? 2.456 -15.752 1.152 1.00 0.00 25 LEU A O 11
ATOM 14077 N N . VAL A 1 26 ? 0.618 -15.486 -0.150 1.00 0.00 26 VAL A N 11
ATOM 14078 C CA . VAL A 1 26 ? -0.038 -16.735 0.243 1.00 0.00 26 VAL A CA 11
ATOM 14079 C C . VAL A 1 26 ? 0.364 -17.842 -0.733 1.00 0.00 26 VAL A C 11
ATOM 14080 O O . VAL A 1 26 ? 0.083 -17.753 -1.928 1.00 0.00 26 VAL A O 11
ATOM 14093 N N . ARG A 1 27 ? 1.037 -18.864 -0.210 1.00 0.00 27 ARG A N 11
ATOM 14094 C CA . ARG A 1 27 ? 1.397 -20.067 -0.972 1.00 0.00 27 ARG A CA 11
ATOM 14095 C C . ARG A 1 27 ? 0.289 -21.120 -0.840 1.00 0.00 27 ARG A C 11
ATOM 14096 O O . ARG A 1 27 ? -0.569 -21.004 0.039 1.00 0.00 27 ARG A O 11
ATOM 14117 N N . ILE A 1 28 ? 0.314 -22.139 -1.724 1.00 0.00 28 ILE A N 11
ATOM 14118 C CA . ILE A 1 28 ? -0.697 -23.229 -1.737 1.00 0.00 28 ILE A CA 11
ATOM 14119 C C . ILE A 1 28 ? -0.737 -23.986 -0.386 1.00 0.00 28 ILE A C 11
ATOM 14120 O O . ILE A 1 28 ? -1.808 -24.391 0.060 1.00 0.00 28 ILE A O 11
ATOM 14136 N N . ALA A 1 29 ? 0.435 -24.109 0.271 1.00 0.00 29 ALA A N 11
ATOM 14137 C CA . ALA A 1 29 ? 0.559 -24.729 1.612 1.00 0.00 29 ALA A CA 11
ATOM 14138 C C . ALA A 1 29 ? -0.286 -23.956 2.645 1.00 0.00 29 ALA A C 11
ATOM 14139 O O . ALA A 1 29 ? -1.112 -24.537 3.353 1.00 0.00 29 ALA A O 11
ATOM 14146 N N . ASP A 1 30 ? -0.097 -22.621 2.662 1.00 0.00 30 ASP A N 11
ATOM 14147 C CA . ASP A 1 30 ? -0.814 -21.700 3.576 1.00 0.00 30 ASP A CA 11
ATOM 14148 C C . ASP A 1 30 ? -2.316 -21.650 3.233 1.00 0.00 30 ASP A C 11
ATOM 14149 O O . ASP A 1 30 ? -3.159 -21.517 4.123 1.00 0.00 30 ASP A O 11
ATOM 14158 N N . LEU A 1 31 ? -2.617 -21.785 1.932 1.00 0.00 31 LEU A N 11
ATOM 14159 C CA . LEU A 1 31 ? -3.993 -21.807 1.402 1.00 0.00 31 LEU A CA 11
ATOM 14160 C C . LEU A 1 31 ? -4.780 -22.999 1.993 1.00 0.00 31 LEU A C 11
ATOM 14161 O O . LEU A 1 31 ? -5.917 -22.837 2.440 1.00 0.00 31 LEU A O 11
ATOM 14177 N N . GLU A 1 32 ? -4.131 -24.183 2.009 1.00 0.00 32 GLU A N 11
ATOM 14178 C CA . GLU A 1 32 ? -4.697 -25.431 2.571 1.00 0.00 32 GLU A CA 11
ATOM 14179 C C . GLU A 1 32 ? -4.957 -25.287 4.076 1.00 0.00 32 GLU A C 11
ATOM 14180 O O . GLU A 1 32 ? -6.081 -25.478 4.547 1.00 0.00 32 GLU A O 11
ATOM 14192 N N . ASN A 1 33 ? -3.895 -24.896 4.793 1.00 0.00 33 ASN A N 11
ATOM 14193 C CA . ASN A 1 33 ? -3.880 -24.803 6.264 1.00 0.00 33 ASN A CA 11
ATOM 14194 C C . ASN A 1 33 ? -4.952 -23.828 6.780 1.00 0.00 33 ASN A C 11
ATOM 14195 O O . ASN A 1 33 ? -5.753 -24.174 7.653 1.00 0.00 33 ASN A O 11
ATOM 14206 N N . HIS A 1 34 ? -4.984 -22.625 6.184 1.00 0.00 34 HIS A N 11
ATOM 14207 C CA . HIS A 1 34 ? -5.886 -21.538 6.608 1.00 0.00 34 HIS A CA 11
ATOM 14208 C C . HIS A 1 34 ? -7.353 -21.873 6.272 1.00 0.00 34 HIS A C 11
ATOM 14209 O O . HIS A 1 34 ? -8.272 -21.477 7.001 1.00 0.00 34 HIS A O 11
ATOM 14224 N N . ASN A 1 35 ? -7.542 -22.608 5.165 1.00 0.00 35 ASN A N 11
ATOM 14225 C CA . ASN A 1 35 ? -8.867 -23.076 4.719 1.00 0.00 35 ASN A CA 11
ATOM 14226 C C . ASN A 1 35 ? -9.464 -24.056 5.753 1.00 0.00 35 ASN A C 11
ATOM 14227 O O . ASN A 1 35 ? -10.620 -23.914 6.168 1.00 0.00 35 ASN A O 11
ATOM 14238 N N . ASN A 1 36 ? -8.636 -25.029 6.183 1.00 0.00 36 ASN A N 11
ATOM 14239 C CA . ASN A 1 36 ? -9.027 -26.066 7.159 1.00 0.00 36 ASN A CA 11
ATOM 14240 C C . ASN A 1 36 ? -9.158 -25.476 8.578 1.00 0.00 36 ASN A C 11
ATOM 14241 O O . ASN A 1 36 ? -9.869 -26.029 9.429 1.00 0.00 36 ASN A O 11
ATOM 14252 N N . ASP A 1 37 ? -8.453 -24.353 8.816 1.00 0.00 37 ASP A N 11
ATOM 14253 C CA . ASP A 1 37 ? -8.535 -23.572 10.071 1.00 0.00 37 ASP A CA 11
ATOM 14254 C C . ASP A 1 37 ? -9.925 -22.905 10.210 1.00 0.00 37 ASP A C 11
ATOM 14255 O O . ASP A 1 37 ? -10.371 -22.604 11.320 1.00 0.00 37 ASP A O 11
ATOM 14264 N N . GLY A 1 38 ? -10.598 -22.681 9.068 1.00 0.00 38 GLY A N 11
ATOM 14265 C CA . GLY A 1 38 ? -11.956 -22.120 9.047 1.00 0.00 38 GLY A CA 11
ATOM 14266 C C . GLY A 1 38 ? -12.073 -20.950 8.090 1.00 0.00 38 GLY A C 11
ATOM 14267 O O . GLY A 1 38 ? -13.150 -20.679 7.551 1.00 0.00 38 GLY A O 11
ATOM 14271 N N . GLY A 1 39 ? -10.945 -20.256 7.882 1.00 0.00 39 GLY A N 11
ATOM 14272 C CA . GLY A 1 39 ? -10.881 -19.130 6.962 1.00 0.00 39 GLY A CA 11
ATOM 14273 C C . GLY A 1 39 ? -10.796 -19.599 5.517 1.00 0.00 39 GLY A C 11
ATOM 14274 O O . GLY A 1 39 ? -9.695 -19.819 4.997 1.00 0.00 39 GLY A O 11
ATOM 14278 N N . PHE A 1 40 ? -11.966 -19.741 4.870 1.00 0.00 40 PHE A N 11
ATOM 14279 C CA . PHE A 1 40 ? -12.066 -20.282 3.511 1.00 0.00 40 PHE A CA 11
ATOM 14280 C C . PHE A 1 40 ? -11.591 -19.211 2.518 1.00 0.00 40 PHE A C 11
ATOM 14281 O O . PHE A 1 40 ? -12.242 -18.174 2.353 1.00 0.00 40 PHE A O 11
ATOM 14298 N N . TRP A 1 41 ? -10.427 -19.469 1.918 1.00 0.00 41 TRP A N 11
ATOM 14299 C CA . TRP A 1 41 ? -9.838 -18.629 0.869 1.00 0.00 41 TRP A CA 11
ATOM 14300 C C . TRP A 1 41 ? -10.000 -19.304 -0.506 1.00 0.00 41 TRP A C 11
ATOM 14301 O O . TRP A 1 41 ? -10.429 -20.457 -0.595 1.00 0.00 41 TRP A O 11
ATOM 14322 N N . THR A 1 42 ? -9.634 -18.569 -1.562 1.00 0.00 42 THR A N 11
ATOM 14323 C CA . THR A 1 42 ? -9.703 -19.031 -2.956 1.00 0.00 42 THR A CA 11
ATOM 14324 C C . THR A 1 42 ? -8.743 -18.180 -3.814 1.00 0.00 42 THR A C 11
ATOM 14325 O O . THR A 1 42 ? -8.676 -16.955 -3.653 1.00 0.00 42 THR A O 11
ATOM 14336 N N . VAL A 1 43 ? -7.972 -18.839 -4.694 1.00 0.00 43 VAL A N 11
ATOM 14337 C CA . VAL A 1 43 ? -7.027 -18.161 -5.597 1.00 0.00 43 VAL A CA 11
ATOM 14338 C C . VAL A 1 43 ? -7.709 -17.868 -6.944 1.00 0.00 43 VAL A C 11
ATOM 14339 O O . VAL A 1 43 ? -8.059 -18.791 -7.690 1.00 0.00 43 VAL A O 11
ATOM 14352 N N . ILE A 1 44 ? -7.934 -16.569 -7.218 1.00 0.00 44 ILE A N 11
ATOM 14353 C CA . ILE A 1 44 ? -8.515 -16.084 -8.478 1.00 0.00 44 ILE A CA 11
ATOM 14354 C C . ILE A 1 44 ? -7.549 -15.061 -9.124 1.00 0.00 44 ILE A C 11
ATOM 14355 O O . ILE A 1 44 ? -7.305 -13.990 -8.553 1.00 0.00 44 ILE A O 11
ATOM 14371 N N . ASP A 1 45 ? -6.974 -15.442 -10.289 1.00 0.00 45 ASP A N 11
ATOM 14372 C CA . ASP A 1 45 ? -6.141 -14.561 -11.157 1.00 0.00 45 ASP A CA 11
ATOM 14373 C C . ASP A 1 45 ? -4.846 -14.093 -10.435 1.00 0.00 45 ASP A C 11
ATOM 14374 O O . ASP A 1 45 ? -4.467 -12.914 -10.467 1.00 0.00 45 ASP A O 11
ATOM 14383 N N . GLY A 1 46 ? -4.173 -15.055 -9.769 1.00 0.00 46 GLY A N 11
ATOM 14384 C CA . GLY A 1 46 ? -2.898 -14.801 -9.070 1.00 0.00 46 GLY A CA 11
ATOM 14385 C C . GLY A 1 46 ? -3.062 -14.022 -7.763 1.00 0.00 46 GLY A C 11
ATOM 14386 O O . GLY A 1 46 ? -2.078 -13.601 -7.152 1.00 0.00 46 GLY A O 11
ATOM 14390 N N . LYS A 1 47 ? -4.321 -13.822 -7.348 1.00 0.00 47 LYS A N 11
ATOM 14391 C CA . LYS A 1 47 ? -4.680 -13.156 -6.090 1.00 0.00 47 LYS A CA 11
ATOM 14392 C C . LYS A 1 47 ? -5.447 -14.139 -5.218 1.00 0.00 47 LYS A C 11
ATOM 14393 O O . LYS A 1 47 ? -6.050 -15.079 -5.732 1.00 0.00 47 LYS A O 11
ATOM 14412 N N . VAL A 1 48 ? -5.432 -13.917 -3.904 1.00 0.00 48 VAL A N 11
ATOM 14413 C CA . VAL A 1 48 ? -6.167 -14.749 -2.946 1.00 0.00 48 VAL A CA 11
ATOM 14414 C C . VAL A 1 48 ? -7.243 -13.890 -2.277 1.00 0.00 48 VAL A C 11
ATOM 14415 O O . VAL A 1 48 ? -6.930 -12.897 -1.612 1.00 0.00 48 VAL A O 11
ATOM 14428 N N . TYR A 1 49 ? -8.502 -14.259 -2.517 1.00 0.00 49 TYR A N 11
ATOM 14429 C CA . TYR A 1 49 ? -9.676 -13.642 -1.888 1.00 0.00 49 TYR A CA 11
ATOM 14430 C C . TYR A 1 49 ? -10.313 -14.652 -0.934 1.00 0.00 49 TYR A C 11
ATOM 14431 O O . TYR A 1 49 ? -10.124 -15.858 -1.088 1.00 0.00 49 TYR A O 11
ATOM 14449 N N . ASP A 1 50 ? -11.059 -14.163 0.055 1.00 0.00 50 ASP A N 11
ATOM 14450 C CA . ASP A 1 50 ? -11.840 -15.026 0.955 1.00 0.00 50 ASP A CA 11
ATOM 14451 C C . ASP A 1 50 ? -13.277 -15.182 0.428 1.00 0.00 50 ASP A C 11
ATOM 14452 O O . ASP A 1 50 ? -13.805 -14.304 -0.262 1.00 0.00 50 ASP A O 11
ATOM 14461 N N . ILE A 1 51 ? -13.866 -16.337 0.729 1.00 0.00 51 ILE A N 11
ATOM 14462 C CA . ILE A 1 51 ? -15.307 -16.599 0.573 1.00 0.00 51 ILE A CA 11
ATOM 14463 C C . ILE A 1 51 ? -15.977 -16.554 1.963 1.00 0.00 51 ILE A C 11
ATOM 14464 O O . ILE A 1 51 ? -17.174 -16.272 2.078 1.00 0.00 51 ILE A O 11
ATOM 14480 N N . LYS A 1 52 ? -15.162 -16.780 3.013 1.00 0.00 52 LYS A N 11
ATOM 14481 C CA . LYS A 1 52 ? -15.620 -16.879 4.410 1.00 0.00 52 LYS A CA 11
ATOM 14482 C C . LYS A 1 52 ? -16.273 -15.560 4.873 1.00 0.00 52 LYS A C 11
ATOM 14483 O O . LYS A 1 52 ? -17.443 -15.536 5.272 1.00 0.00 52 LYS A O 11
ATOM 14502 N N . ASP A 1 53 ? -15.494 -14.471 4.824 1.00 0.00 53 ASP A N 11
ATOM 14503 C CA . ASP A 1 53 ? -15.962 -13.139 5.237 1.00 0.00 53 ASP A CA 11
ATOM 14504 C C . ASP A 1 53 ? -16.877 -12.530 4.148 1.00 0.00 53 ASP A C 11
ATOM 14505 O O . ASP A 1 53 ? -17.805 -11.789 4.461 1.00 0.00 53 ASP A O 11
ATOM 14514 N N . PHE A 1 54 ? -16.608 -12.890 2.875 1.00 0.00 54 PHE A N 11
ATOM 14515 C CA . PHE A 1 54 ? -17.391 -12.455 1.690 1.00 0.00 54 PHE A CA 11
ATOM 14516 C C . PHE A 1 54 ? -18.901 -12.723 1.857 1.00 0.00 54 PHE A C 11
ATOM 14517 O O . PHE A 1 54 ? -19.729 -11.808 1.733 1.00 0.00 54 PHE A O 11
ATOM 14534 N N . GLN A 1 55 ? -19.238 -13.987 2.148 1.00 0.00 55 GLN A N 11
ATOM 14535 C CA . GLN A 1 55 ? -20.639 -14.433 2.309 1.00 0.00 55 GLN A CA 11
ATOM 14536 C C . GLN A 1 55 ? -21.283 -13.801 3.564 1.00 0.00 55 GLN A C 11
ATOM 14537 O O . GLN A 1 55 ? -22.510 -13.639 3.637 1.00 0.00 55 GLN A O 11
ATOM 14551 N N . THR A 1 56 ? -20.435 -13.467 4.551 1.00 0.00 56 THR A N 11
ATOM 14552 C CA . THR A 1 56 ? -20.853 -12.718 5.745 1.00 0.00 56 THR A CA 11
ATOM 14553 C C . THR A 1 56 ? -21.245 -11.261 5.365 1.00 0.00 56 THR A C 11
ATOM 14554 O O . THR A 1 56 ? -22.178 -10.699 5.934 1.00 0.00 56 THR A O 11
ATOM 14565 N N . GLN A 1 57 ? -20.525 -10.662 4.384 1.00 0.00 57 GLN A N 11
ATOM 14566 C CA . GLN A 1 57 ? -20.781 -9.278 3.929 1.00 0.00 57 GLN A CA 11
ATOM 14567 C C . GLN A 1 57 ? -22.017 -9.192 3.002 1.00 0.00 57 GLN A C 11
ATOM 14568 O O . GLN A 1 57 ? -22.647 -8.137 2.909 1.00 0.00 57 GLN A O 11
ATOM 14582 N N . SER A 1 58 ? -22.361 -10.303 2.317 1.00 0.00 58 SER A N 11
ATOM 14583 C CA . SER A 1 58 ? -23.561 -10.362 1.447 1.00 0.00 58 SER A CA 11
ATOM 14584 C C . SER A 1 58 ? -24.870 -10.453 2.271 1.00 0.00 58 SER A C 11
ATOM 14585 O O . SER A 1 58 ? -25.968 -10.383 1.707 1.00 0.00 58 SER A O 11
ATOM 14593 N N . LEU A 1 59 ? -24.725 -10.617 3.602 1.00 0.00 59 LEU A N 11
ATOM 14594 C CA . LEU A 1 59 ? -25.826 -10.469 4.578 1.00 0.00 59 LEU A CA 11
ATOM 14595 C C . LEU A 1 59 ? -26.333 -9.010 4.552 1.00 0.00 59 LEU A C 11
ATOM 14596 O O . LEU A 1 59 ? -27.546 -8.760 4.617 1.00 0.00 59 LEU A O 11
ATOM 14612 N N . THR A 1 60 ? -25.379 -8.061 4.450 1.00 0.00 60 THR A N 11
ATOM 14613 C CA . THR A 1 60 ? -25.663 -6.624 4.458 1.00 0.00 60 THR A CA 11
ATOM 14614 C C . THR A 1 60 ? -26.478 -6.252 3.196 1.00 0.00 60 THR A C 11
ATOM 14615 O O . THR A 1 60 ? -26.004 -6.463 2.078 1.00 0.00 60 THR A O 11
ATOM 14626 N N . GLU A 1 61 ? -27.702 -5.722 3.377 1.00 0.00 61 GLU A N 11
ATOM 14627 C CA . GLU A 1 61 ? -28.578 -5.345 2.242 1.00 0.00 61 GLU A CA 11
ATOM 14628 C C . GLU A 1 61 ? -28.083 -4.053 1.564 1.00 0.00 61 GLU A C 11
ATOM 14629 O O . GLU A 1 61 ? -28.509 -3.719 0.459 1.00 0.00 61 GLU A O 11
ATOM 14641 N N . ASN A 1 62 ? -27.186 -3.329 2.255 1.00 0.00 62 ASN A N 11
ATOM 14642 C CA . ASN A 1 62 ? -26.580 -2.083 1.756 1.00 0.00 62 ASN A CA 11
ATOM 14643 C C . ASN A 1 62 ? -25.157 -2.332 1.218 1.00 0.00 62 ASN A C 11
ATOM 14644 O O . ASN A 1 62 ? -24.428 -1.377 0.923 1.00 0.00 62 ASN A O 11
ATOM 14655 N N . SER A 1 63 ? -24.767 -3.621 1.075 1.00 0.00 63 SER A N 11
ATOM 14656 C CA . SER A 1 63 ? -23.466 -3.997 0.486 1.00 0.00 63 SER A CA 11
ATOM 14657 C C . SER A 1 63 ? -23.604 -4.096 -1.042 1.00 0.00 63 SER A C 11
ATOM 14658 O O . SER A 1 63 ? -24.721 -4.209 -1.571 1.00 0.00 63 SER A O 11
ATOM 14666 N N . ILE A 1 64 ? -22.462 -4.062 -1.739 1.00 0.00 64 ILE A N 11
ATOM 14667 C CA . ILE A 1 64 ? -22.394 -4.338 -3.187 1.00 0.00 64 ILE A CA 11
ATOM 14668 C C . ILE A 1 64 ? -22.735 -5.817 -3.481 1.00 0.00 64 ILE A C 11
ATOM 14669 O O . ILE A 1 64 ? -23.147 -6.158 -4.586 1.00 0.00 64 ILE A O 11
ATOM 14685 N N . LEU A 1 65 ? -22.572 -6.679 -2.456 1.00 0.00 65 LEU A N 11
ATOM 14686 C CA . LEU A 1 65 ? -22.805 -8.133 -2.556 1.00 0.00 65 LEU A CA 11
ATOM 14687 C C . LEU A 1 65 ? -24.287 -8.490 -2.330 1.00 0.00 65 LEU A C 11
ATOM 14688 O O . LEU A 1 65 ? -24.674 -9.648 -2.506 1.00 0.00 65 LEU A O 11
ATOM 14704 N N . ALA A 1 66 ? -25.097 -7.492 -1.925 1.00 0.00 66 ALA A N 11
ATOM 14705 C CA . ALA A 1 66 ? -26.553 -7.656 -1.715 1.00 0.00 66 ALA A CA 11
ATOM 14706 C C . ALA A 1 66 ? -27.292 -7.943 -3.035 1.00 0.00 66 ALA A C 11
ATOM 14707 O O . ALA A 1 66 ? -28.298 -8.669 -3.052 1.00 0.00 66 ALA A O 11
ATOM 14714 N N . GLN A 1 67 ? -26.785 -7.362 -4.139 1.00 0.00 67 GLN A N 11
ATOM 14715 C CA . GLN A 1 67 ? -27.325 -7.613 -5.491 1.00 0.00 67 GLN A CA 11
ATOM 14716 C C . GLN A 1 67 ? -26.866 -8.998 -6.003 1.00 0.00 67 GLN A C 11
ATOM 14717 O O . GLN A 1 67 ? -27.540 -9.617 -6.832 1.00 0.00 67 GLN A O 11
ATOM 14731 N N . PHE A 1 68 ? -25.711 -9.468 -5.492 1.00 0.00 68 PHE A N 11
ATOM 14732 C CA . PHE A 1 68 ? -25.151 -10.801 -5.808 1.00 0.00 68 PHE A CA 11
ATOM 14733 C C . PHE A 1 68 ? -25.706 -11.888 -4.853 1.00 0.00 68 PHE A C 11
ATOM 14734 O O . PHE A 1 68 ? -25.401 -13.075 -5.022 1.00 0.00 68 PHE A O 11
ATOM 14751 N N . ALA A 1 69 ? -26.498 -11.467 -3.836 1.00 0.00 69 ALA A N 11
ATOM 14752 C CA . ALA A 1 69 ? -27.164 -12.394 -2.895 1.00 0.00 69 ALA A CA 11
ATOM 14753 C C . ALA A 1 69 ? -28.242 -13.218 -3.632 1.00 0.00 69 ALA A C 11
ATOM 14754 O O . ALA A 1 69 ? -29.345 -12.727 -3.910 1.00 0.00 69 ALA A O 11
ATOM 14761 N N . GLY A 1 70 ? -27.868 -14.453 -3.991 1.00 0.00 70 GLY A N 11
ATOM 14762 C CA . GLY A 1 70 ? -28.686 -15.335 -4.830 1.00 0.00 70 GLY A CA 11
ATOM 14763 C C . GLY A 1 70 ? -27.810 -16.139 -5.772 1.00 0.00 70 GLY A C 11
ATOM 14764 O O . GLY A 1 70 ? -28.164 -17.248 -6.180 1.00 0.00 70 GLY A O 11
ATOM 14768 N N . GLU A 1 71 ? -26.667 -15.543 -6.136 1.00 0.00 71 GLU A N 11
ATOM 14769 C CA . GLU A 1 71 ? -25.605 -16.196 -6.913 1.00 0.00 71 GLU A CA 11
ATOM 14770 C C . GLU A 1 71 ? -24.549 -16.795 -5.955 1.00 0.00 71 GLU A C 11
ATOM 14771 O O . GLU A 1 71 ? -24.405 -16.340 -4.810 1.00 0.00 71 GLU A O 11
ATOM 14783 N N . ASP A 1 72 ? -23.850 -17.843 -6.432 1.00 0.00 72 ASP A N 11
ATOM 14784 C CA . ASP A 1 72 ? -22.741 -18.493 -5.710 1.00 0.00 72 ASP A CA 11
ATOM 14785 C C . ASP A 1 72 ? -21.632 -17.459 -5.388 1.00 0.00 72 ASP A C 11
ATOM 14786 O O . ASP A 1 72 ? -21.192 -16.771 -6.303 1.00 0.00 72 ASP A O 11
ATOM 14795 N N . PRO A 1 73 ? -21.180 -17.343 -4.090 1.00 0.00 73 PRO A N 11
ATOM 14796 C CA . PRO A 1 73 ? -20.128 -16.377 -3.656 1.00 0.00 73 PRO A CA 11
ATOM 14797 C C . PRO A 1 73 ? -18.857 -16.307 -4.554 1.00 0.00 73 PRO A C 11
ATOM 14798 O O . PRO A 1 73 ? -18.350 -15.212 -4.806 1.00 0.00 73 PRO A O 11
ATOM 14809 N N . VAL A 1 74 ? -18.371 -17.466 -5.048 1.00 0.00 74 VAL A N 11
ATOM 14810 C CA . VAL A 1 74 ? -17.151 -17.525 -5.901 1.00 0.00 74 VAL A CA 11
ATOM 14811 C C . VAL A 1 74 ? -17.429 -16.892 -7.279 1.00 0.00 74 VAL A C 11
ATOM 14812 O O . VAL A 1 74 ? -16.678 -16.023 -7.736 1.00 0.00 74 VAL A O 11
ATOM 14825 N N . VAL A 1 75 ? -18.542 -17.323 -7.898 1.00 0.00 75 VAL A N 11
ATOM 14826 C CA . VAL A 1 75 ? -18.989 -16.839 -9.228 1.00 0.00 75 VAL A CA 11
ATOM 14827 C C . VAL A 1 75 ? -19.277 -15.320 -9.183 1.00 0.00 75 VAL A C 11
ATOM 14828 O O . VAL A 1 75 ? -18.901 -14.560 -10.091 1.00 0.00 75 VAL A O 11
ATOM 14841 N N . ALA A 1 76 ? -19.906 -14.907 -8.074 1.00 0.00 76 ALA A N 11
ATOM 14842 C CA . ALA A 1 76 ? -20.274 -13.510 -7.789 1.00 0.00 76 ALA A CA 11
ATOM 14843 C C . ALA A 1 76 ? -19.027 -12.635 -7.560 1.00 0.00 76 ALA A C 11
ATOM 14844 O O . ALA A 1 76 ? -19.018 -11.456 -7.920 1.00 0.00 76 ALA A O 11
ATOM 14851 N N . LEU A 1 77 ? -17.979 -13.242 -6.971 1.00 0.00 77 LEU A N 11
ATOM 14852 C CA . LEU A 1 77 ? -16.700 -12.567 -6.680 1.00 0.00 77 LEU A CA 11
ATOM 14853 C C . LEU A 1 77 ? -15.974 -12.250 -8.001 1.00 0.00 77 LEU A C 11
ATOM 14854 O O . LEU A 1 77 ? -15.517 -11.129 -8.206 1.00 0.00 77 LEU A O 11
ATOM 14870 N N . GLU A 1 78 ? -15.917 -13.255 -8.898 1.00 0.00 78 GLU A N 11
ATOM 14871 C CA . GLU A 1 78 ? -15.245 -13.137 -10.212 1.00 0.00 78 GLU A CA 11
ATOM 14872 C C . GLU A 1 78 ? -15.939 -12.086 -11.103 1.00 0.00 78 GLU A C 11
ATOM 14873 O O . GLU A 1 78 ? -15.271 -11.296 -11.788 1.00 0.00 78 GLU A O 11
ATOM 14885 N N . ALA A 1 79 ? -17.284 -12.089 -11.068 1.00 0.00 79 ALA A N 11
ATOM 14886 C CA . ALA A 1 79 ? -18.123 -11.095 -11.770 1.00 0.00 79 ALA A CA 11
ATOM 14887 C C . ALA A 1 79 ? -17.870 -9.680 -11.209 1.00 0.00 79 ALA A C 11
ATOM 14888 O O . ALA A 1 79 ? -17.819 -8.694 -11.953 1.00 0.00 79 ALA A O 11
ATOM 14895 N N . ALA A 1 80 ? -17.675 -9.618 -9.882 1.00 0.00 80 ALA A N 11
ATOM 14896 C CA . ALA A 1 80 ? -17.398 -8.371 -9.153 1.00 0.00 80 ALA A CA 11
ATOM 14897 C C . ALA A 1 80 ? -15.958 -7.858 -9.387 1.00 0.00 80 ALA A C 11
ATOM 14898 O O . ALA A 1 80 ? -15.688 -6.674 -9.196 1.00 0.00 80 ALA A O 11
ATOM 14905 N N . LEU A 1 81 ? -15.033 -8.761 -9.777 1.00 0.00 81 LEU A N 11
ATOM 14906 C CA . LEU A 1 81 ? -13.659 -8.374 -10.175 1.00 0.00 81 LEU A CA 11
ATOM 14907 C C . LEU A 1 81 ? -13.676 -7.732 -11.565 1.00 0.00 81 LEU A C 11
ATOM 14908 O O . LEU A 1 81 ? -12.928 -6.785 -11.836 1.00 0.00 81 LEU A O 11
ATOM 14924 N N . GLN A 1 82 ? -14.545 -8.273 -12.435 1.00 0.00 82 GLN A N 11
ATOM 14925 C CA . GLN A 1 82 ? -14.729 -7.783 -13.810 1.00 0.00 82 GLN A CA 11
ATOM 14926 C C . GLN A 1 82 ? -15.488 -6.435 -13.807 1.00 0.00 82 GLN A C 11
ATOM 14927 O O . GLN A 1 82 ? -15.316 -5.610 -14.712 1.00 0.00 82 GLN A O 11
ATOM 14941 N N . PHE A 1 83 ? -16.315 -6.209 -12.763 1.00 0.00 83 PHE A N 11
ATOM 14942 C CA . PHE A 1 83 ? -17.114 -4.981 -12.621 1.00 0.00 83 PHE A CA 11
ATOM 14943 C C . PHE A 1 83 ? -16.360 -3.976 -11.728 1.00 0.00 83 PHE A C 11
ATOM 14944 O O . PHE A 1 83 ? -16.049 -4.268 -10.567 1.00 0.00 83 PHE A O 11
ATOM 14961 N N . GLU A 1 84 ? -16.081 -2.791 -12.292 1.00 0.00 84 GLU A N 11
ATOM 14962 C CA . GLU A 1 84 ? -15.240 -1.755 -11.665 1.00 0.00 84 GLU A CA 11
ATOM 14963 C C . GLU A 1 84 ? -15.848 -1.190 -10.361 1.00 0.00 84 GLU A C 11
ATOM 14964 O O . GLU A 1 84 ? -15.122 -0.910 -9.400 1.00 0.00 84 GLU A O 11
ATOM 14976 N N . ASP A 1 85 ? -17.183 -1.066 -10.330 1.00 0.00 85 ASP A N 11
ATOM 14977 C CA . ASP A 1 85 ? -17.917 -0.472 -9.191 1.00 0.00 85 ASP A CA 11
ATOM 14978 C C . ASP A 1 85 ? -17.930 -1.398 -7.962 1.00 0.00 85 ASP A C 11
ATOM 14979 O O . ASP A 1 85 ? -18.309 -0.966 -6.862 1.00 0.00 85 ASP A O 11
ATOM 14988 N N . THR A 1 86 ? -17.537 -2.668 -8.160 1.00 0.00 86 THR A N 11
ATOM 14989 C CA . THR A 1 86 ? -17.537 -3.686 -7.101 1.00 0.00 86 THR A CA 11
ATOM 14990 C C . THR A 1 86 ? -16.115 -4.231 -6.798 1.00 0.00 86 THR A C 11
ATOM 14991 O O . THR A 1 86 ? -15.917 -4.880 -5.763 1.00 0.00 86 THR A O 11
ATOM 15002 N N . ARG A 1 87 ? -15.125 -3.957 -7.686 1.00 0.00 87 ARG A N 11
ATOM 15003 C CA . ARG A 1 87 ? -13.725 -4.458 -7.510 1.00 0.00 87 ARG A CA 11
ATOM 15004 C C . ARG A 1 87 ? -12.980 -3.663 -6.417 1.00 0.00 87 ARG A C 11
ATOM 15005 O O . ARG A 1 87 ? -11.987 -4.137 -5.847 1.00 0.00 87 ARG A O 11
ATOM 15026 N N . GLU A 1 88 ? -13.480 -2.448 -6.140 1.00 0.00 88 GLU A N 11
ATOM 15027 C CA . GLU A 1 88 ? -12.869 -1.509 -5.179 1.00 0.00 88 GLU A CA 11
ATOM 15028 C C . GLU A 1 88 ? -12.936 -2.037 -3.725 1.00 0.00 88 GLU A C 11
ATOM 15029 O O . GLU A 1 88 ? -11.995 -1.853 -2.955 1.00 0.00 88 GLU A O 11
ATOM 15041 N N . SER A 1 89 ? -14.027 -2.733 -3.371 1.00 0.00 89 SER A N 11
ATOM 15042 C CA . SER A 1 89 ? -14.186 -3.344 -2.036 1.00 0.00 89 SER A CA 11
ATOM 15043 C C . SER A 1 89 ? -13.369 -4.652 -1.960 1.00 0.00 89 SER A C 11
ATOM 15044 O O . SER A 1 89 ? -12.976 -5.086 -0.874 1.00 0.00 89 SER A O 11
ATOM 15052 N N . MET A 1 90 ? -13.068 -5.247 -3.141 1.00 0.00 90 MET A N 11
ATOM 15053 C CA . MET A 1 90 ? -12.254 -6.482 -3.246 1.00 0.00 90 MET A CA 11
ATOM 15054 C C . MET A 1 90 ? -10.772 -6.218 -2.927 1.00 0.00 90 MET A C 11
ATOM 15055 O O . MET A 1 90 ? -9.976 -7.150 -2.882 1.00 0.00 90 MET A O 11
ATOM 15069 N N . HIS A 1 91 ? -10.414 -4.939 -2.706 1.00 0.00 91 HIS A N 11
ATOM 15070 C CA . HIS A 1 91 ? -9.094 -4.552 -2.168 1.00 0.00 91 HIS A CA 11
ATOM 15071 C C . HIS A 1 91 ? -8.984 -4.985 -0.689 1.00 0.00 91 HIS A C 11
ATOM 15072 O O . HIS A 1 91 ? -7.887 -5.244 -0.192 1.00 0.00 91 HIS A O 11
ATOM 15087 N N . ALA A 1 92 ? -10.146 -5.059 -0.004 1.00 0.00 92 ALA A N 11
ATOM 15088 C CA . ALA A 1 92 ? -10.253 -5.561 1.381 1.00 0.00 92 ALA A CA 11
ATOM 15089 C C . ALA A 1 92 ? -10.397 -7.100 1.396 1.00 0.00 92 ALA A C 11
ATOM 15090 O O . ALA A 1 92 ? -9.796 -7.773 2.238 1.00 0.00 92 ALA A O 11
ATOM 15097 N N . PHE A 1 93 ? -11.207 -7.643 0.455 1.00 0.00 93 PHE A N 11
ATOM 15098 C CA . PHE A 1 93 ? -11.412 -9.113 0.307 1.00 0.00 93 PHE A CA 11
ATOM 15099 C C . PHE A 1 93 ? -10.125 -9.821 -0.157 1.00 0.00 93 PHE A C 11
ATOM 15100 O O . PHE A 1 93 ? -9.963 -11.030 0.056 1.00 0.00 93 PHE A O 11
ATOM 15117 N N . CYS A 1 94 ? -9.221 -9.058 -0.800 1.00 0.00 94 CYS A N 11
ATOM 15118 C CA . CYS A 1 94 ? -7.886 -9.544 -1.175 1.00 0.00 94 CYS A CA 11
ATOM 15119 C C . CYS A 1 94 ? -7.039 -9.696 0.095 1.00 0.00 94 CYS A C 11
ATOM 15120 O O . CYS A 1 94 ? -6.441 -8.731 0.579 1.00 0.00 94 CYS A O 11
ATOM 15128 N N . VAL A 1 95 ? -7.060 -10.911 0.662 1.00 0.00 95 VAL A N 11
ATOM 15129 C CA . VAL A 1 95 ? -6.290 -11.255 1.872 1.00 0.00 95 VAL A CA 11
ATOM 15130 C C . VAL A 1 95 ? -4.776 -11.301 1.577 1.00 0.00 95 VAL A C 11
ATOM 15131 O O . VAL A 1 95 ? -3.953 -11.239 2.499 1.00 0.00 95 VAL A O 11
ATOM 15144 N N . GLY A 1 96 ? -4.433 -11.429 0.281 1.00 0.00 96 GLY A N 11
ATOM 15145 C CA . GLY A 1 96 ? -3.049 -11.392 -0.171 1.00 0.00 96 GLY A CA 11
ATOM 15146 C C . GLY A 1 96 ? -2.912 -11.752 -1.640 1.00 0.00 96 GLY A C 11
ATOM 15147 O O . GLY A 1 96 ? -3.905 -12.043 -2.305 1.00 0.00 96 GLY A O 11
ATOM 15151 N N . GLN A 1 97 ? -1.676 -11.694 -2.151 1.00 0.00 97 GLN A N 11
ATOM 15152 C CA . GLN A 1 97 ? -1.340 -12.129 -3.519 1.00 0.00 97 GLN A CA 11
ATOM 15153 C C . GLN A 1 97 ? -0.795 -13.562 -3.459 1.00 0.00 97 GLN A C 11
ATOM 15154 O O . GLN A 1 97 ? -0.012 -13.885 -2.560 1.00 0.00 97 GLN A O 11
ATOM 15168 N N . TYR A 1 98 ? -1.205 -14.411 -4.417 1.00 0.00 98 TYR A N 11
ATOM 15169 C CA . TYR A 1 98 ? -0.764 -15.814 -4.474 1.00 0.00 98 TYR A CA 11
ATOM 15170 C C . TYR A 1 98 ? 0.705 -15.916 -4.930 1.00 0.00 98 TYR A C 11
ATOM 15171 O O . TYR A 1 98 ? 1.171 -15.129 -5.764 1.00 0.00 98 TYR A O 11
ATOM 15189 N N . LEU A 1 99 ? 1.402 -16.911 -4.373 1.00 0.00 99 LEU A N 11
ATOM 15190 C CA . LEU A 1 99 ? 2.794 -17.215 -4.673 1.00 0.00 99 LEU A CA 11
ATOM 15191 C C . LEU A 1 99 ? 2.890 -18.747 -4.825 1.00 0.00 99 LEU A C 11
ATOM 15192 O O . LEU A 1 99 ? 2.534 -19.489 -3.909 1.00 0.00 99 LEU A O 11
ATOM 15208 N N . GLU A 1 100 ? 3.349 -19.212 -5.993 1.00 0.00 100 GLU A N 11
ATOM 15209 C CA . GLU A 1 100 ? 3.580 -20.644 -6.263 1.00 0.00 100 GLU A CA 11
ATOM 15210 C C . GLU A 1 100 ? 4.924 -21.089 -5.638 1.00 0.00 100 GLU A C 11
ATOM 15211 O O . GLU A 1 100 ? 5.928 -20.395 -5.814 1.00 0.00 100 GLU A O 11
ATOM 15223 N N . PRO A 1 101 ? 4.978 -22.235 -4.896 1.00 0.00 101 PRO A N 11
ATOM 15224 C CA . PRO A 1 101 ? 6.256 -22.768 -4.346 1.00 0.00 101 PRO A CA 11
ATOM 15225 C C . PRO A 1 101 ? 7.306 -23.041 -5.457 1.00 0.00 101 PRO A C 11
ATOM 15226 O O . PRO A 1 101 ? 8.511 -22.913 -5.229 1.00 0.00 101 PRO A O 11
ATOM 15237 N N . ASP A 1 102 ? 6.812 -23.381 -6.666 1.00 0.00 102 ASP A N 11
ATOM 15238 C CA . ASP A 1 102 ? 7.648 -23.624 -7.867 1.00 0.00 102 ASP A CA 11
ATOM 15239 C C . ASP A 1 102 ? 8.153 -22.297 -8.490 1.00 0.00 102 ASP A C 11
ATOM 15240 O O . ASP A 1 102 ? 9.212 -22.262 -9.126 1.00 0.00 102 ASP A O 11
ATOM 15249 N N . GLN A 1 103 ? 7.389 -21.209 -8.271 1.00 0.00 103 GLN A N 11
ATOM 15250 C CA . GLN A 1 103 ? 7.743 -19.843 -8.733 1.00 0.00 103 GLN A CA 11
ATOM 15251 C C . GLN A 1 103 ? 9.000 -19.333 -7.990 1.00 0.00 103 GLN A C 11
ATOM 15252 O O . GLN A 1 103 ? 9.775 -18.522 -8.524 1.00 0.00 103 GLN A O 11
ATOM 15266 N N . GLU A 1 104 ? 9.184 -19.825 -6.746 1.00 0.00 104 GLU A N 11
ATOM 15267 C CA . GLU A 1 104 ? 10.414 -19.605 -5.968 1.00 0.00 104 GLU A CA 11
ATOM 15268 C C . GLU A 1 104 ? 11.599 -20.305 -6.654 1.00 0.00 104 GLU A C 11
ATOM 15269 O O . GLU A 1 104 ? 11.707 -21.539 -6.626 1.00 0.00 104 GLU A O 11
ATOM 15281 N N . GLY A 1 105 ? 12.438 -19.505 -7.324 1.00 0.00 105 GLY A N 11
ATOM 15282 C CA . GLY A 1 105 ? 13.624 -20.010 -8.016 1.00 0.00 105 GLY A CA 11
ATOM 15283 C C . GLY A 1 105 ? 13.297 -20.535 -9.404 1.00 0.00 105 GLY A C 11
ATOM 15284 O O . GLY A 1 105 ? 13.831 -21.569 -9.827 1.00 0.00 105 GLY A O 11
ATOM 15288 N N . VAL A 1 106 ? 12.388 -19.826 -10.097 1.00 0.00 106 VAL A N 11
ATOM 15289 C CA . VAL A 1 106 ? 12.009 -20.136 -11.487 1.00 0.00 106 VAL A CA 11
ATOM 15290 C C . VAL A 1 106 ? 13.208 -19.921 -12.441 1.00 0.00 106 VAL A C 11
ATOM 15291 O O . VAL A 1 106 ? 13.868 -18.875 -12.392 1.00 0.00 106 VAL A O 11
ATOM 15304 N N . THR A 1 107 ? 13.508 -20.937 -13.276 1.00 0.00 107 THR A N 11
ATOM 15305 C CA . THR A 1 107 ? 14.562 -20.848 -14.298 1.00 0.00 107 THR A CA 11
ATOM 15306 C C . THR A 1 107 ? 14.003 -20.200 -15.583 1.00 0.00 107 THR A C 11
ATOM 15307 O O . THR A 1 107 ? 12.914 -20.558 -16.057 1.00 0.00 107 THR A O 11
ATOM 15318 N N . ILE A 1 108 ? 14.747 -19.216 -16.114 1.00 0.00 108 ILE A N 11
ATOM 15319 C CA . ILE A 1 108 ? 14.376 -18.481 -17.332 1.00 0.00 108 ILE A CA 11
ATOM 15320 C C . ILE A 1 108 ? 15.140 -19.073 -18.539 1.00 0.00 108 ILE A C 11
ATOM 15321 O O . ILE A 1 108 ? 16.370 -19.120 -18.515 1.00 0.00 108 ILE A O 11
ATOM 15337 N N . PRO A 1 109 ? 14.422 -19.565 -19.599 1.00 0.00 109 PRO A N 11
ATOM 15338 C CA . PRO A 1 109 ? 15.057 -20.052 -20.841 1.00 0.00 109 PRO A CA 11
ATOM 15339 C C . PRO A 1 109 ? 15.283 -18.925 -21.873 1.00 0.00 109 PRO A C 11
ATOM 15340 O O . PRO A 1 109 ? 14.745 -17.815 -21.734 1.00 0.00 109 PRO A O 11
ATOM 15351 N N . ASP A 1 110 ? 16.104 -19.214 -22.895 1.00 0.00 110 ASP A N 11
ATOM 15352 C CA . ASP A 1 110 ? 16.342 -18.296 -24.030 1.00 0.00 110 ASP A CA 11
ATOM 15353 C C . ASP A 1 110 ? 15.497 -18.713 -25.254 1.00 0.00 110 ASP A C 11
ATOM 15354 O O . ASP A 1 110 ? 15.251 -17.895 -26.151 1.00 0.00 110 ASP A O 11
ATOM 15363 N N . LEU A 1 111 ? 15.062 -19.996 -25.292 1.00 0.00 111 LEU A N 11
ATOM 15364 C CA . LEU A 1 111 ? 14.080 -20.479 -26.290 1.00 0.00 111 LEU A CA 11
ATOM 15365 C C . LEU A 1 111 ? 12.663 -20.055 -25.838 1.00 0.00 111 LEU A C 11
ATOM 15366 O O . LEU A 1 111 ? 11.938 -20.843 -25.220 1.00 0.00 111 LEU A O 11
ATOM 15382 N N . GLY A 1 112 ? 12.315 -18.782 -26.087 1.00 0.00 112 GLY A N 11
ATOM 15383 C CA . GLY A 1 112 ? 11.005 -18.242 -25.724 1.00 0.00 112 GLY A CA 11
ATOM 15384 C C . GLY A 1 112 ? 10.944 -16.719 -25.835 1.00 0.00 112 GLY A C 11
ATOM 15385 O O . GLY A 1 112 ? 11.698 -16.143 -26.641 1.00 0.00 112 GLY A O 11
ATOM 15390 N N . GLU A 1 21 ? 3.382 -2.182 -2.809 1.00 0.00 21 GLU A N 12
ATOM 15391 C CA . GLU A 1 21 ? 4.859 -2.227 -2.677 1.00 0.00 21 GLU A CA 12
ATOM 15392 C C . GLU A 1 21 ? 5.286 -3.577 -2.077 1.00 0.00 21 GLU A C 12
ATOM 15393 O O . GLU A 1 21 ? 6.044 -4.328 -2.703 1.00 0.00 21 GLU A O 12
ATOM 15405 N N . LYS A 1 22 ? 4.792 -3.878 -0.855 1.00 0.00 22 LYS A N 12
ATOM 15406 C CA . LYS A 1 22 ? 5.039 -5.167 -0.170 1.00 0.00 22 LYS A CA 12
ATOM 15407 C C . LYS A 1 22 ? 3.708 -5.935 -0.036 1.00 0.00 22 LYS A C 12
ATOM 15408 O O . LYS A 1 22 ? 2.973 -5.756 0.947 1.00 0.00 22 LYS A O 12
ATOM 15427 N N . VAL A 1 23 ? 3.381 -6.750 -1.059 1.00 0.00 23 VAL A N 12
ATOM 15428 C CA . VAL A 1 23 ? 2.137 -7.554 -1.084 1.00 0.00 23 VAL A CA 12
ATOM 15429 C C . VAL A 1 23 ? 2.362 -8.914 -0.368 1.00 0.00 23 VAL A C 12
ATOM 15430 O O . VAL A 1 23 ? 3.456 -9.489 -0.444 1.00 0.00 23 VAL A O 12
ATOM 15443 N N . THR A 1 24 ? 1.326 -9.392 0.353 1.00 0.00 24 THR A N 12
ATOM 15444 C CA . THR A 1 24 ? 1.368 -10.656 1.112 1.00 0.00 24 THR A CA 12
ATOM 15445 C C . THR A 1 24 ? 1.405 -11.863 0.151 1.00 0.00 24 THR A C 12
ATOM 15446 O O . THR A 1 24 ? 0.421 -12.119 -0.549 1.00 0.00 24 THR A O 12
ATOM 15457 N N . LEU A 1 25 ? 2.543 -12.582 0.097 1.00 0.00 25 LEU A N 12
ATOM 15458 C CA . LEU A 1 25 ? 2.664 -13.790 -0.738 1.00 0.00 25 LEU A CA 12
ATOM 15459 C C . LEU A 1 25 ? 2.088 -14.998 0.018 1.00 0.00 25 LEU A C 12
ATOM 15460 O O . LEU A 1 25 ? 2.733 -15.566 0.907 1.00 0.00 25 LEU A O 12
ATOM 15476 N N . VAL A 1 26 ? 0.849 -15.345 -0.341 1.00 0.00 26 VAL A N 12
ATOM 15477 C CA . VAL A 1 26 ? 0.127 -16.499 0.199 1.00 0.00 26 VAL A CA 12
ATOM 15478 C C . VAL A 1 26 ? 0.321 -17.674 -0.760 1.00 0.00 26 VAL A C 12
ATOM 15479 O O . VAL A 1 26 ? -0.114 -17.618 -1.913 1.00 0.00 26 VAL A O 12
ATOM 15492 N N . ARG A 1 27 ? 0.981 -18.725 -0.273 1.00 0.00 27 ARG A N 12
ATOM 15493 C CA . ARG A 1 27 ? 1.287 -19.928 -1.067 1.00 0.00 27 ARG A CA 12
ATOM 15494 C C . ARG A 1 27 ? 0.166 -20.965 -0.909 1.00 0.00 27 ARG A C 12
ATOM 15495 O O . ARG A 1 27 ? -0.745 -20.774 -0.093 1.00 0.00 27 ARG A O 12
ATOM 15516 N N . ILE A 1 28 ? 0.230 -22.057 -1.702 1.00 0.00 28 ILE A N 12
ATOM 15517 C CA . ILE A 1 28 ? -0.755 -23.160 -1.617 1.00 0.00 28 ILE A CA 12
ATOM 15518 C C . ILE A 1 28 ? -0.711 -23.820 -0.221 1.00 0.00 28 ILE A C 12
ATOM 15519 O O . ILE A 1 28 ? -1.734 -24.260 0.283 1.00 0.00 28 ILE A O 12
ATOM 15535 N N . ALA A 1 29 ? 0.488 -23.821 0.402 1.00 0.00 29 ALA A N 12
ATOM 15536 C CA . ALA A 1 29 ? 0.689 -24.268 1.798 1.00 0.00 29 ALA A CA 12
ATOM 15537 C C . ALA A 1 29 ? -0.271 -23.527 2.755 1.00 0.00 29 ALA A C 12
ATOM 15538 O O . ALA A 1 29 ? -1.033 -24.158 3.501 1.00 0.00 29 ALA A O 12
ATOM 15545 N N . ASP A 1 30 ? -0.252 -22.180 2.658 1.00 0.00 30 ASP A N 12
ATOM 15546 C CA . ASP A 1 30 ? -1.109 -21.270 3.457 1.00 0.00 30 ASP A CA 12
ATOM 15547 C C . ASP A 1 30 ? -2.590 -21.516 3.154 1.00 0.00 30 ASP A C 12
ATOM 15548 O O . ASP A 1 30 ? -3.419 -21.569 4.061 1.00 0.00 30 ASP A O 12
ATOM 15557 N N . LEU A 1 31 ? -2.877 -21.697 1.857 1.00 0.00 31 LEU A N 12
ATOM 15558 C CA . LEU A 1 31 ? -4.238 -21.894 1.327 1.00 0.00 31 LEU A CA 12
ATOM 15559 C C . LEU A 1 31 ? -4.897 -23.147 1.947 1.00 0.00 31 LEU A C 12
ATOM 15560 O O . LEU A 1 31 ? -6.051 -23.101 2.392 1.00 0.00 31 LEU A O 12
ATOM 15576 N N . GLU A 1 32 ? -4.116 -24.241 2.009 1.00 0.00 32 GLU A N 12
ATOM 15577 C CA . GLU A 1 32 ? -4.585 -25.548 2.497 1.00 0.00 32 GLU A CA 12
ATOM 15578 C C . GLU A 1 32 ? -4.817 -25.539 4.017 1.00 0.00 32 GLU A C 12
ATOM 15579 O O . GLU A 1 32 ? -5.888 -25.959 4.485 1.00 0.00 32 GLU A O 12
ATOM 15591 N N . ASN A 1 33 ? -3.821 -25.035 4.785 1.00 0.00 33 ASN A N 12
ATOM 15592 C CA . ASN A 1 33 ? -3.869 -25.090 6.264 1.00 0.00 33 ASN A CA 12
ATOM 15593 C C . ASN A 1 33 ? -4.910 -24.104 6.828 1.00 0.00 33 ASN A C 12
ATOM 15594 O O . ASN A 1 33 ? -5.543 -24.386 7.853 1.00 0.00 33 ASN A O 12
ATOM 15605 N N . HIS A 1 34 ? -5.084 -22.952 6.146 1.00 0.00 34 HIS A N 12
ATOM 15606 C CA . HIS A 1 34 ? -6.039 -21.909 6.569 1.00 0.00 34 HIS A CA 12
ATOM 15607 C C . HIS A 1 34 ? -7.480 -22.359 6.277 1.00 0.00 34 HIS A C 12
ATOM 15608 O O . HIS A 1 34 ? -8.395 -22.066 7.046 1.00 0.00 34 HIS A O 12
ATOM 15623 N N . ASN A 1 35 ? -7.666 -23.077 5.158 1.00 0.00 35 ASN A N 12
ATOM 15624 C CA . ASN A 1 35 ? -8.975 -23.649 4.786 1.00 0.00 35 ASN A CA 12
ATOM 15625 C C . ASN A 1 35 ? -9.356 -24.798 5.750 1.00 0.00 35 ASN A C 12
ATOM 15626 O O . ASN A 1 35 ? -10.533 -24.975 6.085 1.00 0.00 35 ASN A O 12
ATOM 15637 N N . ASN A 1 36 ? -8.335 -25.555 6.218 1.00 0.00 36 ASN A N 12
ATOM 15638 C CA . ASN A 1 36 ? -8.520 -26.634 7.219 1.00 0.00 36 ASN A CA 12
ATOM 15639 C C . ASN A 1 36 ? -8.792 -26.030 8.623 1.00 0.00 36 ASN A C 12
ATOM 15640 O O . ASN A 1 36 ? -9.443 -26.649 9.469 1.00 0.00 36 ASN A O 12
ATOM 15651 N N . ASP A 1 37 ? -8.282 -24.806 8.836 1.00 0.00 37 ASP A N 12
ATOM 15652 C CA . ASP A 1 37 ? -8.550 -23.983 10.041 1.00 0.00 37 ASP A CA 12
ATOM 15653 C C . ASP A 1 37 ? -10.037 -23.566 10.095 1.00 0.00 37 ASP A C 12
ATOM 15654 O O . ASP A 1 37 ? -10.598 -23.373 11.177 1.00 0.00 37 ASP A O 12
ATOM 15663 N N . GLY A 1 38 ? -10.653 -23.450 8.914 1.00 0.00 38 GLY A N 12
ATOM 15664 C CA . GLY A 1 38 ? -12.039 -23.004 8.772 1.00 0.00 38 GLY A CA 12
ATOM 15665 C C . GLY A 1 38 ? -12.125 -21.783 7.878 1.00 0.00 38 GLY A C 12
ATOM 15666 O O . GLY A 1 38 ? -13.175 -21.509 7.281 1.00 0.00 38 GLY A O 12
ATOM 15670 N N . GLY A 1 39 ? -11.002 -21.044 7.800 1.00 0.00 39 GLY A N 12
ATOM 15671 C CA . GLY A 1 39 ? -10.888 -19.866 6.956 1.00 0.00 39 GLY A CA 12
ATOM 15672 C C . GLY A 1 39 ? -10.868 -20.221 5.477 1.00 0.00 39 GLY A C 12
ATOM 15673 O O . GLY A 1 39 ? -9.791 -20.448 4.904 1.00 0.00 39 GLY A O 12
ATOM 15677 N N . PHE A 1 40 ? -12.060 -20.272 4.858 1.00 0.00 40 PHE A N 12
ATOM 15678 C CA . PHE A 1 40 ? -12.214 -20.702 3.464 1.00 0.00 40 PHE A CA 12
ATOM 15679 C C . PHE A 1 40 ? -11.741 -19.566 2.542 1.00 0.00 40 PHE A C 12
ATOM 15680 O O . PHE A 1 40 ? -12.389 -18.511 2.442 1.00 0.00 40 PHE A O 12
ATOM 15697 N N . TRP A 1 41 ? -10.575 -19.790 1.923 1.00 0.00 41 TRP A N 12
ATOM 15698 C CA . TRP A 1 41 ? -9.984 -18.889 0.926 1.00 0.00 41 TRP A CA 12
ATOM 15699 C C . TRP A 1 41 ? -10.164 -19.470 -0.492 1.00 0.00 41 TRP A C 12
ATOM 15700 O O . TRP A 1 41 ? -10.493 -20.652 -0.658 1.00 0.00 41 TRP A O 12
ATOM 15721 N N . THR A 1 42 ? -9.928 -18.621 -1.501 1.00 0.00 42 THR A N 12
ATOM 15722 C CA . THR A 1 42 ? -10.049 -18.974 -2.922 1.00 0.00 42 THR A CA 12
ATOM 15723 C C . THR A 1 42 ? -9.007 -18.164 -3.720 1.00 0.00 42 THR A C 12
ATOM 15724 O O . THR A 1 42 ? -8.769 -16.989 -3.421 1.00 0.00 42 THR A O 12
ATOM 15735 N N . VAL A 1 43 ? -8.355 -18.800 -4.707 1.00 0.00 43 VAL A N 12
ATOM 15736 C CA . VAL A 1 43 ? -7.345 -18.131 -5.549 1.00 0.00 43 VAL A CA 12
ATOM 15737 C C . VAL A 1 43 ? -7.983 -17.686 -6.874 1.00 0.00 43 VAL A C 12
ATOM 15738 O O . VAL A 1 43 ? -8.357 -18.522 -7.708 1.00 0.00 43 VAL A O 12
ATOM 15751 N N . ILE A 1 44 ? -8.110 -16.357 -7.048 1.00 0.00 44 ILE A N 12
ATOM 15752 C CA . ILE A 1 44 ? -8.712 -15.721 -8.238 1.00 0.00 44 ILE A CA 12
ATOM 15753 C C . ILE A 1 44 ? -7.885 -14.464 -8.586 1.00 0.00 44 ILE A C 12
ATOM 15754 O O . ILE A 1 44 ? -7.455 -13.750 -7.679 1.00 0.00 44 ILE A O 12
ATOM 15770 N N . ASP A 1 45 ? -7.645 -14.231 -9.899 1.00 0.00 45 ASP A N 12
ATOM 15771 C CA . ASP A 1 45 ? -6.963 -13.009 -10.434 1.00 0.00 45 ASP A CA 12
ATOM 15772 C C . ASP A 1 45 ? -5.494 -12.912 -9.918 1.00 0.00 45 ASP A C 12
ATOM 15773 O O . ASP A 1 45 ? -4.913 -11.828 -9.796 1.00 0.00 45 ASP A O 12
ATOM 15782 N N . GLY A 1 46 ? -4.872 -14.088 -9.684 1.00 0.00 46 GLY A N 12
ATOM 15783 C CA . GLY A 1 46 ? -3.505 -14.171 -9.144 1.00 0.00 46 GLY A CA 12
ATOM 15784 C C . GLY A 1 46 ? -3.398 -13.702 -7.692 1.00 0.00 46 GLY A C 12
ATOM 15785 O O . GLY A 1 46 ? -2.304 -13.422 -7.203 1.00 0.00 46 GLY A O 12
ATOM 15789 N N . LYS A 1 47 ? -4.555 -13.594 -7.015 1.00 0.00 47 LYS A N 12
ATOM 15790 C CA . LYS A 1 47 ? -4.673 -13.138 -5.621 1.00 0.00 47 LYS A CA 12
ATOM 15791 C C . LYS A 1 47 ? -5.292 -14.270 -4.796 1.00 0.00 47 LYS A C 12
ATOM 15792 O O . LYS A 1 47 ? -5.670 -15.317 -5.338 1.00 0.00 47 LYS A O 12
ATOM 15811 N N . VAL A 1 48 ? -5.409 -14.046 -3.483 1.00 0.00 48 VAL A N 12
ATOM 15812 C CA . VAL A 1 48 ? -6.140 -14.937 -2.573 1.00 0.00 48 VAL A CA 12
ATOM 15813 C C . VAL A 1 48 ? -7.194 -14.104 -1.826 1.00 0.00 48 VAL A C 12
ATOM 15814 O O . VAL A 1 48 ? -6.840 -13.184 -1.079 1.00 0.00 48 VAL A O 12
ATOM 15827 N N . TYR A 1 49 ? -8.475 -14.417 -2.069 1.00 0.00 49 TYR A N 12
ATOM 15828 C CA . TYR A 1 49 ? -9.628 -13.752 -1.436 1.00 0.00 49 TYR A CA 12
ATOM 15829 C C . TYR A 1 49 ? -10.278 -14.707 -0.426 1.00 0.00 49 TYR A C 12
ATOM 15830 O O . TYR A 1 49 ? -10.077 -15.914 -0.509 1.00 0.00 49 TYR A O 12
ATOM 15848 N N . ASP A 1 50 ? -11.048 -14.168 0.532 1.00 0.00 50 ASP A N 12
ATOM 15849 C CA . ASP A 1 50 ? -11.868 -14.998 1.443 1.00 0.00 50 ASP A CA 12
ATOM 15850 C C . ASP A 1 50 ? -13.270 -15.203 0.851 1.00 0.00 50 ASP A C 12
ATOM 15851 O O . ASP A 1 50 ? -13.705 -14.451 -0.034 1.00 0.00 50 ASP A O 12
ATOM 15860 N N . ILE A 1 51 ? -13.955 -16.234 1.354 1.00 0.00 51 ILE A N 12
ATOM 15861 C CA . ILE A 1 51 ? -15.362 -16.526 1.028 1.00 0.00 51 ILE A CA 12
ATOM 15862 C C . ILE A 1 51 ? -16.216 -16.516 2.318 1.00 0.00 51 ILE A C 12
ATOM 15863 O O . ILE A 1 51 ? -17.414 -16.207 2.274 1.00 0.00 51 ILE A O 12
ATOM 15879 N N . LYS A 1 52 ? -15.576 -16.812 3.467 1.00 0.00 52 LYS A N 12
ATOM 15880 C CA . LYS A 1 52 ? -16.272 -16.932 4.767 1.00 0.00 52 LYS A CA 12
ATOM 15881 C C . LYS A 1 52 ? -16.818 -15.566 5.261 1.00 0.00 52 LYS A C 12
ATOM 15882 O O . LYS A 1 52 ? -17.963 -15.482 5.702 1.00 0.00 52 LYS A O 12
ATOM 15901 N N . ASP A 1 53 ? -15.986 -14.510 5.209 1.00 0.00 53 ASP A N 12
ATOM 15902 C CA . ASP A 1 53 ? -16.404 -13.144 5.595 1.00 0.00 53 ASP A CA 12
ATOM 15903 C C . ASP A 1 53 ? -17.260 -12.517 4.473 1.00 0.00 53 ASP A C 12
ATOM 15904 O O . ASP A 1 53 ? -18.180 -11.752 4.739 1.00 0.00 53 ASP A O 12
ATOM 15913 N N . PHE A 1 54 ? -16.922 -12.888 3.221 1.00 0.00 54 PHE A N 12
ATOM 15914 C CA . PHE A 1 54 ? -17.598 -12.448 1.979 1.00 0.00 54 PHE A CA 12
ATOM 15915 C C . PHE A 1 54 ? -19.118 -12.695 2.035 1.00 0.00 54 PHE A C 12
ATOM 15916 O O . PHE A 1 54 ? -19.922 -11.796 1.758 1.00 0.00 54 PHE A O 12
ATOM 15933 N N . GLN A 1 55 ? -19.485 -13.928 2.403 1.00 0.00 55 GLN A N 12
ATOM 15934 C CA . GLN A 1 55 ? -20.894 -14.359 2.505 1.00 0.00 55 GLN A CA 12
ATOM 15935 C C . GLN A 1 55 ? -21.617 -13.635 3.668 1.00 0.00 55 GLN A C 12
ATOM 15936 O O . GLN A 1 55 ? -22.838 -13.434 3.629 1.00 0.00 55 GLN A O 12
ATOM 15950 N N . THR A 1 56 ? -20.853 -13.249 4.706 1.00 0.00 56 THR A N 12
ATOM 15951 C CA . THR A 1 56 ? -21.377 -12.477 5.846 1.00 0.00 56 THR A CA 12
ATOM 15952 C C . THR A 1 56 ? -21.651 -11.007 5.415 1.00 0.00 56 THR A C 12
ATOM 15953 O O . THR A 1 56 ? -22.594 -10.366 5.891 1.00 0.00 56 THR A O 12
ATOM 15964 N N . GLN A 1 57 ? -20.804 -10.498 4.488 1.00 0.00 57 GLN A N 12
ATOM 15965 C CA . GLN A 1 57 ? -20.918 -9.139 3.917 1.00 0.00 57 GLN A CA 12
ATOM 15966 C C . GLN A 1 57 ? -22.090 -9.033 2.914 1.00 0.00 57 GLN A C 12
ATOM 15967 O O . GLN A 1 57 ? -22.689 -7.962 2.761 1.00 0.00 57 GLN A O 12
ATOM 15981 N N . SER A 1 58 ? -22.421 -10.157 2.243 1.00 0.00 58 SER A N 12
ATOM 15982 C CA . SER A 1 58 ? -23.542 -10.217 1.274 1.00 0.00 58 SER A CA 12
ATOM 15983 C C . SER A 1 58 ? -24.917 -10.203 1.971 1.00 0.00 58 SER A C 12
ATOM 15984 O O . SER A 1 58 ? -25.950 -10.100 1.307 1.00 0.00 58 SER A O 12
ATOM 15992 N N . LEU A 1 59 ? -24.911 -10.321 3.314 1.00 0.00 59 LEU A N 12
ATOM 15993 C CA . LEU A 1 59 ? -26.133 -10.253 4.142 1.00 0.00 59 LEU A CA 12
ATOM 15994 C C . LEU A 1 59 ? -26.613 -8.793 4.335 1.00 0.00 59 LEU A C 12
ATOM 15995 O O . LEU A 1 59 ? -27.732 -8.575 4.819 1.00 0.00 59 LEU A O 12
ATOM 16011 N N . THR A 1 60 ? -25.761 -7.795 3.975 1.00 0.00 60 THR A N 12
ATOM 16012 C CA . THR A 1 60 ? -26.118 -6.362 4.074 1.00 0.00 60 THR A CA 12
ATOM 16013 C C . THR A 1 60 ? -26.940 -5.936 2.843 1.00 0.00 60 THR A C 12
ATOM 16014 O O . THR A 1 60 ? -26.554 -6.233 1.708 1.00 0.00 60 THR A O 12
ATOM 16025 N N . GLU A 1 61 ? -28.068 -5.236 3.087 1.00 0.00 61 GLU A N 12
ATOM 16026 C CA . GLU A 1 61 ? -28.993 -4.774 2.025 1.00 0.00 61 GLU A CA 12
ATOM 16027 C C . GLU A 1 61 ? -28.344 -3.688 1.142 1.00 0.00 61 GLU A C 12
ATOM 16028 O O . GLU A 1 61 ? -28.645 -3.577 -0.052 1.00 0.00 61 GLU A O 12
ATOM 16040 N N . ASN A 1 62 ? -27.442 -2.902 1.753 1.00 0.00 62 ASN A N 12
ATOM 16041 C CA . ASN A 1 62 ? -26.745 -1.792 1.097 1.00 0.00 62 ASN A CA 12
ATOM 16042 C C . ASN A 1 62 ? -25.255 -2.154 0.980 1.00 0.00 62 ASN A C 12
ATOM 16043 O O . ASN A 1 62 ? -24.416 -1.688 1.754 1.00 0.00 62 ASN A O 12
ATOM 16054 N N . SER A 1 63 ? -24.960 -3.066 0.043 1.00 0.00 63 SER A N 12
ATOM 16055 C CA . SER A 1 63 ? -23.590 -3.526 -0.264 1.00 0.00 63 SER A CA 12
ATOM 16056 C C . SER A 1 63 ? -23.497 -3.948 -1.734 1.00 0.00 63 SER A C 12
ATOM 16057 O O . SER A 1 63 ? -24.516 -4.164 -2.400 1.00 0.00 63 SER A O 12
ATOM 16065 N N . ILE A 1 64 ? -22.253 -4.087 -2.221 1.00 0.00 64 ILE A N 12
ATOM 16066 C CA . ILE A 1 64 ? -21.972 -4.542 -3.593 1.00 0.00 64 ILE A CA 12
ATOM 16067 C C . ILE A 1 64 ? -22.390 -6.013 -3.789 1.00 0.00 64 ILE A C 12
ATOM 16068 O O . ILE A 1 64 ? -22.677 -6.442 -4.898 1.00 0.00 64 ILE A O 12
ATOM 16084 N N . LEU A 1 65 ? -22.408 -6.770 -2.679 1.00 0.00 65 LEU A N 12
ATOM 16085 C CA . LEU A 1 65 ? -22.714 -8.209 -2.673 1.00 0.00 65 LEU A CA 12
ATOM 16086 C C . LEU A 1 65 ? -24.199 -8.471 -2.363 1.00 0.00 65 LEU A C 12
ATOM 16087 O O . LEU A 1 65 ? -24.609 -9.628 -2.268 1.00 0.00 65 LEU A O 12
ATOM 16103 N N . ALA A 1 66 ? -24.994 -7.395 -2.203 1.00 0.00 66 ALA A N 12
ATOM 16104 C CA . ALA A 1 66 ? -26.456 -7.494 -1.973 1.00 0.00 66 ALA A CA 12
ATOM 16105 C C . ALA A 1 66 ? -27.173 -7.947 -3.259 1.00 0.00 66 ALA A C 12
ATOM 16106 O O . ALA A 1 66 ? -28.167 -8.680 -3.216 1.00 0.00 66 ALA A O 12
ATOM 16113 N N . GLN A 1 67 ? -26.632 -7.494 -4.404 1.00 0.00 67 GLN A N 12
ATOM 16114 C CA . GLN A 1 67 ? -27.077 -7.921 -5.751 1.00 0.00 67 GLN A CA 12
ATOM 16115 C C . GLN A 1 67 ? -26.623 -9.378 -6.034 1.00 0.00 67 GLN A C 12
ATOM 16116 O O . GLN A 1 67 ? -27.212 -10.071 -6.871 1.00 0.00 67 GLN A O 12
ATOM 16130 N N . PHE A 1 68 ? -25.559 -9.808 -5.322 1.00 0.00 68 PHE A N 12
ATOM 16131 C CA . PHE A 1 68 ? -24.964 -11.152 -5.436 1.00 0.00 68 PHE A CA 12
ATOM 16132 C C . PHE A 1 68 ? -25.442 -12.070 -4.287 1.00 0.00 68 PHE A C 12
ATOM 16133 O O . PHE A 1 68 ? -24.938 -13.188 -4.137 1.00 0.00 68 PHE A O 12
ATOM 16150 N N . ALA A 1 69 ? -26.409 -11.589 -3.475 1.00 0.00 69 ALA A N 12
ATOM 16151 C CA . ALA A 1 69 ? -26.979 -12.352 -2.346 1.00 0.00 69 ALA A CA 12
ATOM 16152 C C . ALA A 1 69 ? -27.973 -13.409 -2.870 1.00 0.00 69 ALA A C 12
ATOM 16153 O O . ALA A 1 69 ? -29.190 -13.194 -2.891 1.00 0.00 69 ALA A O 12
ATOM 16160 N N . GLY A 1 70 ? -27.412 -14.529 -3.343 1.00 0.00 70 GLY A N 12
ATOM 16161 C CA . GLY A 1 70 ? -28.160 -15.573 -4.060 1.00 0.00 70 GLY A CA 12
ATOM 16162 C C . GLY A 1 70 ? -27.283 -16.253 -5.106 1.00 0.00 70 GLY A C 12
ATOM 16163 O O . GLY A 1 70 ? -27.542 -17.393 -5.507 1.00 0.00 70 GLY A O 12
ATOM 16167 N N . GLU A 1 71 ? -26.244 -15.526 -5.556 1.00 0.00 71 GLU A N 12
ATOM 16168 C CA . GLU A 1 71 ? -25.225 -16.038 -6.490 1.00 0.00 71 GLU A CA 12
ATOM 16169 C C . GLU A 1 71 ? -24.133 -16.800 -5.710 1.00 0.00 71 GLU A C 12
ATOM 16170 O O . GLU A 1 71 ? -23.892 -16.493 -4.533 1.00 0.00 71 GLU A O 12
ATOM 16182 N N . ASP A 1 72 ? -23.486 -17.789 -6.376 1.00 0.00 72 ASP A N 12
ATOM 16183 C CA . ASP A 1 72 ? -22.337 -18.535 -5.812 1.00 0.00 72 ASP A CA 12
ATOM 16184 C C . ASP A 1 72 ? -21.229 -17.542 -5.395 1.00 0.00 72 ASP A C 12
ATOM 16185 O O . ASP A 1 72 ? -20.826 -16.737 -6.229 1.00 0.00 72 ASP A O 12
ATOM 16194 N N . PRO A 1 73 ? -20.742 -17.574 -4.108 1.00 0.00 73 PRO A N 12
ATOM 16195 C CA . PRO A 1 73 ? -19.751 -16.587 -3.584 1.00 0.00 73 PRO A CA 12
ATOM 16196 C C . PRO A 1 73 ? -18.447 -16.463 -4.421 1.00 0.00 73 PRO A C 12
ATOM 16197 O O . PRO A 1 73 ? -17.902 -15.362 -4.576 1.00 0.00 73 PRO A O 12
ATOM 16208 N N . VAL A 1 74 ? -17.965 -17.591 -4.959 1.00 0.00 74 VAL A N 12
ATOM 16209 C CA . VAL A 1 74 ? -16.700 -17.648 -5.732 1.00 0.00 74 VAL A CA 12
ATOM 16210 C C . VAL A 1 74 ? -16.902 -17.032 -7.142 1.00 0.00 74 VAL A C 12
ATOM 16211 O O . VAL A 1 74 ? -16.016 -16.359 -7.683 1.00 0.00 74 VAL A O 12
ATOM 16224 N N . VAL A 1 75 ? -18.099 -17.261 -7.711 1.00 0.00 75 VAL A N 12
ATOM 16225 C CA . VAL A 1 75 ? -18.528 -16.675 -9.007 1.00 0.00 75 VAL A CA 12
ATOM 16226 C C . VAL A 1 75 ? -18.823 -15.166 -8.851 1.00 0.00 75 VAL A C 12
ATOM 16227 O O . VAL A 1 75 ? -18.500 -14.366 -9.735 1.00 0.00 75 VAL A O 12
ATOM 16240 N N . ALA A 1 76 ? -19.396 -14.805 -7.695 1.00 0.00 76 ALA A N 12
ATOM 16241 C CA . ALA A 1 76 ? -19.784 -13.421 -7.345 1.00 0.00 76 ALA A CA 12
ATOM 16242 C C . ALA A 1 76 ? -18.536 -12.554 -7.105 1.00 0.00 76 ALA A C 12
ATOM 16243 O O . ALA A 1 76 ? -18.554 -11.341 -7.330 1.00 0.00 76 ALA A O 12
ATOM 16250 N N . LEU A 1 77 ? -17.462 -13.217 -6.648 1.00 0.00 77 LEU A N 12
ATOM 16251 C CA . LEU A 1 77 ? -16.129 -12.621 -6.470 1.00 0.00 77 LEU A CA 12
ATOM 16252 C C . LEU A 1 77 ? -15.583 -12.175 -7.850 1.00 0.00 77 LEU A C 12
ATOM 16253 O O . LEU A 1 77 ? -15.126 -11.034 -8.010 1.00 0.00 77 LEU A O 12
ATOM 16269 N N . GLU A 1 78 ? -15.660 -13.091 -8.843 1.00 0.00 78 GLU A N 12
ATOM 16270 C CA . GLU A 1 78 ? -15.161 -12.837 -10.214 1.00 0.00 78 GLU A CA 12
ATOM 16271 C C . GLU A 1 78 ? -16.017 -11.782 -10.933 1.00 0.00 78 GLU A C 12
ATOM 16272 O O . GLU A 1 78 ? -15.487 -10.924 -11.632 1.00 0.00 78 GLU A O 12
ATOM 16284 N N . ALA A 1 79 ? -17.344 -11.857 -10.726 1.00 0.00 79 ALA A N 12
ATOM 16285 C CA . ALA A 1 79 ? -18.322 -10.908 -11.299 1.00 0.00 79 ALA A CA 12
ATOM 16286 C C . ALA A 1 79 ? -18.087 -9.494 -10.744 1.00 0.00 79 ALA A C 12
ATOM 16287 O O . ALA A 1 79 ? -18.266 -8.493 -11.453 1.00 0.00 79 ALA A O 12
ATOM 16294 N N . ALA A 1 80 ? -17.660 -9.439 -9.468 1.00 0.00 80 ALA A N 12
ATOM 16295 C CA . ALA A 1 80 ? -17.262 -8.191 -8.812 1.00 0.00 80 ALA A CA 12
ATOM 16296 C C . ALA A 1 80 ? -15.962 -7.638 -9.426 1.00 0.00 80 ALA A C 12
ATOM 16297 O O . ALA A 1 80 ? -15.837 -6.437 -9.626 1.00 0.00 80 ALA A O 12
ATOM 16304 N N . LEU A 1 81 ? -15.010 -8.538 -9.742 1.00 0.00 81 LEU A N 12
ATOM 16305 C CA . LEU A 1 81 ? -13.729 -8.175 -10.397 1.00 0.00 81 LEU A CA 12
ATOM 16306 C C . LEU A 1 81 ? -13.936 -7.674 -11.846 1.00 0.00 81 LEU A C 12
ATOM 16307 O O . LEU A 1 81 ? -13.140 -6.863 -12.347 1.00 0.00 81 LEU A O 12
ATOM 16323 N N . GLN A 1 82 ? -14.997 -8.176 -12.499 1.00 0.00 82 GLN A N 12
ATOM 16324 C CA . GLN A 1 82 ? -15.376 -7.782 -13.870 1.00 0.00 82 GLN A CA 12
ATOM 16325 C C . GLN A 1 82 ? -15.960 -6.360 -13.880 1.00 0.00 82 GLN A C 12
ATOM 16326 O O . GLN A 1 82 ? -15.621 -5.543 -14.747 1.00 0.00 82 GLN A O 12
ATOM 16340 N N . PHE A 1 83 ? -16.828 -6.075 -12.894 1.00 0.00 83 PHE A N 12
ATOM 16341 C CA . PHE A 1 83 ? -17.499 -4.771 -12.769 1.00 0.00 83 PHE A CA 12
ATOM 16342 C C . PHE A 1 83 ? -16.574 -3.801 -11.997 1.00 0.00 83 PHE A C 12
ATOM 16343 O O . PHE A 1 83 ? -16.300 -4.010 -10.809 1.00 0.00 83 PHE A O 12
ATOM 16360 N N . GLU A 1 84 ? -16.112 -2.735 -12.696 1.00 0.00 84 GLU A N 12
ATOM 16361 C CA . GLU A 1 84 ? -15.086 -1.784 -12.200 1.00 0.00 84 GLU A CA 12
ATOM 16362 C C . GLU A 1 84 ? -15.450 -1.158 -10.840 1.00 0.00 84 GLU A C 12
ATOM 16363 O O . GLU A 1 84 ? -14.571 -0.883 -10.014 1.00 0.00 84 GLU A O 12
ATOM 16375 N N . ASP A 1 85 ? -16.748 -0.952 -10.625 1.00 0.00 85 ASP A N 12
ATOM 16376 C CA . ASP A 1 85 ? -17.288 -0.384 -9.384 1.00 0.00 85 ASP A CA 12
ATOM 16377 C C . ASP A 1 85 ? -17.032 -1.320 -8.188 1.00 0.00 85 ASP A C 12
ATOM 16378 O O . ASP A 1 85 ? -16.470 -0.916 -7.163 1.00 0.00 85 ASP A O 12
ATOM 16387 N N . THR A 1 86 ? -17.438 -2.582 -8.351 1.00 0.00 86 THR A N 12
ATOM 16388 C CA . THR A 1 86 ? -17.438 -3.577 -7.271 1.00 0.00 86 THR A CA 12
ATOM 16389 C C . THR A 1 86 ? -16.042 -4.209 -7.045 1.00 0.00 86 THR A C 12
ATOM 16390 O O . THR A 1 86 ? -15.804 -4.832 -5.994 1.00 0.00 86 THR A O 12
ATOM 16401 N N . ARG A 1 87 ? -15.106 -4.011 -8.010 1.00 0.00 87 ARG A N 12
ATOM 16402 C CA . ARG A 1 87 ? -13.739 -4.588 -7.924 1.00 0.00 87 ARG A CA 12
ATOM 16403 C C . ARG A 1 87 ? -12.861 -3.779 -6.953 1.00 0.00 87 ARG A C 12
ATOM 16404 O O . ARG A 1 87 ? -11.821 -4.260 -6.483 1.00 0.00 87 ARG A O 12
ATOM 16425 N N . GLU A 1 88 ? -13.304 -2.548 -6.670 1.00 0.00 88 GLU A N 12
ATOM 16426 C CA . GLU A 1 88 ? -12.665 -1.649 -5.698 1.00 0.00 88 GLU A CA 12
ATOM 16427 C C . GLU A 1 88 ? -12.763 -2.246 -4.283 1.00 0.00 88 GLU A C 12
ATOM 16428 O O . GLU A 1 88 ? -11.777 -2.303 -3.548 1.00 0.00 88 GLU A O 12
ATOM 16440 N N . SER A 1 89 ? -13.968 -2.741 -3.949 1.00 0.00 89 SER A N 12
ATOM 16441 C CA . SER A 1 89 ? -14.282 -3.327 -2.631 1.00 0.00 89 SER A CA 12
ATOM 16442 C C . SER A 1 89 ? -13.601 -4.699 -2.421 1.00 0.00 89 SER A C 12
ATOM 16443 O O . SER A 1 89 ? -13.451 -5.151 -1.275 1.00 0.00 89 SER A O 12
ATOM 16451 N N . MET A 1 90 ? -13.151 -5.333 -3.525 1.00 0.00 90 MET A N 12
ATOM 16452 C CA . MET A 1 90 ? -12.422 -6.626 -3.489 1.00 0.00 90 MET A CA 12
ATOM 16453 C C . MET A 1 90 ? -11.068 -6.512 -2.744 1.00 0.00 90 MET A C 12
ATOM 16454 O O . MET A 1 90 ? -10.489 -7.537 -2.364 1.00 0.00 90 MET A O 12
ATOM 16468 N N . HIS A 1 91 ? -10.588 -5.257 -2.523 1.00 0.00 91 HIS A N 12
ATOM 16469 C CA . HIS A 1 91 ? -9.356 -4.971 -1.740 1.00 0.00 91 HIS A CA 12
ATOM 16470 C C . HIS A 1 91 ? -9.461 -5.540 -0.303 1.00 0.00 91 HIS A C 12
ATOM 16471 O O . HIS A 1 91 ? -8.464 -5.978 0.286 1.00 0.00 91 HIS A O 12
ATOM 16486 N N . ALA A 1 92 ? -10.697 -5.533 0.227 1.00 0.00 92 ALA A N 12
ATOM 16487 C CA . ALA A 1 92 ? -11.009 -5.967 1.596 1.00 0.00 92 ALA A CA 12
ATOM 16488 C C . ALA A 1 92 ? -10.877 -7.488 1.739 1.00 0.00 92 ALA A C 12
ATOM 16489 O O . ALA A 1 92 ? -10.476 -7.989 2.795 1.00 0.00 92 ALA A O 12
ATOM 16496 N N . PHE A 1 93 ? -11.204 -8.208 0.654 1.00 0.00 93 PHE A N 12
ATOM 16497 C CA . PHE A 1 93 ? -11.255 -9.677 0.659 1.00 0.00 93 PHE A CA 12
ATOM 16498 C C . PHE A 1 93 ? -9.903 -10.289 0.257 1.00 0.00 93 PHE A C 12
ATOM 16499 O O . PHE A 1 93 ? -9.580 -11.399 0.696 1.00 0.00 93 PHE A O 12
ATOM 16516 N N . CYS A 1 94 ? -9.085 -9.544 -0.531 1.00 0.00 94 CYS A N 12
ATOM 16517 C CA . CYS A 1 94 ? -7.746 -10.009 -0.932 1.00 0.00 94 CYS A CA 12
ATOM 16518 C C . CYS A 1 94 ? -6.763 -9.849 0.239 1.00 0.00 94 CYS A C 12
ATOM 16519 O O . CYS A 1 94 ? -6.373 -8.729 0.588 1.00 0.00 94 CYS A O 12
ATOM 16527 N N . VAL A 1 95 ? -6.412 -10.981 0.875 1.00 0.00 95 VAL A N 12
ATOM 16528 C CA . VAL A 1 95 ? -5.392 -11.024 1.940 1.00 0.00 95 VAL A CA 12
ATOM 16529 C C . VAL A 1 95 ? -3.983 -10.764 1.358 1.00 0.00 95 VAL A C 12
ATOM 16530 O O . VAL A 1 95 ? -3.085 -10.303 2.068 1.00 0.00 95 VAL A O 12
ATOM 16543 N N . GLY A 1 96 ? -3.819 -11.074 0.054 1.00 0.00 96 GLY A N 12
ATOM 16544 C CA . GLY A 1 96 ? -2.586 -10.785 -0.679 1.00 0.00 96 GLY A CA 12
ATOM 16545 C C . GLY A 1 96 ? -2.556 -11.441 -2.054 1.00 0.00 96 GLY A C 12
ATOM 16546 O O . GLY A 1 96 ? -3.590 -11.881 -2.559 1.00 0.00 96 GLY A O 12
ATOM 16550 N N . GLN A 1 97 ? -1.356 -11.476 -2.661 1.00 0.00 97 GLN A N 12
ATOM 16551 C CA . GLN A 1 97 ? -1.106 -12.116 -3.965 1.00 0.00 97 GLN A CA 12
ATOM 16552 C C . GLN A 1 97 ? -0.750 -13.599 -3.753 1.00 0.00 97 GLN A C 12
ATOM 16553 O O . GLN A 1 97 ? -0.027 -13.931 -2.809 1.00 0.00 97 GLN A O 12
ATOM 16567 N N . TYR A 1 98 ? -1.252 -14.475 -4.629 1.00 0.00 98 TYR A N 12
ATOM 16568 C CA . TYR A 1 98 ? -0.922 -15.907 -4.598 1.00 0.00 98 TYR A CA 12
ATOM 16569 C C . TYR A 1 98 ? 0.483 -16.159 -5.191 1.00 0.00 98 TYR A C 12
ATOM 16570 O O . TYR A 1 98 ? 0.837 -15.601 -6.240 1.00 0.00 98 TYR A O 12
ATOM 16588 N N . LEU A 1 99 ? 1.260 -17.008 -4.504 1.00 0.00 99 LEU A N 12
ATOM 16589 C CA . LEU A 1 99 ? 2.567 -17.490 -4.964 1.00 0.00 99 LEU A CA 12
ATOM 16590 C C . LEU A 1 99 ? 2.514 -19.024 -5.029 1.00 0.00 99 LEU A C 12
ATOM 16591 O O . LEU A 1 99 ? 2.053 -19.670 -4.088 1.00 0.00 99 LEU A O 12
ATOM 16607 N N . GLU A 1 100 ? 2.948 -19.599 -6.154 1.00 0.00 100 GLU A N 12
ATOM 16608 C CA . GLU A 1 100 ? 3.118 -21.052 -6.285 1.00 0.00 100 GLU A CA 12
ATOM 16609 C C . GLU A 1 100 ? 4.495 -21.453 -5.702 1.00 0.00 100 GLU A C 12
ATOM 16610 O O . GLU A 1 100 ? 5.455 -20.669 -5.820 1.00 0.00 100 GLU A O 12
ATOM 16622 N N . PRO A 1 101 ? 4.637 -22.688 -5.113 1.00 0.00 101 PRO A N 12
ATOM 16623 C CA . PRO A 1 101 ? 5.938 -23.172 -4.571 1.00 0.00 101 PRO A CA 12
ATOM 16624 C C . PRO A 1 101 ? 6.981 -23.463 -5.685 1.00 0.00 101 PRO A C 12
ATOM 16625 O O . PRO A 1 101 ? 8.150 -23.739 -5.397 1.00 0.00 101 PRO A O 12
ATOM 16636 N N . ASP A 1 102 ? 6.534 -23.391 -6.949 1.00 0.00 102 ASP A N 12
ATOM 16637 C CA . ASP A 1 102 ? 7.372 -23.609 -8.141 1.00 0.00 102 ASP A CA 12
ATOM 16638 C C . ASP A 1 102 ? 7.603 -22.276 -8.906 1.00 0.00 102 ASP A C 12
ATOM 16639 O O . ASP A 1 102 ? 8.529 -22.164 -9.718 1.00 0.00 102 ASP A O 12
ATOM 16648 N N . GLN A 1 103 ? 6.761 -21.255 -8.608 1.00 0.00 103 GLN A N 12
ATOM 16649 C CA . GLN A 1 103 ? 6.736 -19.965 -9.342 1.00 0.00 103 GLN A CA 12
ATOM 16650 C C . GLN A 1 103 ? 7.942 -19.073 -8.999 1.00 0.00 103 GLN A C 12
ATOM 16651 O O . GLN A 1 103 ? 8.407 -18.302 -9.840 1.00 0.00 103 GLN A O 12
ATOM 16665 N N . GLU A 1 104 ? 8.444 -19.183 -7.762 1.00 0.00 104 GLU A N 12
ATOM 16666 C CA . GLU A 1 104 ? 9.673 -18.472 -7.339 1.00 0.00 104 GLU A CA 12
ATOM 16667 C C . GLU A 1 104 ? 10.896 -18.981 -8.148 1.00 0.00 104 GLU A C 12
ATOM 16668 O O . GLU A 1 104 ? 11.817 -18.212 -8.471 1.00 0.00 104 GLU A O 12
ATOM 16680 N N . GLY A 1 105 ? 10.866 -20.284 -8.494 1.00 0.00 105 GLY A N 12
ATOM 16681 C CA . GLY A 1 105 ? 11.921 -20.930 -9.282 1.00 0.00 105 GLY A CA 12
ATOM 16682 C C . GLY A 1 105 ? 11.531 -21.138 -10.737 1.00 0.00 105 GLY A C 12
ATOM 16683 O O . GLY A 1 105 ? 11.977 -22.103 -11.366 1.00 0.00 105 GLY A O 12
ATOM 16687 N N . VAL A 1 106 ? 10.705 -20.222 -11.283 1.00 0.00 106 VAL A N 12
ATOM 16688 C CA . VAL A 1 106 ? 10.220 -20.302 -12.677 1.00 0.00 106 VAL A CA 12
ATOM 16689 C C . VAL A 1 106 ? 11.368 -20.023 -13.677 1.00 0.00 106 VAL A C 12
ATOM 16690 O O . VAL A 1 106 ? 12.293 -19.260 -13.381 1.00 0.00 106 VAL A O 12
ATOM 16703 N N . THR A 1 107 ? 11.304 -20.672 -14.849 1.00 0.00 107 THR A N 12
ATOM 16704 C CA . THR A 1 107 ? 12.198 -20.403 -15.980 1.00 0.00 107 THR A CA 12
ATOM 16705 C C . THR A 1 107 ? 11.329 -20.116 -17.218 1.00 0.00 107 THR A C 12
ATOM 16706 O O . THR A 1 107 ? 10.209 -20.630 -17.323 1.00 0.00 107 THR A O 12
ATOM 16717 N N . ILE A 1 108 ? 11.823 -19.263 -18.131 1.00 0.00 108 ILE A N 12
ATOM 16718 C CA . ILE A 1 108 ? 11.088 -18.866 -19.350 1.00 0.00 108 ILE A CA 12
ATOM 16719 C C . ILE A 1 108 ? 11.920 -19.260 -20.598 1.00 0.00 108 ILE A C 12
ATOM 16720 O O . ILE A 1 108 ? 12.870 -18.559 -20.955 1.00 0.00 108 ILE A O 12
ATOM 16736 N N . PRO A 1 109 ? 11.620 -20.432 -21.238 1.00 0.00 109 PRO A N 12
ATOM 16737 C CA . PRO A 1 109 ? 12.284 -20.852 -22.495 1.00 0.00 109 PRO A CA 12
ATOM 16738 C C . PRO A 1 109 ? 11.628 -20.209 -23.748 1.00 0.00 109 PRO A C 12
ATOM 16739 O O . PRO A 1 109 ? 10.440 -19.840 -23.724 1.00 0.00 109 PRO A O 12
ATOM 16750 N N . ASP A 1 110 ? 12.413 -20.085 -24.837 1.00 0.00 110 ASP A N 12
ATOM 16751 C CA . ASP A 1 110 ? 11.963 -19.465 -26.103 1.00 0.00 110 ASP A CA 12
ATOM 16752 C C . ASP A 1 110 ? 10.944 -20.377 -26.821 1.00 0.00 110 ASP A C 12
ATOM 16753 O O . ASP A 1 110 ? 11.234 -21.542 -27.107 1.00 0.00 110 ASP A O 12
ATOM 16762 N N . LEU A 1 111 ? 9.751 -19.823 -27.094 1.00 0.00 111 LEU A N 12
ATOM 16763 C CA . LEU A 1 111 ? 8.655 -20.524 -27.784 1.00 0.00 111 LEU A CA 12
ATOM 16764 C C . LEU A 1 111 ? 7.908 -19.494 -28.663 1.00 0.00 111 LEU A C 12
ATOM 16765 O O . LEU A 1 111 ? 8.056 -19.492 -29.890 1.00 0.00 111 LEU A O 12
ATOM 16781 N N . GLY A 1 112 ? 7.162 -18.579 -28.011 1.00 0.00 112 GLY A N 12
ATOM 16782 C CA . GLY A 1 112 ? 6.324 -17.601 -28.709 1.00 0.00 112 GLY A CA 12
ATOM 16783 C C . GLY A 1 112 ? 6.237 -16.285 -27.935 1.00 0.00 112 GLY A C 12
ATOM 16784 O O . GLY A 1 112 ? 7.075 -15.393 -28.171 1.00 0.00 112 GLY A O 12
ATOM 16789 N N . GLU A 1 21 ? 5.608 -0.573 -0.381 1.00 0.00 21 GLU A N 13
ATOM 16790 C CA . GLU A 1 21 ? 4.383 -1.307 -0.776 1.00 0.00 21 GLU A CA 13
ATOM 16791 C C . GLU A 1 21 ? 4.491 -2.779 -0.330 1.00 0.00 21 GLU A C 13
ATOM 16792 O O . GLU A 1 21 ? 5.232 -3.573 -0.933 1.00 0.00 21 GLU A O 13
ATOM 16804 N N . LYS A 1 22 ? 3.762 -3.121 0.746 1.00 0.00 22 LYS A N 13
ATOM 16805 C CA . LYS A 1 22 ? 3.684 -4.494 1.261 1.00 0.00 22 LYS A CA 13
ATOM 16806 C C . LYS A 1 22 ? 2.618 -5.275 0.487 1.00 0.00 22 LYS A C 13
ATOM 16807 O O . LYS A 1 22 ? 1.527 -4.753 0.214 1.00 0.00 22 LYS A O 13
ATOM 16826 N N . VAL A 1 23 ? 2.954 -6.519 0.133 1.00 0.00 23 VAL A N 13
ATOM 16827 C CA . VAL A 1 23 ? 2.060 -7.431 -0.577 1.00 0.00 23 VAL A CA 13
ATOM 16828 C C . VAL A 1 23 ? 2.377 -8.871 -0.122 1.00 0.00 23 VAL A C 13
ATOM 16829 O O . VAL A 1 23 ? 3.351 -9.492 -0.571 1.00 0.00 23 VAL A O 13
ATOM 16842 N N . THR A 1 24 ? 1.584 -9.364 0.844 1.00 0.00 24 THR A N 13
ATOM 16843 C CA . THR A 1 24 ? 1.794 -10.672 1.477 1.00 0.00 24 THR A CA 13
ATOM 16844 C C . THR A 1 24 ? 1.657 -11.823 0.455 1.00 0.00 24 THR A C 13
ATOM 16845 O O . THR A 1 24 ? 0.581 -12.051 -0.110 1.00 0.00 24 THR A O 13
ATOM 16856 N N . LEU A 1 25 ? 2.789 -12.506 0.193 1.00 0.00 25 LEU A N 13
ATOM 16857 C CA . LEU A 1 25 ? 2.854 -13.645 -0.729 1.00 0.00 25 LEU A CA 13
ATOM 16858 C C . LEU A 1 25 ? 2.316 -14.901 -0.031 1.00 0.00 25 LEU A C 13
ATOM 16859 O O . LEU A 1 25 ? 2.971 -15.462 0.860 1.00 0.00 25 LEU A O 13
ATOM 16875 N N . VAL A 1 26 ? 1.110 -15.315 -0.428 1.00 0.00 26 VAL A N 13
ATOM 16876 C CA . VAL A 1 26 ? 0.399 -16.436 0.178 1.00 0.00 26 VAL A CA 13
ATOM 16877 C C . VAL A 1 26 ? 0.707 -17.715 -0.617 1.00 0.00 26 VAL A C 13
ATOM 16878 O O . VAL A 1 26 ? 0.454 -17.788 -1.826 1.00 0.00 26 VAL A O 13
ATOM 16891 N N . ARG A 1 27 ? 1.266 -18.706 0.087 1.00 0.00 27 ARG A N 13
ATOM 16892 C CA . ARG A 1 27 ? 1.659 -20.001 -0.492 1.00 0.00 27 ARG A CA 13
ATOM 16893 C C . ARG A 1 27 ? 0.385 -20.812 -0.805 1.00 0.00 27 ARG A C 13
ATOM 16894 O O . ARG A 1 27 ? -0.625 -20.635 -0.125 1.00 0.00 27 ARG A O 13
ATOM 16915 N N . ILE A 1 28 ? 0.438 -21.695 -1.820 1.00 0.00 28 ILE A N 13
ATOM 16916 C CA . ILE A 1 28 ? -0.746 -22.499 -2.233 1.00 0.00 28 ILE A CA 13
ATOM 16917 C C . ILE A 1 28 ? -1.236 -23.412 -1.086 1.00 0.00 28 ILE A C 13
ATOM 16918 O O . ILE A 1 28 ? -2.443 -23.543 -0.855 1.00 0.00 28 ILE A O 13
ATOM 16934 N N . ALA A 1 29 ? -0.261 -23.986 -0.348 1.00 0.00 29 ALA A N 13
ATOM 16935 C CA . ALA A 1 29 ? -0.514 -24.877 0.800 1.00 0.00 29 ALA A CA 13
ATOM 16936 C C . ALA A 1 29 ? -1.244 -24.136 1.933 1.00 0.00 29 ALA A C 13
ATOM 16937 O O . ALA A 1 29 ? -2.009 -24.745 2.689 1.00 0.00 29 ALA A O 13
ATOM 16944 N N . ASP A 1 30 ? -1.004 -22.808 2.025 1.00 0.00 30 ASP A N 13
ATOM 16945 C CA . ASP A 1 30 ? -1.646 -21.942 3.031 1.00 0.00 30 ASP A CA 13
ATOM 16946 C C . ASP A 1 30 ? -3.168 -21.932 2.814 1.00 0.00 30 ASP A C 13
ATOM 16947 O O . ASP A 1 30 ? -3.924 -22.109 3.771 1.00 0.00 30 ASP A O 13
ATOM 16956 N N . LEU A 1 31 ? -3.597 -21.738 1.537 1.00 0.00 31 LEU A N 13
ATOM 16957 C CA . LEU A 1 31 ? -5.033 -21.746 1.168 1.00 0.00 31 LEU A CA 13
ATOM 16958 C C . LEU A 1 31 ? -5.676 -23.095 1.551 1.00 0.00 31 LEU A C 13
ATOM 16959 O O . LEU A 1 31 ? -6.731 -23.125 2.200 1.00 0.00 31 LEU A O 13
ATOM 16975 N N . GLU A 1 32 ? -4.985 -24.197 1.159 1.00 0.00 32 GLU A N 13
ATOM 16976 C CA . GLU A 1 32 ? -5.448 -25.591 1.369 1.00 0.00 32 GLU A CA 13
ATOM 16977 C C . GLU A 1 32 ? -5.755 -25.863 2.856 1.00 0.00 32 GLU A C 13
ATOM 16978 O O . GLU A 1 32 ? -6.782 -26.452 3.202 1.00 0.00 32 GLU A O 13
ATOM 16990 N N . ASN A 1 33 ? -4.836 -25.402 3.718 1.00 0.00 33 ASN A N 13
ATOM 16991 C CA . ASN A 1 33 ? -4.928 -25.561 5.179 1.00 0.00 33 ASN A CA 13
ATOM 16992 C C . ASN A 1 33 ? -5.994 -24.613 5.766 1.00 0.00 33 ASN A C 13
ATOM 16993 O O . ASN A 1 33 ? -6.770 -25.005 6.649 1.00 0.00 33 ASN A O 13
ATOM 17004 N N . HIS A 1 34 ? -6.042 -23.379 5.230 1.00 0.00 34 HIS A N 13
ATOM 17005 C CA . HIS A 1 34 ? -6.810 -22.261 5.827 1.00 0.00 34 HIS A CA 13
ATOM 17006 C C . HIS A 1 34 ? -8.325 -22.506 5.732 1.00 0.00 34 HIS A C 13
ATOM 17007 O O . HIS A 1 34 ? -9.066 -22.206 6.677 1.00 0.00 34 HIS A O 13
ATOM 17022 N N . ASN A 1 35 ? -8.774 -23.068 4.591 1.00 0.00 35 ASN A N 13
ATOM 17023 C CA . ASN A 1 35 ? -10.209 -23.328 4.343 1.00 0.00 35 ASN A CA 13
ATOM 17024 C C . ASN A 1 35 ? -10.728 -24.466 5.246 1.00 0.00 35 ASN A C 13
ATOM 17025 O O . ASN A 1 35 ? -11.892 -24.452 5.666 1.00 0.00 35 ASN A O 13
ATOM 17036 N N . ASN A 1 36 ? -9.842 -25.442 5.540 1.00 0.00 36 ASN A N 13
ATOM 17037 C CA . ASN A 1 36 ? -10.153 -26.590 6.426 1.00 0.00 36 ASN A CA 13
ATOM 17038 C C . ASN A 1 36 ? -10.330 -26.102 7.887 1.00 0.00 36 ASN A C 13
ATOM 17039 O O . ASN A 1 36 ? -11.103 -26.675 8.663 1.00 0.00 36 ASN A O 13
ATOM 17050 N N . ASP A 1 37 ? -9.608 -25.022 8.236 1.00 0.00 37 ASP A N 13
ATOM 17051 C CA . ASP A 1 37 ? -9.746 -24.337 9.539 1.00 0.00 37 ASP A CA 13
ATOM 17052 C C . ASP A 1 37 ? -11.102 -23.594 9.618 1.00 0.00 37 ASP A C 13
ATOM 17053 O O . ASP A 1 37 ? -11.721 -23.512 10.689 1.00 0.00 37 ASP A O 13
ATOM 17062 N N . GLY A 1 38 ? -11.562 -23.078 8.465 1.00 0.00 38 GLY A N 13
ATOM 17063 C CA . GLY A 1 38 ? -12.843 -22.367 8.364 1.00 0.00 38 GLY A CA 13
ATOM 17064 C C . GLY A 1 38 ? -12.717 -21.088 7.552 1.00 0.00 38 GLY A C 13
ATOM 17065 O O . GLY A 1 38 ? -13.696 -20.630 6.940 1.00 0.00 38 GLY A O 13
ATOM 17069 N N . GLY A 1 39 ? -11.502 -20.507 7.555 1.00 0.00 39 GLY A N 13
ATOM 17070 C CA . GLY A 1 39 ? -11.205 -19.320 6.759 1.00 0.00 39 GLY A CA 13
ATOM 17071 C C . GLY A 1 39 ? -11.009 -19.682 5.304 1.00 0.00 39 GLY A C 13
ATOM 17072 O O . GLY A 1 39 ? -9.881 -19.934 4.867 1.00 0.00 39 GLY A O 13
ATOM 17076 N N . PHE A 1 40 ? -12.108 -19.706 4.537 1.00 0.00 40 PHE A N 13
ATOM 17077 C CA . PHE A 1 40 ? -12.090 -20.208 3.166 1.00 0.00 40 PHE A CA 13
ATOM 17078 C C . PHE A 1 40 ? -11.414 -19.165 2.268 1.00 0.00 40 PHE A C 13
ATOM 17079 O O . PHE A 1 40 ? -11.947 -18.082 2.065 1.00 0.00 40 PHE A O 13
ATOM 17096 N N . TRP A 1 41 ? -10.204 -19.486 1.798 1.00 0.00 41 TRP A N 13
ATOM 17097 C CA . TRP A 1 41 ? -9.422 -18.619 0.904 1.00 0.00 41 TRP A CA 13
ATOM 17098 C C . TRP A 1 41 ? -9.460 -19.176 -0.522 1.00 0.00 41 TRP A C 13
ATOM 17099 O O . TRP A 1 41 ? -9.524 -20.395 -0.720 1.00 0.00 41 TRP A O 13
ATOM 17120 N N . THR A 1 42 ? -9.435 -18.266 -1.509 1.00 0.00 42 THR A N 13
ATOM 17121 C CA . THR A 1 42 ? -9.498 -18.622 -2.931 1.00 0.00 42 THR A CA 13
ATOM 17122 C C . THR A 1 42 ? -8.618 -17.666 -3.763 1.00 0.00 42 THR A C 13
ATOM 17123 O O . THR A 1 42 ? -8.602 -16.452 -3.523 1.00 0.00 42 THR A O 13
ATOM 17134 N N . VAL A 1 43 ? -7.863 -18.235 -4.721 1.00 0.00 43 VAL A N 13
ATOM 17135 C CA . VAL A 1 43 ? -7.065 -17.456 -5.679 1.00 0.00 43 VAL A CA 13
ATOM 17136 C C . VAL A 1 43 ? -7.928 -17.102 -6.908 1.00 0.00 43 VAL A C 13
ATOM 17137 O O . VAL A 1 43 ? -8.375 -17.977 -7.655 1.00 0.00 43 VAL A O 13
ATOM 17150 N N . ILE A 1 44 ? -8.218 -15.801 -7.044 1.00 0.00 44 ILE A N 13
ATOM 17151 C CA . ILE A 1 44 ? -8.943 -15.209 -8.179 1.00 0.00 44 ILE A CA 13
ATOM 17152 C C . ILE A 1 44 ? -8.156 -13.972 -8.646 1.00 0.00 44 ILE A C 13
ATOM 17153 O O . ILE A 1 44 ? -7.741 -13.162 -7.814 1.00 0.00 44 ILE A O 13
ATOM 17169 N N . ASP A 1 45 ? -7.909 -13.866 -9.966 1.00 0.00 45 ASP A N 13
ATOM 17170 C CA . ASP A 1 45 ? -7.196 -12.715 -10.583 1.00 0.00 45 ASP A CA 13
ATOM 17171 C C . ASP A 1 45 ? -5.742 -12.566 -10.018 1.00 0.00 45 ASP A C 13
ATOM 17172 O O . ASP A 1 45 ? -5.164 -11.472 -9.984 1.00 0.00 45 ASP A O 13
ATOM 17181 N N . GLY A 1 46 ? -5.148 -13.716 -9.624 1.00 0.00 46 GLY A N 13
ATOM 17182 C CA . GLY A 1 46 ? -3.788 -13.768 -9.054 1.00 0.00 46 GLY A CA 13
ATOM 17183 C C . GLY A 1 46 ? -3.700 -13.277 -7.608 1.00 0.00 46 GLY A C 13
ATOM 17184 O O . GLY A 1 46 ? -2.609 -13.197 -7.029 1.00 0.00 46 GLY A O 13
ATOM 17188 N N . LYS A 1 47 ? -4.859 -12.956 -7.027 1.00 0.00 47 LYS A N 13
ATOM 17189 C CA . LYS A 1 47 ? -4.983 -12.459 -5.650 1.00 0.00 47 LYS A CA 13
ATOM 17190 C C . LYS A 1 47 ? -5.679 -13.519 -4.795 1.00 0.00 47 LYS A C 13
ATOM 17191 O O . LYS A 1 47 ? -6.634 -14.150 -5.251 1.00 0.00 47 LYS A O 13
ATOM 17210 N N . VAL A 1 48 ? -5.204 -13.710 -3.563 1.00 0.00 48 VAL A N 13
ATOM 17211 C CA . VAL A 1 48 ? -5.899 -14.548 -2.579 1.00 0.00 48 VAL A CA 13
ATOM 17212 C C . VAL A 1 48 ? -6.869 -13.664 -1.790 1.00 0.00 48 VAL A C 13
ATOM 17213 O O . VAL A 1 48 ? -6.469 -12.639 -1.223 1.00 0.00 48 VAL A O 13
ATOM 17226 N N . TYR A 1 49 ? -8.150 -14.043 -1.811 1.00 0.00 49 TYR A N 13
ATOM 17227 C CA . TYR A 1 49 ? -9.217 -13.355 -1.067 1.00 0.00 49 TYR A CA 13
ATOM 17228 C C . TYR A 1 49 ? -9.712 -14.245 0.069 1.00 0.00 49 TYR A C 13
ATOM 17229 O O . TYR A 1 49 ? -9.386 -15.434 0.131 1.00 0.00 49 TYR A O 13
ATOM 17247 N N . ASP A 1 50 ? -10.525 -13.653 0.942 1.00 0.00 50 ASP A N 13
ATOM 17248 C CA . ASP A 1 50 ? -11.222 -14.369 2.010 1.00 0.00 50 ASP A CA 13
ATOM 17249 C C . ASP A 1 50 ? -12.707 -14.512 1.622 1.00 0.00 50 ASP A C 13
ATOM 17250 O O . ASP A 1 50 ? -13.295 -13.598 1.034 1.00 0.00 50 ASP A O 13
ATOM 17259 N N . ILE A 1 51 ? -13.299 -15.670 1.960 1.00 0.00 51 ILE A N 13
ATOM 17260 C CA . ILE A 1 51 ? -14.688 -16.023 1.595 1.00 0.00 51 ILE A CA 13
ATOM 17261 C C . ILE A 1 51 ? -15.585 -16.087 2.841 1.00 0.00 51 ILE A C 13
ATOM 17262 O O . ILE A 1 51 ? -16.781 -15.790 2.737 1.00 0.00 51 ILE A O 13
ATOM 17278 N N . LYS A 1 52 ? -15.024 -16.442 4.030 1.00 0.00 52 LYS A N 13
ATOM 17279 C CA . LYS A 1 52 ? -15.841 -16.513 5.272 1.00 0.00 52 LYS A CA 13
ATOM 17280 C C . LYS A 1 52 ? -16.318 -15.097 5.664 1.00 0.00 52 LYS A C 13
ATOM 17281 O O . LYS A 1 52 ? -17.396 -14.927 6.243 1.00 0.00 52 LYS A O 13
ATOM 17300 N N . ASP A 1 53 ? -15.488 -14.094 5.320 1.00 0.00 53 ASP A N 13
ATOM 17301 C CA . ASP A 1 53 ? -15.824 -12.672 5.456 1.00 0.00 53 ASP A CA 13
ATOM 17302 C C . ASP A 1 53 ? -16.815 -12.257 4.356 1.00 0.00 53 ASP A C 13
ATOM 17303 O O . ASP A 1 53 ? -17.842 -11.651 4.648 1.00 0.00 53 ASP A O 13
ATOM 17312 N N . PHE A 1 54 ? -16.479 -12.614 3.094 1.00 0.00 54 PHE A N 13
ATOM 17313 C CA . PHE A 1 54 ? -17.273 -12.285 1.877 1.00 0.00 54 PHE A CA 13
ATOM 17314 C C . PHE A 1 54 ? -18.769 -12.618 2.052 1.00 0.00 54 PHE A C 13
ATOM 17315 O O . PHE A 1 54 ? -19.645 -11.773 1.812 1.00 0.00 54 PHE A O 13
ATOM 17332 N N . GLN A 1 55 ? -19.031 -13.853 2.490 1.00 0.00 55 GLN A N 13
ATOM 17333 C CA . GLN A 1 55 ? -20.394 -14.388 2.655 1.00 0.00 55 GLN A CA 13
ATOM 17334 C C . GLN A 1 55 ? -21.141 -13.685 3.813 1.00 0.00 55 GLN A C 13
ATOM 17335 O O . GLN A 1 55 ? -22.366 -13.605 3.801 1.00 0.00 55 GLN A O 13
ATOM 17349 N N . THR A 1 56 ? -20.388 -13.190 4.814 1.00 0.00 56 THR A N 13
ATOM 17350 C CA . THR A 1 56 ? -20.939 -12.372 5.916 1.00 0.00 56 THR A CA 13
ATOM 17351 C C . THR A 1 56 ? -21.365 -10.975 5.391 1.00 0.00 56 THR A C 13
ATOM 17352 O O . THR A 1 56 ? -22.389 -10.424 5.810 1.00 0.00 56 THR A O 13
ATOM 17363 N N . GLN A 1 57 ? -20.579 -10.438 4.433 1.00 0.00 57 GLN A N 13
ATOM 17364 C CA . GLN A 1 57 ? -20.785 -9.090 3.864 1.00 0.00 57 GLN A CA 13
ATOM 17365 C C . GLN A 1 57 ? -22.002 -9.038 2.907 1.00 0.00 57 GLN A C 13
ATOM 17366 O O . GLN A 1 57 ? -22.575 -7.967 2.689 1.00 0.00 57 GLN A O 13
ATOM 17380 N N . SER A 1 58 ? -22.386 -10.202 2.339 1.00 0.00 58 SER A N 13
ATOM 17381 C CA . SER A 1 58 ? -23.541 -10.302 1.416 1.00 0.00 58 SER A CA 13
ATOM 17382 C C . SER A 1 58 ? -24.894 -10.227 2.157 1.00 0.00 58 SER A C 13
ATOM 17383 O O . SER A 1 58 ? -25.944 -10.048 1.522 1.00 0.00 58 SER A O 13
ATOM 17391 N N . LEU A 1 59 ? -24.859 -10.374 3.500 1.00 0.00 59 LEU A N 13
ATOM 17392 C CA . LEU A 1 59 ? -26.049 -10.195 4.370 1.00 0.00 59 LEU A CA 13
ATOM 17393 C C . LEU A 1 59 ? -26.435 -8.705 4.460 1.00 0.00 59 LEU A C 13
ATOM 17394 O O . LEU A 1 59 ? -27.598 -8.382 4.722 1.00 0.00 59 LEU A O 13
ATOM 17410 N N . THR A 1 60 ? -25.456 -7.807 4.238 1.00 0.00 60 THR A N 13
ATOM 17411 C CA . THR A 1 60 ? -25.695 -6.359 4.239 1.00 0.00 60 THR A CA 13
ATOM 17412 C C . THR A 1 60 ? -26.500 -5.953 2.983 1.00 0.00 60 THR A C 13
ATOM 17413 O O . THR A 1 60 ? -26.073 -6.225 1.855 1.00 0.00 60 THR A O 13
ATOM 17424 N N . GLU A 1 61 ? -27.674 -5.331 3.200 1.00 0.00 61 GLU A N 13
ATOM 17425 C CA . GLU A 1 61 ? -28.556 -4.859 2.113 1.00 0.00 61 GLU A CA 13
ATOM 17426 C C . GLU A 1 61 ? -27.895 -3.713 1.326 1.00 0.00 61 GLU A C 13
ATOM 17427 O O . GLU A 1 61 ? -28.022 -3.632 0.098 1.00 0.00 61 GLU A O 13
ATOM 17439 N N . ASN A 1 62 ? -27.176 -2.837 2.048 1.00 0.00 62 ASN A N 13
ATOM 17440 C CA . ASN A 1 62 ? -26.406 -1.745 1.442 1.00 0.00 62 ASN A CA 13
ATOM 17441 C C . ASN A 1 62 ? -24.980 -2.257 1.173 1.00 0.00 62 ASN A C 13
ATOM 17442 O O . ASN A 1 62 ? -24.062 -2.029 1.963 1.00 0.00 62 ASN A O 13
ATOM 17453 N N . SER A 1 63 ? -24.841 -3.027 0.090 1.00 0.00 63 SER A N 13
ATOM 17454 C CA . SER A 1 63 ? -23.571 -3.641 -0.322 1.00 0.00 63 SER A CA 13
ATOM 17455 C C . SER A 1 63 ? -23.623 -3.955 -1.822 1.00 0.00 63 SER A C 13
ATOM 17456 O O . SER A 1 63 ? -24.712 -4.076 -2.405 1.00 0.00 63 SER A O 13
ATOM 17464 N N . ILE A 1 64 ? -22.437 -4.090 -2.427 1.00 0.00 64 ILE A N 13
ATOM 17465 C CA . ILE A 1 64 ? -22.280 -4.588 -3.804 1.00 0.00 64 ILE A CA 13
ATOM 17466 C C . ILE A 1 64 ? -22.663 -6.085 -3.895 1.00 0.00 64 ILE A C 13
ATOM 17467 O O . ILE A 1 64 ? -23.010 -6.571 -4.968 1.00 0.00 64 ILE A O 13
ATOM 17483 N N . LEU A 1 65 ? -22.586 -6.794 -2.750 1.00 0.00 65 LEU A N 13
ATOM 17484 C CA . LEU A 1 65 ? -22.856 -8.245 -2.664 1.00 0.00 65 LEU A CA 13
ATOM 17485 C C . LEU A 1 65 ? -24.343 -8.552 -2.414 1.00 0.00 65 LEU A C 13
ATOM 17486 O O . LEU A 1 65 ? -24.723 -9.724 -2.322 1.00 0.00 65 LEU A O 13
ATOM 17502 N N . ALA A 1 66 ? -25.173 -7.495 -2.303 1.00 0.00 66 ALA A N 13
ATOM 17503 C CA . ALA A 1 66 ? -26.635 -7.632 -2.136 1.00 0.00 66 ALA A CA 13
ATOM 17504 C C . ALA A 1 66 ? -27.284 -8.218 -3.412 1.00 0.00 66 ALA A C 13
ATOM 17505 O O . ALA A 1 66 ? -28.222 -9.021 -3.334 1.00 0.00 66 ALA A O 13
ATOM 17512 N N . GLN A 1 67 ? -26.753 -7.820 -4.585 1.00 0.00 67 GLN A N 13
ATOM 17513 C CA . GLN A 1 67 ? -27.188 -8.360 -5.898 1.00 0.00 67 GLN A CA 13
ATOM 17514 C C . GLN A 1 67 ? -26.675 -9.807 -6.096 1.00 0.00 67 GLN A C 13
ATOM 17515 O O . GLN A 1 67 ? -27.279 -10.600 -6.826 1.00 0.00 67 GLN A O 13
ATOM 17529 N N . PHE A 1 68 ? -25.541 -10.129 -5.440 1.00 0.00 68 PHE A N 13
ATOM 17530 C CA . PHE A 1 68 ? -24.903 -11.460 -5.505 1.00 0.00 68 PHE A CA 13
ATOM 17531 C C . PHE A 1 68 ? -25.425 -12.395 -4.385 1.00 0.00 68 PHE A C 13
ATOM 17532 O O . PHE A 1 68 ? -24.961 -13.539 -4.269 1.00 0.00 68 PHE A O 13
ATOM 17549 N N . ALA A 1 69 ? -26.373 -11.900 -3.560 1.00 0.00 69 ALA A N 13
ATOM 17550 C CA . ALA A 1 69 ? -26.977 -12.685 -2.462 1.00 0.00 69 ALA A CA 13
ATOM 17551 C C . ALA A 1 69 ? -27.839 -13.841 -3.027 1.00 0.00 69 ALA A C 13
ATOM 17552 O O . ALA A 1 69 ? -29.005 -13.642 -3.396 1.00 0.00 69 ALA A O 13
ATOM 17559 N N . GLY A 1 70 ? -27.217 -15.030 -3.141 1.00 0.00 70 GLY A N 13
ATOM 17560 C CA . GLY A 1 70 ? -27.849 -16.224 -3.716 1.00 0.00 70 GLY A CA 13
ATOM 17561 C C . GLY A 1 70 ? -26.884 -16.990 -4.618 1.00 0.00 70 GLY A C 13
ATOM 17562 O O . GLY A 1 70 ? -27.001 -18.211 -4.787 1.00 0.00 70 GLY A O 13
ATOM 17566 N N . GLU A 1 71 ? -25.931 -16.250 -5.201 1.00 0.00 71 GLU A N 13
ATOM 17567 C CA . GLU A 1 71 ? -24.847 -16.816 -6.027 1.00 0.00 71 GLU A CA 13
ATOM 17568 C C . GLU A 1 71 ? -23.767 -17.441 -5.119 1.00 0.00 71 GLU A C 13
ATOM 17569 O O . GLU A 1 71 ? -23.607 -17.021 -3.962 1.00 0.00 71 GLU A O 13
ATOM 17581 N N . ASP A 1 72 ? -23.056 -18.464 -5.640 1.00 0.00 72 ASP A N 13
ATOM 17582 C CA . ASP A 1 72 ? -21.889 -19.076 -4.963 1.00 0.00 72 ASP A CA 13
ATOM 17583 C C . ASP A 1 72 ? -20.836 -17.988 -4.655 1.00 0.00 72 ASP A C 13
ATOM 17584 O O . ASP A 1 72 ? -20.495 -17.225 -5.555 1.00 0.00 72 ASP A O 13
ATOM 17593 N N . PRO A 1 73 ? -20.314 -17.900 -3.386 1.00 0.00 73 PRO A N 13
ATOM 17594 C CA . PRO A 1 73 ? -19.388 -16.813 -2.954 1.00 0.00 73 PRO A CA 13
ATOM 17595 C C . PRO A 1 73 ? -18.172 -16.591 -3.886 1.00 0.00 73 PRO A C 13
ATOM 17596 O O . PRO A 1 73 ? -17.797 -15.450 -4.166 1.00 0.00 73 PRO A O 13
ATOM 17607 N N . VAL A 1 74 ? -17.580 -17.692 -4.367 1.00 0.00 74 VAL A N 13
ATOM 17608 C CA . VAL A 1 74 ? -16.363 -17.650 -5.203 1.00 0.00 74 VAL A CA 13
ATOM 17609 C C . VAL A 1 74 ? -16.703 -17.159 -6.632 1.00 0.00 74 VAL A C 13
ATOM 17610 O O . VAL A 1 74 ? -15.996 -16.309 -7.183 1.00 0.00 74 VAL A O 13
ATOM 17623 N N . VAL A 1 75 ? -17.817 -17.671 -7.187 1.00 0.00 75 VAL A N 13
ATOM 17624 C CA . VAL A 1 75 ? -18.310 -17.289 -8.537 1.00 0.00 75 VAL A CA 13
ATOM 17625 C C . VAL A 1 75 ? -18.739 -15.801 -8.568 1.00 0.00 75 VAL A C 13
ATOM 17626 O O . VAL A 1 75 ? -18.468 -15.073 -9.536 1.00 0.00 75 VAL A O 13
ATOM 17639 N N . ALA A 1 76 ? -19.381 -15.374 -7.466 1.00 0.00 76 ALA A N 13
ATOM 17640 C CA . ALA A 1 76 ? -19.840 -13.986 -7.248 1.00 0.00 76 ALA A CA 13
ATOM 17641 C C . ALA A 1 76 ? -18.645 -13.029 -7.136 1.00 0.00 76 ALA A C 13
ATOM 17642 O O . ALA A 1 76 ? -18.704 -11.883 -7.589 1.00 0.00 76 ALA A O 13
ATOM 17649 N N . LEU A 1 77 ? -17.569 -13.533 -6.512 1.00 0.00 77 LEU A N 13
ATOM 17650 C CA . LEU A 1 77 ? -16.314 -12.795 -6.324 1.00 0.00 77 LEU A CA 13
ATOM 17651 C C . LEU A 1 77 ? -15.591 -12.602 -7.671 1.00 0.00 77 LEU A C 13
ATOM 17652 O O . LEU A 1 77 ? -15.039 -11.533 -7.926 1.00 0.00 77 LEU A O 13
ATOM 17668 N N . GLU A 1 78 ? -15.626 -13.638 -8.538 1.00 0.00 78 GLU A N 13
ATOM 17669 C CA . GLU A 1 78 ? -15.064 -13.560 -9.909 1.00 0.00 78 GLU A CA 13
ATOM 17670 C C . GLU A 1 78 ? -15.779 -12.466 -10.715 1.00 0.00 78 GLU A C 13
ATOM 17671 O O . GLU A 1 78 ? -15.128 -11.610 -11.318 1.00 0.00 78 GLU A O 13
ATOM 17683 N N . ALA A 1 79 ? -17.124 -12.496 -10.667 1.00 0.00 79 ALA A N 13
ATOM 176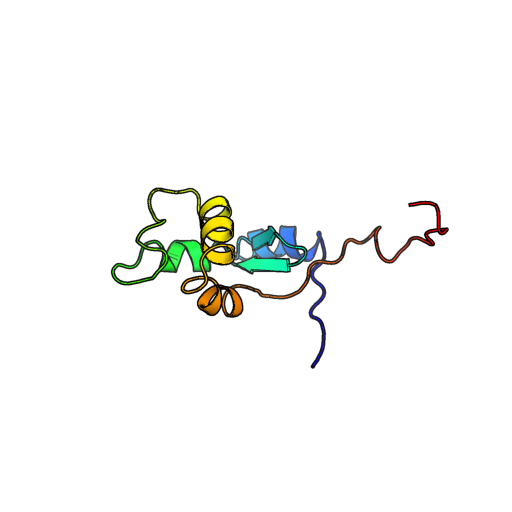84 C CA . ALA A 1 79 ? -17.995 -11.512 -11.345 1.00 0.00 79 ALA A CA 13
ATOM 17685 C C . ALA A 1 79 ? -17.772 -10.091 -10.788 1.00 0.00 79 ALA A C 13
ATOM 17686 O O . ALA A 1 79 ? -17.866 -9.095 -11.521 1.00 0.00 79 ALA A O 13
ATOM 17693 N N . ALA A 1 80 ? -17.451 -10.025 -9.483 1.00 0.00 80 ALA A N 13
ATOM 17694 C CA . ALA A 1 80 ? -17.141 -8.768 -8.790 1.00 0.00 80 ALA A CA 13
ATOM 17695 C C . ALA A 1 80 ? -15.804 -8.179 -9.273 1.00 0.00 80 ALA A C 13
ATOM 17696 O O . ALA A 1 80 ? -15.644 -6.966 -9.320 1.00 0.00 80 ALA A O 13
ATOM 17703 N N . LEU A 1 81 ? -14.839 -9.049 -9.627 1.00 0.00 81 LEU A N 13
ATOM 17704 C CA . LEU A 1 81 ? -13.557 -8.609 -10.224 1.00 0.00 81 LEU A CA 13
ATOM 17705 C C . LEU A 1 81 ? -13.772 -8.114 -11.666 1.00 0.00 81 LEU A C 13
ATOM 17706 O O . LEU A 1 81 ? -13.181 -7.108 -12.077 1.00 0.00 81 LEU A O 13
ATOM 17722 N N . GLN A 1 82 ? -14.653 -8.814 -12.404 1.00 0.00 82 GLN A N 13
ATOM 17723 C CA . GLN A 1 82 ? -14.950 -8.508 -13.816 1.00 0.00 82 GLN A CA 13
ATOM 17724 C C . GLN A 1 82 ? -15.661 -7.149 -13.964 1.00 0.00 82 GLN A C 13
ATOM 17725 O O . GLN A 1 82 ? -15.519 -6.487 -14.998 1.00 0.00 82 GLN A O 13
ATOM 17739 N N . PHE A 1 83 ? -16.428 -6.741 -12.933 1.00 0.00 83 PHE A N 13
ATOM 17740 C CA . PHE A 1 83 ? -17.119 -5.441 -12.944 1.00 0.00 83 PHE A CA 13
ATOM 17741 C C . PHE A 1 83 ? -16.305 -4.398 -12.144 1.00 0.00 83 PHE A C 13
ATOM 17742 O O . PHE A 1 83 ? -15.777 -4.692 -11.071 1.00 0.00 83 PHE A O 13
ATOM 17759 N N . GLU A 1 84 ? -16.249 -3.173 -12.687 1.00 0.00 84 GLU A N 13
ATOM 17760 C CA . GLU A 1 84 ? -15.374 -2.086 -12.212 1.00 0.00 84 GLU A CA 13
ATOM 17761 C C . GLU A 1 84 ? -15.664 -1.635 -10.758 1.00 0.00 84 GLU A C 13
ATOM 17762 O O . GLU A 1 84 ? -14.756 -1.640 -9.922 1.00 0.00 84 GLU A O 13
ATOM 17774 N N . ASP A 1 85 ? -16.921 -1.275 -10.465 1.00 0.00 85 ASP A N 13
ATOM 17775 C CA . ASP A 1 85 ? -17.324 -0.726 -9.144 1.00 0.00 85 ASP A CA 13
ATOM 17776 C C . ASP A 1 85 ? -17.139 -1.767 -8.027 1.00 0.00 85 ASP A C 13
ATOM 17777 O O . ASP A 1 85 ? -16.705 -1.443 -6.914 1.00 0.00 85 ASP A O 13
ATOM 17786 N N . THR A 1 86 ? -17.450 -3.020 -8.360 1.00 0.00 86 THR A N 13
ATOM 17787 C CA . THR A 1 86 ? -17.496 -4.122 -7.404 1.00 0.00 86 THR A CA 13
ATOM 17788 C C . THR A 1 86 ? -16.087 -4.686 -7.099 1.00 0.00 86 THR A C 13
ATOM 17789 O O . THR A 1 86 ? -15.902 -5.363 -6.085 1.00 0.00 86 THR A O 13
ATOM 17800 N N . ARG A 1 87 ? -15.087 -4.387 -7.971 1.00 0.00 87 ARG A N 13
ATOM 17801 C CA . ARG A 1 87 ? -13.693 -4.875 -7.779 1.00 0.00 87 ARG A CA 13
ATOM 17802 C C . ARG A 1 87 ? -12.967 -4.013 -6.724 1.00 0.00 87 ARG A C 13
ATOM 17803 O O . ARG A 1 87 ? -12.010 -4.459 -6.083 1.00 0.00 87 ARG A O 13
ATOM 17824 N N . GLU A 1 88 ? -13.463 -2.781 -6.547 1.00 0.00 88 GLU A N 13
ATOM 17825 C CA . GLU A 1 88 ? -12.846 -1.755 -5.693 1.00 0.00 88 GLU A CA 13
ATOM 17826 C C . GLU A 1 88 ? -12.912 -2.121 -4.205 1.00 0.00 88 GLU A C 13
ATOM 17827 O O . GLU A 1 88 ? -11.953 -1.888 -3.456 1.00 0.00 88 GLU A O 13
ATOM 17839 N N . SER A 1 89 ? -14.032 -2.722 -3.789 1.00 0.00 89 SER A N 13
ATOM 17840 C CA . SER A 1 89 ? -14.199 -3.209 -2.412 1.00 0.00 89 SER A CA 13
ATOM 17841 C C . SER A 1 89 ? -13.369 -4.492 -2.186 1.00 0.00 89 SER A C 13
ATOM 17842 O O . SER A 1 89 ? -12.971 -4.783 -1.057 1.00 0.00 89 SER A O 13
ATOM 17850 N N . MET A 1 90 ? -13.069 -5.230 -3.285 1.00 0.00 90 MET A N 13
ATOM 17851 C CA . MET A 1 90 ? -12.318 -6.512 -3.224 1.00 0.00 90 MET A CA 13
ATOM 17852 C C . MET A 1 90 ? -10.828 -6.311 -2.904 1.00 0.00 90 MET A C 13
ATOM 17853 O O . MET A 1 90 ? -10.107 -7.282 -2.669 1.00 0.00 90 MET A O 13
ATOM 17867 N N . HIS A 1 91 ? -10.380 -5.044 -2.888 1.00 0.00 91 HIS A N 13
ATOM 17868 C CA . HIS A 1 91 ? -9.046 -4.677 -2.378 1.00 0.00 91 HIS A CA 13
ATOM 17869 C C . HIS A 1 91 ? -8.963 -4.966 -0.865 1.00 0.00 91 HIS A C 13
ATOM 17870 O O . HIS A 1 91 ? -7.905 -5.352 -0.354 1.00 0.00 91 HIS A O 13
ATOM 17885 N N . ALA A 1 92 ? -10.102 -4.788 -0.170 1.00 0.00 92 ALA A N 13
ATOM 17886 C CA . ALA A 1 92 ? -10.234 -5.097 1.264 1.00 0.00 92 ALA A CA 13
ATOM 17887 C C . ALA A 1 92 ? -10.300 -6.616 1.509 1.00 0.00 92 ALA A C 13
ATOM 17888 O O . ALA A 1 92 ? -9.752 -7.111 2.494 1.00 0.00 92 ALA A O 13
ATOM 17895 N N . PHE A 1 93 ? -10.984 -7.348 0.609 1.00 0.00 93 PHE A N 13
ATOM 17896 C CA . PHE A 1 93 ? -11.136 -8.822 0.716 1.00 0.00 93 PHE A CA 13
ATOM 17897 C C . PHE A 1 93 ? -9.827 -9.551 0.356 1.00 0.00 93 PHE A C 13
ATOM 17898 O O . PHE A 1 93 ? -9.616 -10.691 0.783 1.00 0.00 93 PHE A O 13
ATOM 17915 N N . CYS A 1 94 ? -8.966 -8.883 -0.435 1.00 0.00 94 CYS A N 13
ATOM 17916 C CA . CYS A 1 94 ? -7.653 -9.413 -0.824 1.00 0.00 94 CYS A CA 13
ATOM 17917 C C . CYS A 1 94 ? -6.721 -9.430 0.393 1.00 0.00 94 CYS A C 13
ATOM 17918 O O . CYS A 1 94 ? -6.222 -8.382 0.818 1.00 0.00 94 CYS A O 13
ATOM 17926 N N . VAL A 1 95 ? -6.536 -10.628 0.966 1.00 0.00 95 VAL A N 13
ATOM 17927 C CA . VAL A 1 95 ? -5.650 -10.847 2.126 1.00 0.00 95 VAL A CA 13
ATOM 17928 C C . VAL A 1 95 ? -4.166 -10.767 1.702 1.00 0.00 95 VAL A C 13
ATOM 17929 O O . VAL A 1 95 ? -3.281 -10.554 2.541 1.00 0.00 95 VAL A O 13
ATOM 17942 N N . GLY A 1 96 ? -3.922 -10.955 0.391 1.00 0.00 96 GLY A N 13
ATOM 17943 C CA . GLY A 1 96 ? -2.593 -10.832 -0.206 1.00 0.00 96 GLY A CA 13
ATOM 17944 C C . GLY A 1 96 ? -2.568 -11.320 -1.644 1.00 0.00 96 GLY A C 13
ATOM 17945 O O . GLY A 1 96 ? -3.613 -11.700 -2.192 1.00 0.00 96 GLY A O 13
ATOM 17949 N N . GLN A 1 97 ? -1.381 -11.295 -2.270 1.00 0.00 97 GLN A N 13
ATOM 17950 C CA . GLN A 1 97 ? -1.175 -11.864 -3.614 1.00 0.00 97 GLN A CA 13
ATOM 17951 C C . GLN A 1 97 ? -0.873 -13.359 -3.474 1.00 0.00 97 GLN A C 13
ATOM 17952 O O . GLN A 1 97 ? -0.311 -13.786 -2.466 1.00 0.00 97 GLN A O 13
ATOM 17966 N N . TYR A 1 98 ? -1.243 -14.132 -4.486 1.00 0.00 98 TYR A N 13
ATOM 17967 C CA . TYR A 1 98 ? -0.904 -15.550 -4.573 1.00 0.00 98 TYR A CA 13
ATOM 17968 C C . TYR A 1 98 ? 0.558 -15.718 -5.018 1.00 0.00 98 TYR A C 13
ATOM 17969 O O . TYR A 1 98 ? 1.055 -14.951 -5.855 1.00 0.00 98 TYR A O 13
ATOM 17987 N N . LEU A 1 99 ? 1.229 -16.723 -4.447 1.00 0.00 99 LEU A N 13
ATOM 17988 C CA . LEU A 1 99 ? 2.603 -17.088 -4.796 1.00 0.00 99 LEU A CA 13
ATOM 17989 C C . LEU A 1 99 ? 2.680 -18.614 -4.970 1.00 0.00 99 LEU A C 13
ATOM 17990 O O . LEU A 1 99 ? 2.207 -19.379 -4.117 1.00 0.00 99 LEU A O 13
ATOM 18006 N N . GLU A 1 100 ? 3.263 -19.026 -6.101 1.00 0.00 100 GLU A N 13
ATOM 18007 C CA . GLU A 1 100 ? 3.538 -20.424 -6.429 1.00 0.00 100 GLU A CA 13
ATOM 18008 C C . GLU A 1 100 ? 4.896 -20.837 -5.824 1.00 0.00 100 GLU A C 13
ATOM 18009 O O . GLU A 1 100 ? 5.886 -20.114 -6.016 1.00 0.00 100 GLU A O 13
ATOM 18021 N N . PRO A 1 101 ? 4.973 -21.984 -5.075 1.00 0.00 101 PRO A N 13
ATOM 18022 C CA . PRO A 1 101 ? 6.237 -22.464 -4.449 1.00 0.00 101 PRO A CA 13
ATOM 18023 C C . PRO A 1 101 ? 7.385 -22.632 -5.472 1.00 0.00 101 PRO A C 13
ATOM 18024 O O . PRO A 1 101 ? 8.552 -22.358 -5.164 1.00 0.00 101 PRO A O 13
ATOM 18035 N N . ASP A 1 102 ? 7.018 -23.055 -6.691 1.00 0.00 102 ASP A N 13
ATOM 18036 C CA . ASP A 1 102 ? 7.967 -23.255 -7.796 1.00 0.00 102 ASP A CA 13
ATOM 18037 C C . ASP A 1 102 ? 8.485 -21.898 -8.336 1.00 0.00 102 ASP A C 13
ATOM 18038 O O . ASP A 1 102 ? 9.663 -21.776 -8.686 1.00 0.00 102 ASP A O 13
ATOM 18047 N N . GLN A 1 103 ? 7.592 -20.881 -8.357 1.00 0.00 103 GLN A N 13
ATOM 18048 C CA . GLN A 1 103 ? 7.880 -19.538 -8.922 1.00 0.00 103 GLN A CA 13
ATOM 18049 C C . GLN A 1 103 ? 9.003 -18.831 -8.144 1.00 0.00 103 GLN A C 13
ATOM 18050 O O . GLN A 1 103 ? 9.822 -18.100 -8.726 1.00 0.00 103 GLN A O 13
ATOM 18064 N N . GLU A 1 104 ? 9.018 -19.059 -6.823 1.00 0.00 104 GLU A N 13
ATOM 18065 C CA . GLU A 1 104 ? 10.032 -18.498 -5.927 1.00 0.00 104 GLU A CA 13
ATOM 18066 C C . GLU A 1 104 ? 11.423 -19.101 -6.222 1.00 0.00 104 GLU A C 13
ATOM 18067 O O . GLU A 1 104 ? 11.712 -20.250 -5.857 1.00 0.00 104 GLU A O 13
ATOM 18079 N N . GLY A 1 105 ? 12.255 -18.314 -6.924 1.00 0.00 105 GLY A N 13
ATOM 18080 C CA . GLY A 1 105 ? 13.659 -18.654 -7.154 1.00 0.00 105 GLY A CA 13
ATOM 18081 C C . GLY A 1 105 ? 14.195 -18.116 -8.476 1.00 0.00 105 GLY A C 13
ATOM 18082 O O . GLY A 1 105 ? 14.799 -17.037 -8.525 1.00 0.00 105 GLY A O 13
ATOM 18086 N N . VAL A 1 106 ? 13.962 -18.876 -9.556 1.00 0.00 106 VAL A N 13
ATOM 18087 C CA . VAL A 1 106 ? 14.528 -18.603 -10.892 1.00 0.00 106 VAL A CA 13
ATOM 18088 C C . VAL A 1 106 ? 13.403 -18.507 -11.944 1.00 0.00 106 VAL A C 13
ATOM 18089 O O . VAL A 1 106 ? 12.314 -19.069 -11.756 1.00 0.00 106 VAL A O 13
ATOM 18102 N N . THR A 1 107 ? 13.676 -17.781 -13.042 1.00 0.00 107 THR A N 13
ATOM 18103 C CA . THR A 1 107 ? 12.764 -17.656 -14.188 1.00 0.00 107 THR A CA 13
ATOM 18104 C C . THR A 1 107 ? 13.476 -18.142 -15.473 1.00 0.00 107 THR A C 13
ATOM 18105 O O . THR A 1 107 ? 14.648 -17.816 -15.707 1.00 0.00 107 THR A O 13
ATOM 18116 N N . ILE A 1 108 ? 12.778 -18.970 -16.270 1.00 0.00 108 ILE A N 13
ATOM 18117 C CA . ILE A 1 108 ? 13.263 -19.452 -17.574 1.00 0.00 108 ILE A CA 13
ATOM 18118 C C . ILE A 1 108 ? 12.569 -18.645 -18.696 1.00 0.00 108 ILE A C 13
ATOM 18119 O O . ILE A 1 108 ? 11.337 -18.531 -18.690 1.00 0.00 108 ILE A O 13
ATOM 18135 N N . PRO A 1 109 ? 13.338 -18.050 -19.666 1.00 0.00 109 PRO A N 13
ATOM 18136 C CA . PRO A 1 109 ? 12.752 -17.362 -20.841 1.00 0.00 109 PRO A CA 13
ATOM 18137 C C . PRO A 1 109 ? 12.365 -18.365 -21.953 1.00 0.00 109 PRO A C 13
ATOM 18138 O O . PRO A 1 109 ? 12.317 -19.578 -21.719 1.00 0.00 109 PRO A O 13
ATOM 18149 N N . ASP A 1 110 ? 12.059 -17.844 -23.149 1.00 0.00 110 ASP A N 13
ATOM 18150 C CA . ASP A 1 110 ? 11.817 -18.671 -24.350 1.00 0.00 110 ASP A CA 13
ATOM 18151 C C . ASP A 1 110 ? 13.143 -18.865 -25.111 1.00 0.00 110 ASP A C 13
ATOM 18152 O O . ASP A 1 110 ? 13.881 -17.892 -25.347 1.00 0.00 110 ASP A O 13
ATOM 18161 N N . LEU A 1 111 ? 13.461 -20.134 -25.433 1.00 0.00 111 LEU A N 13
ATOM 18162 C CA . LEU A 1 111 ? 14.639 -20.498 -26.247 1.00 0.00 111 LEU A CA 13
ATOM 18163 C C . LEU A 1 111 ? 14.465 -21.901 -26.863 1.00 0.00 111 LEU A C 13
ATOM 18164 O O . LEU A 1 111 ? 14.735 -22.099 -28.055 1.00 0.00 111 LEU A O 13
ATOM 18180 N N . GLY A 1 112 ? 14.020 -22.867 -26.043 1.00 0.00 112 GLY A N 13
ATOM 18181 C CA . GLY A 1 112 ? 13.825 -24.252 -26.488 1.00 0.00 112 GLY A CA 13
ATOM 18182 C C . GLY A 1 112 ? 12.366 -24.517 -26.866 1.00 0.00 112 GLY A C 13
ATOM 18183 O O . GLY A 1 112 ? 11.572 -24.915 -25.984 1.00 0.00 112 GLY A O 13
ATOM 18188 N N . GLU A 1 21 ? 2.059 -1.382 0.494 1.00 0.00 21 GLU A N 14
ATOM 18189 C CA . GLU A 1 21 ? 3.289 -1.421 -0.341 1.00 0.00 21 GLU A CA 14
ATOM 18190 C C . GLU A 1 21 ? 4.090 -2.702 -0.086 1.00 0.00 21 GLU A C 14
ATOM 18191 O O . GLU A 1 21 ? 4.688 -3.261 -1.018 1.00 0.00 21 GLU A O 14
ATOM 18203 N N . LYS A 1 22 ? 4.116 -3.152 1.185 1.00 0.00 22 LYS A N 14
ATOM 18204 C CA . LYS A 1 22 ? 4.723 -4.440 1.560 1.00 0.00 22 LYS A CA 14
ATOM 18205 C C . LYS A 1 22 ? 3.910 -5.587 0.945 1.00 0.00 22 LYS A C 14
ATOM 18206 O O . LYS A 1 22 ? 2.694 -5.454 0.746 1.00 0.00 22 LYS A O 14
ATOM 18225 N N . VAL A 1 23 ? 4.578 -6.704 0.633 1.00 0.00 23 VAL A N 14
ATOM 18226 C CA . VAL A 1 23 ? 3.926 -7.852 -0.014 1.00 0.00 23 VAL A CA 14
ATOM 18227 C C . VAL A 1 23 ? 3.661 -8.978 1.007 1.00 0.00 23 VAL A C 14
ATOM 18228 O O . VAL A 1 23 ? 4.482 -9.238 1.898 1.00 0.00 23 VAL A O 14
ATOM 18241 N N . THR A 1 24 ? 2.463 -9.575 0.914 1.00 0.00 24 THR A N 14
ATOM 18242 C CA . THR A 1 24 ? 2.126 -10.839 1.578 1.00 0.00 24 THR A CA 14
ATOM 18243 C C . THR A 1 24 ? 1.884 -11.874 0.467 1.00 0.00 24 THR A C 14
ATOM 18244 O O . THR A 1 24 ? 0.885 -11.791 -0.245 1.00 0.00 24 THR A O 14
ATOM 18255 N N . LEU A 1 25 ? 2.825 -12.820 0.295 1.00 0.00 25 LEU A N 14
ATOM 18256 C CA . LEU A 1 25 ? 2.720 -13.878 -0.724 1.00 0.00 25 LEU A CA 14
ATOM 18257 C C . LEU A 1 25 ? 2.179 -15.160 -0.091 1.00 0.00 25 LEU A C 14
ATOM 18258 O O . LEU A 1 25 ? 2.778 -15.718 0.830 1.00 0.00 25 LEU A O 14
ATOM 18274 N N . VAL A 1 26 ? 1.032 -15.588 -0.596 1.00 0.00 26 VAL A N 14
ATOM 18275 C CA . VAL A 1 26 ? 0.344 -16.805 -0.176 1.00 0.00 26 VAL A CA 14
ATOM 18276 C C . VAL A 1 26 ? 0.520 -17.843 -1.290 1.00 0.00 26 VAL A C 14
ATOM 18277 O O . VAL A 1 26 ? 0.345 -17.528 -2.466 1.00 0.00 26 VAL A O 14
ATOM 18290 N N . ARG A 1 27 ? 0.921 -19.055 -0.919 1.00 0.00 27 ARG A N 14
ATOM 18291 C CA . ARG A 1 27 ? 1.005 -20.198 -1.846 1.00 0.00 27 ARG A CA 14
ATOM 18292 C C . ARG A 1 27 ? -0.190 -21.136 -1.584 1.00 0.00 27 ARG A C 14
ATOM 18293 O O . ARG A 1 27 ? -0.923 -20.956 -0.601 1.00 0.00 27 ARG A O 14
ATOM 18314 N N . ILE A 1 28 ? -0.384 -22.128 -2.476 1.00 0.00 28 ILE A N 14
ATOM 18315 C CA . ILE A 1 28 ? -1.515 -23.084 -2.390 1.00 0.00 28 ILE A CA 14
ATOM 18316 C C . ILE A 1 28 ? -1.520 -23.857 -1.047 1.00 0.00 28 ILE A C 14
ATOM 18317 O O . ILE A 1 28 ? -2.589 -24.170 -0.516 1.00 0.00 28 ILE A O 14
ATOM 18333 N N . ALA A 1 29 ? -0.313 -24.096 -0.492 1.00 0.00 29 ALA A N 14
ATOM 18334 C CA . ALA A 1 29 ? -0.132 -24.773 0.810 1.00 0.00 29 ALA A CA 14
ATOM 18335 C C . ALA A 1 29 ? -0.874 -24.024 1.941 1.00 0.00 29 ALA A C 14
ATOM 18336 O O . ALA A 1 29 ? -1.548 -24.650 2.764 1.00 0.00 29 ALA A O 14
ATOM 18343 N N . ASP A 1 30 ? -0.777 -22.672 1.929 1.00 0.00 30 ASP A N 14
ATOM 18344 C CA . ASP A 1 30 ? -1.449 -21.801 2.925 1.00 0.00 30 ASP A CA 14
ATOM 18345 C C . ASP A 1 30 ? -2.978 -21.920 2.830 1.00 0.00 30 ASP A C 14
ATOM 18346 O O . ASP A 1 30 ? -3.664 -21.887 3.852 1.00 0.00 30 ASP A O 14
ATOM 18355 N N . LEU A 1 31 ? -3.482 -22.075 1.593 1.00 0.00 31 LEU A N 14
ATOM 18356 C CA . LEU A 1 31 ? -4.929 -22.190 1.320 1.00 0.00 31 LEU A CA 14
ATOM 18357 C C . LEU A 1 31 ? -5.482 -23.466 1.977 1.00 0.00 31 LEU A C 14
ATOM 18358 O O . LEU A 1 31 ? -6.442 -23.420 2.750 1.00 0.00 31 LEU A O 14
ATOM 18374 N N . GLU A 1 32 ? -4.801 -24.585 1.683 1.00 0.00 32 GLU A N 14
ATOM 18375 C CA . GLU A 1 32 ? -5.230 -25.941 2.062 1.00 0.00 32 GLU A CA 14
ATOM 18376 C C . GLU A 1 32 ? -5.377 -26.102 3.589 1.00 0.00 32 GLU A C 14
ATOM 18377 O O . GLU A 1 32 ? -6.390 -26.625 4.069 1.00 0.00 32 GLU A O 14
ATOM 18389 N N . ASN A 1 33 ? -4.376 -25.622 4.351 1.00 0.00 33 ASN A N 14
ATOM 18390 C CA . ASN A 1 33 ? -4.384 -25.746 5.827 1.00 0.00 33 ASN A CA 14
ATOM 18391 C C . ASN A 1 33 ? -5.338 -24.713 6.478 1.00 0.00 33 ASN A C 14
ATOM 18392 O O . ASN A 1 33 ? -5.908 -24.978 7.544 1.00 0.00 33 ASN A O 14
ATOM 18403 N N . HIS A 1 34 ? -5.506 -23.538 5.826 1.00 0.00 34 HIS A N 14
ATOM 18404 C CA . HIS A 1 34 ? -6.392 -22.456 6.333 1.00 0.00 34 HIS A CA 14
ATOM 18405 C C . HIS A 1 34 ? -7.881 -22.830 6.144 1.00 0.00 34 HIS A C 14
ATOM 18406 O O . HIS A 1 34 ? -8.755 -22.347 6.871 1.00 0.00 34 HIS A O 14
ATOM 18421 N N . ASN A 1 35 ? -8.144 -23.683 5.143 1.00 0.00 35 ASN A N 14
ATOM 18422 C CA . ASN A 1 35 ? -9.472 -24.286 4.906 1.00 0.00 35 ASN A CA 14
ATOM 18423 C C . ASN A 1 35 ? -9.902 -25.144 6.127 1.00 0.00 35 ASN A C 14
ATOM 18424 O O . ASN A 1 35 ? -11.076 -25.148 6.512 1.00 0.00 35 ASN A O 14
ATOM 18435 N N . ASN A 1 36 ? -8.919 -25.843 6.736 1.00 0.00 36 ASN A N 14
ATOM 18436 C CA . ASN A 1 36 ? -9.109 -26.631 7.984 1.00 0.00 36 ASN A CA 14
ATOM 18437 C C . ASN A 1 36 ? -9.320 -25.697 9.195 1.00 0.00 36 ASN A C 14
ATOM 18438 O O . ASN A 1 36 ? -10.049 -26.032 10.131 1.00 0.00 36 ASN A O 14
ATOM 18449 N N . ASP A 1 37 ? -8.663 -24.526 9.148 1.00 0.00 37 ASP A N 14
ATOM 18450 C CA . ASP A 1 37 ? -8.776 -23.472 10.183 1.00 0.00 37 ASP A CA 14
ATOM 18451 C C . ASP A 1 37 ? -10.212 -22.903 10.233 1.00 0.00 37 ASP A C 14
ATOM 18452 O O . ASP A 1 37 ? -10.702 -22.537 11.306 1.00 0.00 37 ASP A O 14
ATOM 18461 N N . GLY A 1 38 ? -10.876 -22.848 9.063 1.00 0.00 38 GLY A N 14
ATOM 18462 C CA . GLY A 1 38 ? -12.281 -22.427 8.962 1.00 0.00 38 GLY A CA 14
ATOM 18463 C C . GLY A 1 38 ? -12.471 -21.288 7.976 1.00 0.00 38 GLY A C 14
ATOM 18464 O O . GLY A 1 38 ? -13.559 -21.124 7.408 1.00 0.00 38 GLY A O 14
ATOM 18468 N N . GLY A 1 39 ? -11.408 -20.482 7.792 1.00 0.00 39 GLY A N 14
ATOM 18469 C CA . GLY A 1 39 ? -11.408 -19.404 6.808 1.00 0.00 39 GLY A CA 14
ATOM 18470 C C . GLY A 1 39 ? -11.282 -19.959 5.391 1.00 0.00 39 GLY A C 14
ATOM 18471 O O . GLY A 1 39 ? -10.221 -20.476 5.024 1.00 0.00 39 GLY A O 14
ATOM 18475 N N . PHE A 1 40 ? -12.374 -19.909 4.615 1.00 0.00 40 PHE A N 14
ATOM 18476 C CA . PHE A 1 40 ? -12.371 -20.406 3.233 1.00 0.00 40 PHE A CA 14
ATOM 18477 C C . PHE A 1 40 ? -11.741 -19.334 2.324 1.00 0.00 40 PHE A C 14
ATOM 18478 O O . PHE A 1 40 ? -12.342 -18.286 2.091 1.00 0.00 40 PHE A O 14
ATOM 18495 N N . TRP A 1 41 ? -10.521 -19.608 1.851 1.00 0.00 41 TRP A N 14
ATOM 18496 C CA . TRP A 1 41 ? -9.788 -18.744 0.907 1.00 0.00 41 TRP A CA 14
ATOM 18497 C C . TRP A 1 41 ? -9.920 -19.296 -0.525 1.00 0.00 41 TRP A C 14
ATOM 18498 O O . TRP A 1 41 ? -10.153 -20.494 -0.726 1.00 0.00 41 TRP A O 14
ATOM 18519 N N . THR A 1 42 ? -9.781 -18.396 -1.506 1.00 0.00 42 THR A N 14
ATOM 18520 C CA . THR A 1 42 ? -9.714 -18.738 -2.936 1.00 0.00 42 THR A CA 14
ATOM 18521 C C . THR A 1 42 ? -8.809 -17.725 -3.653 1.00 0.00 42 THR A C 14
ATOM 18522 O O . THR A 1 42 ? -8.510 -16.657 -3.105 1.00 0.00 42 THR A O 14
ATOM 18533 N N . VAL A 1 43 ? -8.382 -18.062 -4.881 1.00 0.00 43 VAL A N 14
ATOM 18534 C CA . VAL A 1 43 ? -7.448 -17.236 -5.665 1.00 0.00 43 VAL A CA 14
ATOM 18535 C C . VAL A 1 43 ? -8.080 -16.814 -6.995 1.00 0.00 43 VAL A C 14
ATOM 18536 O O . VAL A 1 43 ? -8.426 -17.662 -7.826 1.00 0.00 43 VAL A O 14
ATOM 18549 N N . ILE A 1 44 ? -8.246 -15.491 -7.166 1.00 0.00 44 ILE A N 14
ATOM 18550 C CA . ILE A 1 44 ? -8.735 -14.859 -8.407 1.00 0.00 44 ILE A CA 14
ATOM 18551 C C . ILE A 1 44 ? -7.894 -13.587 -8.656 1.00 0.00 44 ILE A C 14
ATOM 18552 O O . ILE A 1 44 ? -7.571 -12.869 -7.706 1.00 0.00 44 ILE A O 14
ATOM 18568 N N . ASP A 1 45 ? -7.507 -13.353 -9.925 1.00 0.00 45 ASP A N 14
ATOM 18569 C CA . ASP A 1 45 ? -6.748 -12.152 -10.366 1.00 0.00 45 ASP A CA 14
ATOM 18570 C C . ASP A 1 45 ? -5.347 -12.097 -9.688 1.00 0.00 45 ASP A C 14
ATOM 18571 O O . ASP A 1 45 ? -4.759 -11.028 -9.497 1.00 0.00 45 ASP A O 14
ATOM 18580 N N . GLY A 1 46 ? -4.784 -13.294 -9.393 1.00 0.00 46 GLY A N 14
ATOM 18581 C CA . GLY A 1 46 ? -3.482 -13.413 -8.713 1.00 0.00 46 GLY A CA 14
ATOM 18582 C C . GLY A 1 46 ? -3.503 -12.924 -7.261 1.00 0.00 46 GLY A C 14
ATOM 18583 O O . GLY A 1 46 ? -2.451 -12.643 -6.674 1.00 0.00 46 GLY A O 14
ATOM 18587 N N . LYS A 1 47 ? -4.714 -12.819 -6.689 1.00 0.00 47 LYS A N 14
ATOM 18588 C CA . LYS A 1 47 ? -4.942 -12.356 -5.313 1.00 0.00 47 LYS A CA 14
ATOM 18589 C C . LYS A 1 47 ? -5.732 -13.422 -4.547 1.00 0.00 47 LYS A C 14
ATOM 18590 O O . LYS A 1 47 ? -6.547 -14.138 -5.134 1.00 0.00 47 LYS A O 14
ATOM 18609 N N . VAL A 1 48 ? -5.489 -13.510 -3.238 1.00 0.00 48 VAL A N 14
ATOM 18610 C CA . VAL A 1 48 ? -6.231 -14.399 -2.333 1.00 0.00 48 VAL A CA 14
ATOM 18611 C C . VAL A 1 48 ? -7.291 -13.584 -1.582 1.00 0.00 48 VAL A C 14
ATOM 18612 O O . VAL A 1 48 ? -6.972 -12.535 -1.007 1.00 0.00 48 VAL A O 14
ATOM 18625 N N . TYR A 1 49 ? -8.543 -14.065 -1.604 1.00 0.00 49 TYR A N 14
ATOM 18626 C CA . TYR A 1 49 ? -9.683 -13.421 -0.924 1.00 0.00 49 TYR A CA 14
ATOM 18627 C C . TYR A 1 49 ? -10.308 -14.411 0.060 1.00 0.00 49 TYR A C 14
ATOM 18628 O O . TYR A 1 49 ? -10.361 -15.616 -0.226 1.00 0.00 49 TYR A O 14
ATOM 18646 N N . ASP A 1 50 ? -10.794 -13.901 1.201 1.00 0.00 50 ASP A N 14
ATOM 18647 C CA . ASP A 1 50 ? -11.529 -14.718 2.178 1.00 0.00 50 ASP A CA 14
ATOM 18648 C C . ASP A 1 50 ? -13.022 -14.737 1.807 1.00 0.00 50 ASP A C 14
ATOM 18649 O O . ASP A 1 50 ? -13.731 -13.740 1.986 1.00 0.00 50 ASP A O 14
ATOM 18658 N N . ILE A 1 51 ? -13.460 -15.875 1.247 1.00 0.00 51 ILE A N 14
ATOM 18659 C CA . ILE A 1 51 ? -14.875 -16.152 0.926 1.00 0.00 51 ILE A CA 14
ATOM 18660 C C . ILE A 1 51 ? -15.738 -16.169 2.199 1.00 0.00 51 ILE A C 14
ATOM 18661 O O . ILE A 1 51 ? -16.912 -15.786 2.154 1.00 0.00 51 ILE A O 14
ATOM 18677 N N . LYS A 1 52 ? -15.138 -16.598 3.323 1.00 0.00 52 LYS A N 14
ATOM 18678 C CA . LYS A 1 52 ? -15.814 -16.623 4.628 1.00 0.00 52 LYS A CA 14
ATOM 18679 C C . LYS A 1 52 ? -16.261 -15.190 5.031 1.00 0.00 52 LYS A C 14
ATOM 18680 O O . LYS A 1 52 ? -17.318 -15.005 5.634 1.00 0.00 52 LYS A O 14
ATOM 18699 N N . ASP A 1 53 ? -15.423 -14.188 4.696 1.00 0.00 53 ASP A N 14
ATOM 18700 C CA . ASP A 1 53 ? -15.746 -12.759 4.896 1.00 0.00 53 ASP A CA 14
ATOM 18701 C C . ASP A 1 53 ? -16.758 -12.263 3.843 1.00 0.00 53 ASP A C 14
ATOM 18702 O O . ASP A 1 53 ? -17.676 -11.519 4.174 1.00 0.00 53 ASP A O 14
ATOM 18711 N N . PHE A 1 54 ? -16.547 -12.679 2.575 1.00 0.00 54 PHE A N 14
ATOM 18712 C CA . PHE A 1 54 ? -17.394 -12.309 1.411 1.00 0.00 54 PHE A CA 14
ATOM 18713 C C . PHE A 1 54 ? -18.885 -12.570 1.701 1.00 0.00 54 PHE A C 14
ATOM 18714 O O . PHE A 1 54 ? -19.731 -11.676 1.561 1.00 0.00 54 PHE A O 14
ATOM 18731 N N . GLN A 1 55 ? -19.174 -13.796 2.148 1.00 0.00 55 GLN A N 14
ATOM 18732 C CA . GLN A 1 55 ? -20.539 -14.230 2.482 1.00 0.00 55 GLN A CA 14
ATOM 18733 C C . GLN A 1 55 ? -21.091 -13.490 3.729 1.00 0.00 55 GLN A C 14
ATOM 18734 O O . GLN A 1 55 ? -22.302 -13.315 3.852 1.00 0.00 55 GLN A O 14
ATOM 18748 N N . THR A 1 56 ? -20.196 -13.053 4.640 1.00 0.00 56 THR A N 14
ATOM 18749 C CA . THR A 1 56 ? -20.586 -12.238 5.816 1.00 0.00 56 THR A CA 14
ATOM 18750 C C . THR A 1 56 ? -21.060 -10.826 5.375 1.00 0.00 56 THR A C 14
ATOM 18751 O O . THR A 1 56 ? -22.031 -10.285 5.919 1.00 0.00 56 THR A O 14
ATOM 18762 N N . GLN A 1 57 ? -20.375 -10.253 4.361 1.00 0.00 57 GLN A N 14
ATOM 18763 C CA . GLN A 1 57 ? -20.664 -8.896 3.851 1.00 0.00 57 GLN A CA 14
ATOM 18764 C C . GLN A 1 57 ? -21.961 -8.876 3.006 1.00 0.00 57 GLN A C 14
ATOM 18765 O O . GLN A 1 57 ? -22.640 -7.843 2.930 1.00 0.00 57 GLN A O 14
ATOM 18779 N N . SER A 1 58 ? -22.305 -10.029 2.386 1.00 0.00 58 SER A N 14
ATOM 18780 C CA . SER A 1 58 ? -23.539 -10.175 1.580 1.00 0.00 58 SER A CA 14
ATOM 18781 C C . SER A 1 58 ? -24.808 -10.258 2.464 1.00 0.00 58 SER A C 14
ATOM 18782 O O . SER A 1 58 ? -25.923 -10.199 1.942 1.00 0.00 58 SER A O 14
ATOM 18790 N N . LEU A 1 59 ? -24.624 -10.408 3.800 1.00 0.00 59 LEU A N 14
ATOM 18791 C CA . LEU A 1 59 ? -25.735 -10.325 4.784 1.00 0.00 59 LEU A CA 14
ATOM 18792 C C . LEU A 1 59 ? -26.244 -8.878 4.935 1.00 0.00 59 LEU A C 14
ATOM 18793 O O . LEU A 1 59 ? -27.336 -8.666 5.468 1.00 0.00 59 LEU A O 14
ATOM 18809 N N . THR A 1 60 ? -25.446 -7.900 4.488 1.00 0.00 60 THR A N 14
ATOM 18810 C CA . THR A 1 60 ? -25.857 -6.494 4.462 1.00 0.00 60 THR A CA 14
ATOM 18811 C C . THR A 1 60 ? -26.574 -6.210 3.125 1.00 0.00 60 THR A C 14
ATOM 18812 O O . THR A 1 60 ? -26.101 -6.646 2.076 1.00 0.00 60 THR A O 14
ATOM 18823 N N . GLU A 1 61 ? -27.734 -5.530 3.176 1.00 0.00 61 GLU A N 14
ATOM 18824 C CA . GLU A 1 61 ? -28.446 -5.077 1.960 1.00 0.00 61 GLU A CA 14
ATOM 18825 C C . GLU A 1 61 ? -27.717 -3.856 1.353 1.00 0.00 61 GLU A C 14
ATOM 18826 O O . GLU A 1 61 ? -27.711 -3.657 0.135 1.00 0.00 61 GLU A O 14
ATOM 18838 N N . ASN A 1 62 ? -27.099 -3.042 2.233 1.00 0.00 62 ASN A N 14
ATOM 18839 C CA . ASN A 1 62 ? -26.256 -1.900 1.840 1.00 0.00 62 ASN A CA 14
ATOM 18840 C C . ASN A 1 62 ? -24.830 -2.392 1.526 1.00 0.00 62 ASN A C 14
ATOM 18841 O O . ASN A 1 62 ? -23.858 -2.045 2.214 1.00 0.00 62 ASN A O 14
ATOM 18852 N N . SER A 1 63 ? -24.734 -3.237 0.492 1.00 0.00 63 SER A N 14
ATOM 18853 C CA . SER A 1 63 ? -23.469 -3.804 0.023 1.00 0.00 63 SER A CA 14
ATOM 18854 C C . SER A 1 63 ? -23.522 -3.988 -1.499 1.00 0.00 63 SER A C 14
ATOM 18855 O O . SER A 1 63 ? -24.606 -4.036 -2.100 1.00 0.00 63 SER A O 14
ATOM 18863 N N . ILE A 1 64 ? -22.334 -4.099 -2.110 1.00 0.00 64 ILE A N 14
ATOM 18864 C CA . ILE A 1 64 ? -22.188 -4.480 -3.527 1.00 0.00 64 ILE A CA 14
ATOM 18865 C C . ILE A 1 64 ? -22.612 -5.956 -3.744 1.00 0.00 64 ILE A C 14
ATOM 18866 O O . ILE A 1 64 ? -22.973 -6.352 -4.853 1.00 0.00 64 ILE A O 14
ATOM 18882 N N . LEU A 1 65 ? -22.566 -6.748 -2.650 1.00 0.00 65 LEU A N 14
ATOM 18883 C CA . LEU A 1 65 ? -22.816 -8.201 -2.668 1.00 0.00 65 LEU A CA 14
ATOM 18884 C C . LEU A 1 65 ? -24.299 -8.541 -2.409 1.00 0.00 65 LEU A C 14
ATOM 18885 O O . LEU A 1 65 ? -24.648 -9.720 -2.331 1.00 0.00 65 LEU A O 14
ATOM 18901 N N . ALA A 1 66 ? -25.151 -7.505 -2.259 1.00 0.00 66 ALA A N 14
ATOM 18902 C CA . ALA A 1 66 ? -26.620 -7.677 -2.123 1.00 0.00 66 ALA A CA 14
ATOM 18903 C C . ALA A 1 66 ? -27.225 -8.302 -3.401 1.00 0.00 66 ALA A C 14
ATOM 18904 O O . ALA A 1 66 ? -28.192 -9.072 -3.336 1.00 0.00 66 ALA A O 14
ATOM 18911 N N . GLN A 1 67 ? -26.625 -7.959 -4.561 1.00 0.00 67 GLN A N 14
ATOM 18912 C CA . GLN A 1 67 ? -26.992 -8.532 -5.876 1.00 0.00 67 GLN A CA 14
ATOM 18913 C C . GLN A 1 67 ? -26.433 -9.970 -6.021 1.00 0.00 67 GLN A C 14
ATOM 18914 O O . GLN A 1 67 ? -27.018 -10.815 -6.711 1.00 0.00 67 GLN A O 14
ATOM 18928 N N . PHE A 1 68 ? -25.288 -10.225 -5.351 1.00 0.00 68 PHE A N 14
ATOM 18929 C CA . PHE A 1 68 ? -24.572 -11.518 -5.384 1.00 0.00 68 PHE A CA 14
ATOM 18930 C C . PHE A 1 68 ? -25.043 -12.460 -4.255 1.00 0.00 68 PHE A C 14
ATOM 18931 O O . PHE A 1 68 ? -24.525 -13.576 -4.124 1.00 0.00 68 PHE A O 14
ATOM 18948 N N . ALA A 1 69 ? -26.027 -12.001 -3.449 1.00 0.00 69 ALA A N 14
ATOM 18949 C CA . ALA A 1 69 ? -26.604 -12.783 -2.334 1.00 0.00 69 ALA A CA 14
ATOM 18950 C C . ALA A 1 69 ? -27.351 -14.034 -2.850 1.00 0.00 69 ALA A C 14
ATOM 18951 O O . ALA A 1 69 ? -27.479 -15.030 -2.130 1.00 0.00 69 ALA A O 14
ATOM 18958 N N . GLY A 1 70 ? -27.838 -13.970 -4.107 1.00 0.00 70 GLY A N 14
ATOM 18959 C CA . GLY A 1 70 ? -28.489 -15.111 -4.769 1.00 0.00 70 GLY A CA 14
ATOM 18960 C C . GLY A 1 70 ? -27.584 -15.780 -5.800 1.00 0.00 70 GLY A C 14
ATOM 18961 O O . GLY A 1 70 ? -28.064 -16.334 -6.795 1.00 0.00 70 GLY A O 14
ATOM 18965 N N . GLU A 1 71 ? -26.266 -15.731 -5.544 1.00 0.00 71 GLU A N 14
ATOM 18966 C CA . GLU A 1 71 ? -25.227 -16.325 -6.406 1.00 0.00 71 GLU A CA 14
ATOM 18967 C C . GLU A 1 71 ? -24.164 -16.990 -5.512 1.00 0.00 71 GLU A C 14
ATOM 18968 O O . GLU A 1 71 ? -24.028 -16.629 -4.333 1.00 0.00 71 GLU A O 14
ATOM 18980 N N . ASP A 1 72 ? -23.459 -18.001 -6.064 1.00 0.00 72 ASP A N 14
ATOM 18981 C CA . ASP A 1 72 ? -22.337 -18.682 -5.380 1.00 0.00 72 ASP A CA 14
ATOM 18982 C C . ASP A 1 72 ? -21.230 -17.661 -5.050 1.00 0.00 72 ASP A C 14
ATOM 18983 O O . ASP A 1 72 ? -20.843 -16.921 -5.941 1.00 0.00 72 ASP A O 14
ATOM 18992 N N . PRO A 1 73 ? -20.691 -17.629 -3.784 1.00 0.00 73 PRO A N 14
ATOM 18993 C CA . PRO A 1 73 ? -19.714 -16.596 -3.339 1.00 0.00 73 PRO A CA 14
ATOM 18994 C C . PRO A 1 73 ? -18.414 -16.535 -4.190 1.00 0.00 73 PRO A C 14
ATOM 18995 O O . PRO A 1 73 ? -17.891 -15.445 -4.432 1.00 0.00 73 PRO A O 14
ATOM 19006 N N . VAL A 1 74 ? -17.910 -17.704 -4.644 1.00 0.00 74 VAL A N 14
ATOM 19007 C CA . VAL A 1 74 ? -16.648 -17.790 -5.425 1.00 0.00 74 VAL A CA 14
ATOM 19008 C C . VAL A 1 74 ? -16.873 -17.293 -6.870 1.00 0.00 74 VAL A C 14
ATOM 19009 O O . VAL A 1 74 ? -16.083 -16.504 -7.402 1.00 0.00 74 VAL A O 14
ATOM 19022 N N . VAL A 1 75 ? -17.980 -17.763 -7.472 1.00 0.00 75 VAL A N 14
ATOM 19023 C CA . VAL A 1 75 ? -18.391 -17.389 -8.845 1.00 0.00 75 VAL A CA 14
ATOM 19024 C C . VAL A 1 75 ? -18.772 -15.886 -8.913 1.00 0.00 75 VAL A C 14
ATOM 19025 O O . VAL A 1 75 ? -18.479 -15.193 -9.899 1.00 0.00 75 VAL A O 14
ATOM 19038 N N . ALA A 1 76 ? -19.382 -15.405 -7.827 1.00 0.00 76 ALA A N 14
ATOM 19039 C CA . ALA A 1 76 ? -19.791 -13.998 -7.660 1.00 0.00 76 ALA A CA 14
ATOM 19040 C C . ALA A 1 76 ? -18.566 -13.096 -7.501 1.00 0.00 76 ALA A C 14
ATOM 19041 O O . ALA A 1 76 ? -18.571 -11.949 -7.953 1.00 0.00 76 ALA A O 14
ATOM 19048 N N . LEU A 1 77 ? -17.531 -13.638 -6.839 1.00 0.00 77 LEU A N 14
ATOM 19049 C CA . LEU A 1 77 ? -16.247 -12.957 -6.630 1.00 0.00 77 LEU A CA 14
ATOM 19050 C C . LEU A 1 77 ? -15.518 -12.752 -7.977 1.00 0.00 77 LEU A C 14
ATOM 19051 O O . LEU A 1 77 ? -14.919 -11.701 -8.198 1.00 0.00 77 LEU A O 14
ATOM 19067 N N . GLU A 1 78 ? -15.604 -13.762 -8.882 1.00 0.00 78 GLU A N 14
ATOM 19068 C CA . GLU A 1 78 ? -15.055 -13.657 -10.261 1.00 0.00 78 GLU A CA 14
ATOM 19069 C C . GLU A 1 78 ? -15.708 -12.473 -11.001 1.00 0.00 78 GLU A C 14
ATOM 19070 O O . GLU A 1 78 ? -15.018 -11.617 -11.567 1.00 0.00 78 GLU A O 14
ATOM 19082 N N . ALA A 1 79 ? -17.055 -12.439 -10.956 1.00 0.00 79 ALA A N 14
ATOM 19083 C CA . ALA A 1 79 ? -17.875 -11.379 -11.578 1.00 0.00 79 ALA A CA 14
ATOM 19084 C C . ALA A 1 79 ? -17.576 -10.006 -10.945 1.00 0.00 79 ALA A C 14
ATOM 19085 O O . ALA A 1 79 ? -17.579 -8.982 -11.629 1.00 0.00 79 ALA A O 14
ATOM 19092 N N . ALA A 1 80 ? -17.280 -10.025 -9.638 1.00 0.00 80 ALA A N 14
ATOM 19093 C CA . ALA A 1 80 ? -16.989 -8.824 -8.850 1.00 0.00 80 ALA A CA 14
ATOM 19094 C C . ALA A 1 80 ? -15.592 -8.257 -9.178 1.00 0.00 80 ALA A C 14
ATOM 19095 O O . ALA A 1 80 ? -15.371 -7.059 -9.057 1.00 0.00 80 ALA A O 14
ATOM 19102 N N . LEU A 1 81 ? -14.650 -9.126 -9.590 1.00 0.00 81 LEU A N 14
ATOM 19103 C CA . LEU A 1 81 ? -13.324 -8.682 -10.090 1.00 0.00 81 LEU A CA 14
ATOM 19104 C C . LEU A 1 81 ? -13.446 -8.026 -11.484 1.00 0.00 81 LEU A C 14
ATOM 19105 O O . LEU A 1 81 ? -12.646 -7.153 -11.836 1.00 0.00 81 LEU A O 14
ATOM 19121 N N . GLN A 1 82 ? -14.452 -8.458 -12.258 1.00 0.00 82 GLN A N 14
ATOM 19122 C CA . GLN A 1 82 ? -14.652 -8.022 -13.652 1.00 0.00 82 GLN A CA 14
ATOM 19123 C C . GLN A 1 82 ? -15.554 -6.777 -13.736 1.00 0.00 82 GLN A C 14
ATOM 19124 O O . GLN A 1 82 ? -15.465 -6.015 -14.707 1.00 0.00 82 GLN A O 14
ATOM 19138 N N . PHE A 1 83 ? -16.419 -6.569 -12.725 1.00 0.00 83 PHE A N 14
ATOM 19139 C CA . PHE A 1 83 ? -17.387 -5.444 -12.718 1.00 0.00 83 PHE A CA 14
ATOM 19140 C C . PHE A 1 83 ? -16.778 -4.207 -12.016 1.00 0.00 83 PHE A C 14
ATOM 19141 O O . PHE A 1 83 ? -16.214 -4.322 -10.931 1.00 0.00 83 PHE A O 14
ATOM 19158 N N . GLU A 1 84 ? -16.936 -3.030 -12.653 1.00 0.00 84 GLU A N 14
ATOM 19159 C CA . GLU A 1 84 ? -16.228 -1.770 -12.303 1.00 0.00 84 GLU A CA 14
ATOM 19160 C C . GLU A 1 84 ? -16.557 -1.237 -10.891 1.00 0.00 84 GLU A C 14
ATOM 19161 O O . GLU A 1 84 ? -15.673 -0.714 -10.194 1.00 0.00 84 GLU A O 14
ATOM 19173 N N . ASP A 1 85 ? -17.820 -1.392 -10.482 1.00 0.00 85 ASP A N 14
ATOM 19174 C CA . ASP A 1 85 ? -18.325 -0.877 -9.190 1.00 0.00 85 ASP A CA 14
ATOM 19175 C C . ASP A 1 85 ? -17.819 -1.730 -8.011 1.00 0.00 85 ASP A C 14
ATOM 19176 O O . ASP A 1 85 ? -17.673 -1.240 -6.887 1.00 0.00 85 ASP A O 14
ATOM 19185 N N . THR A 1 86 ? -17.546 -3.004 -8.303 1.00 0.00 86 THR A N 14
ATOM 19186 C CA . THR A 1 86 ? -17.259 -4.025 -7.294 1.00 0.00 86 THR A CA 14
ATOM 19187 C C . THR A 1 86 ? -15.741 -4.326 -7.165 1.00 0.00 86 THR A C 14
ATOM 19188 O O . THR A 1 86 ? -15.272 -4.649 -6.062 1.00 0.00 86 THR A O 14
ATOM 19199 N N . ARG A 1 87 ? -14.983 -4.191 -8.286 1.00 0.00 87 ARG A N 14
ATOM 19200 C CA . ARG A 1 87 ? -13.531 -4.554 -8.359 1.00 0.00 87 ARG A CA 14
ATOM 19201 C C . ARG A 1 87 ? -12.675 -3.750 -7.364 1.00 0.00 87 ARG A C 14
ATOM 19202 O O . ARG A 1 87 ? -11.670 -4.247 -6.840 1.00 0.00 87 ARG A O 14
ATOM 19223 N N . GLU A 1 88 ? -13.106 -2.506 -7.111 1.00 0.00 88 GLU A N 14
ATOM 19224 C CA . GLU A 1 88 ? -12.448 -1.592 -6.169 1.00 0.00 88 GLU A CA 14
ATOM 19225 C C . GLU A 1 88 ? -12.528 -2.150 -4.727 1.00 0.00 88 GLU A C 14
ATOM 19226 O O . GLU A 1 88 ? -11.527 -2.181 -4.002 1.00 0.00 88 GLU A O 14
ATOM 19238 N N . SER A 1 89 ? -13.715 -2.664 -4.362 1.00 0.00 89 SER A N 14
ATOM 19239 C CA . SER A 1 89 ? -14.001 -3.177 -3.011 1.00 0.00 89 SER A CA 14
ATOM 19240 C C . SER A 1 89 ? -13.410 -4.590 -2.801 1.00 0.00 89 SER A C 14
ATOM 19241 O O . SER A 1 89 ? -13.282 -5.042 -1.661 1.00 0.00 89 SER A O 14
ATOM 19249 N N . MET A 1 90 ? -13.053 -5.279 -3.910 1.00 0.00 90 MET A N 14
ATOM 19250 C CA . MET A 1 90 ? -12.392 -6.613 -3.866 1.00 0.00 90 MET A CA 14
ATOM 19251 C C . MET A 1 90 ? -11.032 -6.548 -3.141 1.00 0.00 90 MET A C 14
ATOM 19252 O O . MET A 1 90 ? -10.601 -7.528 -2.529 1.00 0.00 90 MET A O 14
ATOM 19266 N N . HIS A 1 91 ? -10.390 -5.368 -3.197 1.00 0.00 91 HIS A N 14
ATOM 19267 C CA . HIS A 1 91 ? -9.108 -5.098 -2.509 1.00 0.00 91 HIS A CA 14
ATOM 19268 C C . HIS A 1 91 ? -9.266 -5.170 -0.970 1.00 0.00 91 HIS A C 14
ATOM 19269 O O . HIS A 1 91 ? -8.300 -5.463 -0.263 1.00 0.00 91 HIS A O 14
ATOM 19284 N N . ALA A 1 92 ? -10.496 -4.922 -0.477 1.00 0.00 92 ALA A N 14
ATOM 19285 C CA . ALA A 1 92 ? -10.841 -5.038 0.960 1.00 0.00 92 ALA A CA 14
ATOM 19286 C C . ALA A 1 92 ? -10.979 -6.520 1.392 1.00 0.00 92 ALA A C 14
ATOM 19287 O O . ALA A 1 92 ? -10.818 -6.842 2.567 1.00 0.00 92 ALA A O 14
ATOM 19294 N N . PHE A 1 93 ? -11.307 -7.406 0.430 1.00 0.00 93 PHE A N 14
ATOM 19295 C CA . PHE A 1 93 ? -11.404 -8.870 0.663 1.00 0.00 93 PHE A CA 14
ATOM 19296 C C . PHE A 1 93 ? -10.038 -9.555 0.499 1.00 0.00 93 PHE A C 14
ATOM 19297 O O . PHE A 1 93 ? -9.841 -10.676 0.989 1.00 0.00 93 PHE A O 14
ATOM 19314 N N . CYS A 1 94 ? -9.117 -8.876 -0.219 1.00 0.00 94 CYS A N 14
ATOM 19315 C CA . CYS A 1 94 ? -7.783 -9.405 -0.525 1.00 0.00 94 CYS A CA 14
ATOM 19316 C C . CYS A 1 94 ? -6.938 -9.531 0.758 1.00 0.00 94 CYS A C 14
ATOM 19317 O O . CYS A 1 94 ? -6.377 -8.544 1.247 1.00 0.00 94 CYS A O 14
ATOM 19325 N N . VAL A 1 95 ? -6.899 -10.757 1.312 1.00 0.00 95 VAL A N 14
ATOM 19326 C CA . VAL A 1 95 ? -6.108 -11.093 2.518 1.00 0.00 95 VAL A CA 14
ATOM 19327 C C . VAL A 1 95 ? -4.598 -11.192 2.194 1.00 0.00 95 VAL A C 14
ATOM 19328 O O . VAL A 1 95 ? -3.772 -11.292 3.100 1.00 0.00 95 VAL A O 14
ATOM 19341 N N . GLY A 1 96 ? -4.262 -11.187 0.893 1.00 0.00 96 GLY A N 14
ATOM 19342 C CA . GLY A 1 96 ? -2.874 -11.147 0.437 1.00 0.00 96 GLY A CA 14
ATOM 19343 C C . GLY A 1 96 ? -2.765 -11.415 -1.056 1.00 0.00 96 GLY A C 14
ATOM 19344 O O . GLY A 1 96 ? -3.771 -11.679 -1.718 1.00 0.00 96 GLY A O 14
ATOM 19348 N N . GLN A 1 97 ? -1.540 -11.312 -1.591 1.00 0.00 97 GLN A N 14
ATOM 19349 C CA . GLN A 1 97 ? -1.224 -11.709 -2.974 1.00 0.00 97 GLN A CA 14
ATOM 19350 C C . GLN A 1 97 ? -1.033 -13.227 -3.046 1.00 0.00 97 GLN A C 14
ATOM 19351 O O . GLN A 1 97 ? -0.856 -13.882 -2.017 1.00 0.00 97 GLN A O 14
ATOM 19365 N N . TYR A 1 98 ? -1.079 -13.780 -4.260 1.00 0.00 98 TYR A N 14
ATOM 19366 C CA . TYR A 1 98 ? -0.814 -15.206 -4.495 1.00 0.00 98 TYR A CA 14
ATOM 19367 C C . TYR A 1 98 ? 0.406 -15.366 -5.409 1.00 0.00 98 TYR A C 14
ATOM 19368 O O . TYR A 1 98 ? 0.633 -14.548 -6.308 1.00 0.00 98 TYR A O 14
ATOM 19386 N N . LEU A 1 99 ? 1.165 -16.441 -5.174 1.00 0.00 99 LEU A N 14
ATOM 19387 C CA . LEU A 1 99 ? 2.297 -16.844 -6.005 1.00 0.00 99 LEU A CA 14
ATOM 19388 C C . LEU A 1 99 ? 2.287 -18.388 -6.071 1.00 0.00 99 LEU A C 14
ATOM 19389 O O . LEU A 1 99 ? 2.245 -19.054 -5.024 1.00 0.00 99 LEU A O 14
ATOM 19405 N N . GLU A 1 100 ? 2.286 -18.940 -7.301 1.00 0.00 100 GLU A N 14
ATOM 19406 C CA . GLU A 1 100 ? 2.304 -20.392 -7.531 1.00 0.00 100 GLU A CA 14
ATOM 19407 C C . GLU A 1 100 ? 3.674 -20.986 -7.131 1.00 0.00 100 GLU A C 14
ATOM 19408 O O . GLU A 1 100 ? 4.710 -20.374 -7.414 1.00 0.00 100 GLU A O 14
ATOM 19420 N N . PRO A 1 101 ? 3.698 -22.180 -6.444 1.00 0.00 101 PRO A N 14
ATOM 19421 C CA . PRO A 1 101 ? 4.947 -22.956 -6.217 1.00 0.00 101 PRO A CA 14
ATOM 19422 C C . PRO A 1 101 ? 5.726 -23.198 -7.531 1.00 0.00 101 PRO A C 14
ATOM 19423 O O . PRO A 1 101 ? 6.958 -23.062 -7.590 1.00 0.00 101 PRO A O 14
ATOM 19434 N N . ASP A 1 102 ? 4.953 -23.539 -8.573 1.00 0.00 102 ASP A N 14
ATOM 19435 C CA . ASP A 1 102 ? 5.452 -23.764 -9.945 1.00 0.00 102 ASP A CA 14
ATOM 19436 C C . ASP A 1 102 ? 6.145 -22.501 -10.488 1.00 0.00 102 ASP A C 14
ATOM 19437 O O . ASP A 1 102 ? 7.302 -22.550 -10.909 1.00 0.00 102 ASP A O 14
ATOM 19446 N N . GLN A 1 103 ? 5.413 -21.372 -10.403 1.00 0.00 103 GLN A N 14
ATOM 19447 C CA . GLN A 1 103 ? 5.860 -20.047 -10.890 1.00 0.00 103 GLN A CA 14
ATOM 19448 C C . GLN A 1 103 ? 7.165 -19.614 -10.192 1.00 0.00 103 GLN A C 14
ATOM 19449 O O . GLN A 1 103 ? 8.038 -18.993 -10.810 1.00 0.00 103 GLN A O 14
ATOM 19463 N N . GLU A 1 104 ? 7.272 -19.974 -8.901 1.00 0.00 104 GLU A N 14
ATOM 19464 C CA . GLU A 1 104 ? 8.419 -19.616 -8.049 1.00 0.00 104 GLU A CA 14
ATOM 19465 C C . GLU A 1 104 ? 9.686 -20.370 -8.523 1.00 0.00 104 GLU A C 14
ATOM 19466 O O . GLU A 1 104 ? 10.776 -19.790 -8.578 1.00 0.00 104 GLU A O 14
ATOM 19478 N N . GLY A 1 105 ? 9.521 -21.663 -8.860 1.00 0.00 105 GLY A N 14
ATOM 19479 C CA . GLY A 1 105 ? 10.623 -22.488 -9.363 1.00 0.00 105 GLY A CA 14
ATOM 19480 C C . GLY A 1 105 ? 11.001 -22.130 -10.798 1.00 0.00 105 GLY A C 14
ATOM 19481 O O . GLY A 1 105 ? 11.972 -21.393 -11.028 1.00 0.00 105 GLY A O 14
ATOM 19485 N N . VAL A 1 106 ? 10.211 -22.632 -11.758 1.00 0.00 106 VAL A N 14
ATOM 19486 C CA . VAL A 1 106 ? 10.362 -22.306 -13.186 1.00 0.00 106 VAL A CA 14
ATOM 19487 C C . VAL A 1 106 ? 8.966 -22.131 -13.802 1.00 0.00 106 VAL A C 14
ATOM 19488 O O . VAL A 1 106 ? 8.082 -22.974 -13.621 1.00 0.00 106 VAL A O 14
ATOM 19501 N N . THR A 1 107 ? 8.772 -21.011 -14.511 1.00 0.00 107 THR A N 14
ATOM 19502 C CA . THR A 1 107 ? 7.485 -20.656 -15.102 1.00 0.00 107 THR A CA 14
ATOM 19503 C C . THR A 1 107 ? 7.301 -21.380 -16.451 1.00 0.00 107 THR A C 14
ATOM 19504 O O . THR A 1 107 ? 8.260 -21.527 -17.228 1.00 0.00 107 THR A O 14
ATOM 19515 N N . ILE A 1 108 ? 6.080 -21.874 -16.699 1.00 0.00 108 ILE A N 14
ATOM 19516 C CA . ILE A 1 108 ? 5.729 -22.557 -17.951 1.00 0.00 108 ILE A CA 14
ATOM 19517 C C . ILE A 1 108 ? 5.121 -21.524 -18.926 1.00 0.00 108 ILE A C 14
ATOM 19518 O O . ILE A 1 108 ? 4.014 -21.020 -18.667 1.00 0.00 108 ILE A O 14
ATOM 19534 N N . PRO A 1 109 ? 5.832 -21.172 -20.047 1.00 0.00 109 PRO A N 14
ATOM 19535 C CA . PRO A 1 109 ? 5.334 -20.184 -21.026 1.00 0.00 109 PRO A CA 14
ATOM 19536 C C . PRO A 1 109 ? 4.131 -20.753 -21.806 1.00 0.00 109 PRO A C 14
ATOM 19537 O O . PRO A 1 109 ? 4.209 -21.867 -22.345 1.00 0.00 109 PRO A O 14
ATOM 19548 N N . ASP A 1 110 ? 3.013 -19.999 -21.817 1.00 0.00 110 ASP A N 14
ATOM 19549 C CA . ASP A 1 110 ? 1.766 -20.428 -22.473 1.00 0.00 110 ASP A CA 14
ATOM 19550 C C . ASP A 1 110 ? 1.977 -20.550 -23.993 1.00 0.00 110 ASP A C 14
ATOM 19551 O O . ASP A 1 110 ? 2.095 -19.539 -24.695 1.00 0.00 110 ASP A O 14
ATOM 19560 N N . LEU A 1 111 ? 2.062 -21.801 -24.460 1.00 0.00 111 LEU A N 14
ATOM 19561 C CA . LEU A 1 111 ? 2.342 -22.143 -25.862 1.00 0.00 111 LEU A CA 14
ATOM 19562 C C . LEU A 1 111 ? 1.991 -23.627 -26.061 1.00 0.00 111 LEU A C 14
ATOM 19563 O O . LEU A 1 111 ? 2.418 -24.476 -25.262 1.00 0.00 111 LEU A O 14
ATOM 19579 N N . GLY A 1 112 ? 1.233 -23.932 -27.124 1.00 0.00 112 GLY A N 14
ATOM 19580 C CA . GLY A 1 112 ? 0.795 -25.300 -27.393 1.00 0.00 112 GLY A CA 14
ATOM 19581 C C . GLY A 1 112 ? 0.186 -25.471 -28.791 1.00 0.00 112 GLY A C 14
ATOM 19582 O O . GLY A 1 112 ? 0.278 -26.579 -29.363 1.00 0.00 112 GLY A O 14
ATOM 19587 N N . GLU A 1 21 ? 2.870 -1.567 -3.662 1.00 0.00 21 GLU A N 15
ATOM 19588 C CA . GLU A 1 21 ? 3.915 -1.420 -2.616 1.00 0.00 21 GLU A CA 15
ATOM 19589 C C . GLU A 1 21 ? 4.366 -2.814 -2.154 1.00 0.00 21 GLU A C 15
ATOM 19590 O O . GLU A 1 21 ? 5.553 -3.150 -2.224 1.00 0.00 21 GLU A O 15
ATOM 19602 N N . LYS A 1 22 ? 3.401 -3.621 -1.696 1.00 0.00 22 LYS A N 15
ATOM 19603 C CA . LYS A 1 22 ? 3.634 -5.019 -1.278 1.00 0.00 22 LYS A CA 15
ATOM 19604 C C . LYS A 1 22 ? 2.409 -5.874 -1.630 1.00 0.00 22 LYS A C 15
ATOM 19605 O O . LYS A 1 22 ? 1.319 -5.337 -1.870 1.00 0.00 22 LYS A O 15
ATOM 19624 N N . VAL A 1 23 ? 2.589 -7.201 -1.628 1.00 0.00 23 VAL A N 15
ATOM 19625 C CA . VAL A 1 23 ? 1.494 -8.161 -1.776 1.00 0.00 23 VAL A CA 15
ATOM 19626 C C . VAL A 1 23 ? 1.896 -9.487 -1.093 1.00 0.00 23 VAL A C 15
ATOM 19627 O O . VAL A 1 23 ? 3.009 -9.992 -1.309 1.00 0.00 23 VAL A O 15
ATOM 19640 N N . THR A 1 24 ? 1.014 -10.004 -0.222 1.00 0.00 24 THR A N 15
ATOM 19641 C CA . THR A 1 24 ? 1.256 -11.237 0.534 1.00 0.00 24 THR A CA 15
ATOM 19642 C C . THR A 1 24 ? 1.265 -12.448 -0.420 1.00 0.00 24 THR A C 15
ATOM 19643 O O . THR A 1 24 ? 0.228 -12.799 -0.988 1.00 0.00 24 THR A O 15
ATOM 19654 N N . LEU A 1 25 ? 2.443 -13.059 -0.614 1.00 0.00 25 LEU A N 15
ATOM 19655 C CA . LEU A 1 25 ? 2.582 -14.226 -1.492 1.00 0.00 25 LEU A CA 15
ATOM 19656 C C . LEU A 1 25 ? 2.052 -15.471 -0.763 1.00 0.00 25 LEU A C 15
ATOM 19657 O O . LEU A 1 25 ? 2.707 -16.015 0.130 1.00 0.00 25 LEU A O 15
ATOM 19673 N N . VAL A 1 26 ? 0.837 -15.878 -1.136 1.00 0.00 26 VAL A N 15
ATOM 19674 C CA . VAL A 1 26 ? 0.145 -17.011 -0.532 1.00 0.00 26 VAL A CA 15
ATOM 19675 C C . VAL A 1 26 ? 0.434 -18.267 -1.353 1.00 0.00 26 VAL A C 15
ATOM 19676 O O . VAL A 1 26 ? 0.085 -18.346 -2.532 1.00 0.00 26 VAL A O 15
ATOM 19689 N N . ARG A 1 27 ? 1.095 -19.227 -0.714 1.00 0.00 27 ARG A N 15
ATOM 19690 C CA . ARG A 1 27 ? 1.401 -20.531 -1.306 1.00 0.00 27 ARG A CA 15
ATOM 19691 C C . ARG A 1 27 ? 0.193 -21.465 -1.183 1.00 0.00 27 ARG A C 15
ATOM 19692 O O . ARG A 1 27 ? -0.744 -21.179 -0.426 1.00 0.00 27 ARG A O 15
ATOM 19713 N N . ILE A 1 28 ? 0.235 -22.583 -1.925 1.00 0.00 28 ILE A N 15
ATOM 19714 C CA . ILE A 1 28 ? -0.766 -23.668 -1.817 1.00 0.00 28 ILE A CA 15
ATOM 19715 C C . ILE A 1 28 ? -0.850 -24.188 -0.364 1.00 0.00 28 ILE A C 15
ATOM 19716 O O . ILE A 1 28 ? -1.937 -24.451 0.141 1.00 0.00 28 ILE A O 15
ATOM 19732 N N . ALA A 1 29 ? 0.321 -24.255 0.302 1.00 0.00 29 ALA A N 15
ATOM 19733 C CA . ALA A 1 29 ? 0.445 -24.674 1.709 1.00 0.00 29 ALA A CA 15
ATOM 19734 C C . ALA A 1 29 ? -0.388 -23.765 2.638 1.00 0.00 29 ALA A C 15
ATOM 19735 O O . ALA A 1 29 ? -1.172 -24.257 3.466 1.00 0.00 29 ALA A O 15
ATOM 19742 N N . ASP A 1 30 ? -0.243 -22.436 2.440 1.00 0.00 30 ASP A N 15
ATOM 19743 C CA . ASP A 1 30 ? -0.942 -21.400 3.241 1.00 0.00 30 ASP A CA 15
ATOM 19744 C C . ASP A 1 30 ? -2.451 -21.433 2.981 1.00 0.00 30 ASP A C 15
ATOM 19745 O O . ASP A 1 30 ? -3.257 -21.261 3.904 1.00 0.00 30 ASP A O 15
ATOM 19754 N N . LEU A 1 31 ? -2.795 -21.690 1.712 1.00 0.00 31 LEU A N 15
ATOM 19755 C CA . LEU A 1 31 ? -4.181 -21.760 1.222 1.00 0.00 31 LEU A CA 15
ATOM 19756 C C . LEU A 1 31 ? -4.974 -22.852 1.976 1.00 0.00 31 LEU A C 15
ATOM 19757 O O . LEU A 1 31 ? -6.101 -22.628 2.423 1.00 0.00 31 LEU A O 15
ATOM 19773 N N . GLU A 1 32 ? -4.331 -24.021 2.127 1.00 0.00 32 GLU A N 15
ATOM 19774 C CA . GLU A 1 32 ? -4.921 -25.214 2.763 1.00 0.00 32 GLU A CA 15
ATOM 19775 C C . GLU A 1 32 ? -5.055 -25.051 4.291 1.00 0.00 32 GLU A C 15
ATOM 19776 O O . GLU A 1 32 ? -6.135 -25.291 4.853 1.00 0.00 32 GLU A O 15
ATOM 19788 N N . ASN A 1 33 ? -3.955 -24.627 4.959 1.00 0.00 33 ASN A N 15
ATOM 19789 C CA . ASN A 1 33 ? -3.889 -24.621 6.439 1.00 0.00 33 ASN A CA 15
ATOM 19790 C C . ASN A 1 33 ? -4.798 -23.536 7.050 1.00 0.00 33 ASN A C 15
ATOM 19791 O O . ASN A 1 33 ? -5.356 -23.743 8.133 1.00 0.00 33 ASN A O 15
ATOM 19802 N N . HIS A 1 34 ? -4.950 -22.382 6.360 1.00 0.00 34 HIS A N 15
ATOM 19803 C CA . HIS A 1 34 ? -5.828 -21.287 6.840 1.00 0.00 34 HIS A CA 15
ATOM 19804 C C . HIS A 1 34 ? -7.308 -21.657 6.656 1.00 0.00 34 HIS A C 15
ATOM 19805 O O . HIS A 1 34 ? -8.165 -21.226 7.435 1.00 0.00 34 HIS A O 15
ATOM 19820 N N . ASN A 1 35 ? -7.597 -22.456 5.617 1.00 0.00 35 ASN A N 15
ATOM 19821 C CA . ASN A 1 35 ? -8.943 -23.006 5.388 1.00 0.00 35 ASN A CA 15
ATOM 19822 C C . ASN A 1 35 ? -9.299 -24.007 6.507 1.00 0.00 35 ASN A C 15
ATOM 19823 O O . ASN A 1 35 ? -10.440 -24.046 6.974 1.00 0.00 35 ASN A O 15
ATOM 19834 N N . ASN A 1 36 ? -8.293 -24.798 6.931 1.00 0.00 36 ASN A N 15
ATOM 19835 C CA . ASN A 1 36 ? -8.418 -25.738 8.067 1.00 0.00 36 ASN A CA 15
ATOM 19836 C C . ASN A 1 36 ? -8.641 -24.961 9.387 1.00 0.00 36 ASN A C 15
ATOM 19837 O O . ASN A 1 36 ? -9.357 -25.419 10.280 1.00 0.00 36 ASN A O 15
ATOM 19848 N N . ASP A 1 37 ? -8.016 -23.774 9.477 1.00 0.00 37 ASP A N 15
ATOM 19849 C CA . ASP A 1 37 ? -8.172 -22.840 10.622 1.00 0.00 37 ASP A CA 15
ATOM 19850 C C . ASP A 1 37 ? -9.621 -22.312 10.696 1.00 0.00 37 ASP A C 15
ATOM 19851 O O . ASP A 1 37 ? -10.158 -22.100 11.790 1.00 0.00 37 ASP A O 15
ATOM 19860 N N . GLY A 1 38 ? -10.252 -22.130 9.524 1.00 0.00 38 GLY A N 15
ATOM 19861 C CA . GLY A 1 38 ? -11.646 -21.674 9.434 1.00 0.00 38 GLY A CA 15
ATOM 19862 C C . GLY A 1 38 ? -11.843 -20.661 8.317 1.00 0.00 38 GLY A C 15
ATOM 19863 O O . GLY A 1 38 ? -12.939 -20.538 7.756 1.00 0.00 38 GLY A O 15
ATOM 19867 N N . GLY A 1 39 ? -10.762 -19.936 7.997 1.00 0.00 39 GLY A N 15
ATOM 19868 C CA . GLY A 1 39 ? -10.787 -18.915 6.959 1.00 0.00 39 GLY A CA 15
ATOM 19869 C C . GLY A 1 39 ? -10.647 -19.512 5.570 1.00 0.00 39 GLY A C 15
ATOM 19870 O O . GLY A 1 39 ? -9.522 -19.787 5.123 1.00 0.00 39 GLY A O 15
ATOM 19874 N N . PHE A 1 40 ? -11.786 -19.706 4.878 1.00 0.00 40 PHE A N 15
ATOM 19875 C CA . PHE A 1 40 ? -11.804 -20.315 3.546 1.00 0.00 40 PHE A CA 15
ATOM 19876 C C . PHE A 1 40 ? -11.313 -19.284 2.525 1.00 0.00 40 PHE A C 15
ATOM 19877 O O . PHE A 1 40 ? -11.979 -18.271 2.291 1.00 0.00 40 PHE A O 15
ATOM 19894 N N . TRP A 1 41 ? -10.150 -19.563 1.932 1.00 0.00 41 TRP A N 15
ATOM 19895 C CA . TRP A 1 41 ? -9.570 -18.735 0.876 1.00 0.00 41 TRP A CA 15
ATOM 19896 C C . TRP A 1 41 ? -9.893 -19.341 -0.496 1.00 0.00 41 TRP A C 15
ATOM 19897 O O . TRP A 1 41 ? -10.290 -20.511 -0.604 1.00 0.00 41 TRP A O 15
ATOM 19918 N N . THR A 1 42 ? -9.703 -18.520 -1.532 1.00 0.00 42 THR A N 15
ATOM 19919 C CA . THR A 1 42 ? -9.927 -18.893 -2.927 1.00 0.00 42 THR A CA 15
ATOM 19920 C C . THR A 1 42 ? -8.913 -18.142 -3.806 1.00 0.00 42 THR A C 15
ATOM 19921 O O . THR A 1 42 ? -8.673 -16.945 -3.598 1.00 0.00 42 THR A O 15
ATOM 19932 N N . VAL A 1 43 ? -8.272 -18.850 -4.744 1.00 0.00 43 VAL A N 15
ATOM 19933 C CA . VAL A 1 43 ? -7.372 -18.226 -5.719 1.00 0.00 43 VAL A CA 15
ATOM 19934 C C . VAL A 1 43 ? -8.154 -17.960 -7.012 1.00 0.00 43 VAL A C 15
ATOM 19935 O O . VAL A 1 43 ? -8.475 -18.889 -7.758 1.00 0.00 43 VAL A O 15
ATOM 19948 N N . ILE A 1 44 ? -8.456 -16.683 -7.255 1.00 0.00 44 ILE A N 15
ATOM 19949 C CA . ILE A 1 44 ? -9.149 -16.222 -8.459 1.00 0.00 44 ILE A CA 15
ATOM 19950 C C . ILE A 1 44 ? -8.229 -15.267 -9.224 1.00 0.00 44 ILE A C 15
ATOM 19951 O O . ILE A 1 44 ? -7.878 -14.196 -8.705 1.00 0.00 44 ILE A O 15
ATOM 19967 N N . ASP A 1 45 ? -7.807 -15.704 -10.430 1.00 0.00 45 ASP A N 15
ATOM 19968 C CA . ASP A 1 45 ? -7.009 -14.894 -11.380 1.00 0.00 45 ASP A CA 15
ATOM 19969 C C . ASP A 1 45 ? -5.635 -14.501 -10.770 1.00 0.00 45 ASP A C 15
ATOM 19970 O O . ASP A 1 45 ? -5.082 -13.433 -11.048 1.00 0.00 45 ASP A O 15
ATOM 19979 N N . GLY A 1 46 ? -5.099 -15.407 -9.930 1.00 0.00 46 GLY A N 15
ATOM 19980 C CA . GLY A 1 46 ? -3.783 -15.231 -9.301 1.00 0.00 46 GLY A CA 15
ATOM 19981 C C . GLY A 1 46 ? -3.812 -14.407 -8.015 1.00 0.00 46 GLY A C 15
ATOM 19982 O O . GLY A 1 46 ? -2.762 -14.093 -7.463 1.00 0.00 46 GLY A O 15
ATOM 19986 N N . LYS A 1 47 ? -5.012 -14.042 -7.543 1.00 0.00 47 LYS A N 15
ATOM 19987 C CA . LYS A 1 47 ? -5.200 -13.299 -6.278 1.00 0.00 47 LYS A CA 15
ATOM 19988 C C . LYS A 1 47 ? -5.969 -14.172 -5.288 1.00 0.00 47 LYS A C 15
ATOM 19989 O O . LYS A 1 47 ? -6.787 -14.989 -5.690 1.00 0.00 47 LYS A O 15
ATOM 20008 N N . VAL A 1 48 ? -5.718 -13.971 -3.993 1.00 0.00 48 VAL A N 15
ATOM 20009 C CA . VAL A 1 48 ? -6.292 -14.789 -2.915 1.00 0.00 48 VAL A CA 15
ATOM 20010 C C . VAL A 1 48 ? -7.246 -13.939 -2.068 1.00 0.00 48 VAL A C 15
ATOM 20011 O O . VAL A 1 48 ? -6.841 -12.914 -1.520 1.00 0.00 48 VAL A O 15
ATOM 20024 N N . TYR A 1 49 ? -8.519 -14.368 -1.989 1.00 0.00 49 TYR A N 15
ATOM 20025 C CA . TYR A 1 49 ? -9.575 -13.682 -1.212 1.00 0.00 49 TYR A CA 15
ATOM 20026 C C . TYR A 1 49 ? -10.193 -14.670 -0.224 1.00 0.00 49 TYR A C 15
ATOM 20027 O O . TYR A 1 49 ? -10.164 -15.875 -0.468 1.00 0.00 49 TYR A O 15
ATOM 20045 N N . ASP A 1 50 ? -10.772 -14.164 0.873 1.00 0.00 50 ASP A N 15
ATOM 20046 C CA . ASP A 1 50 ? -11.511 -15.005 1.832 1.00 0.00 50 ASP A CA 15
ATOM 20047 C C . ASP A 1 50 ? -13.016 -14.924 1.512 1.00 0.00 50 ASP A C 15
ATOM 20048 O O . ASP A 1 50 ? -13.599 -13.835 1.538 1.00 0.00 50 ASP A O 15
ATOM 20057 N N . ILE A 1 51 ? -13.628 -16.082 1.207 1.00 0.00 51 ILE A N 15
ATOM 20058 C CA . ILE A 1 51 ? -15.058 -16.180 0.838 1.00 0.00 51 ILE A CA 15
ATOM 20059 C C . ILE A 1 51 ? -15.971 -15.994 2.059 1.00 0.00 51 ILE A C 15
ATOM 20060 O O . ILE A 1 51 ? -17.052 -15.427 1.932 1.00 0.00 51 ILE A O 15
ATOM 20076 N N . LYS A 1 52 ? -15.517 -16.434 3.239 1.00 0.00 52 LYS A N 15
ATOM 20077 C CA . LYS A 1 52 ? -16.277 -16.272 4.501 1.00 0.00 52 LYS A CA 15
ATOM 20078 C C . LYS A 1 52 ? -16.431 -14.766 4.823 1.00 0.00 52 LYS A C 15
ATOM 20079 O O . LYS A 1 52 ? -17.537 -14.293 5.127 1.00 0.00 52 LYS A O 15
ATOM 20098 N N . ASP A 1 53 ? -15.310 -14.030 4.695 1.00 0.00 53 ASP A N 15
ATOM 20099 C CA . ASP A 1 53 ? -15.270 -12.564 4.868 1.00 0.00 53 ASP A CA 15
ATOM 20100 C C . ASP A 1 53 ? -16.087 -11.839 3.776 1.00 0.00 53 ASP A C 15
ATOM 20101 O O . ASP A 1 53 ? -16.737 -10.821 4.052 1.00 0.00 53 ASP A O 15
ATOM 20110 N N . PHE A 1 54 ? -16.045 -12.380 2.544 1.00 0.00 54 PHE A N 15
ATOM 20111 C CA . PHE A 1 54 ? -16.839 -11.877 1.401 1.00 0.00 54 PHE A CA 15
ATOM 20112 C C . PHE A 1 54 ? -18.349 -11.925 1.728 1.00 0.00 54 PHE A C 15
ATOM 20113 O O . PHE A 1 54 ? -19.053 -10.909 1.634 1.00 0.00 54 PHE A O 15
ATOM 20130 N N . GLN A 1 55 ? -18.803 -13.115 2.173 1.00 0.00 55 GLN A N 15
ATOM 20131 C CA . GLN A 1 55 ? -20.227 -13.404 2.437 1.00 0.00 55 GLN A CA 15
ATOM 20132 C C . GLN A 1 55 ? -20.789 -12.527 3.560 1.00 0.00 55 GLN A C 15
ATOM 20133 O O . GLN A 1 55 ? -21.977 -12.213 3.557 1.00 0.00 55 GLN A O 15
ATOM 20147 N N . THR A 1 56 ? -19.913 -12.131 4.497 1.00 0.00 56 THR A N 15
ATOM 20148 C CA . THR A 1 56 ? -20.285 -11.293 5.656 1.00 0.00 56 THR A CA 15
ATOM 20149 C C . THR A 1 56 ? -20.956 -9.964 5.213 1.00 0.00 56 THR A C 15
ATOM 20150 O O . THR A 1 56 ? -21.907 -9.493 5.848 1.00 0.00 56 THR A O 15
ATOM 20161 N N . GLN A 1 57 ? -20.471 -9.394 4.093 1.00 0.00 57 GLN A N 15
ATOM 20162 C CA . GLN A 1 57 ? -21.020 -8.156 3.513 1.00 0.00 57 GLN A CA 15
ATOM 20163 C C . GLN A 1 57 ? -22.343 -8.415 2.764 1.00 0.00 57 GLN A C 15
ATOM 20164 O O . GLN A 1 57 ? -23.215 -7.546 2.741 1.00 0.00 57 GLN A O 15
ATOM 20178 N N . SER A 1 58 ? -22.506 -9.616 2.178 1.00 0.00 58 SER A N 15
ATOM 20179 C CA . SER A 1 58 ? -23.742 -9.980 1.443 1.00 0.00 58 SER A CA 15
ATOM 20180 C C . SER A 1 58 ? -24.878 -10.440 2.391 1.00 0.00 58 SER A C 15
ATOM 20181 O O . SER A 1 58 ? -25.968 -10.786 1.924 1.00 0.00 58 SER A O 15
ATOM 20189 N N . LEU A 1 59 ? -24.623 -10.426 3.721 1.00 0.00 59 LEU A N 15
ATOM 20190 C CA . LEU A 1 59 ? -25.627 -10.800 4.749 1.00 0.00 59 LEU A CA 15
ATOM 20191 C C . LEU A 1 59 ? -26.589 -9.632 5.085 1.00 0.00 59 LEU A C 15
ATOM 20192 O O . LEU A 1 59 ? -27.378 -9.739 6.033 1.00 0.00 59 LEU A O 15
ATOM 20208 N N . THR A 1 60 ? -26.541 -8.531 4.309 1.00 0.00 60 THR A N 15
ATOM 20209 C CA . THR A 1 60 ? -27.394 -7.344 4.533 1.00 0.00 60 THR A CA 15
ATOM 20210 C C . THR A 1 60 ? -28.122 -6.941 3.233 1.00 0.00 60 THR A C 15
ATOM 20211 O O . THR A 1 60 ? -27.770 -7.413 2.139 1.00 0.00 60 THR A O 15
ATOM 20222 N N . GLU A 1 61 ? -29.145 -6.077 3.382 1.00 0.00 61 GLU A N 15
ATOM 20223 C CA . GLU A 1 61 ? -29.983 -5.603 2.269 1.00 0.00 61 GLU A CA 15
ATOM 20224 C C . GLU A 1 61 ? -29.186 -4.647 1.364 1.00 0.00 61 GLU A C 15
ATOM 20225 O O . GLU A 1 61 ? -28.978 -4.918 0.178 1.00 0.00 61 GLU A O 15
ATOM 20237 N N . ASN A 1 62 ? -28.733 -3.540 1.956 1.00 0.00 62 ASN A N 15
ATOM 20238 C CA . ASN A 1 62 ? -27.944 -2.517 1.261 1.00 0.00 62 ASN A CA 15
ATOM 20239 C C . ASN A 1 62 ? -26.475 -2.944 1.234 1.00 0.00 62 ASN A C 15
ATOM 20240 O O . ASN A 1 62 ? -25.714 -2.684 2.175 1.00 0.00 62 ASN A O 15
ATOM 20251 N N . SER A 1 63 ? -26.125 -3.663 0.169 1.00 0.00 63 SER A N 15
ATOM 20252 C CA . SER A 1 63 ? -24.781 -4.183 -0.070 1.00 0.00 63 SER A CA 15
ATOM 20253 C C . SER A 1 63 ? -24.482 -4.114 -1.569 1.00 0.00 63 SER A C 15
ATOM 20254 O O . SER A 1 63 ? -25.393 -4.237 -2.392 1.00 0.00 63 SER A O 15
ATOM 20262 N N . ILE A 1 64 ? -23.199 -3.940 -1.915 1.00 0.00 64 ILE A N 15
ATOM 20263 C CA . ILE A 1 64 ? -22.725 -4.040 -3.311 1.00 0.00 64 ILE A CA 15
ATOM 20264 C C . ILE A 1 64 ? -22.835 -5.498 -3.828 1.00 0.00 64 ILE A C 15
ATOM 20265 O O . ILE A 1 64 ? -22.850 -5.737 -5.037 1.00 0.00 64 ILE A O 15
ATOM 20281 N N . LEU A 1 65 ? -22.916 -6.456 -2.877 1.00 0.00 65 LEU A N 15
ATOM 20282 C CA . LEU A 1 65 ? -22.992 -7.903 -3.157 1.00 0.00 65 LEU A CA 15
ATOM 20283 C C . LEU A 1 65 ? -24.446 -8.407 -3.164 1.00 0.00 65 LEU A C 15
ATOM 20284 O O . LEU A 1 65 ? -24.687 -9.593 -3.409 1.00 0.00 65 LEU A O 15
ATOM 20300 N N . ALA A 1 66 ? -25.409 -7.502 -2.887 1.00 0.00 66 ALA A N 15
ATOM 20301 C CA . ALA A 1 66 ? -26.851 -7.843 -2.857 1.00 0.00 66 ALA A CA 15
ATOM 20302 C C . ALA A 1 66 ? -27.364 -8.207 -4.269 1.00 0.00 66 ALA A C 15
ATOM 20303 O O . ALA A 1 66 ? -28.281 -9.020 -4.418 1.00 0.00 66 ALA A O 15
ATOM 20310 N N . GLN A 1 67 ? -26.737 -7.608 -5.299 1.00 0.00 67 GLN A N 15
ATOM 20311 C CA . GLN A 1 67 ? -27.028 -7.900 -6.725 1.00 0.00 67 GLN A CA 15
ATOM 20312 C C . GLN A 1 67 ? -26.504 -9.295 -7.141 1.00 0.00 67 GLN A C 15
ATOM 20313 O O . GLN A 1 67 ? -26.952 -9.865 -8.141 1.00 0.00 67 GLN A O 15
ATOM 20327 N N . PHE A 1 68 ? -25.551 -9.824 -6.354 1.00 0.00 68 PHE A N 15
ATOM 20328 C CA . PHE A 1 68 ? -24.924 -11.144 -6.576 1.00 0.00 68 PHE A CA 15
ATOM 20329 C C . PHE A 1 68 ? -25.541 -12.230 -5.660 1.00 0.00 68 PHE A C 15
ATOM 20330 O O . PHE A 1 68 ? -25.012 -13.344 -5.585 1.00 0.00 68 PHE A O 15
ATOM 20347 N N . ALA A 1 69 ? -26.665 -11.903 -4.984 1.00 0.00 69 ALA A N 15
ATOM 20348 C CA . ALA A 1 69 ? -27.329 -12.814 -4.015 1.00 0.00 69 ALA A CA 15
ATOM 20349 C C . ALA A 1 69 ? -27.871 -14.097 -4.688 1.00 0.00 69 ALA A C 15
ATOM 20350 O O . ALA A 1 69 ? -28.009 -15.140 -4.039 1.00 0.00 69 ALA A O 15
ATOM 20357 N N . GLY A 1 70 ? -28.178 -14.003 -5.999 1.00 0.00 70 GLY A N 15
ATOM 20358 C CA . GLY A 1 70 ? -28.663 -15.151 -6.783 1.00 0.00 70 GLY A CA 15
ATOM 20359 C C . GLY A 1 70 ? -27.546 -15.914 -7.487 1.00 0.00 70 GLY A C 15
ATOM 20360 O O . GLY A 1 70 ? -27.803 -16.671 -8.432 1.00 0.00 70 GLY A O 15
ATOM 20364 N N . GLU A 1 71 ? -26.301 -15.723 -7.020 1.00 0.00 71 GLU A N 15
ATOM 20365 C CA . GLU A 1 71 ? -25.106 -16.363 -7.591 1.00 0.00 71 GLU A CA 15
ATOM 20366 C C . GLU A 1 71 ? -24.243 -16.954 -6.461 1.00 0.00 71 GLU A C 15
ATOM 20367 O O . GLU A 1 71 ? -24.265 -16.454 -5.326 1.00 0.00 71 GLU A O 15
ATOM 20379 N N . ASP A 1 72 ? -23.505 -18.030 -6.796 1.00 0.00 72 ASP A N 15
ATOM 20380 C CA . ASP A 1 72 ? -22.486 -18.650 -5.924 1.00 0.00 72 ASP A CA 15
ATOM 20381 C C . ASP A 1 72 ? -21.445 -17.591 -5.495 1.00 0.00 72 ASP A C 15
ATOM 20382 O O . ASP A 1 72 ? -20.902 -16.934 -6.370 1.00 0.00 72 ASP A O 15
ATOM 20391 N N . PRO A 1 73 ? -21.138 -17.433 -4.160 1.00 0.00 73 PRO A N 15
ATOM 20392 C CA . PRO A 1 73 ? -20.253 -16.344 -3.641 1.00 0.00 73 PRO A CA 15
ATOM 20393 C C . PRO A 1 73 ? -18.851 -16.278 -4.305 1.00 0.00 73 PRO A C 15
ATOM 20394 O O . PRO A 1 73 ? -18.271 -15.195 -4.406 1.00 0.00 73 PRO A O 15
ATOM 20405 N N . VAL A 1 74 ? -18.322 -17.429 -4.765 1.00 0.00 74 VAL A N 15
ATOM 20406 C CA . VAL A 1 74 ? -16.998 -17.489 -5.425 1.00 0.00 74 VAL A CA 15
ATOM 20407 C C . VAL A 1 74 ? -17.096 -16.917 -6.854 1.00 0.00 74 VAL A C 15
ATOM 20408 O O . VAL A 1 74 ? -16.318 -16.044 -7.234 1.00 0.00 74 VAL A O 15
ATOM 20421 N N . VAL A 1 75 ? -18.099 -17.401 -7.600 1.00 0.00 75 VAL A N 15
ATOM 20422 C CA . VAL A 1 75 ? -18.367 -16.986 -9.005 1.00 0.00 75 VAL A CA 15
ATOM 20423 C C . VAL A 1 75 ? -18.864 -15.522 -9.066 1.00 0.00 75 VAL A C 15
ATOM 20424 O O . VAL A 1 75 ? -18.612 -14.789 -10.034 1.00 0.00 75 VAL A O 15
ATOM 20437 N N . ALA A 1 76 ? -19.543 -15.120 -7.989 1.00 0.00 76 ALA A N 15
ATOM 20438 C CA . ALA A 1 76 ? -20.048 -13.754 -7.774 1.00 0.00 76 ALA A CA 15
ATOM 20439 C C . ALA A 1 76 ? -18.880 -12.797 -7.556 1.00 0.00 76 ALA A C 15
ATOM 20440 O O . ALA A 1 76 ? -18.872 -11.676 -8.068 1.00 0.00 76 ALA A O 15
ATOM 20447 N N . LEU A 1 77 ? -17.891 -13.284 -6.790 1.00 0.00 77 LEU A N 15
ATOM 20448 C CA . LEU A 1 77 ? -16.640 -12.570 -6.523 1.00 0.00 77 LEU A CA 15
ATOM 20449 C C . LEU A 1 77 ? -15.843 -12.362 -7.826 1.00 0.00 77 LEU A C 15
ATOM 20450 O O . LEU A 1 77 ? -15.323 -11.277 -8.049 1.00 0.00 77 LEU A O 15
ATOM 20466 N N . GLU A 1 78 ? -15.813 -13.394 -8.695 1.00 0.00 78 GLU A N 15
ATOM 20467 C CA . GLU A 1 78 ? -15.111 -13.338 -10.004 1.00 0.00 78 GLU A CA 15
ATOM 20468 C C . GLU A 1 78 ? -15.654 -12.191 -10.886 1.00 0.00 78 GLU A C 15
ATOM 20469 O O . GLU A 1 78 ? -14.884 -11.390 -11.439 1.00 0.00 78 GLU A O 15
ATOM 20481 N N . ALA A 1 79 ? -16.991 -12.119 -10.973 1.00 0.00 79 ALA A N 15
ATOM 20482 C CA . ALA A 1 79 ? -17.703 -11.047 -11.693 1.00 0.00 79 ALA A CA 15
ATOM 20483 C C . ALA A 1 79 ? -17.469 -9.679 -11.018 1.00 0.00 79 ALA A C 15
ATOM 20484 O O . ALA A 1 79 ? -17.338 -8.653 -11.691 1.00 0.00 79 ALA A O 15
ATOM 20491 N N . ALA A 1 80 ? -17.376 -9.701 -9.680 1.00 0.00 80 ALA A N 15
ATOM 20492 C CA . ALA A 1 80 ? -17.187 -8.501 -8.844 1.00 0.00 80 ALA A CA 15
ATOM 20493 C C . ALA A 1 80 ? -15.739 -7.961 -8.897 1.00 0.00 80 ALA A C 15
ATOM 20494 O O . ALA A 1 80 ? -15.480 -6.811 -8.522 1.00 0.00 80 ALA A O 15
ATOM 20501 N N . LEU A 1 81 ? -14.789 -8.800 -9.344 1.00 0.00 81 LEU A N 15
ATOM 20502 C CA . LEU A 1 81 ? -13.397 -8.368 -9.580 1.00 0.00 81 LEU A CA 15
ATOM 20503 C C . LEU A 1 81 ? -13.318 -7.585 -10.892 1.00 0.00 81 LEU A C 15
ATOM 20504 O O . LEU A 1 81 ? -12.575 -6.604 -11.008 1.00 0.00 81 LEU A O 15
ATOM 20520 N N . GLN A 1 82 ? -14.117 -8.035 -11.868 1.00 0.00 82 GLN A N 15
ATOM 20521 C CA . GLN A 1 82 ? -14.268 -7.372 -13.168 1.00 0.00 82 GLN A CA 15
ATOM 20522 C C . GLN A 1 82 ? -15.161 -6.115 -13.037 1.00 0.00 82 GLN A C 15
ATOM 20523 O O . GLN A 1 82 ? -15.087 -5.196 -13.863 1.00 0.00 82 GLN A O 15
ATOM 20537 N N . PHE A 1 83 ? -15.980 -6.073 -11.967 1.00 0.00 83 PHE A N 15
ATOM 20538 C CA . PHE A 1 83 ? -16.924 -4.976 -11.700 1.00 0.00 83 PHE A CA 15
ATOM 20539 C C . PHE A 1 83 ? -16.246 -3.891 -10.828 1.00 0.00 83 PHE A C 15
ATOM 20540 O O . PHE A 1 83 ? -15.868 -4.145 -9.678 1.00 0.00 83 PHE A O 15
ATOM 20557 N N . GLU A 1 84 ? -16.096 -2.681 -11.408 1.00 0.00 84 GLU A N 15
ATOM 20558 C CA . GLU A 1 84 ? -15.346 -1.557 -10.804 1.00 0.00 84 GLU A CA 15
ATOM 20559 C C . GLU A 1 84 ? -16.021 -0.979 -9.539 1.00 0.00 84 GLU A C 15
ATOM 20560 O O . GLU A 1 84 ? -15.351 -0.359 -8.705 1.00 0.00 84 GLU A O 15
ATOM 20572 N N . ASP A 1 85 ? -17.341 -1.181 -9.414 1.00 0.00 85 ASP A N 15
ATOM 20573 C CA . ASP A 1 85 ? -18.140 -0.659 -8.280 1.00 0.00 85 ASP A CA 15
ATOM 20574 C C . ASP A 1 85 ? -18.016 -1.546 -7.030 1.00 0.00 85 ASP A C 15
ATOM 20575 O O . ASP A 1 85 ? -18.408 -1.135 -5.934 1.00 0.00 85 ASP A O 15
ATOM 20584 N N . THR A 1 86 ? -17.491 -2.765 -7.207 1.00 0.00 86 THR A N 15
ATOM 20585 C CA . THR A 1 86 ? -17.346 -3.750 -6.120 1.00 0.00 86 THR A CA 15
ATOM 20586 C C . THR A 1 86 ? -15.873 -3.989 -5.726 1.00 0.00 86 THR A C 15
ATOM 20587 O O . THR A 1 86 ? -15.601 -4.257 -4.553 1.00 0.00 86 THR A O 15
ATOM 20598 N N . ARG A 1 87 ? -14.935 -3.835 -6.699 1.00 0.00 87 ARG A N 15
ATOM 20599 C CA . ARG A 1 87 ? -13.469 -4.135 -6.521 1.00 0.00 87 ARG A CA 15
ATOM 20600 C C . ARG A 1 87 ? -12.854 -3.465 -5.259 1.00 0.00 87 ARG A C 15
ATOM 20601 O O . ARG A 1 87 ? -11.879 -3.966 -4.687 1.00 0.00 87 ARG A O 15
ATOM 20622 N N . GLU A 1 88 ? -13.457 -2.334 -4.860 1.00 0.00 88 GLU A N 15
ATOM 20623 C CA . GLU A 1 88 ? -13.070 -1.532 -3.683 1.00 0.00 88 GLU A CA 15
ATOM 20624 C C . GLU A 1 88 ? -13.046 -2.365 -2.374 1.00 0.00 88 GLU A C 15
ATOM 20625 O O . GLU A 1 88 ? -12.060 -2.332 -1.629 1.00 0.00 88 GLU A O 15
ATOM 20637 N N . SER A 1 89 ? -14.123 -3.134 -2.124 1.00 0.00 89 SER A N 15
ATOM 20638 C CA . SER A 1 89 ? -14.255 -3.969 -0.912 1.00 0.00 89 SER A CA 15
ATOM 20639 C C . SER A 1 89 ? -13.411 -5.253 -1.008 1.00 0.00 89 SER A C 15
ATOM 20640 O O . SER A 1 89 ? -13.081 -5.871 0.007 1.00 0.00 89 SER A O 15
ATOM 20648 N N . MET A 1 90 ? -13.055 -5.632 -2.246 1.00 0.00 90 MET A N 15
ATOM 20649 C CA . MET A 1 90 ? -12.185 -6.793 -2.532 1.00 0.00 90 MET A CA 15
ATOM 20650 C C . MET A 1 90 ? -10.725 -6.486 -2.203 1.00 0.00 90 MET A C 15
ATOM 20651 O O . MET A 1 90 ? -9.907 -7.394 -2.136 1.00 0.00 90 MET A O 15
ATOM 20665 N N . HIS A 1 91 ? -10.419 -5.199 -1.991 1.00 0.00 91 HIS A N 15
ATOM 20666 C CA . HIS A 1 91 ? -9.106 -4.757 -1.487 1.00 0.00 91 HIS A CA 15
ATOM 20667 C C . HIS A 1 91 ? -8.990 -5.060 0.019 1.00 0.00 91 HIS A C 15
ATOM 20668 O O . HIS A 1 91 ? -7.883 -5.183 0.555 1.00 0.00 91 HIS A O 15
ATOM 20683 N N . ALA A 1 92 ? -10.151 -5.182 0.686 1.00 0.00 92 ALA A N 15
ATOM 20684 C CA . ALA A 1 92 ? -10.242 -5.625 2.086 1.00 0.00 92 ALA A CA 15
ATOM 20685 C C . ALA A 1 92 ? -10.281 -7.165 2.170 1.00 0.00 92 ALA A C 15
ATOM 20686 O O . ALA A 1 92 ? -9.828 -7.742 3.160 1.00 0.00 92 ALA A O 15
ATOM 20693 N N . PHE A 1 93 ? -10.843 -7.828 1.131 1.00 0.00 93 PHE A N 15
ATOM 20694 C CA . PHE A 1 93 ? -10.940 -9.312 1.090 1.00 0.00 93 PHE A CA 15
ATOM 20695 C C . PHE A 1 93 ? -9.635 -9.949 0.572 1.00 0.00 93 PHE A C 15
ATOM 20696 O O . PHE A 1 93 ? -9.360 -11.118 0.875 1.00 0.00 93 PHE A O 15
ATOM 20713 N N . CYS A 1 94 ? -8.839 -9.177 -0.206 1.00 0.00 94 CYS A N 15
ATOM 20714 C CA . CYS A 1 94 ? -7.597 -9.680 -0.813 1.00 0.00 94 CYS A CA 15
ATOM 20715 C C . CYS A 1 94 ? -6.518 -9.829 0.255 1.00 0.00 94 CYS A C 15
ATOM 20716 O O . CYS A 1 94 ? -6.043 -8.838 0.822 1.00 0.00 94 CYS A O 15
ATOM 20724 N N . VAL A 1 95 ? -6.194 -11.085 0.556 1.00 0.00 95 VAL A N 15
ATOM 20725 C CA . VAL A 1 95 ? -5.084 -11.444 1.433 1.00 0.00 95 VAL A CA 15
ATOM 20726 C C . VAL A 1 95 ? -3.762 -11.103 0.729 1.00 0.00 95 VAL A C 15
ATOM 20727 O O . VAL A 1 95 ? -2.871 -10.482 1.320 1.00 0.00 95 VAL A O 15
ATOM 20740 N N . GLY A 1 96 ? -3.681 -11.492 -0.560 1.00 0.00 96 GLY A N 15
ATOM 20741 C CA . GLY A 1 96 ? -2.504 -11.247 -1.375 1.00 0.00 96 GLY A CA 15
ATOM 20742 C C . GLY A 1 96 ? -2.598 -11.881 -2.754 1.00 0.00 96 GLY A C 15
ATOM 20743 O O . GLY A 1 96 ? -3.686 -11.999 -3.312 1.00 0.00 96 GLY A O 15
ATOM 20747 N N . GLN A 1 97 ? -1.435 -12.249 -3.303 1.00 0.00 97 GLN A N 15
ATOM 20748 C CA . GLN A 1 97 ? -1.285 -12.865 -4.632 1.00 0.00 97 GLN A CA 15
ATOM 20749 C C . GLN A 1 97 ? -0.739 -14.289 -4.465 1.00 0.00 97 GLN A C 15
ATOM 20750 O O . GLN A 1 97 ? 0.166 -14.508 -3.659 1.00 0.00 97 GLN A O 15
ATOM 20764 N N . TYR A 1 98 ? -1.288 -15.246 -5.227 1.00 0.00 98 TYR A N 15
ATOM 20765 C CA . TYR A 1 98 ? -0.869 -16.652 -5.175 1.00 0.00 98 TYR A CA 15
ATOM 20766 C C . TYR A 1 98 ? 0.525 -16.818 -5.799 1.00 0.00 98 TYR A C 15
ATOM 20767 O O . TYR A 1 98 ? 0.800 -16.292 -6.885 1.00 0.00 98 TYR A O 15
ATOM 20785 N N . LEU A 1 99 ? 1.379 -17.565 -5.098 1.00 0.00 99 LEU A N 15
ATOM 20786 C CA . LEU A 1 99 ? 2.742 -17.864 -5.511 1.00 0.00 99 LEU A CA 15
ATOM 20787 C C . LEU A 1 99 ? 3.063 -19.298 -5.077 1.00 0.00 99 LEU A C 15
ATOM 20788 O O . LEU A 1 99 ? 2.964 -19.623 -3.895 1.00 0.00 99 LEU A O 15
ATOM 20804 N N . GLU A 1 100 ? 3.442 -20.143 -6.044 1.00 0.00 100 GLU A N 15
ATOM 20805 C CA . GLU A 1 100 ? 3.819 -21.539 -5.796 1.00 0.00 100 GLU A CA 15
ATOM 20806 C C . GLU A 1 100 ? 5.121 -21.614 -4.960 1.00 0.00 100 GLU A C 15
ATOM 20807 O O . GLU A 1 100 ? 6.074 -20.886 -5.262 1.00 0.00 100 GLU A O 15
ATOM 20819 N N . PRO A 1 101 ? 5.174 -22.481 -3.884 1.00 0.00 101 PRO A N 15
ATOM 20820 C CA . PRO A 1 101 ? 6.362 -22.611 -2.999 1.00 0.00 101 PRO A CA 15
ATOM 20821 C C . PRO A 1 101 ? 7.656 -22.995 -3.767 1.00 0.00 101 PRO A C 15
ATOM 20822 O O . PRO A 1 101 ? 8.762 -22.706 -3.305 1.00 0.00 101 PRO A O 15
ATOM 20833 N N . ASP A 1 102 ? 7.490 -23.660 -4.932 1.00 0.00 102 ASP A N 15
ATOM 20834 C CA . ASP A 1 102 ? 8.604 -23.971 -5.860 1.00 0.00 102 ASP A CA 15
ATOM 20835 C C . ASP A 1 102 ? 8.958 -22.733 -6.709 1.00 0.00 102 ASP A C 15
ATOM 20836 O O . ASP A 1 102 ? 10.134 -22.390 -6.871 1.00 0.00 102 ASP A O 15
ATOM 20845 N N . GLN A 1 103 ? 7.915 -22.037 -7.199 1.00 0.00 103 GLN A N 15
ATOM 20846 C CA . GLN A 1 103 ? 8.051 -20.884 -8.122 1.00 0.00 103 GLN A CA 15
ATOM 20847 C C . GLN A 1 103 ? 8.710 -19.659 -7.425 1.00 0.00 103 GLN A C 15
ATOM 20848 O O . GLN A 1 103 ? 9.050 -18.663 -8.073 1.00 0.00 103 GLN A O 15
ATOM 20862 N N . GLU A 1 104 ? 8.878 -19.749 -6.097 1.00 0.00 104 GLU A N 15
ATOM 20863 C CA . GLU A 1 104 ? 9.596 -18.747 -5.291 1.00 0.00 104 GLU A CA 15
ATOM 20864 C C . GLU A 1 104 ? 11.044 -18.574 -5.819 1.00 0.00 104 GLU A C 15
ATOM 20865 O O . GLU A 1 104 ? 11.506 -17.448 -6.051 1.00 0.00 104 GLU A O 15
ATOM 20877 N N . GLY A 1 105 ? 11.729 -19.714 -6.024 1.00 0.00 105 GLY A N 15
ATOM 20878 C CA . GLY A 1 105 ? 13.140 -19.734 -6.434 1.00 0.00 105 GLY A CA 15
ATOM 20879 C C . GLY A 1 105 ? 13.354 -19.901 -7.941 1.00 0.00 105 GLY A C 15
ATOM 20880 O O . GLY A 1 105 ? 14.492 -19.775 -8.414 1.00 0.00 105 GLY A O 15
ATOM 20884 N N . VAL A 1 106 ? 12.274 -20.176 -8.701 1.00 0.00 106 VAL A N 15
ATOM 20885 C CA . VAL A 1 106 ? 12.354 -20.381 -10.171 1.00 0.00 106 VAL A CA 15
ATOM 20886 C C . VAL A 1 106 ? 11.266 -19.563 -10.897 1.00 0.00 106 VAL A C 15
ATOM 20887 O O . VAL A 1 106 ? 10.109 -19.534 -10.474 1.00 0.00 106 VAL A O 15
ATOM 20900 N N . THR A 1 107 ? 11.665 -18.896 -11.991 1.00 0.00 107 THR A N 15
ATOM 20901 C CA . THR A 1 107 ? 10.770 -18.082 -12.830 1.00 0.00 107 THR A CA 15
ATOM 20902 C C . THR A 1 107 ? 10.774 -18.607 -14.276 1.00 0.00 107 THR A C 15
ATOM 20903 O O . THR A 1 107 ? 11.745 -19.241 -14.715 1.00 0.00 107 THR A O 15
ATOM 20914 N N . ILE A 1 108 ? 9.673 -18.354 -15.003 1.00 0.00 108 ILE A N 15
ATOM 20915 C CA . ILE A 1 108 ? 9.540 -18.703 -16.427 1.00 0.00 108 ILE A CA 15
ATOM 20916 C C . ILE A 1 108 ? 9.292 -17.404 -17.228 1.00 0.00 108 ILE A C 15
ATOM 20917 O O . ILE A 1 108 ? 8.197 -16.843 -17.154 1.00 0.00 108 ILE A O 15
ATOM 20933 N N . PRO A 1 109 ? 10.315 -16.873 -17.962 1.00 0.00 109 PRO A N 15
ATOM 20934 C CA . PRO A 1 109 ? 10.141 -15.682 -18.813 1.00 0.00 109 PRO A CA 15
ATOM 20935 C C . PRO A 1 109 ? 9.501 -16.042 -20.173 1.00 0.00 109 PRO A C 15
ATOM 20936 O O . PRO A 1 109 ? 10.162 -16.043 -21.223 1.00 0.00 109 PRO A O 15
ATOM 20947 N N . ASP A 1 110 ? 8.195 -16.372 -20.128 1.00 0.00 110 ASP A N 15
ATOM 20948 C CA . ASP A 1 110 ? 7.433 -16.765 -21.323 1.00 0.00 110 ASP A CA 15
ATOM 20949 C C . ASP A 1 110 ? 7.120 -15.534 -22.193 1.00 0.00 110 ASP A C 15
ATOM 20950 O O . ASP A 1 110 ? 6.947 -14.417 -21.676 1.00 0.00 110 ASP A O 15
ATOM 20959 N N . LEU A 1 111 ? 7.063 -15.752 -23.511 1.00 0.00 111 LEU A N 15
ATOM 20960 C CA . LEU A 1 111 ? 6.852 -14.687 -24.506 1.00 0.00 111 LEU A CA 15
ATOM 20961 C C . LEU A 1 111 ? 5.346 -14.507 -24.780 1.00 0.00 111 LEU A C 15
ATOM 20962 O O . LEU A 1 111 ? 4.849 -13.377 -24.899 1.00 0.00 111 LEU A O 15
ATOM 20978 N N . GLY A 1 112 ? 4.621 -15.636 -24.848 1.00 0.00 112 GLY A N 15
ATOM 20979 C CA . GLY A 1 112 ? 3.191 -15.638 -25.152 1.00 0.00 112 GLY A CA 15
ATOM 20980 C C . GLY A 1 112 ? 2.588 -17.028 -24.961 1.00 0.00 112 GLY A C 15
ATOM 20981 O O . GLY A 1 112 ? 2.098 -17.332 -23.859 1.00 0.00 112 GLY A O 15
ATOM 20986 N N . GLU A 1 21 ? 0.988 -0.939 -0.673 1.00 0.00 21 GLU A N 16
ATOM 20987 C CA . GLU A 1 21 ? 2.177 -0.854 -1.561 1.00 0.00 21 GLU A CA 16
ATOM 20988 C C . GLU A 1 21 ? 2.797 -2.250 -1.771 1.00 0.00 21 GLU A C 16
ATOM 20989 O O . GLU A 1 21 ? 2.927 -2.712 -2.915 1.00 0.00 21 GLU A O 16
ATOM 21001 N N . LYS A 1 22 ? 3.190 -2.914 -0.663 1.00 0.00 22 LYS A N 16
ATOM 21002 C CA . LYS A 1 22 ? 3.796 -4.265 -0.713 1.00 0.00 22 LYS A CA 16
ATOM 21003 C C . LYS A 1 22 ? 2.748 -5.318 -1.087 1.00 0.00 22 LYS A C 16
ATOM 21004 O O . LYS A 1 22 ? 1.558 -5.160 -0.786 1.00 0.00 22 LYS A O 16
ATOM 21023 N N . VAL A 1 23 ? 3.194 -6.393 -1.750 1.00 0.00 23 VAL A N 16
ATOM 21024 C CA . VAL A 1 23 ? 2.325 -7.517 -2.103 1.00 0.00 23 VAL A CA 16
ATOM 21025 C C . VAL A 1 23 ? 2.514 -8.659 -1.075 1.00 0.00 23 VAL A C 16
ATOM 21026 O O . VAL A 1 23 ? 3.612 -9.202 -0.918 1.00 0.00 23 VAL A O 16
ATOM 21039 N N . THR A 1 24 ? 1.445 -8.961 -0.319 1.00 0.00 24 THR A N 16
ATOM 21040 C CA . THR A 1 24 ? 1.441 -10.063 0.646 1.00 0.00 24 THR A CA 16
ATOM 21041 C C . THR A 1 24 ? 1.393 -11.395 -0.122 1.00 0.00 24 THR A C 16
ATOM 21042 O O . THR A 1 24 ? 0.370 -11.738 -0.714 1.00 0.00 24 THR A O 16
ATOM 21053 N N . LEU A 1 25 ? 2.511 -12.122 -0.128 1.00 0.00 25 LEU A N 16
ATOM 21054 C CA . LEU A 1 25 ? 2.614 -13.401 -0.836 1.00 0.00 25 LEU A CA 16
ATOM 21055 C C . LEU A 1 25 ? 2.130 -14.525 0.084 1.00 0.00 25 LEU A C 16
ATOM 21056 O O . LEU A 1 25 ? 2.761 -14.834 1.102 1.00 0.00 25 LEU A O 16
ATOM 21072 N N . VAL A 1 26 ? 0.982 -15.100 -0.276 1.00 0.00 26 VAL A N 16
ATOM 21073 C CA . VAL A 1 26 ? 0.383 -16.226 0.424 1.00 0.00 26 VAL A CA 16
ATOM 21074 C C . VAL A 1 26 ? 0.908 -17.499 -0.240 1.00 0.00 26 VAL A C 16
ATOM 21075 O O . VAL A 1 26 ? 0.645 -17.756 -1.425 1.00 0.00 26 VAL A O 16
ATOM 21088 N N . ARG A 1 27 ? 1.687 -18.257 0.535 1.00 0.00 27 ARG A N 16
ATOM 21089 C CA . ARG A 1 27 ? 2.275 -19.530 0.102 1.00 0.00 27 ARG A CA 16
ATOM 21090 C C . ARG A 1 27 ? 1.164 -20.595 -0.021 1.00 0.00 27 ARG A C 16
ATOM 21091 O O . ARG A 1 27 ? 0.090 -20.446 0.597 1.00 0.00 27 ARG A O 16
ATOM 21112 N N . ILE A 1 28 ? 1.421 -21.654 -0.818 1.00 0.00 28 ILE A N 16
ATOM 21113 C CA . ILE A 1 28 ? 0.446 -22.751 -1.031 1.00 0.00 28 ILE A CA 16
ATOM 21114 C C . ILE A 1 28 ? 0.010 -23.379 0.310 1.00 0.00 28 ILE A C 16
ATOM 21115 O O . ILE A 1 28 ? -1.181 -23.548 0.551 1.00 0.00 28 ILE A O 16
ATOM 21131 N N . ALA A 1 29 ? 0.993 -23.633 1.197 1.00 0.00 29 ALA A N 16
ATOM 21132 C CA . ALA A 1 29 ? 0.766 -24.280 2.504 1.00 0.00 29 ALA A CA 16
ATOM 21133 C C . ALA A 1 29 ? -0.146 -23.425 3.407 1.00 0.00 29 ALA A C 16
ATOM 21134 O O . ALA A 1 29 ? -0.947 -23.961 4.173 1.00 0.00 29 ALA A O 16
ATOM 21141 N N . ASP A 1 30 ? -0.041 -22.089 3.284 1.00 0.00 30 ASP A N 16
ATOM 21142 C CA . ASP A 1 30 ? -0.848 -21.149 4.091 1.00 0.00 30 ASP A CA 16
ATOM 21143 C C . ASP A 1 30 ? -2.290 -21.122 3.581 1.00 0.00 30 ASP A C 16
ATOM 21144 O O . ASP A 1 30 ? -3.235 -21.102 4.373 1.00 0.00 30 ASP A O 16
ATOM 21153 N N . LEU A 1 31 ? -2.433 -21.139 2.244 1.00 0.00 31 LEU A N 16
ATOM 21154 C CA . LEU A 1 31 ? -3.741 -21.176 1.574 1.00 0.00 31 LEU A CA 16
ATOM 21155 C C . LEU A 1 31 ? -4.508 -22.458 1.975 1.00 0.00 31 LEU A C 16
ATOM 21156 O O . LEU A 1 31 ? -5.616 -22.372 2.486 1.00 0.00 31 LEU A O 16
ATOM 21172 N N . GLU A 1 32 ? -3.853 -23.619 1.801 1.00 0.00 32 GLU A N 16
ATOM 21173 C CA . GLU A 1 32 ? -4.436 -24.951 2.081 1.00 0.00 32 GLU A CA 16
ATOM 21174 C C . GLU A 1 32 ? -4.881 -25.085 3.554 1.00 0.00 32 GLU A C 16
ATOM 21175 O O . GLU A 1 32 ? -6.029 -25.437 3.830 1.00 0.00 32 GLU A O 16
ATOM 21187 N N . ASN A 1 33 ? -3.960 -24.768 4.487 1.00 0.00 33 ASN A N 16
ATOM 21188 C CA . ASN A 1 33 ? -4.194 -24.940 5.937 1.00 0.00 33 ASN A CA 16
ATOM 21189 C C . ASN A 1 33 ? -5.259 -23.960 6.480 1.00 0.00 33 ASN A C 16
ATOM 21190 O O . ASN A 1 33 ? -6.098 -24.361 7.288 1.00 0.00 33 ASN A O 16
ATOM 21201 N N . HIS A 1 34 ? -5.236 -22.687 6.033 1.00 0.00 34 HIS A N 16
ATOM 21202 C CA . HIS A 1 34 ? -6.194 -21.659 6.512 1.00 0.00 34 HIS A CA 16
ATOM 21203 C C . HIS A 1 34 ? -7.603 -21.927 5.951 1.00 0.00 34 HIS A C 16
ATOM 21204 O O . HIS A 1 34 ? -8.602 -21.815 6.673 1.00 0.00 34 HIS A O 16
ATOM 21219 N N . ASN A 1 35 ? -7.653 -22.281 4.653 1.00 0.00 35 ASN A N 16
ATOM 21220 C CA . ASN A 1 35 ? -8.910 -22.539 3.918 1.00 0.00 35 ASN A CA 16
ATOM 21221 C C . ASN A 1 35 ? -9.650 -23.760 4.505 1.00 0.00 35 ASN A C 16
ATOM 21222 O O . ASN A 1 35 ? -10.830 -23.676 4.875 1.00 0.00 35 ASN A O 16
ATOM 21233 N N . ASN A 1 36 ? -8.909 -24.876 4.646 1.00 0.00 36 ASN A N 16
ATOM 21234 C CA . ASN A 1 36 ? -9.445 -26.162 5.141 1.00 0.00 36 ASN A CA 16
ATOM 21235 C C . ASN A 1 36 ? -9.577 -26.180 6.686 1.00 0.00 36 ASN A C 16
ATOM 21236 O O . ASN A 1 36 ? -9.903 -27.218 7.267 1.00 0.00 36 ASN A O 16
ATOM 21247 N N . ASP A 1 37 ? -9.320 -25.029 7.334 1.00 0.00 37 ASP A N 16
ATOM 21248 C CA . ASP A 1 37 ? -9.521 -24.838 8.787 1.00 0.00 37 ASP A CA 16
ATOM 21249 C C . ASP A 1 37 ? -10.936 -24.293 9.079 1.00 0.00 37 ASP A C 16
ATOM 21250 O O . ASP A 1 37 ? -11.366 -24.226 10.238 1.00 0.00 37 ASP A O 16
ATOM 21259 N N . GLY A 1 38 ? -11.670 -23.920 8.017 1.00 0.00 38 GLY A N 16
ATOM 21260 C CA . GLY A 1 38 ? -12.991 -23.295 8.140 1.00 0.00 38 GLY A CA 16
ATOM 21261 C C . GLY A 1 38 ? -12.958 -21.843 7.697 1.00 0.00 38 GLY A C 16
ATOM 21262 O O . GLY A 1 38 ? -13.982 -21.279 7.288 1.00 0.00 38 GLY A O 16
ATOM 21266 N N . GLY A 1 39 ? -11.764 -21.226 7.807 1.00 0.00 39 GLY A N 16
ATOM 21267 C CA . GLY A 1 39 ? -11.511 -19.895 7.265 1.00 0.00 39 GLY A CA 16
ATOM 21268 C C . GLY A 1 39 ? -11.359 -19.962 5.759 1.00 0.00 39 GLY A C 16
ATOM 21269 O O . GLY A 1 39 ? -10.238 -19.882 5.244 1.00 0.00 39 GLY A O 16
ATOM 21273 N N . PHE A 1 40 ? -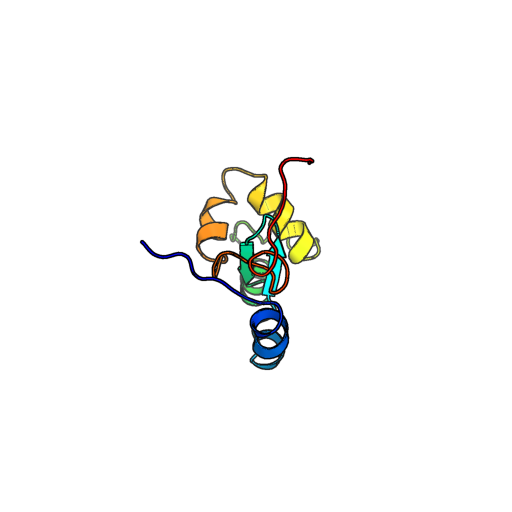12.497 -20.072 5.050 1.00 0.00 40 PHE A N 16
ATOM 21274 C CA . PHE A 1 40 ? -12.514 -20.490 3.648 1.00 0.00 40 PHE A CA 16
ATOM 21275 C C . PHE A 1 40 ? -11.980 -19.355 2.766 1.00 0.00 40 PHE A C 16
ATOM 21276 O O . PHE A 1 40 ? -12.525 -18.254 2.760 1.00 0.00 40 PHE A O 16
ATOM 21293 N N . TRP A 1 41 ? -10.869 -19.651 2.087 1.00 0.00 41 TRP A N 16
ATOM 21294 C CA . TRP A 1 41 ? -10.223 -18.769 1.112 1.00 0.00 41 TRP A CA 16
ATOM 21295 C C . TRP A 1 41 ? -10.388 -19.343 -0.302 1.00 0.00 41 TRP A C 16
ATOM 21296 O O . TRP A 1 41 ? -10.839 -20.479 -0.489 1.00 0.00 41 TRP A O 16
ATOM 21317 N N . THR A 1 42 ? -9.985 -18.541 -1.287 1.00 0.00 42 THR A N 16
ATOM 21318 C CA . THR A 1 42 ? -9.976 -18.927 -2.699 1.00 0.00 42 THR A CA 16
ATOM 21319 C C . THR A 1 42 ? -8.804 -18.225 -3.402 1.00 0.00 42 THR A C 16
ATOM 21320 O O . THR A 1 42 ? -8.400 -17.132 -2.996 1.00 0.00 42 THR A O 16
ATOM 21331 N N . VAL A 1 43 ? -8.251 -18.868 -4.431 1.00 0.00 43 VAL A N 16
ATOM 21332 C CA . VAL A 1 43 ? -7.254 -18.254 -5.314 1.00 0.00 43 VAL A CA 16
ATOM 21333 C C . VAL A 1 43 ? -7.906 -18.025 -6.691 1.00 0.00 43 VAL A C 16
ATOM 21334 O O . VAL A 1 43 ? -8.231 -18.972 -7.404 1.00 0.00 43 VAL A O 16
ATOM 21347 N N . ILE A 1 44 ? -8.145 -16.753 -7.033 1.00 0.00 44 ILE A N 16
ATOM 21348 C CA . ILE A 1 44 ? -8.741 -16.342 -8.313 1.00 0.00 44 ILE A CA 16
ATOM 21349 C C . ILE A 1 44 ? -7.804 -15.336 -8.993 1.00 0.00 44 ILE A C 16
ATOM 21350 O O . ILE A 1 44 ? -7.438 -14.319 -8.383 1.00 0.00 44 ILE A O 16
ATOM 21366 N N . ASP A 1 45 ? -7.400 -15.656 -10.240 1.00 0.00 45 ASP A N 16
ATOM 21367 C CA . ASP A 1 45 ? -6.591 -14.772 -11.113 1.00 0.00 45 ASP A CA 16
ATOM 21368 C C . ASP A 1 45 ? -5.193 -14.494 -10.485 1.00 0.00 45 ASP A C 16
ATOM 21369 O O . ASP A 1 45 ? -4.591 -13.427 -10.658 1.00 0.00 45 ASP A O 16
ATOM 21378 N N . GLY A 1 46 ? -4.676 -15.506 -9.759 1.00 0.00 46 GLY A N 16
ATOM 21379 C CA . GLY A 1 46 ? -3.360 -15.431 -9.106 1.00 0.00 46 GLY A CA 16
ATOM 21380 C C . GLY A 1 46 ? -3.364 -14.650 -7.791 1.00 0.00 46 GLY A C 16
ATOM 21381 O O . GLY A 1 46 ? -2.314 -14.476 -7.178 1.00 0.00 46 GLY A O 16
ATOM 21385 N N . LYS A 1 47 ? -4.547 -14.173 -7.362 1.00 0.00 47 LYS A N 16
ATOM 21386 C CA . LYS A 1 47 ? -4.732 -13.437 -6.095 1.00 0.00 47 LYS A CA 16
ATOM 21387 C C . LYS A 1 47 ? -5.521 -14.310 -5.114 1.00 0.00 47 LYS A C 16
ATOM 21388 O O . LYS A 1 47 ? -6.369 -15.092 -5.530 1.00 0.00 47 LYS A O 16
ATOM 21407 N N . VAL A 1 48 ? -5.244 -14.169 -3.810 1.00 0.00 48 VAL A N 16
ATOM 21408 C CA . VAL A 1 48 ? -5.999 -14.866 -2.752 1.00 0.00 48 VAL A CA 16
ATOM 21409 C C . VAL A 1 48 ? -6.989 -13.892 -2.085 1.00 0.00 48 VAL A C 16
ATOM 21410 O O . VAL A 1 48 ? -6.607 -12.790 -1.660 1.00 0.00 48 VAL A O 16
ATOM 21423 N N . TYR A 1 49 ? -8.259 -14.317 -2.029 1.00 0.00 49 TYR A N 16
ATOM 21424 C CA . TYR A 1 49 ? -9.356 -13.604 -1.353 1.00 0.00 49 TYR A CA 16
ATOM 21425 C C . TYR A 1 49 ? -9.965 -14.522 -0.286 1.00 0.00 49 TYR A C 16
ATOM 21426 O O . TYR A 1 49 ? -9.656 -15.720 -0.248 1.00 0.00 49 TYR A O 16
ATOM 21444 N N . ASP A 1 50 ? -10.831 -13.965 0.574 1.00 0.00 50 ASP A N 16
ATOM 21445 C CA . ASP A 1 50 ? -11.673 -14.771 1.475 1.00 0.00 50 ASP A CA 16
ATOM 21446 C C . ASP A 1 50 ? -13.047 -15.005 0.829 1.00 0.00 50 ASP A C 16
ATOM 21447 O O . ASP A 1 50 ? -13.485 -14.257 -0.057 1.00 0.00 50 ASP A O 16
ATOM 21456 N N . ILE A 1 51 ? -13.699 -16.069 1.286 1.00 0.00 51 ILE A N 16
ATOM 21457 C CA . ILE A 1 51 ? -15.084 -16.422 0.947 1.00 0.00 51 ILE A CA 16
ATOM 21458 C C . ILE A 1 51 ? -15.916 -16.483 2.244 1.00 0.00 51 ILE A C 16
ATOM 21459 O O . ILE A 1 51 ? -17.108 -16.185 2.225 1.00 0.00 51 ILE A O 16
ATOM 21475 N N . LYS A 1 52 ? -15.254 -16.843 3.371 1.00 0.00 52 LYS A N 16
ATOM 21476 C CA . LYS A 1 52 ? -15.892 -16.951 4.705 1.00 0.00 52 LYS A CA 16
ATOM 21477 C C . LYS A 1 52 ? -16.606 -15.628 5.090 1.00 0.00 52 LYS A C 16
ATOM 21478 O O . LYS A 1 52 ? -17.823 -15.606 5.328 1.00 0.00 52 LYS A O 16
ATOM 21497 N N . ASP A 1 53 ? -15.824 -14.532 5.117 1.00 0.00 53 ASP A N 16
ATOM 21498 C CA . ASP A 1 53 ? -16.317 -13.197 5.501 1.00 0.00 53 ASP A CA 16
ATOM 21499 C C . ASP A 1 53 ? -17.177 -12.601 4.366 1.00 0.00 53 ASP A C 16
ATOM 21500 O O . ASP A 1 53 ? -18.175 -11.938 4.629 1.00 0.00 53 ASP A O 16
ATOM 21509 N N . PHE A 1 54 ? -16.772 -12.877 3.107 1.00 0.00 54 PHE A N 16
ATOM 21510 C CA . PHE A 1 54 ? -17.474 -12.435 1.878 1.00 0.00 54 PHE A CA 16
ATOM 21511 C C . PHE A 1 54 ? -18.973 -12.809 1.906 1.00 0.00 54 PHE A C 16
ATOM 21512 O O . PHE A 1 54 ? -19.854 -11.945 1.777 1.00 0.00 54 PHE A O 16
ATOM 21529 N N . GLN A 1 55 ? -19.230 -14.113 2.090 1.00 0.00 55 GLN A N 16
ATOM 21530 C CA . GLN A 1 55 ? -20.590 -14.692 2.065 1.00 0.00 55 GLN A CA 16
ATOM 21531 C C . GLN A 1 55 ? -21.413 -14.219 3.277 1.00 0.00 55 GLN A C 16
ATOM 21532 O O . GLN A 1 55 ? -22.644 -14.186 3.223 1.00 0.00 55 GLN A O 16
ATOM 21546 N N . THR A 1 56 ? -20.717 -13.882 4.383 1.00 0.00 56 THR A N 16
ATOM 21547 C CA . THR A 1 56 ? -21.350 -13.267 5.561 1.00 0.00 56 THR A CA 16
ATOM 21548 C C . THR A 1 56 ? -21.860 -11.846 5.204 1.00 0.00 56 THR A C 16
ATOM 21549 O O . THR A 1 56 ? -23.011 -11.509 5.466 1.00 0.00 56 THR A O 16
ATOM 21560 N N . GLN A 1 57 ? -20.988 -11.052 4.543 1.00 0.00 57 GLN A N 16
ATOM 21561 C CA . GLN A 1 57 ? -21.257 -9.643 4.190 1.00 0.00 57 GLN A CA 16
ATOM 21562 C C . GLN A 1 57 ? -22.203 -9.499 2.982 1.00 0.00 57 GLN A C 16
ATOM 21563 O O . GLN A 1 57 ? -22.717 -8.404 2.732 1.00 0.00 57 GLN A O 16
ATOM 21577 N N . SER A 1 58 ? -22.433 -10.599 2.238 1.00 0.00 58 SER A N 16
ATOM 21578 C CA . SER A 1 58 ? -23.290 -10.572 1.033 1.00 0.00 58 SER A CA 16
ATOM 21579 C C . SER A 1 58 ? -24.772 -10.322 1.367 1.00 0.00 58 SER A C 16
ATOM 21580 O O . SER A 1 58 ? -25.530 -9.878 0.513 1.00 0.00 58 SER A O 16
ATOM 21588 N N . LEU A 1 59 ? -25.164 -10.576 2.629 1.00 0.00 59 LEU A N 16
ATOM 21589 C CA . LEU A 1 59 ? -26.553 -10.370 3.088 1.00 0.00 59 LEU A CA 16
ATOM 21590 C C . LEU A 1 59 ? -26.762 -8.956 3.671 1.00 0.00 59 LEU A C 16
ATOM 21591 O O . LEU A 1 59 ? -27.874 -8.629 4.111 1.00 0.00 59 LEU A O 16
ATOM 21607 N N . THR A 1 60 ? -25.695 -8.124 3.690 1.00 0.00 60 THR A N 16
ATOM 21608 C CA . THR A 1 60 ? -25.797 -6.722 4.133 1.00 0.00 60 THR A CA 16
ATOM 21609 C C . THR A 1 60 ? -26.479 -5.912 3.022 1.00 0.00 60 THR A C 16
ATOM 21610 O O . THR A 1 60 ? -26.028 -5.950 1.866 1.00 0.00 60 THR A O 16
ATOM 21621 N N . GLU A 1 61 ? -27.559 -5.196 3.395 1.00 0.00 61 GLU A N 16
ATOM 21622 C CA . GLU A 1 61 ? -28.473 -4.512 2.455 1.00 0.00 61 GLU A CA 16
ATOM 21623 C C . GLU A 1 61 ? -27.725 -3.505 1.555 1.00 0.00 61 GLU A C 16
ATOM 21624 O O . GLU A 1 61 ? -27.886 -3.510 0.330 1.00 0.00 61 GLU A O 16
ATOM 21636 N N . ASN A 1 62 ? -26.892 -2.661 2.180 1.00 0.00 62 ASN A N 16
ATOM 21637 C CA . ASN A 1 62 ? -26.201 -1.550 1.489 1.00 0.00 62 ASN A CA 16
ATOM 21638 C C . ASN A 1 62 ? -24.915 -2.015 0.762 1.00 0.00 62 ASN A C 16
ATOM 21639 O O . ASN A 1 62 ? -24.371 -1.265 -0.053 1.00 0.00 62 ASN A O 16
ATOM 21650 N N . SER A 1 63 ? -24.450 -3.252 1.043 1.00 0.00 63 SER A N 16
ATOM 21651 C CA . SER A 1 63 ? -23.231 -3.811 0.411 1.00 0.00 63 SER A CA 16
ATOM 21652 C C . SER A 1 63 ? -23.447 -4.060 -1.095 1.00 0.00 63 SER A C 16
ATOM 21653 O O . SER A 1 63 ? -24.566 -4.323 -1.541 1.00 0.00 63 SER A O 16
ATOM 21661 N N . ILE A 1 64 ? -22.338 -3.979 -1.854 1.00 0.00 64 ILE A N 16
ATOM 21662 C CA . ILE A 1 64 ? -22.295 -4.290 -3.302 1.00 0.00 64 ILE A CA 16
ATOM 21663 C C . ILE A 1 64 ? -22.689 -5.759 -3.577 1.00 0.00 64 ILE A C 16
ATOM 21664 O O . ILE A 1 64 ? -23.123 -6.102 -4.675 1.00 0.00 64 ILE A O 16
ATOM 21680 N N . LEU A 1 65 ? -22.518 -6.608 -2.550 1.00 0.00 65 LEU A N 16
ATOM 21681 C CA . LEU A 1 65 ? -22.741 -8.053 -2.628 1.00 0.00 65 LEU A CA 16
ATOM 21682 C C . LEU A 1 65 ? -24.216 -8.424 -2.369 1.00 0.00 65 LEU A C 16
ATOM 21683 O O . LEU A 1 65 ? -24.544 -9.607 -2.383 1.00 0.00 65 LEU A O 16
ATOM 21699 N N . ALA A 1 66 ? -25.085 -7.420 -2.118 1.00 0.00 66 ALA A N 16
ATOM 21700 C CA . ALA A 1 66 ? -26.533 -7.647 -1.866 1.00 0.00 66 ALA A CA 16
ATOM 21701 C C . ALA A 1 66 ? -27.254 -8.103 -3.153 1.00 0.00 66 ALA A C 16
ATOM 21702 O O . ALA A 1 66 ? -28.206 -8.892 -3.101 1.00 0.00 66 ALA A O 16
ATOM 21709 N N . GLN A 1 67 ? -26.783 -7.595 -4.306 1.00 0.00 67 GLN A N 16
ATOM 21710 C CA . GLN A 1 67 ? -27.248 -8.031 -5.645 1.00 0.00 67 GLN A CA 16
ATOM 21711 C C . GLN A 1 67 ? -26.665 -9.419 -5.997 1.00 0.00 67 GLN A C 16
ATOM 21712 O O . GLN A 1 67 ? -27.240 -10.164 -6.792 1.00 0.00 67 GLN A O 16
ATOM 21726 N N . PHE A 1 68 ? -25.507 -9.739 -5.388 1.00 0.00 68 PHE A N 16
ATOM 21727 C CA . PHE A 1 68 ? -24.795 -11.018 -5.574 1.00 0.00 68 PHE A CA 16
ATOM 21728 C C . PHE A 1 68 ? -25.145 -12.030 -4.458 1.00 0.00 68 PHE A C 16
ATOM 21729 O O . PHE A 1 68 ? -24.582 -13.130 -4.417 1.00 0.00 68 PHE A O 16
ATOM 21746 N N . ALA A 1 69 ? -26.075 -11.645 -3.554 1.00 0.00 69 ALA A N 16
ATOM 21747 C CA . ALA A 1 69 ? -26.511 -12.489 -2.417 1.00 0.00 69 ALA A CA 16
ATOM 21748 C C . ALA A 1 69 ? -27.258 -13.737 -2.912 1.00 0.00 69 ALA A C 16
ATOM 21749 O O . ALA A 1 69 ? -27.223 -14.789 -2.268 1.00 0.00 69 ALA A O 16
ATOM 21756 N N . GLY A 1 70 ? -27.924 -13.606 -4.078 1.00 0.00 70 GLY A N 16
ATOM 21757 C CA . GLY A 1 70 ? -28.622 -14.726 -4.720 1.00 0.00 70 GLY A CA 16
ATOM 21758 C C . GLY A 1 70 ? -27.733 -15.503 -5.688 1.00 0.00 70 GLY A C 16
ATOM 21759 O O . GLY A 1 70 ? -28.239 -16.181 -6.583 1.00 0.00 70 GLY A O 16
ATOM 21763 N N . GLU A 1 71 ? -26.407 -15.415 -5.484 1.00 0.00 71 GLU A N 16
ATOM 21764 C CA . GLU A 1 71 ? -25.393 -16.078 -6.320 1.00 0.00 71 GLU A CA 16
ATOM 21765 C C . GLU A 1 71 ? -24.342 -16.732 -5.405 1.00 0.00 71 GLU A C 16
ATOM 21766 O O . GLU A 1 71 ? -24.182 -16.323 -4.243 1.00 0.00 71 GLU A O 16
ATOM 21778 N N . ASP A 1 72 ? -23.660 -17.767 -5.938 1.00 0.00 72 ASP A N 16
ATOM 21779 C CA . ASP A 1 72 ? -22.536 -18.458 -5.266 1.00 0.00 72 ASP A CA 16
ATOM 21780 C C . ASP A 1 72 ? -21.429 -17.440 -4.912 1.00 0.00 72 ASP A C 16
ATOM 21781 O O . ASP A 1 72 ? -21.045 -16.674 -5.786 1.00 0.00 72 ASP A O 16
ATOM 21790 N N . PRO A 1 73 ? -20.896 -17.428 -3.638 1.00 0.00 73 PRO A N 16
ATOM 21791 C CA . PRO A 1 73 ? -19.904 -16.416 -3.170 1.00 0.00 73 PRO A CA 16
ATOM 21792 C C . PRO A 1 73 ? -18.628 -16.318 -4.049 1.00 0.00 73 PRO A C 16
ATOM 21793 O O . PRO A 1 73 ? -18.076 -15.231 -4.207 1.00 0.00 73 PRO A O 16
ATOM 21804 N N . VAL A 1 74 ? -18.177 -17.448 -4.626 1.00 0.00 74 VAL A N 16
ATOM 21805 C CA . VAL A 1 74 ? -16.960 -17.471 -5.469 1.00 0.00 74 VAL A CA 16
ATOM 21806 C C . VAL A 1 74 ? -17.255 -16.833 -6.842 1.00 0.00 74 VAL A C 16
ATOM 21807 O O . VAL A 1 74 ? -16.506 -15.977 -7.305 1.00 0.00 74 VAL A O 16
ATOM 21820 N N . VAL A 1 75 ? -18.385 -17.242 -7.456 1.00 0.00 75 VAL A N 16
ATOM 21821 C CA . VAL A 1 75 ? -18.853 -16.699 -8.762 1.00 0.00 75 VAL A CA 16
ATOM 21822 C C . VAL A 1 75 ? -19.194 -15.196 -8.635 1.00 0.00 75 VAL A C 16
ATOM 21823 O O . VAL A 1 75 ? -18.952 -14.403 -9.553 1.00 0.00 75 VAL A O 16
ATOM 21836 N N . ALA A 1 76 ? -19.726 -14.839 -7.465 1.00 0.00 76 ALA A N 16
ATOM 21837 C CA . ALA A 1 76 ? -20.096 -13.464 -7.088 1.00 0.00 76 ALA A CA 16
ATOM 21838 C C . ALA A 1 76 ? -18.845 -12.589 -6.948 1.00 0.00 76 ALA A C 16
ATOM 21839 O O . ALA A 1 76 ? -18.858 -11.411 -7.305 1.00 0.00 76 ALA A O 16
ATOM 21846 N N . LEU A 1 77 ? -17.776 -13.198 -6.412 1.00 0.00 77 LEU A N 16
ATOM 21847 C CA . LEU A 1 77 ? -16.460 -12.562 -6.251 1.00 0.00 77 LEU A CA 16
ATOM 21848 C C . LEU A 1 77 ? -15.820 -12.293 -7.626 1.00 0.00 77 LEU A C 16
ATOM 21849 O O . LEU A 1 77 ? -15.292 -11.211 -7.861 1.00 0.00 77 LEU A O 16
ATOM 21865 N N . GLU A 1 78 ? -15.915 -13.286 -8.535 1.00 0.00 78 GLU A N 16
ATOM 21866 C CA . GLU A 1 78 ? -15.390 -13.191 -9.922 1.00 0.00 78 GLU A CA 16
ATOM 21867 C C . GLU A 1 78 ? -16.137 -12.106 -10.729 1.00 0.00 78 GLU A C 16
ATOM 21868 O O . GLU A 1 78 ? -15.532 -11.379 -11.532 1.00 0.00 78 GLU A O 16
ATOM 21880 N N . ALA A 1 79 ? -17.455 -12.006 -10.488 1.00 0.00 79 ALA A N 16
ATOM 21881 C CA . ALA A 1 79 ? -18.329 -10.988 -11.106 1.00 0.00 79 ALA A CA 16
ATOM 21882 C C . ALA A 1 79 ? -18.030 -9.594 -10.521 1.00 0.00 79 ALA A C 16
ATOM 21883 O O . ALA A 1 79 ? -18.113 -8.577 -11.218 1.00 0.00 79 ALA A O 16
ATOM 21890 N N . ALA A 1 80 ? -17.662 -9.578 -9.230 1.00 0.00 80 ALA A N 16
ATOM 21891 C CA . ALA A 1 80 ? -17.299 -8.351 -8.505 1.00 0.00 80 ALA A CA 16
ATOM 21892 C C . ALA A 1 80 ? -15.881 -7.870 -8.882 1.00 0.00 80 ALA A C 16
ATOM 21893 O O . ALA A 1 80 ? -15.557 -6.695 -8.726 1.00 0.00 80 ALA A O 16
ATOM 21900 N N . LEU A 1 81 ? -15.035 -8.797 -9.367 1.00 0.00 81 LEU A N 16
ATOM 21901 C CA . LEU A 1 81 ? -13.727 -8.455 -9.968 1.00 0.00 81 LEU A CA 16
ATOM 21902 C C . LEU A 1 81 ? -13.940 -7.803 -11.346 1.00 0.00 81 LEU A C 16
ATOM 21903 O O . LEU A 1 81 ? -13.252 -6.840 -11.707 1.00 0.00 81 LEU A O 16
ATOM 21919 N N . GLN A 1 82 ? -14.912 -8.349 -12.096 1.00 0.00 82 GLN A N 16
ATOM 21920 C CA . GLN A 1 82 ? -15.226 -7.920 -13.467 1.00 0.00 82 GLN A CA 16
ATOM 21921 C C . GLN A 1 82 ? -15.838 -6.505 -13.493 1.00 0.00 82 GLN A C 16
ATOM 21922 O O . GLN A 1 82 ? -15.494 -5.683 -14.357 1.00 0.00 82 GLN A O 16
ATOM 21936 N N . PHE A 1 83 ? -16.763 -6.236 -12.555 1.00 0.00 83 PHE A N 16
ATOM 21937 C CA . PHE A 1 83 ? -17.494 -4.964 -12.505 1.00 0.00 83 PHE A CA 16
ATOM 21938 C C . PHE A 1 83 ? -16.630 -3.903 -11.787 1.00 0.00 83 PHE A C 16
ATOM 21939 O O . PHE A 1 83 ? -16.175 -4.109 -10.656 1.00 0.00 83 PHE A O 16
ATOM 21956 N N . GLU A 1 84 ? -16.407 -2.774 -12.487 1.00 0.00 84 GLU A N 16
ATOM 21957 C CA . GLU A 1 84 ? -15.481 -1.698 -12.076 1.00 0.00 84 GLU A CA 16
ATOM 21958 C C . GLU A 1 84 ? -15.917 -1.003 -10.772 1.00 0.00 84 GLU A C 16
ATOM 21959 O O . GLU A 1 84 ? -15.083 -0.492 -10.016 1.00 0.00 84 GLU A O 16
ATOM 21971 N N . ASP A 1 85 ? -17.230 -1.007 -10.524 1.00 0.00 85 ASP A N 16
ATOM 21972 C CA . ASP A 1 85 ? -17.830 -0.412 -9.320 1.00 0.00 85 ASP A CA 16
ATOM 21973 C C . ASP A 1 85 ? -17.503 -1.250 -8.071 1.00 0.00 85 ASP A C 16
ATOM 21974 O O . ASP A 1 85 ? -17.299 -0.713 -6.985 1.00 0.00 85 ASP A O 16
ATOM 21983 N N . THR A 1 86 ? -17.460 -2.569 -8.256 1.00 0.00 86 THR A N 16
ATOM 21984 C CA . THR A 1 86 ? -17.345 -3.538 -7.160 1.00 0.00 86 THR A CA 16
ATOM 21985 C C . THR A 1 86 ? -15.882 -3.970 -6.886 1.00 0.00 86 THR A C 16
ATOM 21986 O O . THR A 1 86 ? -15.569 -4.424 -5.771 1.00 0.00 86 THR A O 16
ATOM 21997 N N . ARG A 1 87 ? -14.989 -3.796 -7.892 1.00 0.00 87 ARG A N 16
ATOM 21998 C CA . ARG A 1 87 ? -13.575 -4.277 -7.831 1.00 0.00 87 ARG A CA 16
ATOM 21999 C C . ARG A 1 87 ? -12.754 -3.534 -6.750 1.00 0.00 87 ARG A C 16
ATOM 22000 O O . ARG A 1 87 ? -11.743 -4.054 -6.248 1.00 0.00 87 ARG A O 16
ATOM 22021 N N . GLU A 1 88 ? -13.198 -2.315 -6.417 1.00 0.00 88 GLU A N 16
ATOM 22022 C CA . GLU A 1 88 ? -12.564 -1.465 -5.396 1.00 0.00 88 GLU A CA 16
ATOM 22023 C C . GLU A 1 88 ? -12.697 -2.085 -3.987 1.00 0.00 88 GLU A C 16
ATOM 22024 O O . GLU A 1 88 ? -11.757 -2.031 -3.191 1.00 0.00 88 GLU A O 16
ATOM 22036 N N . SER A 1 89 ? -13.854 -2.709 -3.716 1.00 0.00 89 SER A N 16
ATOM 22037 C CA . SER A 1 89 ? -14.147 -3.358 -2.417 1.00 0.00 89 SER A CA 16
ATOM 22038 C C . SER A 1 89 ? -13.422 -4.711 -2.302 1.00 0.00 89 SER A C 16
ATOM 22039 O O . SER A 1 89 ? -13.146 -5.178 -1.194 1.00 0.00 89 SER A O 16
ATOM 22047 N N . MET A 1 90 ? -13.100 -5.316 -3.464 1.00 0.00 90 MET A N 16
ATOM 22048 C CA . MET A 1 90 ? -12.387 -6.614 -3.547 1.00 0.00 90 MET A CA 16
ATOM 22049 C C . MET A 1 90 ? -10.968 -6.525 -2.945 1.00 0.00 90 MET A C 16
ATOM 22050 O O . MET A 1 90 ? -10.388 -7.545 -2.576 1.00 0.00 90 MET A O 16
ATOM 22064 N N . HIS A 1 91 ? -10.432 -5.290 -2.854 1.00 0.00 91 HIS A N 16
ATOM 22065 C CA . HIS A 1 91 ? -9.114 -5.011 -2.239 1.00 0.00 91 HIS A CA 16
ATOM 22066 C C . HIS A 1 91 ? -9.123 -5.348 -0.732 1.00 0.00 91 HIS A C 16
ATOM 22067 O O . HIS A 1 91 ? -8.097 -5.748 -0.167 1.00 0.00 91 HIS A O 16
ATOM 22082 N N . ALA A 1 92 ? -10.305 -5.173 -0.100 1.00 0.00 92 ALA A N 16
ATOM 22083 C CA . ALA A 1 92 ? -10.534 -5.541 1.309 1.00 0.00 92 ALA A CA 16
ATOM 22084 C C . ALA A 1 92 ? -10.514 -7.073 1.485 1.00 0.00 92 ALA A C 16
ATOM 22085 O O . ALA A 1 92 ? -9.900 -7.594 2.421 1.00 0.00 92 ALA A O 16
ATOM 22092 N N . PHE A 1 93 ? -11.183 -7.779 0.556 1.00 0.00 93 PHE A N 16
ATOM 22093 C CA . PHE A 1 93 ? -11.280 -9.256 0.584 1.00 0.00 93 PHE A CA 16
ATOM 22094 C C . PHE A 1 93 ? -9.949 -9.918 0.183 1.00 0.00 93 PHE A C 16
ATOM 22095 O O . PHE A 1 93 ? -9.681 -11.062 0.566 1.00 0.00 93 PHE A O 16
ATOM 22112 N N . CYS A 1 94 ? -9.115 -9.178 -0.577 1.00 0.00 94 CYS A N 16
ATOM 22113 C CA . CYS A 1 94 ? -7.810 -9.656 -1.037 1.00 0.00 94 CYS A CA 16
ATOM 22114 C C . CYS A 1 94 ? -6.826 -9.650 0.135 1.00 0.00 94 CYS A C 16
ATOM 22115 O O . CYS A 1 94 ? -6.375 -8.587 0.573 1.00 0.00 94 CYS A O 16
ATOM 22123 N N . VAL A 1 95 ? -6.541 -10.848 0.671 1.00 0.00 95 VAL A N 16
ATOM 22124 C CA . VAL A 1 95 ? -5.560 -11.037 1.756 1.00 0.00 95 VAL A CA 16
ATOM 22125 C C . VAL A 1 95 ? -4.119 -11.062 1.186 1.00 0.00 95 VAL A C 16
ATOM 22126 O O . VAL A 1 95 ? -3.143 -11.063 1.946 1.00 0.00 95 VAL A O 16
ATOM 22139 N N . GLY A 1 96 ? -4.011 -11.112 -0.158 1.00 0.00 96 GLY A N 16
ATOM 22140 C CA . GLY A 1 96 ? -2.732 -10.986 -0.857 1.00 0.00 96 GLY A CA 16
ATOM 22141 C C . GLY A 1 96 ? -2.758 -11.617 -2.240 1.00 0.00 96 GLY A C 16
ATOM 22142 O O . GLY A 1 96 ? -3.829 -11.873 -2.791 1.00 0.00 96 GLY A O 16
ATOM 22146 N N . GLN A 1 97 ? -1.561 -11.826 -2.810 1.00 0.00 97 GLN A N 16
ATOM 22147 C CA . GLN A 1 97 ? -1.351 -12.578 -4.062 1.00 0.00 97 GLN A CA 16
ATOM 22148 C C . GLN A 1 97 ? -0.907 -14.005 -3.725 1.00 0.00 97 GLN A C 16
ATOM 22149 O O . GLN A 1 97 ? -0.137 -14.200 -2.791 1.00 0.00 97 GLN A O 16
ATOM 22163 N N . TYR A 1 98 ? -1.377 -14.985 -4.501 1.00 0.00 98 TYR A N 16
ATOM 22164 C CA . TYR A 1 98 ? -0.919 -16.377 -4.394 1.00 0.00 98 TYR A CA 16
ATOM 22165 C C . TYR A 1 98 ? 0.485 -16.521 -5.003 1.00 0.00 98 TYR A C 16
ATOM 22166 O O . TYR A 1 98 ? 0.766 -15.970 -6.079 1.00 0.00 98 TYR A O 16
ATOM 22184 N N . LEU A 1 99 ? 1.342 -17.279 -4.318 1.00 0.00 99 LEU A N 16
ATOM 22185 C CA . LEU A 1 99 ? 2.703 -17.553 -4.755 1.00 0.00 99 LEU A CA 16
ATOM 22186 C C . LEU A 1 99 ? 2.978 -19.052 -4.560 1.00 0.00 99 LEU A C 16
ATOM 22187 O O . LEU A 1 99 ? 2.869 -19.576 -3.443 1.00 0.00 99 LEU A O 16
ATOM 22203 N N . GLU A 1 100 ? 3.294 -19.733 -5.673 1.00 0.00 100 GLU A N 16
ATOM 22204 C CA . GLU A 1 100 ? 3.710 -21.138 -5.676 1.00 0.00 100 GLU A CA 16
ATOM 22205 C C . GLU A 1 100 ? 5.210 -21.248 -5.304 1.00 0.00 100 GLU A C 16
ATOM 22206 O O . GLU A 1 100 ? 5.996 -20.373 -5.692 1.00 0.00 100 GLU A O 16
ATOM 22218 N N . PRO A 1 101 ? 5.643 -22.338 -4.590 1.00 0.00 101 PRO A N 16
ATOM 22219 C CA . PRO A 1 101 ? 7.050 -22.484 -4.129 1.00 0.00 101 PRO A CA 16
ATOM 22220 C C . PRO A 1 101 ? 8.027 -22.680 -5.313 1.00 0.00 101 PRO A C 16
ATOM 22221 O O . PRO A 1 101 ? 9.215 -22.360 -5.220 1.00 0.00 101 PRO A O 16
ATOM 22232 N N . ASP A 1 102 ? 7.487 -23.198 -6.431 1.00 0.00 102 ASP A N 16
ATOM 22233 C CA . ASP A 1 102 ? 8.220 -23.369 -7.694 1.00 0.00 102 ASP A CA 16
ATOM 22234 C C . ASP A 1 102 ? 8.207 -22.065 -8.510 1.00 0.00 102 ASP A C 16
ATOM 22235 O O . ASP A 1 102 ? 9.131 -21.812 -9.264 1.00 0.00 102 ASP A O 16
ATOM 22244 N N . GLN A 1 103 ? 7.150 -21.238 -8.333 1.00 0.00 103 GLN A N 16
ATOM 22245 C CA . GLN A 1 103 ? 6.961 -19.992 -9.108 1.00 0.00 103 GLN A CA 16
ATOM 22246 C C . GLN A 1 103 ? 8.047 -18.957 -8.786 1.00 0.00 103 GLN A C 16
ATOM 22247 O O . GLN A 1 103 ? 8.494 -18.219 -9.668 1.00 0.00 103 GLN A O 16
ATOM 22261 N N . GLU A 1 104 ? 8.463 -18.906 -7.519 1.00 0.00 104 GLU A N 16
ATOM 22262 C CA . GLU A 1 104 ? 9.547 -18.010 -7.086 1.00 0.00 104 GLU A CA 16
ATOM 22263 C C . GLU A 1 104 ? 10.913 -18.687 -7.300 1.00 0.00 104 GLU A C 16
ATOM 22264 O O . GLU A 1 104 ? 11.902 -18.015 -7.624 1.00 0.00 104 GLU A O 16
ATOM 22276 N N . GLY A 1 105 ? 10.946 -20.030 -7.130 1.00 0.00 105 GLY A N 16
ATOM 22277 C CA . GLY A 1 105 ? 12.158 -20.831 -7.363 1.00 0.00 105 GLY A CA 16
ATOM 22278 C C . GLY A 1 105 ? 12.653 -20.765 -8.812 1.00 0.00 105 GLY A C 16
ATOM 22279 O O . GLY A 1 105 ? 13.862 -20.797 -9.071 1.00 0.00 105 GLY A O 16
ATOM 22283 N N . VAL A 1 106 ? 11.695 -20.656 -9.743 1.00 0.00 106 VAL A N 16
ATOM 22284 C CA . VAL A 1 106 ? 11.937 -20.423 -11.172 1.00 0.00 106 VAL A CA 16
ATOM 22285 C C . VAL A 1 106 ? 10.703 -19.701 -11.749 1.00 0.00 106 VAL A C 16
ATOM 22286 O O . VAL A 1 106 ? 9.568 -20.136 -11.559 1.00 0.00 106 VAL A O 16
ATOM 22299 N N . THR A 1 107 ? 10.932 -18.576 -12.435 1.00 0.00 107 THR A N 16
ATOM 22300 C CA . THR A 1 107 ? 9.864 -17.725 -12.971 1.00 0.00 107 THR A CA 16
ATOM 22301 C C . THR A 1 107 ? 10.152 -17.433 -14.449 1.00 0.00 107 THR A C 16
ATOM 22302 O O . THR A 1 107 ? 11.320 -17.328 -14.860 1.00 0.00 107 THR A O 16
ATOM 22313 N N . ILE A 1 108 ? 9.084 -17.330 -15.249 1.00 0.00 108 ILE A N 16
ATOM 22314 C CA . ILE A 1 108 ? 9.182 -17.089 -16.690 1.00 0.00 108 ILE A CA 16
ATOM 22315 C C . ILE A 1 108 ? 9.310 -15.565 -16.934 1.00 0.00 108 ILE A C 16
ATOM 22316 O O . ILE A 1 108 ? 8.403 -14.812 -16.560 1.00 0.00 108 ILE A O 16
ATOM 22332 N N . PRO A 1 109 ? 10.442 -15.085 -17.537 1.00 0.00 109 PRO A N 16
ATOM 22333 C CA . PRO A 1 109 ? 10.685 -13.639 -17.756 1.00 0.00 109 PRO A CA 16
ATOM 22334 C C . PRO A 1 109 ? 10.010 -13.113 -19.049 1.00 0.00 109 PRO A C 16
ATOM 22335 O O . PRO A 1 109 ? 10.656 -12.435 -19.861 1.00 0.00 109 PRO A O 16
ATOM 22346 N N . ASP A 1 110 ? 8.689 -13.405 -19.191 1.00 0.00 110 ASP A N 16
ATOM 22347 C CA . ASP A 1 110 ? 7.876 -13.065 -20.394 1.00 0.00 110 ASP A CA 16
ATOM 22348 C C . ASP A 1 110 ? 8.415 -13.817 -21.649 1.00 0.00 110 ASP A C 16
ATOM 22349 O O . ASP A 1 110 ? 8.230 -13.400 -22.795 1.00 0.00 110 ASP A O 16
ATOM 22358 N N . LEU A 1 111 ? 9.057 -14.977 -21.389 1.00 0.00 111 LEU A N 16
ATOM 22359 C CA . LEU A 1 111 ? 9.636 -15.852 -22.429 1.00 0.00 111 LEU A CA 16
ATOM 22360 C C . LEU A 1 111 ? 8.490 -16.538 -23.204 1.00 0.00 111 LEU A C 16
ATOM 22361 O O . LEU A 1 111 ? 8.494 -16.595 -24.440 1.00 0.00 111 LEU A O 16
ATOM 22377 N N . GLY A 1 112 ? 7.493 -17.023 -22.447 1.00 0.00 112 GLY A N 16
ATOM 22378 C CA . GLY A 1 112 ? 6.315 -17.694 -23.007 1.00 0.00 112 GLY A CA 16
ATOM 22379 C C . GLY A 1 112 ? 5.068 -17.460 -22.146 1.00 0.00 112 GLY A C 16
ATOM 22380 O O . GLY A 1 112 ? 5.208 -17.288 -20.913 1.00 0.00 112 GLY A O 16
ATOM 22385 N N . GLU A 1 21 ? 6.549 -0.394 -0.484 1.00 0.00 21 GLU A N 17
ATOM 22386 C CA . GLU A 1 21 ? 5.387 -1.322 -0.521 1.00 0.00 21 GLU A CA 17
ATOM 22387 C C . GLU A 1 21 ? 5.864 -2.757 -0.789 1.00 0.00 21 GLU A C 17
ATOM 22388 O O . GLU A 1 21 ? 6.819 -2.980 -1.549 1.00 0.00 21 GLU A O 17
ATOM 22400 N N . LYS A 1 22 ? 5.182 -3.720 -0.146 1.00 0.00 22 LYS A N 17
ATOM 22401 C CA . LYS A 1 22 ? 5.436 -5.163 -0.306 1.00 0.00 22 LYS A CA 17
ATOM 22402 C C . LYS A 1 22 ? 4.109 -5.926 -0.165 1.00 0.00 22 LYS A C 17
ATOM 22403 O O . LYS A 1 22 ? 3.240 -5.529 0.621 1.00 0.00 22 LYS A O 17
ATOM 22422 N N . VAL A 1 23 ? 3.945 -7.000 -0.949 1.00 0.00 23 VAL A N 17
ATOM 22423 C CA . VAL A 1 23 ? 2.705 -7.794 -0.991 1.00 0.00 23 VAL A CA 17
ATOM 22424 C C . VAL A 1 23 ? 2.951 -9.193 -0.380 1.00 0.00 23 VAL A C 17
ATOM 22425 O O . VAL A 1 23 ? 4.077 -9.708 -0.410 1.00 0.00 23 VAL A O 17
ATOM 22438 N N . THR A 1 24 ? 1.896 -9.778 0.197 1.00 0.00 24 THR A N 17
ATOM 22439 C CA . THR A 1 24 ? 1.931 -11.117 0.797 1.00 0.00 24 THR A CA 17
ATOM 22440 C C . THR A 1 24 ? 1.850 -12.196 -0.305 1.00 0.00 24 THR A C 17
ATOM 22441 O O . THR A 1 24 ? 0.818 -12.323 -0.967 1.00 0.00 24 THR A O 17
ATOM 22452 N N . LEU A 1 25 ? 2.952 -12.933 -0.518 1.00 0.00 25 LEU A N 17
ATOM 22453 C CA . LEU A 1 25 ? 2.971 -14.104 -1.411 1.00 0.00 25 LEU A CA 17
ATOM 22454 C C . LEU A 1 25 ? 2.423 -15.316 -0.640 1.00 0.00 25 LEU A C 17
ATOM 22455 O O . LEU A 1 25 ? 3.103 -15.864 0.234 1.00 0.00 25 LEU A O 17
ATOM 22471 N N . VAL A 1 26 ? 1.176 -15.692 -0.943 1.00 0.00 26 VAL A N 17
ATOM 22472 C CA . VAL A 1 26 ? 0.481 -16.803 -0.277 1.00 0.00 26 VAL A CA 17
ATOM 22473 C C . VAL A 1 26 ? 0.689 -18.078 -1.103 1.00 0.00 26 VAL A C 17
ATOM 22474 O O . VAL A 1 26 ? 0.307 -18.137 -2.268 1.00 0.00 26 VAL A O 17
ATOM 22487 N N . ARG A 1 27 ? 1.318 -19.079 -0.490 1.00 0.00 27 ARG A N 17
ATOM 22488 C CA . ARG A 1 27 ? 1.619 -20.371 -1.134 1.00 0.00 27 ARG A CA 17
ATOM 22489 C C . ARG A 1 27 ? 0.385 -21.296 -0.995 1.00 0.00 27 ARG A C 17
ATOM 22490 O O . ARG A 1 27 ? -0.527 -21.005 -0.202 1.00 0.00 27 ARG A O 17
ATOM 22511 N N . ILE A 1 28 ? 0.358 -22.399 -1.770 1.00 0.00 28 ILE A N 17
ATOM 22512 C CA . ILE A 1 28 ? -0.769 -23.372 -1.760 1.00 0.00 28 ILE A CA 17
ATOM 22513 C C . ILE A 1 28 ? -1.032 -23.949 -0.349 1.00 0.00 28 ILE A C 17
ATOM 22514 O O . ILE A 1 28 ? -2.190 -24.161 0.034 1.00 0.00 28 ILE A O 17
ATOM 22530 N N . ALA A 1 29 ? 0.055 -24.162 0.414 1.00 0.00 29 ALA A N 17
ATOM 22531 C CA . ALA A 1 29 ? -0.007 -24.713 1.781 1.00 0.00 29 ALA A CA 17
ATOM 22532 C C . ALA A 1 29 ? -0.885 -23.830 2.697 1.00 0.00 29 ALA A C 17
ATOM 22533 O O . ALA A 1 29 ? -1.708 -24.342 3.446 1.00 0.00 29 ALA A O 17
ATOM 22540 N N . ASP A 1 30 ? -0.736 -22.495 2.562 1.00 0.00 30 ASP A N 17
ATOM 22541 C CA . ASP A 1 30 ? -1.477 -21.494 3.373 1.00 0.00 30 ASP A CA 17
ATOM 22542 C C . ASP A 1 30 ? -2.988 -21.550 3.094 1.00 0.00 30 ASP A C 17
ATOM 22543 O O . ASP A 1 30 ? -3.794 -21.325 4.003 1.00 0.00 30 ASP A O 17
ATOM 22552 N N . LEU A 1 31 ? -3.355 -21.849 1.826 1.00 0.00 31 LEU A N 17
ATOM 22553 C CA . LEU A 1 31 ? -4.767 -22.047 1.421 1.00 0.00 31 LEU A CA 17
ATOM 22554 C C . LEU A 1 31 ? -5.375 -23.224 2.205 1.00 0.00 31 LEU A C 17
ATOM 22555 O O . LEU A 1 31 ? -6.465 -23.110 2.771 1.00 0.00 31 LEU A O 17
ATOM 22571 N N . GLU A 1 32 ? -4.613 -24.336 2.246 1.00 0.00 32 GLU A N 17
ATOM 22572 C CA . GLU A 1 32 ? -5.030 -25.590 2.893 1.00 0.00 32 GLU A CA 17
ATOM 22573 C C . GLU A 1 32 ? -5.169 -25.401 4.415 1.00 0.00 32 GLU A C 17
ATOM 22574 O O . GLU A 1 32 ? -6.155 -25.833 5.016 1.00 0.00 32 GLU A O 17
ATOM 22586 N N . ASN A 1 33 ? -4.168 -24.722 5.009 1.00 0.00 33 ASN A N 17
ATOM 22587 C CA . ASN A 1 33 ? -4.116 -24.453 6.460 1.00 0.00 33 ASN A CA 17
ATOM 22588 C C . ASN A 1 33 ? -5.302 -23.580 6.901 1.00 0.00 33 ASN A C 17
ATOM 22589 O O . ASN A 1 33 ? -6.013 -23.941 7.836 1.00 0.00 33 ASN A O 17
ATOM 22600 N N . HIS A 1 34 ? -5.530 -22.462 6.188 1.00 0.00 34 HIS A N 17
ATOM 22601 C CA . HIS A 1 34 ? -6.560 -21.469 6.564 1.00 0.00 34 HIS A CA 17
ATOM 22602 C C . HIS A 1 34 ? -7.965 -22.057 6.359 1.00 0.00 34 HIS A C 17
ATOM 22603 O O . HIS A 1 34 ? -8.880 -21.781 7.141 1.00 0.00 34 HIS A O 17
ATOM 22618 N N . ASN A 1 35 ? -8.107 -22.888 5.308 1.00 0.00 35 ASN A N 17
ATOM 22619 C CA . ASN A 1 35 ? -9.350 -23.636 5.023 1.00 0.00 35 ASN A CA 17
ATOM 22620 C C . ASN A 1 35 ? -9.644 -24.618 6.176 1.00 0.00 35 ASN A C 17
ATOM 22621 O O . ASN A 1 35 ? -10.781 -24.719 6.646 1.00 0.00 35 ASN A O 17
ATOM 22632 N N . ASN A 1 36 ? -8.583 -25.298 6.647 1.00 0.00 36 ASN A N 17
ATOM 22633 C CA . ASN A 1 36 ? -8.649 -26.249 7.775 1.00 0.00 36 ASN A CA 17
ATOM 22634 C C . ASN A 1 36 ? -8.962 -25.518 9.102 1.00 0.00 36 ASN A C 17
ATOM 22635 O O . ASN A 1 36 ? -9.619 -26.074 9.991 1.00 0.00 36 ASN A O 17
ATOM 22646 N N . ASP A 1 37 ? -8.493 -24.260 9.214 1.00 0.00 37 ASP A N 17
ATOM 22647 C CA . ASP A 1 37 ? -8.748 -23.396 10.394 1.00 0.00 37 ASP A CA 17
ATOM 22648 C C . ASP A 1 37 ? -10.214 -22.923 10.428 1.00 0.00 37 ASP A C 17
ATOM 22649 O O . ASP A 1 37 ? -10.700 -22.489 11.474 1.00 0.00 37 ASP A O 17
ATOM 22658 N N . GLY A 1 38 ? -10.903 -23.006 9.276 1.00 0.00 38 GLY A N 17
ATOM 22659 C CA . GLY A 1 38 ? -12.327 -22.665 9.180 1.00 0.00 38 GLY A CA 17
ATOM 22660 C C . GLY A 1 38 ? -12.571 -21.346 8.457 1.00 0.00 38 GLY A C 17
ATOM 22661 O O . GLY A 1 38 ? -13.522 -20.624 8.775 1.00 0.00 38 GLY A O 17
ATOM 22665 N N . GLY A 1 39 ? -11.699 -21.043 7.482 1.00 0.00 39 GLY A N 17
ATOM 22666 C CA . GLY A 1 39 ? -11.813 -19.852 6.642 1.00 0.00 39 GLY A CA 17
ATOM 22667 C C . GLY A 1 39 ? -11.446 -20.190 5.207 1.00 0.00 39 GLY A C 17
ATOM 22668 O O . GLY A 1 39 ? -10.260 -20.349 4.894 1.00 0.00 39 GLY A O 17
ATOM 22672 N N . PHE A 1 40 ? -12.461 -20.296 4.332 1.00 0.00 40 PHE A N 17
ATOM 22673 C CA . PHE A 1 40 ? -12.292 -20.850 2.980 1.00 0.00 40 PHE A CA 17
ATOM 22674 C C . PHE A 1 40 ? -11.595 -19.823 2.072 1.00 0.00 40 PHE A C 17
ATOM 22675 O O . PHE A 1 40 ? -12.165 -18.774 1.753 1.00 0.00 40 PHE A O 17
ATOM 22692 N N . TRP A 1 41 ? -10.341 -20.138 1.706 1.00 0.00 41 TRP A N 17
ATOM 22693 C CA . TRP A 1 41 ? -9.506 -19.311 0.821 1.00 0.00 41 TRP A CA 17
ATOM 22694 C C . TRP A 1 41 ? -9.520 -19.873 -0.604 1.00 0.00 41 TRP A C 17
ATOM 22695 O O . TRP A 1 41 ? -9.585 -21.092 -0.809 1.00 0.00 41 TRP A O 17
ATOM 22716 N N . THR A 1 42 ? -9.464 -18.953 -1.575 1.00 0.00 42 THR A N 17
ATOM 22717 C CA . THR A 1 42 ? -9.422 -19.266 -3.008 1.00 0.00 42 THR A CA 17
ATOM 22718 C C . THR A 1 42 ? -8.453 -18.304 -3.711 1.00 0.00 42 THR A C 17
ATOM 22719 O O . THR A 1 42 ? -8.251 -17.171 -3.254 1.00 0.00 42 THR A O 17
ATOM 22730 N N . VAL A 1 43 ? -7.850 -18.767 -4.811 1.00 0.00 43 VAL A N 17
ATOM 22731 C CA . VAL A 1 43 ? -7.019 -17.926 -5.683 1.00 0.00 43 VAL A CA 17
ATOM 22732 C C . VAL A 1 43 ? -7.816 -17.553 -6.951 1.00 0.00 43 VAL A C 17
ATOM 22733 O O . VAL A 1 43 ? -8.293 -18.431 -7.678 1.00 0.00 43 VAL A O 17
ATOM 22746 N N . ILE A 1 44 ? -7.999 -16.238 -7.156 1.00 0.00 44 ILE A N 17
ATOM 22747 C CA . ILE A 1 44 ? -8.673 -15.660 -8.332 1.00 0.00 44 ILE A CA 17
ATOM 22748 C C . ILE A 1 44 ? -7.789 -14.525 -8.893 1.00 0.00 44 ILE A C 17
ATOM 22749 O O . ILE A 1 44 ? -7.430 -13.606 -8.149 1.00 0.00 44 ILE A O 17
ATOM 22765 N N . ASP A 1 45 ? -7.424 -14.625 -10.192 1.00 0.00 45 ASP A N 17
ATOM 22766 C CA . ASP A 1 45 ? -6.656 -13.583 -10.935 1.00 0.00 45 ASP A CA 17
ATOM 22767 C C . ASP A 1 45 ? -5.245 -13.358 -10.318 1.00 0.00 45 ASP A C 17
ATOM 22768 O O . ASP A 1 45 ? -4.680 -12.258 -10.368 1.00 0.00 45 ASP A O 17
ATOM 22777 N N . GLY A 1 46 ? -4.674 -14.442 -9.755 1.00 0.00 46 GLY A N 17
ATOM 22778 C CA . GLY A 1 46 ? -3.341 -14.409 -9.128 1.00 0.00 46 GLY A CA 17
ATOM 22779 C C . GLY A 1 46 ? -3.344 -13.786 -7.727 1.00 0.00 46 GLY A C 17
ATOM 22780 O O . GLY A 1 46 ? -2.282 -13.566 -7.132 1.00 0.00 46 GLY A O 17
ATOM 22784 N N . LYS A 1 47 ? -4.551 -13.502 -7.214 1.00 0.00 47 LYS A N 17
ATOM 22785 C CA . LYS A 1 47 ? -4.779 -12.939 -5.876 1.00 0.00 47 LYS A CA 17
ATOM 22786 C C . LYS A 1 47 ? -5.437 -14.013 -5.004 1.00 0.00 47 LYS A C 17
ATOM 22787 O O . LYS A 1 47 ? -6.026 -14.942 -5.533 1.00 0.00 47 LYS A O 17
ATOM 22806 N N . VAL A 1 48 ? -5.355 -13.877 -3.675 1.00 0.00 48 VAL A N 17
ATOM 22807 C CA . VAL A 1 48 ? -6.056 -14.777 -2.727 1.00 0.00 48 VAL A CA 17
ATOM 22808 C C . VAL A 1 48 ? -7.113 -13.982 -1.943 1.00 0.00 48 VAL A C 17
ATOM 22809 O O . VAL A 1 48 ? -6.868 -12.836 -1.551 1.00 0.00 48 VAL A O 17
ATOM 22822 N N . TYR A 1 49 ? -8.290 -14.607 -1.730 1.00 0.00 49 TYR A N 17
ATOM 22823 C CA . TYR A 1 49 ? -9.458 -13.983 -1.075 1.00 0.00 49 TYR A CA 17
ATOM 22824 C C . TYR A 1 49 ? -10.054 -14.937 -0.026 1.00 0.00 49 TYR A C 17
ATOM 22825 O O . TYR A 1 49 ? -9.900 -16.158 -0.140 1.00 0.00 49 TYR A O 17
ATOM 22843 N N . ASP A 1 50 ? -10.761 -14.370 0.976 1.00 0.00 50 ASP A N 17
ATOM 22844 C CA . ASP A 1 50 ? -11.513 -15.152 1.981 1.00 0.00 50 ASP A CA 17
ATOM 22845 C C . ASP A 1 50 ? -13.012 -15.106 1.618 1.00 0.00 50 ASP A C 17
ATOM 22846 O O . ASP A 1 50 ? -13.671 -14.068 1.757 1.00 0.00 50 ASP A O 17
ATOM 22855 N N . ILE A 1 51 ? -13.515 -16.240 1.118 1.00 0.00 51 ILE A N 17
ATOM 22856 C CA . ILE A 1 51 ? -14.908 -16.411 0.665 1.00 0.00 51 ILE A CA 17
ATOM 22857 C C . ILE A 1 51 ? -15.909 -16.353 1.831 1.00 0.00 51 ILE A C 17
ATOM 22858 O O . ILE A 1 51 ? -17.031 -15.842 1.671 1.00 0.00 51 ILE A O 17
ATOM 22874 N N . LYS A 1 52 ? -15.483 -16.864 2.998 1.00 0.00 52 LYS A N 17
ATOM 22875 C CA . LYS A 1 52 ? -16.317 -16.892 4.208 1.00 0.00 52 LYS A CA 17
ATOM 22876 C C . LYS A 1 52 ? -16.721 -15.456 4.614 1.00 0.00 52 LYS A C 17
ATOM 22877 O O . LYS A 1 52 ? -17.870 -15.204 4.966 1.00 0.00 52 LYS A O 17
ATOM 22896 N N . ASP A 1 53 ? -15.756 -14.526 4.513 1.00 0.00 53 ASP A N 17
ATOM 22897 C CA . ASP A 1 53 ? -15.959 -13.092 4.803 1.00 0.00 53 ASP A CA 17
ATOM 22898 C C . ASP A 1 53 ? -16.869 -12.448 3.744 1.00 0.00 53 ASP A C 17
ATOM 22899 O O . ASP A 1 53 ? -17.785 -11.702 4.093 1.00 0.00 53 ASP A O 17
ATOM 22908 N N . PHE A 1 54 ? -16.583 -12.758 2.454 1.00 0.00 54 PHE A N 17
ATOM 22909 C CA . PHE A 1 54 ? -17.344 -12.262 1.281 1.00 0.00 54 PHE A CA 17
ATOM 22910 C C . PHE A 1 54 ? -18.861 -12.420 1.479 1.00 0.00 54 PHE A C 17
ATOM 22911 O O . PHE A 1 54 ? -19.603 -11.432 1.502 1.00 0.00 54 PHE A O 17
ATOM 22928 N N . GLN A 1 55 ? -19.297 -13.673 1.656 1.00 0.00 55 GLN A N 17
ATOM 22929 C CA . GLN A 1 55 ? -20.721 -14.008 1.817 1.00 0.00 55 GLN A CA 17
ATOM 22930 C C . GLN A 1 55 ? -21.311 -13.376 3.099 1.00 0.00 55 GLN A C 17
ATOM 22931 O O . GLN A 1 55 ? -22.503 -13.048 3.136 1.00 0.00 55 GLN A O 17
ATOM 22945 N N . THR A 1 56 ? -20.464 -13.192 4.134 1.00 0.00 56 THR A N 17
ATOM 22946 C CA . THR A 1 56 ? -20.878 -12.562 5.404 1.00 0.00 56 THR A CA 17
ATOM 22947 C C . THR A 1 56 ? -21.169 -11.053 5.211 1.00 0.00 56 THR A C 17
ATOM 22948 O O . THR A 1 56 ? -22.087 -10.526 5.831 1.00 0.00 56 THR A O 17
ATOM 22959 N N . GLN A 1 57 ? -20.406 -10.368 4.322 1.00 0.00 57 GLN A N 17
ATOM 22960 C CA . GLN A 1 57 ? -20.588 -8.918 4.055 1.00 0.00 57 GLN A CA 17
ATOM 22961 C C . GLN A 1 57 ? -21.903 -8.644 3.279 1.00 0.00 57 GLN A C 17
ATOM 22962 O O . GLN A 1 57 ? -22.375 -7.505 3.213 1.00 0.00 57 GLN A O 17
ATOM 22976 N N . SER A 1 58 ? -22.495 -9.714 2.719 1.00 0.00 58 SER A N 17
ATOM 22977 C CA . SER A 1 58 ? -23.807 -9.669 2.047 1.00 0.00 58 SER A CA 17
ATOM 22978 C C . SER A 1 58 ? -24.979 -9.814 3.066 1.00 0.00 58 SER A C 17
ATOM 22979 O O . SER A 1 58 ? -26.134 -10.011 2.661 1.00 0.00 58 SER A O 17
ATOM 22987 N N . LEU A 1 59 ? -24.676 -9.697 4.388 1.00 0.00 59 LEU A N 17
ATOM 22988 C CA . LEU A 1 59 ? -25.698 -9.784 5.467 1.00 0.00 59 LEU A CA 17
ATOM 22989 C C . LEU A 1 59 ? -26.707 -8.617 5.382 1.00 0.00 59 LEU A C 17
ATOM 22990 O O . LEU A 1 59 ? -27.870 -8.750 5.780 1.00 0.00 59 LEU A O 17
ATOM 23006 N N . THR A 1 60 ? -26.237 -7.478 4.853 1.00 0.00 60 THR A N 17
ATOM 23007 C CA . THR A 1 60 ? -27.041 -6.266 4.688 1.00 0.00 60 THR A CA 17
ATOM 23008 C C . THR A 1 60 ? -27.749 -6.297 3.323 1.00 0.00 60 THR A C 17
ATOM 23009 O O . THR A 1 60 ? -27.127 -6.620 2.300 1.00 0.00 60 THR A O 17
ATOM 23020 N N . GLU A 1 61 ? -29.057 -5.983 3.330 1.00 0.00 61 GLU A N 17
ATOM 23021 C CA . GLU A 1 61 ? -29.890 -5.936 2.113 1.00 0.00 61 GLU A CA 17
ATOM 23022 C C . GLU A 1 61 ? -29.450 -4.788 1.179 1.00 0.00 61 GLU A C 17
ATOM 23023 O O . GLU A 1 61 ? -29.650 -4.860 -0.032 1.00 0.00 61 GLU A O 17
ATOM 23035 N N . ASN A 1 62 ? -28.878 -3.718 1.772 1.00 0.00 62 ASN A N 17
ATOM 23036 C CA . ASN A 1 62 ? -28.245 -2.609 1.035 1.00 0.00 62 ASN A CA 17
ATOM 23037 C C . ASN A 1 62 ? -26.722 -2.759 1.120 1.00 0.00 62 ASN A C 17
ATOM 23038 O O . ASN A 1 62 ? -26.091 -2.280 2.064 1.00 0.00 62 ASN A O 17
ATOM 23049 N N . SER A 1 63 ? -26.163 -3.489 0.155 1.00 0.00 63 SER A N 17
ATOM 23050 C CA . SER A 1 63 ? -24.718 -3.713 0.033 1.00 0.00 63 SER A CA 17
ATOM 23051 C C . SER A 1 63 ? -24.349 -3.838 -1.452 1.00 0.00 63 SER A C 17
ATOM 23052 O O . SER A 1 63 ? -25.232 -3.953 -2.322 1.00 0.00 63 SER A O 17
ATOM 23060 N N . ILE A 1 64 ? -23.036 -3.828 -1.737 1.00 0.00 64 ILE A N 17
ATOM 23061 C CA . ILE A 1 64 ? -22.507 -4.095 -3.089 1.00 0.00 64 ILE A CA 17
ATOM 23062 C C . ILE A 1 64 ? -22.734 -5.576 -3.482 1.00 0.00 64 ILE A C 17
ATOM 23063 O O . ILE A 1 64 ? -22.761 -5.916 -4.665 1.00 0.00 64 ILE A O 17
ATOM 23079 N N . LEU A 1 65 ? -22.905 -6.442 -2.453 1.00 0.00 65 LEU A N 17
ATOM 23080 C CA . LEU A 1 65 ? -23.067 -7.902 -2.613 1.00 0.00 65 LEU A CA 17
ATOM 23081 C C . LEU A 1 65 ? -24.538 -8.328 -2.487 1.00 0.00 65 LEU A C 17
ATOM 23082 O O . LEU A 1 65 ? -24.837 -9.519 -2.515 1.00 0.00 65 LEU A O 17
ATOM 23098 N N . ALA A 1 66 ? -25.452 -7.343 -2.372 1.00 0.00 66 ALA A N 17
ATOM 23099 C CA . ALA A 1 66 ? -26.917 -7.587 -2.373 1.00 0.00 66 ALA A CA 17
ATOM 23100 C C . ALA A 1 66 ? -27.376 -8.165 -3.732 1.00 0.00 66 ALA A C 17
ATOM 23101 O O . ALA A 1 66 ? -28.346 -8.927 -3.808 1.00 0.00 66 ALA A O 17
ATOM 23108 N N . GLN A 1 67 ? -26.645 -7.773 -4.794 1.00 0.00 67 GLN A N 17
ATOM 23109 C CA . GLN A 1 67 ? -26.835 -8.284 -6.169 1.00 0.00 67 GLN A CA 17
ATOM 23110 C C . GLN A 1 67 ? -26.168 -9.672 -6.345 1.00 0.00 67 GLN A C 17
ATOM 23111 O O . GLN A 1 67 ? -26.557 -10.450 -7.219 1.00 0.00 67 GLN A O 17
ATOM 23125 N N . PHE A 1 68 ? -25.161 -9.964 -5.500 1.00 0.00 68 PHE A N 17
ATOM 23126 C CA . PHE A 1 68 ? -24.370 -11.219 -5.546 1.00 0.00 68 PHE A CA 17
ATOM 23127 C C . PHE A 1 68 ? -24.860 -12.247 -4.495 1.00 0.00 68 PHE A C 17
ATOM 23128 O O . PHE A 1 68 ? -24.314 -13.356 -4.403 1.00 0.00 68 PHE A O 17
ATOM 23145 N N . ALA A 1 69 ? -25.902 -11.868 -3.725 1.00 0.00 69 ALA A N 17
ATOM 23146 C CA . ALA A 1 69 ? -26.482 -12.708 -2.653 1.00 0.00 69 ALA A CA 17
ATOM 23147 C C . ALA A 1 69 ? -27.209 -13.949 -3.223 1.00 0.00 69 ALA A C 17
ATOM 23148 O O . ALA A 1 69 ? -27.380 -14.951 -2.524 1.00 0.00 69 ALA A O 17
ATOM 23155 N N . GLY A 1 70 ? -27.640 -13.864 -4.499 1.00 0.00 70 GLY A N 17
ATOM 23156 C CA . GLY A 1 70 ? -28.340 -14.968 -5.178 1.00 0.00 70 GLY A CA 17
ATOM 23157 C C . GLY A 1 70 ? -27.443 -15.747 -6.130 1.00 0.00 70 GLY A C 17
ATOM 23158 O O . GLY A 1 70 ? -27.933 -16.413 -7.045 1.00 0.00 70 GLY A O 17
ATOM 23162 N N . GLU A 1 71 ? -26.124 -15.707 -5.878 1.00 0.00 71 GLU A N 17
ATOM 23163 C CA . GLU A 1 71 ? -25.098 -16.328 -6.741 1.00 0.00 71 GLU A CA 17
ATOM 23164 C C . GLU A 1 71 ? -24.062 -17.067 -5.867 1.00 0.00 71 GLU A C 17
ATOM 23165 O O . GLU A 1 71 ? -23.947 -16.780 -4.666 1.00 0.00 71 GLU A O 17
ATOM 23177 N N . ASP A 1 72 ? -23.331 -18.035 -6.480 1.00 0.00 72 ASP A N 17
ATOM 23178 C CA . ASP A 1 72 ? -22.210 -18.759 -5.835 1.00 0.00 72 ASP A CA 17
ATOM 23179 C C . ASP A 1 72 ? -21.157 -17.749 -5.335 1.00 0.00 72 ASP A C 17
ATOM 23180 O O . ASP A 1 72 ? -20.731 -16.911 -6.119 1.00 0.00 72 ASP A O 17
ATOM 23189 N N . PRO A 1 73 ? -20.703 -17.833 -4.043 1.00 0.00 73 PRO A N 17
ATOM 23190 C CA . PRO A 1 73 ? -19.845 -16.785 -3.423 1.00 0.00 73 PRO A CA 17
ATOM 23191 C C . PRO A 1 73 ? -18.486 -16.569 -4.146 1.00 0.00 73 PRO A C 17
ATOM 23192 O O . PRO A 1 73 ? -17.966 -15.447 -4.166 1.00 0.00 73 PRO A O 17
ATOM 23203 N N . VAL A 1 74 ? -17.924 -17.642 -4.747 1.00 0.00 74 VAL A N 17
ATOM 23204 C CA . VAL A 1 74 ? -16.650 -17.551 -5.491 1.00 0.00 74 VAL A CA 17
ATOM 23205 C C . VAL A 1 74 ? -16.880 -16.873 -6.854 1.00 0.00 74 VAL A C 17
ATOM 23206 O O . VAL A 1 74 ? -16.235 -15.871 -7.159 1.00 0.00 74 VAL A O 17
ATOM 23219 N N . VAL A 1 75 ? -17.846 -17.408 -7.629 1.00 0.00 75 VAL A N 17
ATOM 23220 C CA . VAL A 1 75 ? -18.173 -16.915 -8.998 1.00 0.00 75 VAL A CA 17
ATOM 23221 C C . VAL A 1 75 ? -18.647 -15.442 -8.967 1.00 0.00 75 VAL A C 17
ATOM 23222 O O . VAL A 1 75 ? -18.322 -14.641 -9.857 1.00 0.00 75 VAL A O 17
ATOM 23235 N N . ALA A 1 76 ? -19.383 -15.112 -7.897 1.00 0.00 76 ALA A N 17
ATOM 23236 C CA . ALA A 1 76 ? -19.913 -13.762 -7.632 1.00 0.00 76 ALA A CA 17
ATOM 23237 C C . ALA A 1 76 ? -18.779 -12.770 -7.345 1.00 0.00 76 ALA A C 17
ATOM 23238 O O . ALA A 1 76 ? -18.848 -11.604 -7.734 1.00 0.00 76 ALA A O 17
ATOM 23245 N N . LEU A 1 77 ? -17.744 -13.259 -6.640 1.00 0.00 77 LEU A N 17
ATOM 23246 C CA . LEU A 1 77 ? -16.537 -12.480 -6.327 1.00 0.00 77 LEU A CA 17
ATOM 23247 C C . LEU A 1 77 ? -15.718 -12.200 -7.602 1.00 0.00 77 LEU A C 17
ATOM 23248 O O . LEU A 1 77 ? -15.183 -11.104 -7.765 1.00 0.00 77 LEU A O 17
ATOM 23264 N N . GLU A 1 78 ? -15.652 -13.196 -8.504 1.00 0.00 78 GLU A N 17
ATOM 23265 C CA . GLU A 1 78 ? -14.949 -13.070 -9.802 1.00 0.00 78 GLU A CA 17
ATOM 23266 C C . GLU A 1 78 ? -15.655 -12.021 -10.686 1.00 0.00 78 GLU A C 17
ATOM 23267 O O . GLU A 1 78 ? -15.004 -11.181 -11.319 1.00 0.00 78 GLU A O 17
ATOM 23279 N N . ALA A 1 79 ? -16.999 -12.069 -10.666 1.00 0.00 79 ALA A N 17
ATOM 23280 C CA . ALA A 1 79 ? -17.868 -11.101 -11.360 1.00 0.00 79 ALA A CA 17
ATOM 23281 C C . ALA A 1 79 ? -17.731 -9.699 -10.734 1.00 0.00 79 ALA A C 17
ATOM 23282 O O . ALA A 1 79 ? -17.821 -8.689 -11.431 1.00 0.00 79 ALA A O 17
ATOM 23289 N N . ALA A 1 80 ? -17.503 -9.667 -9.406 1.00 0.00 80 ALA A N 17
ATOM 23290 C CA . ALA A 1 80 ? -17.321 -8.422 -8.632 1.00 0.00 80 ALA A CA 17
ATOM 23291 C C . ALA A 1 80 ? -15.973 -7.748 -8.949 1.00 0.00 80 ALA A C 17
ATOM 23292 O O . ALA A 1 80 ? -15.875 -6.517 -8.967 1.00 0.00 80 ALA A O 17
ATOM 23299 N N . LEU A 1 81 ? -14.939 -8.572 -9.203 1.00 0.00 81 LEU A N 17
ATOM 23300 C CA . LEU A 1 81 ? -13.604 -8.090 -9.616 1.00 0.00 81 LEU A CA 17
ATOM 23301 C C . LEU A 1 81 ? -13.677 -7.467 -11.013 1.00 0.00 81 LEU A C 17
ATOM 23302 O O . LEU A 1 81 ? -13.058 -6.437 -11.287 1.00 0.00 81 LEU A O 17
ATOM 23318 N N . GLN A 1 82 ? -14.453 -8.120 -11.893 1.00 0.00 82 GLN A N 17
ATOM 23319 C CA . GLN A 1 82 ? -14.688 -7.641 -13.262 1.00 0.00 82 GLN A CA 17
ATOM 23320 C C . GLN A 1 82 ? -15.634 -6.424 -13.273 1.00 0.00 82 GLN A C 17
ATOM 23321 O O . GLN A 1 82 ? -15.585 -5.612 -14.201 1.00 0.00 82 GLN A O 17
ATOM 23335 N N . PHE A 1 83 ? -16.480 -6.302 -12.231 1.00 0.00 83 PHE A N 17
ATOM 23336 C CA . PHE A 1 83 ? -17.422 -5.183 -12.099 1.00 0.00 83 PHE A CA 17
ATOM 23337 C C . PHE A 1 83 ? -16.683 -3.938 -11.568 1.00 0.00 83 PHE A C 17
ATOM 23338 O O . PHE A 1 83 ? -16.220 -3.913 -10.424 1.00 0.00 83 PHE A O 17
ATOM 23355 N N . GLU A 1 84 ? -16.621 -2.915 -12.430 1.00 0.00 84 GLU A N 17
ATOM 23356 C CA . GLU A 1 84 ? -15.925 -1.634 -12.197 1.00 0.00 84 GLU A CA 17
ATOM 23357 C C . GLU A 1 84 ? -16.377 -0.932 -10.902 1.00 0.00 84 GLU A C 17
ATOM 23358 O O . GLU A 1 84 ? -15.588 -0.216 -10.267 1.00 0.00 84 GLU A O 17
ATOM 23370 N N . ASP A 1 85 ? -17.642 -1.164 -10.519 1.00 0.00 85 ASP A N 17
ATOM 23371 C CA . ASP A 1 85 ? -18.225 -0.611 -9.295 1.00 0.00 85 ASP A CA 17
ATOM 23372 C C . ASP A 1 85 ? -17.625 -1.286 -8.050 1.00 0.00 85 ASP A C 17
ATOM 23373 O O . ASP A 1 85 ? -17.021 -0.618 -7.224 1.00 0.00 85 ASP A O 17
ATOM 23382 N N . THR A 1 86 ? -17.769 -2.619 -7.967 1.00 0.00 86 THR A N 17
ATOM 23383 C CA . THR A 1 86 ? -17.525 -3.395 -6.729 1.00 0.00 86 THR A CA 17
ATOM 23384 C C . THR A 1 86 ? -16.054 -3.841 -6.559 1.00 0.00 86 THR A C 17
ATOM 23385 O O . THR A 1 86 ? -15.670 -4.292 -5.470 1.00 0.00 86 THR A O 17
ATOM 23396 N N . ARG A 1 87 ? -15.236 -3.684 -7.620 1.00 0.00 87 ARG A N 17
ATOM 23397 C CA . ARG A 1 87 ? -13.847 -4.221 -7.663 1.00 0.00 87 ARG A CA 17
ATOM 23398 C C . ARG A 1 87 ? -12.935 -3.535 -6.634 1.00 0.00 87 ARG A C 17
ATOM 23399 O O . ARG A 1 87 ? -12.018 -4.153 -6.080 1.00 0.00 87 ARG A O 17
ATOM 23420 N N . GLU A 1 88 ? -13.225 -2.254 -6.379 1.00 0.00 88 GLU A N 17
ATOM 23421 C CA . GLU A 1 88 ? -12.399 -1.378 -5.534 1.00 0.00 88 GLU A CA 17
ATOM 23422 C C . GLU A 1 88 ? -12.514 -1.757 -4.045 1.00 0.00 88 GLU A C 17
ATOM 23423 O O . GLU A 1 88 ? -11.568 -1.570 -3.288 1.00 0.00 88 GLU A O 17
ATOM 23435 N N . SER A 1 89 ? -13.682 -2.308 -3.652 1.00 0.00 89 SER A N 17
ATOM 23436 C CA . SER A 1 89 ? -13.946 -2.769 -2.270 1.00 0.00 89 SER A CA 17
ATOM 23437 C C . SER A 1 89 ? -13.215 -4.097 -1.981 1.00 0.00 89 SER A C 17
ATOM 23438 O O . SER A 1 89 ? -12.887 -4.402 -0.825 1.00 0.00 89 SER A O 17
ATOM 23446 N N . MET A 1 90 ? -12.915 -4.849 -3.060 1.00 0.00 90 MET A N 17
ATOM 23447 C CA . MET A 1 90 ? -12.268 -6.180 -2.984 1.00 0.00 90 MET A CA 17
ATOM 23448 C C . MET A 1 90 ? -10.769 -6.093 -2.632 1.00 0.00 90 MET A C 17
ATOM 23449 O O . MET A 1 90 ? -10.094 -7.122 -2.516 1.00 0.00 90 MET A O 17
ATOM 23463 N N . HIS A 1 91 ? -10.269 -4.855 -2.440 1.00 0.00 91 HIS A N 17
ATOM 23464 C CA . HIS A 1 91 ? -8.917 -4.593 -1.908 1.00 0.00 91 HIS A CA 17
ATOM 23465 C C . HIS A 1 91 ? -8.786 -5.119 -0.457 1.00 0.00 91 HIS A C 17
ATOM 23466 O O . HIS A 1 91 ? -7.703 -5.529 -0.028 1.00 0.00 91 HIS A O 17
ATOM 23481 N N . ALA A 1 92 ? -9.921 -5.091 0.276 1.00 0.00 92 ALA A N 17
ATOM 23482 C CA . ALA A 1 92 ? -10.014 -5.544 1.677 1.00 0.00 92 ALA A CA 17
ATOM 23483 C C . ALA A 1 92 ? -10.126 -7.075 1.756 1.00 0.00 92 ALA A C 17
ATOM 23484 O O . ALA A 1 92 ? -9.681 -7.690 2.727 1.00 0.00 92 ALA A O 17
ATOM 23491 N N . PHE A 1 93 ? -10.749 -7.675 0.728 1.00 0.00 93 PHE A N 17
ATOM 23492 C CA . PHE A 1 93 ? -10.945 -9.138 0.633 1.00 0.00 93 PHE A CA 17
ATOM 23493 C C . PHE A 1 93 ? -9.668 -9.826 0.106 1.00 0.00 93 PHE A C 17
ATOM 23494 O O . PHE A 1 93 ? -9.445 -11.012 0.368 1.00 0.00 93 PHE A O 17
ATOM 23511 N N . CYS A 1 94 ? -8.844 -9.060 -0.641 1.00 0.00 94 CYS A N 17
ATOM 23512 C CA . CYS A 1 94 ? -7.556 -9.530 -1.164 1.00 0.00 94 CYS A CA 17
ATOM 23513 C C . CYS A 1 94 ? -6.513 -9.499 -0.045 1.00 0.00 94 CYS A C 17
ATOM 23514 O O . CYS A 1 94 ? -6.113 -8.422 0.414 1.00 0.00 94 CYS A O 17
ATOM 23522 N N . VAL A 1 95 ? -6.121 -10.694 0.426 1.00 0.00 95 VAL A N 17
ATOM 23523 C CA . VAL A 1 95 ? -5.090 -10.850 1.469 1.00 0.00 95 VAL A CA 17
ATOM 23524 C C . VAL A 1 95 ? -3.672 -10.705 0.857 1.00 0.00 95 VAL A C 17
ATOM 23525 O O . VAL A 1 95 ? -2.702 -10.428 1.570 1.00 0.00 95 VAL A O 17
ATOM 23538 N N . GLY A 1 96 ? -3.574 -10.879 -0.480 1.00 0.00 96 GLY A N 17
ATOM 23539 C CA . GLY A 1 96 ? -2.317 -10.699 -1.206 1.00 0.00 96 GLY A CA 17
ATOM 23540 C C . GLY A 1 96 ? -2.280 -11.489 -2.505 1.00 0.00 96 GLY A C 17
ATOM 23541 O O . GLY A 1 96 ? -3.328 -11.808 -3.073 1.00 0.00 96 GLY A O 17
ATOM 23545 N N . GLN A 1 97 ? -1.056 -11.778 -2.966 1.00 0.00 97 GLN A N 17
ATOM 23546 C CA . GLN A 1 97 ? -0.778 -12.625 -4.140 1.00 0.00 97 GLN A CA 17
ATOM 23547 C C . GLN A 1 97 ? -0.906 -14.109 -3.797 1.00 0.00 97 GLN A C 17
ATOM 23548 O O . GLN A 1 97 ? -0.939 -14.485 -2.632 1.00 0.00 97 GLN A O 17
ATOM 23562 N N . TYR A 1 98 ? -0.987 -14.932 -4.845 1.00 0.00 98 TYR A N 17
ATOM 23563 C CA . TYR A 1 98 ? -0.742 -16.379 -4.770 1.00 0.00 98 TYR A CA 17
ATOM 23564 C C . TYR A 1 98 ? 0.576 -16.665 -5.495 1.00 0.00 98 TYR A C 17
ATOM 23565 O O . TYR A 1 98 ? 0.874 -16.036 -6.514 1.00 0.00 98 TYR A O 17
ATOM 23583 N N . LEU A 1 99 ? 1.353 -17.617 -4.973 1.00 0.00 99 LEU A N 17
ATOM 23584 C CA . LEU A 1 99 ? 2.634 -18.022 -5.555 1.00 0.00 99 LEU A CA 17
ATOM 23585 C C . LEU A 1 99 ? 2.710 -19.560 -5.497 1.00 0.00 99 LEU A C 17
ATOM 23586 O O . LEU A 1 99 ? 2.553 -20.150 -4.421 1.00 0.00 99 LEU A O 17
ATOM 23602 N N . GLU A 1 100 ? 2.920 -20.196 -6.666 1.00 0.00 100 GLU A N 17
ATOM 23603 C CA . GLU A 1 100 ? 3.059 -21.655 -6.775 1.00 0.00 100 GLU A CA 17
ATOM 23604 C C . GLU A 1 100 ? 4.429 -22.109 -6.219 1.00 0.00 100 GLU A C 17
ATOM 23605 O O . GLU A 1 100 ? 5.434 -21.410 -6.417 1.00 0.00 100 GLU A O 17
ATOM 23617 N N . PRO A 1 101 ? 4.493 -23.299 -5.534 1.00 0.00 101 PRO A N 17
ATOM 23618 C CA . PRO A 1 101 ? 5.769 -23.875 -5.032 1.00 0.00 101 PRO A CA 17
ATOM 23619 C C . PRO A 1 101 ? 6.800 -24.130 -6.166 1.00 0.00 101 PRO A C 17
ATOM 23620 O O . PRO A 1 101 ? 8.008 -23.999 -5.951 1.00 0.00 101 PRO A O 17
ATOM 23631 N N . ASP A 1 102 ? 6.297 -24.470 -7.374 1.00 0.00 102 ASP A N 17
ATOM 23632 C CA . ASP A 1 102 ? 7.145 -24.734 -8.556 1.00 0.00 102 ASP A CA 17
ATOM 23633 C C . ASP A 1 102 ? 7.531 -23.413 -9.247 1.00 0.00 102 ASP A C 17
ATOM 23634 O O . ASP A 1 102 ? 8.595 -23.324 -9.856 1.00 0.00 102 ASP A O 17
ATOM 23643 N N . GLN A 1 103 ? 6.648 -22.388 -9.129 1.00 0.00 103 GLN A N 17
ATOM 23644 C CA . GLN A 1 103 ? 6.845 -21.064 -9.770 1.00 0.00 103 GLN A CA 17
ATOM 23645 C C . GLN A 1 103 ? 8.049 -20.327 -9.151 1.00 0.00 103 GLN A C 17
ATOM 23646 O O . GLN A 1 103 ? 8.671 -19.476 -9.795 1.00 0.00 103 GLN A O 17
ATOM 23660 N N . GLU A 1 104 ? 8.372 -20.685 -7.896 1.00 0.00 104 GLU A N 17
ATOM 23661 C CA . GLU A 1 104 ? 9.534 -20.142 -7.166 1.00 0.00 104 GLU A CA 17
ATOM 23662 C C . GLU A 1 104 ? 10.865 -20.520 -7.856 1.00 0.00 104 GLU A C 17
ATOM 23663 O O . GLU A 1 104 ? 11.818 -19.731 -7.859 1.00 0.00 104 GLU A O 17
ATOM 23675 N N . GLY A 1 105 ? 10.904 -21.728 -8.456 1.00 0.00 105 GLY A N 17
ATOM 23676 C CA . GLY A 1 105 ? 12.118 -22.254 -9.098 1.00 0.00 105 GLY A CA 17
ATOM 23677 C C . GLY A 1 105 ? 11.872 -22.767 -10.514 1.00 0.00 105 GLY A C 17
ATOM 23678 O O . GLY A 1 105 ? 12.538 -23.713 -10.963 1.00 0.00 105 GLY A O 17
ATOM 23682 N N . VAL A 1 106 ? 10.913 -22.145 -11.233 1.00 0.00 106 VAL A N 17
ATOM 23683 C CA . VAL A 1 106 ? 10.599 -22.528 -12.622 1.00 0.00 106 VAL A CA 17
ATOM 23684 C C . VAL A 1 106 ? 11.558 -21.819 -13.601 1.00 0.00 106 VAL A C 17
ATOM 23685 O O . VAL A 1 106 ? 11.800 -20.611 -13.496 1.00 0.00 106 VAL A O 17
ATOM 23698 N N . THR A 1 107 ? 12.136 -22.605 -14.517 1.00 0.00 107 THR A N 17
ATOM 23699 C CA . THR A 1 107 ? 12.973 -22.108 -15.616 1.00 0.00 107 THR A CA 17
ATOM 23700 C C . THR A 1 107 ? 12.525 -22.785 -16.931 1.00 0.00 107 THR A C 17
ATOM 23701 O O . THR A 1 107 ? 12.309 -24.005 -16.976 1.00 0.00 107 THR A O 17
ATOM 23712 N N . ILE A 1 108 ? 12.333 -21.977 -17.982 1.00 0.00 108 ILE A N 17
ATOM 23713 C CA . ILE A 1 108 ? 11.920 -22.443 -19.317 1.00 0.00 108 ILE A CA 17
ATOM 23714 C C . ILE A 1 108 ? 13.107 -22.255 -20.284 1.00 0.00 108 ILE A C 17
ATOM 23715 O O . ILE A 1 108 ? 13.621 -21.131 -20.398 1.00 0.00 108 ILE A O 17
ATOM 23731 N N . PRO A 1 109 ? 13.591 -23.350 -20.967 1.00 0.00 109 PRO A N 17
ATOM 23732 C CA . PRO A 1 109 ? 14.733 -23.276 -21.904 1.00 0.00 109 PRO A CA 17
ATOM 23733 C C . PRO A 1 109 ? 14.355 -22.569 -23.225 1.00 0.00 109 PRO A C 17
ATOM 23734 O O . PRO A 1 109 ? 13.164 -22.473 -23.578 1.00 0.00 109 PRO A O 17
ATOM 23745 N N . ASP A 1 110 ? 15.380 -22.058 -23.933 1.00 0.00 110 ASP A N 17
ATOM 23746 C CA . ASP A 1 110 ? 15.217 -21.446 -25.265 1.00 0.00 110 ASP A CA 17
ATOM 23747 C C . ASP A 1 110 ? 15.003 -22.555 -26.301 1.00 0.00 110 ASP A C 17
ATOM 23748 O O . ASP A 1 110 ? 15.957 -23.076 -26.885 1.00 0.00 110 ASP A O 17
ATOM 23757 N N . LEU A 1 111 ? 13.733 -22.961 -26.453 1.00 0.00 111 LEU A N 17
ATOM 23758 C CA . LEU A 1 111 ? 13.316 -24.012 -27.397 1.00 0.00 111 LEU A CA 17
ATOM 23759 C C . LEU A 1 111 ? 12.753 -23.359 -28.671 1.00 0.00 111 LEU A C 17
ATOM 23760 O O . LEU A 1 111 ? 13.237 -23.603 -29.782 1.00 0.00 111 LEU A O 17
ATOM 23776 N N . GLY A 1 112 ? 11.731 -22.512 -28.476 1.00 0.00 112 GLY A N 17
ATOM 23777 C CA . GLY A 1 112 ? 11.110 -21.738 -29.545 1.00 0.00 112 GLY A CA 17
ATOM 23778 C C . GLY A 1 112 ? 9.644 -21.448 -29.222 1.00 0.00 112 GLY A C 17
ATOM 23779 O O . GLY A 1 112 ? 8.753 -22.198 -29.682 1.00 0.00 112 GLY A O 17
ATOM 23784 N N . GLU A 1 21 ? 2.550 -1.790 2.659 1.00 0.00 21 GLU A N 18
ATOM 23785 C CA . GLU A 1 21 ? 2.732 -2.052 1.217 1.00 0.00 21 GLU A CA 18
ATOM 23786 C C . GLU A 1 21 ? 3.162 -3.510 0.987 1.00 0.00 21 GLU A C 18
ATOM 23787 O O . GLU A 1 21 ? 2.702 -4.139 0.026 1.00 0.00 21 GLU A O 18
ATOM 23799 N N . LYS A 1 22 ? 4.035 -4.030 1.897 1.00 0.00 22 LYS A N 18
ATOM 23800 C CA . LYS A 1 22 ? 4.595 -5.402 1.833 1.00 0.00 22 LYS A CA 18
ATOM 23801 C C . LYS A 1 22 ? 3.466 -6.455 1.755 1.00 0.00 22 LYS A C 18
ATOM 23802 O O . LYS A 1 22 ? 2.813 -6.752 2.765 1.00 0.00 22 LYS A O 18
ATOM 23821 N N . VAL A 1 23 ? 3.230 -6.973 0.533 1.00 0.00 23 VAL A N 18
ATOM 23822 C CA . VAL A 1 23 ? 2.120 -7.891 0.241 1.00 0.00 23 VAL A CA 18
ATOM 23823 C C . VAL A 1 23 ? 2.439 -9.316 0.738 1.00 0.00 23 VAL A C 18
ATOM 23824 O O . VAL A 1 23 ? 3.578 -9.788 0.631 1.00 0.00 23 VAL A O 18
ATOM 23837 N N . THR A 1 24 ? 1.425 -9.969 1.315 1.00 0.00 24 THR A N 18
ATOM 23838 C CA . THR A 1 24 ? 1.520 -11.350 1.791 1.00 0.00 24 THR A CA 18
ATOM 23839 C C . THR A 1 24 ? 1.483 -12.325 0.593 1.00 0.00 24 THR A C 18
ATOM 23840 O O . THR A 1 24 ? 0.450 -12.445 -0.070 1.00 0.00 24 THR A O 18
ATOM 23851 N N . LEU A 1 25 ? 2.621 -12.983 0.304 1.00 0.00 25 LEU A N 18
ATOM 23852 C CA . LEU A 1 25 ? 2.709 -14.006 -0.755 1.00 0.00 25 LEU A CA 18
ATOM 23853 C C . LEU A 1 25 ? 2.229 -15.354 -0.198 1.00 0.00 25 LEU A C 18
ATOM 23854 O O . LEU A 1 25 ? 2.918 -15.995 0.606 1.00 0.00 25 LEU A O 18
ATOM 23870 N N . VAL A 1 26 ? 1.025 -15.747 -0.619 1.00 0.00 26 VAL A N 18
ATOM 23871 C CA . VAL A 1 26 ? 0.299 -16.889 -0.076 1.00 0.00 26 VAL A CA 18
ATOM 23872 C C . VAL A 1 26 ? 0.575 -18.146 -0.924 1.00 0.00 26 VAL A C 18
ATOM 23873 O O . VAL A 1 26 ? 0.362 -18.148 -2.140 1.00 0.00 26 VAL A O 18
ATOM 23886 N N . ARG A 1 27 ? 1.044 -19.200 -0.246 1.00 0.00 27 ARG A N 18
ATOM 23887 C CA . ARG A 1 27 ? 1.387 -20.511 -0.847 1.00 0.00 27 ARG A CA 18
ATOM 23888 C C . ARG A 1 27 ? 0.103 -21.286 -1.227 1.00 0.00 27 ARG A C 18
ATOM 23889 O O . ARG A 1 27 ? -0.971 -20.956 -0.733 1.00 0.00 27 ARG A O 18
ATOM 23910 N N . ILE A 1 28 ? 0.217 -22.337 -2.068 1.00 0.00 28 ILE A N 18
ATOM 23911 C CA . ILE A 1 28 ? -0.966 -23.127 -2.524 1.00 0.00 28 ILE A CA 18
ATOM 23912 C C . ILE A 1 28 ? -1.612 -23.908 -1.358 1.00 0.00 28 ILE A C 18
ATOM 23913 O O . ILE A 1 28 ? -2.846 -23.919 -1.209 1.00 0.00 28 ILE A O 18
ATOM 23929 N N . ALA A 1 29 ? -0.755 -24.516 -0.514 1.00 0.00 29 ALA A N 18
ATOM 23930 C CA . ALA A 1 29 ? -1.194 -25.259 0.687 1.00 0.00 29 ALA A CA 18
ATOM 23931 C C . ALA A 1 29 ? -1.779 -24.300 1.738 1.00 0.00 29 ALA A C 18
ATOM 23932 O O . ALA A 1 29 ? -2.682 -24.666 2.490 1.00 0.00 29 ALA A O 18
ATOM 23939 N N . ASP A 1 30 ? -1.274 -23.053 1.730 1.00 0.00 30 ASP A N 18
ATOM 23940 C CA . ASP A 1 30 ? -1.623 -21.999 2.708 1.00 0.00 30 ASP A CA 18
ATOM 23941 C C . ASP A 1 30 ? -3.142 -21.701 2.682 1.00 0.00 30 ASP A C 18
ATOM 23942 O O . ASP A 1 30 ? -3.754 -21.500 3.737 1.00 0.00 30 ASP A O 18
ATOM 23951 N N . LEU A 1 31 ? -3.728 -21.711 1.459 1.00 0.00 31 LEU A N 18
ATOM 23952 C CA . LEU A 1 31 ? -5.195 -21.579 1.261 1.00 0.00 31 LEU A CA 18
ATOM 23953 C C . LEU A 1 31 ? -5.951 -22.688 2.023 1.00 0.00 31 LEU A C 18
ATOM 23954 O O . LEU A 1 31 ? -6.897 -22.415 2.765 1.00 0.00 31 LEU A O 18
ATOM 23970 N N . GLU A 1 32 ? -5.474 -23.931 1.837 1.00 0.00 32 GLU A N 18
ATOM 23971 C CA . GLU A 1 32 ? -6.136 -25.160 2.328 1.00 0.00 32 GLU A CA 18
ATOM 23972 C C . GLU A 1 32 ? -6.106 -25.241 3.870 1.00 0.00 32 GLU A C 18
ATOM 23973 O O . GLU A 1 32 ? -7.104 -25.600 4.504 1.00 0.00 32 GLU A O 18
ATOM 23985 N N . ASN A 1 33 ? -4.944 -24.891 4.457 1.00 0.00 33 ASN A N 18
ATOM 23986 C CA . ASN A 1 33 ? -4.722 -24.944 5.921 1.00 0.00 33 ASN A CA 18
ATOM 23987 C C . ASN A 1 33 ? -5.502 -23.831 6.640 1.00 0.00 33 ASN A C 18
ATOM 23988 O O . ASN A 1 33 ? -6.087 -24.066 7.701 1.00 0.00 33 ASN A O 18
ATOM 23999 N N . HIS A 1 34 ? -5.523 -22.624 6.039 1.00 0.00 34 HIS A N 18
ATOM 24000 C CA . HIS A 1 34 ? -6.286 -21.475 6.578 1.00 0.00 34 HIS A CA 18
ATOM 24001 C C . HIS A 1 34 ? -7.801 -21.764 6.494 1.00 0.00 34 HIS A C 18
ATOM 24002 O O . HIS A 1 34 ? -8.575 -21.340 7.354 1.00 0.00 34 HIS A O 18
ATOM 24017 N N . ASN A 1 35 ? -8.192 -22.505 5.439 1.00 0.00 35 ASN A N 18
ATOM 24018 C CA . ASN A 1 35 ? -9.576 -22.984 5.225 1.00 0.00 35 ASN A CA 18
ATOM 24019 C C . ASN A 1 35 ? -9.997 -23.973 6.332 1.00 0.00 35 ASN A C 18
ATOM 24020 O O . ASN A 1 35 ? -11.108 -23.874 6.870 1.00 0.00 35 ASN A O 18
ATOM 24031 N N . ASN A 1 36 ? -9.083 -24.909 6.665 1.00 0.00 36 ASN A N 18
ATOM 24032 C CA . ASN A 1 36 ? -9.298 -25.919 7.731 1.00 0.00 36 ASN A CA 18
ATOM 24033 C C . ASN A 1 36 ? -9.423 -25.231 9.114 1.00 0.00 36 ASN A C 18
ATOM 24034 O O . ASN A 1 36 ? -10.141 -25.708 9.998 1.00 0.00 36 ASN A O 18
ATOM 24045 N N . ASP A 1 37 ? -8.712 -24.096 9.267 1.00 0.00 37 ASP A N 18
ATOM 24046 C CA . ASP A 1 37 ? -8.755 -23.246 10.483 1.00 0.00 37 ASP A CA 18
ATOM 24047 C C . ASP A 1 37 ? -10.146 -22.588 10.646 1.00 0.00 37 ASP A C 18
ATOM 24048 O O . ASP A 1 37 ? -10.639 -22.420 11.770 1.00 0.00 37 ASP A O 18
ATOM 24057 N N . GLY A 1 38 ? -10.772 -22.246 9.501 1.00 0.00 38 GLY A N 18
ATOM 24058 C CA . GLY A 1 38 ? -12.108 -21.624 9.470 1.00 0.00 38 GLY A CA 18
ATOM 24059 C C . GLY A 1 38 ? -12.153 -20.348 8.635 1.00 0.00 38 GLY A C 18
ATOM 24060 O O . GLY A 1 38 ? -13.015 -19.483 8.856 1.00 0.00 38 GLY A O 18
ATOM 24064 N N . GLY A 1 39 ? -11.232 -20.242 7.662 1.00 0.00 39 GLY A N 18
ATOM 24065 C CA . GLY A 1 39 ? -11.122 -19.075 6.787 1.00 0.00 39 GLY A CA 18
ATOM 24066 C C . GLY A 1 39 ? -10.956 -19.505 5.345 1.00 0.00 39 GLY A C 18
ATOM 24067 O O . GLY A 1 39 ? -9.844 -19.845 4.929 1.00 0.00 39 GLY A O 18
ATOM 24071 N N . PHE A 1 40 ? -12.047 -19.464 4.567 1.00 0.00 40 PHE A N 18
ATOM 24072 C CA . PHE A 1 40 ? -12.077 -20.041 3.217 1.00 0.00 40 PHE A CA 18
ATOM 24073 C C . PHE A 1 40 ? -11.303 -19.113 2.268 1.00 0.00 40 PHE A C 18
ATOM 24074 O O . PHE A 1 40 ? -11.774 -18.033 1.937 1.00 0.00 40 PHE A O 18
ATOM 24091 N N . TRP A 1 41 ? -10.110 -19.554 1.850 1.00 0.00 41 TRP A N 18
ATOM 24092 C CA . TRP A 1 41 ? -9.255 -18.823 0.903 1.00 0.00 41 TRP A CA 18
ATOM 24093 C C . TRP A 1 41 ? -9.347 -19.466 -0.484 1.00 0.00 41 TRP A C 18
ATOM 24094 O O . TRP A 1 41 ? -9.236 -20.691 -0.624 1.00 0.00 41 TRP A O 18
ATOM 24115 N N . THR A 1 42 ? -9.558 -18.616 -1.494 1.00 0.00 42 THR A N 18
ATOM 24116 C CA . THR A 1 42 ? -9.619 -18.996 -2.910 1.00 0.00 42 THR A CA 18
ATOM 24117 C C . THR A 1 42 ? -8.653 -18.107 -3.712 1.00 0.00 42 THR A C 18
ATOM 24118 O O . THR A 1 42 ? -8.461 -16.928 -3.383 1.00 0.00 42 THR A O 18
ATOM 24129 N N . VAL A 1 43 ? -8.024 -18.680 -4.748 1.00 0.00 43 VAL A N 18
ATOM 24130 C CA . VAL A 1 43 ? -7.140 -17.924 -5.651 1.00 0.00 43 VAL A CA 18
ATOM 24131 C C . VAL A 1 43 ? -7.914 -17.483 -6.906 1.00 0.00 43 VAL A C 18
ATOM 24132 O O . VAL A 1 43 ? -8.331 -18.313 -7.720 1.00 0.00 43 VAL A O 18
ATOM 24145 N N . ILE A 1 44 ? -8.119 -16.164 -7.034 1.00 0.00 44 ILE A N 18
ATOM 24146 C CA . ILE A 1 44 ? -8.785 -15.549 -8.189 1.00 0.00 44 ILE A CA 18
ATOM 24147 C C . ILE A 1 44 ? -7.832 -14.520 -8.833 1.00 0.00 44 ILE A C 18
ATOM 24148 O O . ILE A 1 44 ? -7.415 -13.565 -8.169 1.00 0.00 44 ILE A O 18
ATOM 24164 N N . ASP A 1 45 ? -7.474 -14.761 -10.113 1.00 0.00 45 ASP A N 18
ATOM 24165 C CA . ASP A 1 45 ? -6.706 -13.819 -10.973 1.00 0.00 45 ASP A CA 18
ATOM 24166 C C . ASP A 1 45 ? -5.276 -13.526 -10.414 1.00 0.00 45 ASP A C 18
ATOM 24167 O O . ASP A 1 45 ? -4.717 -12.439 -10.600 1.00 0.00 45 ASP A O 18
ATOM 24176 N N . GLY A 1 46 ? -4.679 -14.537 -9.759 1.00 0.00 46 GLY A N 18
ATOM 24177 C CA . GLY A 1 46 ? -3.317 -14.422 -9.199 1.00 0.00 46 GLY A CA 18
ATOM 24178 C C . GLY A 1 46 ? -3.276 -13.773 -7.813 1.00 0.00 46 GLY A C 18
ATOM 24179 O O . GLY A 1 46 ? -2.196 -13.488 -7.280 1.00 0.00 46 GLY A O 18
ATOM 24183 N N . LYS A 1 47 ? -4.458 -13.541 -7.237 1.00 0.00 47 LYS A N 18
ATOM 24184 C CA . LYS A 1 47 ? -4.626 -12.991 -5.882 1.00 0.00 47 LYS A CA 18
ATOM 24185 C C . LYS A 1 47 ? -5.350 -14.018 -5.020 1.00 0.00 47 LYS A C 18
ATOM 24186 O O . LYS A 1 47 ? -5.981 -14.934 -5.545 1.00 0.00 47 LYS A O 18
ATOM 24205 N N . VAL A 1 48 ? -5.260 -13.861 -3.697 1.00 0.00 48 VAL A N 18
ATOM 24206 C CA . VAL A 1 48 ? -5.991 -14.698 -2.737 1.00 0.00 48 VAL A CA 18
ATOM 24207 C C . VAL A 1 48 ? -7.023 -13.832 -2.005 1.00 0.00 48 VAL A C 18
ATOM 24208 O O . VAL A 1 48 ? -6.683 -12.792 -1.429 1.00 0.00 48 VAL A O 18
ATOM 24221 N N . TYR A 1 49 ? -8.286 -14.267 -2.073 1.00 0.00 49 TYR A N 18
ATOM 24222 C CA . TYR A 1 49 ? -9.428 -13.606 -1.421 1.00 0.00 49 TYR A CA 18
ATOM 24223 C C . TYR A 1 49 ? -10.046 -14.556 -0.397 1.00 0.00 49 TYR A C 18
ATOM 24224 O O . TYR A 1 49 ? -9.901 -15.778 -0.516 1.00 0.00 49 TYR A O 18
ATOM 24242 N N . ASP A 1 50 ? -10.741 -14.001 0.604 1.00 0.00 50 ASP A N 18
ATOM 24243 C CA . ASP A 1 50 ? -11.505 -14.810 1.567 1.00 0.00 50 ASP A CA 18
ATOM 24244 C C . ASP A 1 50 ? -12.993 -14.827 1.162 1.00 0.00 50 ASP A C 18
ATOM 24245 O O . ASP A 1 50 ? -13.520 -13.841 0.630 1.00 0.00 50 ASP A O 18
ATOM 24254 N N . ILE A 1 51 ? -13.667 -15.956 1.441 1.00 0.00 51 ILE A N 18
ATOM 24255 C CA . ILE A 1 51 ? -15.044 -16.232 0.997 1.00 0.00 51 ILE A CA 18
ATOM 24256 C C . ILE A 1 51 ? -16.030 -16.197 2.174 1.00 0.00 51 ILE A C 18
ATOM 24257 O O . ILE A 1 51 ? -17.169 -15.772 1.996 1.00 0.00 51 ILE A O 18
ATOM 24273 N N . LYS A 1 52 ? -15.607 -16.614 3.379 1.00 0.00 52 LYS A N 18
ATOM 24274 C CA . LYS A 1 52 ? -16.486 -16.523 4.568 1.00 0.00 52 LYS A CA 18
ATOM 24275 C C . LYS A 1 52 ? -16.614 -15.043 5.025 1.00 0.00 52 LYS A C 18
ATOM 24276 O O . LYS A 1 52 ? -17.650 -14.645 5.553 1.00 0.00 52 LYS A O 18
ATOM 24295 N N . ASP A 1 53 ? -15.555 -14.240 4.765 1.00 0.00 53 ASP A N 18
ATOM 24296 C CA . ASP A 1 53 ? -15.555 -12.772 4.969 1.00 0.00 53 ASP A CA 18
ATOM 24297 C C . ASP A 1 53 ? -16.447 -12.077 3.924 1.00 0.00 53 ASP A C 18
ATOM 24298 O O . ASP A 1 53 ? -17.157 -11.109 4.243 1.00 0.00 53 ASP A O 18
ATOM 24307 N N . PHE A 1 54 ? -16.387 -12.589 2.673 1.00 0.00 54 PHE A N 18
ATOM 24308 C CA . PHE A 1 54 ? -17.291 -12.190 1.574 1.00 0.00 54 PHE A CA 18
ATOM 24309 C C . PHE A 1 54 ? -18.760 -12.354 2.018 1.00 0.00 54 PHE A C 18
ATOM 24310 O O . PHE A 1 54 ? -19.540 -11.407 1.989 1.00 0.00 54 PHE A O 18
ATOM 24327 N N . GLN A 1 55 ? -19.090 -13.568 2.474 1.00 0.00 55 GLN A N 18
ATOM 24328 C CA . GLN A 1 55 ? -20.467 -13.972 2.822 1.00 0.00 55 GLN A CA 18
ATOM 24329 C C . GLN A 1 55 ? -21.008 -13.215 4.046 1.00 0.00 55 GLN A C 18
ATOM 24330 O O . GLN A 1 55 ? -22.222 -13.019 4.165 1.00 0.00 55 GLN A O 18
ATOM 24344 N N . THR A 1 56 ? -20.100 -12.802 4.947 1.00 0.00 56 THR A N 18
ATOM 24345 C CA . THR A 1 56 ? -20.439 -11.912 6.080 1.00 0.00 56 THR A CA 18
ATOM 24346 C C . THR A 1 56 ? -21.043 -10.586 5.556 1.00 0.00 56 THR A C 18
ATOM 24347 O O . THR A 1 56 ? -22.100 -10.136 6.020 1.00 0.00 56 THR A O 18
ATOM 24358 N N . GLN A 1 57 ? -20.365 -9.994 4.555 1.00 0.00 57 GLN A N 18
ATOM 24359 C CA . GLN A 1 57 ? -20.804 -8.753 3.897 1.00 0.00 57 GLN A CA 18
ATOM 24360 C C . GLN A 1 57 ? -21.950 -9.017 2.897 1.00 0.00 57 GLN A C 18
ATOM 24361 O O . GLN A 1 57 ? -22.658 -8.092 2.508 1.00 0.00 57 GLN A O 18
ATOM 24375 N N . SER A 1 58 ? -22.128 -10.287 2.480 1.00 0.00 58 SER A N 18
ATOM 24376 C CA . SER A 1 58 ? -23.226 -10.683 1.572 1.00 0.00 58 SER A CA 18
ATOM 24377 C C . SER A 1 58 ? -24.564 -10.738 2.318 1.00 0.00 58 SER A C 18
ATOM 24378 O O . SER A 1 58 ? -25.626 -10.604 1.706 1.00 0.00 58 SER A O 18
ATOM 24386 N N . LEU A 1 59 ? -24.502 -10.896 3.655 1.00 0.00 59 LEU A N 18
ATOM 24387 C CA . LEU A 1 59 ? -25.687 -10.815 4.530 1.00 0.00 59 LEU A CA 18
ATOM 24388 C C . LEU A 1 59 ? -26.011 -9.339 4.893 1.00 0.00 59 LEU A C 18
ATOM 24389 O O . LEU A 1 59 ? -26.888 -9.080 5.720 1.00 0.00 59 LEU A O 18
ATOM 24405 N N . THR A 1 60 ? -25.306 -8.375 4.260 1.00 0.00 60 THR A N 18
ATOM 24406 C CA . THR A 1 60 ? -25.530 -6.932 4.454 1.00 0.00 60 THR A CA 18
ATOM 24407 C C . THR A 1 60 ? -26.250 -6.345 3.214 1.00 0.00 60 THR A C 18
ATOM 24408 O O . THR A 1 60 ? -25.861 -6.641 2.077 1.00 0.00 60 THR A O 18
ATOM 24419 N N . GLU A 1 61 ? -27.291 -5.520 3.450 1.00 0.00 61 GLU A N 18
ATOM 24420 C CA . GLU A 1 61 ? -28.177 -4.991 2.389 1.00 0.00 61 GLU A CA 18
ATOM 24421 C C . GLU A 1 61 ? -27.511 -3.865 1.560 1.00 0.00 61 GLU A C 18
ATOM 24422 O O . GLU A 1 61 ? -27.674 -3.815 0.338 1.00 0.00 61 GLU A O 18
ATOM 24434 N N . ASN A 1 62 ? -26.765 -2.964 2.236 1.00 0.00 62 ASN A N 18
ATOM 24435 C CA . ASN A 1 62 ? -26.087 -1.809 1.583 1.00 0.00 62 ASN A CA 18
ATOM 24436 C C . ASN A 1 62 ? -24.742 -2.215 0.946 1.00 0.00 62 ASN A C 18
ATOM 24437 O O . ASN A 1 62 ? -24.054 -1.374 0.358 1.00 0.00 62 ASN A O 18
ATOM 24448 N N . SER A 1 63 ? -24.384 -3.504 1.046 1.00 0.00 63 SER A N 18
ATOM 24449 C CA . SER A 1 63 ? -23.241 -4.066 0.322 1.00 0.00 63 SER A CA 18
ATOM 24450 C C . SER A 1 63 ? -23.645 -4.395 -1.124 1.00 0.00 63 SER A C 18
ATOM 24451 O O . SER A 1 63 ? -24.813 -4.708 -1.401 1.00 0.00 63 SER A O 18
ATOM 24459 N N . ILE A 1 64 ? -22.658 -4.331 -2.030 1.00 0.00 64 ILE A N 18
ATOM 24460 C CA . ILE A 1 64 ? -22.796 -4.803 -3.424 1.00 0.00 64 ILE A CA 18
ATOM 24461 C C . ILE A 1 64 ? -23.253 -6.279 -3.466 1.00 0.00 64 ILE A C 18
ATOM 24462 O O . ILE A 1 64 ? -23.974 -6.680 -4.365 1.00 0.00 64 ILE A O 18
ATOM 24478 N N . LEU A 1 65 ? -22.852 -7.052 -2.435 1.00 0.00 65 LEU A N 18
ATOM 24479 C CA . LEU A 1 65 ? -23.069 -8.512 -2.356 1.00 0.00 65 LEU A CA 18
ATOM 24480 C C . LEU A 1 65 ? -24.532 -8.889 -2.051 1.00 0.00 65 LEU A C 18
ATOM 24481 O O . LEU A 1 65 ? -24.865 -10.080 -1.969 1.00 0.00 65 LEU A O 18
ATOM 24497 N N . ALA A 1 66 ? -25.390 -7.865 -1.882 1.00 0.00 66 ALA A N 18
ATOM 24498 C CA . ALA A 1 66 ? -26.848 -8.034 -1.756 1.00 0.00 66 ALA A CA 18
ATOM 24499 C C . ALA A 1 66 ? -27.452 -8.604 -3.060 1.00 0.00 66 ALA A C 18
ATOM 24500 O O . ALA A 1 66 ? -28.314 -9.488 -3.024 1.00 0.00 66 ALA A O 18
ATOM 24507 N N . GLN A 1 67 ? -26.963 -8.095 -4.213 1.00 0.00 67 GLN A N 18
ATOM 24508 C CA . GLN A 1 67 ? -27.415 -8.543 -5.555 1.00 0.00 67 GLN A CA 18
ATOM 24509 C C . GLN A 1 67 ? -26.790 -9.911 -5.921 1.00 0.00 67 GLN A C 18
ATOM 24510 O O . GLN A 1 67 ? -27.300 -10.620 -6.789 1.00 0.00 67 GLN A O 18
ATOM 24524 N N . PHE A 1 68 ? -25.668 -10.261 -5.251 1.00 0.00 68 PHE A N 18
ATOM 24525 C CA . PHE A 1 68 ? -24.931 -11.528 -5.472 1.00 0.00 68 PHE A CA 18
ATOM 24526 C C . PHE A 1 68 ? -25.413 -12.638 -4.501 1.00 0.00 68 PHE A C 18
ATOM 24527 O O . PHE A 1 68 ? -24.869 -13.748 -4.514 1.00 0.00 68 PHE A O 18
ATOM 24544 N N . ALA A 1 69 ? -26.430 -12.329 -3.665 1.00 0.00 69 ALA A N 18
ATOM 24545 C CA . ALA A 1 69 ? -27.023 -13.300 -2.718 1.00 0.00 69 ALA A CA 18
ATOM 24546 C C . ALA A 1 69 ? -27.786 -14.402 -3.486 1.00 0.00 69 ALA A C 18
ATOM 24547 O O . ALA A 1 69 ? -28.800 -14.116 -4.136 1.00 0.00 69 ALA A O 18
ATOM 24554 N N . GLY A 1 70 ? -27.263 -15.641 -3.445 1.00 0.00 70 GLY A N 18
ATOM 24555 C CA . GLY A 1 70 ? -27.825 -16.776 -4.200 1.00 0.00 70 GLY A CA 18
ATOM 24556 C C . GLY A 1 70 ? -26.876 -17.263 -5.286 1.00 0.00 70 GLY A C 18
ATOM 24557 O O . GLY A 1 70 ? -26.882 -18.445 -5.644 1.00 0.00 70 GLY A O 18
ATOM 24561 N N . GLU A 1 71 ? -26.062 -16.333 -5.806 1.00 0.00 71 GLU A N 18
ATOM 24562 C CA . GLU A 1 71 ? -24.988 -16.635 -6.768 1.00 0.00 71 GLU A CA 18
ATOM 24563 C C . GLU A 1 71 ? -23.760 -17.183 -6.007 1.00 0.00 71 GLU A C 18
ATOM 24564 O O . GLU A 1 71 ? -23.570 -16.847 -4.831 1.00 0.00 71 GLU A O 18
ATOM 24576 N N . ASP A 1 72 ? -22.944 -18.033 -6.671 1.00 0.00 72 ASP A N 18
ATOM 24577 C CA . ASP A 1 72 ? -21.750 -18.650 -6.045 1.00 0.00 72 ASP A CA 18
ATOM 24578 C C . ASP A 1 72 ? -20.767 -17.546 -5.563 1.00 0.00 72 ASP A C 18
ATOM 24579 O O . ASP A 1 72 ? -20.417 -16.673 -6.357 1.00 0.00 72 ASP A O 18
ATOM 24588 N N . PRO A 1 73 ? -20.332 -17.559 -4.252 1.00 0.00 73 PRO A N 18
ATOM 24589 C CA . PRO A 1 73 ? -19.491 -16.482 -3.658 1.00 0.00 73 PRO A CA 18
ATOM 24590 C C . PRO A 1 73 ? -18.187 -16.201 -4.433 1.00 0.00 73 PRO A C 18
ATOM 24591 O O . PRO A 1 73 ? -17.741 -15.050 -4.525 1.00 0.00 73 PRO A O 18
ATOM 24602 N N . VAL A 1 74 ? -17.599 -17.268 -5.001 1.00 0.00 74 VAL A N 18
ATOM 24603 C CA . VAL A 1 74 ? -16.341 -17.175 -5.754 1.00 0.00 74 VAL A CA 18
ATOM 24604 C C . VAL A 1 74 ? -16.589 -16.512 -7.125 1.00 0.00 74 VAL A C 18
ATOM 24605 O O . VAL A 1 74 ? -15.911 -15.551 -7.465 1.00 0.00 74 VAL A O 18
ATOM 24618 N N . VAL A 1 75 ? -17.607 -17.000 -7.875 1.00 0.00 75 VAL A N 18
ATOM 24619 C CA . VAL A 1 75 ? -17.915 -16.496 -9.245 1.00 0.00 75 VAL A CA 18
ATOM 24620 C C . VAL A 1 75 ? -18.452 -15.049 -9.198 1.00 0.00 75 VAL A C 18
ATOM 24621 O O . VAL A 1 75 ? -18.287 -14.277 -10.150 1.00 0.00 75 VAL A O 18
ATOM 24634 N N . ALA A 1 76 ? -19.100 -14.718 -8.071 1.00 0.00 76 ALA A N 18
ATOM 24635 C CA . ALA A 1 76 ? -19.641 -13.384 -7.797 1.00 0.00 76 ALA A CA 18
ATOM 24636 C C . ALA A 1 76 ? -18.492 -12.396 -7.566 1.00 0.00 76 ALA A C 18
ATOM 24637 O O . ALA A 1 76 ? -18.560 -11.242 -7.979 1.00 0.00 76 ALA A O 18
ATOM 24644 N N . LEU A 1 77 ? -17.430 -12.899 -6.912 1.00 0.00 77 LEU A N 18
ATOM 24645 C CA . LEU A 1 77 ? -16.188 -12.151 -6.652 1.00 0.00 77 LEU A CA 18
ATOM 24646 C C . LEU A 1 77 ? -15.387 -11.971 -7.975 1.00 0.00 77 LEU A C 18
ATOM 24647 O O . LEU A 1 77 ? -14.811 -10.908 -8.216 1.00 0.00 77 LEU A O 18
ATOM 24663 N N . GLU A 1 78 ? -15.398 -13.020 -8.831 1.00 0.00 78 GLU A N 18
ATOM 24664 C CA . GLU A 1 78 ? -14.692 -13.035 -10.142 1.00 0.00 78 GLU A CA 18
ATOM 24665 C C . GLU A 1 78 ? -15.286 -11.978 -11.099 1.00 0.00 78 GLU A C 18
ATOM 24666 O O . GLU A 1 78 ? -14.555 -11.165 -11.686 1.00 0.00 78 GLU A O 18
ATOM 24678 N N . ALA A 1 79 ? -16.625 -11.992 -11.212 1.00 0.00 79 ALA A N 18
ATOM 24679 C CA . ALA A 1 79 ? -17.391 -11.029 -12.029 1.00 0.00 79 ALA A CA 18
ATOM 24680 C C . ALA A 1 79 ? -17.296 -9.608 -11.442 1.00 0.00 79 ALA A C 18
ATOM 24681 O O . ALA A 1 79 ? -17.362 -8.612 -12.172 1.00 0.00 79 ALA A O 18
ATOM 24688 N N . ALA A 1 80 ? -17.135 -9.538 -10.107 1.00 0.00 80 ALA A N 18
ATOM 24689 C CA . ALA A 1 80 ? -16.979 -8.271 -9.377 1.00 0.00 80 ALA A CA 18
ATOM 24690 C C . ALA A 1 80 ? -15.621 -7.613 -9.656 1.00 0.00 80 ALA A C 18
ATOM 24691 O O . ALA A 1 80 ? -15.532 -6.390 -9.700 1.00 0.00 80 ALA A O 18
ATOM 24698 N N . LEU A 1 81 ? -14.565 -8.437 -9.833 1.00 0.00 81 LEU A N 18
ATOM 24699 C CA . LEU A 1 81 ? -13.216 -7.944 -10.203 1.00 0.00 81 LEU A CA 18
ATOM 24700 C C . LEU A 1 81 ? -13.241 -7.276 -11.580 1.00 0.00 81 LEU A C 18
ATOM 24701 O O . LEU A 1 81 ? -12.520 -6.302 -11.820 1.00 0.00 81 LEU A O 18
ATOM 24717 N N . GLN A 1 82 ? -14.068 -7.825 -12.476 1.00 0.00 82 GLN A N 18
ATOM 24718 C CA . GLN A 1 82 ? -14.300 -7.255 -13.807 1.00 0.00 82 GLN A CA 18
ATOM 24719 C C . GLN A 1 82 ? -15.035 -5.901 -13.692 1.00 0.00 82 GLN A C 18
ATOM 24720 O O . GLN A 1 82 ? -14.618 -4.907 -14.298 1.00 0.00 82 GLN A O 18
ATOM 24734 N N . PHE A 1 83 ? -16.112 -5.871 -12.883 1.00 0.00 83 PHE A N 18
ATOM 24735 C CA . PHE A 1 83 ? -16.990 -4.696 -12.776 1.00 0.00 83 PHE A CA 18
ATOM 24736 C C . PHE A 1 83 ? -16.391 -3.643 -11.808 1.00 0.00 83 PHE A C 18
ATOM 24737 O O . PHE A 1 83 ? -16.199 -3.905 -10.618 1.00 0.00 83 PHE A O 18
ATOM 24754 N N . GLU A 1 84 ? -16.144 -2.449 -12.367 1.00 0.00 84 GLU A N 18
ATOM 24755 C CA . GLU A 1 84 ? -15.414 -1.329 -11.730 1.00 0.00 84 GLU A CA 18
ATOM 24756 C C . GLU A 1 84 ? -15.969 -0.897 -10.349 1.00 0.00 84 GLU A C 18
ATOM 24757 O O . GLU A 1 84 ? -15.206 -0.473 -9.480 1.00 0.00 84 GLU A O 18
ATOM 24769 N N . ASP A 1 85 ? -17.296 -0.984 -10.170 1.00 0.00 85 ASP A N 18
ATOM 24770 C CA . ASP A 1 85 ? -17.971 -0.555 -8.921 1.00 0.00 85 ASP A CA 18
ATOM 24771 C C . ASP A 1 85 ? -17.852 -1.618 -7.815 1.00 0.00 85 ASP A C 18
ATOM 24772 O O . ASP A 1 85 ? -17.751 -1.285 -6.626 1.00 0.00 85 ASP A O 18
ATOM 24781 N N . THR A 1 86 ? -17.853 -2.893 -8.218 1.00 0.00 86 THR A N 18
ATOM 24782 C CA . THR A 1 86 ? -17.892 -4.038 -7.289 1.00 0.00 86 THR A CA 18
ATOM 24783 C C . THR A 1 86 ? -16.481 -4.571 -6.933 1.00 0.00 86 THR A C 18
ATOM 24784 O O . THR A 1 86 ? -16.335 -5.339 -5.976 1.00 0.00 86 THR A O 18
ATOM 24795 N N . ARG A 1 87 ? -15.447 -4.148 -7.692 1.00 0.00 87 ARG A N 18
ATOM 24796 C CA . ARG A 1 87 ? -14.035 -4.551 -7.430 1.00 0.00 87 ARG A CA 18
ATOM 24797 C C . ARG A 1 87 ? -13.488 -3.816 -6.190 1.00 0.00 87 ARG A C 18
ATOM 24798 O O . ARG A 1 87 ? -12.506 -4.250 -5.573 1.00 0.00 87 ARG A O 18
ATOM 24819 N N . GLU A 1 88 ? -14.156 -2.698 -5.844 1.00 0.00 88 GLU A N 18
ATOM 24820 C CA . GLU A 1 88 ? -13.754 -1.795 -4.758 1.00 0.00 88 GLU A CA 18
ATOM 24821 C C . GLU A 1 88 ? -13.811 -2.502 -3.393 1.00 0.00 88 GLU A C 18
ATOM 24822 O O . GLU A 1 88 ? -12.942 -2.294 -2.544 1.00 0.00 88 GLU A O 18
ATOM 24834 N N . SER A 1 89 ? -14.832 -3.355 -3.207 1.00 0.00 89 SER A N 18
ATOM 24835 C CA . SER A 1 89 ? -14.997 -4.157 -1.977 1.00 0.00 89 SER A CA 18
ATOM 24836 C C . SER A 1 89 ? -14.030 -5.361 -1.986 1.00 0.00 89 SER A C 18
ATOM 24837 O O . SER A 1 89 ? -13.547 -5.793 -0.935 1.00 0.00 89 SER A O 18
ATOM 24845 N N . MET A 1 90 ? -13.735 -5.874 -3.201 1.00 0.00 90 MET A N 18
ATOM 24846 C CA . MET A 1 90 ? -12.818 -7.023 -3.397 1.00 0.00 90 MET A CA 18
ATOM 24847 C C . MET A 1 90 ? -11.365 -6.628 -3.103 1.00 0.00 90 MET A C 18
ATOM 24848 O O . MET A 1 90 ? -10.529 -7.486 -2.811 1.00 0.00 90 MET A O 18
ATOM 24862 N N . HIS A 1 91 ? -11.090 -5.312 -3.180 1.00 0.00 91 HIS A N 18
ATOM 24863 C CA . HIS A 1 91 ? -9.800 -4.723 -2.782 1.00 0.00 91 HIS A CA 18
ATOM 24864 C C . HIS A 1 91 ? -9.540 -5.000 -1.281 1.00 0.00 91 HIS A C 18
ATOM 24865 O O . HIS A 1 91 ? -8.399 -5.219 -0.866 1.00 0.00 91 HIS A O 18
ATOM 24880 N N . ALA A 1 92 ? -10.630 -4.984 -0.484 1.00 0.00 92 ALA A N 18
ATOM 24881 C CA . ALA A 1 92 ? -10.593 -5.300 0.959 1.00 0.00 92 ALA A CA 18
ATOM 24882 C C . ALA A 1 92 ? -10.522 -6.822 1.191 1.00 0.00 92 ALA A C 18
ATOM 24883 O O . ALA A 1 92 ? -9.822 -7.279 2.095 1.00 0.00 92 ALA A O 18
ATOM 24890 N N . PHE A 1 93 ? -11.252 -7.605 0.365 1.00 0.00 93 PHE A N 18
ATOM 24891 C CA . PHE A 1 93 ? -11.274 -9.089 0.473 1.00 0.00 93 PHE A CA 18
ATOM 24892 C C . PHE A 1 93 ? -9.952 -9.719 -0.004 1.00 0.00 93 PHE A C 18
ATOM 24893 O O . PHE A 1 93 ? -9.718 -10.903 0.256 1.00 0.00 93 PHE A O 18
ATOM 24910 N N . CYS A 1 94 ? -9.106 -8.925 -0.713 1.00 0.00 94 CYS A N 18
ATOM 24911 C CA . CYS A 1 94 ? -7.761 -9.355 -1.150 1.00 0.00 94 CYS A CA 18
ATOM 24912 C C . CYS A 1 94 ? -6.841 -9.500 0.077 1.00 0.00 94 CYS A C 18
ATOM 24913 O O . CYS A 1 94 ? -6.109 -8.572 0.448 1.00 0.00 94 CYS A O 18
ATOM 24921 N N . VAL A 1 95 ? -6.942 -10.668 0.729 1.00 0.00 95 VAL A N 18
ATOM 24922 C CA . VAL A 1 95 ? -6.197 -10.996 1.961 1.00 0.00 95 VAL A CA 18
ATOM 24923 C C . VAL A 1 95 ? -4.704 -11.268 1.672 1.00 0.00 95 VAL A C 18
ATOM 24924 O O . VAL A 1 95 ? -3.872 -11.267 2.593 1.00 0.00 95 VAL A O 18
ATOM 24937 N N . GLY A 1 96 ? -4.381 -11.507 0.390 1.00 0.00 96 GLY A N 18
ATOM 24938 C CA . GLY A 1 96 ? -3.002 -11.667 -0.054 1.00 0.00 96 GLY A CA 18
ATOM 24939 C C . GLY A 1 96 ? -2.895 -11.765 -1.566 1.00 0.00 96 GLY A C 18
ATOM 24940 O O . GLY A 1 96 ? -3.889 -11.599 -2.280 1.00 0.00 96 GLY A O 18
ATOM 24944 N N . GLN A 1 97 ? -1.673 -12.005 -2.045 1.00 0.00 97 GLN A N 18
ATOM 24945 C CA . GLN A 1 97 ? -1.365 -12.249 -3.463 1.00 0.00 97 GLN A CA 18
ATOM 24946 C C . GLN A 1 97 ? -0.757 -13.648 -3.578 1.00 0.00 97 GLN A C 18
ATOM 24947 O O . GLN A 1 97 ? 0.119 -14.001 -2.796 1.00 0.00 97 GLN A O 18
ATOM 24961 N N . TYR A 1 98 ? -1.219 -14.420 -4.557 1.00 0.00 98 TYR A N 18
ATOM 24962 C CA . TYR A 1 98 ? -0.875 -15.841 -4.691 1.00 0.00 98 TYR A CA 18
ATOM 24963 C C . TYR A 1 98 ? 0.548 -16.034 -5.252 1.00 0.00 98 TYR A C 18
ATOM 24964 O O . TYR A 1 98 ? 0.995 -15.276 -6.116 1.00 0.00 98 TYR A O 18
ATOM 24982 N N . LEU A 1 99 ? 1.230 -17.064 -4.737 1.00 0.00 99 LEU A N 18
ATOM 24983 C CA . LEU A 1 99 ? 2.568 -17.478 -5.176 1.00 0.00 99 LEU A CA 18
ATOM 24984 C C . LEU A 1 99 ? 2.618 -19.018 -5.184 1.00 0.00 99 LEU A C 18
ATOM 24985 O O . LEU A 1 99 ? 2.234 -19.669 -4.203 1.00 0.00 99 LEU A O 18
ATOM 25001 N N . GLU A 1 100 ? 3.063 -19.586 -6.317 1.00 0.00 100 GLU A N 18
ATOM 25002 C CA . GLU A 1 100 ? 3.142 -21.037 -6.525 1.00 0.00 100 GLU A CA 18
ATOM 25003 C C . GLU A 1 100 ? 4.535 -21.572 -6.116 1.00 0.00 100 GLU A C 18
ATOM 25004 O O . GLU A 1 100 ? 5.546 -20.907 -6.375 1.00 0.00 100 GLU A O 18
ATOM 25016 N N . PRO A 1 101 ? 4.612 -22.780 -5.468 1.00 0.00 101 PRO A N 18
ATOM 25017 C CA . PRO A 1 101 ? 5.901 -23.454 -5.151 1.00 0.00 101 PRO A CA 18
ATOM 25018 C C . PRO A 1 101 ? 6.691 -23.855 -6.429 1.00 0.00 101 PRO A C 18
ATOM 25019 O O . PRO A 1 101 ? 7.919 -23.971 -6.397 1.00 0.00 101 PRO A O 18
ATOM 25030 N N . ASP A 1 102 ? 5.963 -24.074 -7.548 1.00 0.00 102 ASP A N 18
ATOM 25031 C CA . ASP A 1 102 ? 6.575 -24.387 -8.868 1.00 0.00 102 ASP A CA 18
ATOM 25032 C C . ASP A 1 102 ? 7.101 -23.099 -9.539 1.00 0.00 102 ASP A C 18
ATOM 25033 O O . ASP A 1 102 ? 8.041 -23.134 -10.343 1.00 0.00 102 ASP A O 18
ATOM 25042 N N . GLN A 1 103 ? 6.505 -21.951 -9.148 1.00 0.00 103 GLN A N 18
ATOM 25043 C CA . GLN A 1 103 ? 6.854 -20.620 -9.690 1.00 0.00 103 GLN A CA 18
ATOM 25044 C C . GLN A 1 103 ? 8.209 -20.127 -9.124 1.00 0.00 103 GLN A C 18
ATOM 25045 O O . GLN A 1 103 ? 8.734 -19.099 -9.551 1.00 0.00 103 GLN A O 18
ATOM 25059 N N . GLU A 1 104 ? 8.770 -20.878 -8.157 1.00 0.00 104 GLU A N 18
ATOM 25060 C CA . GLU A 1 104 ? 10.139 -20.654 -7.650 1.00 0.00 104 GLU A CA 18
ATOM 25061 C C . GLU A 1 104 ? 11.200 -20.883 -8.752 1.00 0.00 104 GLU A C 18
ATOM 25062 O O . GLU A 1 104 ? 12.317 -20.353 -8.667 1.00 0.00 104 GLU A O 18
ATOM 25074 N N . GLY A 1 105 ? 10.837 -21.688 -9.772 1.00 0.00 105 GLY A N 18
ATOM 25075 C CA . GLY A 1 105 ? 11.714 -21.964 -10.909 1.00 0.00 105 GLY A CA 18
ATOM 25076 C C . GLY A 1 105 ? 10.958 -22.619 -12.056 1.00 0.00 105 GLY A C 18
ATOM 25077 O O . GLY A 1 105 ? 11.185 -23.790 -12.376 1.00 0.00 105 GLY A O 18
ATOM 25081 N N . VAL A 1 106 ? 10.026 -21.860 -12.667 1.00 0.00 106 VAL A N 18
ATOM 25082 C CA . VAL A 1 106 ? 9.253 -22.323 -13.838 1.00 0.00 106 VAL A CA 18
ATOM 25083 C C . VAL A 1 106 ? 10.052 -22.062 -15.135 1.00 0.00 106 VAL A C 18
ATOM 25084 O O . VAL A 1 106 ? 10.724 -21.032 -15.267 1.00 0.00 106 VAL A O 18
ATOM 25097 N N . THR A 1 107 ? 9.989 -23.013 -16.081 1.00 0.00 107 THR A N 18
ATOM 25098 C CA . THR A 1 107 ? 10.712 -22.932 -17.362 1.00 0.00 107 THR A CA 18
ATOM 25099 C C . THR A 1 107 ? 9.704 -22.915 -18.525 1.00 0.00 107 THR A C 18
ATOM 25100 O O . THR A 1 107 ? 8.893 -23.837 -18.676 1.00 0.00 107 THR A O 18
ATOM 25111 N N . ILE A 1 108 ? 9.725 -21.824 -19.320 1.00 0.00 108 ILE A N 18
ATOM 25112 C CA . ILE A 1 108 ? 8.814 -21.632 -20.465 1.00 0.00 108 ILE A CA 18
ATOM 25113 C C . ILE A 1 108 ? 9.652 -21.453 -21.757 1.00 0.00 108 ILE A C 18
ATOM 25114 O O . ILE A 1 108 ? 10.213 -20.371 -21.979 1.00 0.00 108 ILE A O 18
ATOM 25130 N N . PRO A 1 109 ? 9.817 -22.535 -22.588 1.00 0.00 109 PRO A N 18
ATOM 25131 C CA . PRO A 1 109 ? 10.475 -22.448 -23.924 1.00 0.00 109 PRO A CA 18
ATOM 25132 C C . PRO A 1 109 ? 9.760 -21.481 -24.896 1.00 0.00 109 PRO A C 18
ATOM 25133 O O . PRO A 1 109 ? 8.531 -21.339 -24.848 1.00 0.00 109 PRO A O 18
ATOM 25144 N N . ASP A 1 110 ? 10.545 -20.830 -25.775 1.00 0.00 110 ASP A N 18
ATOM 25145 C CA . ASP A 1 110 ? 10.016 -19.958 -26.836 1.00 0.00 110 ASP A CA 18
ATOM 25146 C C . ASP A 1 110 ? 9.388 -20.811 -27.948 1.00 0.00 110 ASP A C 18
ATOM 25147 O O . ASP A 1 110 ? 10.093 -21.452 -28.734 1.00 0.00 110 ASP A O 18
ATOM 25156 N N . LEU A 1 111 ? 8.053 -20.843 -27.969 1.00 0.00 111 LEU A N 18
ATOM 25157 C CA . LEU A 1 111 ? 7.268 -21.534 -29.003 1.00 0.00 111 LEU A CA 18
ATOM 25158 C C . LEU A 1 111 ? 6.441 -20.501 -29.796 1.00 0.00 111 LEU A C 18
ATOM 25159 O O . LEU A 1 111 ? 5.413 -20.839 -30.390 1.00 0.00 111 LEU A O 18
ATOM 25175 N N . GLY A 1 112 ? 6.935 -19.241 -29.827 1.00 0.00 112 GLY A N 18
ATOM 25176 C CA . GLY A 1 112 ? 6.249 -18.130 -30.493 1.00 0.00 112 GLY A CA 18
ATOM 25177 C C . GLY A 1 112 ? 7.189 -17.301 -31.372 1.00 0.00 112 GLY A C 18
ATOM 25178 O O . GLY A 1 112 ? 6.991 -16.076 -31.499 1.00 0.00 112 GLY A O 18
ATOM 25183 N N . GLU A 1 21 ? 3.341 -3.073 2.561 1.00 0.00 21 GLU A N 19
ATOM 25184 C CA . GLU A 1 21 ? 4.431 -2.872 1.581 1.00 0.00 21 GLU A CA 19
ATOM 25185 C C . GLU A 1 21 ? 4.809 -4.224 0.958 1.00 0.00 21 GLU A C 19
ATOM 25186 O O . GLU A 1 21 ? 4.601 -4.451 -0.241 1.00 0.00 21 GLU A O 19
ATOM 25198 N N . LYS A 1 22 ? 5.359 -5.123 1.797 1.00 0.00 22 LYS A N 19
ATOM 25199 C CA . LYS A 1 22 ? 5.642 -6.510 1.416 1.00 0.00 22 LYS A CA 19
ATOM 25200 C C . LYS A 1 22 ? 4.313 -7.269 1.363 1.00 0.00 22 LYS A C 19
ATOM 25201 O O . LYS A 1 22 ? 3.751 -7.616 2.412 1.00 0.00 22 LYS A O 19
ATOM 25220 N N . VAL A 1 23 ? 3.771 -7.427 0.143 1.00 0.00 23 VAL A N 19
ATOM 25221 C CA . VAL A 1 23 ? 2.517 -8.152 -0.076 1.00 0.00 23 VAL A CA 19
ATOM 25222 C C . VAL A 1 23 ? 2.730 -9.649 0.243 1.00 0.00 23 VAL A C 19
ATOM 25223 O O . VAL A 1 23 ? 3.739 -10.240 -0.172 1.00 0.00 23 VAL A O 19
ATOM 25236 N N . THR A 1 24 ? 1.810 -10.225 1.029 1.00 0.00 24 THR A N 19
ATOM 25237 C CA . THR A 1 24 ? 1.903 -11.613 1.492 1.00 0.00 24 THR A CA 19
ATOM 25238 C C . THR A 1 24 ? 1.811 -12.590 0.306 1.00 0.00 24 THR A C 19
ATOM 25239 O O . THR A 1 24 ? 0.769 -12.664 -0.355 1.00 0.00 24 THR A O 19
ATOM 25250 N N . LEU A 1 25 ? 2.923 -13.295 0.023 1.00 0.00 25 LEU A N 19
ATOM 25251 C CA . LEU A 1 25 ? 2.960 -14.349 -0.997 1.00 0.00 25 LEU A CA 19
ATOM 25252 C C . LEU A 1 25 ? 2.319 -15.615 -0.418 1.00 0.00 25 LEU A C 19
ATOM 25253 O O . LEU A 1 25 ? 2.904 -16.296 0.425 1.00 0.00 25 LEU A O 19
ATOM 25269 N N . VAL A 1 26 ? 1.084 -15.873 -0.834 1.00 0.00 26 VAL A N 19
ATOM 25270 C CA . VAL A 1 26 ? 0.298 -17.020 -0.396 1.00 0.00 26 VAL A CA 19
ATOM 25271 C C . VAL A 1 26 ? 0.395 -18.128 -1.458 1.00 0.00 26 VAL A C 19
ATOM 25272 O O . VAL A 1 26 ? 0.368 -17.852 -2.659 1.00 0.00 26 VAL A O 19
ATOM 25285 N N . ARG A 1 27 ? 0.525 -19.373 -1.000 1.00 0.00 27 ARG A N 19
ATOM 25286 C CA . ARG A 1 27 ? 0.606 -20.566 -1.865 1.00 0.00 27 ARG A CA 19
ATOM 25287 C C . ARG A 1 27 ? -0.658 -21.423 -1.670 1.00 0.00 27 ARG A C 19
ATOM 25288 O O . ARG A 1 27 ? -1.352 -21.266 -0.661 1.00 0.00 27 ARG A O 19
ATOM 25309 N N . ILE A 1 28 ? -0.939 -22.340 -2.628 1.00 0.00 28 ILE A N 19
ATOM 25310 C CA . ILE A 1 28 ? -2.170 -23.186 -2.621 1.00 0.00 28 ILE A CA 19
ATOM 25311 C C . ILE A 1 28 ? -2.304 -23.999 -1.314 1.00 0.00 28 ILE A C 19
ATOM 25312 O O . ILE A 1 28 ? -3.406 -24.111 -0.756 1.00 0.00 28 ILE A O 19
ATOM 25328 N N . ALA A 1 29 ? -1.157 -24.489 -0.808 1.00 0.00 29 ALA A N 19
ATOM 25329 C CA . ALA A 1 29 ? -1.083 -25.258 0.452 1.00 0.00 29 ALA A CA 19
ATOM 25330 C C . ALA A 1 29 ? -1.595 -24.423 1.647 1.00 0.00 29 ALA A C 19
ATOM 25331 O O . ALA A 1 29 ? -2.297 -24.932 2.521 1.00 0.00 29 ALA A O 19
ATOM 25338 N N . ASP A 1 30 ? -1.279 -23.112 1.620 1.00 0.00 30 ASP A N 19
ATOM 25339 C CA . ASP A 1 30 ? -1.646 -22.164 2.692 1.00 0.00 30 ASP A CA 19
ATOM 25340 C C . ASP A 1 30 ? -3.169 -21.886 2.693 1.00 0.00 30 ASP A C 19
ATOM 25341 O O . ASP A 1 30 ? -3.764 -21.713 3.763 1.00 0.00 30 ASP A O 19
ATOM 25350 N N . LEU A 1 31 ? -3.791 -21.865 1.482 1.00 0.00 31 LEU A N 19
ATOM 25351 C CA . LEU A 1 31 ? -5.273 -21.798 1.340 1.00 0.00 31 LEU A CA 19
ATOM 25352 C C . LEU A 1 31 ? -5.941 -23.014 2.014 1.00 0.00 31 LEU A C 19
ATOM 25353 O O . LEU A 1 31 ? -6.915 -22.861 2.754 1.00 0.00 31 LEU A O 19
ATOM 25369 N N . GLU A 1 32 ? -5.390 -24.205 1.731 1.00 0.00 32 GLU A N 19
ATOM 25370 C CA . GLU A 1 32 ? -5.947 -25.504 2.163 1.00 0.00 32 GLU A CA 19
ATOM 25371 C C . GLU A 1 32 ? -5.942 -25.660 3.702 1.00 0.00 32 GLU A C 19
ATOM 25372 O O . GLU A 1 32 ? -6.925 -26.140 4.289 1.00 0.00 32 GLU A O 19
ATOM 25384 N N . ASN A 1 33 ? -4.830 -25.248 4.341 1.00 0.00 33 ASN A N 19
ATOM 25385 C CA . ASN A 1 33 ? -4.703 -25.276 5.817 1.00 0.00 33 ASN A CA 19
ATOM 25386 C C . ASN A 1 33 ? -5.618 -24.224 6.468 1.00 0.00 33 ASN A C 19
ATOM 25387 O O . ASN A 1 33 ? -6.272 -24.506 7.481 1.00 0.00 33 ASN A O 19
ATOM 25398 N N . HIS A 1 34 ? -5.675 -23.019 5.854 1.00 0.00 34 HIS A N 19
ATOM 25399 C CA . HIS A 1 34 ? -6.512 -21.896 6.344 1.00 0.00 34 HIS A CA 19
ATOM 25400 C C . HIS A 1 34 ? -8.019 -22.228 6.208 1.00 0.00 34 HIS A C 19
ATOM 25401 O O . HIS A 1 34 ? -8.854 -21.739 6.983 1.00 0.00 34 HIS A O 19
ATOM 25416 N N . ASN A 1 35 ? -8.341 -23.073 5.216 1.00 0.00 35 ASN A N 19
ATOM 25417 C CA . ASN A 1 35 ? -9.708 -23.571 4.970 1.00 0.00 35 ASN A CA 19
ATOM 25418 C C . ASN A 1 35 ? -10.173 -24.447 6.153 1.00 0.00 35 ASN A C 19
ATOM 25419 O O . ASN A 1 35 ? -11.251 -24.224 6.716 1.00 0.00 35 ASN A O 19
ATOM 25430 N N . ASN A 1 36 ? -9.307 -25.416 6.541 1.00 0.00 36 ASN A N 19
ATOM 25431 C CA . ASN A 1 36 ? -9.579 -26.356 7.652 1.00 0.00 36 ASN A CA 19
ATOM 25432 C C . ASN A 1 36 ? -9.422 -25.672 9.026 1.00 0.00 36 ASN A C 19
ATOM 25433 O O . ASN A 1 36 ? -9.861 -26.214 10.047 1.00 0.00 36 ASN A O 19
ATOM 25444 N N . ASP A 1 37 ? -8.785 -24.488 9.039 1.00 0.00 37 ASP A N 19
ATOM 25445 C CA . ASP A 1 37 ? -8.728 -23.604 10.222 1.00 0.00 37 ASP A CA 19
ATOM 25446 C C . ASP A 1 37 ? -10.131 -23.025 10.524 1.00 0.00 37 ASP A C 19
ATOM 25447 O O . ASP A 1 37 ? -10.508 -22.847 11.690 1.00 0.00 37 ASP A O 19
ATOM 25456 N N . GLY A 1 38 ? -10.903 -22.773 9.448 1.00 0.00 38 GLY A N 19
ATOM 25457 C CA . GLY A 1 38 ? -12.269 -22.232 9.545 1.00 0.00 38 GLY A CA 19
ATOM 25458 C C . GLY A 1 38 ? -12.413 -20.897 8.828 1.00 0.00 38 GLY A C 19
ATOM 25459 O O . GLY A 1 38 ? -13.137 -20.008 9.289 1.00 0.00 38 GLY A O 19
ATOM 25463 N N . GLY A 1 39 ? -11.715 -20.765 7.689 1.00 0.00 39 GLY A N 19
ATOM 25464 C CA . GLY A 1 39 ? -11.781 -19.574 6.846 1.00 0.00 39 GLY A CA 19
ATOM 25465 C C . GLY A 1 39 ? -11.554 -19.952 5.397 1.00 0.00 39 GLY A C 19
ATOM 25466 O O . GLY A 1 39 ? -10.425 -20.280 5.019 1.00 0.00 39 GLY A O 19
ATOM 25470 N N . PHE A 1 40 ? -12.619 -19.916 4.574 1.00 0.00 40 PHE A N 19
ATOM 25471 C CA . PHE A 1 40 ? -12.546 -20.366 3.179 1.00 0.00 40 PHE A CA 19
ATOM 25472 C C . PHE A 1 40 ? -11.804 -19.299 2.357 1.00 0.00 40 PHE A C 19
ATOM 25473 O O . PHE A 1 40 ? -12.172 -18.122 2.382 1.00 0.00 40 PHE A O 19
ATOM 25490 N N . TRP A 1 41 ? -10.742 -19.733 1.668 1.00 0.00 41 TRP A N 19
ATOM 25491 C CA . TRP A 1 41 ? -9.908 -18.879 0.810 1.00 0.00 41 TRP A CA 19
ATOM 25492 C C . TRP A 1 41 ? -10.015 -19.331 -0.649 1.00 0.00 41 TRP A C 19
ATOM 25493 O O . TRP A 1 41 ? -10.252 -20.514 -0.938 1.00 0.00 41 TRP A O 19
ATOM 25514 N N . THR A 1 42 ? -9.823 -18.363 -1.554 1.00 0.00 42 THR A N 19
ATOM 25515 C CA . THR A 1 42 ? -9.860 -18.569 -3.009 1.00 0.00 42 THR A CA 19
ATOM 25516 C C . THR A 1 42 ? -8.798 -17.682 -3.682 1.00 0.00 42 THR A C 19
ATOM 25517 O O . THR A 1 42 ? -8.284 -16.745 -3.064 1.00 0.00 42 THR A O 19
ATOM 25528 N N . VAL A 1 43 ? -8.489 -17.981 -4.951 1.00 0.00 43 VAL A N 19
ATOM 25529 C CA . VAL A 1 43 ? -7.558 -17.189 -5.771 1.00 0.00 43 VAL A CA 19
ATOM 25530 C C . VAL A 1 43 ? -8.332 -16.608 -6.953 1.00 0.00 43 VAL A C 19
ATOM 25531 O O . VAL A 1 43 ? -8.783 -17.348 -7.830 1.00 0.00 43 VAL A O 19
ATOM 25544 N N . ILE A 1 44 ? -8.508 -15.286 -6.955 1.00 0.00 44 ILE A N 19
ATOM 25545 C CA . ILE A 1 44 ? -9.147 -14.558 -8.053 1.00 0.00 44 ILE A CA 19
ATOM 25546 C C . ILE A 1 44 ? -8.065 -13.755 -8.798 1.00 0.00 44 ILE A C 19
ATOM 25547 O O . ILE A 1 44 ? -7.571 -12.748 -8.274 1.00 0.00 44 ILE A O 19
ATOM 25563 N N . ASP A 1 45 ? -7.663 -14.262 -9.983 1.00 0.00 45 ASP A N 19
ATOM 25564 C CA . ASP A 1 45 ? -6.767 -13.561 -10.936 1.00 0.00 45 ASP A CA 19
ATOM 25565 C C . ASP A 1 45 ? -5.376 -13.237 -10.311 1.00 0.00 45 ASP A C 19
ATOM 25566 O O . ASP A 1 45 ? -4.809 -12.157 -10.517 1.00 0.00 45 ASP A O 19
ATOM 25575 N N . GLY A 1 46 ? -4.825 -14.207 -9.558 1.00 0.00 46 GLY A N 19
ATOM 25576 C CA . GLY A 1 46 ? -3.474 -14.091 -8.977 1.00 0.00 46 GLY A CA 19
ATOM 25577 C C . GLY A 1 46 ? -3.436 -13.344 -7.644 1.00 0.00 46 GLY A C 19
ATOM 25578 O O . GLY A 1 46 ? -2.356 -12.957 -7.174 1.00 0.00 46 GLY A O 19
ATOM 25582 N N . LYS A 1 47 ? -4.616 -13.115 -7.042 1.00 0.00 47 LYS A N 19
ATOM 25583 C CA . LYS A 1 47 ? -4.751 -12.550 -5.683 1.00 0.00 47 LYS A CA 19
ATOM 25584 C C . LYS A 1 47 ? -5.584 -13.506 -4.832 1.00 0.00 47 LYS A C 19
ATOM 25585 O O . LYS A 1 47 ? -6.515 -14.122 -5.337 1.00 0.00 47 LYS A O 19
ATOM 25604 N N . VAL A 1 48 ? -5.254 -13.627 -3.541 1.00 0.00 48 VAL A N 19
ATOM 25605 C CA . VAL A 1 48 ? -6.001 -14.484 -2.597 1.00 0.00 48 VAL A CA 19
ATOM 25606 C C . VAL A 1 48 ? -6.974 -13.627 -1.777 1.00 0.00 48 VAL A C 19
ATOM 25607 O O . VAL A 1 48 ? -6.623 -12.528 -1.333 1.00 0.00 48 VAL A O 19
ATOM 25620 N N . TYR A 1 49 ? -8.204 -14.144 -1.599 1.00 0.00 49 TYR A N 19
ATOM 25621 C CA . TYR A 1 49 ? -9.314 -13.447 -0.923 1.00 0.00 49 TYR A CA 19
ATOM 25622 C C . TYR A 1 49 ? -9.905 -14.331 0.178 1.00 0.00 49 TYR A C 19
ATOM 25623 O O . TYR A 1 49 ? -9.824 -15.566 0.104 1.00 0.00 49 TYR A O 19
ATOM 25641 N N . ASP A 1 50 ? -10.526 -13.685 1.184 1.00 0.00 50 ASP A N 19
ATOM 25642 C CA . ASP A 1 50 ? -11.233 -14.377 2.275 1.00 0.00 50 ASP A CA 19
ATOM 25643 C C . ASP A 1 50 ? -12.740 -14.438 1.940 1.00 0.00 50 ASP A C 19
ATOM 25644 O O . ASP A 1 50 ? -13.456 -13.437 2.072 1.00 0.00 50 ASP A O 19
ATOM 25653 N N . ILE A 1 51 ? -13.193 -15.615 1.472 1.00 0.00 51 ILE A N 19
ATOM 25654 C CA . ILE A 1 51 ? -14.611 -15.880 1.117 1.00 0.00 51 ILE A CA 19
ATOM 25655 C C . ILE A 1 51 ? -15.534 -15.789 2.340 1.00 0.00 51 ILE A C 19
ATOM 25656 O O . ILE A 1 51 ? -16.684 -15.362 2.209 1.00 0.00 51 ILE A O 19
ATOM 25672 N N . LYS A 1 52 ? -15.024 -16.172 3.520 1.00 0.00 52 LYS A N 19
ATOM 25673 C CA . LYS A 1 52 ? -15.815 -16.157 4.761 1.00 0.00 52 LYS A CA 19
ATOM 25674 C C . LYS A 1 52 ? -16.216 -14.706 5.123 1.00 0.00 52 LYS A C 19
ATOM 25675 O O . LYS A 1 52 ? -17.370 -14.439 5.463 1.00 0.00 52 LYS A O 19
ATOM 25694 N N . ASP A 1 53 ? -15.249 -13.781 4.995 1.00 0.00 53 ASP A N 19
ATOM 25695 C CA . ASP A 1 53 ? -15.454 -12.334 5.236 1.00 0.00 53 ASP A CA 19
ATOM 25696 C C . ASP A 1 53 ? -16.402 -11.744 4.168 1.00 0.00 53 ASP A C 19
ATOM 25697 O O . ASP A 1 53 ? -17.272 -10.923 4.478 1.00 0.00 53 ASP A O 19
ATOM 25706 N N . PHE A 1 54 ? -16.209 -12.204 2.913 1.00 0.00 54 PHE A N 19
ATOM 25707 C CA . PHE A 1 54 ? -17.027 -11.824 1.738 1.00 0.00 54 PHE A CA 19
ATOM 25708 C C . PHE A 1 54 ? -18.529 -12.107 1.974 1.00 0.00 54 PHE A C 19
ATOM 25709 O O . PHE A 1 54 ? -19.365 -11.200 1.881 1.00 0.00 54 PHE A O 19
ATOM 25726 N N . GLN A 1 55 ? -18.842 -13.367 2.319 1.00 0.00 55 GLN A N 19
ATOM 25727 C CA . GLN A 1 55 ? -20.229 -13.837 2.522 1.00 0.00 55 GLN A CA 19
ATOM 25728 C C . GLN A 1 55 ? -20.848 -13.221 3.799 1.00 0.00 55 GLN A C 19
ATOM 25729 O O . GLN A 1 55 ? -22.075 -13.082 3.893 1.00 0.00 55 GLN A O 19
ATOM 25743 N N . THR A 1 56 ? -19.985 -12.853 4.776 1.00 0.00 56 THR A N 19
ATOM 25744 C CA . THR A 1 56 ? -20.408 -12.086 5.971 1.00 0.00 56 THR A CA 19
ATOM 25745 C C . THR A 1 56 ? -20.953 -10.686 5.571 1.00 0.00 56 THR A C 19
ATOM 25746 O O . THR A 1 56 ? -21.970 -10.234 6.106 1.00 0.00 56 THR A O 19
ATOM 25757 N N . GLN A 1 57 ? -20.271 -10.020 4.614 1.00 0.00 57 GLN A N 19
ATOM 25758 C CA . GLN A 1 57 ? -20.684 -8.694 4.100 1.00 0.00 57 GLN A CA 19
ATOM 25759 C C . GLN A 1 57 ? -21.972 -8.811 3.256 1.00 0.00 57 GLN A C 19
ATOM 25760 O O . GLN A 1 57 ? -22.770 -7.871 3.183 1.00 0.00 57 GLN A O 19
ATOM 25774 N N . SER A 1 58 ? -22.179 -10.008 2.662 1.00 0.00 58 SER A N 19
ATOM 25775 C CA . SER A 1 58 ? -23.364 -10.328 1.844 1.00 0.00 58 SER A CA 19
ATOM 25776 C C . SER A 1 58 ? -24.607 -10.629 2.733 1.00 0.00 58 SER A C 19
ATOM 25777 O O . SER A 1 58 ? -25.630 -11.113 2.234 1.00 0.00 58 SER A O 19
ATOM 25785 N N . LEU A 1 59 ? -24.512 -10.350 4.051 1.00 0.00 59 LEU A N 19
ATOM 25786 C CA . LEU A 1 59 ? -25.660 -10.413 4.977 1.00 0.00 59 LEU A CA 19
ATOM 25787 C C . LEU A 1 59 ? -26.690 -9.302 4.652 1.00 0.00 59 LEU A C 19
ATOM 25788 O O . LEU A 1 59 ? -27.905 -9.528 4.710 1.00 0.00 59 LEU A O 19
ATOM 25804 N N . THR A 1 60 ? -26.182 -8.101 4.312 1.00 0.00 60 THR A N 19
ATOM 25805 C CA . THR A 1 60 ? -27.023 -6.917 4.031 1.00 0.00 60 THR A CA 19
ATOM 25806 C C . THR A 1 60 ? -27.205 -6.691 2.524 1.00 0.00 60 THR A C 19
ATOM 25807 O O . THR A 1 60 ? -26.299 -6.958 1.719 1.00 0.00 60 THR A O 19
ATOM 25818 N N . GLU A 1 61 ? -28.392 -6.170 2.170 1.00 0.00 61 GLU A N 19
ATOM 25819 C CA . GLU A 1 61 ? -28.740 -5.780 0.795 1.00 0.00 61 GLU A CA 19
ATOM 25820 C C . GLU A 1 61 ? -28.110 -4.423 0.437 1.00 0.00 61 GLU A C 19
ATOM 25821 O O . GLU A 1 61 ? -28.003 -4.073 -0.743 1.00 0.00 61 GLU A O 19
ATOM 25833 N N . ASN A 1 62 ? -27.728 -3.651 1.480 1.00 0.00 62 ASN A N 19
ATOM 25834 C CA . ASN A 1 62 ? -27.025 -2.366 1.324 1.00 0.00 62 ASN A CA 19
ATOM 25835 C C . ASN A 1 62 ? -25.645 -2.590 0.671 1.00 0.00 62 ASN A C 19
ATOM 25836 O O . ASN A 1 62 ? -25.134 -1.713 -0.032 1.00 0.00 62 ASN A O 19
ATOM 25847 N N . SER A 1 63 ? -25.078 -3.791 0.892 1.00 0.00 63 SER A N 19
ATOM 25848 C CA . SER A 1 63 ? -23.817 -4.218 0.271 1.00 0.00 63 SER A CA 19
ATOM 25849 C C . SER A 1 63 ? -23.996 -4.387 -1.252 1.00 0.00 63 SER A C 19
ATOM 25850 O O . SER A 1 63 ? -25.090 -4.703 -1.731 1.00 0.00 63 SER A O 19
ATOM 25858 N N . ILE A 1 64 ? -22.890 -4.199 -1.985 1.00 0.00 64 ILE A N 19
ATOM 25859 C CA . ILE A 1 64 ? -22.793 -4.463 -3.443 1.00 0.00 64 ILE A CA 19
ATOM 25860 C C . ILE A 1 64 ? -23.010 -5.967 -3.768 1.00 0.00 64 ILE A C 19
ATOM 25861 O O . ILE A 1 64 ? -23.301 -6.334 -4.911 1.00 0.00 64 ILE A O 19
ATOM 25877 N N . LEU A 1 65 ? -22.872 -6.812 -2.726 1.00 0.00 65 LEU A N 19
ATOM 25878 C CA . LEU A 1 65 ? -22.997 -8.279 -2.814 1.00 0.00 65 LEU A CA 19
ATOM 25879 C C . LEU A 1 65 ? -24.466 -8.733 -2.697 1.00 0.00 65 LEU A C 19
ATOM 25880 O O . LEU A 1 65 ? -24.739 -9.929 -2.578 1.00 0.00 65 LEU A O 19
ATOM 25896 N N . ALA A 1 66 ? -25.394 -7.760 -2.739 1.00 0.00 66 ALA A N 19
ATOM 25897 C CA . ALA A 1 66 ? -26.847 -8.004 -2.758 1.00 0.00 66 ALA A CA 19
ATOM 25898 C C . ALA A 1 66 ? -27.269 -8.760 -4.031 1.00 0.00 66 ALA A C 19
ATOM 25899 O O . ALA A 1 66 ? -28.104 -9.675 -3.986 1.00 0.00 66 ALA A O 19
ATOM 25906 N N . GLN A 1 67 ? -26.658 -8.366 -5.159 1.00 0.00 67 GLN A N 19
ATOM 25907 C CA . GLN A 1 67 ? -26.860 -9.011 -6.478 1.00 0.00 67 GLN A CA 19
ATOM 25908 C C . GLN A 1 67 ? -26.149 -10.383 -6.548 1.00 0.00 67 GLN A C 19
ATOM 25909 O O . GLN A 1 67 ? -26.385 -11.169 -7.469 1.00 0.00 67 GLN A O 19
ATOM 25923 N N . PHE A 1 68 ? -25.260 -10.639 -5.572 1.00 0.00 68 PHE A N 19
ATOM 25924 C CA . PHE A 1 68 ? -24.421 -11.852 -5.500 1.00 0.00 68 PHE A CA 19
ATOM 25925 C C . PHE A 1 68 ? -24.850 -12.781 -4.343 1.00 0.00 68 PHE A C 19
ATOM 25926 O O . PHE A 1 68 ? -24.202 -13.807 -4.101 1.00 0.00 68 PHE A O 19
ATOM 25943 N N . ALA A 1 69 ? -25.952 -12.421 -3.655 1.00 0.00 69 ALA A N 19
ATOM 25944 C CA . ALA A 1 69 ? -26.413 -13.103 -2.422 1.00 0.00 69 ALA A CA 19
ATOM 25945 C C . ALA A 1 69 ? -26.836 -14.573 -2.677 1.00 0.00 69 ALA A C 19
ATOM 25946 O O . ALA A 1 69 ? -26.604 -15.452 -1.836 1.00 0.00 69 ALA A O 19
ATOM 25953 N N . GLY A 1 70 ? -27.461 -14.823 -3.845 1.00 0.00 70 GLY A N 19
ATOM 25954 C CA . GLY A 1 70 ? -27.928 -16.171 -4.235 1.00 0.00 70 GLY A CA 19
ATOM 25955 C C . GLY A 1 70 ? -26.992 -16.865 -5.227 1.00 0.00 70 GLY A C 19
ATOM 25956 O O . GLY A 1 70 ? -27.316 -17.938 -5.746 1.00 0.00 70 GLY A O 19
ATOM 25960 N N . GLU A 1 71 ? -25.835 -16.242 -5.496 1.00 0.00 71 GLU A N 19
ATOM 25961 C CA . GLU A 1 71 ? -24.780 -16.787 -6.374 1.00 0.00 71 GLU A CA 19
ATOM 25962 C C . GLU A 1 71 ? -23.692 -17.440 -5.506 1.00 0.00 71 GLU A C 19
ATOM 25963 O O . GLU A 1 71 ? -23.514 -17.047 -4.346 1.00 0.00 71 GLU A O 19
ATOM 25975 N N . ASP A 1 72 ? -22.988 -18.445 -6.076 1.00 0.00 72 ASP A N 19
ATOM 25976 C CA . ASP A 1 72 ? -21.806 -19.074 -5.446 1.00 0.00 72 ASP A CA 19
ATOM 25977 C C . ASP A 1 72 ? -20.780 -17.974 -5.085 1.00 0.00 72 ASP A C 19
ATOM 25978 O O . ASP A 1 72 ? -20.389 -17.227 -5.976 1.00 0.00 72 ASP A O 19
ATOM 25987 N N . PRO A 1 73 ? -20.326 -17.869 -3.787 1.00 0.00 73 PRO A N 19
ATOM 25988 C CA . PRO A 1 73 ? -19.493 -16.727 -3.303 1.00 0.00 73 PRO A CA 19
ATOM 25989 C C . PRO A 1 73 ? -18.171 -16.530 -4.092 1.00 0.00 73 PRO A C 19
ATOM 25990 O O . PRO A 1 73 ? -17.705 -15.398 -4.238 1.00 0.00 73 PRO A O 19
ATOM 26001 N N . VAL A 1 74 ? -17.594 -17.633 -4.609 1.00 0.00 74 VAL A N 19
ATOM 26002 C CA . VAL A 1 74 ? -16.331 -17.593 -5.377 1.00 0.00 74 VAL A CA 19
ATOM 26003 C C . VAL A 1 74 ? -16.582 -17.019 -6.785 1.00 0.00 74 VAL A C 19
ATOM 26004 O O . VAL A 1 74 ? -15.880 -16.106 -7.221 1.00 0.00 74 VAL A O 19
ATOM 26017 N N . VAL A 1 75 ? -17.621 -17.552 -7.460 1.00 0.00 75 VAL A N 19
ATOM 26018 C CA . VAL A 1 75 ? -18.022 -17.119 -8.829 1.00 0.00 75 VAL A CA 19
ATOM 26019 C C . VAL A 1 75 ? -18.480 -15.646 -8.819 1.00 0.00 75 VAL A C 19
ATOM 26020 O O . VAL A 1 75 ? -18.188 -14.869 -9.744 1.00 0.00 75 VAL A O 19
ATOM 26033 N N . ALA A 1 76 ? -19.179 -15.301 -7.737 1.00 0.00 76 ALA A N 19
ATOM 26034 C CA . ALA A 1 76 ? -19.689 -13.955 -7.453 1.00 0.00 76 ALA A CA 19
ATOM 26035 C C . ALA A 1 76 ? -18.539 -12.957 -7.290 1.00 0.00 76 ALA A C 19
ATOM 26036 O O . ALA A 1 76 ? -18.608 -11.825 -7.768 1.00 0.00 76 ALA A O 19
ATOM 26043 N N . LEU A 1 77 ? -17.488 -13.417 -6.605 1.00 0.00 77 LEU A N 19
ATOM 26044 C CA . LEU A 1 77 ? -16.282 -12.630 -6.337 1.00 0.00 77 LEU A CA 19
ATOM 26045 C C . LEU A 1 77 ? -15.450 -12.433 -7.626 1.00 0.00 77 LEU A C 19
ATOM 26046 O O . LEU A 1 77 ? -14.886 -11.359 -7.834 1.00 0.00 77 LEU A O 19
ATOM 26062 N N . GLU A 1 78 ? -15.406 -13.468 -8.493 1.00 0.00 78 GLU A N 19
ATOM 26063 C CA . GLU A 1 78 ? -14.748 -13.380 -9.817 1.00 0.00 78 GLU A CA 19
ATOM 26064 C C . GLU A 1 78 ? -15.426 -12.296 -10.673 1.00 0.00 78 GLU A C 19
ATOM 26065 O O . GLU A 1 78 ? -14.751 -11.437 -11.252 1.00 0.00 78 GLU A O 19
ATOM 26077 N N . ALA A 1 79 ? -16.768 -12.337 -10.695 1.00 0.00 79 ALA A N 19
ATOM 26078 C CA . ALA A 1 79 ? -17.610 -11.351 -11.404 1.00 0.00 79 ALA A CA 19
ATOM 26079 C C . ALA A 1 79 ? -17.470 -9.952 -10.777 1.00 0.00 79 ALA A C 19
ATOM 26080 O O . ALA A 1 79 ? -17.554 -8.938 -11.470 1.00 0.00 79 ALA A O 19
ATOM 26087 N N . ALA A 1 80 ? -17.243 -9.926 -9.452 1.00 0.00 80 ALA A N 19
ATOM 26088 C CA . ALA A 1 80 ? -17.055 -8.683 -8.684 1.00 0.00 80 ALA A CA 19
ATOM 26089 C C . ALA A 1 80 ? -15.700 -8.020 -8.994 1.00 0.00 80 ALA A C 19
ATOM 26090 O O . ALA A 1 80 ? -15.572 -6.806 -8.882 1.00 0.00 80 ALA A O 19
ATOM 26097 N N . LEU A 1 81 ? -14.688 -8.823 -9.369 1.00 0.00 81 LEU A N 19
ATOM 26098 C CA . LEU A 1 81 ? -13.382 -8.291 -9.818 1.00 0.00 81 LEU A CA 19
ATOM 26099 C C . LEU A 1 81 ? -13.479 -7.722 -11.246 1.00 0.00 81 LEU A C 19
ATOM 26100 O O . LEU A 1 81 ? -12.735 -6.802 -11.603 1.00 0.00 81 LEU A O 19
ATOM 26116 N N . GLN A 1 82 ? -14.404 -8.270 -12.040 1.00 0.00 82 GLN A N 19
ATOM 26117 C CA . GLN A 1 82 ? -14.619 -7.844 -13.431 1.00 0.00 82 GLN A CA 19
ATOM 26118 C C . GLN A 1 82 ? -15.424 -6.536 -13.477 1.00 0.00 82 GLN A C 19
ATOM 26119 O O . GLN A 1 82 ? -15.124 -5.638 -14.273 1.00 0.00 82 GLN A O 19
ATOM 26133 N N . PHE A 1 83 ? -16.450 -6.436 -12.611 1.00 0.00 83 PHE A N 19
ATOM 26134 C CA . PHE A 1 83 ? -17.300 -5.240 -12.523 1.00 0.00 83 PHE A CA 19
ATOM 26135 C C . PHE A 1 83 ? -16.571 -4.161 -11.700 1.00 0.00 83 PHE A C 19
ATOM 26136 O O . PHE A 1 83 ? -16.185 -4.404 -10.547 1.00 0.00 83 PHE A O 19
ATOM 26153 N N . GLU A 1 84 ? -16.391 -2.978 -12.316 1.00 0.00 84 GLU A N 19
ATOM 26154 C CA . GLU A 1 84 ? -15.524 -1.903 -11.801 1.00 0.00 84 GLU A CA 19
ATOM 26155 C C . GLU A 1 84 ? -15.949 -1.397 -10.407 1.00 0.00 84 GLU A C 19
ATOM 26156 O O . GLU A 1 84 ? -15.100 -1.199 -9.538 1.00 0.00 84 GLU A O 19
ATOM 26168 N N . ASP A 1 85 ? -17.262 -1.246 -10.195 1.00 0.00 85 ASP A N 19
ATOM 26169 C CA . ASP A 1 85 ? -17.813 -0.678 -8.948 1.00 0.00 85 ASP A CA 19
ATOM 26170 C C . ASP A 1 85 ? -17.586 -1.614 -7.753 1.00 0.00 85 ASP A C 19
ATOM 26171 O O . ASP A 1 85 ? -17.309 -1.165 -6.632 1.00 0.00 85 ASP A O 19
ATOM 26180 N N . THR A 1 86 ? -17.679 -2.922 -8.016 1.00 0.00 86 THR A N 19
ATOM 26181 C CA . THR A 1 86 ? -17.591 -3.956 -6.985 1.00 0.00 86 THR A CA 19
ATOM 26182 C C . THR A 1 86 ? -16.130 -4.283 -6.613 1.00 0.00 86 THR A C 19
ATOM 26183 O O . THR A 1 86 ? -15.849 -4.616 -5.449 1.00 0.00 86 THR A O 19
ATOM 26194 N N . ARG A 1 87 ? -15.183 -4.144 -7.585 1.00 0.00 87 ARG A N 19
ATOM 26195 C CA . ARG A 1 87 ? -13.754 -4.489 -7.352 1.00 0.00 87 ARG A CA 19
ATOM 26196 C C . ARG A 1 87 ? -13.034 -3.435 -6.494 1.00 0.00 87 ARG A C 19
ATOM 26197 O O . ARG A 1 87 ? -11.922 -3.683 -6.006 1.00 0.00 87 ARG A O 19
ATOM 26218 N N . GLU A 1 88 ? -13.680 -2.267 -6.308 1.00 0.00 88 GLU A N 19
ATOM 26219 C CA . GLU A 1 88 ? -13.171 -1.191 -5.435 1.00 0.00 88 GLU A CA 19
ATOM 26220 C C . GLU A 1 88 ? -13.195 -1.640 -3.965 1.00 0.00 88 GLU A C 19
ATOM 26221 O O . GLU A 1 88 ? -12.302 -1.302 -3.184 1.00 0.00 88 GLU A O 19
ATOM 26233 N N . SER A 1 89 ? -14.227 -2.422 -3.609 1.00 0.00 89 SER A N 19
ATOM 26234 C CA . SER A 1 89 ? -14.372 -2.995 -2.262 1.00 0.00 89 SER A CA 19
ATOM 26235 C C . SER A 1 89 ? -13.441 -4.213 -2.092 1.00 0.00 89 SER A C 19
ATOM 26236 O O . SER A 1 89 ? -12.940 -4.469 -0.991 1.00 0.00 89 SER A O 19
ATOM 26244 N N . MET A 1 90 ? -13.170 -4.924 -3.212 1.00 0.00 90 MET A N 19
ATOM 26245 C CA . MET A 1 90 ? -12.335 -6.160 -3.224 1.00 0.00 90 MET A CA 19
ATOM 26246 C C . MET A 1 90 ? -10.852 -5.857 -2.977 1.00 0.00 90 MET A C 19
ATOM 26247 O O . MET A 1 90 ? -10.050 -6.773 -2.760 1.00 0.00 90 MET A O 19
ATOM 26261 N N . HIS A 1 91 ? -10.509 -4.558 -2.995 1.00 0.00 91 HIS A N 19
ATOM 26262 C CA . HIS A 1 91 ? -9.185 -4.053 -2.602 1.00 0.00 91 HIS A CA 19
ATOM 26263 C C . HIS A 1 91 ? -8.896 -4.376 -1.113 1.00 0.00 91 HIS A C 19
ATOM 26264 O O . HIS A 1 91 ? -7.745 -4.562 -0.721 1.00 0.00 91 HIS A O 19
ATOM 26279 N N . ALA A 1 92 ? -9.966 -4.421 -0.296 1.00 0.00 92 ALA A N 19
ATOM 26280 C CA . ALA A 1 92 ? -9.883 -4.775 1.139 1.00 0.00 92 ALA A CA 19
ATOM 26281 C C . ALA A 1 92 ? -9.875 -6.306 1.344 1.00 0.00 92 ALA A C 19
ATOM 26282 O O . ALA A 1 92 ? -9.181 -6.810 2.232 1.00 0.00 92 ALA A O 19
ATOM 26289 N N . PHE A 1 93 ? -10.637 -7.035 0.499 1.00 0.00 93 PHE A N 19
ATOM 26290 C CA . PHE A 1 93 ? -10.844 -8.499 0.646 1.00 0.00 93 PHE A CA 19
ATOM 26291 C C . PHE A 1 93 ? -9.602 -9.298 0.209 1.00 0.00 93 PHE A C 19
ATOM 26292 O O . PHE A 1 93 ? -9.437 -10.454 0.621 1.00 0.00 93 PHE A O 19
ATOM 26309 N N . CYS A 1 94 ? -8.753 -8.689 -0.652 1.00 0.00 94 CYS A N 19
ATOM 26310 C CA . CYS A 1 94 ? -7.498 -9.309 -1.094 1.00 0.00 94 CYS A CA 19
ATOM 26311 C C . CYS A 1 94 ? -6.488 -9.319 0.067 1.00 0.00 94 CYS A C 19
ATOM 26312 O O . CYS A 1 94 ? -5.869 -8.296 0.382 1.00 0.00 94 CYS A O 19
ATOM 26320 N N . VAL A 1 95 ? -6.382 -10.484 0.732 1.00 0.00 95 VAL A N 19
ATOM 26321 C CA . VAL A 1 95 ? -5.515 -10.684 1.906 1.00 0.00 95 VAL A CA 19
ATOM 26322 C C . VAL A 1 95 ? -4.016 -10.651 1.517 1.00 0.00 95 VAL A C 19
ATOM 26323 O O . VAL A 1 95 ? -3.168 -10.235 2.316 1.00 0.00 95 VAL A O 19
ATOM 26336 N N . GLY A 1 96 ? -3.717 -11.075 0.275 1.00 0.00 96 GLY A N 19
ATOM 26337 C CA . GLY A 1 96 ? -2.350 -11.094 -0.245 1.00 0.00 96 GLY A CA 19
ATOM 26338 C C . GLY A 1 96 ? -2.307 -11.456 -1.718 1.00 0.00 96 GLY A C 19
ATOM 26339 O O . GLY A 1 96 ? -3.352 -11.673 -2.344 1.00 0.00 96 GLY A O 19
ATOM 26343 N N . GLN A 1 97 ? -1.090 -11.496 -2.279 1.00 0.00 97 GLN A N 19
ATOM 26344 C CA . GLN A 1 97 ? -0.850 -11.906 -3.668 1.00 0.00 97 GLN A CA 19
ATOM 26345 C C . GLN A 1 97 ? -0.589 -13.413 -3.707 1.00 0.00 97 GLN A C 19
ATOM 26346 O O . GLN A 1 97 ? 0.148 -13.931 -2.871 1.00 0.00 97 GLN A O 19
ATOM 26360 N N . TYR A 1 98 ? -1.186 -14.105 -4.672 1.00 0.00 98 TYR A N 19
ATOM 26361 C CA . TYR A 1 98 ? -0.932 -15.525 -4.892 1.00 0.00 98 TYR A CA 19
ATOM 26362 C C . TYR A 1 98 ? 0.349 -15.710 -5.723 1.00 0.00 98 TYR A C 19
ATOM 26363 O O . TYR A 1 98 ? 0.633 -14.918 -6.628 1.00 0.00 98 TYR A O 19
ATOM 26381 N N . LEU A 1 99 ? 1.110 -16.755 -5.390 1.00 0.00 99 LEU A N 19
ATOM 26382 C CA . LEU A 1 99 ? 2.254 -17.217 -6.175 1.00 0.00 99 LEU A CA 19
ATOM 26383 C C . LEU A 1 99 ? 2.146 -18.748 -6.230 1.00 0.00 99 LEU A C 19
ATOM 26384 O O . LEU A 1 99 ? 2.253 -19.423 -5.196 1.00 0.00 99 LEU A O 19
ATOM 26400 N N . GLU A 1 100 ? 1.888 -19.280 -7.438 1.00 0.00 100 GLU A N 19
ATOM 26401 C CA . GLU A 1 100 ? 1.691 -20.722 -7.668 1.00 0.00 100 GLU A CA 19
ATOM 26402 C C . GLU A 1 100 ? 3.049 -21.468 -7.552 1.00 0.00 100 GLU A C 19
ATOM 26403 O O . GLU A 1 100 ? 4.073 -20.896 -7.939 1.00 0.00 100 GLU A O 19
ATOM 26415 N N . PRO A 1 101 ? 3.087 -22.714 -6.959 1.00 0.00 101 PRO A N 19
ATOM 26416 C CA . PRO A 1 101 ? 4.319 -23.543 -6.863 1.00 0.00 101 PRO A CA 19
ATOM 26417 C C . PRO A 1 101 ? 5.181 -23.552 -8.157 1.00 0.00 101 PRO A C 19
ATOM 26418 O O . PRO A 1 101 ? 6.316 -23.055 -8.170 1.00 0.00 101 PRO A O 19
ATOM 26429 N N . ASP A 1 102 ? 4.572 -24.039 -9.256 1.00 0.00 102 ASP A N 19
ATOM 26430 C CA . ASP A 1 102 ? 5.265 -24.279 -10.547 1.00 0.00 102 ASP A CA 19
ATOM 26431 C C . ASP A 1 102 ? 5.403 -22.981 -11.396 1.00 0.00 102 ASP A C 19
ATOM 26432 O O . ASP A 1 102 ? 6.113 -22.973 -12.413 1.00 0.00 102 ASP A O 19
ATOM 26441 N N . GLN A 1 103 ? 4.742 -21.881 -10.944 1.00 0.00 103 GLN A N 19
ATOM 26442 C CA . GLN A 1 103 ? 4.848 -20.529 -11.573 1.00 0.00 103 GLN A CA 19
ATOM 26443 C C . GLN A 1 103 ? 6.326 -20.078 -11.667 1.00 0.00 103 GLN A C 19
ATOM 26444 O O . GLN A 1 103 ? 6.736 -19.424 -12.635 1.00 0.00 103 GLN A O 19
ATOM 26458 N N . GLU A 1 104 ? 7.106 -20.477 -10.642 1.00 0.00 104 GLU A N 19
ATOM 26459 C CA . GLU A 1 104 ? 8.534 -20.135 -10.500 1.00 0.00 104 GLU A CA 19
ATOM 26460 C C . GLU A 1 104 ? 9.394 -20.771 -11.622 1.00 0.00 104 GLU A C 19
ATOM 26461 O O . GLU A 1 104 ? 10.456 -20.241 -11.965 1.00 0.00 104 GLU A O 19
ATOM 26473 N N . GLY A 1 105 ? 8.929 -21.906 -12.173 1.00 0.00 105 GLY A N 19
ATOM 26474 C CA . GLY A 1 105 ? 9.586 -22.555 -13.313 1.00 0.00 105 GLY A CA 19
ATOM 26475 C C . GLY A 1 105 ? 9.267 -21.835 -14.618 1.00 0.00 105 GLY A C 19
ATOM 26476 O O . GLY A 1 105 ? 9.987 -20.911 -15.016 1.00 0.00 105 GLY A O 19
ATOM 26480 N N . VAL A 1 106 ? 8.166 -22.246 -15.264 1.00 0.00 106 VAL A N 19
ATOM 26481 C CA . VAL A 1 106 ? 7.618 -21.567 -16.446 1.00 0.00 106 VAL A CA 19
ATOM 26482 C C . VAL A 1 106 ? 6.088 -21.753 -16.481 1.00 0.00 106 VAL A C 19
ATOM 26483 O O . VAL A 1 106 ? 5.581 -22.885 -16.432 1.00 0.00 106 VAL A O 19
ATOM 26496 N N . THR A 1 107 ? 5.355 -20.627 -16.511 1.00 0.00 107 THR A N 19
ATOM 26497 C CA . THR A 1 107 ? 3.896 -20.631 -16.644 1.00 0.00 107 THR A CA 19
ATOM 26498 C C . THR A 1 107 ? 3.527 -20.735 -18.139 1.00 0.00 107 THR A C 19
ATOM 26499 O O . THR A 1 107 ? 3.971 -19.923 -18.969 1.00 0.00 107 THR A O 19
ATOM 26510 N N . ILE A 1 108 ? 2.770 -21.788 -18.484 1.00 0.00 108 ILE A N 19
ATOM 26511 C CA . ILE A 1 108 ? 2.404 -22.098 -19.868 1.00 0.00 108 ILE A CA 19
ATOM 26512 C C . ILE A 1 108 ? 1.011 -21.500 -20.182 1.00 0.00 108 ILE A C 19
ATOM 26513 O O . ILE A 1 108 ? 0.018 -21.911 -19.570 1.00 0.00 108 ILE A O 19
ATOM 26529 N N . PRO A 1 109 ? 0.918 -20.485 -21.108 1.00 0.00 109 PRO A N 19
ATOM 26530 C CA . PRO A 1 109 ? -0.370 -19.908 -21.545 1.00 0.00 109 PRO A CA 19
ATOM 26531 C C . PRO A 1 109 ? -1.047 -20.753 -22.647 1.00 0.00 109 PRO A C 19
ATOM 26532 O O . PRO A 1 109 ? -0.447 -21.682 -23.203 1.00 0.00 109 PRO A O 19
ATOM 26543 N N . ASP A 1 110 ? -2.305 -20.407 -22.944 1.00 0.00 110 ASP A N 19
ATOM 26544 C CA . ASP A 1 110 ? -3.165 -21.140 -23.891 1.00 0.00 110 ASP A CA 19
ATOM 26545 C C . ASP A 1 110 ? -3.380 -20.299 -25.167 1.00 0.00 110 ASP A C 19
ATOM 26546 O O . ASP A 1 110 ? -4.093 -19.292 -25.147 1.00 0.00 110 ASP A O 19
ATOM 26555 N N . LEU A 1 111 ? -2.726 -20.718 -26.267 1.00 0.00 111 LEU A N 19
ATOM 26556 C CA . LEU A 1 111 ? -2.807 -20.044 -27.580 1.00 0.00 111 LEU A CA 19
ATOM 26557 C C . LEU A 1 111 ? -3.982 -20.628 -28.396 1.00 0.00 111 LEU A C 19
ATOM 26558 O O . LEU A 1 111 ? -4.950 -19.922 -28.703 1.00 0.00 111 LEU A O 19
ATOM 26574 N N . GLY A 1 112 ? -3.889 -21.927 -28.721 1.00 0.00 112 GLY A N 19
ATOM 26575 C CA . GLY A 1 112 ? -4.927 -22.626 -29.487 1.00 0.00 112 GLY A CA 19
ATOM 26576 C C . GLY A 1 112 ? -4.537 -24.067 -29.810 1.00 0.00 112 GLY A C 19
ATOM 26577 O O . GLY A 1 112 ? -3.722 -24.651 -29.070 1.00 0.00 112 GLY A O 19
ATOM 26582 N N . GLU A 1 21 ? 3.188 -1.248 0.305 1.00 0.00 21 GLU A N 20
ATOM 26583 C CA . GLU A 1 21 ? 3.638 -1.208 -1.114 1.00 0.00 21 GLU A CA 20
ATOM 26584 C C . GLU A 1 21 ? 4.347 -2.512 -1.505 1.00 0.00 21 GLU A C 20
ATOM 26585 O O . GLU A 1 21 ? 4.468 -2.824 -2.701 1.00 0.00 21 GLU A O 20
ATOM 26597 N N . LYS A 1 22 ? 4.837 -3.263 -0.497 1.00 0.00 22 LYS A N 20
ATOM 26598 C CA . LYS A 1 22 ? 5.473 -4.568 -0.719 1.00 0.00 22 LYS A CA 20
ATOM 26599 C C . LYS A 1 22 ? 4.402 -5.645 -0.972 1.00 0.00 22 LYS A C 20
ATOM 26600 O O . LYS A 1 22 ? 3.317 -5.607 -0.374 1.00 0.00 22 LYS A O 20
ATOM 26619 N N . VAL A 1 23 ? 4.707 -6.593 -1.869 1.00 0.00 23 VAL A N 20
ATOM 26620 C CA . VAL A 1 23 ? 3.779 -7.674 -2.230 1.00 0.00 23 VAL A CA 20
ATOM 26621 C C . VAL A 1 23 ? 3.887 -8.834 -1.208 1.00 0.00 23 VAL A C 20
ATOM 26622 O O . VAL A 1 23 ? 4.951 -9.439 -1.037 1.00 0.00 23 VAL A O 20
ATOM 26635 N N . THR A 1 24 ? 2.783 -9.087 -0.480 1.00 0.00 24 THR A N 20
ATOM 26636 C CA . THR A 1 24 ? 2.694 -10.206 0.467 1.00 0.00 24 THR A CA 20
ATOM 26637 C C . THR A 1 24 ? 2.337 -11.499 -0.294 1.00 0.00 24 THR A C 20
ATOM 26638 O O . THR A 1 24 ? 1.224 -11.634 -0.820 1.00 0.00 24 THR A O 20
ATOM 26649 N N . LEU A 1 25 ? 3.318 -12.418 -0.375 1.00 0.00 25 LEU A N 20
ATOM 26650 C CA . LEU A 1 25 ? 3.170 -13.696 -1.084 1.00 0.00 25 LEU A CA 20
ATOM 26651 C C . LEU A 1 25 ? 2.568 -14.759 -0.156 1.00 0.00 25 LEU A C 20
ATOM 26652 O O . LEU A 1 25 ? 3.193 -15.155 0.830 1.00 0.00 25 LEU A O 20
ATOM 26668 N N . VAL A 1 26 ? 1.330 -15.167 -0.460 1.00 0.00 26 VAL A N 20
ATOM 26669 C CA . VAL A 1 26 ? 0.630 -16.252 0.239 1.00 0.00 26 VAL A CA 20
ATOM 26670 C C . VAL A 1 26 ? 0.851 -17.558 -0.544 1.00 0.00 26 VAL A C 20
ATOM 26671 O O . VAL A 1 26 ? 0.606 -17.608 -1.751 1.00 0.00 26 VAL A O 20
ATOM 26684 N N . ARG A 1 27 ? 1.349 -18.587 0.148 1.00 0.00 27 ARG A N 20
ATOM 26685 C CA . ARG A 1 27 ? 1.658 -19.900 -0.459 1.00 0.00 27 ARG A CA 20
ATOM 26686 C C . ARG A 1 27 ? 0.457 -20.863 -0.343 1.00 0.00 27 ARG A C 20
ATOM 26687 O O . ARG A 1 27 ? -0.489 -20.597 0.416 1.00 0.00 27 ARG A O 20
ATOM 26708 N N . ILE A 1 28 ? 0.520 -21.997 -1.083 1.00 0.00 28 ILE A N 20
ATOM 26709 C CA . ILE A 1 28 ? -0.581 -22.991 -1.118 1.00 0.00 28 ILE A CA 20
ATOM 26710 C C . ILE A 1 28 ? -0.738 -23.696 0.242 1.00 0.00 28 ILE A C 20
ATOM 26711 O O . ILE A 1 28 ? -1.858 -23.995 0.664 1.00 0.00 28 ILE A O 20
ATOM 26727 N N . ALA A 1 29 ? 0.405 -23.904 0.934 1.00 0.00 29 ALA A N 20
ATOM 26728 C CA . ALA A 1 29 ? 0.443 -24.524 2.277 1.00 0.00 29 ALA A CA 20
ATOM 26729 C C . ALA A 1 29 ? -0.374 -23.690 3.282 1.00 0.00 29 ALA A C 20
ATOM 26730 O O . ALA A 1 29 ? -1.023 -24.236 4.179 1.00 0.00 29 ALA A O 20
ATOM 26737 N N . ASP A 1 30 ? -0.371 -22.360 3.086 1.00 0.00 30 ASP A N 20
ATOM 26738 C CA . ASP A 1 30 ? -1.132 -21.430 3.935 1.00 0.00 30 ASP A CA 20
ATOM 26739 C C . ASP A 1 30 ? -2.645 -21.559 3.643 1.00 0.00 30 ASP A C 20
ATOM 26740 O O . ASP A 1 30 ? -3.453 -21.635 4.573 1.00 0.00 30 ASP A O 20
ATOM 26749 N N . LEU A 1 31 ? -2.991 -21.619 2.337 1.00 0.00 31 LEU A N 20
ATOM 26750 C CA . LEU A 1 31 ? -4.394 -21.731 1.855 1.00 0.00 31 LEU A CA 20
ATOM 26751 C C . LEU A 1 31 ? -5.106 -22.973 2.430 1.00 0.00 31 LEU A C 20
ATOM 26752 O O . LEU A 1 31 ? -6.193 -22.861 3.009 1.00 0.00 31 LEU A O 20
ATOM 26768 N N . GLU A 1 32 ? -4.463 -24.143 2.258 1.00 0.00 32 GLU A N 20
ATOM 26769 C CA . GLU A 1 32 ? -5.039 -25.456 2.601 1.00 0.00 32 GLU A CA 20
ATOM 26770 C C . GLU A 1 32 ? -5.301 -25.588 4.113 1.00 0.00 32 GLU A C 20
ATOM 26771 O O . GLU A 1 32 ? -6.397 -25.973 4.535 1.00 0.00 32 GLU A O 20
ATOM 26783 N N . ASN A 1 33 ? -4.281 -25.241 4.910 1.00 0.00 33 ASN A N 20
ATOM 26784 C CA . ASN A 1 33 ? -4.357 -25.286 6.384 1.00 0.00 33 ASN A CA 20
ATOM 26785 C C . ASN A 1 33 ? -5.420 -24.294 6.917 1.00 0.00 33 ASN A C 20
ATOM 26786 O O . ASN A 1 33 ? -6.117 -24.589 7.894 1.00 0.00 33 ASN A O 20
ATOM 26797 N N . HIS A 1 34 ? -5.565 -23.142 6.225 1.00 0.00 34 HIS A N 20
ATOM 26798 C CA . HIS A 1 34 ? -6.548 -22.093 6.587 1.00 0.00 34 HIS A CA 20
ATOM 26799 C C . HIS A 1 34 ? -7.982 -22.541 6.229 1.00 0.00 34 HIS A C 20
ATOM 26800 O O . HIS A 1 34 ? -8.940 -22.207 6.932 1.00 0.00 34 HIS A O 20
ATOM 26815 N N . ASN A 1 35 ? -8.097 -23.295 5.120 1.00 0.00 35 ASN A N 20
ATOM 26816 C CA . ASN A 1 35 ? -9.365 -23.895 4.650 1.00 0.00 35 ASN A CA 20
ATOM 26817 C C . ASN A 1 35 ? -9.920 -24.859 5.713 1.00 0.00 35 ASN A C 20
ATOM 26818 O O . ASN A 1 35 ? -11.124 -24.881 5.982 1.00 0.00 35 ASN A O 20
ATOM 26829 N N . ASN A 1 36 ? -8.997 -25.627 6.328 1.00 0.00 36 ASN A N 20
ATOM 26830 C CA . ASN A 1 36 ? -9.313 -26.639 7.352 1.00 0.00 36 ASN A CA 20
ATOM 26831 C C . ASN A 1 36 ? -9.784 -25.982 8.667 1.00 0.00 36 ASN A C 20
ATOM 26832 O O . ASN A 1 36 ? -10.551 -26.584 9.425 1.00 0.00 36 ASN A O 20
ATOM 26843 N N . ASP A 1 37 ? -9.340 -24.729 8.910 1.00 0.00 37 ASP A N 20
ATOM 26844 C CA . ASP A 1 37 ? -9.799 -23.918 10.067 1.00 0.00 37 ASP A CA 20
ATOM 26845 C C . ASP A 1 37 ? -11.267 -23.474 9.900 1.00 0.00 37 ASP A C 20
ATOM 26846 O O . ASP A 1 37 ? -11.922 -23.095 10.881 1.00 0.00 37 ASP A O 20
ATOM 26855 N N . GLY A 1 38 ? -11.757 -23.497 8.652 1.00 0.00 38 GLY A N 20
ATOM 26856 C CA . GLY A 1 38 ? -13.100 -23.013 8.312 1.00 0.00 38 GLY A CA 20
ATOM 26857 C C . GLY A 1 38 ? -13.048 -21.797 7.405 1.00 0.00 38 GLY A C 20
ATOM 26858 O O . GLY A 1 38 ? -14.032 -21.482 6.716 1.00 0.00 38 GLY A O 20
ATOM 26862 N N . GLY A 1 39 ? -11.895 -21.105 7.425 1.00 0.00 39 GLY A N 20
ATOM 26863 C CA . GLY A 1 39 ? -11.668 -19.928 6.601 1.00 0.00 39 GLY A CA 20
ATOM 26864 C C . GLY A 1 39 ? -11.456 -20.295 5.139 1.00 0.00 39 GLY A C 20
ATOM 26865 O O . GLY A 1 39 ? -10.335 -20.612 4.727 1.00 0.00 39 GLY A O 20
ATOM 26869 N N . PHE A 1 40 ? -12.547 -20.302 4.362 1.00 0.00 40 PHE A N 20
ATOM 26870 C CA . PHE A 1 40 ? -12.494 -20.644 2.940 1.00 0.00 40 PHE A CA 20
ATOM 26871 C C . PHE A 1 40 ? -11.965 -19.434 2.146 1.00 0.00 40 PHE A C 20
ATOM 26872 O O . PHE A 1 40 ? -12.619 -18.381 2.091 1.00 0.00 40 PHE A O 20
ATOM 26889 N N . TRP A 1 41 ? -10.747 -19.585 1.613 1.00 0.00 41 TRP A N 20
ATOM 26890 C CA . TRP A 1 41 ? -10.141 -18.646 0.653 1.00 0.00 41 TRP A CA 20
ATOM 26891 C C . TRP A 1 41 ? -10.172 -19.264 -0.755 1.00 0.00 41 TRP A C 20
ATOM 26892 O O . TRP A 1 41 ? -10.569 -20.426 -0.932 1.00 0.00 41 TRP A O 20
ATOM 26913 N N . THR A 1 42 ? -9.763 -18.462 -1.742 1.00 0.00 42 THR A N 20
ATOM 26914 C CA . THR A 1 42 ? -9.562 -18.909 -3.132 1.00 0.00 42 THR A CA 20
ATOM 26915 C C . THR A 1 42 ? -8.475 -18.041 -3.780 1.00 0.00 42 THR A C 20
ATOM 26916 O O . THR A 1 42 ? -8.139 -16.974 -3.262 1.00 0.00 42 THR A O 20
ATOM 26927 N N . VAL A 1 43 ? -7.917 -18.517 -4.900 1.00 0.00 43 VAL A N 20
ATOM 26928 C CA . VAL A 1 43 ? -6.932 -17.765 -5.695 1.00 0.00 43 VAL A CA 20
ATOM 26929 C C . VAL A 1 43 ? -7.477 -17.551 -7.103 1.00 0.00 43 VAL A C 20
ATOM 26930 O O . VAL A 1 43 ? -7.662 -18.512 -7.854 1.00 0.00 43 VAL A O 20
ATOM 26943 N N . ILE A 1 44 ? -7.750 -16.282 -7.443 1.00 0.00 44 ILE A N 20
ATOM 26944 C CA . ILE A 1 44 ? -8.221 -15.862 -8.775 1.00 0.00 44 ILE A CA 20
ATOM 26945 C C . ILE A 1 44 ? -7.431 -14.599 -9.178 1.00 0.00 44 ILE A C 20
ATOM 26946 O O . ILE A 1 44 ? -7.266 -13.689 -8.357 1.00 0.00 44 ILE A O 20
ATOM 26962 N N . ASP A 1 45 ? -6.922 -14.574 -10.434 1.00 0.00 45 ASP A N 20
ATOM 26963 C CA . ASP A 1 45 ? -6.044 -13.498 -10.982 1.00 0.00 45 ASP A CA 20
ATOM 26964 C C . ASP A 1 45 ? -4.703 -13.433 -10.191 1.00 0.00 45 ASP A C 20
ATOM 26965 O O . ASP A 1 45 ? -4.031 -12.396 -10.117 1.00 0.00 45 ASP A O 20
ATOM 26974 N N . GLY A 1 46 ? -4.286 -14.612 -9.681 1.00 0.00 46 GLY A N 20
ATOM 26975 C CA . GLY A 1 46 ? -3.103 -14.737 -8.823 1.00 0.00 46 GLY A CA 20
ATOM 26976 C C . GLY A 1 46 ? -3.235 -13.955 -7.519 1.00 0.00 46 GLY A C 20
ATOM 26977 O O . GLY A 1 46 ? -2.239 -13.517 -6.944 1.00 0.00 46 GLY A O 20
ATOM 26981 N N . LYS A 1 47 ? -4.489 -13.749 -7.070 1.00 0.00 47 LYS A N 20
ATOM 26982 C CA . LYS A 1 47 ? -4.803 -13.009 -5.839 1.00 0.00 47 LYS A CA 20
ATOM 26983 C C . LYS A 1 47 ? -5.577 -13.923 -4.898 1.00 0.00 47 LYS A C 20
ATOM 26984 O O . LYS A 1 47 ? -6.525 -14.595 -5.316 1.00 0.00 47 LYS A O 20
ATOM 27003 N N . VAL A 1 48 ? -5.179 -13.925 -3.634 1.00 0.00 48 VAL A N 20
ATOM 27004 C CA . VAL A 1 48 ? -5.875 -14.656 -2.577 1.00 0.00 48 VAL A CA 20
ATOM 27005 C C . VAL A 1 48 ? -7.023 -13.789 -2.048 1.00 0.00 48 VAL A C 20
ATOM 27006 O O . VAL A 1 48 ? -6.775 -12.755 -1.443 1.00 0.00 48 VAL A O 20
ATOM 27019 N N . TYR A 1 49 ? -8.264 -14.204 -2.320 1.00 0.00 49 TYR A N 20
ATOM 27020 C CA . TYR A 1 49 ? -9.476 -13.507 -1.862 1.00 0.00 49 TYR A CA 20
ATOM 27021 C C . TYR A 1 49 ? -10.171 -14.314 -0.765 1.00 0.00 49 TYR A C 20
ATOM 27022 O O . TYR A 1 49 ? -10.097 -15.550 -0.743 1.00 0.00 49 TYR A O 20
ATOM 27040 N N . ASP A 1 50 ? -10.854 -13.592 0.134 1.00 0.00 50 ASP A N 20
ATOM 27041 C CA . ASP A 1 50 ? -11.660 -14.196 1.202 1.00 0.00 50 ASP A CA 20
ATOM 27042 C C . ASP A 1 50 ? -13.080 -14.448 0.670 1.00 0.00 50 ASP A C 20
ATOM 27043 O O . ASP A 1 50 ? -13.645 -13.603 -0.038 1.00 0.00 50 ASP A O 20
ATOM 27052 N N . ILE A 1 51 ? -13.648 -15.609 1.029 1.00 0.00 51 ILE A N 20
ATOM 27053 C CA . ILE A 1 51 ? -14.951 -16.074 0.513 1.00 0.00 51 ILE A CA 20
ATOM 27054 C C . ILE A 1 51 ? -15.996 -16.187 1.638 1.00 0.00 51 ILE A C 20
ATOM 27055 O O . ILE A 1 51 ? -17.171 -15.831 1.438 1.00 0.00 51 ILE A O 20
ATOM 27071 N N . LYS A 1 52 ? -15.572 -16.683 2.819 1.00 0.00 52 LYS A N 20
ATOM 27072 C CA . LYS A 1 52 ? -16.479 -16.858 3.974 1.00 0.00 52 LYS A CA 20
ATOM 27073 C C . LYS A 1 52 ? -16.915 -15.489 4.550 1.00 0.00 52 LYS A C 20
ATOM 27074 O O . LYS A 1 52 ? -18.032 -15.347 5.048 1.00 0.00 52 LYS A O 20
ATOM 27093 N N . ASP A 1 53 ? -16.022 -14.489 4.466 1.00 0.00 53 ASP A N 20
ATOM 27094 C CA . ASP A 1 53 ? -16.338 -13.090 4.816 1.00 0.00 53 ASP A CA 20
ATOM 27095 C C . ASP A 1 53 ? -17.175 -12.426 3.704 1.00 0.00 53 ASP A C 20
ATOM 27096 O O . ASP A 1 53 ? -18.077 -11.648 3.989 1.00 0.00 53 ASP A O 20
ATOM 27105 N N . PHE A 1 54 ? -16.848 -12.761 2.436 1.00 0.00 54 PHE A N 20
ATOM 27106 C CA . PHE A 1 54 ? -17.505 -12.197 1.227 1.00 0.00 54 PHE A CA 20
ATOM 27107 C C . PHE A 1 54 ? -19.036 -12.400 1.267 1.00 0.00 54 PHE A C 20
ATOM 27108 O O . PHE A 1 54 ? -19.811 -11.461 1.054 1.00 0.00 54 PHE A O 20
ATOM 27125 N N . GLN A 1 55 ? -19.438 -13.638 1.568 1.00 0.00 55 GLN A N 20
ATOM 27126 C CA . GLN A 1 55 ? -20.858 -14.033 1.661 1.00 0.00 55 GLN A CA 20
ATOM 27127 C C . GLN A 1 55 ? -21.550 -13.404 2.895 1.00 0.00 55 GLN A C 20
ATOM 27128 O O . GLN A 1 55 ? -22.769 -13.189 2.883 1.00 0.00 55 GLN A O 20
ATOM 27142 N N . THR A 1 56 ? -20.761 -13.113 3.952 1.00 0.00 56 THR A N 20
ATOM 27143 C CA . THR A 1 56 ? -21.245 -12.370 5.138 1.00 0.00 56 THR A CA 20
ATOM 27144 C C . THR A 1 56 ? -21.590 -10.910 4.746 1.00 0.00 56 THR A C 20
ATOM 27145 O O . THR A 1 56 ? -22.590 -10.345 5.212 1.00 0.00 56 THR A O 20
ATOM 27156 N N . GLN A 1 57 ? -20.768 -10.321 3.853 1.00 0.00 57 GLN A N 20
ATOM 27157 C CA . GLN A 1 57 ? -20.995 -8.964 3.323 1.00 0.00 57 GLN A CA 20
ATOM 27158 C C . GLN A 1 57 ? -22.118 -8.968 2.259 1.00 0.00 57 GLN A C 20
ATOM 27159 O O . GLN A 1 57 ? -22.642 -7.918 1.898 1.00 0.00 57 GLN A O 20
ATOM 27173 N N . SER A 1 58 ? -22.465 -10.168 1.764 1.00 0.00 58 SER A N 20
ATOM 27174 C CA . SER A 1 58 ? -23.581 -10.381 0.821 1.00 0.00 58 SER A CA 20
ATOM 27175 C C . SER A 1 58 ? -24.902 -10.676 1.574 1.00 0.00 58 SER A C 20
ATOM 27176 O O . SER A 1 58 ? -25.979 -10.690 0.971 1.00 0.00 58 SER A O 20
ATOM 27184 N N . LEU A 1 59 ? -24.801 -10.898 2.904 1.00 0.00 59 LEU A N 20
ATOM 27185 C CA . LEU A 1 59 ? -25.954 -11.229 3.776 1.00 0.00 59 LEU A CA 20
ATOM 27186 C C . LEU A 1 59 ? -26.718 -9.947 4.223 1.00 0.00 59 LEU A C 20
ATOM 27187 O O . LEU A 1 59 ? -27.791 -10.024 4.839 1.00 0.00 59 LEU A O 20
ATOM 27203 N N . THR A 1 60 ? -26.174 -8.770 3.875 1.00 0.00 60 THR A N 20
ATOM 27204 C CA . THR A 1 60 ? -26.697 -7.462 4.324 1.00 0.00 60 THR A CA 20
ATOM 27205 C C . THR A 1 60 ? -27.125 -6.598 3.118 1.00 0.00 60 THR A C 20
ATOM 27206 O O . THR A 1 60 ? -26.594 -6.740 2.006 1.00 0.00 60 THR A O 20
ATOM 27217 N N . GLU A 1 61 ? -28.099 -5.697 3.379 1.00 0.00 61 GLU A N 20
ATOM 27218 C CA . GLU A 1 61 ? -28.751 -4.844 2.362 1.00 0.00 61 GLU A CA 20
ATOM 27219 C C . GLU A 1 61 ? -27.814 -3.708 1.896 1.00 0.00 61 GLU A C 20
ATOM 27220 O O . GLU A 1 61 ? -27.625 -3.509 0.690 1.00 0.00 61 GLU A O 20
ATOM 27232 N N . ASN A 1 62 ? -27.244 -2.961 2.869 1.00 0.00 62 ASN A N 20
ATOM 27233 C CA . ASN A 1 62 ? -26.335 -1.830 2.592 1.00 0.00 62 ASN A CA 20
ATOM 27234 C C . ASN A 1 62 ? -24.932 -2.369 2.232 1.00 0.00 62 ASN A C 20
ATOM 27235 O O . ASN A 1 62 ? -23.989 -2.310 3.033 1.00 0.00 62 ASN A O 20
ATOM 27246 N N . SER A 1 63 ? -24.844 -2.939 1.028 1.00 0.00 63 SER A N 20
ATOM 27247 C CA . SER A 1 63 ? -23.643 -3.575 0.490 1.00 0.00 63 SER A CA 20
ATOM 27248 C C . SER A 1 63 ? -23.802 -3.723 -1.024 1.00 0.00 63 SER A C 20
ATOM 27249 O O . SER A 1 63 ? -24.911 -3.914 -1.537 1.00 0.00 63 SER A O 20
ATOM 27257 N N . ILE A 1 64 ? -22.667 -3.630 -1.721 1.00 0.00 64 ILE A N 20
ATOM 27258 C CA . ILE A 1 64 ? -22.567 -3.841 -3.176 1.00 0.00 64 ILE A CA 20
ATOM 27259 C C . ILE A 1 64 ? -22.845 -5.318 -3.558 1.00 0.00 64 ILE A C 20
ATOM 27260 O O . ILE A 1 64 ? -23.167 -5.625 -4.710 1.00 0.00 64 ILE A O 20
ATOM 27276 N N . LEU A 1 65 ? -22.712 -6.219 -2.561 1.00 0.00 65 LEU A N 20
ATOM 27277 C CA . LEU A 1 65 ? -22.893 -7.670 -2.733 1.00 0.00 65 LEU A CA 20
ATOM 27278 C C . LEU A 1 65 ? -24.341 -8.103 -2.429 1.00 0.00 65 LEU A C 20
ATOM 27279 O O . LEU A 1 65 ? -24.625 -9.300 -2.390 1.00 0.00 65 LEU A O 20
ATOM 27295 N N . ALA A 1 66 ? -25.251 -7.127 -2.224 1.00 0.00 66 ALA A N 20
ATOM 27296 C CA . ALA A 1 66 ? -26.696 -7.410 -2.024 1.00 0.00 66 ALA A CA 20
ATOM 27297 C C . ALA A 1 66 ? -27.337 -7.943 -3.329 1.00 0.00 66 ALA A C 20
ATOM 27298 O O . ALA A 1 66 ? -28.360 -8.636 -3.294 1.00 0.00 66 ALA A O 20
ATOM 27305 N N . GLN A 1 67 ? -26.707 -7.613 -4.484 1.00 0.00 67 GLN A N 20
ATOM 27306 C CA . GLN A 1 67 ? -27.086 -8.159 -5.812 1.00 0.00 67 GLN A CA 20
ATOM 27307 C C . GLN A 1 67 ? -26.603 -9.621 -5.981 1.00 0.00 67 GLN A C 20
ATOM 27308 O O . GLN A 1 67 ? -27.010 -10.307 -6.920 1.00 0.00 67 GLN A O 20
ATOM 27322 N N . PHE A 1 68 ? -25.734 -10.083 -5.062 1.00 0.00 68 PHE A N 20
ATOM 27323 C CA . PHE A 1 68 ? -25.187 -11.459 -5.057 1.00 0.00 68 PHE A CA 20
ATOM 27324 C C . PHE A 1 68 ? -25.699 -12.252 -3.836 1.00 0.00 68 PHE A C 20
ATOM 27325 O O . PHE A 1 68 ? -25.116 -13.277 -3.474 1.00 0.00 68 PHE A O 20
ATOM 27342 N N . ALA A 1 69 ? -26.831 -11.793 -3.250 1.00 0.00 69 ALA A N 20
ATOM 27343 C CA . ALA A 1 69 ? -27.398 -12.358 -2.001 1.00 0.00 69 ALA A CA 20
ATOM 27344 C C . ALA A 1 69 ? -27.837 -13.834 -2.157 1.00 0.00 69 ALA A C 20
ATOM 27345 O O . ALA A 1 69 ? -27.882 -14.580 -1.173 1.00 0.00 69 ALA A O 20
ATOM 27352 N N . GLY A 1 70 ? -28.173 -14.245 -3.399 1.00 0.00 70 GLY A N 20
ATOM 27353 C CA . GLY A 1 70 ? -28.564 -15.638 -3.702 1.00 0.00 70 GLY A CA 20
ATOM 27354 C C . GLY A 1 70 ? -27.543 -16.373 -4.566 1.00 0.00 70 GLY A C 20
ATOM 27355 O O . GLY A 1 70 ? -27.777 -17.515 -4.969 1.00 0.00 70 GLY A O 20
ATOM 27359 N N . GLU A 1 71 ? -26.403 -15.713 -4.836 1.00 0.00 71 GLU A N 20
ATOM 27360 C CA . GLU A 1 71 ? -25.323 -16.243 -5.693 1.00 0.00 71 GLU A CA 20
ATOM 27361 C C . GLU A 1 71 ? -24.237 -16.905 -4.822 1.00 0.00 71 GLU A C 20
ATOM 27362 O O . GLU A 1 71 ? -24.046 -16.525 -3.658 1.00 0.00 71 GLU A O 20
ATOM 27374 N N . ASP A 1 72 ? -23.547 -17.915 -5.403 1.00 0.00 72 ASP A N 20
ATOM 27375 C CA . ASP A 1 72 ? -22.360 -18.551 -4.789 1.00 0.00 72 ASP A CA 20
ATOM 27376 C C . ASP A 1 72 ? -21.241 -17.490 -4.662 1.00 0.00 72 ASP A C 20
ATOM 27377 O O . ASP A 1 72 ? -20.916 -16.862 -5.660 1.00 0.00 72 ASP A O 20
ATOM 27386 N N . PRO A 1 73 ? -20.635 -17.281 -3.442 1.00 0.00 73 PRO A N 20
ATOM 27387 C CA . PRO A 1 73 ? -19.639 -16.199 -3.192 1.00 0.00 73 PRO A CA 20
ATOM 27388 C C . PRO A 1 73 ? -18.399 -16.228 -4.128 1.00 0.00 73 PRO A C 20
ATOM 27389 O O . PRO A 1 73 ? -17.881 -15.168 -4.480 1.00 0.00 73 PRO A O 20
ATOM 27400 N N . VAL A 1 74 ? -17.940 -17.433 -4.531 1.00 0.00 74 VAL A N 20
ATOM 27401 C CA . VAL A 1 74 ? -16.752 -17.579 -5.415 1.00 0.00 74 VAL A CA 20
ATOM 27402 C C . VAL A 1 74 ? -17.113 -17.199 -6.875 1.00 0.00 74 VAL A C 20
ATOM 27403 O O . VAL A 1 74 ? -16.320 -16.567 -7.585 1.00 0.00 74 VAL A O 20
ATOM 27416 N N . VAL A 1 75 ? -18.326 -17.601 -7.306 1.00 0.00 75 VAL A N 20
ATOM 27417 C CA . VAL A 1 75 ? -18.863 -17.276 -8.656 1.00 0.00 75 VAL A CA 20
ATOM 27418 C C . VAL A 1 75 ? -19.149 -15.760 -8.761 1.00 0.00 75 VAL A C 20
ATOM 27419 O O . VAL A 1 75 ? -18.847 -15.114 -9.780 1.00 0.00 75 VAL A O 20
ATOM 27432 N N . ALA A 1 76 ? -19.699 -15.223 -7.667 1.00 0.00 76 ALA A N 20
ATOM 27433 C CA . ALA A 1 76 ? -19.999 -13.793 -7.486 1.00 0.00 76 ALA A CA 20
ATOM 27434 C C . ALA A 1 76 ? -18.718 -12.955 -7.479 1.00 0.00 76 ALA A C 20
ATOM 27435 O O . ALA A 1 76 ? -18.720 -11.806 -7.925 1.00 0.00 76 ALA A O 20
ATOM 27442 N N . LEU A 1 77 ? -17.639 -13.558 -6.952 1.00 0.00 77 LEU A N 20
ATOM 27443 C CA . LEU A 1 77 ? -16.323 -12.919 -6.831 1.00 0.00 77 LEU A CA 20
ATOM 27444 C C . LEU A 1 77 ? -15.778 -12.499 -8.212 1.00 0.00 77 LEU A C 20
ATOM 27445 O O . LEU A 1 77 ? -15.424 -11.344 -8.393 1.00 0.00 77 LEU A O 20
ATOM 27461 N N . GLU A 1 78 ? -15.754 -13.449 -9.184 1.00 0.00 78 GLU A N 20
ATOM 27462 C CA . GLU A 1 78 ? -15.221 -13.197 -10.557 1.00 0.00 78 GLU A CA 20
ATOM 27463 C C . GLU A 1 78 ? -16.044 -12.124 -11.299 1.00 0.00 78 GLU A C 20
ATOM 27464 O O . GLU A 1 78 ? -15.485 -11.280 -12.015 1.00 0.00 78 GLU A O 20
ATOM 27476 N N . ALA A 1 79 ? -17.376 -12.182 -11.116 1.00 0.00 79 ALA A N 20
ATOM 27477 C CA . ALA A 1 79 ? -18.318 -11.203 -11.693 1.00 0.00 79 ALA A CA 20
ATOM 27478 C C . ALA A 1 79 ? -18.048 -9.794 -11.128 1.00 0.00 79 ALA A C 20
ATOM 27479 O O . ALA A 1 79 ? -18.010 -8.809 -11.867 1.00 0.00 79 ALA A O 20
ATOM 27486 N N . ALA A 1 80 ? -17.808 -9.742 -9.811 1.00 0.00 80 ALA A N 20
ATOM 27487 C CA . ALA A 1 80 ? -17.563 -8.494 -9.067 1.00 0.00 80 ALA A CA 20
ATOM 27488 C C . ALA A 1 80 ? -16.101 -8.000 -9.218 1.00 0.00 80 ALA A C 20
ATOM 27489 O O . ALA A 1 80 ? -15.793 -6.841 -8.925 1.00 0.00 80 ALA A O 20
ATOM 27496 N N . LEU A 1 81 ? -15.204 -8.904 -9.653 1.00 0.00 81 LEU A N 20
ATOM 27497 C CA . LEU A 1 81 ? -13.806 -8.572 -10.021 1.00 0.00 81 LEU A CA 20
ATOM 27498 C C . LEU A 1 81 ? -13.811 -7.765 -11.328 1.00 0.00 81 LEU A C 20
ATOM 27499 O O . LEU A 1 81 ? -13.135 -6.737 -11.453 1.00 0.00 81 LEU A O 20
ATOM 27515 N N . GLN A 1 82 ? -14.616 -8.263 -12.283 1.00 0.00 82 GLN A N 20
ATOM 27516 C CA . GLN A 1 82 ? -14.764 -7.678 -13.621 1.00 0.00 82 GLN A CA 20
ATOM 27517 C C . GLN A 1 82 ? -15.628 -6.396 -13.567 1.00 0.00 82 GLN A C 20
ATOM 27518 O O . GLN A 1 82 ? -15.469 -5.490 -14.394 1.00 0.00 82 GLN A O 20
ATOM 27532 N N . PHE A 1 83 ? -16.540 -6.330 -12.576 1.00 0.00 83 PHE A N 20
ATOM 27533 C CA . PHE A 1 83 ? -17.439 -5.184 -12.393 1.00 0.00 83 PHE A CA 20
ATOM 27534 C C . PHE A 1 83 ? -16.694 -4.065 -11.640 1.00 0.00 83 PHE A C 20
ATOM 27535 O O . PHE A 1 83 ? -16.330 -4.223 -10.468 1.00 0.00 83 PHE A O 20
ATOM 27552 N N . GLU A 1 84 ? -16.481 -2.934 -12.343 1.00 0.00 84 GLU A N 20
ATOM 27553 C CA . GLU A 1 84 ? -15.661 -1.804 -11.864 1.00 0.00 84 GLU A CA 20
ATOM 27554 C C . GLU A 1 84 ? -16.264 -1.117 -10.625 1.00 0.00 84 GLU A C 20
ATOM 27555 O O . GLU A 1 84 ? -15.537 -0.529 -9.819 1.00 0.00 84 GLU A O 20
ATOM 27567 N N . ASP A 1 85 ? -17.589 -1.213 -10.486 1.00 0.00 85 ASP A N 20
ATOM 27568 C CA . ASP A 1 85 ? -18.326 -0.662 -9.334 1.00 0.00 85 ASP A CA 20
ATOM 27569 C C . ASP A 1 85 ? -17.943 -1.404 -8.037 1.00 0.00 85 ASP A C 20
ATOM 27570 O O . ASP A 1 85 ? -17.749 -0.789 -6.992 1.00 0.00 85 ASP A O 20
ATOM 27579 N N . THR A 1 86 ? -17.830 -2.734 -8.138 1.00 0.00 86 THR A N 20
ATOM 27580 C CA . THR A 1 86 ? -17.645 -3.635 -6.987 1.00 0.00 86 THR A CA 20
ATOM 27581 C C . THR A 1 86 ? -16.160 -3.993 -6.726 1.00 0.00 86 THR A C 20
ATOM 27582 O O . THR A 1 86 ? -15.816 -4.426 -5.610 1.00 0.00 86 THR A O 20
ATOM 27593 N N . ARG A 1 87 ? -15.285 -3.799 -7.745 1.00 0.00 87 ARG A N 20
ATOM 27594 C CA . ARG A 1 87 ? -13.842 -4.174 -7.657 1.00 0.00 87 ARG A CA 20
ATOM 27595 C C . ARG A 1 87 ? -13.089 -3.372 -6.565 1.00 0.00 87 ARG A C 20
ATOM 27596 O O . ARG A 1 87 ? -12.018 -3.793 -6.105 1.00 0.00 87 ARG A O 20
ATOM 27617 N N . GLU A 1 88 ? -13.654 -2.208 -6.183 1.00 0.00 88 GLU A N 20
ATOM 27618 C CA . GLU A 1 88 ? -13.114 -1.341 -5.114 1.00 0.00 88 GLU A CA 20
ATOM 27619 C C . GLU A 1 88 ? -12.919 -2.120 -3.789 1.00 0.00 88 GLU A C 20
ATOM 27620 O O . GLU A 1 88 ? -11.835 -2.091 -3.200 1.00 0.00 88 GLU A O 20
ATOM 27632 N N . SER A 1 89 ? -13.958 -2.873 -3.376 1.00 0.00 89 SER A N 20
ATOM 27633 C CA . SER A 1 89 ? -14.006 -3.556 -2.064 1.00 0.00 89 SER A CA 20
ATOM 27634 C C . SER A 1 89 ? -13.076 -4.783 -2.024 1.00 0.00 89 SER A C 20
ATOM 27635 O O . SER A 1 89 ? -12.763 -5.289 -0.938 1.00 0.00 89 SER A O 20
ATOM 27643 N N . MET A 1 90 ? -12.635 -5.244 -3.214 1.00 0.00 90 MET A N 20
ATOM 27644 C CA . MET A 1 90 ? -11.728 -6.404 -3.361 1.00 0.00 90 MET A CA 20
ATOM 27645 C C . MET A 1 90 ? -10.351 -6.146 -2.737 1.00 0.00 90 MET A C 20
ATOM 27646 O O . MET A 1 90 ? -9.615 -7.093 -2.480 1.00 0.00 90 MET A O 20
ATOM 27660 N N . HIS A 1 91 ? -10.026 -4.858 -2.494 1.00 0.00 91 HIS A N 20
ATOM 27661 C CA . HIS A 1 91 ? -8.788 -4.453 -1.791 1.00 0.00 91 HIS A CA 20
ATOM 27662 C C . HIS A 1 91 ? -8.755 -5.031 -0.350 1.00 0.00 91 HIS A C 20
ATOM 27663 O O . HIS A 1 91 ? -7.686 -5.289 0.207 1.00 0.00 91 HIS A O 20
ATOM 27678 N N . ALA A 1 92 ? -9.955 -5.219 0.225 1.00 0.00 92 ALA A N 20
ATOM 27679 C CA . ALA A 1 92 ? -10.144 -5.737 1.589 1.00 0.00 92 ALA A CA 20
ATOM 27680 C C . ALA A 1 92 ? -10.194 -7.275 1.604 1.00 0.00 92 ALA A C 20
ATOM 27681 O O . ALA A 1 92 ? -9.772 -7.902 2.578 1.00 0.00 92 ALA A O 20
ATOM 27688 N N . PHE A 1 93 ? -10.728 -7.879 0.516 1.00 0.00 93 PHE A N 20
ATOM 27689 C CA . PHE A 1 93 ? -10.834 -9.352 0.392 1.00 0.00 93 PHE A CA 20
ATOM 27690 C C . PHE A 1 93 ? -9.487 -9.967 -0.033 1.00 0.00 93 PHE A C 20
ATOM 27691 O O . PHE A 1 93 ? -9.205 -11.123 0.296 1.00 0.00 93 PHE A O 20
ATOM 27708 N N . CYS A 1 94 ? -8.642 -9.171 -0.729 1.00 0.00 94 CYS A N 20
ATOM 27709 C CA . CYS A 1 94 ? -7.336 -9.633 -1.214 1.00 0.00 94 CYS A CA 20
ATOM 27710 C C . CYS A 1 94 ? -6.316 -9.602 -0.062 1.00 0.00 94 CYS A C 20
ATOM 27711 O O . CYS A 1 94 ? -5.851 -8.533 0.350 1.00 0.00 94 CYS A O 20
ATOM 27719 N N . VAL A 1 95 ? -6.028 -10.793 0.477 1.00 0.00 95 VAL A N 20
ATOM 27720 C CA . VAL A 1 95 ? -5.054 -11.001 1.562 1.00 0.00 95 VAL A CA 20
ATOM 27721 C C . VAL A 1 95 ? -3.621 -10.726 1.053 1.00 0.00 95 VAL A C 20
ATOM 27722 O O . VAL A 1 95 ? -2.776 -10.180 1.777 1.00 0.00 95 VAL A O 20
ATOM 27735 N N . GLY A 1 96 ? -3.386 -11.093 -0.217 1.00 0.00 96 GLY A N 20
ATOM 27736 C CA . GLY A 1 96 ? -2.114 -10.848 -0.891 1.00 0.00 96 GLY A CA 20
ATOM 27737 C C . GLY A 1 96 ? -2.086 -11.491 -2.267 1.00 0.00 96 GLY A C 20
ATOM 27738 O O . GLY A 1 96 ? -3.119 -11.959 -2.758 1.00 0.00 96 GLY A O 20
ATOM 27742 N N . GLN A 1 97 ? -0.903 -11.500 -2.898 1.00 0.00 97 GLN A N 20
ATOM 27743 C CA . GLN A 1 97 ? -0.679 -12.191 -4.177 1.00 0.00 97 GLN A CA 20
ATOM 27744 C C . GLN A 1 97 ? -0.240 -13.627 -3.879 1.00 0.00 97 GLN A C 20
ATOM 27745 O O . GLN A 1 97 ? 0.588 -13.845 -2.999 1.00 0.00 97 GLN A O 20
ATOM 27759 N N . TYR A 1 98 ? -0.798 -14.588 -4.603 1.00 0.00 98 TYR A N 20
ATOM 27760 C CA . TYR A 1 98 ? -0.439 -16.004 -4.474 1.00 0.00 98 TYR A CA 20
ATOM 27761 C C . TYR A 1 98 ? 0.875 -16.303 -5.214 1.00 0.00 98 TYR A C 20
ATOM 27762 O O . TYR A 1 98 ? 1.027 -15.952 -6.394 1.00 0.00 98 TYR A O 20
ATOM 27780 N N . LEU A 1 99 ? 1.811 -16.943 -4.501 1.00 0.00 99 LEU A N 20
ATOM 27781 C CA . LEU A 1 99 ? 2.995 -17.556 -5.099 1.00 0.00 99 LEU A CA 20
ATOM 27782 C C . LEU A 1 99 ? 2.795 -19.077 -5.104 1.00 0.00 99 LEU A C 20
ATOM 27783 O O . LEU A 1 99 ? 2.639 -19.695 -4.036 1.00 0.00 99 LEU A O 20
ATOM 27799 N N . GLU A 1 100 ? 2.753 -19.664 -6.312 1.00 0.00 100 GLU A N 20
ATOM 27800 C CA . GLU A 1 100 ? 2.716 -21.122 -6.485 1.00 0.00 100 GLU A CA 20
ATOM 27801 C C . GLU A 1 100 ? 4.118 -21.707 -6.164 1.00 0.00 100 GLU A C 20
ATOM 27802 O O . GLU A 1 100 ? 5.122 -21.146 -6.619 1.00 0.00 100 GLU A O 20
ATOM 27814 N N . PRO A 1 101 ? 4.209 -22.813 -5.342 1.00 0.00 101 PRO A N 20
ATOM 27815 C CA . PRO A 1 101 ? 5.510 -23.381 -4.872 1.00 0.00 101 PRO A CA 20
ATOM 27816 C C . PRO A 1 101 ? 6.484 -23.744 -6.026 1.00 0.00 101 PRO A C 20
ATOM 27817 O O . PRO A 1 101 ? 7.677 -23.432 -5.953 1.00 0.00 101 PRO A O 20
ATOM 27828 N N . ASP A 1 102 ? 5.958 -24.362 -7.101 1.00 0.00 102 ASP A N 20
ATOM 27829 C CA . ASP A 1 102 ? 6.785 -24.838 -8.236 1.00 0.00 102 ASP A CA 20
ATOM 27830 C C . ASP A 1 102 ? 6.982 -23.722 -9.295 1.00 0.00 102 ASP A C 20
ATOM 27831 O O . ASP A 1 102 ? 7.771 -23.867 -10.226 1.00 0.00 102 ASP A O 20
ATOM 27840 N N . GLN A 1 103 ? 6.268 -22.594 -9.116 1.00 0.00 103 GLN A N 20
ATOM 27841 C CA . GLN A 1 103 ? 6.420 -21.382 -9.959 1.00 0.00 103 GLN A CA 20
ATOM 27842 C C . GLN A 1 103 ? 7.702 -20.605 -9.575 1.00 0.00 103 GLN A C 20
ATOM 27843 O O . GLN A 1 103 ? 8.221 -19.822 -10.383 1.00 0.00 103 GLN A O 20
ATOM 27857 N N . GLU A 1 104 ? 8.199 -20.863 -8.343 1.00 0.00 104 GLU A N 20
ATOM 27858 C CA . GLU A 1 104 ? 9.340 -20.141 -7.719 1.00 0.00 104 GLU A CA 20
ATOM 27859 C C . GLU A 1 104 ? 10.561 -20.096 -8.670 1.00 0.00 104 GLU A C 20
ATOM 27860 O O . GLU A 1 104 ? 11.077 -19.009 -8.975 1.00 0.00 104 GLU A O 20
ATOM 27872 N N . GLY A 1 105 ? 10.982 -21.283 -9.143 1.00 0.00 105 GLY A N 20
ATOM 27873 C CA . GLY A 1 105 ? 12.143 -21.426 -10.018 1.00 0.00 105 GLY A CA 20
ATOM 27874 C C . GLY A 1 105 ? 11.925 -20.816 -11.403 1.00 0.00 105 GLY A C 20
ATOM 27875 O O . GLY A 1 105 ? 12.234 -19.635 -11.622 1.00 0.00 105 GLY A O 20
ATOM 27879 N N . VAL A 1 106 ? 11.368 -21.619 -12.326 1.00 0.00 106 VAL A N 20
ATOM 27880 C CA . VAL A 1 106 ? 11.091 -21.193 -13.708 1.00 0.00 106 VAL A CA 20
ATOM 27881 C C . VAL A 1 106 ? 10.061 -22.141 -14.365 1.00 0.00 106 VAL A C 20
ATOM 27882 O O . VAL A 1 106 ? 10.180 -23.366 -14.270 1.00 0.00 106 VAL A O 20
ATOM 27895 N N . THR A 1 107 ? 9.039 -21.555 -15.014 1.00 0.00 107 THR A N 20
ATOM 27896 C CA . THR A 1 107 ? 8.042 -22.298 -15.798 1.00 0.00 107 THR A CA 20
ATOM 27897 C C . THR A 1 107 ? 8.346 -22.109 -17.303 1.00 0.00 107 THR A C 20
ATOM 27898 O O . THR A 1 107 ? 8.017 -21.080 -17.900 1.00 0.00 107 THR A O 20
ATOM 27909 N N . ILE A 1 108 ? 9.040 -23.094 -17.898 1.00 0.00 108 ILE A N 20
ATOM 27910 C CA . ILE A 1 108 ? 9.336 -23.097 -19.339 1.00 0.00 108 ILE A CA 20
ATOM 27911 C C . ILE A 1 108 ? 8.028 -23.376 -20.132 1.00 0.00 108 ILE A C 20
ATOM 27912 O O . ILE A 1 108 ? 7.361 -24.379 -19.863 1.00 0.00 108 ILE A O 20
ATOM 27928 N N . PRO A 1 109 ? 7.633 -22.483 -21.096 1.00 0.00 109 PRO A N 20
ATOM 27929 C CA . PRO A 1 109 ? 6.385 -22.655 -21.886 1.00 0.00 109 PRO A CA 20
ATOM 27930 C C . PRO A 1 109 ? 6.523 -23.763 -22.954 1.00 0.00 109 PRO A C 20
ATOM 27931 O O . PRO A 1 109 ? 7.633 -24.247 -23.217 1.00 0.00 109 PRO A O 20
ATOM 27942 N N . ASP A 1 110 ? 5.385 -24.159 -23.552 1.00 0.00 110 ASP A N 20
ATOM 27943 C CA . ASP A 1 110 ? 5.345 -25.140 -24.657 1.00 0.00 110 ASP A CA 20
ATOM 27944 C C . ASP A 1 110 ? 5.807 -24.471 -25.967 1.00 0.00 110 ASP A C 20
ATOM 27945 O O . ASP A 1 110 ? 5.007 -24.199 -26.869 1.00 0.00 110 ASP A O 20
ATOM 27954 N N . LEU A 1 111 ? 7.119 -24.203 -26.025 1.00 0.00 111 LEU A N 20
ATOM 27955 C CA . LEU A 1 111 ? 7.760 -23.412 -27.097 1.00 0.00 111 LEU A CA 20
ATOM 27956 C C . LEU A 1 111 ? 7.744 -24.145 -28.455 1.00 0.00 111 LEU A C 20
ATOM 27957 O O . LEU A 1 111 ? 7.666 -23.506 -29.509 1.00 0.00 111 LEU A O 20
ATOM 27973 N N . GLY A 1 112 ? 7.814 -25.486 -28.411 1.00 0.00 112 GLY A N 20
ATOM 27974 C CA . GLY A 1 112 ? 7.839 -26.317 -29.616 1.00 0.00 112 GLY A CA 20
ATOM 27975 C C . GLY A 1 112 ? 7.292 -27.718 -29.352 1.00 0.00 112 GLY A C 20
ATOM 27976 O O . GLY A 1 112 ? 6.710 -28.330 -30.275 1.00 0.00 112 GLY A O 20
#

Sequence (92 aa):
EKVTLVRIADLENHNNDGGFWTVIDGKVYDIKDFQTQSLTENSILAQFAGEDPVVALEAALQFEDTRESMHAFCVGQYLEPDQEGVTIPDLGEKVTLVRIADLENHNNDGGFWTVIDGKVYDIKDFQTQSLTENSILAQFAGEDPVVALEAALQFEDTRESMHAFCVGQYLEPDQEGVTIPDLGEKVTLVRIADLENHNNDGGFWTVIDGKVYDIKDFQTQSLTENSILAQFAGEDPVVALEAALQFEDTRESMHAFCVGQYLEPDQEGVTIPDLGEKVTLVRIADLENHNNDGGFWTVIDGKVYDIKDFQTQSLTENSILAQFAGEDPVVALEAALQFEDTRESMHAFCVGQYLEPDQEGVTIPDLGEKVTLVRIADLENHNNDGGFWTVIDGKVYDIKDFQTQSLTENSILAQFAGEDPVVALEAALQFEDTRESMHAFCVGQYLEPDQEGVTIPDLGEKVTLVRIADLENHNNDGGFWTVIDGKVYDIKDFQTQSLTENSILAQFAGEDPVVALEAALQFEDTRESMHAFCVGQYLEPDQEGVTIPDLGEKVTLVRIADLENHNNDGGFWTVIDGKVYDIKDFQTQSLTENSILAQFAGEDPVVALEAALQFEDTRESMHAFCVGQYLEPDQEGVTIPDLGEKVTLVRIADLENHNNDGGFWTVIDGKVYDIKDFQTQSLTENSILAQFAGEDPVVALEAALQFEDTRESMHAFCVGQYLEPDQEGVTIPDLGEKVTLVRIADLENHNNDGGFWTVIDGKVYDIKDFQTQSLTENSILAQFAGEDPVVALEAALQFEDTRESMHAFCVGQYLEPDQEGVTIPDLGEKVTLVRIADLENHNNDGGFWTVIDGKVYDIKDFQTQSLTENSILAQFAGEDPVVALEAALQFEDTRESMHAFCVGQYLEPDQEGVTIPDLGEKVTLVRIADLENHNNDGGFWTVIDGKVYDIKDFQTQSLTENSILAQFAGEDPVVALEAALQFEDTRESMHAFCVGQYLEPDQEGVTIPDLGEKVTLVRIADLENHNNDGGFWTVIDGKVYDIKDFQTQSLTENSILAQFAGEDPVVALEAALQFEDTRESMHAFCVGQYLEPDQEGVTIPDLGEKVTLVRIADLENHNNDGGFWTVIDGKVYDIKDFQTQSLTENSILAQFAGEDPVVALEAALQFEDTRESMHAFCVGQYLEPDQEGVTIPDLGEKVTLVRIADLENHNNDGGFWTVIDGKVYDIKDFQTQSLTENSILAQFAGEDPVVALEAALQFEDTRESMHAFCVGQYLEPDQEGVTIPDLGEKVTLVRIADLENHNNDGGFWTVIDGKVYDIKDFQTQSLTENSILAQFAGEDPVVALEAALQFEDTRESMHAFCVGQYLEPDQEGVTIPDLGEKVTLVRIADLENHNNDGGFWTVIDGKVYDIKDFQTQSLTENSILAQFAGEDPVVALEAALQFEDTRESMHAFCVGQYLEPDQEGVTIPDLGEKVTLVRIADLENHNNDGGFWTVIDGKVYDIKDFQTQSLTENSILAQFAGEDPVVALEAALQFEDTRESMHAFCVGQYLEPDQEGVTIPDLGEKVTLVRIADLENHNNDGGFWTVIDGKVYDIKDFQTQSLTENSILAQFAGEDPVVALEAALQFEDTRESMHAFCVGQYLEPDQEGVTIPDLGEKVTLVRIADLENHNNDGGFWTVIDGKVYDIKDFQTQSLTENSILAQFAGEDPVVALEAALQFEDTRESMHAFCVGQYLEPDQEGVTIPDLGEKVTLVRIADLENHNNDGGFWTVIDGKVYDIKDFQTQSLTENSILAQFAGEDPVVALEAALQFEDTRESMHAFCVGQYLEPDQEGVTIPDLG

=== Feature glossary ===
Key to the feature types in this record:

Secondary structure (8-state, DSSP). Secondary structure is the local, repeating backbone conformation. DSSP classifies it into eight states by reading the hydrogen-bond network: three helix types (H, G, I), two β types (E, B), two non-regular types (T, S), and unstructured coil (-).

Backbone torsions (φ/ψ). Backbone dihedral angles. Every residue except chain termini has a φ (preceding-C → N → Cα → C) and a ψ (N → Cα → C → next-N). They are reported in degrees following the IUPAC sign convention. Secondary structure is essentially a statement about which (φ, ψ) basin each residue occupies.

Predicted aligned error. Predicted Aligned Error (PAE) is an AlphaFold confidence matrix: entry (i, j) is the expected error in the position of residue j, in ångströms, when the prediction is superimposed on the true structure at residue i. Low PAE within a block of residues means that block is internally rigid and well-predicted; high PAE between two blocks means their relative placement is uncertain even if each block individually is confident.

B-factor. B-factor (Debye–Waller factor) reflects atomic displacement in the crystal lattice. It is an experimental observable (units Å²), not a prediction; low values mean the atom is pinned down, high values mean it moves or is heterogeneous across the crystal.

Secondary structure (3-state, P-SEA). Three-state secondary structure (P-SEA) collapses the eight DSSP classes into helix (a), strand (b), and coil (c). P-SEA assigns these from Cα geometry alone — distances and angles — without requiring backbone oxygens, so it works on any Cα trace.

Sequence. Primary structure: the covalent order of the twenty standard amino acids along the backbone. Two proteins with the same sequence will (almost always) fold to the same structure; two with 30% identity often share a fold but not the details.

pLDDT. pLDDT is the predicted lDDT-Cα score: AlphaFold's confidence that the local environment of each residue (all inter-atomic distances within 15 Å) is correctly placed. It is a per-residue number between 0 and 100, with higher meaning more reliable.

InterPro / GO / CATH / organism. Functional annotations link the protein to curated databases. InterPro entries identify conserved domains and families by matching the sequence against member-database signatures (Pfam, PROSITE, CDD, …). Gene Ontology (GO) terms describe molecular function, biological process, and cellular component in a controlled vocabulary. CATH places the structure in a hierarchical fold classification (Class/Architecture/Topology/Homologous-superfamily). The organism is the source species.

Contact-map, Ramachandran, and PAE plots. Three diagnostic plots accompany the record. The Cα contact map visualizes the tertiary structure as a 2D adjacency matrix (8 Å cutoff, sequence-local contacts suppressed). The Ramachandran plot shows the distribution of backbone (φ, ψ) torsions, with points in the α and β basins reflecting secondary structure content. The PAE plot shows AlphaFold's inter-residue confidence as a color matrix.

mmCIF coordinates. The mmCIF table is the protein's shape written out atom by atom. For each backbone N, Cα, C, and carbonyl O, it records an (x, y, z) coordinate triple in Å plus the residue type, chain letter, and residue number.

Radius of gyration, Cα contacts, bounding box. Three whole-structure scalars: the radius of gyration (RMS distance of Cα from centroid, in Å), the count of Cα–Cα contacts (pairs closer than 8 Å and separated by more than four residues in sequence — i.e. tertiary, not local, contacts), and the bounding-box dimensions. Together they distinguish compact globular folds from extended fibres or disordered chains.

Foldseek 3Di. The Foldseek 3Di string encodes local tertiary geometry as a 20-letter alphabet — one character per residue — derived from the relative positions of nearby Cα atoms. Unlike the amino-acid sequence, 3Di is a direct function of the 3D structure, so two proteins with the same fold have similar 3Di strings even at low sequence identity.

Rendered structure images. Six rendered views show the 3D structure from the faces of a cube — i.e. along ±x, ±y, ±z. Rendering representation is drawn randomly per protein from cartoon (secondary-structure ribbons), sticks (backbone bonds), or molecular surface; coloring is either N→C rainbow (blue at the N-terminus through red at the C-terminus) or one color per chain.

Nearest PDB structures. The Foldseek neighbor list gives the closest experimentally determined structures in the PDB, ranked by structural alignment. TM-score near 1 means near-identical fold; near 0.3 means only rough topology match. This is how one finds what a novel AlphaFold prediction most resembles in the solved-structure universe.

Solvent-accessible surface area. SASA measures how much of the protein is reachable by solvent. It is computed by rolling a water-sized probe over the atomic surface and summing the exposed area (Å²). Per-residue SASA distinguishes core (buried, low SASA) from surface (exposed, high SASA) residues; total SASA is a whole-molecule size measure.